Protein AF-0000000082576823 (afdb_homodimer)

Solvent-accessible surface area (backbone atoms only — not comparable to full-atom values): 82885 Å² total; per-residue (Å²): 141,78,87,79,70,76,94,71,79,88,84,94,80,95,84,90,90,75,94,78,77,86,77,79,77,84,74,76,81,74,76,77,74,75,73,71,76,69,53,56,45,42,100,83,70,22,62,46,74,50,77,38,56,90,76,82,41,84,37,48,52,70,74,42,86,65,61,70,48,77,43,43,46,65,56,34,59,52,65,67,53,67,34,63,68,58,42,41,61,19,74,45,44,56,44,33,43,43,52,44,78,47,28,65,55,31,53,27,48,21,23,82,59,29,49,37,73,84,38,92,50,57,38,39,60,39,24,36,34,43,27,51,71,85,41,76,53,85,60,47,58,35,61,48,25,64,68,67,63,53,48,33,37,39,38,38,58,39,46,36,16,40,86,71,29,78,15,9,34,17,7,37,40,37,38,33,56,63,74,54,73,28,44,68,33,38,38,38,37,41,34,41,34,60,53,68,21,37,36,36,37,38,42,40,26,34,56,47,54,95,50,32,12,36,24,42,34,38,43,38,38,38,32,42,42,66,26,37,38,63,28,75,69,26,52,28,20,53,21,36,46,26,32,35,42,35,44,35,38,36,38,43,90,50,93,52,37,42,36,37,39,37,40,38,40,24,39,25,33,29,23,24,37,54,43,36,23,46,42,67,46,76,74,65,64,50,61,26,30,39,48,28,52,96,55,65,77,45,84,57,36,11,40,71,86,27,72,47,64,29,27,37,70,37,34,58,68,42,46,74,73,62,51,44,78,21,24,53,46,78,33,72,49,56,77,72,40,78,60,89,63,58,55,51,76,65,54,58,82,29,44,64,15,42,24,36,34,37,36,40,40,38,43,36,37,34,51,81,43,100,42,34,33,41,36,40,41,39,36,41,39,40,37,37,36,42,42,41,37,46,39,37,36,70,46,74,49,57,52,52,46,57,32,70,37,26,54,35,43,33,37,43,36,41,35,40,37,41,38,44,36,40,37,41,38,35,47,55,96,51,34,39,40,39,38,37,40,41,40,40,38,37,42,23,37,35,38,30,27,59,29,48,45,29,34,33,34,69,79,29,61,30,44,33,45,54,36,36,42,29,71,43,74,51,36,89,89,59,17,10,73,22,69,56,40,85,26,13,39,24,81,36,28,84,80,42,60,88,38,48,22,12,13,43,41,34,47,29,29,38,36,21,39,39,39,39,41,35,42,29,35,40,39,32,43,37,58,85,92,66,47,40,36,42,32,45,33,31,19,42,40,37,41,40,37,38,38,33,39,43,27,37,63,55,36,79,42,88,30,50,36,67,49,75,48,75,50,76,25,49,33,40,35,44,35,34,44,79,44,98,44,32,29,38,28,39,37,38,32,22,20,29,24,72,46,34,35,36,86,45,26,91,55,26,54,58,35,64,50,24,39,32,42,37,39,37,40,38,39,26,34,48,38,80,82,35,23,27,38,44,35,41,36,41,40,42,35,45,30,38,33,35,74,44,76,45,76,45,75,32,75,48,64,53,40,66,43,96,87,64,50,72,39,77,30,69,50,45,77,32,76,31,34,41,60,38,59,45,39,51,32,43,36,38,39,40,38,38,40,39,38,35,39,88,48,90,48,36,40,40,38,38,36,38,24,39,44,45,73,47,59,33,68,25,63,33,88,66,43,48,53,43,75,39,71,45,46,63,36,66,40,35,41,41,20,27,20,38,36,43,36,39,51,44,81,37,78,55,65,86,47,17,31,39,37,41,34,40,36,41,14,37,32,41,44,25,27,54,35,47,76,47,99,43,62,28,45,50,46,65,41,33,33,32,26,43,27,48,29,51,30,48,70,54,99,62,34,29,34,29,42,33,40,41,29,42,30,63,80,52,58,83,40,38,68,35,40,43,57,73,27,43,44,67,49,77,39,41,60,47,70,42,74,50,32,41,29,27,50,60,28,42,18,29,32,32,31,62,56,75,70,54,41,40,35,42,36,41,31,42,37,69,142,82,79,85,68,86,88,79,84,73,82,74,75,72,77,82,72,77,80,70,74,79,74,79,74,81,73,74,80,72,77,76,74,73,74,69,80,62,62,54,42,41,99,82,69,22,60,44,80,52,78,39,56,89,76,83,40,83,38,47,53,70,73,44,86,65,62,68,49,78,44,42,46,64,56,33,56,52,66,65,53,68,35,61,67,58,42,41,61,20,72,44,42,56,45,34,43,42,52,44,78,47,29,65,53,32,52,27,49,22,22,82,60,30,51,36,74,85,39,90,50,57,37,40,62,39,23,37,33,42,28,51,72,85,41,74,50,84,60,49,58,36,61,49,25,64,67,66,64,52,48,34,36,38,40,39,57,40,45,36,17,40,87,71,29,77,14,9,33,17,8,35,41,36,35,32,56,63,73,53,73,26,46,69,32,38,39,38,36,40,35,42,35,60,53,70,22,36,36,37,37,39,40,39,26,33,56,48,54,96,50,32,12,36,24,40,33,37,42,38,40,36,34,41,42,66,28,38,38,64,28,74,68,27,53,29,20,52,22,36,44,26,30,34,39,35,44,35,39,36,36,42,89,50,92,52,37,42,38,37,38,36,39,38,40,24,39,26,32,29,23,24,37,55,42,36,22,45,42,67,45,76,75,64,64,49,60,26,31,39,50,29,51,97,55,65,75,45,83,56,37,10,39,73,85,26,72,48,64,29,26,36,71,36,34,57,68,42,46,74,73,62,52,45,79,20,24,53,47,78,34,72,50,56,76,72,39,77,57,89,64,58,57,51,74,66,54,56,81,28,43,64,14,43,24,34,35,37,37,40,41,37,42,37,38,34,50,80,42,100,44,34,34,41,36,40,41,38,37,41,38,39,38,38,36,43,43,40,38,48,40,38,35,70,45,75,50,57,51,50,46,58,31,70,38,27,53,34,43,34,36,42,36,43,34,40,39,41,38,43,34,40,37,42,37,35,46,56,94,51,34,39,40,39,36,36,39,41,40,38,38,37,41,22,36,34,38,29,30,59,29,48,44,29,33,32,36,68,76,28,62,31,45,35,44,53,36,36,42,30,72,44,74,51,36,89,87,60,18,11,73,24,68,57,40,86,25,13,39,25,82,36,28,86,81,42,60,89,38,48,22,12,13,42,41,34,46,30,28,37,36,20,41,38,42,38,41,35,43,29,36,39,40,33,45,35,58,85,93,66,46,40,36,42,34,46,34,31,18,42,40,38,40,39,38,38,38,34,41,43,27,36,65,54,35,81,41,88,32,50,35,68,48,74,48,76,50,75,25,48,36,41,35,44,32,34,45,80,45,99,44,31,29,38,28,40,36,40,33,22,19,29,23,71,46,36,35,36,86,46,25,90,56,26,54,60,33,64,50,24,38,33,43,37,42,36,40,36,38,26,36,49,38,82,82,37,24,28,37,43,36,40,36,41,40,43,34,46,31,39,33,36,76,44,74,44,78,44,74,34,76,48,63,55,39,67,42,96,86,64,51,72,38,79,30,70,51,45,78,32,76,30,32,42,60,37,59,44,37,52,33,43,35,36,37,39,38,38,40,38,39,36,39,90,48,92,48,36,38,40,37,39,37,39,24,39,43,46,73,47,59,34,70,26,64,35,87,67,43,48,54,44,75,38,71,45,46,62,38,65,40,35,44,42,20,27,20,36,38,45,35,38,51,44,83,35,79,54,64,84,47,16,30,38,36,40,35,41,35,41,16,36,31,42,46,23,26,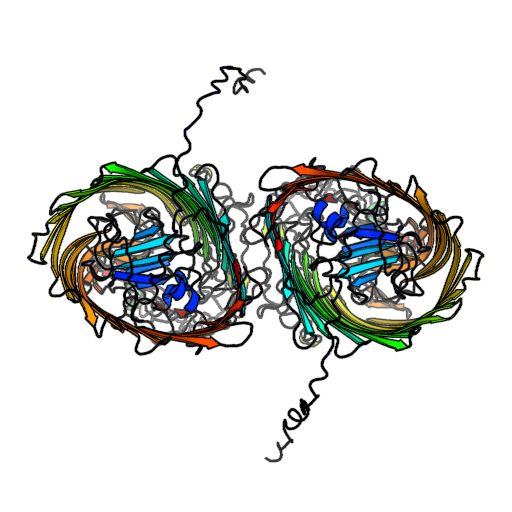55,35,47,76,49,99,43,62,29,45,49,44,66,41,32,33,31,25,44,29,48,30,51,30,49,72,56,98,61,35,30,34,28,42,34,38,40,28,42,32,63,81,53,56,81,40,36,69,33,42,43,58,75,26,44,45,66,49,76,39,44,60,48,73,43,74,51,32,41,29,27,52,60,29,41,18,29,32,30,29,63,56,75,71,54,41,41,36,42,37,43,33,41,39,70

Nearest PDB structures (foldseek):
  8b14-assembly1_A  TM=7.781E-01  e=2.923E-37  Escherichia coli
  5fp1-assembly1_A  TM=7.705E-01  e=9.538E-36  Acinetobacter baumannii
  6bpn-assembly1_A  TM=7.815E-01  e=6.823E-35  Escherichia coli K-12
  2iah-assembly1_A  TM=7.724E-01  e=2.636E-33  Pseudomonas aeruginosa
  5odw-assembly2_B  TM=7.587E-01  e=1.269E-33  Pseudomonas aeruginosa PAO1

pLDDT: mean 89.33, std 16.27, range [16.23, 98.62]

Foldseek 3Di:
DDDPDDDDPDDDDDDDDDPDDDDDDDPDDPPPPPPPPPQQPDVVQFDGWDWDCLVVDTDTPLFDAADKDKDFPVNCVFQVPWFPQSCCQCQPVQWHWDAQPQDPQAIWIFGQLQIDRDQPDFWHAGLEWEEEQLHTDGGRGRRGFGDWAWGMKMWGAAAPCFPNNASNRGHYIYTYHDAADQDWKKKKKWWAWPQGWIKIKMWTWHHDDLQKTKIKIKIWIWGAAQAAFPDPPAGHAFTKTKIKMKMKMWHDNDPFKIKIKMKMKMKMWHAGFAKAQQDWLPVDFAAWAQAAQVGDGDFFTDRPNHPHTAFFWAFPVNVVVPHYHHEYDAQPLADRDNDDHRYHSHHFHHGTKMKMKMKMWMWMWGPPDPFKIKIKIKMKMKMWIWDWYQRCWCVQFGDGAFAFAGWTKTKIKIKIKIKIKMWMWGDDDQKTKIKMKMKMKMKMKMWIFIARQKTAHGRNNDIDGADQADADEAANRRAHDAQADPRYQQPCCVVPVSRGRGSGQTQWIKMKMKIKIKIKMKMWGDDPPFQKIKMKMKMKMKMKMKMDTQDHRSDGDGFIEIDIDIDMKIKIKMWGCPDPFKIKMKMKIKHKHAKTFDRQAQRRYIEGMKMKIKIKIKMWGADDSNQKTKIKMWMKMKIFLDKDKDKDQAQDQWDQDPVRDTDGRRQHRHIGIGIGSFTMKIKIKMKMKMWGRPDNFKIKIKIKMAMDMDDDFGFRPQQQGDTAAWFSFSNFRIKMKIKIWGWAWDPPLPIWIKIKMKMKIWGQWTAHGTRDPDTWHIRIKMKIKIKGWQRDPDPFKGKMKMKIKTSVVFDKIFRHKDFPQNAWDFGHDNNHGGITHNHSHTGMMTGMDDTMMMIMMMMMID/DDDPDDDDDPDPDDDPPVPPDDDDPPPPPPPPPPPPPPQPPDVVQFGGWDWDCLVVDTDTPLFDAADKDKDFPVNCVFQVPWFPQSCCQCQPVQWHWDAQPQDPQAIWIAGQLQIDRDQPDFWHAGLEWEEEQLHTDGGRGRRGFGDWAWGMKMWGAAAPCFPNNASNRGHYIYTYHDAADQDWKKKKKWWAWPQGWIKIKMWTWHHDDLQKTKIKIKIWIWGAAQAAFPDPPAGHAFTKTKIKMKMKMWHDNDPFKIKIKMKMKMKMWHAGFAKAQQDWLPVDFAEFAQAAQVGDGDQFTDRPNHPHTAFFWAFPVNVVVPHYHHEYDAQPLADRDNDDHRYHSHHFHFGTKMKMKMKMWMWMWGPPDPFKIKIKIKMKMKMWIWDWYQRCWCVQFGDGAFAFAGWTKTKIKIKIKIKIKMWMWGDDDQKTKIKMKMKMKMKMKMWIFIARQKTAHGRNNDIDGADQADADEAANRRAHVAQADPRYQQPCCVVPVSRGRGSGQTQWIKMKMKIKIKIKMKMWGGDPPFQKIKMKMKMKMKMKMKMDTQDHRSDGDGFMEIDIDIDMKIKIKMWGPPDPFKIKMKMKIKHKHAKTFDRQAQRRYIEGMKMKIKIKIKMWGADDSNQKTKIKMWMKMKIFLDKDKDKDQAQDQWDADPVRDTDGRRQHRHIGIGIGSFTMKIKIKMKMKMWGRPDNFKIKIKIKMAMDMDDDFGFRPQQQGDTAAWFSFSNFRIKMKIKIWGWAWDPPLPIWIKIKMKMKIWGQWTAHGTRDPDTWHIRIKMKIKIKGWQRDPDPFKGKMKMKIKTSNVFDKIFRHKDFPQNAWDFGHDNNHGGITHNHSHTGMMTGMDDTMMMIMMMMMID

Radius of gyration: 37.72 Å; Cα contacts (8 Å, |Δi|>4): 5218; chains: 2; bounding box: 98×106×93 Å

Structure (mmCIF, N/CA/C/O backbone):
data_AF-0000000082576823-model_v1
#
loop_
_entity.id
_entity.type
_entity.pdbx_description
1 polymer 'Iron complex outermembrane receptor protein'
#
loop_
_atom_site.group_PDB
_atom_site.id
_atom_site.type_symbol
_atom_site.label_atom_id
_atom_site.label_alt_id
_atom_site.label_comp_id
_atom_site.label_asym_id
_atom_site.label_entity_id
_atom_site.label_seq_id
_atom_site.pdbx_PDB_ins_code
_atom_site.Cartn_x
_atom_site.Cartn_y
_atom_site.Cartn_z
_atom_site.occupancy
_atom_site.B_iso_or_equiv
_atom_site.auth_seq_id
_atom_site.auth_comp_id
_atom_site.auth_asym_id
_atom_site.auth_atom_id
_atom_site.pdbx_PDB_model_num
ATOM 1 N N . MET A 1 1 ? -23.875 14.039 -43.406 1 17.67 1 MET A N 1
ATOM 2 C CA . MET A 1 1 ? -22.953 14.375 -44.5 1 17.67 1 MET A CA 1
ATOM 3 C C . MET A 1 1 ? -21.625 14.883 -43.906 1 17.67 1 MET A C 1
ATOM 5 O O . MET A 1 1 ? -21.172 14.406 -42.875 1 17.67 1 MET A O 1
ATOM 9 N N . GLN A 1 2 ? -21.312 16.25 -44.062 1 17.06 2 GLN A N 1
ATOM 10 C CA . GLN A 1 2 ? -20.188 17.016 -44.562 1 17.06 2 GLN A CA 1
ATOM 11 C C . GLN A 1 2 ? -19.172 17.328 -43.469 1 17.06 2 GLN A C 1
ATOM 13 O O . GLN A 1 2 ? -17.969 17.266 -43.688 1 17.06 2 GLN A O 1
ATOM 18 N N . ASN A 1 3 ? -19.594 18.016 -42.5 1 17.91 3 ASN A N 1
ATOM 19 C CA . ASN A 1 3 ? -18.891 19.203 -42.062 1 17.91 3 ASN A CA 1
ATOM 20 C C . ASN A 1 3 ? -17.766 18.875 -41.062 1 17.91 3 ASN A C 1
ATOM 22 O O . ASN A 1 3 ? -18 18.766 -39.875 1 17.91 3 ASN A O 1
ATOM 26 N N . VAL A 1 4 ? -16.891 17.859 -41.438 1 20.66 4 VAL A N 1
ATOM 27 C CA . VAL A 1 4 ? -15.812 17.156 -40.781 1 20.66 4 VAL A CA 1
ATOM 28 C C . VAL A 1 4 ? -14.695 18.141 -40.406 1 20.66 4 VAL A C 1
ATOM 30 O O . VAL A 1 4 ? -13.68 18.203 -41.094 1 20.66 4 VAL A O 1
ATOM 33 N N . SER A 1 5 ? -15.031 19.438 -40.156 1 18.23 5 SER A N 1
ATOM 34 C CA . SER A 1 5 ? -14.102 20.531 -40.406 1 18.23 5 SER A CA 1
ATOM 35 C C . SER A 1 5 ? -12.812 20.344 -39.625 1 18.23 5 SER A C 1
ATOM 37 O O . SER A 1 5 ? -11.719 20.422 -40.188 1 18.23 5 SER A O 1
ATOM 39 N N . ARG A 1 6 ? -12.555 20.891 -38.344 1 17.94 6 ARG A N 1
ATOM 40 C CA . ARG A 1 6 ? -11.609 21.984 -38.156 1 17.94 6 ARG A CA 1
ATOM 41 C C . ARG A 1 6 ? -10.219 21.453 -37.844 1 17.94 6 ARG A C 1
ATOM 43 O O . ARG A 1 6 ? -9.211 22.031 -38.25 1 17.94 6 ARG A O 1
ATOM 50 N N . PHE A 1 7 ? -10.094 20.906 -36.562 1 18.81 7 PHE A N 1
ATOM 51 C CA . PHE A 1 7 ? -9.039 21.359 -35.656 1 18.81 7 PHE A CA 1
ATOM 52 C C . PHE A 1 7 ? -7.684 20.812 -36.094 1 18.81 7 PHE A C 1
ATOM 54 O O . PHE A 1 7 ? -7.387 19.641 -35.875 1 18.81 7 PHE A O 1
ATOM 61 N N . ARG A 1 8 ? -7.066 21.062 -37.219 1 17.03 8 ARG A N 1
ATOM 62 C CA . ARG A 1 8 ? -5.922 20.656 -38.031 1 17.03 8 ARG A CA 1
ATOM 63 C C . ARG A 1 8 ? -4.609 20.969 -37.312 1 17.03 8 ARG A C 1
ATOM 65 O O . ARG A 1 8 ? -4.516 21.938 -36.562 1 17.03 8 ARG A O 1
ATOM 72 N N . LEU A 1 9 ? -3.646 20.094 -37.406 1 17.7 9 LEU A N 1
ATOM 73 C CA . LEU A 1 9 ? -2.277 19.672 -37.094 1 17.7 9 LEU A CA 1
ATOM 74 C C . LEU A 1 9 ? -1.277 20.688 -37.656 1 17.7 9 LEU A C 1
ATOM 76 O O . LEU A 1 9 ? -0.086 20.391 -37.75 1 17.7 9 LEU A O 1
ATOM 80 N N . SER A 1 10 ? -1.621 21.984 -37.719 1 16.23 10 SER A N 1
ATOM 81 C CA . SER A 1 10 ? -0.674 22.656 -38.594 1 16.23 10 SER A CA 1
ATOM 82 C C . SER A 1 10 ? 0.764 22.422 -38.156 1 16.23 10 SER A C 1
ATOM 84 O O . SER A 1 10 ? 1.036 22.281 -36.969 1 16.23 10 SER A O 1
ATOM 86 N N . LEU A 1 11 ? 1.942 22.516 -39.094 1 16.61 11 LEU A N 1
ATOM 87 C CA . LEU A 1 11 ? 3.16 22.141 -39.812 1 16.61 11 LEU A CA 1
ATOM 88 C C . LEU A 1 11 ? 4.375 22.844 -39.188 1 16.61 11 LEU A C 1
ATOM 90 O O . LEU A 1 11 ? 5.398 22.219 -38.938 1 16.61 11 LEU A O 1
ATOM 94 N N . LEU A 1 12 ? 4.781 24.188 -39.438 1 16.39 12 LEU A N 1
ATOM 95 C CA . LEU A 1 12 ? 5.883 24.625 -40.281 1 16.39 12 LEU A CA 1
ATOM 96 C C . LEU A 1 12 ? 7.164 24.781 -39.469 1 16.39 12 LEU A C 1
ATOM 98 O O . LEU A 1 12 ? 7.117 24.938 -38.25 1 16.39 12 LEU A O 1
ATOM 102 N N . ALA A 1 13 ? 8.492 25.578 -40 1 17.53 13 ALA A N 1
ATOM 103 C CA . ALA A 1 13 ? 9.789 25.578 -40.688 1 17.53 13 ALA A CA 1
ATOM 104 C C . ALA A 1 13 ? 10.852 26.25 -39.812 1 17.53 13 ALA A C 1
ATOM 106 O O . ALA A 1 13 ? 12.031 25.891 -39.875 1 17.53 13 ALA A O 1
ATOM 107 N N . GLY A 1 14 ? 10.898 27.453 -39.156 1 16.61 14 GLY A N 1
ATOM 108 C CA . GLY A 1 14 ? 11.969 28.375 -39.5 1 16.61 14 GLY A CA 1
ATOM 109 C C . GLY A 1 14 ? 13.305 28 -38.875 1 16.61 14 GLY A C 1
ATOM 110 O O . GLY A 1 14 ? 13.352 27.375 -37.812 1 16.61 14 GLY A O 1
ATOM 111 N N . ALA A 1 15 ? 14.695 28.438 -39.406 1 17.22 15 ALA A N 1
ATOM 112 C CA . ALA A 1 15 ? 16.078 28.281 -39.875 1 17.22 15 ALA A CA 1
ATOM 113 C C . ALA A 1 15 ? 17.062 28.656 -38.781 1 17.22 15 ALA A C 1
ATOM 115 O O . ALA A 1 15 ? 18.031 27.922 -38.5 1 17.22 15 ALA A O 1
ATOM 116 N N . THR A 1 16 ? 17.297 30.031 -38.375 1 18.3 16 THR A N 1
ATOM 117 C CA . THR A 1 16 ? 18.609 30.672 -38.562 1 18.3 16 THR A CA 1
ATOM 118 C C . THR A 1 16 ? 19.641 30.109 -37.594 1 18.3 16 THR A C 1
ATOM 120 O O . THR A 1 16 ? 19.281 29.562 -36.562 1 18.3 16 THR A O 1
ATOM 123 N N . LEU A 1 17 ? 21.031 30.797 -37.531 1 18.38 17 LEU A N 1
ATOM 124 C CA . LEU A 1 17 ? 22.469 30.672 -37.75 1 18.38 17 LEU A CA 1
ATOM 125 C C . LEU A 1 17 ? 23.219 30.422 -36.469 1 18.38 17 LEU A C 1
ATOM 127 O O . LEU A 1 17 ? 22.703 30.75 -35.375 1 18.38 17 LEU A O 1
ATOM 131 N N . PHE A 1 18 ? 24.672 30.141 -36.5 1 19.53 18 PHE A N 1
ATOM 132 C CA . PHE A 1 18 ? 25.906 29.469 -36.094 1 19.53 18 PHE A CA 1
ATOM 133 C C . PHE A 1 18 ? 26.656 30.312 -35.062 1 19.53 18 PHE A C 1
ATOM 135 O O . PHE A 1 18 ? 27.812 30.016 -34.75 1 19.53 18 PHE A O 1
ATOM 142 N N . ALA A 1 19 ? 26.234 31.484 -34.562 1 18.64 19 ALA A N 1
ATOM 143 C CA . ALA A 1 19 ? 27.297 32.375 -34.062 1 18.64 19 ALA A CA 1
ATOM 144 C C . ALA A 1 19 ? 28.094 31.719 -32.969 1 18.64 19 ALA A C 1
ATOM 146 O O . ALA A 1 19 ? 27.547 31.375 -31.906 1 18.64 19 ALA A O 1
ATOM 147 N N . LEU A 1 20 ? 29.375 31.172 -33.219 1 19.7 20 LEU A N 1
ATOM 148 C CA . LEU A 1 20 ? 30.531 30.406 -32.812 1 19.7 20 LEU A CA 1
ATOM 149 C C . LEU A 1 20 ? 31.172 31.016 -31.547 1 19.7 20 LEU A C 1
ATOM 151 O O . LEU A 1 20 ? 31.422 30.312 -30.578 1 19.7 20 LEU A O 1
ATOM 155 N N . SER A 1 21 ? 31.984 32.219 -31.594 1 19.52 21 SER A N 1
ATOM 156 C CA . SER A 1 21 ? 33.438 32.188 -31.391 1 19.52 21 SER A CA 1
ATOM 157 C C . SER A 1 21 ? 33.781 32.438 -29.938 1 19.52 21 SER A C 1
ATOM 159 O O . SER A 1 21 ? 34.875 32.031 -29.484 1 19.52 21 SER A O 1
ATOM 161 N N . ALA A 1 22 ? 33.312 33.469 -29.172 1 20.7 22 ALA A N 1
ATOM 162 C CA . ALA A 1 22 ? 34.25 34.312 -28.438 1 20.7 22 ALA A CA 1
ATOM 163 C C . ALA A 1 22 ? 34.875 33.531 -27.266 1 20.7 22 ALA A C 1
ATOM 165 O O . ALA A 1 22 ? 34.219 32.688 -26.672 1 20.7 22 ALA A O 1
ATOM 166 N N . MET A 1 23 ? 36.25 33.625 -27.109 1 22.47 23 MET A N 1
ATOM 167 C CA . MET A 1 23 ? 37.406 33.031 -26.422 1 22.47 23 MET A CA 1
ATOM 168 C C . MET A 1 23 ? 37.375 33.344 -24.938 1 22.47 23 MET A C 1
ATOM 170 O O . MET A 1 23 ? 37.594 34.5 -24.516 1 22.47 23 MET A O 1
ATOM 174 N N . PRO A 1 24 ? 36.281 33.031 -24.203 1 22.2 24 PRO A N 1
ATOM 175 C CA . PRO A 1 24 ? 36.281 33.719 -22.922 1 22.2 24 PRO A CA 1
ATOM 176 C C . PRO A 1 24 ? 37.531 33.406 -22.078 1 22.2 24 PRO A C 1
ATOM 178 O O . PRO A 1 24 ? 38.125 32.344 -22.234 1 22.2 24 PRO A O 1
ATOM 181 N N . ALA A 1 25 ? 38.188 34.5 -21.531 1 22.72 25 ALA A N 1
ATOM 182 C CA . ALA A 1 25 ? 39.375 34.688 -20.672 1 22.72 25 ALA A CA 1
ATOM 183 C C . ALA A 1 25 ? 39.281 33.812 -19.422 1 22.72 25 ALA A C 1
ATOM 185 O O . ALA A 1 25 ? 38.188 33.469 -18.969 1 22.72 25 ALA A O 1
ATOM 186 N N . LEU A 1 26 ? 40.406 33.281 -19.031 1 22.98 26 LEU A N 1
ATOM 187 C CA . LEU A 1 26 ? 40.938 32.344 -18.047 1 22.98 26 LEU A CA 1
ATOM 188 C C . LEU A 1 26 ? 40.562 32.75 -16.641 1 22.98 26 LEU A C 1
ATOM 190 O O . LEU A 1 26 ? 41.125 33.719 -16.094 1 22.98 26 LEU A O 1
ATOM 194 N N . ALA A 1 27 ? 39.219 33.062 -16.359 1 20.66 27 ALA A N 1
ATOM 195 C CA . ALA A 1 27 ? 39.031 33.5 -14.977 1 20.66 27 ALA A CA 1
ATOM 196 C C . ALA A 1 27 ? 39.562 32.5 -13.984 1 20.66 27 ALA A C 1
ATOM 198 O O . ALA A 1 27 ? 39.312 31.281 -14.109 1 20.66 27 ALA A O 1
ATOM 199 N N . GLN A 1 28 ? 40.594 32.875 -13.297 1 22.06 28 GLN A N 1
ATOM 200 C CA . GLN A 1 28 ? 41.344 32.25 -12.227 1 22.06 28 GLN A CA 1
ATOM 201 C C . GLN A 1 28 ? 40.406 31.625 -11.188 1 22.06 28 GLN A C 1
ATOM 203 O O . GLN A 1 28 ? 39.375 32.188 -10.867 1 22.06 28 GLN A O 1
ATOM 208 N N . ASP A 1 29 ? 40.594 30.344 -10.891 1 21.28 29 ASP A N 1
ATOM 209 C CA . ASP A 1 29 ? 40.031 29.281 -10.07 1 21.28 29 ASP A CA 1
ATOM 210 C C . ASP A 1 29 ? 39.875 29.734 -8.617 1 21.28 29 ASP A C 1
ATOM 212 O O . ASP A 1 29 ? 40.844 29.734 -7.855 1 21.28 29 ASP A O 1
ATOM 216 N N . GLN A 1 30 ? 39.219 30.922 -8.359 1 21.83 30 GLN A N 1
ATOM 217 C CA . GLN A 1 30 ? 39.156 31.125 -6.918 1 21.83 30 GLN A CA 1
ATOM 218 C C . GLN A 1 30 ? 38.438 29.938 -6.238 1 21.83 30 GLN A C 1
ATOM 220 O O . GLN A 1 30 ? 37.375 29.531 -6.652 1 21.83 30 GLN A O 1
ATOM 225 N N . THR A 1 31 ? 39.188 29.078 -5.562 1 24 31 THR A N 1
ATOM 226 C CA . THR A 1 31 ? 38.844 27.969 -4.676 1 24 31 THR A CA 1
ATOM 227 C C . THR A 1 31 ? 37.688 28.328 -3.768 1 24 31 THR A C 1
ATOM 229 O O . THR A 1 31 ? 37.75 29.281 -2.992 1 24 31 THR A O 1
ATOM 232 N N . ALA A 1 32 ? 36.469 28.047 -4.223 1 25.94 32 ALA A N 1
ATOM 233 C CA . ALA A 1 32 ? 35.281 28.125 -3.418 1 25.94 32 ALA A CA 1
ATOM 234 C C . ALA A 1 32 ? 35.438 27.406 -2.088 1 25.94 32 ALA A C 1
ATOM 236 O O . ALA A 1 32 ? 35.531 26.172 -2.055 1 25.94 32 ALA A O 1
ATOM 237 N N . THR A 1 33 ? 36.188 27.922 -1.141 1 23.83 33 THR A N 1
ATOM 238 C CA . THR A 1 33 ? 36.156 27.359 0.205 1 23.83 33 THR A CA 1
ATOM 239 C C . THR A 1 33 ? 34.719 27.188 0.702 1 23.83 33 THR A C 1
ATOM 241 O O . THR A 1 33 ? 34 28.172 0.822 1 23.83 33 THR A O 1
ATOM 244 N N . THR A 1 34 ? 34.094 26.172 0.349 1 25.33 34 THR A N 1
ATOM 245 C CA . THR A 1 34 ? 32.812 25.75 0.917 1 25.33 34 THR A CA 1
ATOM 246 C C . THR A 1 34 ? 32.844 25.875 2.438 1 25.33 34 THR A C 1
ATOM 248 O O . THR A 1 34 ? 33.625 25.219 3.111 1 25.33 34 THR A O 1
ATOM 251 N N . THR A 1 35 ? 32.5 27.016 2.947 1 24 35 THR A N 1
ATOM 252 C CA . THR A 1 35 ? 32.281 27.219 4.371 1 24 35 THR A CA 1
ATOM 253 C C . THR A 1 35 ? 31.188 26.281 4.875 1 24 35 THR A C 1
ATOM 255 O O . THR A 1 35 ? 30.031 26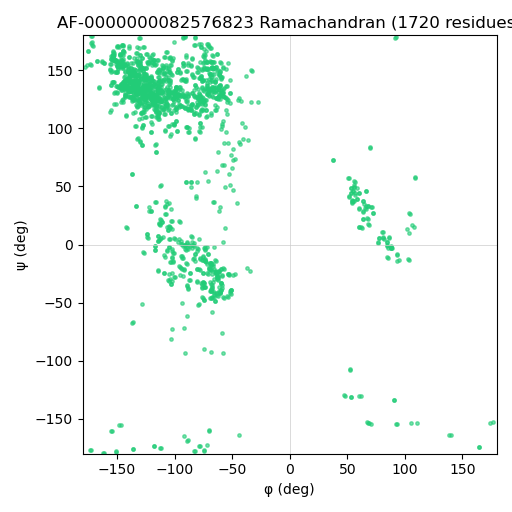.359 4.449 1 24 35 THR A O 1
ATOM 258 N N . SER A 1 36 ? 31.359 25.047 4.941 1 28.05 36 SER A N 1
ATOM 259 C CA . SER A 1 36 ? 30.438 24.25 5.754 1 28.05 36 SER A CA 1
ATOM 260 C C . SER A 1 36 ? 30.062 24.984 7.039 1 28.05 36 SER A C 1
ATOM 262 O O . SER A 1 36 ? 30.938 25.375 7.812 1 28.05 36 SER A O 1
ATOM 264 N N . ALA A 1 37 ? 28.906 25.562 7.031 1 31.12 37 ALA A N 1
ATOM 265 C CA . ALA A 1 37 ? 28.359 26.328 8.141 1 31.12 37 ALA A CA 1
ATOM 266 C C . ALA A 1 37 ? 28.266 25.469 9.406 1 31.12 37 ALA A C 1
ATOM 268 O O . ALA A 1 37 ? 27.25 25.5 10.109 1 31.12 37 ALA A O 1
ATOM 269 N N . GLN A 1 38 ? 28.656 24.281 9.438 1 33.44 38 GLN A N 1
ATOM 270 C CA . GLN A 1 38 ? 28.484 23.719 10.773 1 33.44 38 GLN A CA 1
ATOM 271 C C . GLN A 1 38 ? 29.281 24.516 11.805 1 33.44 38 GLN A C 1
ATOM 273 O O . GLN A 1 38 ? 30.5 24.688 11.672 1 33.44 38 GLN A O 1
ATOM 278 N N . ALA A 1 39 ? 28.625 25.328 12.453 1 34.78 39 ALA A N 1
ATOM 279 C CA . ALA A 1 39 ? 29.234 26.078 13.555 1 34.78 39 ALA A CA 1
ATOM 280 C C . ALA A 1 39 ? 29.969 25.125 14.516 1 34.78 39 ALA A C 1
ATOM 282 O O . ALA A 1 39 ? 29.328 24.406 15.289 1 34.78 39 ALA A O 1
ATOM 283 N N . ASP A 1 40 ? 30.969 24.469 14.219 1 36.44 40 ASP A N 1
ATOM 284 C CA . ASP A 1 40 ? 31.859 23.875 15.219 1 36.44 40 ASP A CA 1
ATOM 285 C C . ASP A 1 40 ? 32.031 24.812 16.422 1 36.44 40 ASP A C 1
ATOM 287 O O . ASP A 1 40 ? 31.812 26.016 16.312 1 36.44 40 ASP A O 1
ATOM 291 N N . GLY A 1 41 ? 32.156 24.219 17.641 1 39.84 41 GLY A N 1
ATOM 292 C CA . GLY A 1 41 ? 32.594 24.984 18.797 1 39.84 41 GLY A CA 1
ATOM 293 C C . GLY A 1 41 ? 33.594 26.062 18.453 1 39.84 41 GLY A C 1
ATOM 294 O O . GLY A 1 41 ? 34.25 26.016 17.391 1 39.84 41 GLY A O 1
ATOM 295 N N . ASN A 1 42 ? 33.188 27.234 18.812 1 45.69 42 ASN A N 1
ATOM 296 C CA . ASN A 1 42 ? 34.281 28.219 18.766 1 45.69 42 ASN A CA 1
ATOM 297 C C . ASN A 1 42 ? 35.625 27.594 19.109 1 45.69 42 ASN A C 1
ATOM 299 O O . ASN A 1 42 ? 35.688 26.484 19.656 1 45.69 42 ASN A O 1
ATOM 303 N N . ASP A 1 43 ? 36.688 28.125 18.531 1 47.69 43 ASP A N 1
ATOM 304 C CA . ASP A 1 43 ? 38.062 27.734 18.828 1 47.69 43 ASP A CA 1
ATOM 305 C C . ASP A 1 43 ? 38.219 27.359 20.297 1 47.69 43 ASP A C 1
ATOM 307 O O . ASP A 1 43 ? 39.094 26.578 20.672 1 47.69 43 ASP A O 1
ATOM 311 N N . GLN A 1 44 ? 37.312 27.859 21.172 1 55.88 44 GLN A N 1
ATOM 312 C CA . GLN A 1 44 ? 37.469 27.656 22.609 1 55.88 44 GLN A CA 1
ATOM 313 C C . GLN A 1 44 ? 36.562 26.562 23.141 1 55.88 44 GLN A C 1
ATOM 315 O O . GLN A 1 44 ? 36.375 26.422 24.344 1 55.88 44 GLN A O 1
ATOM 320 N N . GLY A 1 45 ? 35.906 25.672 22.234 1 68.81 45 GLY A N 1
ATOM 321 C CA . GLY A 1 45 ? 35.125 24.5 22.672 1 68.81 45 GLY A CA 1
ATOM 322 C C . GLY A 1 45 ? 33.719 24.844 23.094 1 68.81 45 GLY A C 1
ATOM 323 O O . GLY A 1 45 ? 33 23.984 23.625 1 68.81 45 GLY A O 1
ATOM 324 N N . GLY A 1 46 ? 33.219 26.062 22.984 1 82.62 46 GLY A N 1
ATOM 325 C CA . GLY A 1 46 ? 31.891 26.469 23.422 1 82.62 46 GLY A CA 1
ATOM 326 C C . GLY A 1 46 ? 30.812 26.281 22.359 1 82.62 46 GLY A C 1
ATOM 327 O O . GLY A 1 46 ? 31 25.516 21.422 1 82.62 46 GLY A O 1
ATOM 328 N N . LEU A 1 47 ? 29.609 26.875 22.641 1 90.06 47 LEU A N 1
ATOM 329 C CA . LEU A 1 47 ? 28.453 26.781 21.734 1 90.06 47 LEU A CA 1
ATOM 330 C C . LEU A 1 47 ? 28.688 27.609 20.469 1 90.06 47 LEU A C 1
ATOM 332 O O . LEU A 1 47 ? 29.219 28.719 20.547 1 90.06 47 LEU A O 1
ATOM 336 N N . GLY A 1 48 ? 28.422 27.062 19.359 1 86.06 48 GLY A N 1
ATOM 337 C CA . GLY A 1 48 ? 28.594 27.766 18.094 1 86.06 48 GLY A CA 1
ATOM 338 C C . GLY A 1 48 ? 27.484 28.75 17.812 1 86.06 48 GLY A C 1
ATOM 339 O O . GLY A 1 48 ? 26.484 28.797 18.516 1 86.06 48 GLY A O 1
ATOM 340 N N . GLU A 1 49 ? 27.688 29.547 16.719 1 88.88 49 GLU A N 1
ATOM 341 C CA . GLU A 1 49 ? 26.703 30.516 16.266 1 88.88 49 GLU A CA 1
ATOM 342 C C . GLU A 1 49 ? 25.562 29.844 15.516 1 88.88 49 GLU A C 1
ATOM 344 O O . GLU A 1 49 ? 25.781 28.859 14.805 1 88.88 49 GLU A O 1
ATOM 349 N N . ILE A 1 50 ? 24.406 30.344 15.711 1 88.56 50 ILE A N 1
ATOM 350 C CA . ILE A 1 50 ? 23.234 29.922 14.953 1 88.56 50 ILE A CA 1
ATOM 351 C C . ILE A 1 50 ? 22.781 31.062 14.047 1 88.56 50 ILE A C 1
ATOM 353 O O . ILE A 1 50 ? 22.5 32.156 14.516 1 88.56 50 ILE A O 1
ATOM 357 N N . ILE A 1 51 ? 22.703 30.781 12.789 1 89 51 ILE A N 1
ATOM 358 C CA . ILE A 1 51 ? 22.266 31.781 11.82 1 89 51 ILE A CA 1
ATOM 359 C C . ILE A 1 51 ? 20.781 31.562 11.5 1 89 51 ILE A C 1
ATOM 361 O O . ILE A 1 51 ? 20.344 30.422 11.305 1 89 51 ILE A O 1
ATOM 365 N N . VAL A 1 52 ? 20 32.656 11.461 1 88.62 52 VAL A N 1
ATOM 366 C CA . VAL A 1 52 ? 18.578 32.594 11.156 1 88.62 52 VAL A CA 1
ATOM 367 C C . VAL A 1 52 ? 18.234 33.625 10.055 1 88.62 52 VAL A C 1
ATOM 369 O O . VAL A 1 52 ? 19.062 34.469 9.719 1 88.62 52 VAL A O 1
ATOM 372 N N . THR A 1 53 ? 17.094 33.438 9.453 1 86.56 53 THR A N 1
ATOM 373 C CA . THR A 1 53 ? 16.656 34.312 8.383 1 86.56 53 THR A CA 1
ATOM 374 C C . THR A 1 53 ? 15.328 34.969 8.742 1 86.56 53 THR A C 1
ATOM 376 O O . THR A 1 53 ? 14.523 35.281 7.859 1 86.56 53 THR A O 1
ATOM 379 N N . ALA A 1 54 ? 15.094 35.156 9.945 1 80.25 54 ALA A N 1
ATOM 380 C CA . ALA A 1 54 ? 13.836 35.656 10.492 1 80.25 54 ALA A CA 1
ATOM 381 C C . ALA A 1 54 ? 13.562 37.062 10.008 1 80.25 54 ALA A C 1
ATOM 383 O O . ALA A 1 54 ? 12.398 37.5 9.938 1 80.25 54 ALA A O 1
ATOM 384 N N . GLN A 1 55 ? 14.562 37.812 9.688 1 82.12 55 GLN A N 1
ATOM 385 C CA . GLN A 1 55 ? 14.398 39.188 9.242 1 82.12 55 GLN A CA 1
ATOM 386 C C . GLN A 1 55 ? 14.688 39.312 7.75 1 82.12 55 GLN A C 1
ATOM 388 O O . GLN A 1 55 ? 15.086 40.375 7.285 1 82.12 55 GLN A O 1
ATOM 393 N N . ARG A 1 56 ? 14.5 38.25 7.074 1 86.75 56 ARG A N 1
ATOM 394 C CA . ARG A 1 56 ? 14.758 38.188 5.641 1 86.75 56 ARG A CA 1
ATOM 395 C C . ARG A 1 56 ? 16.219 38.5 5.324 1 86.75 56 ARG A C 1
ATOM 397 O O . ARG A 1 56 ? 16.547 38.875 4.199 1 86.75 56 ARG A O 1
ATOM 404 N N . ARG A 1 57 ? 16.969 38.438 6.375 1 86 57 ARG A N 1
ATOM 405 C CA . ARG A 1 57 ? 18.422 38.531 6.305 1 86 57 ARG A CA 1
ATOM 406 C C . ARG A 1 57 ? 19.062 37.5 7.23 1 86 57 ARG A C 1
ATOM 408 O O . ARG A 1 57 ? 18.484 37.125 8.258 1 86 57 ARG A O 1
ATOM 415 N N . GLU A 1 58 ? 20.188 37.125 6.805 1 85.81 58 GLU A N 1
ATOM 416 C CA . GLU A 1 58 ? 20.906 36.219 7.711 1 85.81 58 GLU A CA 1
ATOM 417 C C . GLU A 1 58 ? 21.469 37 8.898 1 85.81 58 GLU A C 1
ATOM 419 O O . GLU A 1 58 ? 22.172 38 8.727 1 85.81 58 GLU A O 1
ATOM 424 N N . THR A 1 59 ? 21.078 36.562 10.039 1 89.06 59 THR A N 1
ATOM 425 C CA . THR A 1 59 ? 21.578 37.156 11.266 1 89.06 59 THR A CA 1
ATOM 426 C C . THR A 1 59 ? 21.906 36.094 12.305 1 89.06 59 THR A C 1
ATOM 428 O O . THR A 1 59 ? 21.375 34.969 12.242 1 89.06 59 THR A O 1
ATOM 431 N N . ASN A 1 60 ? 22.734 36.5 13.133 1 92.06 60 ASN A N 1
ATOM 432 C CA . ASN A 1 60 ? 22.984 35.656 14.297 1 92.06 60 ASN A CA 1
ATOM 433 C C . ASN A 1 60 ? 21.797 35.656 15.25 1 92.06 60 ASN A C 1
ATOM 435 O O . ASN A 1 60 ? 21.234 36.719 15.562 1 92.06 60 ASN A O 1
ATOM 439 N N . LEU A 1 61 ? 21.422 34.5 15.602 1 91.94 61 LEU A N 1
ATOM 440 C CA . LEU A 1 61 ? 20.25 34.312 16.469 1 91.94 61 LEU A CA 1
ATOM 441 C C . LEU A 1 61 ? 20.375 35.188 17.719 1 91.94 61 LEU A C 1
ATOM 443 O O . LEU A 1 61 ? 19.391 35.781 18.172 1 91.94 61 LEU A O 1
ATOM 447 N N . GLN A 1 62 ? 21.625 35.281 18.344 1 93.75 62 GLN A N 1
ATOM 448 C CA . GLN A 1 62 ? 21.859 36 19.578 1 93.75 62 GLN A CA 1
ATOM 449 C C . GLN A 1 62 ? 21.828 37.5 19.359 1 93.75 62 GLN A C 1
ATOM 451 O O . GLN A 1 62 ? 21.844 38.281 20.328 1 93.75 62 GLN A O 1
ATOM 456 N N . GLN A 1 63 ? 21.641 37.875 18.109 1 92.75 63 GLN A N 1
ATOM 457 C CA . GLN A 1 63 ? 21.547 39.312 17.797 1 92.75 63 GLN A CA 1
ATOM 458 C C . GLN A 1 63 ? 20.234 39.625 17.078 1 92.75 63 GLN A C 1
ATOM 460 O O . GLN A 1 63 ? 20.078 40.719 16.531 1 92.75 63 GLN A O 1
ATOM 465 N N . THR A 1 64 ? 19.438 38.75 17.031 1 92.38 64 THR A N 1
ATOM 466 C CA . THR A 1 64 ? 18.125 38.969 16.438 1 92.38 64 THR A CA 1
ATOM 467 C C . THR A 1 64 ? 17.078 39.312 17.5 1 92.38 64 THR A C 1
ATOM 469 O O . THR A 1 64 ? 16.766 38.469 18.359 1 92.38 64 THR A O 1
ATOM 472 N N . PRO A 1 65 ? 16.5 40.438 17.422 1 93.69 65 PRO A N 1
ATOM 473 C CA . PRO A 1 65 ? 15.664 40.906 18.531 1 93.69 65 PRO A CA 1
ATOM 474 C C . PRO A 1 65 ? 14.227 40.406 18.469 1 93.69 65 PRO A C 1
ATOM 476 O O . PRO A 1 65 ? 13.289 41.219 18.516 1 93.69 65 PRO A O 1
ATOM 479 N N . ILE A 1 66 ? 13.945 39.156 18.375 1 92.69 66 ILE A N 1
ATOM 480 C CA . ILE A 1 66 ? 12.648 38.5 18.453 1 92.69 66 ILE A CA 1
ATOM 481 C C . ILE A 1 66 ? 12.812 37.125 19.094 1 92.69 66 ILE A C 1
ATOM 483 O O . ILE A 1 66 ? 13.906 36.562 19.094 1 92.69 66 ILE A O 1
ATOM 487 N N . SER A 1 67 ? 11.766 36.625 19.672 1 95.12 67 SER A N 1
ATOM 488 C CA . SER A 1 67 ? 11.766 35.25 20.188 1 95.12 67 SER A CA 1
ATOM 489 C C . SER A 1 67 ? 11.711 34.219 19.062 1 95.12 67 SER A C 1
ATOM 491 O O . SER A 1 67 ? 10.805 34.281 18.219 1 95.12 67 SER A O 1
ATOM 493 N N . ILE A 1 68 ? 12.672 33.281 19 1 95.25 68 ILE A N 1
ATOM 494 C CA . ILE A 1 68 ? 12.766 32.312 17.922 1 95.25 68 ILE A CA 1
ATOM 495 C C . ILE A 1 68 ? 13.359 31.016 18.469 1 95.25 68 ILE A C 1
ATOM 497 O O . ILE A 1 68 ? 14.242 31.031 19.328 1 95.25 68 ILE A O 1
ATOM 501 N N . SER A 1 69 ? 12.75 29.938 18.047 1 95.19 69 SER A N 1
ATOM 502 C CA . SER A 1 69 ? 13.344 28.625 18.266 1 95.19 69 SER A CA 1
ATOM 503 C C . SER A 1 69 ? 13.82 28.016 16.953 1 95.19 69 SER A C 1
ATOM 505 O O . SER A 1 69 ? 13.164 28.156 15.914 1 95.19 69 SER A O 1
ATOM 507 N N . VAL A 1 70 ? 15.008 27.328 17.016 1 94.75 70 VAL A N 1
ATOM 508 C CA . VAL A 1 70 ? 15.578 26.734 15.812 1 94.75 70 VAL A CA 1
ATOM 509 C C . VAL A 1 70 ? 15.867 25.25 16.047 1 94.75 70 VAL A C 1
ATOM 511 O O . VAL A 1 70 ? 16.438 24.875 17.078 1 94.75 70 VAL A O 1
ATOM 514 N N . LEU A 1 71 ? 15.438 24.438 15.133 1 93.62 71 LEU A N 1
ATOM 515 C CA . LEU A 1 71 ? 15.812 23.031 15.102 1 93.62 71 LEU A CA 1
ATOM 516 C C . LEU A 1 71 ? 16.781 22.766 13.961 1 93.62 71 LEU A C 1
ATOM 518 O O . LEU A 1 71 ? 16.438 22.938 12.789 1 93.62 71 LEU A O 1
ATOM 522 N N . SER A 1 72 ? 17.938 22.297 14.383 1 93.38 72 SER A N 1
ATOM 523 C CA . SER A 1 72 ? 18.969 22 13.398 1 93.38 72 SER A CA 1
ATOM 524 C C . SER A 1 72 ? 18.766 20.625 12.781 1 93.38 72 SER A C 1
ATOM 526 O O . SER A 1 72 ? 17.922 19.844 13.25 1 93.38 72 SER A O 1
ATOM 528 N N . THR A 1 73 ? 19.578 20.375 11.742 1 90.88 73 THR A N 1
ATOM 529 C CA . THR A 1 73 ? 19.578 19.062 11.109 1 90.88 73 THR A CA 1
ATOM 530 C C . THR A 1 73 ? 19.891 17.969 12.133 1 90.88 73 THR A C 1
ATOM 532 O O . THR A 1 73 ? 19.234 16.922 12.141 1 90.88 73 THR A O 1
ATOM 535 N N . GLU A 1 74 ? 20.875 18.172 12.945 1 89.94 74 GLU A N 1
ATOM 536 C CA . GLU A 1 74 ? 21.281 17.203 13.945 1 89.94 74 GLU A CA 1
ATOM 537 C C . GLU A 1 74 ? 20.172 16.953 14.961 1 89.94 74 GLU A C 1
ATOM 539 O O . GLU A 1 74 ? 19.938 15.805 15.359 1 89.94 74 GLU A O 1
ATOM 544 N N . ALA A 1 75 ? 19.562 18.031 15.391 1 90.44 75 ALA A N 1
ATOM 545 C CA . ALA A 1 75 ? 18.469 17.891 16.344 1 90.44 75 ALA A CA 1
ATOM 546 C C . ALA A 1 75 ? 17.328 17.062 15.75 1 90.44 75 ALA A C 1
ATOM 548 O O . ALA A 1 75 ? 16.719 16.25 16.453 1 90.44 75 ALA A O 1
ATOM 549 N N . LEU A 1 76 ? 17 17.266 14.539 1 90.88 76 LEU A N 1
ATOM 550 C CA . LEU A 1 76 ? 15.953 16.5 13.859 1 90.88 76 LEU A CA 1
ATOM 551 C C . LEU A 1 76 ? 16.328 15.023 13.766 1 90.88 76 LEU A C 1
ATOM 553 O O . LEU A 1 76 ? 15.477 14.156 14 1 90.88 76 LEU A O 1
ATOM 557 N N . GLN A 1 77 ? 17.531 14.789 13.469 1 89.5 77 GLN A N 1
ATOM 558 C CA . GLN A 1 77 ? 18 13.414 13.352 1 89.5 77 GLN A CA 1
ATOM 559 C C . GLN A 1 77 ? 18 12.719 14.711 1 89.5 77 GLN A C 1
ATOM 561 O O . GLN A 1 77 ? 17.578 11.57 14.82 1 89.5 77 GLN A O 1
ATOM 566 N N . ASP A 1 78 ? 18.5 13.414 15.695 1 91.19 78 ASP A N 1
ATOM 567 C CA . ASP A 1 78 ? 18.609 12.836 17.031 1 91.19 78 ASP A CA 1
ATOM 568 C C . ASP A 1 78 ? 17.234 12.5 17.594 1 91.19 78 ASP A C 1
ATOM 570 O O . ASP A 1 78 ? 17.078 11.523 18.344 1 91.19 78 ASP A O 1
ATOM 574 N N . ARG A 1 79 ? 16.328 13.273 17.141 1 89.81 79 ARG A N 1
ATOM 575 C CA . ARG A 1 79 ? 14.961 13.07 17.625 1 89.81 79 ARG A CA 1
ATOM 576 C C . ARG A 1 79 ? 14.172 12.172 16.672 1 89.81 79 ARG A C 1
ATOM 578 O O . ARG A 1 79 ? 13 11.883 16.906 1 89.81 79 ARG A O 1
ATOM 585 N N . HIS A 1 80 ? 14.75 11.742 15.672 1 90.31 80 HIS A N 1
ATOM 586 C CA . HIS A 1 80 ? 14.125 10.922 14.648 1 90.31 80 HIS A CA 1
ATOM 587 C C . HIS A 1 80 ? 12.852 11.578 14.109 1 90.31 80 HIS A C 1
ATOM 589 O O . HIS A 1 80 ? 11.797 10.953 14.055 1 90.31 80 HIS A O 1
ATOM 595 N N . VAL A 1 81 ? 12.953 12.828 13.766 1 88.19 81 VAL A N 1
ATOM 596 C CA . VAL A 1 81 ? 11.852 13.57 13.156 1 88.19 81 VAL A CA 1
ATOM 597 C C . VAL A 1 81 ? 11.836 13.328 11.648 1 88.19 81 VAL A C 1
ATOM 599 O O . VAL A 1 81 ? 12.781 13.695 10.945 1 88.19 81 VAL A O 1
ATOM 602 N N . GLN A 1 82 ? 10.695 12.789 11.188 1 84.94 82 GLN A N 1
ATOM 603 C CA . GLN A 1 82 ? 10.578 12.484 9.766 1 84.94 82 GLN A CA 1
ATOM 604 C C . GLN A 1 82 ? 9.516 13.352 9.102 1 84.94 82 GLN A C 1
ATOM 606 O O . GLN A 1 82 ? 9.5 13.492 7.875 1 84.94 82 GLN A O 1
ATOM 611 N N . SER A 1 83 ? 8.625 13.82 9.938 1 86.56 83 SER A N 1
ATOM 612 C CA . SER A 1 83 ? 7.539 14.672 9.469 1 86.56 83 SER A CA 1
ATOM 613 C C . SER A 1 83 ? 7.191 15.742 10.5 1 86.56 83 SER A C 1
ATOM 615 O O . SER A 1 83 ? 7.586 15.641 11.664 1 86.56 83 SER A O 1
ATOM 617 N N . LEU A 1 84 ? 6.445 16.703 10.062 1 85.81 84 LEU A N 1
ATOM 618 C CA . LEU A 1 84 ? 6.051 17.781 10.961 1 85.81 84 LEU A CA 1
ATOM 619 C C . LEU A 1 84 ? 5.199 17.25 12.109 1 85.81 84 LEU A C 1
ATOM 621 O O . LEU A 1 84 ? 5.25 17.766 13.227 1 85.81 84 LEU A O 1
ATOM 625 N N . PHE A 1 85 ? 4.496 16.172 11.867 1 84.75 85 PHE A N 1
ATOM 626 C CA . PHE A 1 85 ? 3.633 15.594 12.883 1 84.75 85 PHE A CA 1
ATOM 627 C C . PHE A 1 85 ? 4.457 15.094 14.07 1 84.75 85 PHE A C 1
ATOM 629 O O . PHE A 1 85 ? 3.961 15.031 15.195 1 84.75 85 PHE A O 1
ATOM 636 N N . ASN A 1 86 ? 5.707 14.789 13.797 1 86.44 86 ASN A N 1
ATOM 637 C CA . ASN A 1 86 ? 6.555 14.305 14.883 1 86.44 86 ASN A CA 1
ATOM 638 C C . ASN A 1 86 ? 6.848 15.406 15.898 1 86.44 86 ASN A C 1
ATOM 640 O O . ASN A 1 86 ? 7.246 15.125 17.031 1 86.44 86 ASN A O 1
ATOM 644 N N . LEU A 1 87 ? 6.645 16.594 15.523 1 86.25 87 LEU A N 1
ATOM 645 C CA . LEU A 1 87 ? 6.867 17.703 16.453 1 86.25 87 LEU A CA 1
ATOM 646 C C . LEU A 1 87 ? 5.691 17.859 17.406 1 86.25 87 LEU A C 1
ATOM 648 O O . LEU A 1 87 ? 5.746 18.672 18.328 1 86.25 87 LEU A O 1
ATOM 652 N N . ALA A 1 88 ? 4.715 17.094 17.219 1 85.44 88 ALA A N 1
ATOM 653 C CA . ALA A 1 88 ? 3.551 17.109 18.094 1 85.44 88 ALA A CA 1
ATOM 654 C C . ALA A 1 88 ? 3.924 16.672 19.516 1 85.44 88 ALA A C 1
ATOM 656 O O . ALA A 1 88 ? 3.166 16.891 20.453 1 85.44 88 ALA A O 1
ATOM 657 N N . ASP A 1 89 ? 5.078 16.094 19.688 1 86.62 89 ASP A N 1
ATOM 658 C CA . ASP A 1 89 ? 5.469 15.609 21 1 86.62 89 ASP A CA 1
ATOM 659 C C . ASP A 1 89 ? 5.887 16.766 21.922 1 86.62 89 ASP A C 1
ATOM 661 O O . ASP A 1 89 ? 6.109 16.562 23.109 1 86.62 89 ASP A O 1
ATOM 665 N N . GLY A 1 90 ? 6.094 17.906 21.406 1 89.31 90 GLY A N 1
ATOM 666 C CA . GLY A 1 90 ? 6.414 19.047 22.25 1 89.31 90 GLY A CA 1
ATOM 667 C C . GLY A 1 90 ? 7.887 19.422 22.203 1 89.31 90 GLY A C 1
ATOM 668 O O . GLY A 1 90 ? 8.406 20.016 23.156 1 89.31 90 GLY A O 1
ATOM 669 N N . THR A 1 91 ? 8.469 19.109 21.156 1 90.62 91 THR A N 1
ATOM 670 C CA . THR A 1 91 ? 9.875 19.438 20.984 1 90.62 91 THR A CA 1
ATOM 671 C C . THR A 1 91 ? 10.117 20.922 21.203 1 90.62 91 THR A C 1
ATOM 673 O O . THR A 1 91 ? 11.109 21.312 21.828 1 90.62 91 THR A O 1
ATOM 676 N N . VAL A 1 92 ? 9.289 21.688 20.656 1 94.88 92 VAL A N 1
ATOM 677 C CA . VAL A 1 92 ? 9.258 23.125 20.906 1 94.88 92 VAL A CA 1
ATOM 678 C C . VAL A 1 92 ? 8.031 23.484 21.734 1 94.88 92 VAL A C 1
ATOM 680 O O . VAL A 1 92 ? 6.91 23.516 21.219 1 94.88 92 VAL A O 1
ATOM 683 N N . PRO A 1 93 ? 8.273 23.891 22.938 1 95.44 93 PRO A N 1
ATOM 684 C CA . PRO A 1 93 ? 7.148 24.078 23.844 1 95.44 93 PRO A CA 1
ATOM 685 C C . PRO A 1 93 ? 6.133 25.094 23.344 1 95.44 93 PRO A C 1
ATOM 687 O O . PRO A 1 93 ? 4.93 24.938 23.562 1 95.44 93 PRO A O 1
ATOM 690 N N . SER A 1 94 ? 6.57 26.094 22.656 1 93.69 94 SER A N 1
ATOM 691 C CA . SER A 1 94 ? 5.676 27.156 22.219 1 93.69 94 SER A CA 1
ATOM 692 C C . SER A 1 94 ? 4.957 26.766 20.922 1 93.69 94 SER A C 1
ATOM 694 O O . SER A 1 94 ? 4.039 27.469 20.484 1 93.69 94 SER A O 1
ATOM 696 N N . LEU A 1 95 ? 5.367 25.719 20.266 1 93.75 95 LEU A N 1
ATOM 697 C CA . LEU A 1 95 ? 4.781 25.203 19.031 1 93.75 95 LEU A CA 1
ATOM 698 C C . LEU A 1 95 ? 3.846 24.031 19.312 1 93.75 95 LEU A C 1
ATOM 700 O O . LEU A 1 95 ? 4.238 23.062 19.984 1 93.75 95 LEU A O 1
ATOM 704 N N . ARG A 1 96 ? 2.652 24.203 18.812 1 92.12 96 ARG A N 1
ATOM 705 C CA . ARG A 1 96 ? 1.691 23.109 19 1 92.12 96 ARG A CA 1
ATOM 706 C C . ARG A 1 96 ? 1.251 22.547 17.656 1 92.12 96 ARG A C 1
ATOM 708 O O . ARG A 1 96 ? 0.641 23.234 16.844 1 92.12 96 ARG A O 1
ATOM 715 N N . VAL A 1 97 ? 1.559 21.297 17.406 1 88.94 97 VAL A N 1
ATOM 716 C CA . VAL A 1 97 ? 1.154 20.562 16.203 1 88.94 97 VAL A CA 1
ATOM 717 C C . VAL A 1 97 ? 0.17 19.453 16.594 1 88.94 97 VAL A C 1
ATOM 719 O O . VAL A 1 97 ? 0.426 18.672 17.5 1 88.94 97 VAL A O 1
ATOM 722 N N . ALA A 1 98 ? -0.94 19.469 15.969 1 87.19 98 ALA A N 1
ATOM 723 C CA . ALA A 1 98 ? -1.945 18.422 16.188 1 87.19 98 ALA A CA 1
ATOM 724 C C . ALA A 1 98 ? -2.707 18.109 14.914 1 87.19 98 ALA A C 1
ATOM 726 O O . ALA A 1 98 ? -2.633 18.859 13.938 1 87.19 98 ALA A O 1
ATOM 727 N N . THR A 1 99 ? -3.352 17 14.945 1 85.31 99 THR A N 1
ATOM 728 C CA . THR A 1 99 ? -4.215 16.656 13.82 1 85.31 99 THR A CA 1
ATOM 729 C C . THR A 1 99 ? -5.527 17.438 13.891 1 85.31 99 THR A C 1
ATOM 731 O O . THR A 1 99 ? -6.02 17.734 14.977 1 85.31 99 THR A O 1
ATOM 734 N N . PHE A 1 100 ? -6.035 17.797 12.789 1 83.44 100 PHE A N 1
ATOM 735 C CA . PHE A 1 100 ? -7.449 18.156 12.781 1 83.44 100 PHE A CA 1
ATOM 736 C C . PHE A 1 100 ? -8.328 16.906 12.789 1 83.44 100 PHE A C 1
ATOM 738 O O . PHE A 1 100 ? -8.195 16.047 11.914 1 83.44 100 PHE A O 1
ATOM 745 N N . GLU A 1 101 ? -9.094 16.891 13.703 1 83.75 101 GLU A N 1
ATOM 746 C CA . GLU A 1 101 ? -9.781 15.641 13.992 1 83.75 101 GLU A CA 1
ATOM 747 C C . GLU A 1 101 ? -8.781 14.492 14.164 1 83.75 101 GLU A C 1
ATOM 749 O O . GLU A 1 101 ? -7.781 14.641 14.867 1 83.75 101 GLU A O 1
ATOM 754 N N . ALA A 1 102 ? -9.016 13.414 13.516 1 85.44 102 ALA A N 1
ATOM 755 C CA . ALA A 1 102 ? -8.125 12.266 13.68 1 85.44 102 ALA A CA 1
ATOM 756 C C . ALA A 1 102 ? -7.215 12.109 12.461 1 85.44 102 ALA A C 1
ATOM 758 O O . ALA A 1 102 ? -6.426 11.164 12.391 1 85.44 102 ALA A O 1
ATOM 759 N N . ARG A 1 103 ? -7.094 13.141 11.625 1 86 103 ARG A N 1
ATOM 760 C CA . ARG A 1 103 ? -6.473 12.945 10.312 1 86 103 ARG A CA 1
ATOM 761 C C . ARG A 1 103 ? -5.016 13.398 10.328 1 86 103 ARG A C 1
ATOM 763 O O . ARG A 1 103 ? -4.723 14.555 10.633 1 86 103 ARG A O 1
ATOM 770 N N . GLN A 1 104 ? -4.18 12.594 9.844 1 78.88 104 GLN A N 1
ATOM 771 C CA . GLN A 1 104 ? -2.758 12.906 9.758 1 78.88 104 GLN A CA 1
ATOM 772 C C . GLN A 1 104 ? -2.477 13.898 8.633 1 78.88 104 GLN A C 1
ATOM 774 O O . GLN A 1 104 ? -1.458 14.594 8.648 1 78.88 104 GLN A O 1
ATOM 779 N N . SER A 1 105 ? -3.395 13.906 7.645 1 73.88 105 SER A N 1
ATOM 780 C CA . SER A 1 105 ? -3.191 14.688 6.43 1 73.88 105 SER A CA 1
ATOM 781 C C . SER A 1 105 ? -3.482 16.156 6.668 1 73.88 105 SER A C 1
ATOM 783 O O . SER A 1 105 ? -3.162 17.016 5.832 1 73.88 105 SER A O 1
ATOM 785 N N . ALA A 1 106 ? -4.062 16.5 7.762 1 81.94 106 ALA A N 1
ATOM 786 C CA . ALA A 1 106 ? -4.438 17.875 8.078 1 81.94 106 ALA A CA 1
ATOM 787 C C . ALA A 1 106 ? -3.963 18.266 9.477 1 81.94 106 ALA A C 1
ATOM 789 O O . ALA A 1 106 ? -4.527 17.812 10.477 1 81.94 106 ALA A O 1
ATOM 790 N N . LEU A 1 107 ? -2.961 19.109 9.453 1 83.62 107 LEU A N 1
ATOM 791 C CA . LEU A 1 107 ? -2.383 19.484 10.734 1 83.62 107 LEU A CA 1
ATOM 792 C C . LEU A 1 107 ? -2.873 20.875 11.164 1 83.62 107 LEU A C 1
ATOM 794 O O . LEU A 1 107 ? -3.145 21.734 10.328 1 83.62 107 LEU A O 1
ATOM 798 N N . THR A 1 108 ? -3.014 20.984 12.406 1 86.56 108 THR A N 1
ATOM 799 C CA . THR A 1 108 ? -3.205 22.281 13.07 1 86.56 108 THR A CA 1
ATOM 800 C C . THR A 1 108 ? -1.904 22.75 13.711 1 86.56 108 THR A C 1
ATOM 802 O O . THR A 1 108 ? -1.329 22.062 14.555 1 86.56 108 THR A O 1
ATOM 805 N N . ILE A 1 109 ? -1.487 23.844 13.297 1 90.38 109 ILE A N 1
ATOM 806 C CA . ILE A 1 109 ? -0.243 24.406 13.812 1 90.38 109 ILE A CA 1
ATOM 807 C C . ILE A 1 109 ? -0.535 25.703 14.57 1 90.38 109 ILE A C 1
ATOM 809 O O . ILE A 1 109 ? -1.104 26.641 14.008 1 90.38 109 ILE A O 1
ATOM 813 N N . GLY A 1 110 ? -0.188 25.688 15.852 1 93.12 110 GLY A N 1
ATOM 814 C CA . GLY A 1 110 ? -0.417 26.859 16.688 1 93.12 110 GLY A CA 1
ATOM 815 C C . GLY A 1 110 ? 0.831 27.328 17.422 1 93.12 110 GLY A C 1
ATOM 816 O O . GLY A 1 110 ? 1.717 26.516 17.719 1 93.12 110 GLY A O 1
ATOM 817 N N . ILE A 1 111 ? 0.91 28.562 17.594 1 95.94 111 ILE A N 1
ATOM 818 C CA . ILE A 1 111 ? 1.949 29.188 18.406 1 95.94 111 ILE A CA 1
ATOM 819 C C . ILE A 1 111 ? 1.314 30.156 19.406 1 95.94 111 ILE A C 1
ATOM 821 O O . ILE A 1 111 ? 0.467 30.984 19.031 1 95.94 111 ILE A O 1
ATOM 825 N N . ARG A 1 112 ? 1.669 30.172 20.641 1 95.69 112 ARG A N 1
ATOM 826 C CA . ARG A 1 112 ? 1.26 31.078 21.703 1 95.69 112 ARG A CA 1
ATOM 827 C C . ARG A 1 112 ? -0.26 31.141 21.828 1 95.69 112 ARG A C 1
ATOM 829 O O . ARG A 1 112 ? -0.84 32.219 21.938 1 95.69 112 ARG A O 1
ATOM 836 N N . GLY A 1 113 ? -0.858 30.031 21.625 1 93 113 GLY A N 1
ATOM 837 C CA . GLY A 1 113 ? -2.299 29.984 21.828 1 93 113 GLY A CA 1
ATOM 838 C C . GLY A 1 113 ? -3.084 30.422 20.609 1 93 113 GLY A C 1
ATOM 839 O O . GLY A 1 113 ? -4.312 30.484 20.641 1 93 113 GLY A O 1
ATOM 840 N N . ILE A 1 114 ? -2.42 30.812 19.625 1 94.25 114 ILE A N 1
ATOM 841 C CA . ILE A 1 114 ? -3.076 31.062 18.344 1 94.25 114 ILE A CA 1
ATOM 842 C C . ILE A 1 114 ? -3.141 29.781 17.531 1 94.25 114 ILE A C 1
ATOM 844 O O . ILE A 1 114 ? -2.184 29.422 16.828 1 94.25 114 ILE A O 1
ATOM 848 N N . VAL A 1 115 ? -4.242 29.141 17.609 1 89 115 VAL A N 1
ATOM 849 C CA . VAL A 1 115 ? -4.438 27.844 16.969 1 89 115 VAL A CA 1
ATOM 850 C C . VAL A 1 115 ? -5.637 27.906 16.031 1 89 115 VAL A C 1
ATOM 852 O O . VAL A 1 115 ? -6.719 28.359 16.422 1 89 115 VAL A O 1
ATOM 855 N N . PRO A 1 116 ? -5.336 27.312 14.844 1 80.81 116 PRO A N 1
ATOM 856 C CA . PRO A 1 116 ? -6.512 27.25 13.977 1 80.81 116 PRO A CA 1
ATOM 857 C C . PRO A 1 116 ? -7.406 26.047 14.289 1 80.81 116 PRO A C 1
ATOM 859 O O . PRO A 1 116 ? -6.922 25.016 14.766 1 80.81 116 PRO A O 1
ATOM 862 N N . TYR A 1 117 ? -8.68 26.125 14.422 1 80.44 117 TYR A N 1
ATOM 863 C CA . TYR A 1 117 ? -9.57 24.984 14.602 1 80.44 117 TYR A CA 1
ATOM 864 C C . TYR A 1 117 ? -9.758 24.219 13.297 1 80.44 117 TYR A C 1
ATOM 866 O O . TYR A 1 117 ? -8.852 23.531 12.836 1 80.44 117 TYR A O 1
ATOM 874 N N . ASP A 1 118 ? -10.609 24.391 12.414 1 79.5 118 ASP A N 1
ATOM 875 C CA . ASP A 1 118 ? -10.789 23.766 11.109 1 79.5 118 ASP A CA 1
ATOM 876 C C . ASP A 1 118 ? -10.344 24.688 9.984 1 79.5 118 ASP A C 1
ATOM 878 O O . ASP A 1 118 ? -11.117 25.516 9.508 1 79.5 118 ASP A O 1
ATOM 882 N N . GLN A 1 119 ? -9.102 24.547 9.562 1 76.06 119 GLN A N 1
ATOM 883 C CA . GLN A 1 119 ? -8.609 25.375 8.469 1 76.06 119 GLN A CA 1
ATOM 884 C C . GLN A 1 119 ? -8.625 24.625 7.145 1 76.06 119 GLN A C 1
ATOM 886 O O . GLN A 1 119 ? -8.211 25.156 6.113 1 76.06 119 GLN A O 1
ATOM 891 N N . ASN A 1 120 ? -9.156 23.438 7.164 1 79.12 120 ASN A N 1
ATOM 892 C CA . ASN A 1 120 ? -9.117 22.609 5.973 1 79.12 120 ASN A CA 1
ATOM 893 C C . ASN A 1 120 ? -10.344 22.828 5.09 1 79.12 120 ASN A C 1
ATOM 895 O O . ASN A 1 120 ? -11.062 21.891 4.762 1 79.12 120 ASN A O 1
ATOM 899 N N . GLN A 1 121 ? -10.578 24.047 4.766 1 89.75 121 GLN A N 1
ATOM 900 C CA . GLN A 1 121 ? -11.703 24.469 3.926 1 89.75 121 GLN A CA 1
ATOM 901 C C . GLN A 1 121 ? -11.242 25.406 2.814 1 89.75 121 GLN A C 1
ATOM 903 O O . GLN A 1 121 ? -10.078 25.828 2.789 1 89.75 121 GLN A O 1
ATOM 908 N N . THR A 1 122 ? -12.117 25.672 1.864 1 91.88 122 THR A N 1
ATOM 909 C CA . THR A 1 122 ? -11.742 26.391 0.648 1 91.88 122 THR A CA 1
ATOM 910 C C . THR A 1 122 ? -11.469 27.859 0.948 1 91.88 122 THR A C 1
ATOM 912 O O . THR A 1 122 ? -10.688 28.5 0.248 1 91.88 122 THR A O 1
ATOM 915 N N . ALA A 1 123 ? -12.078 28.375 2.029 1 93.38 123 ALA A N 1
ATOM 916 C CA . ALA A 1 123 ? -11.984 29.828 2.227 1 93.38 123 ALA A CA 1
ATOM 917 C C . ALA A 1 123 ? -11.609 30.156 3.666 1 93.38 123 ALA A C 1
ATOM 919 O O . ALA A 1 123 ? -12.094 31.141 4.227 1 93.38 123 ALA A O 1
ATOM 920 N N . ARG A 1 124 ? -10.828 29.328 4.281 1 90.69 124 ARG A N 1
ATOM 921 C CA . ARG A 1 124 ? -10.352 29.562 5.641 1 90.69 124 ARG A CA 1
ATOM 922 C C . ARG A 1 124 ? -8.836 29.422 5.727 1 90.69 124 ARG A C 1
ATOM 924 O O . ARG A 1 124 ? -8.242 28.609 5.004 1 90.69 124 ARG A O 1
ATOM 931 N N . ASP A 1 125 ? -8.32 30.141 6.645 1 88.44 125 ASP A N 1
ATOM 932 C CA . ASP A 1 125 ? -6.875 30.125 6.848 1 88.44 125 ASP A CA 1
ATOM 933 C C . ASP A 1 125 ? -6.531 29.953 8.328 1 88.44 125 ASP A C 1
ATOM 935 O O . ASP A 1 125 ? -7.391 30.125 9.195 1 88.44 125 ASP A O 1
ATOM 939 N N . GLY A 1 126 ? -5.301 29.625 8.516 1 86.75 126 GLY A N 1
ATOM 940 C CA . GLY A 1 126 ? -4.801 29.578 9.883 1 86.75 126 GLY A CA 1
ATOM 941 C C . GLY A 1 126 ? -4.172 30.875 10.344 1 86.75 126 GLY A C 1
ATOM 942 O O . GLY A 1 126 ? -4.109 31.844 9.586 1 86.75 126 GLY A O 1
ATOM 943 N N . GLY A 1 127 ? -3.734 30.906 11.609 1 90.06 127 GLY A N 1
ATOM 944 C CA . GLY A 1 127 ? -3.082 32.062 12.18 1 90.06 127 GLY A CA 1
ATOM 945 C C . GLY A 1 127 ? -1.57 31.953 12.227 1 90.06 127 GLY A C 1
ATOM 946 O O . GLY A 1 127 ? -0.878 32.875 12.641 1 90.06 127 GLY A O 1
ATOM 947 N N . VAL A 1 128 ? -1.098 30.797 11.898 1 92.38 128 VAL A N 1
ATOM 948 C CA . VAL A 1 128 ? 0.329 30.531 11.766 1 92.38 128 VAL A CA 1
ATOM 949 C C . VAL A 1 128 ? 0.644 30.078 10.344 1 92.38 128 VAL A C 1
ATOM 951 O O . VAL A 1 128 ? 0.092 29.094 9.852 1 92.38 128 VAL A O 1
ATOM 954 N N . SER A 1 129 ? 1.527 30.797 9.719 1 92.38 129 SER A N 1
ATOM 955 C CA . SER A 1 129 ? 1.858 30.453 8.336 1 92.38 129 SER A CA 1
ATOM 956 C C . SER A 1 129 ? 3.07 29.531 8.273 1 92.38 129 SER A C 1
ATOM 958 O O . SER A 1 129 ? 4.012 29.672 9.055 1 92.38 129 SER A O 1
ATOM 960 N N . VAL A 1 130 ? 3.01 28.625 7.371 1 91.44 130 VAL A N 1
ATOM 961 C CA . VAL A 1 130 ? 4.125 27.719 7.125 1 91.44 130 VAL A CA 1
ATOM 962 C C . VAL A 1 130 ? 4.836 28.109 5.832 1 91.44 130 VAL A C 1
ATOM 964 O O . VAL A 1 130 ? 4.191 28.359 4.812 1 91.44 130 VAL A O 1
ATOM 967 N N . TYR A 1 131 ? 6.16 28.172 5.922 1 92.56 131 TYR A N 1
ATOM 968 C CA . TYR A 1 131 ? 6.992 28.562 4.785 1 92.56 131 TYR A CA 1
ATOM 969 C C . TYR A 1 131 ? 7.988 27.453 4.449 1 92.56 131 TYR A C 1
ATOM 971 O O . TYR A 1 131 ? 8.508 26.781 5.344 1 92.56 131 TYR A O 1
ATOM 979 N N . ILE A 1 132 ? 8.211 27.312 3.195 1 92.5 132 ILE A N 1
ATOM 980 C CA . ILE A 1 132 ? 9.336 26.516 2.723 1 92.5 132 ILE A CA 1
ATOM 981 C C . ILE A 1 132 ? 10.219 27.344 1.795 1 92.5 132 ILE A C 1
ATOM 983 O O . ILE A 1 132 ? 9.781 27.75 0.717 1 92.5 132 ILE A O 1
ATOM 987 N N . ASP A 1 133 ? 11.375 27.562 2.16 1 92.38 133 ASP A N 1
ATOM 988 C CA . ASP A 1 133 ? 12.352 28.344 1.409 1 92.38 133 ASP A CA 1
ATOM 989 C C . ASP A 1 133 ? 11.773 29.703 1.009 1 92.38 133 ASP A C 1
ATOM 991 O O . ASP A 1 133 ? 11.883 30.109 -0.149 1 92.38 133 ASP A O 1
ATOM 995 N N . GLY A 1 134 ? 11.094 30.266 1.912 1 91.38 134 GLY A N 1
ATOM 996 C CA . GLY A 1 134 ? 10.586 31.609 1.717 1 91.38 134 GLY A CA 1
ATOM 997 C C . GLY A 1 134 ? 9.227 31.656 1.049 1 91.38 134 GLY A C 1
ATOM 998 O O . GLY A 1 134 ? 8.641 32.719 0.89 1 91.38 134 GLY A O 1
ATOM 999 N N . VAL A 1 135 ? 8.703 30.562 0.685 1 94 135 VAL A N 1
ATOM 1000 C CA . VAL A 1 135 ? 7.41 30.5 0.02 1 94 135 VAL A CA 1
ATOM 1001 C C . VAL A 1 135 ? 6.336 30.078 1.02 1 94 135 VAL A C 1
ATOM 1003 O O . VAL A 1 135 ? 6.449 29.031 1.658 1 94 135 VAL A O 1
ATOM 1006 N N . ALA A 1 136 ? 5.301 30.859 1.142 1 93 136 ALA A N 1
ATOM 1007 C CA . ALA A 1 136 ? 4.188 30.562 2.035 1 93 136 ALA A CA 1
ATOM 1008 C C . ALA A 1 136 ? 3.297 29.469 1.45 1 93 136 ALA A C 1
ATOM 1010 O O . ALA A 1 136 ? 2.99 29.484 0.256 1 93 136 ALA A O 1
ATOM 1011 N N . LEU A 1 137 ? 2.848 28.625 2.328 1 90.81 137 LEU A N 1
ATOM 1012 C CA . LEU A 1 137 ? 1.907 27.578 1.923 1 90.81 137 LEU A CA 1
ATOM 1013 C C . LEU A 1 137 ? 0.475 27.984 2.264 1 90.81 137 LEU A C 1
ATOM 1015 O O . LEU A 1 137 ? 0.165 28.266 3.422 1 90.81 137 LEU A O 1
ATOM 1019 N N . GLY A 1 138 ? -0.362 27.891 1.287 1 84.19 138 GLY A N 1
ATOM 1020 C CA . GLY A 1 138 ? -1.728 28.359 1.454 1 84.19 138 GLY A CA 1
ATOM 1021 C C . GLY A 1 138 ? -2.586 27.422 2.275 1 84.19 138 GLY A C 1
ATOM 1022 O O . GLY A 1 138 ? -3.584 27.828 2.867 1 84.19 138 GLY A O 1
ATOM 1023 N N . LYS A 1 139 ? -2.295 26.203 2.158 1 83.56 139 LYS A N 1
ATOM 1024 C CA . LYS A 1 139 ? -3.07 25.203 2.887 1 83.56 139 LYS A CA 1
ATOM 1025 C C . LYS A 1 139 ? -2.168 24.328 3.752 1 83.56 139 LYS A C 1
ATOM 1027 O O . LYS A 1 139 ? -0.974 24.203 3.477 1 83.56 139 LYS A O 1
ATOM 1032 N N . THR A 1 140 ? -2.762 23.859 4.785 1 75.19 140 THR A N 1
ATOM 1033 C CA . THR A 1 140 ? -2.002 23.016 5.703 1 75.19 140 THR A CA 1
ATOM 1034 C C . THR A 1 140 ? -2.168 21.547 5.348 1 75.19 140 THR A C 1
ATOM 1036 O O . THR A 1 140 ? -1.465 20.688 5.887 1 75.19 140 THR A O 1
ATOM 1039 N N . GLN A 1 141 ? -3.088 21.25 4.496 1 78.38 141 GLN A N 1
ATOM 1040 C CA . GLN A 1 141 ? -3.213 19.891 4.012 1 78.38 141 GLN A CA 1
ATOM 1041 C C . GLN A 1 141 ? -1.95 19.438 3.279 1 78.38 141 GLN A C 1
ATOM 1043 O O . GLN A 1 141 ? -1.356 20.219 2.529 1 78.38 141 GLN A O 1
ATOM 1048 N N . GLY A 1 142 ? -1.5 18.312 3.518 1 73.88 142 GLY A N 1
ATOM 1049 C CA . GLY A 1 142 ? -0.359 17.75 2.811 1 73.88 142 GLY A CA 1
ATOM 1050 C C . GLY A 1 142 ? 0.971 18.109 3.449 1 73.88 142 GLY A C 1
ATOM 1051 O O . GLY A 1 142 ? 2.023 17.656 2.994 1 73.88 142 GLY A O 1
ATOM 1052 N N . LEU A 1 143 ? 0.937 18.875 4.465 1 69.56 143 LEU A N 1
ATOM 1053 C CA . LEU A 1 143 ? 2.168 19.375 5.074 1 69.56 143 LEU A CA 1
ATOM 1054 C C . LEU A 1 143 ? 3.012 18.219 5.602 1 69.56 143 LEU A C 1
ATOM 1056 O O . LEU A 1 143 ? 4.227 18.359 5.777 1 69.56 143 LEU A O 1
ATOM 1060 N N . ASN A 1 144 ? 2.373 17.156 5.844 1 69.44 144 ASN A N 1
ATOM 1061 C CA . ASN A 1 144 ? 3.059 16.031 6.465 1 69.44 144 ASN A CA 1
ATOM 1062 C C . ASN A 1 144 ? 3.762 15.164 5.43 1 69.44 144 ASN A C 1
ATOM 1064 O O . ASN A 1 144 ? 4.375 14.148 5.777 1 69.44 144 ASN A O 1
ATOM 1068 N N . ALA A 1 145 ? 3.758 15.594 4.301 1 63.72 145 ALA A N 1
ATOM 1069 C CA . ALA A 1 145 ? 4.109 14.664 3.232 1 63.72 145 ALA A CA 1
ATOM 1070 C C . ALA A 1 145 ? 5.609 14.391 3.219 1 63.72 145 ALA A C 1
ATOM 1072 O O . ALA A 1 145 ? 6.039 13.25 3.008 1 63.72 145 ALA A O 1
ATOM 1073 N N . ALA A 1 146 ? 6.441 15.453 3.291 1 68.06 146 ALA A N 1
ATOM 1074 C CA . ALA A 1 146 ? 7.852 15.086 3.223 1 68.06 146 ALA A CA 1
ATOM 1075 C C . ALA A 1 146 ? 8.742 16.25 3.662 1 68.06 146 ALA A C 1
ATOM 1077 O O . ALA A 1 146 ? 8.43 17.406 3.41 1 68.06 146 ALA A O 1
ATOM 1078 N N . LEU A 1 147 ? 9.68 15.922 4.449 1 74.88 147 LEU A N 1
ATOM 1079 C CA . LEU A 1 147 ? 10.789 16.844 4.703 1 74.88 147 LEU A CA 1
ATOM 1080 C C . LEU A 1 147 ? 12.016 16.453 3.875 1 74.88 147 LEU A C 1
ATOM 1082 O O . LEU A 1 147 ? 12.594 15.383 4.078 1 74.88 147 LEU A O 1
ATOM 1086 N N . PHE A 1 148 ? 12.352 17.312 3.01 1 80.94 148 PHE A N 1
ATOM 1087 C CA . PHE A 1 148 ? 13.469 17.016 2.125 1 80.94 148 PHE A CA 1
ATOM 1088 C C . PHE A 1 148 ? 14.742 17.688 2.619 1 80.94 148 PHE A C 1
ATOM 1090 O O . PHE A 1 148 ? 14.945 18.875 2.395 1 80.94 148 PHE A O 1
ATOM 1097 N N . ASP A 1 149 ? 15.57 17.031 3.107 1 88.62 149 ASP A N 1
ATOM 1098 C CA . ASP A 1 149 ? 16.891 17.484 3.562 1 88.62 149 ASP A CA 1
ATOM 1099 C C . ASP A 1 149 ? 16.812 18.875 4.184 1 88.62 149 ASP A C 1
ATOM 1101 O O . ASP A 1 149 ? 17.469 19.797 3.707 1 88.62 149 ASP A O 1
ATOM 1105 N N . ILE A 1 150 ? 16.312 18.984 5.254 1 92.5 150 ILE A N 1
ATOM 1106 C CA . ILE A 1 150 ? 16.078 20.234 5.945 1 92.5 150 ILE A CA 1
ATOM 1107 C C . ILE A 1 150 ? 17.359 20.719 6.617 1 92.5 150 ILE A C 1
ATOM 1109 O O . ILE A 1 150 ? 18 19.953 7.344 1 92.5 150 ILE A O 1
ATOM 1113 N N . GLU A 1 151 ? 17.734 21.938 6.332 1 93.94 151 GLU A N 1
ATOM 1114 C CA . GLU A 1 151 ? 18.859 22.562 7.02 1 93.94 151 GLU A CA 1
ATOM 1115 C C . GLU A 1 151 ? 18.469 23 8.438 1 93.94 151 GLU A C 1
ATOM 1117 O O . GLU A 1 151 ? 19.25 22.812 9.375 1 93.94 151 GLU A O 1
ATOM 1122 N N . ARG A 1 152 ? 17.312 23.625 8.5 1 93.62 152 ARG A N 1
ATOM 1123 C CA . ARG A 1 152 ? 16.797 24.031 9.797 1 93.62 152 ARG A CA 1
ATOM 1124 C C . ARG A 1 152 ? 15.305 24.344 9.719 1 93.62 152 ARG A C 1
ATOM 1126 O O . ARG A 1 152 ? 14.789 24.672 8.648 1 93.62 152 ARG A O 1
ATOM 1133 N N . ILE A 1 153 ? 14.664 24.281 10.82 1 93.69 153 ILE A N 1
ATOM 1134 C CA . ILE A 1 153 ? 13.305 24.766 11.031 1 93.69 153 ILE A CA 1
ATOM 1135 C C . ILE A 1 153 ? 13.328 25.953 12.008 1 93.69 153 ILE A C 1
ATOM 1137 O O . ILE A 1 153 ? 13.922 25.859 13.086 1 93.69 153 ILE A O 1
ATOM 1141 N N . GLU A 1 154 ? 12.75 27.031 11.602 1 95 154 GLU A N 1
ATOM 1142 C CA . GLU A 1 154 ? 12.648 28.219 12.438 1 95 154 GLU A CA 1
ATOM 1143 C C . GLU A 1 154 ? 11.219 28.453 12.898 1 95 154 GLU A C 1
ATOM 1145 O O . GLU A 1 154 ? 10.305 28.562 12.07 1 95 154 GLU A O 1
ATOM 1150 N N . VAL A 1 155 ? 11.07 28.484 14.133 1 95.56 155 VAL A N 1
ATOM 1151 C CA . VAL A 1 155 ? 9.781 28.859 14.711 1 95.56 155 VAL A CA 1
ATOM 1152 C C . VAL A 1 155 ? 9.812 30.312 15.172 1 95.56 155 VAL A C 1
ATOM 1154 O O . VAL A 1 155 ? 10.375 30.625 16.219 1 95.56 155 VAL A O 1
ATOM 1157 N N . LEU A 1 156 ? 9.227 31.109 14.422 1 95.56 156 LEU A N 1
ATOM 1158 C CA . LEU A 1 156 ? 9.125 32.531 14.758 1 95.56 156 LEU A CA 1
ATOM 1159 C C . LEU A 1 156 ? 7.891 32.812 15.609 1 95.56 156 LEU A C 1
ATOM 1161 O O . LEU A 1 156 ? 6.762 32.719 15.125 1 95.56 156 LEU A O 1
ATOM 1165 N N . LYS A 1 157 ? 8.141 33.25 16.781 1 95.88 157 LYS A N 1
ATOM 1166 C CA . LYS A 1 157 ? 7.051 33.344 17.734 1 95.88 157 LYS A CA 1
ATOM 1167 C C . LYS A 1 157 ? 6.465 34.75 17.812 1 95.88 157 LYS A C 1
ATOM 1169 O O . LYS A 1 157 ? 7.207 35.719 17.891 1 95.88 157 LYS A O 1
ATOM 1174 N N . GLY A 1 158 ? 5.168 34.781 17.766 1 93.69 158 GLY A N 1
ATOM 1175 C CA . GLY A 1 158 ? 4.465 36.062 17.781 1 93.69 158 GLY A CA 1
ATOM 1176 C C . GLY A 1 158 ? 4.191 36.594 16.406 1 93.69 158 GLY A C 1
ATOM 1177 O O . GLY A 1 158 ? 4.648 36.062 15.398 1 93.69 158 GLY A O 1
ATOM 1178 N N . PRO A 1 159 ? 3.51 37.781 16.328 1 93.44 159 PRO A N 1
ATOM 1179 C CA . PRO A 1 159 ? 3.092 38.312 15.039 1 93.44 159 PRO A CA 1
ATOM 1180 C C . PRO A 1 159 ? 4.273 38.75 14.172 1 93.44 159 PRO A C 1
ATOM 1182 O O . PRO A 1 159 ? 5.195 39.406 14.656 1 93.44 159 PRO A O 1
ATOM 1185 N N . GLN A 1 160 ? 4.188 38.281 12.969 1 85.94 160 GLN A N 1
ATOM 1186 C CA . GLN A 1 160 ? 5.184 38.594 11.953 1 85.94 160 GLN A CA 1
ATOM 1187 C C . GLN A 1 160 ? 4.562 39.375 10.805 1 85.94 160 GLN A C 1
ATOM 1189 O O . GLN A 1 160 ? 4.957 39.219 9.648 1 85.94 160 GLN A O 1
ATOM 1194 N N . GLY A 1 161 ? 3.709 40.188 11.039 1 84.44 161 GLY A N 1
ATOM 1195 C CA . GLY A 1 161 ? 2.859 40.844 10.047 1 84.44 161 GLY A CA 1
ATOM 1196 C C . GLY A 1 161 ? 3.633 41.688 9.055 1 84.44 161 GLY A C 1
ATOM 1197 O O . GLY A 1 161 ? 3.215 41.844 7.91 1 84.44 161 GLY A O 1
ATOM 1198 N N . THR A 1 162 ? 4.742 42.219 9.406 1 86.81 162 THR A N 1
ATOM 1199 C CA . THR A 1 162 ? 5.473 43.125 8.531 1 86.81 162 THR A CA 1
ATOM 1200 C C . THR A 1 162 ? 6.254 42.344 7.473 1 86.81 162 THR A C 1
ATOM 1202 O O . THR A 1 162 ? 6.02 42.531 6.273 1 86.81 162 THR A O 1
ATOM 1205 N N . LEU A 1 163 ? 7 41.438 7.879 1 84.88 163 LEU A N 1
ATOM 1206 C CA . LEU A 1 163 ? 7.906 40.781 6.93 1 84.88 163 LEU A CA 1
ATOM 1207 C C . LEU A 1 163 ? 7.27 39.531 6.336 1 84.88 163 LEU A C 1
ATOM 1209 O O . LEU A 1 163 ? 7.656 39.094 5.254 1 84.88 163 LEU A O 1
ATOM 1213 N N . PHE A 1 164 ? 6.363 38.875 7.012 1 84.19 164 PHE A N 1
ATOM 1214 C CA . PHE A 1 164 ? 5.805 37.625 6.523 1 84.19 164 PHE A CA 1
ATOM 1215 C C . PHE A 1 164 ? 4.355 37.812 6.09 1 84.19 164 PHE A C 1
ATOM 1217 O O . PHE A 1 164 ? 3.834 37 5.301 1 84.19 164 PHE A O 1
ATOM 1224 N N . GLY A 1 165 ? 3.729 38.812 6.656 1 81.81 165 GLY A N 1
ATOM 1225 C CA . GLY A 1 165 ? 2.455 39.219 6.086 1 81.81 165 GLY A CA 1
ATOM 1226 C C . GLY A 1 165 ? 1.267 38.5 6.695 1 81.81 165 GLY A C 1
ATOM 1227 O O . GLY A 1 165 ? 1.147 38.406 7.922 1 81.81 165 GLY A O 1
ATOM 1228 N N . ARG A 1 166 ? 0.337 38 5.762 1 80.38 166 ARG A N 1
ATOM 1229 C CA . ARG A 1 166 ? -0.982 37.531 6.152 1 80.38 166 ARG A CA 1
ATOM 1230 C C . ARG A 1 166 ? -0.874 36.219 6.93 1 80.38 166 ARG A C 1
ATOM 1232 O O . ARG A 1 166 ? 0.031 35.406 6.688 1 80.38 166 ARG A O 1
ATOM 1239 N N . ASN A 1 167 ? -1.802 36.062 7.852 1 86.19 167 ASN A N 1
ATOM 1240 C CA . ASN A 1 167 ? -2.023 34.844 8.578 1 86.19 167 ASN A CA 1
ATOM 1241 C C . ASN A 1 167 ? -0.834 34.469 9.469 1 86.19 167 ASN A C 1
ATOM 1243 O O . ASN A 1 167 ? -0.461 33.312 9.586 1 86.19 167 ASN A O 1
ATOM 1247 N N . THR A 1 168 ? -0.163 35.438 10.023 1 90.25 168 THR A N 1
ATOM 1248 C CA . THR A 1 168 ? 0.957 35.219 10.93 1 90.25 168 THR A CA 1
ATOM 1249 C C . THR A 1 168 ? 0.702 35.875 12.281 1 90.25 168 THR A C 1
ATOM 1251 O O . THR A 1 168 ? 1.623 36.438 12.898 1 90.25 168 THR A O 1
ATOM 1254 N N . GLU A 1 169 ? -0.444 36 12.68 1 92.06 169 GLU A N 1
ATOM 1255 C CA . GLU A 1 169 ? -0.74 36.594 13.977 1 92.06 169 GLU A CA 1
ATOM 1256 C C . GLU A 1 169 ? -0.081 35.812 15.109 1 92.06 169 GLU A C 1
ATOM 1258 O O . GLU A 1 169 ? 0.321 36.375 16.125 1 92.06 169 GLU A O 1
ATOM 1263 N N . GLY A 1 170 ? -0.053 34.5 14.969 1 92.81 170 GLY A N 1
ATOM 1264 C CA . GLY A 1 170 ? 0.629 33.719 15.977 1 92.81 170 GLY A CA 1
ATOM 1265 C C . GLY A 1 170 ? 2.115 33.562 15.711 1 92.81 170 GLY A C 1
ATOM 1266 O O . GLY A 1 170 ? 2.887 33.281 16.625 1 92.81 170 GLY A O 1
ATOM 1267 N N . GLY A 1 171 ? 2.447 33.688 14.484 1 94.19 171 GLY A N 1
ATOM 1268 C CA . GLY A 1 171 ? 3.832 33.5 14.07 1 94.19 171 GLY A CA 1
ATOM 1269 C C . GLY A 1 171 ? 3.973 32.75 12.766 1 94.19 171 GLY A C 1
ATOM 1270 O O . GLY A 1 171 ? 3.059 32.75 11.938 1 94.19 171 GLY A O 1
ATOM 1271 N N . ALA A 1 172 ? 5.223 32.281 12.57 1 92.88 172 ALA A N 1
ATOM 1272 C CA . ALA A 1 172 ? 5.508 31.547 11.336 1 92.88 172 ALA A CA 1
ATOM 1273 C C . ALA A 1 172 ? 6.434 30.375 11.602 1 92.88 172 ALA A C 1
ATOM 1275 O O . ALA A 1 172 ? 7.277 30.422 12.5 1 92.88 172 ALA A O 1
ATOM 1276 N N . LEU A 1 173 ? 6.152 29.328 10.898 1 92.12 173 LEU A N 1
ATOM 1277 C CA . LEU A 1 173 ? 7.039 28.172 10.836 1 92.12 173 LEU A CA 1
ATOM 1278 C C . LEU A 1 173 ? 7.773 28.109 9.5 1 92.12 173 LEU A C 1
ATOM 1280 O O . LEU A 1 173 ? 7.152 27.938 8.453 1 92.12 173 LEU A O 1
ATOM 1284 N N . SER A 1 174 ? 9.062 28.234 9.555 1 92.94 174 SER A N 1
ATOM 1285 C CA . SER A 1 174 ? 9.859 28.297 8.328 1 92.94 174 SER A CA 1
ATOM 1286 C C . SER A 1 174 ? 10.789 27.094 8.211 1 92.94 174 SER A C 1
ATOM 1288 O O . SER A 1 174 ? 11.594 26.828 9.109 1 92.94 174 SER A O 1
ATOM 1290 N N . MET A 1 175 ? 10.633 26.438 7.125 1 92.94 175 MET A N 1
ATOM 1291 C CA . MET A 1 175 ? 11.539 25.344 6.805 1 92.94 175 MET A CA 1
ATOM 1292 C C . MET A 1 175 ? 12.531 25.75 5.715 1 92.94 175 MET A C 1
ATOM 1294 O O . MET A 1 175 ? 12.125 26.188 4.637 1 92.94 175 MET A O 1
ATOM 1298 N N . VAL A 1 176 ? 13.773 25.547 5.988 1 93.62 176 VAL A N 1
ATOM 1299 C CA . VAL A 1 176 ? 14.836 25.875 5.043 1 93.62 176 VAL A CA 1
ATOM 1300 C C . VAL A 1 176 ? 15.531 24.594 4.59 1 93.62 176 VAL A C 1
ATOM 1302 O O . VAL A 1 176 ? 16.031 23.828 5.418 1 93.62 176 VAL A O 1
ATOM 1305 N N . THR A 1 177 ? 15.555 24.406 3.324 1 94.44 177 THR A N 1
ATOM 1306 C CA . THR A 1 177 ? 16.188 23.219 2.783 1 94.44 177 THR A CA 1
ATOM 1307 C C . THR A 1 177 ? 17.656 23.484 2.438 1 94.44 177 THR A C 1
ATOM 1309 O O . THR A 1 177 ? 18.031 24.641 2.225 1 94.44 177 THR A O 1
ATOM 1312 N N . LYS A 1 178 ? 18.484 22.469 2.393 1 95.56 178 LYS A N 1
ATOM 1313 C CA . LYS A 1 178 ? 19.875 22.625 1.998 1 95.56 178 LYS A CA 1
ATOM 1314 C C . LYS A 1 178 ? 20 22.891 0.5 1 95.56 178 LYS A C 1
ATOM 1316 O O . LYS A 1 178 ? 19.359 22.219 -0.309 1 95.56 178 LYS A O 1
ATOM 1321 N N . ALA A 1 179 ? 20.859 23.812 0.17 1 95.69 179 ALA A N 1
ATOM 1322 C CA . ALA A 1 179 ? 21.109 24.156 -1.227 1 95.69 179 ALA A CA 1
ATOM 1323 C C . ALA A 1 179 ? 22.156 23.219 -1.847 1 95.69 179 ALA A C 1
ATOM 1325 O O . ALA A 1 179 ? 22.938 22.594 -1.133 1 95.69 179 ALA A O 1
ATOM 1326 N N . PRO A 1 180 ? 22.125 23.188 -3.254 1 97 180 PRO A N 1
ATOM 1327 C CA . PRO A 1 180 ? 23.188 22.438 -3.916 1 97 180 PRO A CA 1
ATOM 1328 C C . PRO A 1 180 ? 24.578 22.984 -3.602 1 97 180 PRO A C 1
ATOM 1330 O O . PRO A 1 180 ? 24.766 24.203 -3.523 1 97 180 PRO A O 1
ATOM 1333 N N . THR A 1 181 ? 25.578 22.094 -3.588 1 95.25 181 THR A N 1
ATOM 1334 C CA . THR A 1 181 ? 26.906 22.516 -3.176 1 95.25 181 THR A CA 1
ATOM 1335 C C . THR A 1 181 ? 27.828 22.641 -4.383 1 95.25 181 THR A C 1
ATOM 1337 O O . THR A 1 181 ? 28.812 23.391 -4.34 1 95.25 181 THR A O 1
ATOM 1340 N N . GLY A 1 182 ? 27.594 21.859 -5.344 1 94.31 182 GLY A N 1
ATOM 1341 C CA . GLY A 1 182 ? 28.484 21.828 -6.492 1 94.31 182 GLY A CA 1
ATOM 1342 C C . GLY A 1 182 ? 29.641 20.859 -6.32 1 94.31 182 GLY A C 1
ATOM 1343 O O . GLY A 1 182 ? 30.453 20.688 -7.223 1 94.31 182 GLY A O 1
ATOM 1344 N N . GLU A 1 183 ? 29.734 20.172 -5.16 1 91.56 183 GLU A N 1
ATOM 1345 C CA . GLU A 1 183 ? 30.688 19.094 -4.887 1 91.56 183 GLU A CA 1
ATOM 1346 C C . GLU A 1 183 ? 29.953 17.766 -4.68 1 91.56 183 GLU A C 1
ATOM 1348 O O . GLU A 1 183 ? 28.828 17.75 -4.184 1 91.56 183 GLU A O 1
ATOM 1353 N N . PHE A 1 184 ? 30.719 16.75 -5.062 1 87.31 184 PHE A N 1
ATOM 1354 C CA . PHE A 1 184 ? 30.047 15.461 -4.906 1 87.31 184 PHE A CA 1
ATOM 1355 C C . PHE A 1 184 ? 29.828 15.141 -3.432 1 87.31 184 PHE A C 1
ATOM 1357 O O . PHE A 1 184 ? 30.734 15.305 -2.613 1 87.31 184 PHE A O 1
ATOM 1364 N N . GLY A 1 185 ? 28.672 14.836 -3.107 1 89.69 185 GLY A N 1
ATOM 1365 C CA . GLY A 1 185 ? 28.281 14.352 -1.794 1 89.69 185 GLY A CA 1
ATOM 1366 C C . GLY A 1 185 ? 27.016 13.523 -1.815 1 89.69 185 GLY A C 1
ATOM 1367 O O . GLY A 1 185 ? 26.094 13.812 -2.578 1 89.69 185 GLY A O 1
ATOM 1368 N N . ALA A 1 186 ? 27.078 12.422 -1.047 1 88.44 186 ALA A N 1
ATOM 1369 C CA . ALA A 1 186 ? 25.891 11.57 -0.977 1 88.44 186 ALA A CA 1
ATOM 1370 C C . ALA A 1 186 ? 25.672 11.062 0.443 1 88.44 186 ALA A C 1
ATOM 1372 O O . ALA A 1 186 ? 26.625 10.734 1.152 1 88.44 186 ALA A O 1
ATOM 1373 N N . ARG A 1 187 ? 24.469 11.125 0.873 1 91.5 187 ARG A N 1
ATOM 1374 C CA . ARG A 1 187 ? 24.047 10.516 2.129 1 91.5 187 ARG A CA 1
ATOM 1375 C C . ARG A 1 187 ? 22.812 9.648 1.924 1 91.5 187 ARG A C 1
ATOM 1377 O O . ARG A 1 187 ? 21.812 10.102 1.338 1 91.5 187 ARG A O 1
ATOM 1384 N N . MET A 1 188 ? 22.938 8.492 2.338 1 88.06 188 MET A N 1
ATOM 1385 C CA . MET A 1 188 ? 21.812 7.555 2.244 1 88.06 188 MET A CA 1
ATOM 1386 C C . MET A 1 188 ? 21.516 6.934 3.602 1 88.06 188 MET A C 1
ATOM 1388 O O . MET A 1 188 ? 22.422 6.484 4.301 1 88.06 188 MET A O 1
ATOM 1392 N N . THR A 1 189 ? 20.281 6.922 3.961 1 91.31 189 THR A N 1
ATOM 1393 C CA . THR A 1 189 ? 19.844 6.328 5.219 1 91.31 189 THR A CA 1
ATOM 1394 C C . THR A 1 189 ? 18.719 5.312 4.977 1 91.31 189 THR A C 1
ATOM 1396 O O . THR A 1 189 ? 17.844 5.539 4.152 1 91.31 189 THR A O 1
ATOM 1399 N N . ALA A 1 190 ? 18.812 4.207 5.562 1 89.25 190 ALA A N 1
ATOM 1400 C CA . ALA A 1 190 ? 17.75 3.201 5.566 1 89.25 190 ALA A CA 1
ATOM 1401 C C . ALA A 1 190 ? 17.484 2.689 6.98 1 89.25 190 ALA A C 1
ATOM 1403 O O . ALA A 1 190 ? 18.422 2.562 7.785 1 89.25 190 ALA A O 1
ATOM 1404 N N . GLY A 1 191 ? 16.266 2.367 7.246 1 91.88 191 GLY A N 1
ATOM 1405 C CA . GLY A 1 191 ? 15.922 1.919 8.586 1 91.88 191 GLY A CA 1
ATOM 1406 C C . GLY A 1 191 ? 14.727 0.991 8.617 1 91.88 191 GLY A C 1
ATOM 1407 O O . GLY A 1 191 ? 13.969 0.919 7.645 1 91.88 191 GLY A O 1
ATOM 1408 N N . ILE A 1 192 ? 14.609 0.204 9.719 1 92.5 192 ILE A N 1
ATOM 1409 C CA . ILE A 1 192 ? 13.477 -0.667 10.023 1 92.5 192 ILE A CA 1
ATOM 1410 C C . ILE A 1 192 ? 13.039 -0.452 11.469 1 92.5 192 ILE A C 1
ATOM 1412 O O . ILE A 1 192 ? 13.828 0.002 12.305 1 92.5 192 ILE A O 1
ATOM 1416 N N . GLY A 1 193 ? 11.812 -0.784 11.711 1 96.06 193 GLY A N 1
ATOM 1417 C CA . GLY A 1 193 ? 11.289 -0.651 13.062 1 96.06 193 GLY A CA 1
ATOM 1418 C C . GLY A 1 193 ? 10.023 -1.461 13.289 1 96.06 193 GLY A C 1
ATOM 1419 O O . GLY A 1 193 ? 9.602 -2.229 12.422 1 96.06 193 GLY A O 1
ATOM 1420 N N . ASN A 1 194 ? 9.547 -1.3 14.57 1 96.12 194 ASN A N 1
ATOM 1421 C CA . ASN A 1 194 ? 8.281 -1.979 14.859 1 96.12 194 ASN A CA 1
ATOM 1422 C C . ASN A 1 194 ? 7.129 -1.37 14.07 1 96.12 194 ASN A C 1
ATOM 1424 O O . ASN A 1 194 ? 7.281 -0.319 13.445 1 96.12 194 ASN A O 1
ATOM 1428 N N . TYR A 1 195 ? 6 -2.125 13.953 1 96.38 195 TYR A N 1
ATOM 1429 C CA . TYR A 1 195 ? 4.832 -1.773 13.148 1 96.38 195 TYR A CA 1
ATOM 1430 C C . TYR A 1 195 ? 5.18 -1.716 11.664 1 96.38 195 TYR A C 1
ATOM 1432 O O . TYR A 1 195 ? 4.77 -0.793 10.961 1 96.38 195 TYR A O 1
ATOM 1440 N N . GLY A 1 196 ? 5.98 -2.572 11.297 1 92.5 196 GLY A N 1
ATOM 1441 C CA . GLY A 1 196 ? 6.332 -2.646 9.891 1 92.5 196 GLY A CA 1
ATOM 1442 C C . GLY A 1 196 ? 7.039 -1.402 9.383 1 92.5 196 GLY A C 1
ATOM 1443 O O . GLY A 1 196 ? 7.012 -1.111 8.188 1 92.5 196 GLY A O 1
ATOM 1444 N N . SER A 1 197 ? 7.633 -0.64 10.227 1 94.25 197 SER A N 1
ATOM 1445 C CA . SER A 1 197 ? 8.258 0.627 9.859 1 94.25 197 SER A CA 1
ATOM 1446 C C . SER A 1 197 ? 9.477 0.406 8.977 1 94.25 197 SER A C 1
ATOM 1448 O O . SER A 1 197 ? 10.273 -0.506 9.219 1 94.25 197 SER A O 1
ATOM 1450 N N . ARG A 1 198 ? 9.547 1.195 7.965 1 91.06 198 ARG A N 1
ATOM 1451 C CA . ARG A 1 198 ? 10.688 1.274 7.059 1 91.06 198 ARG A CA 1
ATOM 1452 C C . ARG A 1 198 ? 10.883 2.697 6.547 1 91.06 198 ARG A C 1
ATOM 1454 O O . ARG A 1 198 ? 9.914 3.402 6.266 1 91.06 198 ARG A O 1
ATOM 1461 N N . ASN A 1 199 ? 12.055 3.064 6.512 1 91.44 199 ASN A N 1
ATOM 1462 C CA . ASN A 1 199 ? 12.359 4.379 5.953 1 91.44 199 ASN A CA 1
ATOM 1463 C C . ASN A 1 199 ? 13.633 4.348 5.109 1 91.44 199 ASN A C 1
ATOM 1465 O O . ASN A 1 199 ? 14.508 3.516 5.336 1 91.44 199 ASN A O 1
ATOM 1469 N N . ALA A 1 200 ? 13.695 5.188 4.152 1 89 200 ALA A N 1
ATOM 1470 C CA . ALA A 1 200 ? 14.883 5.418 3.326 1 89 200 ALA A CA 1
ATOM 1471 C C . ALA A 1 200 ? 14.945 6.863 2.852 1 89 200 ALA A C 1
ATOM 1473 O O . ALA A 1 200 ? 13.922 7.465 2.523 1 89 200 ALA A O 1
ATOM 1474 N N . ASP A 1 201 ? 16.047 7.477 2.912 1 90.31 201 ASP A N 1
ATOM 1475 C CA . ASP A 1 201 ? 16.25 8.781 2.295 1 90.31 201 ASP A CA 1
ATOM 1476 C C . ASP A 1 201 ? 17.594 8.852 1.579 1 90.31 201 ASP A C 1
ATOM 1478 O O . ASP A 1 201 ? 18.547 8.164 1.964 1 90.31 201 ASP A O 1
ATOM 1482 N N . ILE A 1 202 ? 17.656 9.602 0.547 1 89.75 202 ILE A N 1
ATOM 1483 C CA . ILE A 1 202 ? 18.875 9.844 -0.226 1 89.75 202 ILE A CA 1
ATOM 1484 C C . ILE A 1 202 ? 19.016 11.336 -0.501 1 89.75 202 ILE A C 1
ATOM 1486 O O . ILE A 1 202 ? 18.031 12.016 -0.811 1 89.75 202 ILE A O 1
ATOM 1490 N N . HIS A 1 203 ? 20.156 11.805 -0.284 1 93.44 203 HIS A N 1
ATOM 1491 C CA . HIS A 1 203 ? 20.578 13.164 -0.617 1 93.44 203 HIS A CA 1
ATOM 1492 C C . HIS A 1 203 ? 21.844 13.172 -1.451 1 93.44 203 HIS A C 1
ATOM 1494 O O . HIS A 1 203 ? 22.922 12.836 -0.949 1 93.44 203 HIS A O 1
ATOM 1500 N N . LEU A 1 204 ? 21.75 13.625 -2.707 1 90.31 204 LEU A N 1
ATOM 1501 C CA . LEU A 1 204 ? 22.844 13.539 -3.658 1 90.31 204 LEU A CA 1
ATOM 1502 C C . LEU A 1 204 ? 23.203 14.922 -4.195 1 90.31 204 LEU A C 1
ATOM 1504 O O . LEU A 1 204 ? 22.375 15.594 -4.797 1 90.31 204 LEU A O 1
ATOM 1508 N N . ASP A 1 205 ? 24.406 15.328 -3.932 1 93.12 205 ASP A N 1
ATOM 1509 C CA . ASP A 1 205 ? 25 16.516 -4.555 1 93.12 205 ASP A CA 1
ATOM 1510 C C . ASP A 1 205 ? 25.938 16.109 -5.691 1 93.12 205 ASP A C 1
ATOM 1512 O O . ASP A 1 205 ? 26.828 15.273 -5.508 1 93.12 205 ASP A O 1
ATOM 1516 N N . LEU A 1 206 ? 25.766 16.734 -6.777 1 88.69 206 LEU A N 1
ATOM 1517 C CA . LEU A 1 206 ? 26.641 16.469 -7.906 1 88.69 206 LEU A CA 1
ATOM 1518 C C . LEU A 1 206 ? 27.641 17.594 -8.102 1 88.69 206 LEU A C 1
ATOM 1520 O O . LEU A 1 206 ? 27.391 18.734 -7.711 1 88.69 206 LEU A O 1
ATOM 1524 N N . PRO A 1 207 ? 28.875 17.25 -8.68 1 89.19 207 PRO A N 1
ATOM 1525 C CA . PRO A 1 207 ? 29.797 18.328 -9.031 1 89.19 207 PRO A CA 1
ATOM 1526 C C . PRO A 1 207 ? 29.219 19.328 -10.023 1 89.19 207 PRO A C 1
ATOM 1528 O O . PRO A 1 207 ? 28.484 18.938 -10.938 1 89.19 207 PRO A O 1
ATOM 1531 N N . ALA A 1 208 ? 29.609 20.531 -9.789 1 91.5 208 ALA A N 1
ATOM 1532 C CA . ALA A 1 208 ? 29.094 21.578 -10.68 1 91.5 208 ALA A CA 1
ATOM 1533 C C . ALA A 1 208 ? 29.656 21.406 -12.094 1 91.5 208 ALA A C 1
ATOM 1535 O O . ALA A 1 208 ? 30.797 20.969 -12.266 1 91.5 208 ALA A O 1
ATOM 1536 N N . PHE A 1 209 ? 28.844 21.766 -13.086 1 86 209 PHE A N 1
ATOM 1537 C CA . PHE A 1 209 ? 29.234 21.844 -14.492 1 86 209 PHE A CA 1
ATOM 1538 C C . PHE A 1 209 ? 28.688 23.109 -15.141 1 86 209 PHE A C 1
ATOM 1540 O O . PHE A 1 209 ? 27.484 23.406 -15.023 1 86 209 PHE A O 1
ATOM 1547 N N . PHE A 1 210 ? 29.453 23.906 -15.781 1 90.56 210 PHE A N 1
ATOM 1548 C CA . PHE A 1 210 ? 29.094 25.188 -16.375 1 90.56 210 PHE A CA 1
ATOM 1549 C C . PHE A 1 210 ? 28.438 26.094 -15.336 1 90.56 210 PHE A C 1
ATOM 1551 O O . PHE A 1 210 ? 27.406 26.719 -15.609 1 90.56 210 PHE A O 1
ATOM 1558 N N . ASN A 1 211 ? 28.922 26.047 -14.086 1 94.19 211 ASN A N 1
ATOM 1559 C CA . ASN A 1 211 ? 28.469 26.844 -12.953 1 94.19 211 ASN A CA 1
ATOM 1560 C C . ASN A 1 211 ? 27.047 26.469 -12.539 1 94.19 211 ASN A C 1
ATOM 1562 O O . ASN A 1 211 ? 26.312 27.297 -12.008 1 94.19 211 ASN A O 1
ATOM 1566 N N . ILE A 1 212 ? 26.656 25.281 -12.891 1 96.12 212 ILE A N 1
ATOM 1567 C CA . ILE A 1 212 ? 25.359 24.75 -12.445 1 96.12 212 ILE A CA 1
ATOM 1568 C C . ILE A 1 212 ? 25.594 23.594 -11.469 1 96.12 212 ILE A C 1
ATOM 1570 O O . ILE A 1 212 ? 26.266 22.609 -11.789 1 96.12 212 ILE A O 1
ATOM 1574 N N . ALA A 1 213 ? 25.141 23.766 -10.305 1 96.62 213 ALA A N 1
ATOM 1575 C CA . ALA A 1 213 ? 25.156 22.719 -9.289 1 96.62 213 ALA A CA 1
ATOM 1576 C C . ALA A 1 213 ? 23.797 22.047 -9.164 1 96.62 213 ALA A C 1
ATOM 1578 O O . ALA A 1 213 ? 22.766 22.734 -9.133 1 96.62 213 ALA A O 1
ATOM 1579 N N . LEU A 1 214 ? 23.781 20.766 -9.188 1 95 214 LEU A N 1
ATOM 1580 C CA . LEU A 1 214 ? 22.531 20.016 -9.078 1 95 214 LEU A CA 1
ATOM 1581 C C . LEU A 1 214 ? 22.5 19.203 -7.789 1 95 214 LEU A C 1
ATOM 1583 O O . LEU A 1 214 ? 23.531 18.688 -7.348 1 95 214 LEU A O 1
ATOM 1587 N N . LYS A 1 215 ? 21.297 19.094 -7.191 1 96.12 215 LYS A N 1
ATOM 1588 C CA . LYS A 1 215 ? 21.031 18.281 -6.004 1 96.12 215 LYS A CA 1
ATOM 1589 C C . LYS A 1 215 ? 19.719 17.531 -6.129 1 96.12 215 LYS A C 1
ATOM 1591 O O . LYS A 1 215 ? 18.719 18.062 -6.617 1 96.12 215 LYS A O 1
ATOM 1596 N N . PHE A 1 216 ? 19.734 16.328 -5.688 1 92.06 216 PHE A N 1
ATOM 1597 C CA . PHE A 1 216 ? 18.547 15.484 -5.703 1 92.06 216 PHE A CA 1
ATOM 1598 C C . PHE A 1 216 ? 18.281 14.898 -4.32 1 92.06 216 PHE A C 1
ATOM 1600 O O . PHE A 1 216 ? 19.203 14.414 -3.658 1 92.06 216 PHE A O 1
ATOM 1607 N N . ASP A 1 217 ? 17.047 14.969 -3.885 1 94.06 217 ASP A N 1
ATOM 1608 C CA . ASP A 1 217 ? 16.609 14.391 -2.619 1 94.06 217 ASP A CA 1
ATOM 1609 C C . ASP A 1 217 ? 15.445 13.43 -2.828 1 94.06 217 ASP A C 1
ATOM 1611 O O . ASP A 1 217 ? 14.562 13.688 -3.648 1 94.06 217 ASP A O 1
ATOM 1615 N N . GLY A 1 218 ? 15.5 12.344 -2.162 1 90.75 218 GLY A N 1
ATOM 1616 C CA . GLY A 1 218 ? 14.414 11.383 -2.131 1 90.75 218 GLY A CA 1
ATOM 1617 C C . GLY A 1 218 ? 14.109 10.875 -0.734 1 90.75 218 GLY A C 1
ATOM 1618 O O . GLY A 1 218 ? 15.016 10.68 0.076 1 90.75 218 GLY A O 1
ATOM 1619 N N . VAL A 1 219 ? 12.797 10.688 -0.441 1 91.56 219 VAL A N 1
ATOM 1620 C CA . VAL A 1 219 ? 12.406 10.172 0.867 1 91.56 219 VAL A CA 1
ATOM 1621 C C . VAL A 1 219 ? 11.32 9.117 0.702 1 91.56 219 VAL A C 1
ATOM 1623 O O . VAL A 1 219 ? 10.484 9.211 -0.203 1 91.56 219 VAL A O 1
ATOM 1626 N N . TYR A 1 220 ? 11.359 8.133 1.541 1 91.56 220 TYR A N 1
ATOM 1627 C CA . TYR A 1 220 ? 10.328 7.109 1.696 1 91.56 220 TYR A CA 1
ATOM 1628 C C . TYR A 1 220 ? 10.117 6.77 3.166 1 91.56 220 TYR A C 1
ATOM 1630 O O . TYR A 1 220 ? 11.078 6.605 3.92 1 91.56 220 TYR A O 1
ATOM 1638 N N . GLN A 1 221 ? 8.852 6.711 3.553 1 93.44 221 GLN A N 1
ATOM 1639 C CA . GLN A 1 221 ? 8.477 6.359 4.918 1 93.44 221 GLN A CA 1
ATOM 1640 C C . GLN A 1 221 ? 7.211 5.504 4.934 1 93.44 221 GLN A C 1
ATOM 1642 O O . GLN A 1 221 ? 6.242 5.805 4.234 1 93.44 221 GLN A O 1
ATOM 1647 N N . HIS A 1 222 ? 7.305 4.469 5.766 1 94.06 222 HIS A N 1
ATOM 1648 C CA . HIS A 1 222 ? 6.152 3.584 5.895 1 94.06 222 HIS A CA 1
ATOM 1649 C C . HIS A 1 222 ? 5.941 3.16 7.344 1 94.06 222 HIS A C 1
ATOM 1651 O O . HIS A 1 222 ? 6.91 2.945 8.078 1 94.06 222 HIS A O 1
ATOM 1657 N N . GLN A 1 223 ? 4.719 3.016 7.723 1 95.88 223 GLN A N 1
ATOM 1658 C CA . GLN A 1 223 ? 4.305 2.418 8.992 1 95.88 223 GLN A CA 1
ATOM 1659 C C . GLN A 1 223 ? 2.979 1.681 8.844 1 95.88 223 GLN A C 1
ATOM 1661 O O . GLN A 1 223 ? 2.033 2.205 8.25 1 95.88 223 GLN A O 1
ATOM 1666 N N . ASP A 1 224 ? 2.945 0.479 9.414 1 96.69 224 ASP A N 1
ATOM 1667 C CA . ASP A 1 224 ? 1.682 -0.248 9.5 1 96.69 224 ASP A CA 1
ATOM 1668 C C . ASP A 1 224 ? 0.771 0.356 10.562 1 96.69 224 ASP A C 1
ATOM 1670 O O . ASP A 1 224 ? 1.22 1.145 11.398 1 96.69 224 ASP A O 1
ATOM 1674 N N . PRO A 1 225 ? -0.544 0.001 10.492 1 97.88 225 PRO A N 1
ATOM 1675 C CA . PRO A 1 225 ? -1.459 0.551 11.492 1 97.88 225 PRO A CA 1
ATOM 1676 C C . PRO A 1 225 ? -1.066 0.176 12.922 1 97.88 225 PRO A C 1
ATOM 1678 O O . PRO A 1 225 ? -0.618 -0.947 13.164 1 97.88 225 PRO A O 1
ATOM 1681 N N . THR A 1 226 ? -1.261 1.07 13.844 1 97.62 226 THR A N 1
ATOM 1682 C CA . THR A 1 226 ? -1.009 0.766 15.25 1 97.62 226 THR A CA 1
ATOM 1683 C C . THR A 1 226 ? -2.275 0.248 15.922 1 97.62 226 THR A C 1
ATOM 1685 O O . THR A 1 226 ? -2.211 -0.335 17.016 1 97.62 226 THR A O 1
ATOM 1688 N N . VAL A 1 227 ? -3.402 0.557 15.352 1 98.06 227 VAL A N 1
ATOM 1689 C CA . VAL A 1 227 ? -4.668 -0.087 15.695 1 98.06 227 VAL A CA 1
ATOM 1690 C C . VAL A 1 227 ? -5.223 -0.813 14.469 1 98.06 227 VAL A C 1
ATOM 1692 O O . VAL A 1 227 ? -5.48 -0.192 13.438 1 98.06 227 VAL A O 1
ATOM 1695 N N . LYS A 1 228 ? -5.418 -2.031 14.602 1 97.62 228 LYS A N 1
ATOM 1696 C CA . LYS A 1 228 ? -5.828 -2.844 13.461 1 97.62 228 LYS A CA 1
ATOM 1697 C C . LYS A 1 228 ? -7.332 -2.744 13.227 1 97.62 228 LYS A C 1
ATOM 1699 O O . LYS A 1 228 ? -8.109 -2.682 14.18 1 97.62 228 LYS A O 1
ATOM 1704 N N . ASP A 1 229 ? -7.738 -2.617 11.961 1 98.19 229 ASP A N 1
ATOM 1705 C CA . ASP A 1 229 ? -9.109 -2.814 11.5 1 98.19 229 ASP A CA 1
ATOM 1706 C C . ASP A 1 229 ? -9.375 -4.285 11.195 1 98.19 229 ASP A C 1
ATOM 1708 O O . ASP A 1 229 ? -8.734 -4.871 10.32 1 98.19 229 ASP A O 1
ATOM 1712 N N . PRO A 1 230 ? -10.25 -4.848 11.891 1 97.19 230 PRO A N 1
ATOM 1713 C CA . PRO A 1 230 ? -10.453 -6.281 11.672 1 97.19 230 PRO A CA 1
ATOM 1714 C C . PRO A 1 230 ? -11.125 -6.586 10.344 1 97.19 230 PRO A C 1
ATOM 1716 O O . PRO A 1 230 ? -11.219 -7.75 9.938 1 97.19 230 PRO A O 1
ATOM 1719 N N . LEU A 1 231 ? -11.617 -5.625 9.578 1 97.94 231 LEU A N 1
ATOM 1720 C CA . LEU A 1 231 ? -12.281 -5.852 8.297 1 97.94 231 LEU A CA 1
ATOM 1721 C C . LEU A 1 231 ? -11.258 -6.148 7.203 1 97.94 231 LEU A C 1
ATOM 1723 O O . LEU A 1 231 ? -10.375 -5.332 6.938 1 97.94 231 LEU A O 1
ATOM 1727 N N . ALA A 1 232 ? -11.398 -7.234 6.531 1 96.25 232 ALA A N 1
ATOM 1728 C CA . ALA A 1 232 ? -10.492 -7.605 5.453 1 96.25 232 ALA A CA 1
ATOM 1729 C C . ALA A 1 232 ? -10.508 -6.566 4.336 1 96.25 232 ALA A C 1
ATOM 1731 O O . ALA A 1 232 ? -11.578 -6.098 3.934 1 96.25 232 ALA A O 1
ATOM 1732 N N . GLY A 1 233 ? -9.312 -6.254 3.871 1 94.88 233 GLY A N 1
ATOM 1733 C CA . GLY A 1 233 ? -9.195 -5.301 2.781 1 94.88 233 GLY A CA 1
ATOM 1734 C C . GLY A 1 233 ? -9.172 -3.857 3.25 1 94.88 233 GLY A C 1
ATOM 1735 O O . GLY A 1 233 ? -8.922 -2.945 2.461 1 94.88 233 GLY A O 1
ATOM 1736 N N . SER A 1 234 ? -9.492 -3.645 4.488 1 97.56 234 SER A N 1
ATOM 1737 C CA . SER A 1 234 ? -9.477 -2.295 5.043 1 97.56 234 SER A CA 1
ATOM 1738 C C . SER A 1 234 ? -8.172 -2.02 5.785 1 97.56 234 SER A C 1
ATOM 1740 O O . SER A 1 234 ? -7.562 -2.936 6.344 1 97.56 234 SER A O 1
ATOM 1742 N N . VAL A 1 235 ? -7.801 -0.817 5.793 1 97.56 235 VAL A N 1
ATOM 1743 C CA . VAL A 1 235 ? -6.559 -0.414 6.441 1 97.56 235 VAL A CA 1
ATOM 1744 C C . VAL A 1 235 ? -6.855 0.137 7.832 1 97.56 235 VAL A C 1
ATOM 1746 O O . VAL A 1 235 ? -7.781 0.937 8.008 1 97.56 235 VAL A O 1
ATOM 1749 N N . GLY A 1 236 ? -6.09 -0.254 8.82 1 97.88 236 GLY A N 1
ATOM 1750 C CA . GLY A 1 236 ? -6.27 0.225 10.18 1 97.88 236 GLY A CA 1
ATOM 1751 C C . GLY A 1 236 ? -5.887 1.684 10.352 1 97.88 236 GLY A C 1
ATOM 1752 O O . GLY A 1 236 ? -5.883 2.449 9.383 1 97.88 236 GLY A O 1
ATOM 1753 N N . TRP A 1 237 ? -5.641 2.033 11.602 1 97.88 237 TRP A N 1
ATOM 1754 C CA . TRP A 1 237 ? -5.5 3.451 11.914 1 97.88 237 TRP A CA 1
ATOM 1755 C C . TRP A 1 237 ? -4.055 3.797 12.258 1 97.88 237 TRP A C 1
ATOM 1757 O O . TRP A 1 237 ? -3.32 2.959 12.789 1 97.88 237 TRP A O 1
ATOM 1767 N N . ASN A 1 238 ? -3.654 5.051 12 1 96.62 238 ASN A N 1
ATOM 1768 C CA . ASN A 1 238 ? -2.305 5.574 12.164 1 96.62 238 ASN A CA 1
ATOM 1769 C C . ASN A 1 238 ? -1.323 4.914 11.195 1 96.62 238 ASN A C 1
ATOM 1771 O O . ASN A 1 238 ? -0.168 4.672 11.555 1 96.62 238 ASN A O 1
ATOM 1775 N N . TYR A 1 239 ? -1.824 4.547 10.078 1 97 239 TYR A N 1
ATOM 1776 C CA . TYR A 1 239 ? -1.045 4.043 8.953 1 97 239 TYR A CA 1
ATOM 1777 C C . TYR A 1 239 ? -0.503 5.191 8.109 1 97 239 TYR A C 1
ATOM 1779 O O . TYR A 1 239 ? -1.172 6.211 7.934 1 97 239 TYR A O 1
ATOM 1787 N N . TYR A 1 240 ? 0.715 4.984 7.527 1 95.31 240 TYR A N 1
ATOM 1788 C CA . TYR A 1 240 ? 1.132 5.902 6.477 1 95.31 240 TYR A CA 1
ATOM 1789 C C . TYR A 1 240 ? 2.137 5.242 5.539 1 95.31 240 TYR A C 1
ATOM 1791 O O . TYR A 1 240 ? 2.857 4.324 5.938 1 95.31 240 TYR A O 1
ATOM 1799 N N . ASP A 1 241 ? 2.145 5.605 4.328 1 93.38 241 ASP A N 1
ATOM 1800 C CA . ASP A 1 241 ? 3.102 5.352 3.254 1 93.38 241 ASP A CA 1
ATOM 1801 C C . ASP A 1 241 ? 3.42 6.633 2.488 1 93.38 241 ASP A C 1
ATOM 1803 O O . ASP A 1 241 ? 2.625 7.082 1.66 1 93.38 241 ASP A O 1
ATOM 1807 N N . ARG A 1 242 ? 4.562 7.195 2.787 1 93.5 242 ARG A N 1
ATOM 1808 C CA . ARG A 1 242 ? 4.949 8.5 2.262 1 93.5 242 ARG A CA 1
ATOM 1809 C C . ARG A 1 242 ? 6.16 8.383 1.341 1 93.5 242 ARG A C 1
ATOM 1811 O O . ARG A 1 242 ? 7.074 7.598 1.604 1 93.5 242 ARG A O 1
ATOM 1818 N N . LYS A 1 243 ? 6.066 9.117 0.316 1 90.75 243 LYS A N 1
ATOM 1819 C CA . LYS A 1 243 ? 7.184 9.156 -0.619 1 90.75 243 LYS A CA 1
ATOM 1820 C C . LYS A 1 243 ? 7.27 10.508 -1.319 1 90.75 243 LYS A C 1
ATOM 1822 O O . LYS A 1 243 ? 6.273 11.227 -1.412 1 90.75 243 LYS A O 1
ATOM 1827 N N . GLY A 1 244 ? 8.445 10.875 -1.74 1 91.94 244 GLY A N 1
ATOM 1828 C CA . GLY A 1 244 ? 8.633 12.141 -2.434 1 91.94 244 GLY A CA 1
ATOM 1829 C C . GLY A 1 244 ? 10.047 12.344 -2.945 1 91.94 244 GLY A C 1
ATOM 1830 O O . GLY A 1 244 ? 10.953 11.578 -2.6 1 91.94 244 GLY A O 1
ATOM 1831 N N . GLY A 1 245 ? 10.203 13.312 -3.785 1 92.31 245 GLY A N 1
ATOM 1832 C CA . GLY A 1 245 ? 11.484 13.727 -4.336 1 92.31 245 GLY A CA 1
ATOM 1833 C C . GLY A 1 245 ? 11.578 15.219 -4.586 1 92.31 245 GLY A C 1
ATOM 1834 O O . GLY A 1 245 ? 10.555 15.898 -4.684 1 92.31 245 GLY A O 1
ATOM 1835 N N . ARG A 1 246 ? 12.766 15.664 -4.574 1 95.62 246 ARG A N 1
ATOM 1836 C CA . ARG A 1 246 ? 13.062 17.062 -4.832 1 95.62 246 ARG A CA 1
ATOM 1837 C C . ARG A 1 246 ? 14.312 17.219 -5.699 1 95.62 246 ARG A C 1
ATOM 1839 O O . ARG A 1 246 ? 15.305 16.516 -5.492 1 95.62 246 ARG A O 1
ATOM 1846 N N . ALA A 1 247 ? 14.258 18.016 -6.73 1 95.94 247 ALA A N 1
ATOM 1847 C CA . ALA A 1 247 ? 15.391 18.422 -7.551 1 95.94 247 ALA A CA 1
ATOM 1848 C C . ALA A 1 247 ? 15.656 19.922 -7.414 1 95.94 247 ALA A C 1
ATOM 1850 O O . ALA A 1 247 ? 14.727 20.719 -7.441 1 95.94 247 ALA A O 1
ATOM 1851 N N . ALA A 1 248 ? 16.875 20.219 -7.18 1 97.69 248 ALA A N 1
ATOM 1852 C CA . ALA A 1 248 ? 17.266 21.625 -7.039 1 97.69 248 ALA A CA 1
ATOM 1853 C C . ALA A 1 248 ? 18.484 21.922 -7.902 1 97.69 248 ALA A C 1
ATOM 1855 O O . ALA A 1 248 ? 19.359 21.062 -8.094 1 97.69 248 ALA A O 1
ATOM 1856 N N . ALA A 1 249 ? 18.547 23.141 -8.43 1 98 249 ALA A N 1
ATOM 1857 C CA . ALA A 1 249 ? 19.656 23.641 -9.234 1 98 249 ALA A CA 1
ATOM 1858 C C . ALA A 1 249 ? 20.078 25.047 -8.789 1 98 249 ALA A C 1
ATOM 1860 O O . ALA A 1 249 ? 19.219 25.891 -8.516 1 98 249 ALA A O 1
ATOM 1861 N N . ARG A 1 250 ? 21.391 25.344 -8.594 1 97.44 250 ARG A N 1
ATOM 1862 C CA . ARG A 1 250 ? 21.984 26.672 -8.422 1 97.44 250 ARG A CA 1
ATOM 1863 C C . ARG A 1 250 ? 22.828 27.062 -9.625 1 97.44 250 ARG A C 1
ATOM 1865 O O . ARG A 1 250 ? 23.812 26.375 -9.953 1 97.44 250 ARG A O 1
ATOM 1872 N N . TRP A 1 251 ? 22.391 28.078 -10.266 1 98.12 251 TRP A N 1
ATOM 1873 C CA . TRP A 1 251 ? 23.125 28.625 -11.398 1 98.12 251 TRP A CA 1
ATOM 1874 C C . TRP A 1 251 ? 23.781 29.953 -11.039 1 98.12 251 TRP A C 1
ATOM 1876 O O . TRP A 1 251 ? 23.109 30.875 -10.594 1 98.12 251 TRP A O 1
ATOM 1886 N N . THR A 1 252 ? 25.047 29.984 -11.148 1 97.31 252 THR A N 1
ATOM 1887 C CA . THR A 1 252 ? 25.812 31.203 -10.93 1 97.31 252 THR A CA 1
ATOM 1888 C C . THR A 1 252 ? 26.516 31.641 -12.211 1 97.31 252 THR A C 1
ATOM 1890 O O . THR A 1 252 ? 27.734 31.547 -12.32 1 97.31 252 THR A O 1
ATOM 1893 N N . PRO A 1 253 ? 25.828 32.25 -13.055 1 94.94 253 PRO A N 1
ATOM 1894 C CA . PRO A 1 253 ? 26.375 32.562 -14.383 1 94.94 253 PRO A CA 1
ATOM 1895 C C . PRO A 1 253 ? 27.5 33.594 -14.328 1 94.94 253 PRO A C 1
ATOM 1897 O O . PRO A 1 253 ? 28.438 33.531 -15.133 1 94.94 253 PRO A O 1
ATOM 1900 N N . PHE A 1 254 ? 27.453 34.625 -13.477 1 93.38 254 PHE A N 1
ATOM 1901 C CA . PHE A 1 254 ? 28.516 35.594 -13.25 1 93.38 254 PHE A CA 1
ATOM 1902 C C . PHE A 1 254 ? 28.531 36.031 -11.797 1 93.38 254 PHE A C 1
ATOM 1904 O O . PHE A 1 254 ? 27.609 35.75 -11.031 1 93.38 254 PHE A O 1
ATOM 1911 N N . GLU A 1 255 ? 29.484 36.719 -11.477 1 92.44 255 GLU A N 1
ATOM 1912 C CA . GLU A 1 255 ? 29.656 37.125 -10.086 1 92.44 255 GLU A CA 1
ATOM 1913 C C . GLU A 1 255 ? 28.531 38.031 -9.625 1 92.44 255 GLU A C 1
ATOM 1915 O O . GLU A 1 255 ? 28.188 39 -10.312 1 92.44 255 GLU A O 1
ATOM 1920 N N . GLY A 1 256 ? 27.906 37.656 -8.547 1 94.38 256 GLY A N 1
ATOM 1921 C CA . GLY A 1 256 ? 26.875 38.469 -7.949 1 94.38 256 GLY A CA 1
ATOM 1922 C C . GLY A 1 256 ? 25.469 38 -8.227 1 94.38 256 GLY A C 1
ATOM 1923 O O . GLY A 1 256 ? 24.516 38.438 -7.598 1 94.38 256 GLY A O 1
ATOM 1924 N N . LEU A 1 257 ? 25.344 37.125 -9.125 1 97.25 257 LEU A N 1
ATOM 1925 C CA . LEU A 1 257 ? 24.031 36.594 -9.406 1 97.25 257 LEU A CA 1
ATOM 1926 C C . LEU A 1 257 ? 23.953 35.125 -9 1 97.25 257 LEU A C 1
ATOM 1928 O O . LEU A 1 257 ? 24.766 34.312 -9.422 1 97.25 257 LEU A O 1
ATOM 1932 N N . THR A 1 258 ? 23.047 34.812 -8.164 1 97.31 258 THR A N 1
ATOM 1933 C CA . THR A 1 258 ? 22.719 33.438 -7.789 1 97.31 258 THR A CA 1
ATOM 1934 C C . THR A 1 258 ? 21.266 33.125 -8.133 1 97.31 258 THR A C 1
ATOM 1936 O O . THR A 1 258 ? 20.344 33.781 -7.664 1 97.31 258 THR A O 1
ATOM 1939 N N . ALA A 1 259 ? 21.094 32.125 -8.961 1 98.19 259 ALA A N 1
ATOM 1940 C CA . ALA A 1 259 ? 19.766 31.688 -9.352 1 98.19 259 ALA A CA 1
ATOM 1941 C C . ALA A 1 259 ? 19.484 30.281 -8.82 1 98.19 259 ALA A C 1
ATOM 1943 O O . ALA A 1 259 ? 20.078 29.312 -9.273 1 98.19 259 ALA A O 1
ATOM 1944 N N . ASP A 1 260 ? 18.547 30.188 -7.918 1 98.12 260 ASP A N 1
ATOM 1945 C CA . ASP A 1 260 ? 18.156 28.891 -7.355 1 98.12 260 ASP A CA 1
ATOM 1946 C C . ASP A 1 260 ? 16.797 28.453 -7.895 1 98.12 260 ASP A C 1
ATOM 1948 O O . ASP A 1 260 ? 15.836 29.234 -7.879 1 98.12 260 ASP A O 1
ATOM 1952 N N . PHE A 1 261 ? 16.719 27.25 -8.367 1 98.19 261 PHE A N 1
ATOM 1953 C CA . PHE A 1 261 ? 15.484 26.625 -8.82 1 98.19 261 PHE A CA 1
ATOM 1954 C C . PHE A 1 261 ? 15.242 25.312 -8.078 1 98.19 261 PHE A C 1
ATOM 1956 O O . PHE A 1 261 ? 16.188 24.594 -7.773 1 98.19 261 PHE A O 1
ATOM 1963 N N . SER A 1 262 ? 13.992 25.031 -7.797 1 97.12 262 SER A N 1
ATOM 1964 C CA . SER A 1 262 ? 13.688 23.734 -7.199 1 97.12 262 SER A CA 1
ATOM 1965 C C . SER A 1 262 ? 12.281 23.266 -7.559 1 97.12 262 SER A C 1
ATOM 1967 O O . SER A 1 262 ? 11.398 24.094 -7.824 1 97.12 262 SER A O 1
ATOM 1969 N N . TYR A 1 263 ? 12.102 22.031 -7.664 1 96.94 263 TYR A N 1
ATOM 1970 C CA . TYR A 1 263 ? 10.812 21.375 -7.805 1 96.94 263 TYR A CA 1
ATOM 1971 C C . TYR A 1 263 ? 10.695 20.188 -6.848 1 96.94 263 TYR A C 1
ATOM 1973 O O . TYR A 1 263 ? 11.633 19.391 -6.727 1 96.94 263 TYR A O 1
ATOM 1981 N N . ASP A 1 264 ? 9.594 20.094 -6.148 1 94.81 264 ASP A N 1
ATOM 1982 C CA . ASP A 1 264 ? 9.375 18.969 -5.246 1 94.81 264 ASP A CA 1
ATOM 1983 C C . ASP A 1 264 ? 8 18.344 -5.48 1 94.81 264 ASP A C 1
ATOM 1985 O O . ASP A 1 264 ? 7.07 19.016 -5.922 1 94.81 264 ASP A O 1
ATOM 1989 N N . TYR A 1 265 ? 7.906 17.125 -5.234 1 94.38 265 TYR A N 1
ATOM 1990 C CA . TYR A 1 265 ? 6.699 16.312 -5.297 1 94.38 265 TYR A CA 1
ATOM 1991 C C . TYR A 1 265 ? 6.652 15.312 -4.145 1 94.38 265 TYR A C 1
ATOM 1993 O O . TYR A 1 265 ? 7.652 14.656 -3.844 1 94.38 265 TYR A O 1
ATOM 2001 N N . ALA A 1 266 ? 5.496 15.266 -3.494 1 93.5 266 ALA A N 1
ATOM 2002 C CA . ALA A 1 266 ? 5.328 14.305 -2.406 1 93.5 266 ALA A CA 1
ATOM 2003 C C . ALA A 1 266 ? 3.922 13.711 -2.41 1 93.5 266 ALA A C 1
ATOM 2005 O O . ALA A 1 266 ? 2.947 14.414 -2.691 1 93.5 266 ALA A O 1
ATOM 2006 N N . LYS A 1 267 ? 3.803 12.477 -2.182 1 93.5 267 LYS A N 1
ATOM 2007 C CA . LYS A 1 267 ? 2.555 11.742 -2.012 1 93.5 267 LYS A CA 1
ATOM 2008 C C . LYS A 1 267 ? 2.496 11.07 -0.643 1 93.5 267 LYS A C 1
ATOM 2010 O O . LYS A 1 267 ? 3.41 10.328 -0.269 1 93.5 267 LYS A O 1
ATOM 2015 N N . ASP A 1 268 ? 1.48 11.336 0.094 1 94.19 268 ASP A N 1
ATOM 2016 C CA . ASP A 1 268 ? 1.252 10.766 1.417 1 94.19 268 ASP A CA 1
ATOM 2017 C C . ASP A 1 268 ? -0.054 9.969 1.454 1 94.19 268 ASP A C 1
ATOM 2019 O O . ASP A 1 268 ? -1.135 10.539 1.281 1 94.19 268 ASP A O 1
ATOM 2023 N N . GLU A 1 269 ? 0.076 8.727 1.564 1 95.19 269 GLU A N 1
ATOM 2024 C CA . GLU A 1 269 ? -1.073 7.875 1.854 1 95.19 269 GLU A CA 1
ATOM 2025 C C . GLU A 1 269 ? -1.163 7.555 3.344 1 95.19 269 GLU A C 1
ATOM 2027 O O . GLU A 1 269 ? -0.2 7.066 3.938 1 95.19 269 GLU A O 1
ATOM 2032 N N . ASN A 1 270 ? -2.273 7.863 3.92 1 95.62 270 ASN A N 1
ATOM 2033 C CA . ASN A 1 270 ? -2.348 7.707 5.371 1 95.62 270 ASN A CA 1
ATOM 2034 C C . ASN A 1 270 ? -3.779 7.457 5.836 1 95.62 270 ASN A C 1
ATOM 2036 O O . ASN A 1 270 ? -4.727 7.617 5.059 1 95.62 270 ASN A O 1
ATOM 2040 N N . THR A 1 271 ? -3.949 6.977 7.031 1 96.94 271 THR A N 1
ATOM 2041 C CA . THR A 1 271 ? -5.246 6.852 7.688 1 96.94 271 THR A CA 1
ATOM 2042 C C . THR A 1 271 ? -5.293 7.695 8.961 1 96.94 271 THR A C 1
ATOM 2044 O O . THR A 1 271 ? -4.25 8.086 9.492 1 96.94 271 THR A O 1
ATOM 2047 N N . PRO A 1 272 ? -6.465 8.016 9.406 1 96.25 272 PRO A N 1
ATOM 2048 C CA . PRO A 1 272 ? -6.574 8.82 10.633 1 96.25 272 PRO A CA 1
ATOM 2049 C C . PRO A 1 272 ? -6.18 8.039 11.883 1 96.25 272 PRO A C 1
ATOM 2051 O O . PRO A 1 272 ? -5.926 6.832 11.812 1 96.25 272 PRO A O 1
ATOM 2054 N N . GLN A 1 273 ? -6.082 8.797 13 1 95.44 273 GLN A N 1
ATOM 2055 C CA . GLN A 1 273 ? -5.992 8.148 14.305 1 95.44 273 GLN A CA 1
ATOM 2056 C C . GLN A 1 273 ? -7.328 7.531 14.703 1 95.44 273 GLN A C 1
ATOM 2058 O O . GLN A 1 273 ? -8.383 7.961 14.234 1 95.44 273 GLN A O 1
ATOM 2063 N N . PHE A 1 274 ? -7.238 6.566 15.578 1 96.81 274 PHE A N 1
ATOM 2064 C CA . PHE A 1 274 ? -8.438 5.844 15.992 1 96.81 274 PHE A CA 1
ATOM 2065 C C . PHE A 1 274 ? -9.148 6.574 17.125 1 96.81 274 PHE A C 1
ATOM 2067 O O . PHE A 1 274 ? -8.508 6.996 18.094 1 96.81 274 PHE A O 1
ATOM 2074 N N . SER A 1 275 ? -10.43 6.781 16.984 1 96.81 275 SER A N 1
ATOM 2075 C CA . SER A 1 275 ? -11.242 7.32 18.078 1 96.81 275 SER A CA 1
ATOM 2076 C C . SER A 1 275 ? -11.844 6.207 18.922 1 96.81 275 SER A C 1
ATOM 2078 O O . SER A 1 275 ? -12.492 5.301 18.391 1 96.81 275 SER A O 1
ATOM 2080 N N . GLN A 1 276 ? -11.633 6.301 20.25 1 97.31 276 GLN A N 1
ATOM 2081 C CA . GLN A 1 276 ? -12.133 5.285 21.172 1 97.31 276 GLN A CA 1
ATOM 2082 C C . GLN A 1 276 ? -13.219 5.855 22.078 1 97.31 276 GLN A C 1
ATOM 2084 O O . GLN A 1 276 ? -13.18 7.031 22.438 1 97.31 276 GLN A O 1
ATOM 2089 N N . LEU A 1 277 ? -14.227 5.051 22.328 1 97.94 277 LEU A N 1
ATOM 2090 C CA . LEU A 1 277 ? -15.164 5.355 23.406 1 97.94 277 LEU A CA 1
ATOM 2091 C C . LEU A 1 277 ? -14.516 5.113 24.766 1 97.94 277 LEU A C 1
ATOM 2093 O O . LEU A 1 277 ? -14.266 3.967 25.141 1 97.94 277 LEU A O 1
ATOM 2097 N N . ILE A 1 278 ? -14.336 6.176 25.578 1 97.88 278 ILE A N 1
ATOM 2098 C CA . ILE A 1 278 ? -13.516 6.012 26.781 1 97.88 278 ILE A CA 1
ATOM 2099 C C . ILE A 1 278 ? -14.422 5.914 28.016 1 97.88 278 ILE A C 1
ATOM 2101 O O . ILE A 1 278 ? -13.969 5.52 29.094 1 97.88 278 ILE A O 1
ATOM 2105 N N . ASN A 1 279 ? -15.656 6.27 27.922 1 97.81 279 ASN A N 1
ATOM 2106 C CA . ASN A 1 279 ? -16.688 6.059 28.938 1 97.81 279 ASN A CA 1
ATOM 2107 C C . ASN A 1 279 ? -18.078 5.992 28.297 1 97.81 279 ASN A C 1
ATOM 2109 O O . ASN A 1 279 ? -18.25 6.301 27.109 1 97.81 279 ASN A O 1
ATOM 2113 N N . TYR A 1 280 ? -19.031 5.449 29.031 1 97.69 280 TYR A N 1
ATOM 2114 C CA . TYR A 1 280 ? -20.422 5.34 28.578 1 97.69 280 TYR A CA 1
ATOM 2115 C C . TYR A 1 280 ? -21.375 5.957 29.609 1 97.69 280 TYR A C 1
ATOM 2117 O O . TYR A 1 280 ? -21.312 5.629 30.797 1 97.69 280 TYR A O 1
ATOM 2125 N N . ASN A 1 281 ? -22.203 6.914 29.078 1 97.38 281 ASN A N 1
ATOM 2126 C CA . ASN A 1 281 ? -23.234 7.535 29.891 1 97.38 281 ASN A CA 1
ATOM 2127 C C . ASN A 1 281 ? -22.672 8.062 31.203 1 97.38 281 ASN A C 1
ATOM 2129 O O . ASN A 1 281 ? -23.141 7.703 32.281 1 97.38 281 ASN A O 1
ATOM 2133 N N . PRO A 1 282 ? -21.703 8.914 31.078 1 96.56 282 PRO A N 1
ATOM 2134 C CA . PRO A 1 282 ? -21 9.344 32.281 1 96.56 282 PRO A CA 1
ATOM 2135 C C . PRO A 1 282 ? -21.906 10.133 33.25 1 96.56 282 PRO A C 1
ATOM 2137 O O . PRO A 1 282 ? -21.609 10.242 34.438 1 96.56 282 PRO A O 1
ATOM 2140 N N . ASN A 1 283 ? -22.984 10.727 32.781 1 95.94 283 ASN A N 1
ATOM 2141 C CA . ASN A 1 283 ? -23.906 11.484 33.625 1 95.94 283 ASN A CA 1
ATOM 2142 C C . ASN A 1 283 ? -25 10.594 34.188 1 95.94 283 ASN A C 1
ATOM 2144 O O . ASN A 1 283 ? -25.938 11.094 34.812 1 95.94 283 ASN A O 1
ATOM 2148 N N . ASN A 1 284 ? -25.031 9.383 33.938 1 96.44 284 ASN A N 1
ATOM 2149 C CA . ASN A 1 284 ? -25.844 8.344 34.562 1 96.44 284 ASN A CA 1
ATOM 2150 C C . ASN A 1 284 ? -27.328 8.539 34.281 1 96.44 284 ASN A C 1
ATOM 2152 O O . ASN A 1 284 ? -28.156 8.508 35.188 1 96.44 284 ASN A O 1
ATOM 2156 N N . TYR A 1 285 ? -27.625 8.805 33.062 1 96.94 285 TYR A N 1
ATOM 2157 C CA . TYR A 1 285 ? -29.031 8.797 32.656 1 96.94 285 TYR A CA 1
ATOM 2158 C C . TYR A 1 285 ? -29.594 7.379 32.688 1 96.94 285 TYR A C 1
ATOM 2160 O O . TYR A 1 285 ? -28.844 6.406 32.594 1 96.94 285 TYR A O 1
ATOM 2168 N N . THR A 1 286 ? -30.922 7.281 32.812 1 97.19 286 THR A N 1
ATOM 2169 C CA . THR A 1 286 ? -31.562 5.977 32.688 1 97.19 286 THR A CA 1
ATOM 2170 C C . THR A 1 286 ? -31.312 5.371 31.312 1 97.19 286 THR A C 1
ATOM 2172 O O . THR A 1 286 ? -31.516 6.027 30.281 1 97.19 286 THR A O 1
ATOM 2175 N N . VAL A 1 287 ? -30.828 4.137 31.359 1 97.81 287 VAL A N 1
ATOM 2176 C CA . VAL A 1 287 ? -30.641 3.438 30.094 1 97.81 287 VAL A CA 1
ATOM 2177 C C . VAL A 1 287 ? -31.953 2.771 29.672 1 97.81 287 VAL A C 1
ATOM 2179 O O . VAL A 1 287 ? -32.469 1.914 30.391 1 97.81 287 VAL A O 1
ATOM 2182 N N . GLY A 1 288 ? -32.469 3.168 28.5 1 97.25 288 GLY A N 1
ATOM 2183 C CA . GLY A 1 288 ? -33.719 2.594 27.984 1 97.25 288 GLY A CA 1
ATOM 2184 C C . GLY A 1 288 ? -33.5 1.268 27.281 1 97.25 288 GLY A C 1
ATOM 2185 O O . GLY A 1 288 ? -32.375 0.735 27.266 1 97.25 288 GLY A O 1
ATOM 2186 N N . THR A 1 289 ? -34.656 0.718 26.844 1 96.06 289 THR A N 1
ATOM 2187 C CA . THR A 1 289 ? -34.625 -0.515 26.062 1 96.06 289 THR A CA 1
ATOM 2188 C C . THR A 1 289 ? -35.469 -0.363 24.797 1 96.06 289 THR A C 1
ATOM 2190 O O . THR A 1 289 ? -36.469 0.385 24.781 1 96.06 289 THR A O 1
ATOM 2193 N N . TYR A 1 290 ? -35.094 -1.088 23.797 1 95.94 290 TYR A N 1
ATOM 2194 C CA . TYR A 1 290 ? -35.844 -1.048 22.547 1 95.94 290 TYR A CA 1
ATOM 2195 C C . TYR A 1 290 ? -36.938 -2.113 22.531 1 95.94 290 TYR A C 1
ATOM 2197 O O . TYR A 1 290 ? -37.688 -2.227 21.562 1 95.94 290 TYR A O 1
ATOM 2205 N N . THR A 1 291 ? -37.031 -2.885 23.594 1 94.88 291 THR A N 1
ATOM 2206 C CA . THR A 1 291 ? -38.062 -3.896 23.75 1 94.88 291 THR A CA 1
ATOM 2207 C C . THR A 1 291 ? -39 -3.537 24.906 1 94.88 291 THR A C 1
ATOM 2209 O O . THR A 1 291 ? -38.656 -3.723 26.078 1 94.88 291 THR A O 1
ATOM 2212 N N . PRO A 1 292 ? -40.219 -3.141 24.562 1 93.38 292 PRO A N 1
ATOM 2213 C CA . PRO A 1 292 ? -41.125 -2.832 25.656 1 93.38 292 PRO A CA 1
ATOM 2214 C C . PRO A 1 292 ? -41.625 -4.082 26.375 1 93.38 292 PRO A C 1
ATOM 2216 O O . PRO A 1 292 ? -41.562 -5.184 25.812 1 93.38 292 PRO A O 1
ATOM 2219 N N . ALA A 1 293 ? -42.062 -3.789 27.609 1 91.75 293 ALA A N 1
ATOM 2220 C CA . ALA A 1 293 ? -42.656 -4.906 28.328 1 91.75 293 ALA A CA 1
ATOM 2221 C C . ALA A 1 293 ? -43.781 -5.555 27.516 1 91.75 293 ALA A C 1
ATOM 2223 O O . ALA A 1 293 ? -44.719 -4.875 27.094 1 91.75 293 ALA A O 1
ATOM 2224 N N . GLY A 1 294 ? -43.656 -6.828 27.25 1 90.56 294 GLY A N 1
ATOM 2225 C CA . GLY A 1 294 ? -44.656 -7.582 26.531 1 90.56 294 GLY A CA 1
ATOM 2226 C C . GLY A 1 294 ? -44.625 -7.348 25.031 1 90.56 294 GLY A C 1
ATOM 2227 O O . GLY A 1 294 ? -45.531 -7.777 24.312 1 90.56 294 GLY A O 1
ATOM 2228 N N . GLY A 1 295 ? -43.656 -6.609 24.547 1 91.12 295 GLY A N 1
ATOM 2229 C CA . GLY A 1 295 ? -43.594 -6.273 23.141 1 91.12 295 GLY A CA 1
ATOM 2230 C C . GLY A 1 295 ? -42.344 -6.809 22.438 1 91.12 295 GLY A C 1
ATOM 2231 O O . GLY A 1 295 ? -41.625 -7.648 23 1 91.12 295 GLY A O 1
ATOM 2232 N N . THR A 1 296 ? -42.25 -6.359 21.188 1 89.94 296 THR A N 1
ATOM 2233 C CA . THR A 1 296 ? -41.125 -6.781 20.375 1 89.94 296 THR A CA 1
ATOM 2234 C C . THR A 1 296 ? -40.156 -5.625 20.156 1 89.94 296 THR A C 1
ATOM 2236 O O . THR A 1 296 ? -40.531 -4.457 20.234 1 89.94 296 THR A O 1
ATOM 2239 N N . ILE A 1 297 ? -38.938 -5.953 19.781 1 90.75 297 ILE A N 1
ATOM 2240 C CA . ILE A 1 297 ? -37.875 -4.98 19.562 1 90.75 297 ILE A CA 1
ATOM 2241 C C . ILE A 1 297 ? -38.281 -4.012 18.453 1 90.75 297 ILE A C 1
ATOM 2243 O O . ILE A 1 297 ? -38.844 -4.426 17.438 1 90.75 297 ILE A O 1
ATOM 2247 N N . GLY A 1 298 ? -38.031 -2.734 18.641 1 92 298 GLY A N 1
ATOM 2248 C CA . GLY A 1 298 ? -38.281 -1.679 17.672 1 92 298 GLY A CA 1
ATOM 2249 C C . GLY A 1 298 ? -37.312 -0.537 17.75 1 92 298 GLY A C 1
ATOM 2250 O O . GLY A 1 298 ? -36.156 -0.723 18.203 1 92 298 GLY A O 1
ATOM 2251 N N . THR A 1 299 ? -37.719 0.667 17.297 1 91.31 299 THR A N 1
ATOM 2252 C CA . THR A 1 299 ? -36.812 1.784 17.219 1 91.31 299 THR A CA 1
ATOM 2253 C C . THR A 1 299 ? -37.094 2.811 18.312 1 91.31 299 THR A C 1
ATOM 2255 O O . THR A 1 299 ? -36.344 3.781 18.469 1 91.31 299 THR A O 1
ATOM 2258 N N . THR A 1 300 ? -38.125 2.594 19.062 1 92.44 300 THR A N 1
ATOM 2259 C CA . THR A 1 300 ? -38.5 3.479 20.156 1 92.44 300 THR A CA 1
ATOM 2260 C C . THR A 1 300 ? -37.875 3 21.469 1 92.44 300 THR A C 1
ATOM 2262 O O . THR A 1 300 ? -37.844 1.8 21.75 1 92.44 300 THR A O 1
ATOM 2265 N N . LEU A 1 301 ? -37.469 3.945 22.266 1 95.38 301 LEU A N 1
ATOM 2266 C CA . LEU A 1 301 ? -36.938 3.613 23.594 1 95.38 301 LEU A CA 1
ATOM 2267 C C . LEU A 1 301 ? -38.031 3.617 24.641 1 95.38 301 LEU A C 1
ATOM 2269 O O . LEU A 1 301 ? -38.875 4.496 24.641 1 95.38 301 LEU A O 1
ATOM 2273 N N . TYR A 1 302 ? -37.938 2.666 25.547 1 95.81 302 TYR A N 1
ATOM 2274 C CA . TYR A 1 302 ? -38.875 2.527 26.656 1 95.81 302 TYR A CA 1
ATOM 2275 C C . TYR A 1 302 ? -38.125 2.455 28 1 95.81 302 TYR A C 1
ATOM 2277 O O . TYR A 1 302 ? -37 2.012 28.047 1 95.81 302 TYR A O 1
ATOM 2285 N N . LEU A 1 303 ? -38.812 2.896 29 1 96.31 303 LEU A N 1
ATOM 2286 C CA . LEU A 1 303 ? -38.312 2.65 30.344 1 96.31 303 LEU A CA 1
ATOM 2287 C C . LEU A 1 303 ? -38.188 1.155 30.625 1 96.31 303 LEU A C 1
ATOM 2289 O O . LEU A 1 303 ? -39.094 0.391 30.281 1 96.31 303 LEU A O 1
ATOM 2293 N N . PRO A 1 304 ? -37.094 0.779 31.156 1 94.56 304 PRO A N 1
ATOM 2294 C CA . PRO A 1 304 ? -36.906 -0.658 31.375 1 94.56 304 PRO A CA 1
ATOM 2295 C C . PRO A 1 304 ? -38.062 -1.294 32.125 1 94.56 304 PRO A C 1
ATOM 2297 O O . PRO A 1 304 ? -38.5 -0.766 33.156 1 94.56 304 PRO A O 1
ATOM 2300 N N . GLY A 1 305 ? -38.594 -2.398 31.625 1 93.38 305 GLY A N 1
ATOM 2301 C CA . GLY A 1 305 ? -39.625 -3.17 32.281 1 93.38 305 GLY A CA 1
ATOM 2302 C C . GLY A 1 305 ? -41 -2.6 32.094 1 93.38 305 GLY A C 1
ATOM 2303 O O . GLY A 1 305 ? -41.969 -3.059 32.719 1 93.38 305 GLY A O 1
ATOM 2304 N N . THR A 1 306 ? -41.062 -1.551 31.234 1 95.56 306 THR A N 1
ATOM 2305 C CA . THR A 1 306 ? -42.344 -0.924 31.016 1 95.56 306 THR A CA 1
ATOM 2306 C C . THR A 1 306 ? -42.625 -0.773 29.516 1 95.56 306 THR A C 1
ATOM 2308 O O . THR A 1 306 ? -41.781 -1.131 28.688 1 95.56 306 THR A O 1
ATOM 2311 N N . ALA A 1 307 ? -43.781 -0.264 29.25 1 94.88 307 ALA A N 1
ATOM 2312 C CA . ALA A 1 307 ? -44.156 0.105 27.891 1 94.88 307 ALA A CA 1
ATOM 2313 C C . ALA A 1 307 ? -44.312 1.619 27.75 1 94.88 307 ALA A C 1
ATOM 2315 O O . ALA A 1 307 ? -44.969 2.109 26.844 1 94.88 307 ALA A O 1
ATOM 2316 N N . THR A 1 308 ? -43.656 2.297 28.688 1 94.75 308 THR A N 1
ATOM 2317 C CA . THR A 1 308 ? -43.688 3.754 28.656 1 94.75 308 THR A CA 1
ATOM 2318 C C . THR A 1 308 ? -42.5 4.289 27.828 1 94.75 308 THR A C 1
ATOM 2320 O O . THR A 1 308 ? -41.344 4.102 28.203 1 94.75 308 THR A O 1
ATOM 2323 N N . ALA A 1 309 ? -42.812 4.957 26.75 1 93.88 309 ALA A N 1
ATOM 2324 C CA . ALA A 1 309 ? -41.781 5.547 25.906 1 93.88 309 ALA A CA 1
ATOM 2325 C C . ALA A 1 309 ? -40.969 6.566 26.672 1 93.88 309 ALA A C 1
ATOM 2327 O O . ALA A 1 309 ? -41.5 7.297 27.516 1 93.88 309 ALA A O 1
ATOM 2328 N N . CYS A 1 310 ? -39.656 6.645 26.359 1 95.38 310 CYS A N 1
ATOM 2329 C CA . CYS A 1 310 ? -38.75 7.57 27.016 1 95.38 310 CYS A CA 1
ATOM 2330 C C . CYS A 1 310 ? -37.656 8.039 26.062 1 95.38 310 CYS A C 1
ATOM 2332 O O . CYS A 1 310 ? -37.5 7.473 24.984 1 95.38 310 CYS A O 1
ATOM 2334 N N . GLY A 1 311 ? -37 9.102 26.453 1 93.88 311 GLY A N 1
ATOM 2335 C CA . GLY A 1 311 ? -35.781 9.57 25.781 1 93.88 311 GLY A CA 1
ATOM 2336 C C . GLY A 1 311 ? -36.062 10.148 24.406 1 93.88 311 GLY A C 1
ATOM 2337 O O . GLY A 1 311 ? -37.125 10.727 24.172 1 93.88 311 GLY A O 1
ATOM 2338 N N . GLY A 1 312 ? -34.969 10.109 23.469 1 90.31 312 GLY A N 1
ATOM 2339 C CA . GLY A 1 312 ? -35.062 10.797 22.188 1 90.31 312 GLY A CA 1
ATOM 2340 C C . GLY A 1 312 ? -35.094 12.312 22.328 1 90.31 312 GLY A C 1
ATOM 2341 O O . GLY A 1 312 ? -34.469 12.859 23.25 1 90.31 312 GLY A O 1
ATOM 2342 N N . THR A 1 313 ? -35.719 12.914 21.297 1 89.31 313 THR A N 1
ATOM 2343 C CA . THR A 1 313 ? -35.969 14.344 21.391 1 89.31 313 THR A CA 1
ATOM 2344 C C . THR A 1 313 ? -37.281 14.609 22.141 1 89.31 313 THR A C 1
ATOM 2346 O O . THR A 1 313 ? -38.344 14.25 21.672 1 89.31 313 THR A O 1
ATOM 2349 N N . ILE A 1 314 ? -37.156 15.242 23.266 1 93.06 314 ILE A N 1
ATOM 2350 C CA . ILE A 1 314 ? -38.312 15.523 24.109 1 93.06 314 ILE A CA 1
ATOM 2351 C C . ILE A 1 314 ? -38.719 16.984 23.953 1 93.06 314 ILE A C 1
ATOM 2353 O O . ILE A 1 314 ? -38.031 17.891 24.391 1 93.06 314 ILE A O 1
ATOM 2357 N N . THR A 1 315 ? -39.844 17.172 23.391 1 90.81 315 THR A N 1
ATOM 2358 C CA . THR A 1 315 ? -40.344 18.516 23.25 1 90.81 315 THR A CA 1
ATOM 2359 C C . THR A 1 315 ? -40.844 19.047 24.594 1 90.81 315 THR A C 1
ATOM 2361 O O . THR A 1 315 ? -41.062 18.281 25.531 1 90.81 315 THR A O 1
ATOM 2364 N N . ALA A 1 316 ? -41.062 20.344 24.531 1 86.5 316 ALA A N 1
ATOM 2365 C CA . ALA A 1 316 ? -41.625 20.953 25.75 1 86.5 316 ALA A CA 1
ATOM 2366 C C . ALA A 1 316 ? -42.969 20.328 26.109 1 86.5 316 ALA A C 1
ATOM 2368 O O . ALA A 1 316 ? -43.25 20.078 27.297 1 86.5 316 ALA A O 1
ATOM 2369 N N . ALA A 1 317 ? -43.781 20.031 25.156 1 88.69 317 ALA A N 1
ATOM 2370 C CA . ALA A 1 317 ? -45.094 19.422 25.375 1 88.69 317 ALA A CA 1
ATOM 2371 C C . ALA A 1 317 ? -44.938 18.016 25.938 1 88.69 317 ALA A C 1
ATOM 2373 O O . ALA A 1 317 ? -45.719 17.609 26.812 1 88.69 317 ALA A O 1
ATOM 2374 N N . GLN A 1 318 ? -44.031 17.297 25.438 1 91.25 318 GLN A N 1
ATOM 2375 C CA . GLN A 1 318 ? -43.812 15.938 25.906 1 91.25 318 GLN A CA 1
ATOM 2376 C C . GLN A 1 318 ? -43.25 15.922 27.328 1 91.25 318 GLN A C 1
ATOM 2378 O O . GLN A 1 318 ? -43.625 15.055 28.125 1 91.25 318 GLN A O 1
ATOM 2383 N N . ALA A 1 319 ? -42.406 16.781 27.594 1 89.81 319 ALA A N 1
ATOM 2384 C CA . ALA A 1 319 ? -41.875 16.906 28.953 1 89.81 319 ALA A CA 1
ATOM 2385 C C . ALA A 1 319 ? -43 17.219 29.938 1 89.81 319 ALA A C 1
ATOM 2387 O O . ALA A 1 319 ? -43.031 16.656 31.031 1 89.81 319 ALA A O 1
ATOM 2388 N N . ALA A 1 320 ? -43.906 18.094 29.531 1 90 320 ALA A N 1
ATOM 2389 C CA . ALA A 1 320 ? -45.062 18.469 30.375 1 90 320 ALA A CA 1
ATOM 2390 C C . ALA A 1 320 ? -46 17.281 30.578 1 90 320 ALA A C 1
ATOM 2392 O O . ALA A 1 320 ? -46.625 17.156 31.625 1 90 320 ALA A O 1
ATOM 2393 N N . ALA A 1 321 ? -46 16.422 29.562 1 92.5 321 ALA A N 1
ATOM 2394 C CA . ALA A 1 321 ? -46.875 15.25 29.625 1 92.5 321 ALA A CA 1
ATOM 2395 C C . ALA A 1 321 ? -46.188 14.117 30.406 1 92.5 321 ALA A C 1
ATOM 2397 O O . ALA A 1 321 ? -46.781 13.031 30.547 1 92.5 321 ALA A O 1
ATOM 2398 N N . GLY A 1 322 ? -44.938 14.328 30.828 1 90.94 322 GLY A N 1
ATOM 2399 C CA . GLY A 1 322 ? -44.312 13.391 31.75 1 90.94 322 GLY A CA 1
ATOM 2400 C C . GLY A 1 322 ? -43.312 12.469 31.062 1 90.94 322 GLY A C 1
ATOM 2401 O O . GLY A 1 322 ? -42.938 11.438 31.625 1 90.94 322 GLY A O 1
ATOM 2402 N N . ARG A 1 323 ? -43 12.781 29.797 1 93.5 323 ARG A N 1
ATOM 2403 C CA . ARG A 1 323 ? -41.969 11.953 29.156 1 93.5 323 ARG A CA 1
ATOM 2404 C C . ARG A 1 323 ? -40.625 12.07 29.891 1 93.5 323 ARG A C 1
ATOM 2406 O O . ARG A 1 323 ? -40.125 13.18 30.094 1 93.5 323 ARG A O 1
ATOM 2413 N N . LEU A 1 324 ? -40.062 10.977 30.281 1 94.38 324 LEU A N 1
ATOM 2414 C CA . LEU A 1 324 ? -38.844 10.961 31.062 1 94.38 324 LEU A CA 1
ATOM 2415 C C . LEU A 1 324 ? -37.625 10.781 30.156 1 94.38 324 LEU A C 1
ATOM 2417 O O . LEU A 1 324 ? -37.719 10.125 29.109 1 94.38 324 LEU A O 1
ATOM 2421 N N . PRO A 1 325 ? -36.469 11.359 30.531 1 95.38 325 PRO A N 1
ATOM 2422 C CA . PRO A 1 325 ? -35.25 11.125 29.781 1 95.38 325 PRO A CA 1
ATOM 2423 C C . PRO A 1 325 ? -34.719 9.703 29.938 1 95.38 325 PRO A C 1
ATOM 2425 O O . PRO A 1 325 ? -34.844 9.109 31.016 1 95.38 325 PRO A O 1
ATOM 2428 N N . CYS A 1 326 ? -34.219 9.156 28.953 1 96.62 326 CYS A N 1
ATOM 2429 C CA . CYS A 1 326 ? -33.406 7.941 28.953 1 96.62 326 CYS A CA 1
ATOM 2430 C C . CYS A 1 326 ? -32.469 7.922 27.75 1 96.62 326 CYS A C 1
ATOM 2432 O O . CYS A 1 326 ? -32.562 8.758 26.859 1 96.62 326 CYS A O 1
ATOM 2434 N N . VAL A 1 327 ? -31.484 7.098 27.766 1 97.25 327 VAL A N 1
ATOM 2435 C CA . VAL A 1 327 ? -30.484 7.035 26.703 1 97.25 327 VAL A CA 1
ATOM 2436 C C . VAL A 1 327 ? -30.469 5.637 26.094 1 97.25 327 VAL A C 1
ATOM 2438 O O . VAL A 1 327 ? -30.984 4.688 26.688 1 97.25 327 VAL A O 1
ATOM 2441 N N . ALA A 1 328 ? -29.922 5.52 24.859 1 96.88 328 ALA A N 1
ATOM 2442 C CA . ALA A 1 328 ? -29.828 4.234 24.172 1 96.88 328 ALA A CA 1
ATOM 2443 C C . ALA A 1 328 ? -28.844 3.303 24.875 1 96.88 328 ALA A C 1
ATOM 2445 O O . ALA A 1 328 ? -27.844 3.758 25.438 1 96.88 328 ALA A O 1
ATOM 2446 N N . PRO A 1 329 ? -29.141 1.994 24.891 1 96.56 329 PRO A N 1
ATOM 2447 C CA . PRO A 1 329 ? -28.141 1.053 25.406 1 96.56 329 PRO A CA 1
ATOM 2448 C C . PRO A 1 329 ? -26.906 0.957 24.516 1 96.56 329 PRO A C 1
ATOM 2450 O O . PRO A 1 329 ? -26.984 1.238 23.312 1 96.56 329 PRO A O 1
ATOM 2453 N N . LEU A 1 330 ? -25.812 0.623 25.078 1 96.94 330 LEU A N 1
ATOM 2454 C CA . LEU A 1 330 ? -24.609 0.339 24.297 1 96.94 330 LEU A CA 1
ATOM 2455 C C . LEU A 1 330 ? -24.766 -0.961 23.516 1 96.94 330 LEU A C 1
ATOM 2457 O O . LEU A 1 330 ? -25.25 -1.958 24.062 1 96.94 330 LEU A O 1
ATOM 2461 N N . ALA A 1 331 ? -24.422 -0.933 22.203 1 96.56 331 ALA A N 1
ATOM 2462 C CA . ALA A 1 331 ? -24.438 -2.186 21.453 1 96.56 331 ALA A CA 1
ATOM 2463 C C . ALA A 1 331 ? -23.531 -3.227 22.109 1 96.56 331 ALA A C 1
ATOM 2465 O O . ALA A 1 331 ? -22.375 -2.936 22.438 1 96.56 331 ALA A O 1
ATOM 2466 N N . PRO A 1 332 ? -23.953 -4.438 22.266 1 96.12 332 PRO A N 1
ATOM 2467 C CA . PRO A 1 332 ? -23.125 -5.473 22.891 1 96.12 332 PRO A CA 1
ATOM 2468 C C . PRO A 1 332 ? -21.797 -5.703 22.156 1 96.12 332 PRO A C 1
ATOM 2470 O O . PRO A 1 332 ? -20.812 -6.113 22.781 1 96.12 332 PRO A O 1
ATOM 2473 N N . ALA A 1 333 ? -21.719 -5.441 20.891 1 95.5 333 ALA A N 1
ATOM 2474 C CA . ALA A 1 333 ? -20.516 -5.664 20.078 1 95.5 333 ALA A CA 1
ATOM 2475 C C . ALA A 1 333 ? -19.469 -4.602 20.359 1 95.5 333 ALA A C 1
ATOM 2477 O O . ALA A 1 333 ? -18.312 -4.73 19.938 1 95.5 333 ALA A O 1
ATOM 2478 N N . VAL A 1 334 ? -19.797 -3.588 21.062 1 96.5 334 VAL A N 1
ATOM 2479 C CA . VAL A 1 334 ? -18.922 -2.447 21.281 1 96.5 334 VAL A CA 1
ATOM 2480 C C . VAL A 1 334 ? -18.531 -2.391 22.766 1 96.5 334 VAL A C 1
ATOM 2482 O O . VAL A 1 334 ? -19.375 -2.52 23.641 1 96.5 334 VAL A O 1
ATOM 2485 N N . GLY A 1 335 ? -17.234 -2.217 23.062 1 96.25 335 GLY A N 1
ATOM 2486 C CA . GLY A 1 335 ? -16.75 -2.049 24.422 1 96.25 335 GLY A CA 1
ATOM 2487 C C . GLY A 1 335 ? -16.359 -0.618 24.75 1 96.25 335 GLY A C 1
ATOM 2488 O O . GLY A 1 335 ? -16.281 0.229 23.859 1 96.25 335 GLY A O 1
ATOM 2489 N N . VAL A 1 336 ? -16.281 -0.25 26.047 1 97.75 336 VAL A N 1
ATOM 2490 C CA . VAL A 1 336 ? -15.695 0.991 26.547 1 97.75 336 VAL A CA 1
ATOM 2491 C C . VAL A 1 336 ? -14.203 0.795 26.797 1 97.75 336 VAL A C 1
ATOM 2493 O O . VAL A 1 336 ? -13.805 -0.136 27.5 1 97.75 336 VAL A O 1
ATOM 2496 N N . HIS A 1 337 ? -13.391 1.646 26.266 1 97.69 337 HIS A N 1
ATOM 2497 C CA . HIS A 1 337 ? -11.945 1.425 26.297 1 97.69 337 HIS A CA 1
ATOM 2498 C C . HIS A 1 337 ? -11.211 2.662 26.797 1 97.69 337 HIS A C 1
ATOM 2500 O O . HIS A 1 337 ? -10.727 3.473 26.016 1 97.69 337 HIS A O 1
ATOM 2506 N N . PRO A 1 338 ? -10.992 2.861 28.047 1 96.5 338 PRO A N 1
ATOM 2507 C CA . PRO A 1 338 ? -10.219 3.996 28.562 1 96.5 338 PRO A CA 1
ATOM 2508 C C . PRO A 1 338 ? -8.727 3.871 28.281 1 96.5 338 PRO A C 1
ATOM 2510 O O . PRO A 1 338 ? -7.984 4.852 28.422 1 96.5 338 PRO A O 1
ATOM 2513 N N . GLU A 1 339 ? -8.328 2.623 27.938 1 96.62 339 GLU A N 1
ATOM 2514 C CA . GLU A 1 339 ? -6.945 2.385 27.531 1 96.62 339 GLU A CA 1
ATOM 2515 C C . GLU A 1 339 ? -6.836 2.141 26.031 1 96.62 339 GLU A C 1
ATOM 2517 O O . GLU A 1 339 ? -7.832 1.843 25.375 1 96.62 339 GLU A O 1
ATOM 2522 N N . ARG A 1 340 ? -5.656 2.203 25.5 1 97.06 340 ARG A N 1
ATOM 2523 C CA . ARG A 1 340 ? -5.441 2.096 24.047 1 97.06 340 ARG A CA 1
ATOM 2524 C C . ARG A 1 340 ? -5.828 0.712 23.547 1 97.06 340 ARG A C 1
ATOM 2526 O O . ARG A 1 340 ? -5.414 -0.302 24.109 1 97.06 340 ARG A O 1
ATOM 2533 N N . GLN A 1 341 ? -6.512 0.667 22.484 1 97 341 GLN A N 1
ATOM 2534 C CA . GLN A 1 341 ? -6.84 -0.577 21.797 1 97 341 GLN A CA 1
ATOM 2535 C C . GLN A 1 341 ? -5.773 -0.934 20.766 1 97 341 GLN A C 1
ATOM 2537 O O . GLN A 1 341 ? -5.145 -0.048 20.188 1 97 341 GLN A O 1
ATOM 2542 N N . LYS A 1 342 ? -5.637 -2.254 20.594 1 96.94 342 LYS A N 1
ATOM 2543 C CA . LYS A 1 342 ? -4.762 -2.719 19.516 1 96.94 342 LYS A CA 1
ATOM 2544 C C . LYS A 1 342 ? -5.566 -3.121 18.281 1 96.94 342 LYS A C 1
ATOM 2546 O O . LYS A 1 342 ? -5.043 -3.131 17.172 1 96.94 342 LYS A O 1
ATOM 2551 N N . VAL A 1 343 ? -6.785 -3.535 18.484 1 97.5 343 VAL A N 1
ATOM 2552 C CA . VAL A 1 343 ? -7.719 -3.92 17.422 1 97.5 343 VAL A CA 1
ATOM 2553 C C . VAL A 1 343 ? -9.086 -3.305 17.703 1 97.5 343 VAL A C 1
ATOM 2555 O O . VAL A 1 343 ? -9.562 -3.316 18.844 1 97.5 343 VAL A O 1
ATOM 2558 N N . ALA A 1 344 ? -9.703 -2.75 16.719 1 97.69 344 ALA A N 1
ATOM 2559 C CA . ALA A 1 344 ? -11.039 -2.184 16.875 1 97.69 344 ALA A CA 1
ATOM 2560 C C . ALA A 1 344 ? -12.078 -3.277 17.109 1 97.69 344 ALA A C 1
ATOM 2562 O O . ALA A 1 344 ? -11.914 -4.402 16.625 1 97.69 344 ALA A O 1
ATOM 2563 N N . ASP A 1 345 ? -13.164 -2.926 17.812 1 96.81 345 ASP A N 1
ATOM 2564 C CA . ASP A 1 345 ? -14.242 -3.873 18.078 1 96.81 345 ASP A CA 1
ATOM 2565 C C . ASP A 1 345 ? -14.984 -4.215 16.781 1 96.81 345 ASP A C 1
ATOM 2567 O O . ASP A 1 345 ? -15.406 -5.359 16.594 1 96.81 345 ASP A O 1
ATOM 2571 N N . VAL A 1 346 ? -15.18 -3.213 15.984 1 97.19 346 VAL A N 1
ATOM 2572 C CA . VAL A 1 346 ? -15.992 -3.311 14.773 1 97.19 346 VAL A CA 1
ATOM 2573 C C . VAL A 1 346 ? -15.148 -2.932 13.562 1 97.19 346 VAL A C 1
ATOM 2575 O O . VAL A 1 346 ? -14.461 -1.908 13.57 1 97.19 346 VAL A O 1
ATOM 2578 N N . GLY A 1 347 ? -15.164 -3.818 12.531 1 97.38 347 GLY A N 1
ATOM 2579 C CA . GLY A 1 347 ? -14.492 -3.479 11.289 1 97.38 347 GLY A CA 1
ATOM 2580 C C . GLY A 1 347 ? -15.273 -2.48 10.445 1 97.38 347 GLY A C 1
ATOM 2581 O O . GLY A 1 347 ? -16.5 -2.535 10.383 1 97.38 347 GLY A O 1
ATOM 2582 N N . VAL A 1 348 ? -14.594 -1.534 9.812 1 98.25 348 VAL A N 1
ATOM 2583 C CA . VAL A 1 348 ? -15.211 -0.527 8.961 1 98.25 348 VAL A CA 1
ATOM 2584 C C . VAL A 1 348 ? -14.414 -0.384 7.664 1 98.25 348 VAL A C 1
ATOM 2586 O O . VAL A 1 348 ? -13.203 -0.604 7.648 1 98.25 348 VAL A O 1
ATOM 2589 N N . PRO A 1 349 ? -15.102 -0.086 6.516 1 97.88 349 PRO A N 1
ATOM 2590 C CA . PRO A 1 349 ? -14.328 0.236 5.312 1 97.88 349 PRO A CA 1
ATOM 2591 C C . PRO A 1 349 ? -13.406 1.44 5.508 1 97.88 349 PRO A C 1
ATOM 2593 O O . PRO A 1 349 ? -13.836 2.475 6.02 1 97.88 349 PRO A O 1
ATOM 2596 N N . GLN A 1 350 ? -12.188 1.284 5.152 1 97.81 350 GLN A N 1
ATOM 2597 C CA . GLN A 1 350 ? -11.234 2.387 5.215 1 97.81 350 GLN A CA 1
ATOM 2598 C C . GLN A 1 350 ? -10.078 2.174 4.242 1 97.81 350 GLN A C 1
ATOM 2600 O O . GLN A 1 350 ? -9.383 1.157 4.309 1 97.81 350 GLN A O 1
ATOM 2605 N N . GLN A 1 351 ? -9.977 2.963 3.307 1 97.25 351 GLN A N 1
ATOM 2606 C CA . GLN A 1 351 ? -8.781 3.049 2.475 1 97.25 351 GLN A CA 1
ATOM 2607 C C . GLN A 1 351 ? -7.918 4.246 2.869 1 97.25 351 GLN A C 1
ATOM 2609 O O . GLN A 1 351 ? -8.391 5.156 3.553 1 97.25 351 GLN A O 1
ATOM 2614 N N . PRO A 1 352 ? -6.652 4.254 2.502 1 96.81 352 PRO A N 1
ATOM 2615 C CA . PRO A 1 352 ? -5.844 5.426 2.838 1 96.81 352 PRO A CA 1
ATOM 2616 C C . PRO A 1 352 ? -6.316 6.695 2.129 1 96.81 352 PRO A C 1
ATOM 2618 O O . PRO A 1 352 ? -6.727 6.637 0.968 1 96.81 352 PRO A O 1
ATOM 2621 N N . SER A 1 353 ? -6.281 7.75 2.871 1 96.38 353 SER A N 1
ATOM 2622 C CA . SER A 1 353 ? -6.344 9.055 2.219 1 96.38 353 SER A CA 1
ATOM 2623 C C . SER A 1 353 ? -5.098 9.312 1.377 1 96.38 353 SER A C 1
ATOM 2625 O O . SER A 1 353 ? -4.027 8.781 1.668 1 96.38 353 SER A O 1
ATOM 2627 N N . VAL A 1 354 ? -5.266 10.086 0.356 1 95.31 354 VAL A N 1
ATOM 2628 C CA . VAL A 1 354 ? -4.145 10.383 -0.524 1 95.31 354 VAL A CA 1
ATOM 2629 C C . VAL A 1 354 ? -3.932 11.891 -0.6 1 95.31 354 VAL A C 1
ATOM 2631 O O . VAL A 1 354 ? -4.82 12.633 -1.035 1 95.31 354 VAL A O 1
ATOM 2634 N N . ASP A 1 355 ? -2.781 12.32 -0.188 1 94.44 355 ASP A N 1
ATOM 2635 C CA . ASP A 1 355 ? -2.373 13.719 -0.265 1 94.44 355 ASP A CA 1
ATOM 2636 C C . ASP A 1 355 ? -1.188 13.898 -1.211 1 94.44 355 ASP A C 1
ATOM 2638 O O . ASP A 1 355 ? -0.158 13.234 -1.053 1 94.44 355 ASP A O 1
ATOM 2642 N N . ILE A 1 356 ? -1.393 14.797 -2.131 1 94.69 356 ILE A N 1
ATOM 2643 C CA . ILE A 1 356 ? -0.318 15.102 -3.066 1 94.69 356 ILE A CA 1
ATOM 2644 C C . ILE A 1 356 ? 0.048 16.578 -2.963 1 94.69 356 ILE A C 1
ATOM 2646 O O . ILE A 1 356 ? -0.83 17.453 -2.982 1 94.69 356 ILE A O 1
ATOM 2650 N N . THR A 1 357 ? 1.279 16.844 -2.787 1 93.75 357 THR A N 1
ATOM 2651 C CA . THR A 1 357 ? 1.808 18.203 -2.844 1 93.75 357 THR A CA 1
ATOM 2652 C C . THR A 1 357 ? 2.922 18.297 -3.881 1 93.75 357 THR A C 1
ATOM 2654 O O . THR A 1 357 ? 3.709 17.359 -4.051 1 93.75 357 THR A O 1
ATOM 2657 N N . HIS A 1 358 ? 2.93 19.406 -4.559 1 94.69 358 HIS A N 1
ATOM 2658 C CA . HIS A 1 358 ? 4.008 19.656 -5.504 1 94.69 358 HIS A CA 1
ATOM 2659 C C . HIS A 1 358 ? 4.191 21.156 -5.734 1 94.69 358 HIS A C 1
ATOM 2661 O O . HIS A 1 358 ? 3.273 21.953 -5.488 1 94.69 358 HIS A O 1
ATOM 2667 N N . GLY A 1 359 ? 5.434 21.5 -6.152 1 95.25 359 GLY A N 1
ATOM 2668 C CA . GLY A 1 359 ? 5.629 22.922 -6.387 1 95.25 359 GLY A CA 1
ATOM 2669 C C . GLY A 1 359 ? 6.969 23.25 -7.023 1 95.25 359 GLY A C 1
ATOM 2670 O O . GLY A 1 359 ? 7.93 22.484 -6.875 1 95.25 359 GLY A O 1
ATOM 2671 N N . PHE A 1 360 ? 6.992 24.359 -7.711 1 97.56 360 PHE A N 1
ATOM 2672 C CA . PHE A 1 360 ? 8.172 24.953 -8.32 1 97.56 360 PHE A CA 1
ATOM 2673 C C . PHE A 1 360 ? 8.523 26.281 -7.637 1 97.56 360 PHE A C 1
ATOM 2675 O O . PHE A 1 360 ? 7.629 27.062 -7.301 1 97.56 360 PHE A O 1
ATOM 2682 N N . THR A 1 361 ? 9.812 26.531 -7.312 1 97.62 361 THR A N 1
ATOM 2683 C CA . THR A 1 361 ? 10.281 27.797 -6.75 1 97.62 361 THR A CA 1
ATOM 2684 C C . THR A 1 361 ? 11.508 28.297 -7.512 1 97.62 361 THR A C 1
ATOM 2686 O O . THR A 1 361 ? 12.406 27.531 -7.84 1 97.62 361 THR A O 1
ATOM 2689 N N . SER A 1 362 ? 11.484 29.578 -7.836 1 98.25 362 SER A N 1
ATOM 2690 C CA . SER A 1 362 ? 12.633 30.328 -8.352 1 98.25 362 SER A CA 1
ATOM 2691 C C . SER A 1 362 ? 13.039 31.453 -7.41 1 98.25 362 SER A C 1
ATOM 2693 O O . SER A 1 362 ? 12.211 32.281 -7.055 1 98.25 362 SER A O 1
ATOM 2695 N N . ASN A 1 363 ? 14.211 31.422 -6.938 1 97.94 363 ASN A N 1
ATOM 2696 C CA . ASN A 1 363 ? 14.781 32.469 -6.098 1 97.94 363 ASN A CA 1
ATOM 2697 C C . ASN A 1 363 ? 16.031 33.062 -6.734 1 97.94 363 ASN A C 1
ATOM 2699 O O . ASN A 1 363 ? 17.109 32.5 -6.664 1 97.94 363 ASN A O 1
ATOM 2703 N N . LEU A 1 364 ? 15.914 34.25 -7.273 1 98.25 364 LEU A N 1
ATOM 2704 C CA . LEU A 1 364 ? 17 35 -7.91 1 98.25 364 LEU A CA 1
ATOM 2705 C C . LEU A 1 364 ? 17.562 36.062 -6.977 1 98.25 364 LEU A C 1
ATOM 2707 O O . LEU A 1 364 ? 16.812 36.906 -6.484 1 98.25 364 LEU A O 1
ATOM 2711 N N . LYS A 1 365 ? 18.781 36 -6.754 1 97.38 365 LYS A N 1
ATOM 2712 C CA . LYS A 1 365 ? 19.484 37.031 -5.953 1 97.38 365 LYS A CA 1
ATOM 2713 C C . LYS A 1 365 ? 20.578 37.719 -6.773 1 97.38 365 LYS A C 1
ATOM 2715 O O . LYS A 1 365 ? 21.484 37.062 -7.285 1 97.38 365 LYS A O 1
ATOM 2720 N N . TYR A 1 366 ? 20.484 39.031 -6.82 1 97.75 366 TYR A N 1
ATOM 2721 C CA . TYR A 1 366 ? 21.422 39.812 -7.605 1 97.75 366 TYR A CA 1
ATOM 2722 C C . TYR A 1 366 ? 22.016 40.938 -6.773 1 97.75 366 TYR A C 1
ATOM 2724 O O . TYR A 1 366 ? 21.312 41.844 -6.348 1 97.75 366 TYR A O 1
ATOM 2732 N N . LYS A 1 367 ? 23.25 40.812 -6.547 1 96.75 367 LYS A N 1
ATOM 2733 C CA . LYS A 1 367 ? 23.953 41.906 -5.898 1 96.75 367 LYS A CA 1
ATOM 2734 C C . LYS A 1 367 ? 24.266 43.031 -6.887 1 96.75 367 LYS A C 1
ATOM 2736 O O . LYS A 1 367 ? 25.344 43.094 -7.465 1 96.75 367 LYS A O 1
ATOM 2741 N N . VAL A 1 368 ? 23.453 44 -6.879 1 94.81 368 VAL A N 1
ATOM 2742 C CA . VAL A 1 368 ? 23.547 45.062 -7.875 1 94.81 368 VAL A CA 1
ATOM 2743 C C . VAL A 1 368 ? 24.656 46.062 -7.473 1 94.81 368 VAL A C 1
ATOM 2745 O O . VAL A 1 368 ? 25.297 46.656 -8.336 1 94.81 368 VAL A O 1
ATOM 2748 N N . ALA A 1 369 ? 24.828 46.219 -6.203 1 93.38 369 ALA A N 1
ATOM 2749 C CA . ALA A 1 369 ? 25.859 47.062 -5.609 1 93.38 369 ALA A CA 1
ATOM 2750 C C . ALA A 1 369 ? 26.297 46.531 -4.25 1 93.38 369 ALA A C 1
ATOM 2752 O O . ALA A 1 369 ? 25.609 45.688 -3.662 1 93.38 369 ALA A O 1
ATOM 2753 N N . PRO A 1 370 ? 27.469 46.844 -3.768 1 88.19 370 PRO A N 1
ATOM 2754 C CA . PRO A 1 370 ? 27.953 46.312 -2.488 1 88.19 370 PRO A CA 1
ATOM 2755 C C . PRO A 1 370 ? 26.938 46.469 -1.362 1 88.19 370 PRO A C 1
ATOM 2757 O O . PRO A 1 370 ? 26.844 45.625 -0.464 1 88.19 370 PRO A O 1
ATOM 2760 N N . GLY A 1 371 ? 26.094 47.406 -1.447 1 91 371 GLY A N 1
ATOM 2761 C CA . GLY A 1 371 ? 25.141 47.625 -0.373 1 91 371 GLY A CA 1
ATOM 2762 C C . GLY A 1 371 ? 23.703 47.344 -0.777 1 91 371 GLY A C 1
ATOM 2763 O O . GLY A 1 371 ? 22.766 47.719 -0.058 1 91 371 GLY A O 1
ATOM 2764 N N . LEU A 1 372 ? 23.562 46.625 -1.825 1 95.94 372 LEU A N 1
ATOM 2765 C CA . LEU A 1 372 ? 22.188 46.438 -2.295 1 95.94 372 LEU A CA 1
ATOM 2766 C C . LEU A 1 372 ? 22.047 45.094 -3.025 1 95.94 372 LEU A C 1
ATOM 2768 O O . LEU A 1 372 ? 22.75 44.844 -4.012 1 95.94 372 LEU A O 1
ATOM 2772 N N . GLU A 1 373 ? 21.156 44.25 -2.496 1 96.69 373 GLU A N 1
ATOM 2773 C CA . GLU A 1 373 ? 20.797 43 -3.145 1 96.69 373 GLU A CA 1
ATOM 2774 C C . GLU A 1 373 ? 19.312 43 -3.535 1 96.69 373 GLU A C 1
ATOM 2776 O O . GLU A 1 373 ? 18.453 43.312 -2.717 1 96.69 373 GLU A O 1
ATOM 2781 N N . LEU A 1 374 ? 19.078 42.719 -4.766 1 98.12 374 LEU A N 1
ATOM 2782 C CA . LEU A 1 374 ? 17.719 42.531 -5.246 1 98.12 374 LEU A CA 1
ATOM 2783 C C . LEU A 1 374 ? 17.375 41.031 -5.332 1 98.12 374 LEU A C 1
ATOM 2785 O O . LEU A 1 374 ? 18.203 40.219 -5.75 1 98.12 374 LEU A O 1
ATOM 2789 N N . ARG A 1 375 ? 16.25 40.719 -4.836 1 97.69 375 ARG A N 1
ATOM 2790 C CA . ARG A 1 375 ? 15.781 39.344 -4.887 1 97.69 375 ARG A CA 1
ATOM 2791 C C . ARG A 1 375 ? 14.438 39.25 -5.594 1 97.69 375 ARG A C 1
ATOM 2793 O O . ARG A 1 375 ? 13.594 40.125 -5.473 1 97.69 375 ARG A O 1
ATOM 2800 N N . SER A 1 376 ? 14.258 38.188 -6.348 1 98.38 376 SER A N 1
ATOM 2801 C CA . SER A 1 376 ? 12.984 37.812 -6.941 1 98.38 376 SER A CA 1
ATOM 2802 C C . SER A 1 376 ? 12.633 36.375 -6.586 1 98.38 376 SER A C 1
ATOM 2804 O O . SER A 1 376 ? 13.375 35.438 -6.93 1 98.38 376 SER A O 1
ATOM 2806 N N . ILE A 1 377 ? 11.516 36.188 -5.875 1 97.88 377 ILE A N 1
ATOM 2807 C CA . ILE A 1 377 ? 11.062 34.844 -5.469 1 97.88 377 ILE A CA 1
ATOM 2808 C C . ILE A 1 377 ? 9.727 34.531 -6.141 1 97.88 377 ILE A C 1
ATOM 2810 O O . ILE A 1 377 ? 8.719 35.188 -5.875 1 97.88 377 ILE A O 1
ATOM 2814 N N . THR A 1 378 ? 9.688 33.594 -7.004 1 98.44 378 THR A N 1
ATOM 2815 C CA . THR A 1 378 ? 8.508 33.125 -7.734 1 98.44 378 THR A CA 1
ATOM 2816 C C . THR A 1 378 ? 8.172 31.703 -7.367 1 98.44 378 THR A C 1
ATOM 2818 O O . THR A 1 378 ? 9.062 30.844 -7.305 1 98.44 378 THR A O 1
ATOM 2821 N N . ALA A 1 379 ? 6.895 31.438 -7.105 1 97.94 379 ALA A N 1
ATOM 2822 C CA . ALA A 1 379 ? 6.539 30.078 -6.754 1 97.94 379 ALA A CA 1
ATOM 2823 C C . ALA A 1 379 ? 5.164 29.703 -7.297 1 97.94 379 ALA A C 1
ATOM 2825 O O . ALA A 1 379 ? 4.254 30.531 -7.312 1 97.94 379 ALA A O 1
ATOM 2826 N N . TRP A 1 380 ? 5.035 28.547 -7.801 1 97.56 380 TRP A N 1
ATOM 2827 C CA . TRP A 1 380 ? 3.789 27.875 -8.148 1 97.56 380 TRP A CA 1
ATOM 2828 C C . TRP A 1 380 ? 3.652 26.562 -7.387 1 97.56 380 TRP A C 1
ATOM 2830 O O . TRP A 1 380 ? 4.551 25.719 -7.426 1 97.56 380 TRP A O 1
ATOM 2840 N N . ARG A 1 381 ? 2.479 26.328 -6.707 1 95.94 381 ARG A N 1
ATOM 2841 C CA . ARG A 1 381 ? 2.318 25.125 -5.91 1 95.94 381 ARG A CA 1
ATOM 2842 C C . ARG A 1 381 ? 0.891 24.594 -6 1 95.94 381 ARG A C 1
ATOM 2844 O O . ARG A 1 381 ? -0.038 25.344 -6.301 1 95.94 381 ARG A O 1
ATOM 2851 N N . GLY A 1 382 ? 0.734 23.266 -5.781 1 95 382 GLY A N 1
ATOM 2852 C CA . GLY A 1 382 ? -0.566 22.625 -5.754 1 95 382 GLY A CA 1
ATOM 2853 C C . GLY A 1 382 ? -0.685 21.562 -4.668 1 95 382 GLY A C 1
ATOM 2854 O O . GLY A 1 382 ? 0.31 20.953 -4.277 1 95 382 GLY A O 1
ATOM 2855 N N . VAL A 1 383 ? -1.969 21.438 -4.172 1 94 383 VAL A N 1
ATOM 2856 C CA . VAL A 1 383 ? -2.301 20.406 -3.193 1 94 383 VAL A CA 1
ATOM 2857 C C . VAL A 1 383 ? -3.582 19.688 -3.611 1 94 383 VAL A C 1
ATOM 2859 O O . VAL A 1 383 ? -4.523 20.312 -4.098 1 94 383 VAL A O 1
ATOM 2862 N N . SER A 1 384 ? -3.551 18.422 -3.58 1 95.12 384 SER A N 1
ATOM 2863 C CA . SER A 1 384 ? -4.746 17.609 -3.727 1 95.12 384 SER A CA 1
ATOM 2864 C C . SER A 1 384 ? -4.891 16.625 -2.57 1 95.12 384 SER A C 1
ATOM 2866 O O . SER A 1 384 ? -3.924 15.953 -2.197 1 95.12 384 SER A O 1
ATOM 2868 N N . THR A 1 385 ? -6.094 16.594 -2.012 1 94 385 THR A N 1
ATOM 2869 C CA . THR A 1 385 ? -6.344 15.672 -0.91 1 94 385 THR A CA 1
ATOM 2870 C C . THR A 1 385 ? -7.609 14.859 -1.165 1 94 385 THR A C 1
ATOM 2872 O O . THR A 1 385 ? -8.68 15.422 -1.418 1 94 385 THR A O 1
ATOM 2875 N N . ASP A 1 386 ? -7.527 13.586 -1.203 1 96.25 386 ASP A N 1
ATOM 2876 C CA . ASP A 1 386 ? -8.641 12.648 -1.111 1 96.25 386 ASP A CA 1
ATOM 2877 C C . ASP A 1 386 ? -8.758 12.062 0.295 1 96.25 386 ASP A C 1
ATOM 2879 O O . ASP A 1 386 ? -8.016 11.141 0.653 1 96.25 386 ASP A O 1
ATOM 2883 N N . GLN A 1 387 ? -9.672 12.57 0.944 1 95.5 387 GLN A N 1
ATOM 2884 C CA . GLN A 1 387 ? -9.812 12.211 2.35 1 95.5 387 GLN A CA 1
ATOM 2885 C C . GLN A 1 387 ? -10.766 11.031 2.523 1 95.5 387 GLN A C 1
ATOM 2887 O O . GLN A 1 387 ? -11.898 11.07 2.029 1 95.5 387 GLN A O 1
ATOM 2892 N N . TRP A 1 388 ? -10.344 10.055 3.186 1 97 388 TRP A N 1
ATOM 2893 C CA . TRP A 1 388 ? -11.117 8.898 3.627 1 97 388 TRP A CA 1
ATOM 2894 C C . TRP A 1 388 ? -10.953 8.672 5.129 1 97 388 TRP A C 1
ATOM 2896 O O . TRP A 1 388 ? -9.93 8.148 5.574 1 97 388 TRP A O 1
ATOM 2906 N N . ASP A 1 389 ? -11.969 9.062 5.922 1 96.44 389 ASP A N 1
ATOM 2907 C CA . ASP A 1 389 ? -11.859 9.039 7.379 1 96.44 389 ASP A CA 1
ATOM 2908 C C . ASP A 1 389 ? -13.039 8.297 8.008 1 96.44 389 ASP A C 1
ATOM 2910 O O . ASP A 1 389 ? -14.125 8.859 8.148 1 96.44 389 ASP A O 1
ATOM 2914 N N . ASN A 1 390 ? -12.789 7.066 8.383 1 97.38 390 ASN A N 1
ATOM 2915 C CA . ASN A 1 390 ? -13.75 6.277 9.148 1 97.38 390 ASN A CA 1
ATOM 2916 C C . ASN A 1 390 ? -13.258 6.004 10.562 1 97.38 390 ASN A C 1
ATOM 2918 O O . ASN A 1 390 ? -13.266 4.855 11.016 1 97.38 390 ASN A O 1
ATOM 2922 N N . SER A 1 391 ? -12.828 7.012 11.273 1 93.06 391 SER A N 1
ATOM 2923 C CA . SER A 1 391 ? -12.148 6.871 12.562 1 93.06 391 SER A CA 1
ATOM 2924 C C . SER A 1 391 ? -13.141 6.645 13.695 1 93.06 391 SER A C 1
ATOM 2926 O O . SER A 1 391 ? -12.781 6.121 14.75 1 93.06 391 SER A O 1
ATOM 2928 N N . GLY A 1 392 ? -14.359 6.969 13.594 1 91.94 392 GLY A N 1
ATOM 2929 C CA . GLY A 1 392 ? -15.312 6.938 14.688 1 91.94 392 GLY A CA 1
ATOM 2930 C C . GLY A 1 392 ? -16.016 5.598 14.836 1 91.94 392 GLY A C 1
ATOM 2931 O O . GLY A 1 392 ? -16.375 5.195 15.945 1 91.94 392 GLY A O 1
ATOM 2932 N N . GLY A 1 393 ? -16.281 4.949 13.656 1 93.38 393 GLY A N 1
ATOM 2933 C CA . GLY A 1 393 ? -17.016 3.695 13.711 1 93.38 393 GLY A CA 1
ATOM 2934 C C . GLY A 1 393 ? -18.25 3.77 14.586 1 93.38 393 GLY A C 1
ATOM 2935 O O . GLY A 1 393 ? -19.078 4.672 14.43 1 93.38 393 GLY A O 1
ATOM 2936 N N . PRO A 1 394 ? -18.375 2.795 15.484 1 94.25 394 PRO A N 1
ATOM 2937 C CA . PRO A 1 394 ? -19.516 2.816 16.406 1 94.25 394 PRO A CA 1
ATOM 2938 C C . PRO A 1 394 ? -19.266 3.703 17.625 1 94.25 394 PRO A C 1
ATOM 2940 O O . PRO A 1 394 ? -20.172 3.898 18.438 1 94.25 394 PRO A O 1
ATOM 2943 N N . GLU A 1 395 ? -18.156 4.289 17.703 1 93.62 395 GLU A N 1
ATOM 2944 C CA . GLU A 1 395 ? -17.75 4.992 18.906 1 93.62 395 GLU A CA 1
ATOM 2945 C C . GLU A 1 395 ? -18.344 6.402 18.953 1 93.62 395 GLU A C 1
ATOM 2947 O O . GLU A 1 395 ? -18.312 7.062 19.984 1 93.62 395 GLU A O 1
ATOM 2952 N N . ARG A 1 396 ? -18.953 6.844 17.906 1 90 396 ARG A N 1
ATOM 2953 C CA . ARG A 1 396 ? -19.484 8.203 17.859 1 90 396 ARG A CA 1
ATOM 2954 C C . ARG A 1 396 ? -20.984 8.188 17.547 1 90 396 ARG A C 1
ATOM 2956 O O . ARG A 1 396 ? -21.578 9.242 17.297 1 90 396 ARG A O 1
ATOM 2963 N N . SER A 1 397 ? -21.531 7.016 17.5 1 89.62 397 SER A N 1
ATOM 2964 C CA . SER A 1 397 ? -22.953 6.938 17.188 1 89.62 397 SER A CA 1
ATOM 2965 C C . SER A 1 397 ? -23.672 5.98 18.141 1 89.62 397 SER A C 1
ATOM 2967 O O . SER A 1 397 ? -23.141 4.922 18.484 1 89.62 397 SER A O 1
ATOM 2969 N N . THR A 1 398 ? -24.875 6.402 18.516 1 94.25 398 THR A N 1
ATOM 2970 C CA . THR A 1 398 ? -25.672 5.551 19.391 1 94.25 398 THR A CA 1
ATOM 2971 C C . THR A 1 398 ? -26.234 4.363 18.609 1 94.25 398 THR A C 1
ATOM 2973 O O . THR A 1 398 ? -26.469 4.457 17.406 1 94.25 398 THR A O 1
ATOM 2976 N N . TYR A 1 399 ? -26.453 3.309 19.328 1 96.12 399 TYR A N 1
ATOM 2977 C CA . TYR A 1 399 ? -27.031 2.09 18.781 1 96.12 399 TYR A CA 1
ATOM 2978 C C . TYR A 1 399 ? -28.547 2.207 18.656 1 96.12 399 TYR A C 1
ATOM 2980 O O . TYR A 1 399 ? -29.203 2.732 19.547 1 96.12 399 TYR A O 1
ATOM 2988 N N . ALA A 1 400 ? -29.031 1.824 17.562 1 96.25 400 ALA A N 1
ATOM 2989 C CA . ALA A 1 400 ? -30.438 1.522 17.359 1 96.25 400 ALA A CA 1
ATOM 2990 C C . ALA A 1 400 ? -30.609 0.26 16.516 1 96.25 400 ALA A C 1
ATOM 2992 O O . ALA A 1 400 ? -29.797 -0.026 15.633 1 96.25 400 ALA A O 1
ATOM 2993 N N . PRO A 1 401 ? -31.703 -0.51 16.812 1 96.81 401 PRO A N 1
ATOM 2994 C CA . PRO A 1 401 ? -31.922 -1.754 16.078 1 96.81 401 PRO A CA 1
ATOM 2995 C C . PRO A 1 401 ? -31.984 -1.536 14.562 1 96.81 401 PRO A C 1
ATOM 2997 O O . PRO A 1 401 ? -32.75 -0.69 14.094 1 96.81 401 PRO A O 1
ATOM 3000 N N . ASN A 1 402 ? -31.156 -2.293 13.805 1 96.69 402 ASN A N 1
ATOM 3001 C CA . ASN A 1 402 ? -31.156 -2.307 12.344 1 96.69 402 ASN A CA 1
ATOM 3002 C C . ASN A 1 402 ? -30.844 -0.926 11.766 1 96.69 402 ASN A C 1
ATOM 3004 O O . ASN A 1 402 ? -31.391 -0.549 10.727 1 96.69 402 ASN A O 1
ATOM 3008 N N . ALA A 1 403 ? -30.078 -0.162 12.461 1 96.25 403 ALA A N 1
ATOM 3009 C CA . ALA A 1 403 ? -29.734 1.182 12 1 96.25 403 ALA A CA 1
ATOM 3010 C C . ALA A 1 403 ? -28.375 1.195 11.312 1 96.25 403 ALA A C 1
ATOM 3012 O O . ALA A 1 403 ? -27.484 0.42 11.664 1 96.25 403 ALA A O 1
ATOM 3013 N N . ASN A 1 404 ? -28.281 2.096 10.336 1 96.75 404 ASN A N 1
ATOM 3014 C CA . ASN A 1 404 ? -26.969 2.383 9.773 1 96.75 404 ASN A CA 1
ATOM 3015 C C . ASN A 1 404 ? -26.078 3.117 10.766 1 96.75 404 ASN A C 1
ATOM 3017 O O . ASN A 1 404 ? -26.562 3.869 11.609 1 96.75 404 ASN A O 1
ATOM 3021 N N . PHE A 1 405 ? -24.797 2.846 10.703 1 96.12 405 PHE A N 1
ATOM 3022 C CA . PHE A 1 405 ? -23.859 3.561 11.562 1 96.12 405 PHE A CA 1
ATOM 3023 C C . PHE A 1 405 ? -22.484 3.66 10.898 1 96.12 405 PHE A C 1
ATOM 3025 O O . PHE A 1 405 ? -22.328 3.258 9.742 1 96.12 405 PHE A O 1
ATOM 3032 N N . SER A 1 406 ? -21.453 4.27 11.578 1 96.94 406 SER A N 1
ATOM 3033 C CA . SER A 1 406 ? -20.078 4.492 11.133 1 96.94 406 SER A CA 1
ATOM 3034 C C . SER A 1 406 ? -20.016 5.539 10.023 1 96.94 406 SER A C 1
ATOM 3036 O O . SER A 1 406 ? -19.922 5.195 8.844 1 96.94 406 SER A O 1
ATOM 3038 N N . ARG A 1 407 ? -20 6.703 10.383 1 95.25 407 ARG A N 1
ATOM 3039 C CA . ARG A 1 407 ? -19.922 7.828 9.461 1 95.25 407 ARG A CA 1
ATOM 3040 C C . ARG A 1 407 ? -18.562 7.875 8.766 1 95.25 407 ARG A C 1
ATOM 3042 O O . ARG A 1 407 ? -17.531 8.086 9.414 1 95.25 407 ARG A O 1
ATOM 3049 N N . TYR A 1 408 ? -18.531 7.613 7.441 1 96.88 408 TYR A N 1
ATOM 3050 C CA . TYR A 1 408 ? -17.312 7.703 6.637 1 96.88 408 TYR A CA 1
ATOM 3051 C C . TYR A 1 408 ? -17.141 9.109 6.074 1 96.88 408 TYR A C 1
ATOM 3053 O O . TYR A 1 408 ? -17.781 9.469 5.082 1 96.88 408 TYR A O 1
ATOM 3061 N N . SER A 1 409 ? -16.25 9.898 6.723 1 95.56 409 SER A N 1
ATOM 3062 C CA . SER A 1 409 ? -16.047 11.297 6.332 1 95.56 409 SER A CA 1
ATOM 3063 C C . SER A 1 409 ? -15.172 11.398 5.094 1 95.56 409 SER A C 1
ATOM 3065 O O . SER A 1 409 ? -13.977 11.102 5.148 1 95.56 409 SER A O 1
ATOM 3067 N N . LEU A 1 410 ? -15.812 11.828 4.008 1 96.81 410 LEU A N 1
ATOM 3068 C CA . LEU A 1 410 ? -15.117 11.977 2.732 1 96.81 410 LEU A CA 1
ATOM 3069 C C . LEU A 1 410 ? -14.977 13.445 2.354 1 96.81 410 LEU A C 1
ATOM 3071 O O . LEU A 1 410 ? -15.883 14.242 2.598 1 96.81 410 LEU A O 1
ATOM 3075 N N . SER A 1 411 ? -13.859 13.797 1.875 1 95.69 411 SER A N 1
ATOM 3076 C CA . SER A 1 411 ? -13.609 15.133 1.351 1 95.69 411 SER A CA 1
ATOM 3077 C C . SER A 1 411 ? -12.562 15.109 0.243 1 95.69 411 SER A C 1
ATOM 3079 O O . SER A 1 411 ? -11.57 14.383 0.335 1 95.69 411 SER A O 1
ATOM 3081 N N . PHE A 1 412 ? -12.812 15.82 -0.812 1 96.75 412 PHE A N 1
ATOM 3082 C CA . PHE A 1 412 ? -11.922 15.914 -1.961 1 96.75 412 PHE A CA 1
ATOM 3083 C C . PHE A 1 412 ? -11.586 17.359 -2.27 1 96.75 412 PHE A C 1
ATOM 3085 O O . PHE A 1 412 ? -12.461 18.141 -2.668 1 96.75 412 PHE A O 1
ATOM 3092 N N . LEU A 1 413 ? -10.344 17.688 -1.994 1 95.75 413 LEU A N 1
ATOM 3093 C CA . LEU A 1 413 ? -9.914 19.078 -2.131 1 95.75 413 LEU A CA 1
ATOM 3094 C C . LEU A 1 413 ? -8.812 19.203 -3.182 1 95.75 413 LEU A C 1
ATOM 3096 O O . LEU A 1 413 ? -7.898 18.375 -3.23 1 95.75 413 LEU A O 1
ATOM 3100 N N . LYS A 1 414 ? -8.922 20.25 -3.99 1 96.19 414 LYS A N 1
ATOM 3101 C CA . LYS A 1 414 ? -7.879 20.672 -4.914 1 96.19 414 LYS A CA 1
ATOM 3102 C C . LYS A 1 414 ? -7.57 22.156 -4.746 1 96.19 414 LYS A C 1
ATOM 3104 O O . LYS A 1 414 ? -8.484 22.969 -4.625 1 96.19 414 LYS A O 1
ATOM 3109 N N . GLN A 1 415 ? -6.336 22.422 -4.613 1 96 415 GLN A N 1
ATOM 3110 C CA . GLN A 1 415 ? -5.895 23.812 -4.441 1 96 415 GLN A CA 1
ATOM 3111 C C . GLN A 1 415 ? -4.66 24.109 -5.285 1 96 415 GLN A C 1
ATOM 3113 O O . GLN A 1 415 ? -3.76 23.266 -5.391 1 96 415 GLN A O 1
ATOM 3118 N N . HIS A 1 416 ? -4.637 25.281 -5.867 1 96.31 416 HIS A N 1
ATOM 3119 C CA . HIS A 1 416 ? -3.467 25.797 -6.566 1 96.31 416 HIS A CA 1
ATOM 3120 C C . HIS A 1 416 ? -3.162 27.234 -6.145 1 96.31 416 HIS A C 1
ATOM 3122 O O . HIS A 1 416 ? -4.078 28.016 -5.855 1 96.31 416 HIS A O 1
ATOM 3128 N N . GLN A 1 417 ? -1.868 27.531 -6.105 1 97.06 417 GLN A N 1
ATOM 3129 C CA . GLN A 1 417 ? -1.472 28.891 -5.723 1 97.06 417 GLN A CA 1
ATOM 3130 C C . GLN A 1 417 ? -0.294 29.375 -6.566 1 97.06 417 GLN A C 1
ATOM 3132 O O . GLN A 1 417 ? 0.452 28.562 -7.121 1 97.06 417 GLN A O 1
ATOM 3137 N N . PHE A 1 418 ? -0.207 30.688 -6.699 1 97.94 418 PHE A N 1
ATOM 3138 C CA . PHE A 1 418 ? 0.908 31.391 -7.312 1 97.94 418 PHE A CA 1
ATOM 3139 C C . PHE A 1 418 ? 1.324 32.594 -6.461 1 97.94 418 PHE A C 1
ATOM 3141 O O . PHE A 1 418 ? 0.475 33.281 -5.898 1 97.94 418 PHE A O 1
ATOM 3148 N N . SER A 1 419 ? 2.654 32.781 -6.277 1 97.25 419 SER A N 1
ATOM 3149 C CA . SER A 1 419 ? 3.135 33.969 -5.555 1 97.25 419 SER A CA 1
ATOM 3150 C C . SER A 1 419 ? 4.363 34.562 -6.234 1 97.25 419 SER A C 1
ATOM 3152 O O . SER A 1 419 ? 5.164 33.844 -6.832 1 97.25 419 SER A O 1
ATOM 3154 N N . GLN A 1 420 ? 4.445 35.875 -6.191 1 98.12 420 GLN A N 1
ATOM 3155 C CA . GLN A 1 420 ? 5.59 36.656 -6.641 1 98.12 420 GLN A CA 1
ATOM 3156 C C . GLN A 1 420 ? 5.996 37.688 -5.586 1 98.12 420 GLN A C 1
ATOM 3158 O O . GLN A 1 420 ? 5.168 38.469 -5.121 1 98.12 420 GLN A O 1
ATOM 3163 N N . GLU A 1 421 ? 7.254 37.625 -5.223 1 97.62 421 GLU A N 1
ATOM 3164 C CA . GLU A 1 421 ? 7.773 38.562 -4.258 1 97.62 421 GLU A CA 1
ATOM 3165 C C . GLU A 1 421 ? 9.055 39.219 -4.762 1 97.62 421 GLU A C 1
ATOM 3167 O O . GLU A 1 421 ? 9.922 38.562 -5.328 1 97.62 421 GLU A O 1
ATOM 3172 N N . PHE A 1 422 ? 9.164 40.531 -4.68 1 98.12 422 PHE A N 1
ATOM 3173 C CA . PHE A 1 422 ? 10.383 41.281 -4.918 1 98.12 422 PHE A CA 1
ATOM 3174 C C . PHE A 1 422 ? 10.891 41.906 -3.623 1 98.12 422 PHE A C 1
ATOM 3176 O O . PHE A 1 422 ? 10.102 42.406 -2.818 1 98.12 422 PHE A O 1
ATOM 3183 N N . GLN A 1 423 ? 12.156 41.812 -3.398 1 97.19 423 GLN A N 1
ATOM 3184 C CA . GLN A 1 423 ? 12.773 42.406 -2.225 1 97.19 423 GLN A CA 1
ATOM 3185 C C . GLN A 1 423 ? 14.023 43.219 -2.605 1 97.19 423 GLN A C 1
ATOM 3187 O O . GLN A 1 423 ? 14.758 42.812 -3.51 1 97.19 423 GLN A O 1
ATOM 3192 N N . ALA A 1 424 ? 14.234 44.25 -1.983 1 97.5 424 ALA A N 1
ATOM 3193 C CA . ALA A 1 424 ? 15.492 45 -1.953 1 97.5 424 ALA A CA 1
ATOM 3194 C C . ALA A 1 424 ? 16.078 45 -0.546 1 97.5 424 ALA A C 1
ATOM 3196 O O . ALA A 1 424 ? 15.469 45.531 0.384 1 97.5 424 ALA A O 1
ATOM 3197 N N . VAL A 1 425 ? 17.188 44.438 -0.412 1 95.81 425 VAL A N 1
ATOM 3198 C CA . VAL A 1 425 ? 17.844 44.344 0.888 1 95.81 425 VAL A CA 1
ATOM 3199 C C . VAL A 1 425 ? 19.203 45.031 0.845 1 95.81 425 VAL A C 1
ATOM 3201 O O . VAL A 1 425 ? 19.969 44.812 -0.092 1 95.81 425 VAL A O 1
ATOM 3204 N N . GLY A 1 426 ? 19.453 45.781 1.893 1 94.38 426 GLY A N 1
ATOM 3205 C CA . GLY A 1 426 ? 20.734 46.469 1.824 1 94.38 426 GLY A CA 1
ATOM 3206 C C . GLY A 1 426 ? 21.109 47.188 3.113 1 94.38 426 GLY A C 1
ATOM 3207 O O . GLY A 1 426 ? 20.391 47.094 4.113 1 94.38 426 GLY A O 1
ATOM 3208 N N . SER A 1 427 ? 22.297 47.656 3.041 1 93.5 427 SER A N 1
ATOM 3209 C CA . SER A 1 427 ? 22.844 48.469 4.129 1 93.5 427 SER A CA 1
ATOM 3210 C C . SER A 1 427 ? 23.562 49.719 3.59 1 93.5 427 SER A C 1
ATOM 3212 O O . SER A 1 427 ? 24.234 49.625 2.557 1 93.5 427 SER A O 1
ATOM 3214 N N . PHE A 1 428 ? 23.422 50.812 4.234 1 90.12 428 PHE A N 1
ATOM 3215 C CA . PHE A 1 428 ? 24.203 52.031 3.971 1 90.12 428 PHE A CA 1
ATOM 3216 C C . PHE A 1 428 ? 24.469 52.781 5.262 1 90.12 428 PHE A C 1
ATOM 3218 O O . PHE A 1 428 ? 23.531 53.125 6 1 90.12 428 PHE A O 1
ATOM 3225 N N . ASP A 1 429 ? 25.766 53.031 5.496 1 88.62 429 ASP A N 1
ATOM 3226 C CA . ASP A 1 429 ? 26.219 53.75 6.691 1 88.62 429 ASP A CA 1
ATOM 3227 C C . ASP A 1 429 ? 25.656 53.125 7.957 1 88.62 429 ASP A C 1
ATOM 3229 O O . ASP A 1 429 ? 25.969 51.938 8.258 1 88.62 429 ASP A O 1
ATOM 3233 N N . GLN A 1 430 ? 24.703 53.812 8.586 1 93.12 430 GLN A N 1
ATOM 3234 C CA . GLN A 1 430 ? 24.141 53.375 9.859 1 93.12 430 GLN A CA 1
ATOM 3235 C C . GLN A 1 430 ? 22.75 52.781 9.68 1 93.12 430 GLN A C 1
ATOM 3237 O O . GLN A 1 430 ? 22.031 52.531 10.664 1 93.12 430 GLN A O 1
ATOM 3242 N N . PHE A 1 431 ? 22.406 52.469 8.406 1 94.94 431 PHE A N 1
ATOM 3243 C CA . PHE A 1 431 ? 21.062 52 8.125 1 94.94 431 PHE A CA 1
ATOM 3244 C C . PHE A 1 431 ? 21.094 50.625 7.465 1 94.94 431 PHE A C 1
ATOM 3246 O O . PHE A 1 431 ? 21.938 50.375 6.613 1 94.94 431 PHE A O 1
ATOM 3253 N N . ASP A 1 432 ? 20.281 49.781 7.977 1 94.25 432 ASP A N 1
ATOM 3254 C CA . ASP A 1 432 ? 19.938 48.531 7.289 1 94.25 432 ASP A CA 1
ATOM 3255 C C . ASP A 1 432 ? 18.469 48.531 6.879 1 94.25 432 ASP A C 1
ATOM 3257 O O . ASP A 1 432 ? 17.609 49.031 7.613 1 94.25 432 ASP A O 1
ATOM 3261 N N . PHE A 1 433 ? 18.156 48 5.664 1 94.69 433 PHE A N 1
ATOM 3262 C CA . PHE A 1 433 ? 16.75 48.062 5.254 1 94.69 433 PHE A CA 1
ATOM 3263 C C . PHE A 1 433 ? 16.359 46.844 4.445 1 94.69 433 PHE A C 1
ATOM 3265 O O . PHE A 1 433 ? 17.219 46.156 3.875 1 94.69 433 PHE A O 1
ATOM 3272 N N . VAL A 1 434 ? 15.102 46.531 4.488 1 95.38 434 VAL A N 1
ATOM 3273 C CA . VAL A 1 434 ? 14.414 45.594 3.621 1 95.38 434 VAL A CA 1
ATOM 3274 C C . VAL A 1 434 ? 13.133 46.219 3.07 1 95.38 434 VAL A C 1
ATOM 3276 O O . VAL A 1 434 ? 12.312 46.719 3.83 1 95.38 434 VAL A O 1
ATOM 3279 N N . LEU A 1 435 ? 13.031 46.25 1.771 1 96.5 435 LEU A N 1
ATOM 3280 C CA . LEU A 1 435 ? 11.828 46.688 1.071 1 96.5 435 LEU A CA 1
ATOM 3281 C C . LEU A 1 435 ? 11.305 45.594 0.154 1 96.5 435 LEU A C 1
ATOM 3283 O O . LEU A 1 435 ? 12.078 44.875 -0.484 1 96.5 435 LEU A O 1
ATOM 3287 N N . GLY A 1 436 ? 9.938 45.5 0.194 1 96.62 436 GLY A N 1
ATOM 3288 C CA . GLY A 1 436 ? 9.445 44.406 -0.647 1 96.62 436 GLY A CA 1
ATOM 3289 C C . GLY A 1 436 ? 8.039 44.656 -1.168 1 96.62 436 GLY A C 1
ATOM 3290 O O . GLY A 1 436 ? 7.32 45.5 -0.653 1 96.62 436 GLY A O 1
ATOM 3291 N N . ALA A 1 437 ? 7.723 43.969 -2.232 1 97.94 437 ALA A N 1
ATOM 3292 C CA . ALA A 1 437 ? 6.387 43.875 -2.818 1 97.94 437 ALA A CA 1
ATOM 3293 C C . ALA A 1 437 ? 5.992 42.406 -2.994 1 97.94 437 ALA A C 1
ATOM 3295 O O . ALA A 1 437 ? 6.828 41.562 -3.34 1 97.94 437 ALA A O 1
ATOM 3296 N N . TYR A 1 438 ? 4.664 42.156 -2.725 1 97 438 TYR A N 1
ATOM 3297 C CA . TYR A 1 438 ? 4.211 40.75 -2.707 1 97 438 TYR A CA 1
ATOM 3298 C C . TYR A 1 438 ? 2.857 40.625 -3.398 1 97 438 TYR A C 1
ATOM 3300 O O . TYR A 1 438 ? 1.969 41.469 -3.211 1 97 438 TYR A O 1
ATOM 3308 N N . TYR A 1 439 ? 2.766 39.594 -4.25 1 97.81 439 TYR A N 1
ATOM 3309 C CA . TYR A 1 439 ? 1.51 39.188 -4.875 1 97.81 439 TYR A CA 1
ATOM 3310 C C . TYR A 1 439 ? 1.237 37.719 -4.641 1 97.81 439 TYR A C 1
ATOM 3312 O O . TYR A 1 439 ? 2.15 36.906 -4.723 1 97.81 439 TYR A O 1
ATOM 3320 N N . PHE A 1 440 ? -0.031 37.406 -4.312 1 96.81 440 PHE A N 1
ATOM 3321 C CA . PHE A 1 440 ? -0.43 36 -4.062 1 96.81 440 PHE A CA 1
ATOM 3322 C C . PHE A 1 440 ? -1.835 35.75 -4.594 1 96.81 440 PHE A C 1
ATOM 3324 O O . PHE A 1 440 ? -2.717 36.594 -4.477 1 96.81 440 PHE A O 1
ATOM 3331 N N . THR A 1 441 ? -2.027 34.562 -5.246 1 97.56 441 THR A N 1
ATOM 3332 C CA . THR A 1 441 ? -3.359 34.125 -5.637 1 97.56 441 THR A CA 1
ATOM 3333 C C . THR A 1 441 ? -3.523 32.625 -5.367 1 97.56 441 THR A C 1
ATOM 3335 O O . THR A 1 441 ? -2.551 31.875 -5.418 1 97.56 441 THR A O 1
ATOM 3338 N N . GLU A 1 442 ? -4.801 32.312 -5.027 1 96.19 442 GLU A N 1
ATOM 3339 C CA . GLU A 1 442 ? -5.137 30.922 -4.703 1 96.19 442 GLU A CA 1
ATOM 3340 C C . GLU A 1 442 ? -6.543 30.578 -5.176 1 96.19 442 GLU A C 1
ATOM 3342 O O . GLU A 1 442 ? -7.441 31.422 -5.145 1 96.19 442 GLU A O 1
ATOM 3347 N N . HIS A 1 443 ? -6.691 29.344 -5.719 1 97.88 443 HIS A N 1
ATOM 3348 C CA . HIS A 1 443 ? -7.988 28.766 -6.031 1 97.88 443 HIS A CA 1
ATOM 3349 C C . HIS A 1 443 ? -8.133 27.391 -5.398 1 97.88 443 HIS A C 1
ATOM 3351 O O . HIS A 1 443 ? -7.262 26.531 -5.551 1 97.88 443 HIS A O 1
ATOM 3357 N N . ALA A 1 444 ? -9.25 27.234 -4.68 1 96.75 444 ALA A N 1
ATOM 3358 C CA . ALA A 1 444 ? -9.508 25.953 -4.02 1 96.75 444 ALA A CA 1
ATOM 3359 C C . ALA A 1 444 ? -10.922 25.469 -4.293 1 96.75 444 ALA A C 1
ATOM 3361 O O . ALA A 1 444 ? -11.859 26.266 -4.352 1 96.75 444 ALA A O 1
ATOM 3362 N N . THR A 1 445 ? -11.094 24.203 -4.543 1 97.38 445 THR A N 1
ATOM 3363 C CA . THR A 1 445 ? -12.383 23.531 -4.641 1 97.38 445 THR A CA 1
ATOM 3364 C C . THR A 1 445 ? -12.438 22.344 -3.678 1 97.38 445 THR A C 1
ATOM 3366 O O . THR A 1 445 ? -11.422 21.703 -3.402 1 97.38 445 THR A O 1
ATOM 3369 N N . GLU A 1 446 ? -13.648 22.125 -3.18 1 96.62 446 GLU A N 1
ATOM 3370 C CA . GLU A 1 446 ? -13.844 20.984 -2.279 1 96.62 446 GLU A CA 1
ATOM 3371 C C . GLU A 1 446 ? -15.281 20.484 -2.332 1 96.62 446 GLU A C 1
ATOM 3373 O O . GLU A 1 446 ? -16.219 21.266 -2.465 1 96.62 446 GLU A O 1
ATOM 3378 N N . TYR A 1 447 ? -15.469 19.203 -2.307 1 97.56 447 TYR A N 1
ATOM 3379 C CA . TYR A 1 447 ? -16.766 18.625 -2.008 1 97.56 447 TYR A CA 1
ATOM 3380 C C . TYR A 1 447 ? -16.641 17.5 -0.987 1 97.56 447 TYR A C 1
ATOM 3382 O O . TYR A 1 447 ? -15.57 16.922 -0.819 1 97.56 447 TYR A O 1
ATOM 3390 N N . ALA A 1 448 ? -17.734 17.203 -0.305 1 96.56 448 ALA A N 1
ATOM 3391 C CA . ALA A 1 448 ? -17.688 16.25 0.799 1 96.56 448 ALA A CA 1
ATOM 3392 C C . ALA A 1 448 ? -18.969 15.406 0.85 1 96.56 448 ALA A C 1
ATOM 3394 O O . ALA A 1 448 ? -20 15.805 0.299 1 96.56 448 ALA A O 1
ATOM 3395 N N . ALA A 1 449 ? -18.859 14.25 1.417 1 97.12 449 ALA A N 1
ATOM 3396 C CA . ALA A 1 449 ? -19.953 13.328 1.685 1 97.12 449 ALA A CA 1
ATOM 3397 C C . ALA A 1 449 ? -19.703 12.539 2.971 1 97.12 449 ALA A C 1
ATOM 3399 O O . ALA A 1 449 ? -18.562 12.367 3.393 1 97.12 449 ALA A O 1
ATOM 3400 N N . THR A 1 450 ? -20.734 12.062 3.65 1 95.44 450 THR A N 1
ATOM 3401 C CA . THR A 1 450 ? -20.609 11.344 4.91 1 95.44 450 THR A CA 1
ATOM 3402 C C . THR A 1 450 ? -21.531 10.125 4.938 1 95.44 450 THR A C 1
ATOM 3404 O O . THR A 1 450 ? -22.359 9.992 5.844 1 95.44 450 THR A O 1
ATOM 3407 N N . PRO A 1 451 ? -21.344 9.234 4.055 1 97.06 451 PRO A N 1
ATOM 3408 C CA . PRO A 1 451 ? -22.188 8.039 4.105 1 97.06 451 PRO A CA 1
ATOM 3409 C C . PRO A 1 451 ? -21.969 7.219 5.375 1 97.06 451 PRO A C 1
ATOM 3411 O O . PRO A 1 451 ? -20.938 7.352 6.035 1 97.06 451 PRO A O 1
ATOM 3414 N N . LEU A 1 452 ? -23.016 6.465 5.805 1 97.31 452 LEU A N 1
ATOM 3415 C CA . LEU A 1 452 ? -22.891 5.473 6.867 1 97.31 452 LEU A CA 1
ATOM 3416 C C . LEU A 1 452 ? -22.516 4.109 6.293 1 97.31 452 LEU A C 1
ATOM 3418 O O . LEU A 1 452 ? -23.266 3.553 5.48 1 97.31 452 LEU A O 1
ATOM 3422 N N . SER A 1 453 ? -21.453 3.518 6.691 1 97.94 453 SER A N 1
ATOM 3423 C CA . SER A 1 453 ? -20.844 2.41 5.965 1 97.94 453 SER A CA 1
ATOM 3424 C C . SER A 1 453 ? -21.297 1.065 6.523 1 97.94 453 SER A C 1
ATOM 3426 O O . SER A 1 453 ? -21.094 0.026 5.891 1 97.94 453 SER A O 1
ATOM 3428 N N . ASN A 1 454 ? -21.812 1.019 7.75 1 98.25 454 ASN A N 1
ATOM 3429 C CA . ASN A 1 454 ? -22.188 -0.233 8.406 1 98.25 454 ASN A CA 1
ATOM 3430 C C . ASN A 1 454 ? -23.672 -0.281 8.734 1 98.25 454 ASN A C 1
ATOM 3432 O O . ASN A 1 454 ? -24.359 0.743 8.68 1 98.25 454 ASN A O 1
ATOM 3436 N N . LEU A 1 455 ? -24.188 -1.425 9.008 1 98 455 LEU A N 1
ATOM 3437 C CA . LEU A 1 455 ? -25.578 -1.667 9.383 1 98 455 LEU A CA 1
ATOM 3438 C C . LEU A 1 455 ? -25.656 -2.654 10.547 1 98 455 LEU A C 1
ATOM 3440 O O . LEU A 1 455 ? -25.156 -3.781 10.445 1 98 455 LEU A O 1
ATOM 3444 N N . TRP A 1 456 ? -26.297 -2.266 11.672 1 97.44 456 TRP A N 1
ATOM 3445 C CA . TRP A 1 456 ? -26.516 -3.139 12.82 1 97.44 456 TRP A CA 1
ATOM 3446 C C . TRP A 1 456 ? -27.594 -4.184 12.516 1 97.44 456 TRP A C 1
ATOM 3448 O O . TRP A 1 456 ? -28.531 -3.912 11.773 1 97.44 456 TRP A O 1
ATOM 3458 N N . ASN A 1 457 ? -27.438 -5.332 13.188 1 96.5 457 ASN A N 1
ATOM 3459 C CA . ASN A 1 457 ? -28.609 -6.203 13.312 1 96.5 457 ASN A CA 1
ATOM 3460 C C . ASN A 1 457 ? -29.562 -5.707 14.391 1 96.5 457 ASN A C 1
ATOM 3462 O O . ASN A 1 457 ? -29.406 -4.605 14.914 1 96.5 457 ASN A O 1
ATOM 3466 N N . ALA A 1 458 ? -30.547 -6.406 14.711 1 95.56 458 ALA A N 1
ATOM 3467 C CA . ALA A 1 458 ? -31.641 -5.965 15.57 1 95.56 458 ALA A CA 1
ATOM 3468 C C . ALA A 1 458 ? -31.172 -5.766 17 1 95.56 458 ALA A C 1
ATOM 3470 O O . ALA A 1 458 ? -31.641 -4.863 17.703 1 95.56 458 ALA A O 1
ATOM 3471 N N . ASP A 1 459 ? -30.219 -6.586 17.484 1 94.88 459 ASP A N 1
ATOM 3472 C CA . ASP A 1 459 ? -29.906 -6.547 18.906 1 94.88 459 ASP A CA 1
ATOM 3473 C C . ASP A 1 459 ? -28.5 -6.012 19.141 1 94.88 459 ASP A C 1
ATOM 3475 O O . ASP A 1 459 ? -27.984 -6.062 20.266 1 94.88 459 ASP A O 1
ATOM 3479 N N . GLY A 1 460 ? -27.797 -5.578 18.078 1 95.62 460 GLY A N 1
ATOM 3480 C CA . GLY A 1 460 ? -26.516 -4.906 18.219 1 95.62 460 GLY A CA 1
ATOM 3481 C C . GLY A 1 460 ? -25.359 -5.867 18.438 1 95.62 460 GLY A C 1
ATOM 3482 O O . GLY A 1 460 ? -24.234 -5.445 18.719 1 95.62 460 GLY A O 1
ATOM 3483 N N . THR A 1 461 ? -25.531 -7.199 18.266 1 96 461 THR A N 1
ATOM 3484 C CA . THR A 1 461 ? -24.484 -8.203 18.484 1 96 461 THR A CA 1
ATOM 3485 C C . THR A 1 461 ? -23.703 -8.438 17.203 1 96 461 THR A C 1
ATOM 3487 O O . THR A 1 461 ? -22.625 -9.047 17.234 1 96 461 THR A O 1
ATOM 3490 N N . ALA A 1 462 ? -24.25 -7.992 16.062 1 96.94 462 ALA A N 1
ATOM 3491 C CA . ALA A 1 462 ? -23.656 -8.211 14.758 1 96.94 462 ALA A CA 1
ATOM 3492 C C . ALA A 1 462 ? -23.891 -7.016 13.844 1 96.94 462 ALA A C 1
ATOM 3494 O O . ALA A 1 462 ? -24.656 -6.113 14.172 1 96.94 462 ALA A O 1
ATOM 3495 N N . TYR A 1 463 ? -23.156 -7.016 12.766 1 97.56 463 TYR A N 1
ATOM 3496 C CA . TYR A 1 463 ? -23.281 -5.949 11.781 1 97.56 463 TYR A CA 1
ATOM 3497 C C . TYR A 1 463 ? -22.875 -6.43 10.391 1 97.56 463 TYR A C 1
ATOM 3499 O O . TYR A 1 463 ? -22.266 -7.496 10.258 1 97.56 463 TYR A O 1
ATOM 3507 N N . THR A 1 464 ? -23.234 -5.746 9.328 1 98 464 THR A N 1
ATOM 3508 C CA . THR A 1 464 ? -22.797 -5.93 7.953 1 98 464 THR A CA 1
ATOM 3509 C C . THR A 1 464 ? -22.219 -4.637 7.395 1 98 464 THR A C 1
ATOM 3511 O O . THR A 1 464 ? -22.312 -3.58 8.016 1 98 464 THR A O 1
ATOM 3514 N N . ILE A 1 465 ? -21.516 -4.738 6.309 1 98.19 465 ILE A N 1
ATOM 3515 C CA . ILE A 1 465 ? -20.984 -3.592 5.582 1 98.19 465 ILE A CA 1
ATOM 3516 C C . ILE A 1 465 ? -21.922 -3.23 4.43 1 98.19 465 ILE A C 1
ATOM 3518 O O . ILE A 1 465 ? -22.312 -4.098 3.646 1 98.19 465 ILE A O 1
ATOM 3522 N N . ARG A 1 466 ? -22.266 -2.014 4.355 1 97.88 466 ARG A N 1
ATOM 3523 C CA . ARG A 1 466 ? -23.141 -1.56 3.279 1 97.88 466 ARG A CA 1
ATOM 3524 C C . ARG A 1 466 ? -22.375 -1.431 1.967 1 97.88 466 ARG A C 1
ATOM 3526 O O . ARG A 1 466 ? -21.188 -1.132 1.967 1 97.88 466 ARG A O 1
ATOM 3533 N N . SER A 1 467 ? -23.078 -1.627 0.864 1 98.06 467 SER A N 1
ATOM 3534 C CA . SER A 1 467 ? -22.469 -1.492 -0.449 1 98.06 467 SER A CA 1
ATOM 3535 C C . SER A 1 467 ? -22.047 -0.05 -0.716 1 98.06 467 SER A C 1
ATOM 3537 O O . SER A 1 467 ? -22.828 0.879 -0.495 1 98.06 467 SER A O 1
ATOM 3539 N N . PRO A 1 468 ? -20.844 0.174 -1.172 1 98.12 468 PRO A N 1
ATOM 3540 C CA . PRO A 1 468 ? -20.453 1.529 -1.572 1 98.12 468 PRO A CA 1
ATOM 3541 C C . PRO A 1 468 ? -21.172 2.004 -2.83 1 98.12 468 PRO A C 1
ATOM 3543 O O . PRO A 1 468 ? -21.203 3.203 -3.117 1 98.12 468 PRO A O 1
ATOM 3546 N N . ILE A 1 469 ? -21.672 1.075 -3.621 1 97.94 469 ILE A N 1
ATOM 3547 C CA . ILE A 1 469 ? -22.453 1.35 -4.828 1 97.94 469 ILE A CA 1
ATOM 3548 C C . ILE A 1 469 ? -23.922 1.09 -4.562 1 97.94 469 ILE A C 1
ATOM 3550 O O . ILE A 1 469 ? -24.297 0.044 -4.023 1 97.94 469 ILE A O 1
ATOM 3554 N N . VAL A 1 470 ? -24.719 1.965 -4.898 1 93.88 470 VAL A N 1
ATOM 3555 C CA . VAL A 1 470 ? -26.156 1.84 -4.73 1 93.88 470 VAL A CA 1
ATOM 3556 C C . VAL A 1 470 ? -26.844 1.77 -6.098 1 93.88 470 VAL A C 1
ATOM 3558 O O . VAL A 1 470 ? -26.312 2.305 -7.082 1 93.88 470 VAL A O 1
ATOM 3561 N N . THR A 1 471 ? -27.922 1.062 -6.117 1 92.88 471 THR A N 1
ATOM 3562 C CA . THR A 1 471 ? -28.656 0.989 -7.375 1 92.88 471 THR A CA 1
ATOM 3563 C C . THR A 1 471 ? -29.828 1.965 -7.375 1 92.88 471 THR A C 1
ATOM 3565 O O . THR A 1 471 ? -30.609 2.01 -6.418 1 92.88 471 THR A O 1
ATOM 3568 N N . GLY A 1 472 ? -29.875 2.74 -8.375 1 93.38 472 GLY A N 1
ATOM 3569 C CA . GLY A 1 472 ? -30.984 3.686 -8.5 1 93.38 472 GLY A CA 1
ATOM 3570 C C . GLY A 1 472 ? -30.656 5.047 -7.91 1 93.38 472 GLY A C 1
ATOM 3571 O O . GLY A 1 472 ? -29.516 5.484 -7.922 1 93.38 472 GLY A O 1
ATOM 3572 N N . THR A 1 473 ? -31.688 5.789 -7.488 1 96.06 473 THR A N 1
ATOM 3573 C CA . THR A 1 473 ? -31.547 7.168 -7.031 1 96.06 473 THR A CA 1
ATOM 3574 C C . THR A 1 473 ? -30.828 7.227 -5.688 1 96.06 473 THR A C 1
ATOM 3576 O O . THR A 1 473 ? -31.219 6.547 -4.738 1 96.06 473 THR A O 1
ATOM 3579 N N . VAL A 1 474 ? -29.844 7.996 -5.621 1 97.31 474 VAL A N 1
ATOM 3580 C CA . VAL A 1 474 ? -29.062 8.188 -4.398 1 97.31 474 VAL A CA 1
ATOM 3581 C C . VAL A 1 474 ? -29.812 9.125 -3.453 1 97.31 474 VAL A C 1
ATOM 3583 O O . VAL A 1 474 ? -30.25 10.203 -3.855 1 97.31 474 VAL A O 1
ATOM 3586 N N . THR A 1 475 ? -29.984 8.742 -2.213 1 95.69 475 THR A N 1
ATOM 3587 C CA . THR A 1 475 ? -30.578 9.531 -1.147 1 95.69 475 THR A CA 1
ATOM 3588 C C . THR A 1 475 ? -29.656 9.602 0.065 1 95.69 475 THR A C 1
ATOM 3590 O O . THR A 1 475 ? -28.641 8.906 0.115 1 95.69 475 THR A O 1
ATOM 3593 N N . SER A 1 476 ? -30.016 10.461 1.015 1 92.19 476 SER A N 1
ATOM 3594 C CA . SER A 1 476 ? -29.203 10.555 2.229 1 92.19 476 SER A CA 1
ATOM 3595 C C . SER A 1 476 ? -29.203 9.234 2.992 1 92.19 476 SER A C 1
ATOM 3597 O O . SER A 1 476 ? -28.234 8.922 3.693 1 92.19 476 SER A O 1
ATOM 3599 N N . ALA A 1 477 ? -30.188 8.414 2.818 1 91.12 477 ALA A N 1
ATOM 3600 C CA . ALA A 1 477 ? -30.375 7.188 3.586 1 91.12 477 ALA A CA 1
ATOM 3601 C C . ALA A 1 477 ? -29.609 6.023 2.949 1 91.12 477 ALA A C 1
ATOM 3603 O O . ALA A 1 477 ? -29.156 5.117 3.648 1 91.12 477 ALA A O 1
ATOM 3604 N N . ASN A 1 478 ? -29.469 6.059 1.638 1 95.38 478 ASN A N 1
ATOM 3605 C CA . ASN A 1 478 ? -28.938 4.871 0.973 1 95.38 478 ASN A CA 1
ATOM 3606 C C . ASN A 1 478 ? -27.578 5.145 0.334 1 95.38 478 ASN A C 1
ATOM 3608 O O . ASN A 1 478 ? -27 4.262 -0.299 1 95.38 478 ASN A O 1
ATOM 3612 N N . SER A 1 479 ? -27.047 6.324 0.491 1 97.12 479 SER A N 1
ATOM 3613 C CA . SER A 1 479 ? -25.844 6.727 -0.222 1 97.12 479 SER A CA 1
ATOM 3614 C C . SER A 1 479 ? -24.656 5.844 0.158 1 97.12 479 SER A C 1
ATOM 3616 O O . SER A 1 479 ? -24.594 5.324 1.272 1 97.12 479 SER A O 1
ATOM 3618 N N . GLY A 1 480 ? -23.734 5.664 -0.781 1 97.62 480 GLY A N 1
ATOM 3619 C CA . GLY A 1 480 ? -22.469 4.977 -0.583 1 97.62 480 GLY A CA 1
ATOM 3620 C C . GLY A 1 480 ? -21.266 5.895 -0.688 1 97.62 480 GLY A C 1
ATOM 3621 O O . GLY A 1 480 ? -21.422 7.117 -0.75 1 97.62 480 GLY A O 1
ATOM 3622 N N . TYR A 1 481 ? -20.109 5.23 -0.604 1 98.12 481 TYR A N 1
ATOM 3623 C CA . TYR A 1 481 ? -18.906 6.059 -0.61 1 98.12 481 TYR A CA 1
ATOM 3624 C C . TYR A 1 481 ? -18.203 5.992 -1.961 1 98.12 481 TYR A C 1
ATOM 3626 O O . TYR A 1 481 ? -17.203 6.664 -2.176 1 98.12 481 TYR A O 1
ATOM 3634 N N . GLN A 1 482 ? -18.703 5.188 -2.945 1 98.12 482 GLN A N 1
ATOM 3635 C CA . GLN A 1 482 ? -18.141 5.156 -4.293 1 98.12 482 GLN A CA 1
ATOM 3636 C C . GLN A 1 482 ? -18.281 6.516 -4.973 1 98.12 482 GLN A C 1
ATOM 3638 O O . GLN A 1 482 ? -19.375 7.062 -5.066 1 98.12 482 GLN A O 1
ATOM 3643 N N . PRO A 1 483 ? -17.156 7.047 -5.484 1 97.12 483 PRO A N 1
ATOM 3644 C CA . PRO A 1 483 ? -17.281 8.367 -6.109 1 97.12 483 PRO A CA 1
ATOM 3645 C C . PRO A 1 483 ? -18.172 8.344 -7.352 1 97.12 483 PRO A C 1
ATOM 3647 O O . PRO A 1 483 ? -19.078 9.18 -7.484 1 97.12 483 PRO A O 1
ATOM 3650 N N . TYR A 1 484 ? -17.922 7.41 -8.234 1 96.25 484 TYR A N 1
ATOM 3651 C CA . TYR A 1 484 ? -18.688 7.312 -9.469 1 96.25 484 TYR A CA 1
ATOM 3652 C C . TYR A 1 484 ? -18.891 5.855 -9.867 1 96.25 484 TYR A C 1
ATOM 3654 O O . TYR A 1 484 ? -17.969 5.047 -9.789 1 96.25 484 TYR A O 1
ATOM 3662 N N . ALA A 1 485 ? -20.047 5.504 -10.219 1 96.56 485 ALA A N 1
ATOM 3663 C CA . ALA A 1 485 ? -20.438 4.23 -10.82 1 96.56 485 ALA A CA 1
ATOM 3664 C C . ALA A 1 485 ? -21.703 4.383 -11.656 1 96.56 485 ALA A C 1
ATOM 3666 O O . ALA A 1 485 ? -22.656 5.059 -11.25 1 96.56 485 ALA A O 1
ATOM 3667 N N . ALA A 1 486 ? -21.703 3.727 -12.75 1 93 486 ALA A N 1
ATOM 3668 C CA . ALA A 1 486 ? -22.859 3.822 -13.641 1 93 486 ALA A CA 1
ATOM 3669 C C . ALA A 1 486 ? -24.141 3.363 -12.953 1 93 486 ALA A C 1
ATOM 3671 O O . ALA A 1 486 ? -25.234 3.801 -13.305 1 93 486 ALA A O 1
ATOM 3672 N N . SER A 1 487 ? -24 2.6 -11.938 1 95 487 SER A N 1
ATOM 3673 C CA . SER A 1 487 ? -25.125 2.043 -11.188 1 95 487 SER A CA 1
ATOM 3674 C C . SER A 1 487 ? -25.859 3.127 -10.406 1 95 487 SER A C 1
ATOM 3676 O O . SER A 1 487 ? -27 2.932 -9.984 1 95 487 SER A O 1
ATOM 3678 N N . CYS A 1 488 ? -25.234 4.219 -10.156 1 97.38 488 CYS A N 1
ATOM 3679 C CA . CYS A 1 488 ? -25.75 5.23 -9.242 1 97.38 488 CYS A CA 1
ATOM 3680 C C . CYS A 1 488 ? -26.391 6.383 -10.008 1 97.38 488 CYS A C 1
ATOM 3682 O O . CYS A 1 488 ? -25.781 6.938 -10.93 1 97.38 488 CYS A O 1
ATOM 3684 N N . VAL A 1 489 ? -27.609 6.75 -9.617 1 97 489 VAL A N 1
ATOM 3685 C CA . VAL A 1 489 ? -28.312 7.879 -10.211 1 97 489 VAL A CA 1
ATOM 3686 C C . VAL A 1 489 ? -28.359 9.039 -9.219 1 97 489 VAL A C 1
ATOM 3688 O O . VAL A 1 489 ? -29.234 9.086 -8.344 1 97 489 VAL A O 1
ATOM 3691 N N . ASN A 1 490 ? -27.484 9.945 -9.359 1 97.81 490 ASN A N 1
ATOM 3692 C CA . ASN A 1 490 ? -27.484 11.148 -8.531 1 97.81 490 ASN A CA 1
ATOM 3693 C C . ASN A 1 490 ? -28.344 12.25 -9.148 1 97.81 490 ASN A C 1
ATOM 3695 O O . ASN A 1 490 ? -28.156 12.609 -10.312 1 97.81 490 ASN A O 1
ATOM 3699 N N . THR A 1 491 ? -29.172 12.773 -8.398 1 96.31 491 THR A N 1
ATOM 3700 C CA . THR A 1 491 ? -30.125 13.758 -8.906 1 96.31 491 THR A CA 1
ATOM 3701 C C . THR A 1 491 ? -29.406 15.047 -9.297 1 96.31 491 THR A C 1
ATOM 3703 O O . THR A 1 491 ? -29.953 15.875 -10.023 1 96.31 491 THR A O 1
ATOM 3706 N N . LEU A 1 492 ? -28.188 15.234 -8.852 1 96.88 492 LEU A N 1
ATOM 3707 C CA . LEU A 1 492 ? -27.422 16.422 -9.188 1 96.88 492 LEU A CA 1
ATOM 3708 C C . LEU A 1 492 ? -26.938 16.375 -10.633 1 96.88 492 LEU A C 1
ATOM 3710 O O . LEU A 1 492 ? -26.484 17.391 -11.18 1 96.88 492 LEU A O 1
ATOM 3714 N N . ALA A 1 493 ? -27 15.281 -11.266 1 95.56 493 ALA A N 1
ATOM 3715 C CA . ALA A 1 493 ? -26.422 15.062 -12.586 1 95.56 493 ALA A CA 1
ATOM 3716 C C . ALA A 1 493 ? -26.859 16.156 -13.562 1 95.56 493 ALA A C 1
ATOM 3718 O O . ALA A 1 493 ? -26.047 16.641 -14.359 1 95.56 493 ALA A O 1
ATOM 3719 N N . ALA A 1 494 ? -28.031 16.609 -13.539 1 94.12 494 ALA A N 1
ATOM 3720 C CA . ALA A 1 494 ? -28.594 17.562 -14.492 1 94.12 494 ALA A CA 1
ATOM 3721 C C . ALA A 1 494 ? -28.109 18.969 -14.203 1 94.12 494 ALA A C 1
ATOM 3723 O O . ALA A 1 494 ? -27.938 19.781 -15.125 1 94.12 494 ALA A O 1
ATOM 3724 N N . THR A 1 495 ? -27.891 19.297 -12.945 1 95.31 495 THR A N 1
ATOM 3725 C CA . THR A 1 495 ? -27.609 20.672 -12.555 1 95.31 495 THR A CA 1
ATOM 3726 C C . THR A 1 495 ? -26.125 20.859 -12.273 1 95.31 495 THR A C 1
ATOM 3728 O O . THR A 1 495 ? -25.594 21.953 -12.43 1 95.31 495 THR A O 1
ATOM 3731 N N . VAL A 1 496 ? -25.5 19.891 -11.773 1 97.38 496 VAL A N 1
ATOM 3732 C CA . VAL A 1 496 ? -24.062 19.875 -11.516 1 97.38 496 VAL A CA 1
ATOM 3733 C C . VAL A 1 496 ? -23.422 18.625 -12.133 1 97.38 496 VAL A C 1
ATOM 3735 O O . VAL A 1 496 ? -23.094 17.672 -11.422 1 97.38 496 VAL A O 1
ATOM 3738 N N . PRO A 1 497 ? -23.062 18.656 -13.344 1 96.06 497 PRO A N 1
ATOM 3739 C CA . PRO A 1 497 ? -22.625 17.484 -14.094 1 96.06 497 PRO A CA 1
ATOM 3740 C C . PRO A 1 497 ? -21.438 16.781 -13.445 1 96.06 497 PRO A C 1
ATOM 3742 O O . PRO A 1 497 ? -21.219 15.586 -13.672 1 96.06 497 PRO A O 1
ATOM 3745 N N . GLN A 1 498 ? -20.734 17.5 -12.633 1 95.69 498 GLN A N 1
ATOM 3746 C CA . GLN A 1 498 ? -19.609 16.953 -11.891 1 95.69 498 GLN A CA 1
ATOM 3747 C C . GLN A 1 498 ? -20.031 15.711 -11.102 1 95.69 498 GLN A C 1
ATOM 3749 O O . GLN A 1 498 ? -19.203 14.836 -10.82 1 95.69 498 GLN A O 1
ATOM 3754 N N . PHE A 1 499 ? -21.281 15.562 -10.742 1 98.06 499 PHE A N 1
ATOM 3755 C CA . PHE A 1 499 ? -21.688 14.508 -9.828 1 98.06 499 PHE A CA 1
ATOM 3756 C C . PHE A 1 499 ? -22.562 13.477 -10.547 1 98.06 499 PHE A C 1
ATOM 3758 O O . PHE A 1 499 ? -23.312 12.734 -9.914 1 98.06 499 PHE A O 1
ATOM 3765 N N . THR A 1 500 ? -22.469 13.516 -11.93 1 96.88 500 THR A N 1
ATOM 3766 C CA . THR A 1 500 ? -23.125 12.453 -12.68 1 96.88 500 THR A CA 1
ATOM 3767 C C . THR A 1 500 ? -22.594 11.086 -12.25 1 96.88 500 THR A C 1
ATOM 3769 O O . THR A 1 500 ? -21.391 10.883 -12.18 1 96.88 500 THR A O 1
ATOM 3772 N N . ASN A 1 501 ? -23.5 10.141 -11.891 1 95.94 501 ASN A N 1
ATOM 3773 C CA . ASN A 1 501 ? -23.203 8.766 -11.516 1 95.94 501 ASN A CA 1
ATOM 3774 C C . ASN A 1 501 ? -22.453 8.688 -10.18 1 95.94 501 ASN A C 1
ATOM 3776 O O . ASN A 1 501 ? -21.781 7.703 -9.898 1 95.94 501 ASN A O 1
ATOM 3780 N N . SER A 1 502 ? -22.484 9.773 -9.367 1 98.12 502 SER A N 1
ATOM 3781 C CA . SER A 1 502 ? -21.906 9.68 -8.031 1 98.12 502 SER A CA 1
ATOM 3782 C C . SER A 1 502 ? -22.781 8.852 -7.102 1 98.12 502 SER A C 1
ATOM 3784 O O . SER A 1 502 ? -24 9.039 -7.066 1 98.12 502 SER A O 1
ATOM 3786 N N . CYS A 1 503 ? -22.219 7.965 -6.363 1 98.44 503 CYS A N 1
ATOM 3787 C CA . CYS A 1 503 ? -22.953 7.18 -5.383 1 98.44 503 CYS A CA 1
ATOM 3788 C C . CYS A 1 503 ? -23.016 7.902 -4.043 1 98.44 503 CYS A C 1
ATOM 3790 O O . CYS A 1 503 ? -23.641 7.414 -3.1 1 98.44 503 CYS A O 1
ATOM 3792 N N . GLN A 1 504 ? -22.422 9.039 -4.016 1 98.38 504 GLN A N 1
ATOM 3793 C CA . GLN A 1 504 ? -22.344 9.82 -2.781 1 98.38 504 GLN A CA 1
ATOM 3794 C C . GLN A 1 504 ? -23.453 10.859 -2.715 1 98.38 504 GLN A C 1
ATOM 3796 O O . GLN A 1 504 ? -23.797 11.484 -3.725 1 98.38 504 GLN A O 1
ATOM 3801 N N . PHE A 1 505 ? -24.062 10.93 -1.527 1 97.94 505 PHE A N 1
ATOM 3802 C CA . PHE A 1 505 ? -24.906 12.086 -1.224 1 97.94 505 PHE A CA 1
ATOM 3803 C C . PHE A 1 505 ? -24.047 13.289 -0.86 1 97.94 505 PHE A C 1
ATOM 3805 O O . PHE A 1 505 ? -23.5 13.359 0.243 1 97.94 505 PHE A O 1
ATOM 3812 N N . ILE A 1 506 ? -23.922 14.234 -1.774 1 97.81 506 ILE A N 1
ATOM 3813 C CA . ILE A 1 506 ? -22.984 15.352 -1.605 1 97.81 506 ILE A CA 1
ATOM 3814 C C . ILE A 1 506 ? -23.516 16.297 -0.533 1 97.81 506 ILE A C 1
ATOM 3816 O O . ILE A 1 506 ? -24.484 17.031 -0.758 1 97.81 506 ILE A O 1
ATOM 3820 N N . THR A 1 507 ? -22.859 16.344 0.592 1 95.75 507 THR A N 1
ATOM 3821 C CA . THR A 1 507 ? -23.297 17.172 1.701 1 95.75 507 THR A CA 1
ATOM 3822 C C . THR A 1 507 ? -22.969 18.641 1.438 1 95.75 507 THR A C 1
ATOM 3824 O O . THR A 1 507 ? -23.719 19.531 1.848 1 95.75 507 THR A O 1
ATOM 3827 N N . ARG A 1 508 ? -21.844 18.859 0.835 1 95.75 508 ARG A N 1
ATOM 3828 C CA . ARG A 1 508 ? -21.453 20.219 0.472 1 95.75 508 ARG A CA 1
ATOM 3829 C C . ARG A 1 508 ? -20.469 20.203 -0.688 1 95.75 508 ARG A C 1
ATOM 3831 O O . ARG A 1 508 ? -19.672 19.266 -0.826 1 95.75 508 ARG A O 1
ATOM 3838 N N . ALA A 1 509 ? -20.453 21.219 -1.51 1 97.69 509 ALA A N 1
ATOM 3839 C CA . ALA A 1 509 ? -19.453 21.547 -2.529 1 97.69 509 ALA A CA 1
ATOM 3840 C C . ALA A 1 509 ? -19.219 23.047 -2.613 1 97.69 509 ALA A C 1
ATOM 3842 O O . ALA A 1 509 ? -20.156 23.828 -2.635 1 97.69 509 ALA A O 1
ATOM 3843 N N . SER A 1 510 ? -17.984 23.391 -2.539 1 97.5 510 SER A N 1
ATOM 3844 C CA . SER A 1 510 ? -17.656 24.812 -2.527 1 97.5 510 SER A CA 1
ATOM 3845 C C . SER A 1 510 ? -16.422 25.109 -3.377 1 97.5 510 SER A C 1
ATOM 3847 O O . SER A 1 510 ? -15.68 24.188 -3.738 1 97.5 510 SER A O 1
ATOM 3849 N N . LYS A 1 511 ? -16.25 26.312 -3.748 1 97.62 511 LYS A N 1
ATOM 3850 C CA . LYS A 1 511 ? -15.07 26.859 -4.414 1 97.62 511 LYS A CA 1
ATOM 3851 C C . LYS A 1 511 ? -14.766 28.281 -3.928 1 97.62 511 LYS A C 1
ATOM 3853 O O . LYS A 1 511 ? -15.68 29.016 -3.533 1 97.62 511 LYS A O 1
ATOM 3858 N N . ALA A 1 512 ? -13.547 28.641 -3.912 1 97.25 512 ALA A N 1
ATOM 3859 C CA . ALA A 1 512 ? -13.156 29.984 -3.475 1 97.25 512 ALA A CA 1
ATOM 3860 C C . ALA A 1 512 ? -11.898 30.453 -4.203 1 97.25 512 ALA A C 1
ATOM 3862 O O . ALA A 1 512 ? -11.086 29.625 -4.645 1 97.25 512 ALA A O 1
ATOM 3863 N N . TRP A 1 513 ? -11.773 31.734 -4.359 1 97.25 513 TRP A N 1
ATOM 3864 C CA . TRP A 1 513 ? -10.617 32.406 -4.938 1 97.25 513 TRP A CA 1
ATOM 3865 C C . TRP A 1 513 ? -10.078 33.469 -3.98 1 97.25 513 TRP A C 1
ATOM 3867 O O . TRP A 1 513 ? -10.844 34.156 -3.303 1 97.25 513 TRP A O 1
ATOM 3877 N N . ASP A 1 514 ? -8.797 33.594 -3.924 1 96 514 ASP A N 1
ATOM 3878 C CA . ASP A 1 514 ? -8.125 34.594 -3.092 1 96 514 ASP A CA 1
ATOM 3879 C C . ASP A 1 514 ? -7.062 35.344 -3.885 1 96 514 ASP A C 1
ATOM 3881 O O . ASP A 1 514 ? -6.312 34.719 -4.656 1 96 514 ASP A O 1
ATOM 3885 N N . HIS A 1 515 ? -6.988 36.656 -3.688 1 96.38 515 HIS A N 1
ATOM 3886 C CA . HIS A 1 515 ? -5.953 37.531 -4.223 1 96.38 515 HIS A CA 1
ATOM 3887 C C . HIS A 1 515 ? -5.402 38.469 -3.141 1 96.38 515 HIS A C 1
ATOM 3889 O O . HIS A 1 515 ? -6.172 39.094 -2.395 1 96.38 515 HIS A O 1
ATOM 3895 N N . ASN A 1 516 ? -4.137 38.531 -3.033 1 95.94 516 ASN A N 1
ATOM 3896 C CA . ASN A 1 516 ? -3.467 39.375 -2.051 1 95.94 516 ASN A CA 1
ATOM 3897 C C . ASN A 1 516 ? -2.395 40.25 -2.697 1 95.94 516 ASN A C 1
ATOM 3899 O O . ASN A 1 516 ? -1.624 39.781 -3.535 1 95.94 516 ASN A O 1
ATOM 3903 N N . TYR A 1 517 ? -2.363 41.562 -2.342 1 96.56 517 TYR A N 1
ATOM 3904 C CA . TYR A 1 517 ? -1.358 42.531 -2.723 1 96.56 517 TYR A CA 1
ATOM 3905 C C . TYR A 1 517 ? -0.764 43.219 -1.493 1 96.56 517 TYR A C 1
ATOM 3907 O O . TYR A 1 517 ? -1.496 43.688 -0.617 1 96.56 517 TYR A O 1
ATOM 3915 N N . SER A 1 518 ? 0.549 43.281 -1.512 1 97.06 518 SER A N 1
ATOM 3916 C CA . SER A 1 518 ? 1.145 43.938 -0.346 1 97.06 518 SER A CA 1
ATOM 3917 C C . SER A 1 518 ? 2.426 44.688 -0.718 1 97.06 518 SER A C 1
ATOM 3919 O O . SER A 1 518 ? 3.076 44.344 -1.711 1 97.06 518 SER A O 1
ATOM 3921 N N . ALA A 1 519 ? 2.74 45.688 0.032 1 97.88 519 ALA A N 1
ATOM 3922 C CA . ALA A 1 519 ? 4.02 46.375 0.075 1 97.88 519 ALA A CA 1
ATOM 3923 C C . ALA A 1 519 ? 4.52 46.531 1.511 1 97.88 519 ALA A C 1
ATOM 3925 O O . ALA A 1 519 ? 3.734 46.812 2.42 1 97.88 519 ALA A O 1
ATOM 3926 N N . PHE A 1 520 ? 5.773 46.25 1.688 1 97.12 520 PHE A N 1
ATOM 3927 C CA . PHE A 1 520 ? 6.262 46.281 3.062 1 97.12 520 PHE A CA 1
ATOM 3928 C C . PHE A 1 520 ? 7.699 46.781 3.115 1 97.12 520 PHE A C 1
ATOM 3930 O O . PHE A 1 520 ? 8.375 46.844 2.086 1 97.12 520 PHE A O 1
ATOM 3937 N N . GLY A 1 521 ? 8.148 47.031 4.402 1 96.12 521 GLY A N 1
ATOM 3938 C CA . GLY A 1 521 ? 9.531 47.438 4.594 1 96.12 521 GLY A CA 1
ATOM 3939 C C . GLY A 1 521 ? 9.914 47.594 6.055 1 96.12 521 GLY A C 1
ATOM 3940 O O . GLY A 1 521 ? 9.047 47.75 6.918 1 96.12 521 GLY A O 1
ATOM 3941 N N . ASN A 1 522 ? 11.195 47.438 6.297 1 94.88 522 ASN A N 1
ATOM 3942 C CA . ASN A 1 522 ? 11.836 47.688 7.586 1 94.88 522 ASN A CA 1
ATOM 3943 C C . ASN A 1 522 ? 13.102 48.531 7.438 1 94.88 522 ASN A C 1
ATOM 3945 O O . ASN A 1 522 ? 13.859 48.344 6.484 1 94.88 522 ASN A O 1
ATOM 3949 N N . LEU A 1 523 ? 13.25 49.406 8.359 1 96 523 LEU A N 1
ATOM 3950 C CA . LEU A 1 523 ? 14.453 50.25 8.438 1 96 523 LEU A CA 1
ATOM 3951 C C . LEU A 1 523 ? 15.039 50.219 9.844 1 96 523 LEU A C 1
ATOM 3953 O O . LEU A 1 523 ? 14.344 50.469 10.82 1 96 523 LEU A O 1
ATOM 3957 N N . THR A 1 524 ? 16.297 49.875 9.953 1 95.81 524 THR A N 1
ATOM 3958 C CA . THR A 1 524 ? 16.984 49.844 11.227 1 95.81 524 THR A CA 1
ATOM 3959 C C . THR A 1 524 ? 18.078 50.906 11.266 1 95.81 524 THR A C 1
ATOM 3961 O O . THR A 1 524 ? 18.969 50.906 10.414 1 95.81 524 THR A O 1
ATOM 3964 N N . PHE A 1 525 ? 18.016 51.719 12.234 1 96.88 525 PHE A N 1
ATOM 3965 C CA . PHE A 1 525 ? 19.031 52.75 12.492 1 96.88 525 PHE A CA 1
ATOM 3966 C C . PHE A 1 525 ? 19.891 52.375 13.695 1 96.88 525 PHE A C 1
ATOM 3968 O O . PHE A 1 525 ? 19.375 52.188 14.797 1 96.88 525 PHE A O 1
ATOM 3975 N N . SER A 1 526 ? 21.141 52.281 13.43 1 96.38 526 SER A N 1
ATOM 3976 C CA . SER A 1 526 ? 22.094 51.938 14.469 1 96.38 526 SER A CA 1
ATOM 3977 C C . SER A 1 526 ? 23.141 53.031 14.648 1 96.38 526 SER A C 1
ATOM 3979 O O . SER A 1 526 ? 24.219 52.969 14.047 1 96.38 526 SER A O 1
ATOM 3981 N N . PRO A 1 527 ? 22.953 53.844 15.531 1 94.69 527 PRO A N 1
ATOM 3982 C CA . PRO A 1 527 ? 23.938 54.906 15.727 1 94.69 527 PRO A CA 1
ATOM 3983 C C . PRO A 1 527 ? 25.281 54.375 16.234 1 94.69 527 PRO A C 1
ATOM 3985 O O . PRO A 1 527 ? 25.312 53.594 17.203 1 94.69 527 PRO A O 1
ATOM 3988 N N . GLU A 1 528 ? 26.312 54.812 15.656 1 90.75 528 GLU A N 1
ATOM 3989 C CA . GLU A 1 528 ? 27.656 54.312 15.945 1 90.75 528 GLU A CA 1
ATOM 3990 C C . GLU A 1 528 ? 28.047 54.562 17.406 1 90.75 528 GLU A C 1
ATOM 3992 O O . GLU A 1 528 ? 27.797 55.625 17.938 1 90.75 528 GLU A O 1
ATOM 3997 N N . GLY A 1 529 ? 28.547 53.562 18 1 90.75 529 GLY A N 1
ATOM 3998 C CA . GLY A 1 529 ? 29.156 53.656 19.312 1 90.75 529 GLY A CA 1
ATOM 3999 C C . GLY A 1 529 ? 28.156 53.562 20.453 1 90.75 529 GLY A C 1
ATOM 4000 O O . GLY A 1 529 ? 28.547 53.562 21.625 1 90.75 529 GLY A O 1
ATOM 4001 N N . THR A 1 530 ? 26.906 53.375 20.188 1 92.25 530 THR A N 1
ATOM 4002 C CA . THR A 1 530 ? 25.922 53.406 21.266 1 92.25 530 THR A CA 1
ATOM 4003 C C . THR A 1 530 ? 25.469 52 21.609 1 92.25 530 THR A C 1
ATOM 4005 O O . THR A 1 530 ? 24.969 51.75 22.703 1 92.25 530 THR A O 1
ATOM 4008 N N . GLY A 1 531 ? 25.562 51.094 20.688 1 94.56 531 GLY A N 1
ATOM 4009 C CA . GLY A 1 531 ? 25.031 49.75 20.859 1 94.56 531 GLY A CA 1
ATOM 4010 C C . GLY A 1 531 ? 23.531 49.656 20.703 1 94.56 531 GLY A C 1
ATOM 4011 O O . GLY A 1 531 ? 22.938 48.594 20.844 1 94.56 531 GLY A O 1
ATOM 4012 N N . LEU A 1 532 ? 22.875 50.75 20.406 1 96.62 532 LEU A N 1
ATOM 4013 C CA . LEU A 1 532 ? 21.422 50.812 20.234 1 96.62 532 LEU A CA 1
ATOM 4014 C C . LEU A 1 532 ? 21.031 50.562 18.781 1 96.62 532 LEU A C 1
ATOM 4016 O O . LEU A 1 532 ? 21.75 51 17.859 1 96.62 532 LEU A O 1
ATOM 4020 N N . HIS A 1 533 ? 19.969 49.844 18.625 1 96.88 533 HIS A N 1
ATOM 4021 C CA . HIS A 1 533 ? 19.359 49.625 17.312 1 96.88 533 HIS A CA 1
ATOM 4022 C C . HIS A 1 533 ? 17.875 49.938 17.328 1 96.88 533 HIS A C 1
ATOM 4024 O O . HIS A 1 533 ? 17.109 49.344 18.094 1 96.88 533 HIS A O 1
ATOM 4030 N N . PHE A 1 534 ? 17.438 50.906 16.438 1 97.69 534 PHE A N 1
ATOM 4031 C CA . PHE A 1 534 ? 16.047 51.281 16.297 1 97.69 534 PHE A CA 1
ATOM 4032 C C . PHE A 1 534 ? 15.484 50.781 14.969 1 97.69 534 PHE A C 1
ATOM 4034 O O . PHE A 1 534 ? 16 51.125 13.906 1 97.69 534 PHE A O 1
ATOM 4041 N N . THR A 1 535 ? 14.523 49.906 15.102 1 96.31 535 THR A N 1
ATOM 4042 C CA . THR A 1 535 ? 13.914 49.438 13.875 1 96.31 535 THR A CA 1
ATOM 4043 C C . THR A 1 535 ? 12.461 49.875 13.781 1 96.31 535 THR A C 1
ATOM 4045 O O . THR A 1 535 ? 11.695 49.719 14.734 1 96.31 535 THR A O 1
ATOM 4048 N N . ALA A 1 536 ? 12.078 50.438 12.656 1 97.12 536 ALA A N 1
ATOM 4049 C CA . ALA A 1 536 ? 10.695 50.75 12.312 1 97.12 536 ALA A CA 1
ATOM 4050 C C . ALA A 1 536 ? 10.297 50.094 10.984 1 97.12 536 ALA A C 1
ATOM 4052 O O . ALA A 1 536 ? 11.094 50.062 10.047 1 97.12 536 ALA A O 1
ATOM 4053 N N . GLY A 1 537 ? 9.133 49.5 11.023 1 96.12 537 GLY A N 1
ATOM 4054 C CA . GLY A 1 537 ? 8.648 48.875 9.805 1 96.12 537 GLY A CA 1
ATOM 4055 C C . GLY A 1 537 ? 7.137 48.875 9.68 1 96.12 537 GLY A C 1
ATOM 4056 O O . GLY A 1 537 ? 6.434 49.219 10.633 1 96.12 537 GLY A O 1
ATOM 4057 N N . GLY A 1 538 ? 6.68 48.469 8.477 1 96.94 538 GLY A N 1
ATOM 4058 C CA . GLY A 1 538 ? 5.254 48.406 8.203 1 96.94 538 GLY A CA 1
ATOM 4059 C C . GLY A 1 538 ? 4.926 47.656 6.926 1 96.94 538 GLY A C 1
ATOM 4060 O O . GLY A 1 538 ? 5.785 47.5 6.055 1 96.94 538 GLY A O 1
ATOM 4061 N N . ARG A 1 539 ? 3.719 47.188 6.852 1 97.25 539 ARG A N 1
ATOM 4062 C CA . ARG A 1 539 ? 3.197 46.5 5.68 1 97.25 539 ARG A CA 1
ATOM 4063 C C . ARG A 1 539 ? 1.771 46.938 5.371 1 97.25 539 ARG A C 1
ATOM 4065 O O . ARG A 1 539 ? 0.914 46.938 6.254 1 97.25 539 ARG A O 1
ATOM 4072 N N . PHE A 1 540 ? 1.597 47.344 4.148 1 97.44 540 PHE A N 1
ATOM 4073 C CA . PHE A 1 540 ? 0.251 47.531 3.629 1 97.44 540 PHE A CA 1
ATOM 4074 C C . PHE A 1 540 ? -0.221 46.312 2.854 1 97.44 540 PHE A C 1
ATOM 4076 O O . PHE A 1 540 ? 0.487 45.812 1.976 1 97.44 540 PHE A O 1
ATOM 4083 N N . THR A 1 541 ? -1.45 45.844 3.246 1 96.06 541 THR A N 1
ATOM 4084 C CA . THR A 1 541 ? -1.979 44.625 2.629 1 96.06 541 THR A CA 1
ATOM 4085 C C . THR A 1 541 ? -3.4 44.875 2.123 1 96.06 541 THR A C 1
ATOM 4087 O O . THR A 1 541 ? -4.23 45.438 2.83 1 96.06 541 THR A O 1
ATOM 4090 N N . LYS A 1 542 ? -3.645 44.438 0.912 1 96.06 542 LYS A N 1
ATOM 4091 C CA . LYS A 1 542 ? -4.988 44.281 0.36 1 96.06 542 LYS A CA 1
ATOM 4092 C C . LYS A 1 542 ? -5.309 42.844 0.039 1 96.06 542 LYS A C 1
ATOM 4094 O O . LYS A 1 542 ? -4.586 42.188 -0.722 1 96.06 542 LYS A O 1
ATOM 4099 N N . ASP A 1 543 ? -6.418 42.406 0.669 1 94 543 ASP A N 1
ATOM 4100 C CA . ASP A 1 543 ? -6.82 41 0.513 1 94 543 ASP A CA 1
ATOM 4101 C C . ASP A 1 543 ? -8.258 40.906 0.012 1 94 543 ASP A C 1
ATOM 4103 O O . ASP A 1 543 ? -9.172 41.5 0.589 1 94 543 ASP A O 1
ATOM 4107 N N . LYS A 1 544 ? -8.422 40.188 -1.132 1 95.44 544 LYS A N 1
ATOM 4108 C CA . LYS A 1 544 ? -9.742 39.969 -1.705 1 95.44 544 LYS A CA 1
ATOM 4109 C C . LYS A 1 544 ? -10.031 38.469 -1.842 1 95.44 544 LYS A C 1
ATOM 4111 O O . LYS A 1 544 ? -9.203 37.719 -2.355 1 95.44 544 LYS A O 1
ATOM 4116 N N . ARG A 1 545 ? -11.227 38.031 -1.309 1 94.44 545 ARG A N 1
ATOM 4117 C CA . ARG A 1 545 ? -11.648 36.656 -1.401 1 94.44 545 ARG A CA 1
ATOM 4118 C C . ARG A 1 545 ? -13.117 36.531 -1.812 1 94.44 545 ARG A C 1
ATOM 4120 O O . ARG A 1 545 ? -13.945 37.344 -1.38 1 94.44 545 ARG A O 1
ATOM 4127 N N . HIS A 1 546 ? -13.422 35.625 -2.664 1 97.12 546 HIS A N 1
ATOM 4128 C CA . HIS A 1 546 ? -14.805 35.312 -3.006 1 97.12 546 HIS A CA 1
ATOM 4129 C C . HIS A 1 546 ? -14.977 33.812 -3.281 1 97.12 546 HIS A C 1
ATOM 4131 O O . HIS A 1 546 ? -13.992 33.094 -3.455 1 97.12 546 HIS A O 1
ATOM 4137 N N . GLY A 1 547 ? -16.234 33.406 -3.168 1 97.38 547 GLY A N 1
ATOM 4138 C CA . GLY A 1 547 ? -16.484 32 -3.398 1 97.38 547 GLY A CA 1
ATOM 4139 C C . GLY A 1 547 ? -17.969 31.656 -3.418 1 97.38 547 GLY A C 1
ATOM 4140 O O . GLY A 1 547 ? -18.812 32.562 -3.426 1 97.38 547 GLY A O 1
ATOM 4141 N N . ALA A 1 548 ? -18.172 30.359 -3.555 1 97.81 548 ALA A N 1
ATOM 4142 C CA . ALA A 1 548 ? -19.531 29.844 -3.611 1 97.81 548 ALA A CA 1
ATOM 4143 C C . ALA A 1 548 ? -19.641 28.484 -2.926 1 97.81 548 ALA A C 1
ATOM 4145 O O . ALA A 1 548 ? -18.719 27.672 -2.996 1 97.81 548 ALA A O 1
ATOM 4146 N N . LEU A 1 549 ? -20.656 28.344 -2.156 1 97.25 549 LEU A N 1
ATOM 4147 C CA . LEU A 1 549 ? -21.156 27.047 -1.721 1 97.25 549 LEU A CA 1
ATOM 4148 C C . LEU A 1 549 ? -22.344 26.609 -2.584 1 97.25 549 LEU A C 1
ATOM 4150 O O . LEU A 1 549 ? -23.484 26.969 -2.314 1 97.25 549 LEU A O 1
ATOM 4154 N N . TYR A 1 550 ? -22.078 25.75 -3.602 1 96.81 550 TYR A N 1
ATOM 4155 C CA . TYR A 1 550 ? -23.031 25.594 -4.691 1 96.81 550 TYR A CA 1
ATOM 4156 C C . TYR A 1 550 ? -23.828 24.312 -4.543 1 96.81 550 TYR A C 1
ATOM 4158 O O . TYR A 1 550 ? -24.781 24.062 -5.285 1 96.81 550 TYR A O 1
ATOM 4166 N N . VAL A 1 551 ? -23.438 23.469 -3.664 1 97.06 551 VAL A N 1
ATOM 4167 C CA . VAL A 1 551 ? -24.234 22.297 -3.328 1 97.06 551 VAL A CA 1
ATOM 4168 C C . VAL A 1 551 ? -24.344 22.156 -1.812 1 97.06 551 VAL A C 1
ATOM 4170 O O . VAL A 1 551 ? -23.344 22.312 -1.097 1 97.06 551 VAL A O 1
ATOM 4173 N N . VAL A 1 552 ? -25.484 21.953 -1.242 1 95.56 552 VAL A N 1
ATOM 4174 C CA . VAL A 1 552 ? -25.75 21.562 0.138 1 95.56 552 VAL A CA 1
ATOM 4175 C C . VAL A 1 552 ? -26.812 20.469 0.166 1 95.56 552 VAL A C 1
ATOM 4177 O O . VAL A 1 552 ? -27.891 20.625 -0.405 1 95.56 552 VAL A O 1
ATOM 4180 N N . ASN A 1 553 ? -26.516 19.391 0.773 1 94.81 553 ASN A N 1
ATOM 4181 C CA . ASN A 1 553 ? -27.438 18.266 0.915 1 94.81 553 ASN A CA 1
ATOM 4182 C C . ASN A 1 553 ? -27.953 17.797 -0.439 1 94.81 553 ASN A C 1
ATOM 4184 O O . ASN A 1 553 ? -29.172 17.656 -0.626 1 94.81 553 ASN A O 1
ATOM 4188 N N . ASN A 1 554 ? -27.016 17.672 -1.331 1 96.31 554 ASN A N 1
ATOM 4189 C CA . ASN A 1 554 ? -27.25 17.109 -2.654 1 96.31 554 ASN A CA 1
ATOM 4190 C C . ASN A 1 554 ? -28.219 17.953 -3.471 1 96.31 554 ASN A C 1
ATOM 4192 O O . ASN A 1 554 ? -28.969 17.406 -4.289 1 96.31 554 ASN A O 1
ATOM 4196 N N . ALA A 1 555 ? -28.266 19.188 -3.211 1 95.19 555 ALA A N 1
ATOM 4197 C CA . ALA A 1 555 ? -29.078 20.141 -3.967 1 95.19 555 ALA A CA 1
ATOM 4198 C C . ALA A 1 555 ? -28.266 21.391 -4.281 1 95.19 555 ALA A C 1
ATOM 4200 O O . ALA A 1 555 ? -27.469 21.859 -3.457 1 95.19 555 ALA A O 1
ATOM 4201 N N . VAL A 1 556 ? -28.547 21.922 -5.406 1 95.88 556 VAL A N 1
ATOM 4202 C CA . VAL A 1 556 ? -27.844 23.141 -5.816 1 95.88 556 VAL A CA 1
ATOM 4203 C C . VAL A 1 556 ? -28.266 24.312 -4.938 1 95.88 556 VAL A C 1
ATOM 4205 O O . VAL A 1 556 ? -29.453 24.453 -4.621 1 95.88 556 VAL A O 1
ATOM 4208 N N . GLN A 1 557 ? -27.328 25.031 -4.492 1 93.19 557 GLN A N 1
ATOM 4209 C CA . GLN A 1 557 ? -27.594 26.25 -3.738 1 93.19 557 GLN A CA 1
ATOM 4210 C C . GLN A 1 557 ? -26.906 27.453 -4.395 1 93.19 557 GLN A C 1
ATOM 4212 O O . GLN A 1 557 ? -25.953 27.297 -5.16 1 93.19 557 GLN A O 1
ATOM 4217 N N . GLY A 1 558 ? -27.438 28.656 -4.105 1 91.88 558 GLY A N 1
ATOM 4218 C CA . GLY A 1 558 ? -26.844 29.875 -4.637 1 91.88 558 GLY A CA 1
ATOM 4219 C C . GLY A 1 558 ? -26.125 30.703 -3.586 1 91.88 558 GLY A C 1
ATOM 4220 O O . GLY A 1 558 ? -26.141 31.938 -3.635 1 91.88 558 GLY A O 1
ATOM 4221 N N . PHE A 1 559 ? -25.516 30.047 -2.596 1 94.25 559 PHE A N 1
ATOM 4222 C CA . PHE A 1 559 ? -24.844 30.781 -1.534 1 94.25 559 PHE A CA 1
ATOM 4223 C C . PHE A 1 559 ? -23.484 31.297 -2.014 1 94.25 559 PHE A C 1
ATOM 4225 O O . PHE A 1 559 ? -22.688 30.547 -2.555 1 94.25 559 PHE A O 1
ATOM 4232 N N . THR A 1 560 ? -23.188 32.562 -1.859 1 95.81 560 THR A N 1
ATOM 4233 C CA . THR A 1 560 ? -21.922 33.156 -2.215 1 95.81 560 THR A CA 1
ATOM 4234 C C . THR A 1 560 ? -21.422 34.094 -1.095 1 95.81 560 THR A C 1
ATOM 4236 O O . THR A 1 560 ? -22.188 34.438 -0.197 1 95.81 560 THR A O 1
ATOM 4239 N N . PHE A 1 561 ? -20.172 34.375 -1.099 1 95.31 561 PHE A N 1
ATOM 4240 C CA . PHE A 1 561 ? -19.609 35.375 -0.203 1 95.31 561 PHE A CA 1
ATOM 4241 C C . PHE A 1 561 ? -18.531 36.188 -0.91 1 95.31 561 PHE A C 1
ATOM 4243 O O . PHE A 1 561 ? -18 35.781 -1.938 1 95.31 561 PHE A O 1
ATOM 4250 N N . GLU A 1 562 ? -18.328 37.344 -0.434 1 94.56 562 GLU A N 1
ATOM 4251 C CA . GLU A 1 562 ? -17.234 38.219 -0.829 1 94.56 562 GLU A CA 1
ATOM 4252 C C . GLU A 1 562 ? -16.656 38.969 0.373 1 94.56 562 GLU A C 1
ATOM 4254 O O . GLU A 1 562 ? -17.406 39.375 1.26 1 94.56 562 GLU A O 1
ATOM 4259 N N . ASN A 1 563 ? -15.391 39.031 0.438 1 92 563 ASN A N 1
ATOM 4260 C CA . ASN A 1 563 ? -14.664 39.75 1.475 1 92 563 ASN A CA 1
ATOM 4261 C C . ASN A 1 563 ? -13.484 40.531 0.893 1 92 563 ASN A C 1
ATOM 4263 O O . ASN A 1 563 ? -12.789 40.031 -0.002 1 92 563 ASN A O 1
ATOM 4267 N N . SER A 1 564 ? -13.367 41.75 1.272 1 91.81 564 SER A N 1
ATOM 4268 C CA . SER A 1 564 ? -12.234 42.594 0.909 1 91.81 564 SER A CA 1
ATOM 4269 C C . SER A 1 564 ? -11.695 43.344 2.119 1 91.81 564 SER A C 1
ATOM 4271 O O . SER A 1 564 ? -12.453 44 2.842 1 91.81 564 SER A O 1
ATOM 4273 N N . ILE A 1 565 ? -10.453 43.281 2.344 1 90.38 565 ILE A N 1
ATOM 4274 C CA . ILE A 1 565 ? -9.852 43.938 3.5 1 90.38 565 ILE A CA 1
ATOM 4275 C C . ILE A 1 565 ? -8.609 44.719 3.062 1 90.38 565 ILE A C 1
ATOM 4277 O O . ILE A 1 565 ? -7.855 44.281 2.201 1 90.38 565 ILE A O 1
ATOM 4281 N N . SER A 1 566 ? -8.492 45.906 3.582 1 93.62 566 SER A N 1
ATOM 4282 C CA . SER A 1 566 ? -7.277 46.719 3.506 1 93.62 566 SER A CA 1
ATOM 4283 C C . SER A 1 566 ? -6.762 47.062 4.895 1 93.62 566 SER A C 1
ATOM 4285 O O . SER A 1 566 ? -7.52 47.562 5.742 1 93.62 566 SER A O 1
ATOM 4287 N N . ARG A 1 567 ? -5.461 46.875 5.07 1 93.81 567 ARG A N 1
ATOM 4288 C CA . ARG A 1 567 ? -4.957 47.125 6.418 1 93.81 567 ARG A CA 1
ATOM 4289 C C . ARG A 1 567 ? -3.471 47.469 6.395 1 93.81 567 ARG A C 1
ATOM 4291 O O . ARG A 1 567 ? -2.781 47.219 5.406 1 93.81 567 ARG A O 1
ATOM 4298 N N . PHE A 1 568 ? -3.053 48.062 7.512 1 95.81 568 PHE A N 1
ATOM 4299 C CA . PHE A 1 568 ? -1.652 48.406 7.746 1 95.81 568 PHE A CA 1
ATOM 4300 C C . PHE A 1 568 ? -1.159 47.75 9.039 1 95.81 568 PHE A C 1
ATOM 4302 O O . PHE A 1 568 ? -1.796 47.906 10.086 1 95.81 568 PHE A O 1
ATOM 4309 N N . ASP A 1 569 ? -0.12 47.094 9.008 1 96.19 569 ASP A N 1
ATOM 4310 C CA . ASP A 1 569 ? 0.488 46.469 10.164 1 96.19 569 ASP A CA 1
ATOM 4311 C C . ASP A 1 569 ? 1.848 47.094 10.484 1 96.19 569 ASP A C 1
ATOM 4313 O O . ASP A 1 569 ? 2.842 46.781 9.82 1 96.19 569 ASP A O 1
ATOM 4317 N N . PRO A 1 570 ? 1.954 47.781 11.523 1 96.5 570 PRO A N 1
ATOM 4318 C CA . PRO A 1 570 ? 3.221 48.406 11.93 1 96.5 570 PRO A CA 1
ATOM 4319 C C . PRO A 1 570 ? 4.059 47.5 12.828 1 96.5 570 PRO A C 1
ATOM 4321 O O . PRO A 1 570 ? 3.533 46.531 13.414 1 96.5 570 PRO A O 1
ATOM 4324 N N . MET A 1 571 ? 5.359 47.75 12.969 1 96.06 571 MET A N 1
ATOM 4325 C CA . MET A 1 571 ? 6.289 47.125 13.891 1 96.06 571 MET A CA 1
ATOM 4326 C C . MET A 1 571 ? 7.34 48.125 14.375 1 96.06 571 MET A C 1
ATOM 4328 O O . MET A 1 571 ? 7.879 48.906 13.586 1 96.06 571 MET A O 1
ATOM 4332 N N . PHE A 1 572 ? 7.57 48.156 15.664 1 97.69 572 PHE A N 1
ATOM 4333 C CA . PHE A 1 572 ? 8.633 48.938 16.281 1 97.69 572 PHE A CA 1
ATOM 4334 C C . PHE A 1 572 ? 9.484 48.062 17.203 1 97.69 572 PHE A C 1
ATOM 4336 O O . PHE A 1 572 ? 8.945 47.25 17.953 1 97.69 572 PHE A O 1
ATOM 4343 N N . ASN A 1 573 ? 10.727 48.219 17.062 1 96.88 573 ASN A N 1
ATOM 4344 C CA . ASN A 1 573 ? 11.672 47.438 17.859 1 96.88 573 ASN A CA 1
ATOM 4345 C C . ASN A 1 573 ? 12.844 48.281 18.312 1 96.88 573 ASN A C 1
ATOM 4347 O O . ASN A 1 573 ? 13.406 49.062 17.531 1 96.88 573 ASN A O 1
ATOM 4351 N N . ILE A 1 574 ? 13.172 48.188 19.562 1 98 574 ILE A N 1
ATOM 4352 C CA . ILE A 1 574 ? 14.383 48.781 20.125 1 98 574 ILE A CA 1
ATOM 4353 C C . ILE A 1 574 ? 15.258 47.688 20.734 1 98 574 ILE A C 1
ATOM 4355 O O . ILE A 1 574 ? 14.805 46.938 21.594 1 98 574 ILE A O 1
ATOM 4359 N N . ALA A 1 575 ? 16.391 47.688 20.281 1 97.44 575 ALA A N 1
ATOM 4360 C CA . ALA A 1 575 ? 17.359 46.719 20.797 1 97.44 575 ALA A CA 1
ATOM 4361 C C . ALA A 1 575 ? 18.594 47.406 21.344 1 97.44 575 ALA A C 1
ATOM 4363 O O . ALA A 1 575 ? 18.953 48.5 20.906 1 97.44 575 ALA A O 1
ATOM 4364 N N . TYR A 1 576 ? 19.297 46.688 22.281 1 97.75 576 TYR A N 1
ATOM 4365 C CA . TYR A 1 576 ? 20.469 47.25 22.938 1 97.75 576 TYR A CA 1
ATOM 4366 C C . TYR A 1 576 ? 21.5 46.156 23.234 1 97.75 576 TYR A C 1
ATOM 4368 O O . TYR A 1 576 ? 21.203 45.188 23.938 1 97.75 576 TYR A O 1
ATOM 4376 N N . ASP A 1 577 ? 22.594 46.438 22.688 1 96.81 577 ASP A N 1
ATOM 4377 C CA . ASP A 1 577 ? 23.719 45.594 23.031 1 96.81 577 ASP A CA 1
ATOM 4378 C C . ASP A 1 577 ? 24.344 46.031 24.359 1 96.81 577 ASP A C 1
ATOM 4380 O O . ASP A 1 577 ? 25.297 46.781 24.391 1 96.81 577 ASP A O 1
ATOM 4384 N N . ALA A 1 578 ? 23.875 45.438 25.375 1 96.56 578 ALA A N 1
ATOM 4385 C CA . ALA A 1 578 ? 24.391 45.812 26.688 1 96.56 578 ALA A CA 1
ATOM 4386 C C . ALA A 1 578 ? 25.859 45.438 26.828 1 96.56 578 ALA A C 1
ATOM 4388 O O . ALA A 1 578 ? 26.641 46.156 27.453 1 96.56 578 ALA A O 1
ATOM 4389 N N . THR A 1 579 ? 26.188 44.219 26.391 1 94.81 579 THR A N 1
ATOM 4390 C CA . THR A 1 579 ? 27.562 43.75 26.172 1 94.81 579 THR A CA 1
ATOM 4391 C C . THR A 1 579 ? 27.672 43 24.859 1 94.81 579 THR A C 1
ATOM 4393 O O . THR A 1 579 ? 26.688 42.906 24.109 1 94.81 579 THR A O 1
ATOM 4396 N N . GLN A 1 580 ? 28.828 42.531 24.719 1 91.44 580 GLN A N 1
ATOM 4397 C CA . GLN A 1 580 ? 29 41.688 23.531 1 91.44 580 GLN A CA 1
ATOM 4398 C C . GLN A 1 580 ? 28.234 40.375 23.656 1 91.44 580 GLN A C 1
ATOM 4400 O O . GLN A 1 580 ? 27.938 39.75 22.641 1 91.44 580 GLN A O 1
ATOM 4405 N N . ASP A 1 581 ? 27.859 40.094 24.906 1 94.44 581 ASP A N 1
ATOM 4406 C CA . ASP A 1 581 ? 27.25 38.781 25.141 1 94.44 581 ASP A CA 1
ATOM 4407 C C . ASP A 1 581 ? 25.812 38.906 25.625 1 94.44 581 ASP A C 1
ATOM 4409 O O . ASP A 1 581 ? 25.141 37.906 25.891 1 94.44 581 ASP A O 1
ATOM 4413 N N . VAL A 1 582 ? 25.328 40.125 25.781 1 97.12 582 VAL A N 1
ATOM 4414 C CA . VAL A 1 582 ? 23.969 40.375 26.266 1 97.12 582 VAL A CA 1
ATOM 4415 C C . VAL A 1 582 ? 23.25 41.312 25.328 1 97.12 582 VAL A C 1
ATOM 4417 O O . VAL A 1 582 ? 23.656 42.469 25.188 1 97.12 582 VAL A O 1
ATOM 4420 N N . HIS A 1 583 ? 22.281 40.844 24.719 1 97.5 583 HIS A N 1
ATOM 4421 C CA . HIS A 1 583 ? 21.422 41.594 23.797 1 97.5 583 HIS A CA 1
ATOM 4422 C C . HIS A 1 583 ? 20 41.688 24.328 1 97.5 583 HIS A C 1
ATOM 4424 O O . HIS A 1 583 ? 19.328 40.688 24.531 1 97.5 583 HIS A O 1
ATOM 4430 N N . LEU A 1 584 ? 19.547 42.906 24.641 1 98.38 584 LEU A N 1
ATOM 4431 C CA . LEU A 1 584 ? 18.203 43.188 25.141 1 98.38 584 LEU A CA 1
ATOM 4432 C C . LEU A 1 584 ? 17.328 43.812 24.047 1 98.38 584 LEU A C 1
ATOM 4434 O O . LEU A 1 584 ? 17.828 44.531 23.188 1 98.38 584 LEU A O 1
ATOM 4438 N N . TYR A 1 585 ? 16 43.531 24.109 1 98 585 TYR A N 1
ATOM 4439 C CA . TYR A 1 585 ? 15.141 44.188 23.141 1 98 585 TYR A CA 1
ATOM 4440 C C . TYR A 1 585 ? 13.719 44.344 23.656 1 98 585 TYR A C 1
ATOM 4442 O O . TYR A 1 585 ? 13.328 43.656 24.609 1 98 585 TYR A O 1
ATOM 4450 N N . ALA A 1 586 ? 13 45.25 23.078 1 98.44 586 ALA A N 1
ATOM 4451 C CA . ALA A 1 586 ? 11.555 45.469 23.203 1 98.44 586 ALA A CA 1
ATOM 4452 C C . ALA A 1 586 ? 10.906 45.656 21.844 1 98.44 586 ALA A C 1
ATOM 4454 O O . ALA A 1 586 ? 11.461 46.344 20.969 1 98.44 586 ALA A O 1
ATOM 4455 N N . LYS A 1 587 ? 9.742 44.969 21.719 1 97.38 587 LYS A N 1
ATOM 4456 C CA . LYS A 1 587 ? 9.117 44.969 20.406 1 97.38 587 LYS A CA 1
ATOM 4457 C C . LYS A 1 587 ? 7.609 45.188 20.516 1 97.38 587 LYS A C 1
ATOM 4459 O O . LYS A 1 587 ? 6.961 44.594 21.391 1 97.38 587 LYS A O 1
ATOM 4464 N N . TYR A 1 588 ? 7.125 46.062 19.641 1 97.44 588 TYR A N 1
ATOM 4465 C CA . TYR A 1 588 ? 5.699 46.188 19.359 1 97.44 588 TYR A CA 1
ATOM 4466 C C . TYR A 1 588 ? 5.387 45.781 17.922 1 97.44 588 TYR A C 1
ATOM 4468 O O . TYR A 1 588 ? 6.086 46.188 16.984 1 97.44 588 TYR A O 1
ATOM 4476 N N . SER A 1 589 ? 4.367 44.969 17.766 1 96.06 589 SER A N 1
ATOM 4477 C CA . SER A 1 589 ? 3.979 44.562 16.422 1 96.06 589 SER A CA 1
ATOM 4478 C C . SER A 1 589 ? 2.506 44.156 16.359 1 96.06 589 SER A C 1
ATOM 4480 O O . SER A 1 589 ? 1.899 43.844 17.391 1 96.06 589 SER A O 1
ATOM 4482 N N . THR A 1 590 ? 1.972 44.188 15.148 1 95.44 590 THR A N 1
ATOM 4483 C CA . THR A 1 590 ? 0.612 43.719 14.914 1 95.44 590 THR A CA 1
ATOM 4484 C C . THR A 1 590 ? 0.597 42.594 13.859 1 95.44 590 THR A C 1
ATOM 4486 O O . THR A 1 590 ? 1.576 42.438 13.133 1 95.44 590 THR A O 1
ATOM 4489 N N . GLY A 1 591 ? -0.415 41.812 13.906 1 93.44 591 GLY A N 1
ATOM 4490 C CA . GLY A 1 591 ? -0.702 40.781 12.93 1 93.44 591 GLY A CA 1
ATOM 4491 C C . GLY A 1 591 ? -2.186 40.5 12.766 1 93.44 591 GLY A C 1
ATOM 4492 O O . GLY A 1 591 ? -3.006 41.031 13.516 1 93.44 591 GLY A O 1
ATOM 4493 N N . PHE A 1 592 ? -2.496 39.688 11.742 1 92.81 592 PHE A N 1
ATOM 4494 C CA . PHE A 1 592 ? -3.912 39.406 11.539 1 92.81 592 PHE A CA 1
ATOM 4495 C C . PHE A 1 592 ? -4.098 38.062 10.828 1 92.81 592 PHE A C 1
ATOM 4497 O O . PHE A 1 592 ? -3.146 37.531 10.281 1 92.81 592 PHE A O 1
ATOM 4504 N N . ARG A 1 593 ? -5.227 37.5 10.945 1 91.81 593 ARG A N 1
ATOM 4505 C CA . ARG A 1 593 ? -5.758 36.406 10.172 1 91.81 593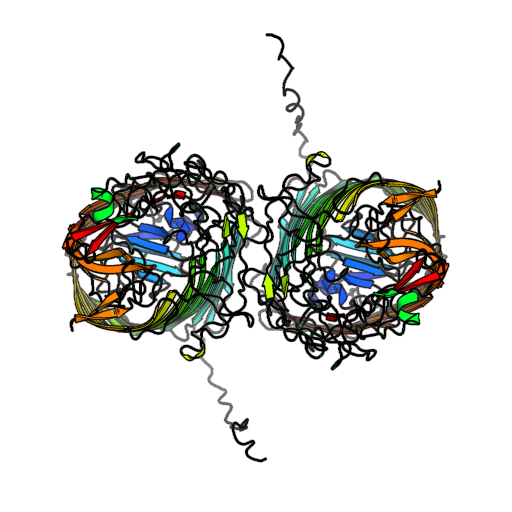 ARG A CA 1
ATOM 4506 C C . ARG A 1 593 ? -6.906 36.844 9.273 1 91.81 593 ARG A C 1
ATOM 4508 O O . ARG A 1 593 ? -7.852 37.469 9.742 1 91.81 593 ARG A O 1
ATOM 4515 N N . ALA A 1 594 ? -6.77 36.438 8.062 1 90.25 594 ALA A N 1
ATOM 4516 C CA . ALA A 1 594 ? -7.73 36.906 7.074 1 90.25 594 ALA A CA 1
ATOM 4517 C C . ALA A 1 594 ? -9.133 36.375 7.371 1 90.25 594 ALA A C 1
ATOM 4519 O O . ALA A 1 594 ? -9.281 35.344 7.996 1 90.25 594 ALA A O 1
ATOM 4520 N N . GLY A 1 595 ? -10.117 37.094 6.984 1 90.5 595 GLY A N 1
ATOM 4521 C CA . GLY A 1 595 ? -11.477 36.594 7.012 1 90.5 595 GLY A CA 1
ATOM 4522 C C . GLY A 1 595 ? -11.766 35.594 5.914 1 90.5 595 GLY A C 1
ATOM 4523 O O . GLY A 1 595 ? -10.891 35.281 5.113 1 90.5 595 GLY A O 1
ATOM 4524 N N . GLY A 1 596 ? -12.977 35.188 5.883 1 92.88 596 GLY A N 1
ATOM 4525 C CA . GLY A 1 596 ? -13.398 34.188 4.922 1 92.88 596 GLY A CA 1
ATOM 4526 C C . GLY A 1 596 ? -14.828 33.719 5.125 1 92.88 596 GLY A C 1
ATOM 4527 O O . GLY A 1 596 ? -15.703 34.531 5.465 1 92.88 596 GLY A O 1
ATOM 4528 N N . ALA A 1 597 ? -15.047 32.531 4.695 1 94.94 597 ALA A N 1
ATOM 4529 C CA . ALA A 1 597 ? -16.344 31.906 4.875 1 94.94 597 ALA A CA 1
ATOM 4530 C C . ALA A 1 597 ? -16.188 30.438 5.238 1 94.94 597 ALA A C 1
ATOM 4532 O O . ALA A 1 597 ? -15.203 29.797 4.855 1 94.94 597 ALA A O 1
ATOM 4533 N N . ASN A 1 598 ? -17.125 29.984 6.02 1 93.75 598 ASN A N 1
ATOM 4534 C CA . ASN A 1 598 ? -17.141 28.594 6.461 1 93.75 598 ASN A CA 1
ATOM 4535 C C . ASN A 1 598 ? -18.031 27.719 5.578 1 93.75 598 ASN A C 1
ATOM 4537 O O . ASN A 1 598 ? -19.25 27.922 5.547 1 93.75 598 ASN A O 1
ATOM 4541 N N . ASP A 1 599 ? -17.406 26.703 4.969 1 92.94 599 ASP A N 1
ATOM 4542 C CA . ASP A 1 599 ? -18.172 25.891 4.02 1 92.94 599 ASP A CA 1
ATOM 4543 C C . ASP A 1 599 ? -19.141 24.969 4.746 1 92.94 599 ASP A C 1
ATOM 4545 O O . ASP A 1 599 ? -19.938 24.266 4.109 1 92.94 599 ASP A O 1
ATOM 4549 N N . ARG A 1 600 ? -19.156 24.938 5.992 1 90.5 600 ARG A N 1
ATOM 4550 C CA . ARG A 1 600 ? -20.094 24.156 6.777 1 90.5 600 ARG A CA 1
ATOM 4551 C C . ARG A 1 600 ? -21.172 25.047 7.391 1 90.5 600 ARG A C 1
ATOM 4553 O O . ARG A 1 600 ? -22 24.594 8.172 1 90.5 600 ARG A O 1
ATOM 4560 N N . SER A 1 601 ? -21.125 26.312 7.039 1 89.06 601 SER A N 1
ATOM 4561 C CA . SER A 1 601 ? -22.094 27.266 7.602 1 89.06 601 SER A CA 1
ATOM 4562 C C . SER A 1 601 ? -23.453 27.125 6.93 1 89.06 601 SER A C 1
ATOM 4564 O O . SER A 1 601 ? -23.594 26.438 5.922 1 89.06 601 SER A O 1
ATOM 4566 N N . GLN A 1 602 ? -24.359 27.781 7.535 1 84.25 602 GLN A N 1
ATOM 4567 C CA . GLN A 1 602 ? -25.734 27.703 7.066 1 84.25 602 GLN A CA 1
ATOM 4568 C C . GLN A 1 602 ? -25.891 28.359 5.703 1 84.25 602 GLN A C 1
ATOM 4570 O O . GLN A 1 602 ? -26.703 27.906 4.879 1 84.25 602 GLN A O 1
ATOM 4575 N N . SER A 1 603 ? -25.172 29.406 5.453 1 87.12 603 SER A N 1
ATOM 4576 C CA . SER A 1 603 ? -25.406 30.172 4.234 1 87.12 603 SER A CA 1
ATOM 4577 C C . SER A 1 603 ? -24.094 30.672 3.629 1 87.12 603 SER A C 1
ATOM 4579 O O . SER A 1 603 ? -24.094 31.594 2.809 1 87.12 603 SER A O 1
ATOM 4581 N N . PHE A 1 604 ? -23.062 30.156 4.043 1 92.56 604 PHE A N 1
ATOM 4582 C CA . PHE A 1 604 ? -21.75 30.516 3.539 1 92.56 604 PHE A CA 1
ATOM 4583 C C . PHE A 1 604 ? -21.484 32 3.746 1 92.56 604 PHE A C 1
ATOM 4585 O O . PHE A 1 604 ? -20.906 32.656 2.879 1 92.56 604 PHE A O 1
ATOM 4592 N N . ASN A 1 605 ? -21.875 32.562 4.824 1 89.56 605 ASN A N 1
ATOM 4593 C CA . ASN A 1 605 ? -21.688 33.969 5.129 1 89.56 605 ASN A CA 1
ATOM 4594 C C . ASN A 1 605 ? -20.234 34.312 5.418 1 89.56 605 ASN A C 1
ATOM 4596 O O . ASN A 1 605 ? -19.516 33.5 6.023 1 89.56 605 ASN A O 1
ATOM 4600 N N . ALA A 1 606 ? -19.906 35.469 5.141 1 93.31 606 ALA A N 1
ATOM 4601 C CA . ALA A 1 606 ? -18.547 35.938 5.383 1 93.31 606 ALA A CA 1
ATOM 4602 C C . ALA A 1 606 ? -18.328 36.281 6.859 1 93.31 606 ALA A C 1
ATOM 4604 O O . ALA A 1 606 ? -19.25 36.719 7.539 1 93.31 606 ALA A O 1
ATOM 4605 N N . PHE A 1 607 ? -17.234 36.031 7.406 1 91.75 607 PHE A N 1
ATOM 4606 C CA . PHE A 1 607 ? -16.75 36.562 8.672 1 91.75 607 PHE A CA 1
ATOM 4607 C C . PHE A 1 607 ? -15.516 37.438 8.445 1 91.75 607 PHE A C 1
ATOM 4609 O O . PHE A 1 607 ? -14.844 37.312 7.422 1 91.75 607 PHE A O 1
ATOM 4616 N N . GLY A 1 608 ? -15.18 38.312 9.336 1 91.44 608 GLY A N 1
ATOM 4617 C CA . GLY A 1 608 ? -14.102 39.281 9.164 1 91.44 608 GLY A CA 1
ATOM 4618 C C . GLY A 1 608 ? -12.766 38.75 9.672 1 91.44 608 GLY A C 1
ATOM 4619 O O . GLY A 1 608 ? -12.672 37.656 10.188 1 91.44 608 GLY A O 1
ATOM 4620 N N . PRO A 1 609 ? -11.797 39.625 9.5 1 92.69 609 PRO A N 1
ATOM 4621 C CA . PRO A 1 609 ? -10.469 39.25 9.984 1 92.69 609 PRO A CA 1
ATOM 4622 C C . PRO A 1 609 ? -10.344 39.344 11.508 1 92.69 609 PRO A C 1
ATOM 4624 O O . PRO A 1 609 ? -11.18 39.938 12.164 1 92.69 609 PRO A O 1
ATOM 4627 N N . GLU A 1 610 ? -9.414 38.594 11.977 1 93.06 610 GLU A N 1
ATOM 4628 C CA . GLU A 1 610 ? -8.953 38.688 13.359 1 93.06 610 GLU A CA 1
ATOM 4629 C C . GLU A 1 610 ? -7.594 39.375 13.43 1 93.06 610 GLU A C 1
ATOM 4631 O O . GLU A 1 610 ? -6.742 39.188 12.562 1 93.06 610 GLU A O 1
ATOM 4636 N N . SER A 1 611 ? -7.414 40.219 14.477 1 93.31 611 SER A N 1
ATOM 4637 C CA . SER A 1 611 ? -6.176 41 14.602 1 93.31 611 SER A CA 1
ATOM 4638 C C . SER A 1 611 ? -5.578 40.844 16 1 93.31 611 SER A C 1
ATOM 4640 O O . SER A 1 611 ? -6.305 40.625 16.969 1 93.31 611 SER A O 1
ATOM 4642 N N . VAL A 1 612 ? -4.262 41.094 16.062 1 96.12 612 VAL A N 1
ATOM 4643 C CA . VAL A 1 612 ? -3.582 40.969 17.344 1 96.12 612 VAL A CA 1
ATOM 4644 C C . VAL A 1 612 ? -2.6 42.156 17.5 1 96.12 612 VAL A C 1
ATOM 4646 O O . VAL A 1 612 ? -1.926 42.531 16.547 1 96.12 612 VAL A O 1
ATOM 4649 N N . LYS A 1 613 ? -2.537 42.719 18.672 1 97 613 LYS A N 1
ATOM 4650 C CA . LYS A 1 613 ? -1.468 43.594 19.125 1 97 613 LYS A CA 1
ATOM 4651 C C . LYS A 1 613 ? -0.555 42.875 20.125 1 97 613 LYS A C 1
ATOM 4653 O O . LYS A 1 613 ? -1.029 42.281 21.094 1 97 613 LYS A O 1
ATOM 4658 N N . SER A 1 614 ? 0.685 43 19.859 1 97.62 614 SER A N 1
ATOM 4659 C CA . SER A 1 614 ? 1.623 42.281 20.688 1 97.62 614 SER A CA 1
ATOM 4660 C C . SER A 1 614 ? 2.717 43.188 21.25 1 97.62 614 SER A C 1
ATOM 4662 O O . SER A 1 614 ? 3.254 44.031 20.516 1 97.62 614 SER A O 1
ATOM 4664 N N . TYR A 1 615 ? 3.039 43 22.5 1 98.31 615 TYR A N 1
ATOM 4665 C CA . TYR A 1 615 ? 4.16 43.594 23.219 1 98.31 615 TYR A CA 1
ATOM 4666 C C . TYR A 1 615 ? 5.094 42.531 23.766 1 98.31 615 TYR A C 1
ATOM 4668 O O . TYR A 1 615 ? 4.656 41.625 24.469 1 98.31 615 TYR A O 1
ATOM 4676 N N . GLU A 1 616 ? 6.332 42.719 23.453 1 98.25 616 GLU A N 1
ATOM 4677 C CA . GLU A 1 616 ? 7.293 41.688 23.844 1 98.25 616 GLU A CA 1
ATOM 4678 C C . GLU A 1 616 ? 8.594 42.312 24.359 1 98.25 616 GLU A C 1
ATOM 4680 O O . GLU A 1 616 ? 9.062 43.312 23.797 1 98.25 616 GLU A O 1
ATOM 4685 N N . ILE A 1 617 ? 9.164 41.781 25.375 1 98.62 617 ILE A N 1
ATOM 4686 C CA . ILE A 1 617 ? 10.508 42.094 25.844 1 98.62 617 ILE A CA 1
ATOM 4687 C C . ILE A 1 617 ? 11.336 40.812 25.953 1 98.62 617 ILE A C 1
ATOM 4689 O O . ILE A 1 617 ? 10.805 39.75 26.281 1 98.62 617 ILE A O 1
ATOM 4693 N N . GLY A 1 618 ? 12.57 40.938 25.609 1 98.38 618 GLY A N 1
ATOM 4694 C CA . GLY A 1 618 ? 13.383 39.719 25.672 1 98.38 618 GLY A CA 1
ATOM 4695 C C . GLY A 1 618 ? 14.859 40.031 25.891 1 98.38 618 GLY A C 1
ATOM 4696 O O . GLY A 1 618 ? 15.289 41.156 25.812 1 98.38 618 GLY A O 1
ATOM 4697 N N . ALA A 1 619 ? 15.578 38.969 26.234 1 98.5 619 ALA A N 1
ATOM 4698 C CA . ALA A 1 619 ? 17.016 38.969 26.453 1 98.5 619 ALA A CA 1
ATOM 4699 C C . ALA A 1 619 ? 17.688 37.75 25.859 1 98.5 619 ALA A C 1
ATOM 4701 O O . ALA A 1 619 ? 17.156 36.625 25.969 1 98.5 619 ALA A O 1
ATOM 4702 N N . LYS A 1 620 ? 18.703 38.031 25.203 1 97.56 620 LYS A N 1
ATOM 4703 C CA . LYS A 1 620 ? 19.578 36.969 24.703 1 97.56 620 LYS A CA 1
ATOM 4704 C C . LYS A 1 620 ? 20.969 37.062 25.328 1 97.56 620 LYS A C 1
ATOM 4706 O O . LYS A 1 620 ? 21.656 38.062 25.188 1 97.56 620 LYS A O 1
ATOM 4711 N N . MET A 1 621 ? 21.391 35.906 25.891 1 97.75 621 MET A N 1
ATOM 4712 C CA . MET A 1 621 ? 22.594 36.031 26.734 1 97.75 621 MET A CA 1
ATOM 4713 C C . MET A 1 621 ? 23.5 34.812 26.547 1 97.75 621 MET A C 1
ATOM 4715 O O . MET A 1 621 ? 23.016 33.688 26.469 1 97.75 621 MET A O 1
ATOM 4719 N N . ASP A 1 622 ? 24.719 35.094 26.453 1 96.19 622 ASP A N 1
ATOM 4720 C CA . ASP A 1 622 ? 25.766 34.062 26.531 1 96.19 622 ASP A CA 1
ATOM 4721 C C . ASP A 1 622 ? 26.625 34.25 27.781 1 96.19 622 ASP A C 1
ATOM 4723 O O . ASP A 1 622 ? 26.984 35.375 28.141 1 96.19 622 ASP A O 1
ATOM 4727 N N . PHE A 1 623 ? 26.891 33.094 28.422 1 95.25 623 PHE A N 1
ATOM 4728 C CA . PHE A 1 623 ? 27.703 33.125 29.641 1 95.25 623 PHE A CA 1
ATOM 4729 C C . PHE A 1 623 ? 28.859 32.125 29.531 1 95.25 623 PHE A C 1
ATOM 4731 O O . PHE A 1 623 ? 28.844 31.234 28.688 1 95.25 623 PHE A O 1
ATOM 4738 N N . PHE A 1 624 ? 29.938 32.344 30.406 1 94.56 624 PHE A N 1
ATOM 4739 C CA . PHE A 1 624 ? 31.047 31.438 30.609 1 94.56 624 PHE A CA 1
ATOM 4740 C C . PHE A 1 624 ? 31.75 31.125 29.297 1 94.56 624 PHE A C 1
ATOM 4742 O O . PHE A 1 624 ? 31.953 29.969 28.938 1 94.56 624 PHE A O 1
ATOM 4749 N N . ASP A 1 625 ? 32.094 32.156 28.5 1 92.25 625 ASP A N 1
ATOM 4750 C CA . ASP A 1 625 ? 32.781 32.062 27.219 1 92.25 625 ASP A CA 1
ATOM 4751 C C . ASP A 1 625 ? 32 31.156 26.25 1 92.25 625 ASP A C 1
ATOM 4753 O O . ASP A 1 625 ? 32.562 30.219 25.703 1 92.25 625 ASP A O 1
ATOM 4757 N N . HIS A 1 626 ? 30.656 31.375 26.234 1 93.06 626 HIS A N 1
ATOM 4758 C CA . HIS A 1 626 ? 29.734 30.75 25.297 1 93.06 626 HIS A CA 1
ATOM 4759 C C . HIS A 1 626 ? 29.531 29.266 25.625 1 93.06 626 HIS A C 1
ATOM 4761 O O . HIS A 1 626 ? 29.281 28.469 24.734 1 93.06 626 HIS A O 1
ATOM 4767 N N . HIS A 1 627 ? 29.703 28.875 26.906 1 95.31 627 HIS A N 1
ATOM 4768 C CA . HIS A 1 627 ? 29.406 27.516 27.328 1 95.31 627 HIS A CA 1
ATOM 4769 C C . HIS A 1 627 ? 27.984 27.406 27.875 1 95.31 627 HIS A C 1
ATOM 4771 O O . HIS A 1 627 ? 27.516 26.297 28.156 1 95.31 627 HIS A O 1
ATOM 4777 N N . ALA A 1 628 ? 27.422 28.562 28.031 1 97.12 628 ALA A N 1
ATOM 4778 C CA . ALA A 1 628 ? 26.016 28.594 28.422 1 97.12 628 ALA A CA 1
ATOM 4779 C C . ALA A 1 628 ? 25.266 29.688 27.672 1 97.12 628 ALA A C 1
ATOM 4781 O O . ALA A 1 628 ? 25.75 30.812 27.562 1 97.12 628 ALA A O 1
ATOM 4782 N N . ARG A 1 629 ? 24.172 29.375 27.141 1 97.31 629 ARG A N 1
ATOM 4783 C CA . ARG A 1 629 ? 23.297 30.297 26.422 1 97.31 629 ARG A CA 1
ATOM 4784 C C . ARG A 1 629 ? 21.906 30.297 27.031 1 97.31 629 ARG A C 1
ATOM 4786 O O . ARG A 1 629 ? 21.266 29.25 27.156 1 97.31 629 ARG A O 1
ATOM 4793 N N . PHE A 1 630 ? 21.547 31.5 27.438 1 97.62 630 PHE A N 1
ATOM 4794 C CA . PHE A 1 630 ? 20.234 31.656 28.047 1 97.62 630 PHE A CA 1
ATOM 4795 C C . PHE A 1 630 ? 19.438 32.75 27.359 1 97.62 630 PHE A C 1
ATOM 4797 O O . PHE A 1 630 ? 19.875 33.906 27.297 1 97.62 630 PHE A O 1
ATOM 4804 N N . ASN A 1 631 ? 18.266 32.438 26.812 1 98.19 631 ASN A N 1
ATOM 4805 C CA . ASN A 1 631 ? 17.328 33.375 26.188 1 98.19 631 ASN A CA 1
ATOM 4806 C C . ASN A 1 631 ? 15.984 33.375 26.906 1 98.19 631 ASN A C 1
ATOM 4808 O O . ASN A 1 631 ? 15.461 32.312 27.266 1 98.19 631 ASN A O 1
ATOM 4812 N N . ILE A 1 632 ? 15.469 34.5 27.125 1 98.31 632 ILE A N 1
ATOM 4813 C CA . ILE A 1 632 ? 14.188 34.625 27.812 1 98.31 632 ILE A CA 1
ATOM 4814 C C . ILE A 1 632 ? 13.367 35.75 27.172 1 98.31 632 ILE A C 1
ATOM 4816 O O . ILE A 1 632 ? 13.93 36.719 26.703 1 98.31 632 ILE A O 1
ATOM 4820 N N . ALA A 1 633 ? 12.055 35.562 27.062 1 98.44 633 ALA A N 1
ATOM 4821 C CA . ALA A 1 633 ? 11.133 36.562 26.547 1 98.44 633 ALA A CA 1
ATOM 4822 C C . ALA A 1 633 ? 9.805 36.531 27.297 1 98.44 633 ALA A C 1
ATOM 4824 O O . ALA A 1 633 ? 9.312 35.469 27.672 1 98.44 633 ALA A O 1
ATOM 4825 N N . GLY A 1 634 ? 9.273 37.688 27.547 1 98.56 634 GLY A N 1
ATOM 4826 C CA . GLY A 1 634 ? 7.906 37.875 28 1 98.56 634 GLY A CA 1
ATOM 4827 C C . GLY A 1 634 ? 7.043 38.625 27 1 98.56 634 GLY A C 1
ATOM 4828 O O . GLY A 1 634 ? 7.527 39.531 26.297 1 98.56 634 GLY A O 1
ATOM 4829 N N . TYR A 1 635 ? 5.73 38.281 27 1 98.19 635 TYR A N 1
ATOM 4830 C CA . TYR A 1 635 ? 4.887 38.938 26 1 98.19 635 TYR A CA 1
ATOM 4831 C C . TYR A 1 635 ? 3.467 39.094 26.531 1 98.19 635 TYR A C 1
ATOM 4833 O O . TYR A 1 635 ? 3.021 38.375 27.406 1 98.19 635 TYR A O 1
ATOM 4841 N N . ILE A 1 636 ? 2.818 40.094 25.922 1 98.06 636 ILE A N 1
ATOM 4842 C CA . ILE A 1 636 ? 1.404 40.406 26.078 1 98.06 636 ILE A CA 1
ATOM 4843 C C . ILE A 1 636 ? 0.76 40.594 24.703 1 98.06 636 ILE A C 1
ATOM 4845 O O . ILE A 1 636 ? 1.218 41.406 23.891 1 98.06 636 ILE A O 1
ATOM 4849 N N . MET A 1 637 ? -0.283 39.781 24.516 1 97.5 637 MET A N 1
ATOM 4850 C CA . MET A 1 637 ? -0.978 39.844 23.234 1 97.5 637 MET A CA 1
ATOM 4851 C C . MET A 1 637 ? -2.475 40.062 23.438 1 97.5 637 MET A C 1
ATOM 4853 O O . MET A 1 637 ? -3.107 39.312 24.203 1 97.5 637 MET A O 1
ATOM 4857 N N . ASP A 1 638 ? -2.99 41.031 22.75 1 97 638 ASP A N 1
ATOM 4858 C CA . ASP A 1 638 ? -4.422 41.281 22.734 1 97 638 ASP A CA 1
ATOM 4859 C C . ASP A 1 638 ? -5.02 41.031 21.359 1 97 638 ASP A C 1
ATOM 4861 O O . ASP A 1 638 ? -4.762 41.781 20.406 1 97 638 ASP A O 1
ATOM 4865 N N . ARG A 1 639 ? -5.801 40.031 21.375 1 95.25 639 ARG A N 1
ATOM 4866 C CA . ARG A 1 639 ? -6.43 39.625 20.125 1 95.25 639 ARG A CA 1
ATOM 4867 C C . ARG A 1 639 ? -7.855 40.188 20.031 1 95.25 639 ARG A C 1
ATOM 4869 O O . ARG A 1 639 ? -8.664 39.969 20.938 1 95.25 639 ARG A O 1
ATOM 4876 N N . SER A 1 640 ? -8.141 40.875 18.922 1 94.25 640 SER A N 1
ATOM 4877 C CA . SER A 1 640 ? -9.469 41.438 18.703 1 94.25 640 SER A CA 1
ATOM 4878 C C . SER A 1 640 ? -10.211 40.688 17.594 1 94.25 640 SER A C 1
ATOM 4880 O O . SER A 1 640 ? -9.594 40.219 16.625 1 94.25 640 SER A O 1
ATOM 4882 N N . ASN A 1 641 ? -11.609 40.594 17.734 1 92.75 641 ASN A N 1
ATOM 4883 C CA . ASN A 1 641 ? -12.469 39.969 16.75 1 92.75 641 ASN A CA 1
ATOM 4884 C C . ASN A 1 641 ? -12.062 38.5 16.516 1 92.75 641 ASN A C 1
ATOM 4886 O O . ASN A 1 641 ? -11.891 38.094 15.367 1 92.75 641 ASN A O 1
ATOM 4890 N N . THR A 1 642 ? -11.93 37.906 17.641 1 93 642 THR A N 1
ATOM 4891 C CA . THR A 1 642 ? -11.469 36.5 17.547 1 93 642 THR A CA 1
ATOM 4892 C C . THR A 1 642 ? -12.484 35.656 16.797 1 93 642 THR A C 1
ATOM 4894 O O . THR A 1 642 ? -13.688 35.719 17.062 1 93 642 THR A O 1
ATOM 4897 N N . GLN A 1 643 ? -12.023 34.875 15.828 1 91.5 643 GLN A N 1
ATOM 4898 C CA . GLN A 1 643 ? -12.875 33.969 15.062 1 91.5 643 GLN A CA 1
ATOM 4899 C C . GLN A 1 643 ? -13.148 32.688 15.844 1 91.5 643 GLN A C 1
ATOM 4901 O O . GLN A 1 643 ? -12.227 31.969 16.234 1 91.5 643 GLN A O 1
ATOM 4906 N N . PHE A 1 644 ? -14.406 32.375 16.125 1 90.75 644 PHE A N 1
ATOM 4907 C CA . PHE A 1 644 ? -14.812 31.141 16.766 1 90.75 644 PHE A CA 1
ATOM 4908 C C . PHE A 1 644 ? -15.898 30.438 15.969 1 90.75 644 PHE A C 1
ATOM 4910 O O . PHE A 1 644 ? -16.703 31.078 15.305 1 90.75 644 PHE A O 1
ATOM 4917 N N . ASP A 1 645 ? -15.914 29.125 16.047 1 90.19 645 ASP A N 1
ATOM 4918 C CA . ASP A 1 645 ? -16.906 28.297 15.375 1 90.19 645 ASP A CA 1
ATOM 4919 C C . ASP A 1 645 ? -18 27.859 16.344 1 90.19 645 ASP A C 1
ATOM 4921 O O . ASP A 1 645 ? -17.703 27.328 17.422 1 90.19 645 ASP A O 1
ATOM 4925 N N . PHE A 1 646 ? -19.156 28.094 15.969 1 88.12 646 PHE A N 1
ATOM 4926 C CA . PHE A 1 646 ? -20.312 27.641 16.734 1 88.12 646 PHE A CA 1
ATOM 4927 C C . PHE A 1 646 ? -21 26.484 16.016 1 88.12 646 PHE A C 1
ATOM 4929 O O . PHE A 1 646 ? -21.25 26.547 14.812 1 88.12 646 PHE A O 1
ATOM 4936 N N . ASP A 1 647 ? -21.344 25.438 16.719 1 84.69 647 ASP A N 1
ATOM 4937 C CA . ASP A 1 647 ? -21.859 24.219 16.125 1 84.69 647 ASP A CA 1
ATOM 4938 C C . ASP A 1 647 ? -23.359 24.078 16.406 1 84.69 647 ASP A C 1
ATOM 4940 O O . ASP A 1 647 ? -23.844 24.5 17.453 1 84.69 647 ASP A O 1
ATOM 4944 N N . LEU A 1 648 ? -24.016 23.531 15.414 1 76.94 648 LEU A N 1
ATOM 4945 C CA . LEU A 1 648 ? -25.438 23.203 15.547 1 76.94 648 LEU A CA 1
ATOM 4946 C C . LEU A 1 648 ? -25.797 22 14.688 1 76.94 648 LEU A C 1
ATOM 4948 O O . LEU A 1 648 ? -25.359 21.891 13.539 1 76.94 648 LEU A O 1
ATOM 4952 N N . PHE A 1 649 ? -26.453 21.047 15.242 1 74.38 649 PHE A N 1
ATOM 4953 C CA . PHE A 1 649 ? -27.188 20.109 14.406 1 74.38 649 PHE A CA 1
ATOM 4954 C C . PHE A 1 649 ? -28.531 20.672 14 1 74.38 649 PHE A C 1
ATOM 4956 O O . PHE A 1 649 ? -29.438 20.797 14.828 1 74.38 649 PHE A O 1
ATOM 4963 N N . ASP A 1 650 ? -28.703 20.938 12.781 1 76 650 ASP A N 1
ATOM 4964 C CA . ASP A 1 650 ? -29.875 21.672 12.305 1 76 650 ASP A CA 1
ATOM 4965 C C . ASP A 1 650 ? -31.078 20.75 12.102 1 76 650 ASP A C 1
ATOM 4967 O O . ASP A 1 650 ? -31.062 19.906 11.203 1 76 650 ASP A O 1
ATOM 4971 N N . THR A 1 651 ? -32.062 20.922 12.859 1 73.94 651 THR A N 1
ATOM 4972 C CA . THR A 1 651 ? -33.25 20.062 12.766 1 73.94 651 THR A CA 1
ATOM 4973 C C . THR A 1 651 ? -34.438 20.859 12.234 1 73.94 651 THR A C 1
ATOM 4975 O O . THR A 1 651 ? -35.562 20.344 12.18 1 73.94 651 THR A O 1
ATOM 4978 N N . ALA A 1 652 ? -34.188 22.078 11.859 1 75.44 652 ALA A N 1
ATOM 4979 C CA . ALA A 1 652 ? -35.312 22.891 11.359 1 75.44 652 ALA A CA 1
ATOM 4980 C C . ALA A 1 652 ? -35.625 22.531 9.914 1 75.44 652 ALA A C 1
ATOM 4982 O O . ALA A 1 652 ? -34.781 22.594 9.039 1 75.44 652 ALA A O 1
ATOM 4983 N N . ALA A 1 653 ? -36.812 22.219 9.664 1 78.12 653 ALA A N 1
ATOM 4984 C CA . ALA A 1 653 ? -37.25 21.828 8.328 1 78.12 653 ALA A CA 1
ATOM 4985 C C . ALA A 1 653 ? -37.344 23.031 7.402 1 78.12 653 ALA A C 1
ATOM 4987 O O . ALA A 1 653 ? -37.156 22.922 6.191 1 78.12 653 ALA A O 1
ATOM 4988 N N . THR A 1 654 ? -37.719 24.188 7.996 1 82.94 654 THR A N 1
ATOM 4989 C CA . THR A 1 654 ? -37.875 25.406 7.219 1 82.94 654 THR A CA 1
ATOM 4990 C C . THR A 1 654 ? -37.125 26.562 7.867 1 82.94 654 THR A C 1
ATOM 4992 O O . THR A 1 654 ? -36.812 26.516 9.055 1 82.94 654 THR A O 1
ATOM 4995 N N . ILE A 1 655 ? -36.781 27.469 7.035 1 76.31 655 ILE A N 1
ATOM 4996 C CA . ILE A 1 655 ? -36.25 28.734 7.527 1 76.31 655 ILE A CA 1
ATOM 4997 C C . ILE A 1 655 ? -37.125 29.891 7.047 1 76.31 655 ILE A C 1
ATOM 4999 O O . ILE A 1 655 ? -37.812 29.781 6.012 1 76.31 655 ILE A O 1
ATOM 5003 N N . THR A 1 656 ? -37.281 30.844 7.859 1 75.38 656 THR A N 1
ATOM 5004 C CA . THR A 1 656 ? -38.094 32 7.508 1 75.38 656 THR A CA 1
ATOM 5005 C C . THR A 1 656 ? -37.219 33.094 6.879 1 75.38 656 THR A C 1
ATOM 5007 O O . THR A 1 656 ? -36.281 33.562 7.492 1 75.38 656 THR A O 1
ATOM 5010 N N . LEU A 1 657 ? -37.5 33.406 5.699 1 71.06 657 LEU A N 1
ATOM 5011 C CA . LEU A 1 657 ? -36.812 34.469 5.008 1 71.06 657 LEU A CA 1
ATOM 5012 C C . LEU A 1 657 ? -37.188 35.812 5.633 1 71.06 657 LEU A C 1
ATOM 5014 O O . LEU A 1 657 ? -38.188 35.938 6.344 1 71.06 657 LEU A O 1
ATOM 5018 N N . PRO A 1 658 ? -36.375 36.812 5.469 1 65.19 658 PRO A N 1
ATOM 5019 C CA . PRO A 1 658 ? -36.656 38.125 6.051 1 65.19 658 PRO A CA 1
ATOM 5020 C C . PRO A 1 658 ? -38.062 38.625 5.676 1 65.19 658 PRO A C 1
ATOM 5022 O O . PRO A 1 658 ? -38.688 39.375 6.445 1 65.19 658 PRO A O 1
ATOM 5025 N N . ASN A 1 659 ? -38.531 38.156 4.578 1 73.31 659 ASN A N 1
ATOM 5026 C CA . ASN A 1 659 ? -39.844 38.562 4.129 1 73.31 659 ASN A CA 1
ATOM 5027 C C . ASN A 1 659 ? -40.938 37.75 4.793 1 73.31 659 ASN A C 1
ATOM 5029 O O . ASN A 1 659 ? -42.125 37.938 4.477 1 73.31 659 ASN A O 1
ATOM 5033 N N . GLY A 1 660 ? -40.531 36.875 5.637 1 75.44 660 GLY A N 1
ATOM 5034 C CA . GLY A 1 660 ? -41.5 36.125 6.398 1 75.44 660 GLY A CA 1
ATOM 5035 C C . GLY A 1 660 ? -41.875 34.812 5.75 1 75.44 660 GLY A C 1
ATOM 5036 O O . GLY A 1 660 ? -42.594 34 6.34 1 75.44 660 GLY A O 1
ATOM 5037 N N . THR A 1 661 ? -41.406 34.625 4.551 1 80.75 661 THR A N 1
ATOM 5038 C CA . THR A 1 661 ? -41.75 33.406 3.83 1 80.75 661 THR A CA 1
ATOM 5039 C C . THR A 1 661 ? -40.938 32.219 4.359 1 80.75 661 THR A C 1
ATOM 5041 O O . THR A 1 661 ? -39.719 32.312 4.484 1 80.75 661 THR A O 1
ATOM 5044 N N . ALA A 1 662 ? -41.594 31.188 4.711 1 82.25 662 ALA A N 1
ATOM 5045 C CA . ALA A 1 662 ? -40.906 29.953 5.109 1 82.25 662 ALA A CA 1
ATOM 5046 C C . ALA A 1 662 ? -40.469 29.156 3.891 1 82.25 662 ALA A C 1
ATOM 5048 O O . ALA A 1 662 ? -41.281 28.891 2.982 1 82.25 662 ALA A O 1
ATOM 5049 N N . VAL A 1 663 ? -39.281 28.891 3.77 1 82.38 663 VAL A N 1
ATOM 5050 C CA . VAL A 1 663 ? -38.75 28.062 2.701 1 82.38 663 VAL A CA 1
ATOM 5051 C C . VAL A 1 663 ? -38.062 26.828 3.297 1 82.38 663 VAL A C 1
ATOM 5053 O O . VAL A 1 663 ? -37.719 26.812 4.48 1 82.38 663 VAL A O 1
ATOM 5056 N N . PRO A 1 664 ? -38.031 25.812 2.477 1 85.19 664 PRO A N 1
ATOM 5057 C CA . PRO A 1 664 ? -37.312 24.641 2.996 1 85.19 664 PRO A CA 1
ATOM 5058 C C . PRO A 1 664 ? -35.906 24.969 3.43 1 85.19 664 PRO A C 1
ATOM 5060 O O . PRO A 1 664 ? -35.219 25.766 2.768 1 85.19 664 PRO A O 1
ATOM 5063 N N . ASN A 1 665 ? -35.469 24.469 4.551 1 87.12 665 ASN A N 1
ATOM 5064 C CA . ASN A 1 665 ? -34.125 24.672 5.102 1 87.12 665 ASN A CA 1
ATOM 5065 C C . ASN A 1 665 ? -33.094 23.812 4.387 1 87.12 665 ASN A C 1
ATOM 5067 O O . ASN A 1 665 ? -33.125 22.578 4.512 1 87.12 665 ASN A O 1
ATOM 5071 N N . PRO A 1 666 ? -32.188 24.391 3.729 1 86.75 666 PRO A N 1
ATOM 5072 C 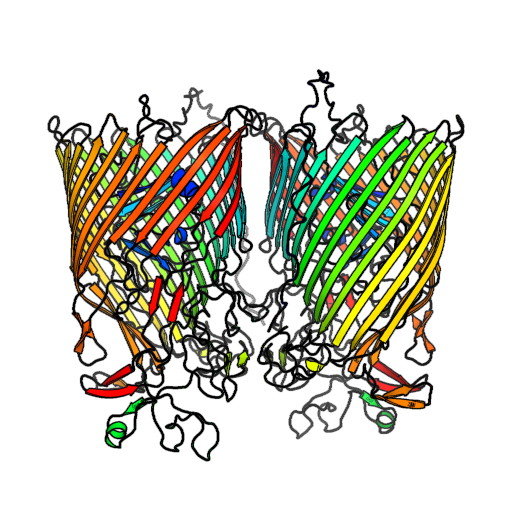CA . PRO A 1 666 ? -31.219 23.609 2.975 1 86.75 666 PRO A CA 1
ATOM 5073 C C . PRO A 1 666 ? -30.312 22.781 3.877 1 86.75 666 PRO A C 1
ATOM 5075 O O . PRO A 1 666 ? -29.734 21.781 3.422 1 86.75 666 PRO A O 1
ATOM 5078 N N . THR A 1 667 ? -30.156 23.109 5.121 1 86.75 667 THR A N 1
ATOM 5079 C CA . THR A 1 667 ? -29.219 22.438 6 1 86.75 667 THR A CA 1
ATOM 5080 C C . THR A 1 667 ? -29.953 21.531 6.98 1 86.75 667 THR A C 1
ATOM 5082 O O . THR A 1 667 ? -29.375 21.078 7.969 1 86.75 667 THR A O 1
ATOM 5085 N N . ASN A 1 668 ? -31.188 21.328 6.715 1 82.62 668 ASN A N 1
ATOM 5086 C CA . ASN A 1 668 ? -31.953 20.422 7.562 1 82.62 668 ASN A CA 1
ATOM 5087 C C . ASN A 1 668 ? -31.266 19.062 7.664 1 82.62 668 ASN A C 1
ATOM 5089 O O . ASN A 1 668 ? -30.938 18.453 6.648 1 82.62 668 ASN A O 1
ATOM 5093 N N . GLY A 1 669 ? -31 18.625 8.891 1 74.25 669 GLY A N 1
ATOM 5094 C CA . GLY A 1 669 ? -30.406 17.312 9.117 1 74.25 669 GLY A CA 1
ATOM 5095 C C . GLY A 1 669 ? -28.891 17.312 9.039 1 74.25 669 GLY A C 1
ATOM 5096 O O . GLY A 1 669 ? -28.266 16.25 9.133 1 74.25 669 GLY A O 1
ATOM 5097 N N . ALA A 1 670 ? -28.344 18.469 8.906 1 80.62 670 ALA A N 1
ATOM 5098 C CA . ALA A 1 670 ? -26.891 18.562 8.781 1 80.62 670 ALA A CA 1
ATOM 5099 C C . ALA A 1 670 ? -26.266 19.156 10.047 1 80.62 670 ALA A C 1
ATOM 5101 O O . ALA A 1 670 ? -26.906 19.953 10.742 1 80.62 670 ALA A O 1
ATOM 5102 N N . HIS A 1 671 ? -25.078 18.672 10.328 1 78.81 671 HIS A N 1
ATOM 5103 C CA . HIS A 1 671 ? -24.25 19.391 11.289 1 78.81 671 HIS A CA 1
ATOM 5104 C C . HIS A 1 671 ? -23.625 20.641 10.664 1 78.81 671 HIS A C 1
ATOM 5106 O O . HIS A 1 671 ? -22.938 20.562 9.648 1 78.81 671 HIS A O 1
ATOM 5112 N N . ILE A 1 672 ? -23.922 21.781 11.227 1 85.56 672 ILE A N 1
ATOM 5113 C CA . ILE A 1 672 ? -23.422 23.031 10.664 1 85.56 672 ILE A CA 1
ATOM 5114 C C . ILE A 1 672 ? -22.484 23.703 11.664 1 85.56 672 ILE A C 1
ATOM 5116 O O . ILE A 1 672 ? -22.594 23.484 12.875 1 85.56 672 ILE A O 1
ATOM 5120 N N . GLU A 1 673 ? -21.641 24.484 11.117 1 88.12 673 GLU A N 1
ATOM 5121 C CA . GLU A 1 673 ? -20.688 25.281 11.875 1 88.12 673 GLU A CA 1
ATOM 5122 C C . GLU A 1 673 ? -20.672 26.734 11.391 1 88.12 673 GLU A C 1
ATOM 5124 O O . GLU A 1 673 ? -20.391 27 10.219 1 88.12 673 GLU A O 1
ATOM 5129 N N . GLN A 1 674 ? -21.016 27.594 12.289 1 88.75 674 GLN A N 1
ATOM 5130 C CA . GLN A 1 674 ? -20.984 29.016 11.961 1 88.75 674 GLN A CA 1
ATOM 5131 C C . GLN A 1 674 ? -19.781 29.703 12.586 1 88.75 674 GLN A C 1
ATOM 5133 O O . GLN A 1 674 ? -19.562 29.625 13.797 1 88.75 674 GLN A O 1
ATOM 5138 N N . THR A 1 675 ? -19.031 30.359 11.734 1 91.38 675 THR A N 1
ATOM 5139 C CA . THR A 1 675 ? -17.891 31.141 12.234 1 91.38 675 THR A CA 1
ATOM 5140 C C . THR A 1 675 ? -18.297 32.594 12.461 1 91.38 675 THR A C 1
ATOM 5142 O O . THR A 1 675 ? -18.891 33.219 11.586 1 91.38 675 THR A O 1
ATOM 5145 N N . GLN A 1 676 ? -17.891 33.062 13.633 1 89.94 676 GLN A N 1
ATOM 5146 C CA . GLN A 1 676 ? -18.172 34.469 13.977 1 89.94 676 GLN A CA 1
ATOM 5147 C C . GLN A 1 676 ? -16.953 35.125 14.641 1 89.94 676 GLN A C 1
ATOM 5149 O O . GLN A 1 676 ? -16.156 34.438 15.273 1 89.94 676 GLN A O 1
ATOM 5154 N N . ASN A 1 677 ? -16.844 36.438 14.391 1 91.38 677 ASN A N 1
ATOM 5155 C CA . ASN A 1 677 ? -15.922 37.219 15.195 1 91.38 677 ASN A CA 1
ATOM 5156 C C . ASN A 1 677 ? -16.5 37.5 16.578 1 91.38 677 ASN A C 1
ATOM 5158 O O . ASN A 1 677 ? -17.391 38.344 16.734 1 91.38 677 ASN A O 1
ATOM 5162 N N . ALA A 1 678 ? -16.016 36.719 17.547 1 86.5 678 ALA A N 1
ATOM 5163 C CA . ALA A 1 678 ? -16.688 36.625 18.844 1 86.5 678 ALA A CA 1
ATOM 5164 C C . ALA A 1 678 ? -15.945 37.406 19.922 1 86.5 678 ALA A C 1
ATOM 5166 O O . ALA A 1 678 ? -15.828 36.969 21.062 1 86.5 678 ALA A O 1
ATOM 5167 N N . GLY A 1 679 ? -15.352 38.5 19.656 1 85 679 GLY A N 1
ATOM 5168 C CA . GLY A 1 679 ? -14.836 39.375 20.703 1 85 679 GLY A CA 1
ATOM 5169 C C . GLY A 1 679 ? -13.32 39.312 20.828 1 85 679 GLY A C 1
ATOM 5170 O O . GLY A 1 679 ? -12.617 39.094 19.844 1 85 679 GLY A O 1
ATOM 5171 N N . ASN A 1 680 ? -12.922 39.656 22.156 1 91.5 680 ASN A N 1
ATOM 5172 C CA . ASN A 1 680 ? -11.5 39.812 22.391 1 91.5 680 ASN A CA 1
ATOM 5173 C C . ASN A 1 680 ? -10.922 38.688 23.234 1 91.5 680 ASN A C 1
ATOM 5175 O O . ASN A 1 680 ? -11.578 38.219 24.156 1 91.5 680 ASN A O 1
ATOM 5179 N N . THR A 1 681 ? -9.734 38.281 22.922 1 94 681 THR A N 1
ATOM 5180 C CA . THR A 1 681 ? -8.992 37.281 23.672 1 94 681 THR A CA 1
ATOM 5181 C C . THR A 1 681 ? -7.691 37.844 24.234 1 94 681 THR A C 1
ATOM 5183 O O . THR A 1 681 ? -6.988 38.594 23.531 1 94 681 THR A O 1
ATOM 5186 N N . LYS A 1 682 ? -7.363 37.531 25.469 1 96.12 682 LYS A N 1
ATOM 5187 C CA . LYS A 1 682 ? -6.102 37.906 26.094 1 96.12 682 LYS A CA 1
ATOM 5188 C C . LYS A 1 682 ? -5.141 36.719 26.172 1 96.12 682 LYS A C 1
ATOM 5190 O O . LYS A 1 682 ? -5.527 35.625 26.562 1 96.12 682 LYS A O 1
ATOM 5195 N N . ILE A 1 683 ? -3.92 37 25.828 1 97.12 683 ILE A N 1
ATOM 5196 C CA . ILE A 1 683 ? -2.871 36 25.922 1 97.12 683 ILE A CA 1
ATOM 5197 C C . ILE A 1 683 ? -1.615 36.625 26.531 1 97.12 683 ILE A C 1
ATOM 5199 O O . ILE A 1 683 ? -1.163 37.688 26.094 1 97.12 683 ILE A O 1
ATOM 5203 N N . ARG A 1 684 ? -1.035 35.969 27.531 1 97.94 684 ARG A N 1
ATOM 5204 C CA . ARG A 1 684 ? 0.201 36.344 28.203 1 97.94 684 ARG A CA 1
ATOM 5205 C C . ARG A 1 684 ? 1.11 35.125 28.406 1 97.94 684 ARG A C 1
ATOM 5207 O O . ARG A 1 684 ? 0.632 34.031 28.641 1 97.94 684 ARG A O 1
ATOM 5214 N N . GLY A 1 685 ? 2.404 35.5 28.359 1 98.06 685 GLY A N 1
ATOM 5215 C CA . GLY A 1 685 ? 3.246 34.312 28.578 1 98.06 685 GLY A CA 1
ATOM 5216 C C . GLY A 1 685 ? 4.715 34.656 28.734 1 98.06 685 GLY A C 1
ATOM 5217 O O . GLY A 1 685 ? 5.094 35.844 28.641 1 98.06 685 GLY A O 1
ATOM 5218 N N . ILE A 1 686 ? 5.465 33.656 29.094 1 98.5 686 ILE A N 1
ATOM 5219 C CA . ILE A 1 686 ? 6.918 33.656 29.203 1 98.5 686 ILE A CA 1
ATOM 5220 C C . ILE A 1 686 ? 7.504 32.469 28.438 1 98.5 686 ILE A C 1
ATOM 5222 O O . ILE A 1 686 ? 6.93 31.375 28.438 1 98.5 686 ILE A O 1
ATOM 5226 N N . GLU A 1 687 ? 8.633 32.75 27.828 1 98.19 687 GLU A N 1
ATOM 5227 C CA . GLU A 1 687 ? 9.391 31.703 27.125 1 98.19 687 GLU A CA 1
ATOM 5228 C C . GLU A 1 687 ? 10.867 31.766 27.5 1 98.19 687 GLU A C 1
ATOM 5230 O O . GLU A 1 687 ? 11.453 32.844 27.578 1 98.19 687 GLU A O 1
ATOM 5235 N N . ALA A 1 688 ? 11.406 30.578 27.719 1 98.44 688 ALA A N 1
ATOM 5236 C CA . ALA A 1 688 ? 12.812 30.516 28.094 1 98.44 688 ALA A CA 1
ATOM 5237 C C . ALA A 1 688 ? 13.508 29.312 27.438 1 98.44 688 ALA A C 1
ATOM 5239 O O . ALA A 1 688 ? 12.922 28.234 27.328 1 98.44 688 ALA A O 1
ATOM 5240 N N . ASP A 1 689 ? 14.727 29.547 27.031 1 97.81 689 ASP A N 1
ATOM 5241 C CA . ASP A 1 689 ? 15.586 28.516 26.453 1 97.81 689 ASP A CA 1
ATOM 5242 C C . ASP A 1 689 ? 16.969 28.531 27.078 1 97.81 689 ASP A C 1
ATOM 5244 O O . ASP A 1 689 ? 17.609 29.594 27.156 1 97.81 689 ASP A O 1
ATOM 5248 N N . LEU A 1 690 ? 17.422 27.375 27.484 1 98 690 LEU A N 1
ATOM 5249 C CA . LEU A 1 690 ? 18.75 27.219 28.078 1 98 690 LEU A CA 1
ATOM 5250 C C . LEU A 1 690 ? 19.531 26.109 27.391 1 98 690 LEU A C 1
ATOM 5252 O O . LEU A 1 690 ? 19 25.016 27.172 1 98 690 LEU A O 1
ATOM 5256 N N . THR A 1 691 ? 20.703 26.391 26.969 1 97.25 691 THR A N 1
ATOM 5257 C CA . THR A 1 691 ? 21.641 25.391 26.484 1 97.25 691 THR A CA 1
ATOM 5258 C C . THR A 1 691 ? 22.984 25.516 27.188 1 97.25 691 THR A C 1
ATOM 5260 O O . THR A 1 691 ? 23.547 26.609 27.281 1 97.25 691 THR A O 1
ATOM 5263 N N . VAL A 1 692 ? 23.5 24.375 27.672 1 97.5 692 VAL A N 1
ATOM 5264 C CA . VAL A 1 692 ? 24.766 24.375 28.422 1 97.5 692 VAL A CA 1
ATOM 5265 C C . VAL A 1 692 ? 25.688 23.297 27.875 1 97.5 692 VAL A C 1
ATOM 5267 O O . VAL A 1 692 ? 25.25 22.188 27.562 1 97.5 692 VAL A O 1
ATOM 5270 N N . LYS A 1 693 ? 26.891 23.688 27.688 1 96.38 693 LYS A N 1
ATOM 5271 C CA . LYS A 1 693 ? 27.969 22.75 27.344 1 96.38 693 LYS A CA 1
ATOM 5272 C C . LYS A 1 693 ? 29.031 22.719 28.438 1 96.38 693 LYS A C 1
ATOM 5274 O O . LYS A 1 693 ? 30.125 23.266 28.281 1 96.38 693 LYS A O 1
ATOM 5279 N N . PRO A 1 694 ? 28.812 21.906 29.422 1 93.75 694 PRO A N 1
ATOM 5280 C CA . PRO A 1 694 ? 29.688 21.938 30.594 1 93.75 694 PRO A CA 1
ATOM 5281 C C . PRO A 1 694 ? 31.062 21.312 30.312 1 93.75 694 PRO A C 1
ATOM 5283 O O . PRO A 1 694 ? 32.062 21.719 30.938 1 93.75 694 PRO A O 1
ATOM 5286 N N . THR A 1 695 ? 31.125 20.266 29.531 1 91.88 695 THR A N 1
ATOM 5287 C CA . THR A 1 695 ? 32.375 19.609 29.141 1 91.88 695 THR A CA 1
ATOM 5288 C C . THR A 1 695 ? 32.312 19.203 27.672 1 91.88 695 THR A C 1
ATOM 5290 O O . THR A 1 695 ? 31.281 19.281 27.031 1 91.88 695 THR A O 1
ATOM 5293 N N . ALA A 1 696 ? 33.5 18.797 27.297 1 89.44 696 ALA A N 1
ATOM 5294 C CA . ALA A 1 696 ? 33.594 18.391 25.891 1 89.44 696 ALA A CA 1
ATOM 5295 C C . ALA A 1 696 ? 32.688 17.219 25.609 1 89.44 696 ALA A C 1
ATOM 5297 O O . ALA A 1 696 ? 32.656 16.234 26.359 1 89.44 696 ALA A O 1
ATOM 5298 N N . GLY A 1 697 ? 31.844 17.375 24.641 1 91.81 697 GLY A N 1
ATOM 5299 C CA . GLY A 1 697 ? 31 16.312 24.156 1 91.81 697 GLY A CA 1
ATOM 5300 C C . GLY A 1 697 ? 29.625 16.281 24.812 1 91.81 697 GLY A C 1
ATOM 5301 O O . GLY A 1 697 ? 28.719 15.594 24.328 1 91.81 697 GLY A O 1
ATOM 5302 N N . LEU A 1 698 ? 29.469 16.969 25.859 1 96 698 LEU A N 1
ATOM 5303 C CA . LEU A 1 698 ? 28.188 16.938 26.562 1 96 698 LEU A CA 1
ATOM 5304 C C . LEU A 1 698 ? 27.438 18.25 26.344 1 96 698 LEU A C 1
ATOM 5306 O O . LEU A 1 698 ? 27.969 19.328 26.578 1 96 698 LEU A O 1
ATOM 5310 N N . THR A 1 699 ? 26.25 18.188 25.828 1 96.69 699 THR A N 1
ATOM 5311 C CA . THR A 1 699 ? 25.359 19.344 25.672 1 96.69 699 THR A CA 1
ATOM 5312 C C . THR A 1 699 ? 24.031 19.094 26.359 1 96.69 699 THR A C 1
ATOM 5314 O O . THR A 1 699 ? 23.375 18.078 26.125 1 96.69 699 THR A O 1
ATOM 5317 N N . LEU A 1 700 ? 23.641 20.016 27.219 1 97.81 700 LEU A N 1
ATOM 5318 C CA . LEU A 1 700 ? 22.344 19.984 27.906 1 97.81 700 LEU A CA 1
ATOM 5319 C C . LEU A 1 700 ? 21.453 21.125 27.406 1 97.81 700 LEU A C 1
ATOM 5321 O O . LEU A 1 700 ? 21.906 22.266 27.281 1 97.81 700 LEU A O 1
ATOM 5325 N N . SER A 1 701 ? 20.25 20.812 27.047 1 97.31 701 SER A N 1
ATOM 5326 C CA . SER A 1 701 ? 19.297 21.828 26.594 1 97.31 701 SER A CA 1
ATOM 5327 C C . SER A 1 701 ? 18 21.75 27.375 1 97.31 701 SER A C 1
ATOM 5329 O O . SER A 1 701 ? 17.547 20.656 27.734 1 97.31 701 SER A O 1
ATOM 5331 N N . ALA A 1 702 ? 17.406 22.875 27.609 1 97.88 702 ALA A N 1
ATOM 5332 C CA . ALA A 1 702 ? 16.109 22.984 28.266 1 97.88 702 ALA A CA 1
ATOM 5333 C C . ALA A 1 702 ? 15.305 24.156 27.719 1 97.88 702 ALA A C 1
ATOM 5335 O O . ALA A 1 702 ? 15.867 25.203 27.422 1 97.88 702 ALA A O 1
ATOM 5336 N N . SER A 1 703 ? 14.023 23.938 27.5 1 98.12 703 SER A N 1
ATOM 5337 C CA . SER A 1 703 ? 13.086 24.969 27.062 1 98.12 703 SER A CA 1
ATOM 5338 C C . SER A 1 703 ? 11.797 24.938 27.859 1 98.12 703 SER A C 1
ATOM 5340 O O . SER A 1 703 ? 11.344 23.859 28.281 1 98.12 703 SER A O 1
ATOM 5342 N N . TYR A 1 704 ? 11.25 26.094 28.078 1 98.38 704 TYR A N 1
ATOM 5343 C CA . TYR A 1 704 ? 10.031 26.234 28.859 1 98.38 704 TYR A CA 1
ATOM 5344 C C . TYR A 1 704 ? 9.125 27.312 28.297 1 98.38 704 TYR A C 1
ATOM 5346 O O . TYR A 1 704 ? 9.594 28.344 27.812 1 98.38 704 TYR A O 1
ATOM 5354 N N . ALA A 1 705 ? 7.801 27.078 28.312 1 98.31 705 ALA A N 1
ATOM 5355 C CA . ALA A 1 705 ? 6.797 28.062 27.922 1 98.31 705 ALA A CA 1
ATOM 5356 C C . ALA A 1 705 ? 5.633 28.078 28.906 1 98.31 705 ALA A C 1
ATOM 5358 O O . ALA A 1 705 ? 5.051 27.047 29.203 1 98.31 705 ALA A O 1
ATOM 5359 N N . TYR A 1 706 ? 5.379 29.188 29.391 1 98.44 706 TYR A N 1
ATOM 5360 C CA . TYR A 1 706 ? 4.156 29.469 30.125 1 98.44 706 TYR A CA 1
ATOM 5361 C C . TYR A 1 706 ? 3.201 30.328 29.297 1 98.44 706 TYR A C 1
ATOM 5363 O O . TYR A 1 706 ? 3.578 31.391 28.797 1 98.44 706 TYR A O 1
ATOM 5371 N N . THR A 1 707 ? 1.963 29.891 29.141 1 97.94 707 THR A N 1
ATOM 5372 C CA . THR A 1 707 ? 0.982 30.641 28.359 1 97.94 707 THR A CA 1
ATOM 5373 C C . THR A 1 707 ? -0.344 30.734 29.109 1 97.94 707 THR A C 1
ATOM 5375 O O . THR A 1 707 ? -0.974 29.719 29.406 1 97.94 707 THR A O 1
ATOM 5378 N N . TYR A 1 708 ? -0.689 31.891 29.344 1 97.62 708 TYR A N 1
ATOM 5379 C CA . TYR A 1 708 ? -2.008 32.188 29.891 1 97.62 708 TYR A CA 1
ATOM 5380 C C . TYR A 1 708 ? -2.928 32.75 28.812 1 97.62 708 TYR A C 1
ATOM 5382 O O . TYR A 1 708 ? -2.496 33.562 27.984 1 97.62 708 TYR A O 1
ATOM 5390 N N . TRP A 1 709 ? -4.168 32.312 28.906 1 95.62 709 TRP A N 1
ATOM 5391 C CA . TRP A 1 709 ? -5.141 32.875 27.984 1 95.62 709 TRP A CA 1
ATOM 5392 C C . TRP A 1 709 ? -6.508 33 28.656 1 95.62 709 TRP A C 1
ATOM 5394 O O . TRP A 1 709 ? -6.824 32.281 29.594 1 95.62 709 TRP A O 1
ATOM 5404 N N . LYS A 1 710 ? -7.234 33.969 28.172 1 94.38 710 LYS A N 1
ATOM 5405 C CA . LYS A 1 710 ? -8.641 34.156 28.531 1 94.38 710 LYS A CA 1
ATOM 5406 C C . LYS A 1 710 ? -9.477 34.469 27.281 1 94.38 710 LYS A C 1
ATOM 5408 O O . LYS A 1 710 ? -9.336 35.531 26.688 1 94.38 710 LYS A O 1
ATOM 5413 N N . ALA A 1 711 ? -10.336 33.5 26.984 1 90.44 711 ALA A N 1
ATOM 5414 C CA . ALA A 1 711 ? -11.242 33.688 25.859 1 90.44 711 ALA A CA 1
ATOM 5415 C C . ALA A 1 711 ? -12.5 34.438 26.281 1 90.44 711 ALA A C 1
ATOM 5417 O O . ALA A 1 711 ? -12.859 34.469 27.469 1 90.44 711 ALA A O 1
ATOM 5418 N N . PRO A 1 712 ? -13.016 35.062 25.281 1 83.56 712 PRO A N 1
ATOM 5419 C CA . PRO A 1 712 ? -14.25 35.781 25.641 1 83.56 712 PRO A CA 1
ATOM 5420 C C . PRO A 1 712 ? -15.445 34.844 25.812 1 83.56 712 PRO A C 1
ATOM 5422 O O . PRO A 1 712 ? -15.367 33.688 25.469 1 83.56 712 PRO A O 1
ATOM 5425 N N . SER A 1 713 ? -16.453 35.406 26.484 1 81.12 713 SER A N 1
ATOM 5426 C CA . SER A 1 713 ? -17.781 34.812 26.344 1 81.12 713 SER A CA 1
ATOM 5427 C C . SER A 1 713 ? -18.547 35.469 25.188 1 81.12 713 SER A C 1
ATOM 5429 O O . SER A 1 713 ? -18.453 36.656 24.969 1 81.12 713 SER A O 1
ATOM 5431 N N . ALA A 1 714 ? -19 34.625 24.328 1 84.25 714 ALA A N 1
ATOM 5432 C CA . ALA A 1 714 ? -19.703 35.156 23.172 1 84.25 714 ALA A CA 1
ATOM 5433 C C . ALA A 1 714 ? -21.141 34.656 23.094 1 84.25 714 ALA A C 1
ATOM 5435 O O . ALA A 1 714 ? -21.484 33.656 23.734 1 84.25 714 ALA A O 1
ATOM 5436 N N . VAL A 1 715 ? -21.812 35.469 22.344 1 80.69 715 VAL A N 1
ATOM 5437 C CA . VAL A 1 715 ? -23.203 35.094 22.156 1 80.69 715 VAL A CA 1
ATOM 5438 C C . VAL A 1 715 ? -23.297 34 21.078 1 80.69 715 VAL A C 1
ATOM 5440 O O . VAL A 1 715 ? -22.719 34.125 20 1 80.69 715 VAL A O 1
ATOM 5443 N N . ASN A 1 716 ? -23.953 32.875 21.391 1 82.81 716 ASN A N 1
ATOM 5444 C CA . ASN A 1 716 ? -24.219 31.828 20.422 1 82.81 716 ASN A CA 1
ATOM 5445 C C . ASN A 1 716 ? -25.312 32.219 19.438 1 82.81 716 ASN A C 1
ATOM 5447 O O . ASN A 1 716 ? -26.438 32.531 19.844 1 82.81 716 ASN A O 1
ATOM 5451 N N . PRO A 1 717 ? -24.984 32.25 18.172 1 77.62 717 PRO A N 1
ATOM 5452 C CA . PRO A 1 717 ? -25.953 32.719 17.203 1 77.62 717 PRO A CA 1
ATOM 5453 C C . PRO A 1 717 ? -27.156 31.781 17.078 1 77.62 717 PRO A C 1
ATOM 5455 O O . PRO A 1 717 ? -28.219 32.188 16.562 1 77.62 717 PRO A O 1
ATOM 5458 N N . PHE A 1 718 ? -27.078 30.562 17.531 1 76.75 718 PHE A N 1
ATOM 5459 C CA . PHE A 1 718 ? -28.141 29.578 17.344 1 76.75 718 PHE A CA 1
ATOM 5460 C C . PHE A 1 718 ? -29.078 29.562 18.547 1 76.75 718 PHE A C 1
ATOM 5462 O O . PHE A 1 718 ? -30.172 28.984 18.484 1 76.75 718 PHE A O 1
ATOM 5469 N N . THR A 1 719 ? -28.688 30.047 19.719 1 73.75 719 THR A N 1
ATOM 5470 C CA . THR A 1 719 ? -29.469 29.906 20.938 1 73.75 719 THR A CA 1
ATOM 5471 C C . THR A 1 719 ? -30.109 31.234 21.328 1 73.75 719 THR A C 1
ATOM 5473 O O . THR A 1 719 ? -30.25 31.531 22.516 1 73.75 719 THR A O 1
ATOM 5476 N N . GLY A 1 720 ? -30.5 32 20.391 1 67.44 720 GLY A N 1
ATOM 5477 C CA . GLY A 1 720 ? -31.188 33.25 20.672 1 67.44 720 GLY A CA 1
ATOM 5478 C C . GLY A 1 720 ? -30.344 34.25 21.438 1 67.44 720 GLY A C 1
ATOM 5479 O O . GLY A 1 720 ? -30.859 35.031 22.203 1 67.44 720 GLY A O 1
ATOM 5480 N N . GLY A 1 721 ? -29.078 33.969 21.469 1 68.31 721 GLY A N 1
ATOM 5481 C CA . GLY A 1 721 ? -28.188 35 22.016 1 68.31 721 GLY A CA 1
ATOM 5482 C C . GLY A 1 721 ? -27.641 34.625 23.391 1 68.31 721 GLY A C 1
ATOM 5483 O O . GLY A 1 721 ? -27.172 35.5 24.125 1 68.31 721 GLY A O 1
ATOM 5484 N N . LEU A 1 722 ? -27.703 33.469 23.859 1 77.81 722 LEU A N 1
ATOM 5485 C CA . LEU A 1 722 ? -27.156 33.062 25.156 1 77.81 722 LEU A CA 1
ATOM 5486 C C . LEU A 1 722 ? -25.641 33.031 25.109 1 77.81 722 LEU A C 1
ATOM 5488 O O . LEU A 1 722 ? -25.047 32.625 24.109 1 77.81 722 LEU A O 1
ATOM 5492 N N . PRO A 1 723 ? -25.125 33.531 26.219 1 82.38 723 PRO A N 1
ATOM 5493 C CA . PRO A 1 723 ? -23.672 33.5 26.25 1 82.38 723 PRO A CA 1
ATOM 5494 C C . PRO A 1 723 ? -23.109 32.062 26.328 1 82.38 723 PRO A C 1
ATOM 5496 O O . PRO A 1 723 ? -23.703 31.203 26.984 1 82.38 723 PRO A O 1
ATOM 5499 N N . GLN A 1 724 ? -22.094 31.859 25.641 1 86.44 724 GLN A N 1
ATOM 5500 C CA . GLN A 1 724 ? -21.391 30.578 25.641 1 86.44 724 GLN A CA 1
ATOM 5501 C C . GLN A 1 724 ? -19.906 30.766 25.906 1 86.44 724 GLN A C 1
ATOM 5503 O O . GLN A 1 724 ? -19.266 31.656 25.344 1 86.44 724 GLN A O 1
ATOM 5508 N N . GLN A 1 725 ? -19.391 29.938 26.781 1 88.25 725 GLN A N 1
ATOM 5509 C CA . GLN A 1 725 ? -17.969 29.969 27.078 1 88.25 725 GLN A CA 1
ATOM 5510 C C . GLN A 1 725 ? -17.156 29.328 25.953 1 88.25 725 GLN A C 1
ATOM 5512 O O . GLN A 1 725 ? -17.516 28.266 25.438 1 88.25 725 GLN A O 1
ATOM 5517 N N . LEU A 1 726 ? -16.125 30.016 25.562 1 91.69 726 LEU A N 1
ATOM 5518 C CA . LEU A 1 726 ? -15.242 29.531 24.516 1 91.69 726 LEU A CA 1
ATOM 5519 C C . LEU A 1 726 ? -13.883 29.156 25.078 1 91.69 726 LEU A C 1
ATOM 5521 O O . LEU A 1 726 ? -13.477 29.672 26.125 1 91.69 726 LEU A O 1
ATOM 5525 N N . TYR A 1 727 ? -13.172 28.25 24.422 1 92.94 727 TYR A N 1
ATOM 5526 C CA . TYR A 1 727 ? -11.875 27.75 24.891 1 92.94 727 TYR A CA 1
ATOM 5527 C C . TYR A 1 727 ? -10.852 27.781 23.766 1 92.94 727 TYR A C 1
ATOM 5529 O O . TYR A 1 727 ? -11.172 27.516 22.609 1 92.94 727 TYR A O 1
ATOM 5537 N N . ILE A 1 728 ? -9.602 28.156 24.125 1 93.62 728 ILE A N 1
ATOM 5538 C CA . ILE A 1 728 ? -8.492 28.047 23.172 1 93.62 728 ILE A CA 1
ATOM 5539 C C . ILE A 1 728 ? -7.949 26.625 23.188 1 93.62 728 ILE A C 1
ATOM 5541 O O . ILE A 1 728 ? -7.605 26.078 24.234 1 93.62 728 ILE A O 1
ATOM 5545 N N . VAL A 1 729 ? -7.848 26.062 22.047 1 93.81 729 VAL A N 1
ATOM 5546 C CA . VAL A 1 729 ? -7.527 24.641 21.984 1 93.81 729 VAL A CA 1
ATOM 5547 C C . VAL A 1 729 ? -6.016 24.453 21.875 1 93.81 729 VAL A C 1
ATOM 5549 O O . VAL A 1 729 ? -5.297 25.375 21.484 1 93.81 729 VAL A O 1
ATOM 5552 N N . TYR A 1 730 ? -5.504 23.297 22.328 1 94 730 TYR A N 1
ATOM 5553 C CA . TYR A 1 730 ? -4.137 22.812 22.203 1 94 730 TYR A CA 1
ATOM 5554 C C . TYR A 1 730 ? -3.137 23.844 22.719 1 94 730 TYR A C 1
ATOM 5556 O O . TYR A 1 730 ? -2.137 24.125 22.062 1 94 730 TYR A O 1
ATOM 5564 N N . THR A 1 731 ? -3.406 24.391 23.766 1 95.69 731 THR A N 1
ATOM 5565 C CA . THR A 1 731 ? -2.549 25.375 24.422 1 95.69 731 THR A CA 1
ATOM 5566 C C . THR A 1 731 ? -2.396 25.062 25.906 1 95.69 731 THR A C 1
ATOM 5568 O O . THR A 1 731 ? -3.135 25.578 26.75 1 95.69 731 THR A O 1
ATOM 5571 N N . PRO A 1 732 ? -1.391 24.312 26.188 1 96.69 732 PRO A N 1
ATOM 5572 C CA . PRO A 1 732 ? -1.158 24.016 27.594 1 96.69 732 PRO A CA 1
ATOM 5573 C C . PRO A 1 732 ? -0.632 25.234 28.375 1 96.69 732 PRO A C 1
ATOM 5575 O O . PRO A 1 732 ? 0.139 26.016 27.828 1 96.69 732 PRO A O 1
ATOM 5578 N N . LYS A 1 733 ? -0.943 25.25 29.594 1 97.62 733 LYS A N 1
ATOM 5579 C CA . LYS A 1 733 ? -0.443 26.328 30.438 1 97.62 733 LYS A CA 1
ATOM 5580 C C . LYS A 1 733 ? 1.069 26.234 30.625 1 97.62 733 LYS A C 1
ATOM 5582 O O . LYS A 1 733 ? 1.769 27.234 30.609 1 97.62 733 LYS A O 1
ATOM 5587 N N . ASN A 1 734 ? 1.431 25.047 30.906 1 98.31 734 ASN A N 1
ATOM 5588 C CA . ASN A 1 734 ? 2.854 24.766 31.047 1 98.31 734 ASN A CA 1
ATOM 5589 C C . ASN A 1 734 ? 3.322 23.734 30.047 1 98.31 734 ASN A C 1
ATOM 5591 O O . ASN A 1 734 ? 2.697 22.688 29.891 1 98.31 734 ASN A O 1
ATOM 5595 N N . ALA A 1 735 ? 4.348 24.047 29.391 1 98.12 735 ALA A N 1
ATOM 5596 C CA . ALA A 1 735 ? 5.02 23.125 28.484 1 98.12 735 ALA A CA 1
ATOM 5597 C C . ALA A 1 735 ? 6.539 23.219 28.625 1 98.12 735 ALA A C 1
ATOM 5599 O O . ALA A 1 735 ? 7.078 24.312 28.812 1 98.12 735 ALA A O 1
ATOM 5600 N N . ALA A 1 736 ? 7.219 22.094 28.562 1 98.44 736 ALA A N 1
ATOM 5601 C CA . ALA A 1 736 ? 8.672 22.078 28.734 1 98.44 736 ALA A CA 1
ATOM 5602 C C . ALA A 1 736 ? 9.305 20.969 27.891 1 98.44 736 ALA A C 1
ATOM 5604 O O . ALA A 1 736 ? 8.664 19.969 27.578 1 98.44 736 ALA A O 1
ATOM 5605 N N . SER A 1 737 ? 10.508 21.172 27.547 1 98 737 SER A N 1
ATOM 5606 C CA . SER A 1 737 ? 11.32 20.203 26.828 1 98 737 SER A CA 1
ATOM 5607 C C . SER A 1 737 ? 12.773 20.234 27.297 1 98 737 SER A C 1
ATOM 5609 O O . SER A 1 737 ? 13.289 21.297 27.672 1 98 737 SER A O 1
ATOM 5611 N N . GLY A 1 738 ? 13.398 19.094 27.312 1 97.88 738 GLY A N 1
ATOM 5612 C CA . GLY A 1 738 ? 14.805 18.984 27.641 1 97.88 738 GLY A CA 1
ATOM 5613 C C . GLY A 1 738 ? 15.508 17.891 26.859 1 97.88 738 GLY A C 1
ATOM 5614 O O . GLY A 1 738 ? 14.875 16.938 26.391 1 97.88 738 GLY A O 1
ATOM 5615 N N . ALA A 1 739 ? 16.828 18.047 26.766 1 97.94 739 ALA A N 1
ATOM 5616 C CA . ALA A 1 739 ? 17.594 17.016 26.062 1 97.94 739 ALA A CA 1
ATOM 5617 C C . ALA A 1 739 ? 19.016 16.906 26.625 1 97.94 739 ALA A C 1
ATOM 5619 O O . ALA A 1 739 ? 19.562 17.891 27.141 1 97.94 739 ALA A O 1
ATOM 5620 N N . ILE A 1 740 ? 19.562 15.727 26.578 1 98.12 740 ILE A N 1
ATOM 5621 C CA . ILE A 1 740 ? 20.953 15.398 26.891 1 98.12 740 ILE A CA 1
ATOM 5622 C C . ILE A 1 740 ? 21.625 14.789 25.656 1 98.12 740 ILE A C 1
ATOM 5624 O O . ILE A 1 740 ? 21.172 13.766 25.141 1 98.12 740 ILE A O 1
ATOM 5628 N N . ASP A 1 741 ? 22.656 15.43 25.25 1 97.25 741 ASP A N 1
ATOM 5629 C CA . ASP A 1 741 ? 23.453 14.914 24.141 1 97.25 741 ASP A CA 1
ATOM 5630 C C . ASP A 1 741 ? 24.906 14.672 24.562 1 97.25 741 ASP A C 1
ATOM 5632 O O . ASP A 1 741 ? 25.547 15.547 25.156 1 97.25 741 ASP A O 1
ATOM 5636 N N . TYR A 1 742 ? 25.359 13.461 24.281 1 96.81 742 TYR A N 1
ATOM 5637 C CA . TYR A 1 742 ? 26.734 13.102 24.625 1 96.81 742 TYR A CA 1
ATOM 5638 C C . TYR A 1 742 ? 27.438 12.422 23.453 1 96.81 742 TYR A C 1
ATOM 5640 O O . TYR A 1 742 ? 26.906 11.469 22.875 1 96.81 742 TYR A O 1
ATOM 5648 N N . VAL A 1 743 ? 28.594 12.898 23.125 1 95.19 743 VAL A N 1
ATOM 5649 C CA . VAL A 1 743 ? 29.438 12.297 22.094 1 95.19 743 VAL A CA 1
ATOM 5650 C C . VAL A 1 743 ? 30.719 11.766 22.719 1 95.19 743 VAL A C 1
ATOM 5652 O O . VAL A 1 743 ? 31.484 12.523 23.328 1 95.19 743 VAL A O 1
ATOM 5655 N N . LEU A 1 744 ? 30.969 10.477 22.578 1 93.44 744 LEU A N 1
ATOM 5656 C CA . LEU A 1 744 ? 32.156 9.812 23.094 1 93.44 744 LEU A CA 1
ATOM 5657 C C . LEU A 1 744 ? 33 9.25 21.953 1 93.44 744 LEU A C 1
ATOM 5659 O O . LEU A 1 744 ? 32.625 8.266 21.312 1 93.44 744 LEU A O 1
ATOM 5663 N N . PRO A 1 745 ? 34.156 9.828 21.688 1 91.88 745 PRO A N 1
ATOM 5664 C CA . PRO A 1 745 ? 35.031 9.25 20.656 1 91.88 745 PRO A CA 1
ATOM 5665 C C . PRO A 1 745 ? 35.531 7.844 21.016 1 91.88 745 PRO A C 1
ATOM 5667 O O . PRO A 1 745 ? 35.844 7.582 22.188 1 91.88 745 PRO A O 1
ATOM 5670 N N . LEU A 1 746 ? 35.406 6.992 20.031 1 89.19 746 LEU A N 1
ATOM 5671 C CA . LEU A 1 746 ? 35.875 5.621 20.234 1 89.19 746 LEU A CA 1
ATOM 5672 C C . LEU A 1 746 ? 37.094 5.32 19.391 1 89.19 746 LEU A C 1
ATOM 5674 O O . LEU A 1 746 ? 37.281 5.914 18.328 1 89.19 746 LEU A O 1
ATOM 5678 N N . THR A 1 747 ? 37.969 4.422 19.859 1 80.69 747 THR A N 1
ATOM 5679 C CA . THR A 1 747 ? 39.156 4.023 19.125 1 80.69 747 THR A CA 1
ATOM 5680 C C . THR A 1 747 ? 38.875 2.816 18.234 1 80.69 747 THR A C 1
ATOM 5682 O O . THR A 1 747 ? 39.719 2.42 17.422 1 80.69 747 THR A O 1
ATOM 5685 N N . ILE A 1 748 ? 37.781 2.412 18.312 1 66.56 748 ILE A N 1
ATOM 5686 C CA . ILE A 1 748 ? 37.469 1.247 17.484 1 66.56 748 ILE A CA 1
ATOM 5687 C C . ILE A 1 748 ? 37.188 1.688 16.047 1 66.56 748 ILE A C 1
ATOM 5689 O O . ILE A 1 748 ? 36.781 2.83 15.812 1 66.56 748 ILE A O 1
ATOM 5693 N N . ALA A 1 749 ? 37.438 0.795 15.062 1 60.19 749 ALA A N 1
ATOM 5694 C CA . ALA A 1 749 ? 37.125 0.953 13.641 1 60.19 749 ALA A CA 1
ATOM 5695 C C . ALA A 1 749 ? 37.719 2.238 13.086 1 60.19 749 ALA A C 1
ATOM 5697 O O . ALA A 1 749 ? 37.062 2.975 12.352 1 60.19 749 ALA A O 1
ATOM 5698 N N . ASN A 1 750 ? 38.938 2.67 13.484 1 66.31 750 ASN A N 1
ATOM 5699 C CA . ASN A 1 750 ? 39.75 3.812 13.031 1 66.31 750 ASN A CA 1
ATOM 5700 C C . ASN A 1 750 ? 39.094 5.133 13.422 1 66.31 750 ASN A C 1
ATOM 5702 O O . ASN A 1 750 ? 39.094 6.09 12.641 1 66.31 750 ASN A O 1
ATOM 5706 N N . GLY A 1 751 ? 38.406 5.133 14.578 1 79.94 751 GLY A N 1
ATOM 5707 C CA . GLY A 1 751 ? 37.938 6.41 15.102 1 79.94 751 GLY A CA 1
ATOM 5708 C C . GLY A 1 751 ? 36.438 6.602 15 1 79.94 751 GLY A C 1
ATOM 5709 O O . GLY A 1 751 ? 35.969 7.68 14.641 1 79.94 751 GLY A O 1
ATOM 5710 N N . ALA A 1 752 ? 35.625 5.82 15.523 1 88.31 752 ALA A N 1
ATOM 5711 C CA . ALA A 1 752 ? 34.188 5.984 15.547 1 88.31 752 ALA A CA 1
ATOM 5712 C C . ALA A 1 752 ? 33.75 6.789 16.766 1 88.31 752 ALA A C 1
ATOM 5714 O O . ALA A 1 752 ? 34.562 7.07 17.656 1 88.31 752 ALA A O 1
ATOM 5715 N N . ASN A 1 753 ? 32.562 7.441 16.672 1 93 753 ASN A N 1
ATOM 5716 C CA . ASN A 1 753 ? 31.984 8.172 17.781 1 93 753 ASN A CA 1
ATOM 5717 C C . ASN A 1 753 ? 30.719 7.48 18.297 1 93 753 ASN A C 1
ATOM 5719 O O . ASN A 1 753 ? 29.906 7.004 17.5 1 93 753 ASN A O 1
ATOM 5723 N N . LEU A 1 754 ? 30.656 7.332 19.547 1 94.88 754 LEU A N 1
ATOM 5724 C CA . LEU A 1 754 ? 29.406 6.945 20.172 1 94.88 754 LEU A CA 1
ATOM 5725 C C . LEU A 1 754 ? 28.562 8.172 20.516 1 94.88 754 LEU A C 1
ATOM 5727 O O . LEU A 1 754 ? 29.016 9.055 21.25 1 94.88 754 LEU A O 1
ATOM 5731 N N . ARG A 1 755 ? 27.453 8.297 19.906 1 96.62 755 ARG A N 1
ATOM 5732 C CA . ARG A 1 755 ? 26.547 9.422 20.156 1 96.62 755 ARG A CA 1
ATOM 5733 C C . ARG A 1 755 ? 25.312 8.969 20.938 1 96.62 755 ARG A C 1
ATOM 5735 O O . ARG A 1 755 ? 24.625 8.031 20.516 1 96.62 755 ARG A O 1
ATOM 5742 N N . LEU A 1 756 ? 25.094 9.633 22.031 1 97.62 756 LEU A N 1
ATOM 5743 C CA . LEU A 1 756 ? 23.938 9.359 22.875 1 97.62 756 LEU A CA 1
ATOM 5744 C C . LEU A 1 756 ? 23.016 10.562 22.938 1 97.62 756 LEU A C 1
ATOM 5746 O O . LEU A 1 756 ? 23.469 11.695 23.156 1 97.62 756 LEU A O 1
ATOM 5750 N N . HIS A 1 757 ? 21.719 10.367 22.688 1 98.25 757 HIS A N 1
ATOM 5751 C CA . HIS A 1 757 ? 20.703 11.406 22.797 1 98.25 757 HIS A CA 1
ATOM 5752 C C . HIS A 1 757 ? 19.531 10.938 23.656 1 98.25 757 HIS A C 1
ATOM 5754 O O . HIS A 1 757 ? 19.062 9.805 23.5 1 98.25 757 HIS A O 1
ATOM 5760 N N . LEU A 1 758 ? 19.094 11.695 24.547 1 98.19 758 LEU A N 1
ATOM 5761 C CA . LEU A 1 758 ? 17.891 11.516 25.344 1 98.19 758 LEU A CA 1
ATOM 5762 C C . LEU A 1 758 ? 17.125 12.828 25.484 1 98.19 758 LEU A C 1
ATOM 5764 O O . LEU A 1 758 ? 17.719 13.852 25.828 1 98.19 758 LEU A O 1
ATOM 5768 N N . ASP A 1 759 ? 15.859 12.82 25.109 1 97.94 759 ASP A N 1
ATOM 5769 C CA . ASP A 1 759 ? 15.062 14.023 25.344 1 97.94 759 ASP A CA 1
ATOM 5770 C C . ASP A 1 759 ? 13.742 13.688 26.031 1 97.94 759 ASP A C 1
ATOM 5772 O O . ASP A 1 759 ? 13.297 12.539 26 1 97.94 759 ASP A O 1
ATOM 5776 N N . ALA A 1 760 ? 13.18 14.68 26.688 1 98.12 760 ALA A N 1
ATOM 5777 C CA . ALA A 1 760 ? 11.898 14.594 27.375 1 98.12 760 ALA A CA 1
ATOM 5778 C C . ALA A 1 760 ? 11.055 15.836 27.109 1 98.12 760 ALA A C 1
ATOM 5780 O O . ALA A 1 760 ? 11.57 16.953 27.094 1 98.12 760 ALA A O 1
ATOM 5781 N N . ASN A 1 761 ? 9.766 15.656 26.875 1 98.06 761 ASN A N 1
ATOM 5782 C CA . ASN A 1 761 ? 8.812 16.719 26.578 1 98.06 761 ASN A CA 1
ATOM 5783 C C . ASN A 1 761 ? 7.559 16.594 27.453 1 98.06 761 ASN A C 1
ATOM 5785 O O . ASN A 1 761 ? 6.977 15.516 27.562 1 98.06 761 ASN A O 1
ATOM 5789 N N . TYR A 1 762 ? 7.223 17.672 28.031 1 98 762 TYR A N 1
ATOM 5790 C CA . TYR A 1 762 ? 6.078 17.719 28.938 1 98 762 TYR A CA 1
ATOM 5791 C C . TYR A 1 762 ? 5.102 18.812 28.531 1 98 762 TYR A C 1
ATOM 5793 O O . TYR A 1 762 ? 5.512 19.891 28.094 1 98 762 TYR A O 1
ATOM 5801 N N . ALA A 1 763 ? 3.805 18.594 28.688 1 97.69 763 ALA A N 1
ATOM 5802 C CA . ALA A 1 763 ? 2.758 19.594 28.578 1 97.69 763 ALA A CA 1
ATOM 5803 C C . ALA A 1 763 ? 1.62 19.328 29.547 1 97.69 763 ALA A C 1
ATOM 5805 O O . ALA A 1 763 ? 1.237 18.172 29.766 1 97.69 763 ALA A O 1
ATOM 5806 N N . SER A 1 764 ? 1.131 20.375 30.156 1 97.5 764 SER A N 1
ATOM 5807 C CA . SER A 1 764 ? -0.049 20.234 31.016 1 97.5 764 SER A CA 1
ATOM 5808 C C . SER A 1 764 ? -1.291 19.922 30.188 1 97.5 764 SER A C 1
ATOM 5810 O O . SER A 1 764 ? -1.258 19.984 28.953 1 97.5 764 SER A O 1
ATOM 5812 N N . SER A 1 765 ? -2.379 19.547 30.906 1 97.56 765 SER A N 1
ATOM 5813 C CA . SER A 1 765 ? -3.652 19.297 30.234 1 97.56 765 SER A CA 1
ATOM 5814 C C . SER A 1 765 ? -4.121 20.516 29.453 1 97.56 765 SER A C 1
ATOM 5816 O O . SER A 1 765 ? -3.783 21.656 29.797 1 97.56 765 SER A O 1
ATOM 5818 N N . GLN A 1 766 ? -4.875 20.281 28.422 1 95.94 766 GLN A N 1
ATOM 5819 C CA . GLN A 1 766 ? -5.34 21.344 27.531 1 95.94 766 GLN A CA 1
ATOM 5820 C C . GLN A 1 766 ? -6.723 21.031 26.969 1 95.94 766 GLN A C 1
ATOM 5822 O O . GLN A 1 766 ? -7.223 19.906 27.141 1 95.94 766 GLN A O 1
ATOM 5827 N N . TYR A 1 767 ? -7.375 22.047 26.438 1 95.81 767 TYR A N 1
ATOM 5828 C CA . TYR A 1 767 ? -8.633 21.828 25.75 1 95.81 767 TYR A CA 1
ATOM 5829 C C . TYR A 1 767 ? -8.391 21.406 24.297 1 95.81 767 TYR A C 1
ATOM 5831 O O . TYR A 1 767 ? -7.426 21.844 23.672 1 95.81 767 TYR A O 1
ATOM 5839 N N . SER A 1 768 ? -9.266 20.516 23.812 1 94.56 768 SER A N 1
ATOM 5840 C CA . SER A 1 768 ? -9.102 20.078 22.438 1 94.56 768 SER A CA 1
ATOM 5841 C C . SER A 1 768 ? -10.312 20.469 21.594 1 94.56 768 SER A C 1
ATOM 5843 O O . SER A 1 768 ? -10.297 20.312 20.359 1 94.56 768 SER A O 1
ATOM 5845 N N . PHE A 1 769 ? -11.367 21.031 22.156 1 93.81 769 PHE A N 1
ATOM 5846 C CA . PHE A 1 769 ? -12.531 21.547 21.453 1 93.81 769 PHE A CA 1
ATOM 5847 C C . PHE A 1 769 ? -12.898 22.938 21.984 1 93.81 769 PHE A C 1
ATOM 5849 O O . PHE A 1 769 ? -12.82 23.188 23.188 1 93.81 769 PHE A O 1
ATOM 5856 N N . GLN A 1 770 ? -13.398 23.781 21.078 1 91.69 770 GLN A N 1
ATOM 5857 C CA . GLN A 1 770 ? -13.586 25.188 21.391 1 91.69 770 GLN A CA 1
ATOM 5858 C C . GLN A 1 770 ? -14.836 25.391 22.234 1 91.69 770 GLN A C 1
ATOM 5860 O O . GLN A 1 770 ? -14.977 26.422 22.906 1 91.69 770 GLN A O 1
ATOM 5865 N N . LEU A 1 771 ? -15.719 24.453 22.172 1 90 771 LEU A N 1
ATOM 5866 C CA . LEU A 1 771 ? -17 24.672 22.828 1 90 771 LEU A CA 1
ATOM 5867 C C . LEU A 1 771 ? -17.188 23.703 24 1 90 771 LEU A C 1
ATOM 5869 O O . LEU A 1 771 ? -18.266 23.656 24.594 1 90 771 LEU A O 1
ATOM 5873 N N . GLU A 1 772 ? -16.203 22.953 24.359 1 91.69 772 GLU A N 1
ATOM 5874 C CA . GLU A 1 772 ? -16.359 21.922 25.375 1 91.69 772 GLU A CA 1
ATOM 5875 C C . GLU A 1 772 ? -15.445 22.172 26.578 1 91.69 772 GLU A C 1
ATOM 5877 O O . GLU A 1 772 ? -14.242 22.359 26.406 1 91.69 772 GLU A O 1
ATOM 5882 N N . PRO A 1 773 ? -15.977 22.156 27.734 1 92.44 773 PRO A N 1
ATOM 5883 C CA . PRO A 1 773 ? -15.164 22.344 28.938 1 92.44 773 PRO A CA 1
ATOM 5884 C C . PRO A 1 773 ? -14.461 21.062 29.375 1 92.44 773 PRO A C 1
ATOM 5886 O O . PRO A 1 773 ? -14.531 20.688 30.562 1 92.44 773 PRO A O 1
ATOM 5889 N N . THR A 1 774 ? -13.953 20.328 28.547 1 95.31 774 THR A N 1
ATOM 5890 C CA . THR A 1 774 ? -13.273 19.078 28.828 1 95.31 774 THR A CA 1
ATOM 5891 C C . THR A 1 774 ? -11.812 19.141 28.391 1 95.31 774 THR A C 1
ATOM 5893 O O . THR A 1 774 ? -11.508 19.516 27.266 1 95.31 774 THR A O 1
ATOM 5896 N N . LYS A 1 775 ? -10.93 18.734 29.266 1 97.06 775 LYS A N 1
ATOM 5897 C CA . LYS A 1 775 ? -9.492 18.781 28.984 1 97.06 775 LYS A CA 1
ATOM 5898 C C . LYS A 1 775 ? -8.953 17.406 28.625 1 97.06 775 LYS A C 1
ATOM 5900 O O . LYS A 1 775 ? -9.57 16.391 28.969 1 97.06 775 LYS A O 1
ATOM 5905 N N . THR A 1 776 ? -7.883 17.406 27.969 1 97.12 776 THR A N 1
ATOM 5906 C CA . THR A 1 776 ? -7.121 16.203 27.672 1 97.12 776 THR A CA 1
ATOM 5907 C C . THR A 1 776 ? -6.223 15.82 28.844 1 97.12 776 THR A C 1
ATOM 5909 O O . THR A 1 776 ? -6.254 16.469 29.891 1 97.12 776 THR A O 1
ATOM 5912 N N . ASP A 1 777 ? -5.414 14.734 28.688 1 97.62 777 ASP A N 1
ATOM 5913 C CA . ASP A 1 777 ? -4.41 14.352 29.688 1 97.62 777 ASP A CA 1
ATOM 5914 C C . ASP A 1 777 ? -3.148 15.195 29.547 1 97.62 777 ASP A C 1
ATOM 5916 O O . ASP A 1 777 ? -2.854 15.703 28.453 1 97.62 777 ASP A O 1
ATOM 5920 N N . PRO A 1 778 ? -2.473 15.438 30.656 1 97.69 778 PRO A N 1
ATOM 5921 C CA . PRO A 1 778 ? -1.109 15.93 30.453 1 97.69 778 PRO A CA 1
ATOM 5922 C C . PRO A 1 778 ? -0.239 14.953 29.672 1 97.69 778 PRO A C 1
ATOM 5924 O O . PRO A 1 778 ? -0.525 13.758 29.625 1 97.69 778 PRO A O 1
ATOM 5927 N N . SER A 1 779 ? 0.763 15.453 29.047 1 96.56 779 SER A N 1
ATOM 5928 C CA . SER A 1 779 ? 1.614 14.602 28.219 1 96.56 779 SER A CA 1
ATOM 5929 C C . SER A 1 779 ? 3.057 14.617 28.719 1 96.56 779 SER A C 1
ATOM 5931 O O . SER A 1 779 ? 3.541 15.641 29.203 1 96.56 779 SER A O 1
ATOM 5933 N N . PHE A 1 780 ? 3.697 13.492 28.672 1 97.81 780 PHE A N 1
ATOM 5934 C CA . PHE A 1 780 ? 5.117 13.305 28.938 1 97.81 780 PHE A CA 1
ATOM 5935 C C . PHE A 1 780 ? 5.719 12.266 28 1 97.81 780 PHE A C 1
ATOM 5937 O O . PHE A 1 780 ? 5.402 11.078 28.094 1 97.81 780 PHE A O 1
ATOM 5944 N N . VAL A 1 781 ? 6.566 12.68 27.109 1 97.44 781 VAL A N 1
ATOM 5945 C CA . VAL A 1 781 ? 7.129 11.789 26.094 1 97.44 781 VAL A CA 1
ATOM 5946 C C . VAL A 1 781 ? 8.656 11.852 26.141 1 97.44 781 VAL A C 1
ATOM 5948 O O . VAL A 1 781 ? 9.234 12.938 26.078 1 97.44 781 VAL A O 1
ATOM 5951 N N . VAL A 1 782 ? 9.281 10.703 26.25 1 98 782 VAL A N 1
ATOM 5952 C CA . VAL A 1 782 ? 10.742 10.594 26.203 1 98 782 VAL A CA 1
ATOM 5953 C C . VAL A 1 782 ? 11.18 9.867 24.938 1 98 782 VAL A C 1
ATOM 5955 O O . VAL A 1 782 ? 10.602 8.844 24.578 1 98 782 VAL A O 1
ATOM 5958 N N . ASN A 1 783 ? 12.133 10.445 24.266 1 97.94 783 ASN A N 1
ATOM 5959 C CA . ASN A 1 783 ? 12.742 9.82 23.094 1 97.94 783 ASN A CA 1
ATOM 5960 C C . ASN A 1 783 ? 14.234 9.586 23.297 1 97.94 783 ASN A C 1
ATOM 5962 O O . ASN A 1 783 ? 14.852 10.203 24.172 1 97.94 783 ASN A O 1
ATOM 5966 N N . GLY A 1 784 ? 14.734 8.648 22.547 1 97.94 784 GLY A N 1
ATOM 5967 C CA . GLY A 1 784 ? 16.156 8.352 22.656 1 97.94 784 GLY A CA 1
ATOM 5968 C C . GLY A 1 784 ? 16.766 7.836 21.359 1 97.94 784 GLY A C 1
ATOM 5969 O O . GLY A 1 784 ? 16.047 7.355 20.484 1 97.94 784 GLY A O 1
ATOM 5970 N N . ARG A 1 785 ? 18.078 8.008 21.312 1 97.75 785 ARG A N 1
ATOM 5971 C CA . ARG A 1 785 ? 18.844 7.527 20.172 1 97.75 785 ARG A CA 1
ATOM 5972 C C . ARG A 1 785 ? 20.281 7.195 20.578 1 97.75 785 ARG A C 1
ATOM 5974 O O . ARG A 1 785 ? 20.891 7.926 21.359 1 97.75 785 ARG A O 1
ATOM 5981 N N . ILE A 1 786 ? 20.781 6.043 20.219 1 97.75 786 ILE A N 1
ATOM 5982 C CA . ILE A 1 786 ? 22.172 5.637 20.344 1 97.75 786 ILE A CA 1
ATOM 5983 C C . ILE A 1 786 ? 22.766 5.363 18.969 1 97.75 786 ILE A C 1
ATOM 5985 O O . ILE A 1 786 ? 22.203 4.594 18.188 1 97.75 786 ILE A O 1
ATOM 5989 N N . ALA A 1 787 ? 23.891 6.004 18.734 1 96.25 787 ALA A N 1
ATOM 5990 C CA . ALA A 1 787 ? 24.484 5.832 17.422 1 96.25 787 ALA A CA 1
ATOM 5991 C C . ALA A 1 787 ? 25.984 5.555 17.516 1 96.25 787 ALA A C 1
ATOM 5993 O O . ALA A 1 787 ? 26.688 6.184 18.312 1 96.25 787 ALA A O 1
ATOM 5994 N N . LEU A 1 788 ? 26.438 4.547 16.844 1 93.81 788 LEU A N 1
ATOM 5995 C CA . LEU A 1 788 ? 27.844 4.41 16.484 1 93.81 788 LEU A CA 1
ATOM 5996 C C . LEU A 1 788 ? 28.156 5.105 15.164 1 93.81 788 LEU A C 1
ATOM 5998 O O . LEU A 1 788 ? 27.984 4.512 14.094 1 93.81 788 LEU A O 1
ATOM 6002 N N . ALA A 1 789 ? 28.703 6.238 15.352 1 91.88 789 ALA A N 1
ATOM 6003 C CA . ALA A 1 789 ? 28.766 7.145 14.211 1 91.88 789 ALA A CA 1
ATOM 6004 C C . ALA A 1 789 ? 30.188 7.191 13.633 1 91.88 789 ALA A C 1
ATOM 6006 O O . ALA A 1 789 ? 31.156 6.93 14.344 1 91.88 789 ALA A O 1
ATOM 6007 N N . ASP A 1 790 ? 30.25 7.406 12.32 1 89 790 ASP A N 1
ATOM 6008 C CA . ASP A 1 790 ? 31.469 7.754 11.602 1 89 790 ASP A CA 1
ATOM 6009 C C . ASP A 1 790 ? 32.438 6.566 11.539 1 89 790 ASP A C 1
ATOM 6011 O O . ASP A 1 790 ? 33.625 6.73 11.672 1 89 790 ASP A O 1
ATOM 6015 N N . ILE A 1 791 ? 31.812 5.5 11.492 1 87.06 791 ILE A N 1
ATOM 6016 C CA . ILE A 1 791 ? 32.656 4.336 11.258 1 87.06 791 ILE A CA 1
ATOM 6017 C C . ILE A 1 791 ? 33.281 4.43 9.875 1 87.06 791 ILE A C 1
ATOM 6019 O O . ILE A 1 791 ? 32.594 4.398 8.859 1 87.06 791 ILE A O 1
ATOM 6023 N N . LYS A 1 792 ? 34.562 4.535 9.867 1 86.44 792 LYS A N 1
ATOM 6024 C CA . LYS A 1 792 ? 35.25 4.668 8.586 1 86.44 792 LYS A CA 1
ATOM 6025 C C . LYS A 1 792 ? 35.312 3.332 7.848 1 86.44 792 LYS A C 1
ATOM 6027 O O . LYS A 1 792 ? 35.844 2.355 8.359 1 86.44 792 LYS A O 1
ATOM 6032 N N . MET A 1 793 ? 34.688 3.342 6.785 1 78.94 793 MET A N 1
ATOM 6033 C CA . MET A 1 793 ? 34.719 2.135 5.961 1 78.94 793 MET A CA 1
ATOM 6034 C C . MET A 1 793 ? 35.906 2.154 5 1 78.94 793 MET A C 1
ATOM 6036 O O . MET A 1 793 ? 36.438 1.104 4.66 1 78.94 793 MET A O 1
ATOM 6040 N N . ASN A 1 794 ? 36.219 3.281 4.461 1 78.5 794 ASN A N 1
ATOM 6041 C CA . ASN A 1 794 ? 37.406 3.637 3.688 1 78.5 794 ASN A CA 1
ATOM 6042 C C . ASN A 1 794 ? 37.719 5.133 3.764 1 78.5 794 ASN A C 1
ATOM 6044 O O . ASN A 1 794 ? 37.312 5.797 4.723 1 78.5 794 ASN A O 1
ATOM 6048 N N . ASP A 1 795 ? 38.531 5.676 2.789 1 76.62 795 ASP A N 1
ATOM 6049 C CA . ASP A 1 795 ? 38.969 7.066 2.887 1 76.62 795 ASP A CA 1
ATOM 6050 C C . ASP A 1 795 ? 37.812 8.031 2.57 1 76.62 795 ASP A C 1
ATOM 6052 O O . ASP A 1 795 ? 37.875 9.211 2.922 1 76.62 795 ASP A O 1
ATOM 6056 N N . SER A 1 796 ? 36.75 7.527 2.006 1 79.69 796 SER A N 1
ATOM 6057 C CA . SER A 1 796 ? 35.75 8.469 1.506 1 79.69 796 SER A CA 1
ATOM 6058 C C . SER A 1 796 ? 34.375 8.133 2.047 1 79.69 796 SER A C 1
ATOM 6060 O O . SER A 1 796 ? 33.438 8.898 1.853 1 79.69 796 SER A O 1
ATOM 6062 N N . ALA A 1 797 ? 34.281 7.039 2.734 1 82.81 797 ALA A N 1
ATOM 6063 C CA . ALA A 1 797 ? 32.938 6.617 3.143 1 82.81 797 ALA A CA 1
ATOM 6064 C C . ALA A 1 797 ? 32.906 6.355 4.645 1 82.81 797 ALA A C 1
ATOM 6066 O O . ALA A 1 797 ? 33.844 5.812 5.223 1 82.81 797 ALA A O 1
ATOM 6067 N N . GLN A 1 798 ? 31.812 6.855 5.254 1 87.81 798 GLN A N 1
ATOM 6068 C CA . GLN A 1 798 ? 31.547 6.605 6.668 1 87.81 798 GLN A CA 1
ATOM 6069 C C . GLN A 1 798 ? 30.156 6.031 6.875 1 87.81 798 GLN A C 1
ATOM 6071 O O . GLN A 1 798 ? 29.219 6.363 6.137 1 87.81 798 GLN A O 1
ATOM 6076 N N . VAL A 1 799 ? 30.109 5.184 7.875 1 87.38 799 VAL A N 1
ATOM 6077 C CA . VAL A 1 799 ? 28.828 4.566 8.195 1 87.38 799 VAL A CA 1
ATOM 6078 C C . VAL A 1 799 ? 28.438 4.898 9.633 1 87.38 799 VAL A C 1
ATOM 6080 O O . VAL A 1 799 ? 29.281 4.941 10.516 1 87.38 799 VAL A O 1
ATOM 6083 N N . THR A 1 800 ? 27.188 5.191 9.812 1 92.25 800 THR A N 1
ATOM 6084 C CA . THR A 1 800 ? 26.609 5.359 11.141 1 92.25 800 THR A CA 1
ATOM 6085 C C . THR A 1 800 ? 25.5 4.34 11.375 1 92.25 800 THR A C 1
ATOM 6087 O O . THR A 1 800 ? 24.578 4.211 10.562 1 92.25 800 THR A O 1
ATOM 6090 N N . LEU A 1 801 ? 25.625 3.578 12.422 1 92 801 LEU A N 1
ATOM 6091 C CA . LEU A 1 801 ? 24.578 2.676 12.883 1 92 801 LEU A CA 1
ATOM 6092 C C . LEU A 1 801 ? 23.875 3.246 14.102 1 92 801 LEU A C 1
ATOM 6094 O O . LEU A 1 801 ? 24.516 3.701 15.047 1 92 801 LEU A O 1
ATOM 6098 N N . SER A 1 802 ? 22.594 3.24 14.023 1 96.25 802 SER A N 1
ATOM 6099 C CA . SER A 1 802 ? 21.891 3.852 15.148 1 96.25 802 SER A CA 1
ATOM 6100 C C . SER A 1 802 ? 20.672 3.033 15.555 1 96.25 802 SER A C 1
ATOM 6102 O O . SER A 1 802 ? 20.109 2.299 14.734 1 96.25 802 SER A O 1
ATOM 6104 N N . LEU A 1 803 ? 20.312 3.119 16.828 1 97.56 803 LEU A N 1
ATOM 6105 C CA . LEU A 1 803 ? 19.047 2.684 17.422 1 97.56 803 LEU A CA 1
ATOM 6106 C C . LEU A 1 803 ? 18.266 3.871 17.953 1 97.56 803 LEU A C 1
ATOM 6108 O O . LEU A 1 803 ? 18.844 4.789 18.547 1 97.56 803 LEU A O 1
ATOM 6112 N N . TRP A 1 804 ? 17.016 3.9 17.641 1 97.44 804 TRP A N 1
ATOM 6113 C CA . TRP A 1 804 ? 16.188 5.004 18.109 1 97.44 804 TRP A CA 1
ATOM 6114 C C . TRP A 1 804 ? 14.891 4.484 18.734 1 97.44 804 TRP A C 1
ATOM 6116 O O . TRP A 1 804 ? 14.461 3.365 18.453 1 97.44 804 TRP A O 1
ATOM 6126 N N . ALA A 1 805 ? 14.312 5.309 19.656 1 97.75 805 ALA A N 1
ATOM 6127 C CA . ALA A 1 805 ? 13 5.055 20.234 1 97.75 805 ALA A CA 1
ATOM 6128 C C . ALA A 1 805 ? 12.234 6.355 20.438 1 97.75 805 ALA A C 1
ATOM 6130 O O . ALA A 1 805 ? 12.797 7.359 20.891 1 97.75 805 ALA A O 1
ATOM 6131 N N . ARG A 1 806 ? 11.039 6.434 20.016 1 97.06 806 ARG A N 1
ATOM 6132 C CA . ARG A 1 806 ? 10.086 7.488 20.359 1 97.06 806 ARG A CA 1
ATOM 6133 C C . ARG A 1 806 ? 9.055 6.984 21.359 1 97.06 806 ARG A C 1
ATOM 6135 O O . ARG A 1 806 ? 8.562 5.859 21.25 1 97.06 806 ARG A O 1
ATOM 6142 N N . ASN A 1 807 ? 8.789 7.879 22.312 1 97.44 807 ASN A N 1
ATOM 6143 C CA . ASN A 1 807 ? 7.965 7.453 23.438 1 97.44 807 ASN A CA 1
ATOM 6144 C C . ASN A 1 807 ? 8.562 6.234 24.141 1 97.44 807 ASN A C 1
ATOM 6146 O O . ASN A 1 807 ? 7.895 5.215 24.297 1 97.44 807 ASN A O 1
ATOM 6150 N N . LEU A 1 808 ? 9.766 6.363 24.516 1 97.75 808 LEU A N 1
ATOM 6151 C CA . LEU A 1 808 ? 10.617 5.309 25.047 1 97.75 808 LEU A CA 1
ATOM 6152 C C . LEU A 1 808 ? 9.922 4.562 26.188 1 97.75 808 LEU A C 1
ATOM 6154 O O . LEU A 1 808 ? 10.031 3.34 26.297 1 97.75 808 LEU A O 1
ATOM 6158 N N . PHE A 1 809 ? 9.203 5.246 27.031 1 97.38 809 PHE A N 1
ATOM 6159 C CA . PHE A 1 809 ? 8.594 4.637 28.203 1 97.38 809 PHE A CA 1
ATOM 6160 C C . PHE A 1 809 ? 7.191 4.137 27.891 1 97.38 809 PHE A C 1
ATOM 6162 O O . PHE A 1 809 ? 6.484 3.654 28.781 1 97.38 809 PHE A O 1
ATOM 6169 N N . ASP A 1 810 ? 6.691 4.297 26.672 1 96.88 810 ASP A N 1
ATOM 6170 C CA . ASP A 1 810 ? 5.383 3.855 26.203 1 96.88 810 ASP A CA 1
ATOM 6171 C C . ASP A 1 810 ? 4.258 4.504 27 1 96.88 810 ASP A C 1
ATOM 6173 O O . ASP A 1 810 ? 3.344 3.818 27.469 1 96.88 810 ASP A O 1
ATOM 6177 N N . ASN A 1 811 ? 4.504 5.766 27.156 1 96.81 811 ASN A N 1
ATOM 6178 C CA . ASN A 1 811 ? 3.457 6.531 27.828 1 96.81 811 ASN A CA 1
ATOM 6179 C C . ASN A 1 811 ? 2.234 6.711 26.938 1 96.81 811 ASN A C 1
ATOM 6181 O O . ASN A 1 811 ? 2.363 7.117 25.781 1 96.81 811 ASN A O 1
ATOM 6185 N N . THR A 1 812 ? 1.02 6.367 27.516 1 97.25 812 THR A N 1
ATOM 6186 C CA . THR A 1 812 ? -0.25 6.543 26.812 1 97.25 812 THR A CA 1
ATOM 6187 C C . THR A 1 812 ? -1.054 7.684 27.438 1 97.25 812 THR A C 1
ATOM 6189 O O . THR A 1 812 ? -1.278 7.703 28.656 1 97.25 812 THR A O 1
ATOM 6192 N N . TYR A 1 813 ? -1.464 8.633 26.609 1 96.94 813 TYR A N 1
ATOM 6193 C CA . TYR A 1 813 ? -2.305 9.734 27.078 1 96.94 813 TYR A CA 1
ATOM 6194 C C . TYR A 1 813 ? -3.289 10.156 25.984 1 96.94 813 TYR A C 1
ATOM 6196 O O . TYR A 1 813 ? -3.037 9.961 24.797 1 96.94 813 TYR A O 1
ATOM 6204 N N . ILE A 1 814 ? -4.438 10.727 26.406 1 97.5 814 ILE A N 1
ATOM 6205 C CA . ILE A 1 814 ? -5.453 11.273 25.516 1 97.5 814 ILE A CA 1
ATOM 6206 C C . ILE A 1 814 ? -5.051 12.68 25.078 1 97.5 814 ILE A C 1
ATOM 6208 O O . ILE A 1 814 ? -4.922 13.586 25.906 1 97.5 814 ILE A O 1
ATOM 6212 N N . TYR A 1 815 ? -4.848 12.914 23.766 1 95 815 TYR A N 1
ATOM 6213 C CA . TYR A 1 815 ? -4.473 14.25 23.297 1 95 815 TYR A CA 1
ATOM 6214 C C . TYR A 1 815 ? -5.672 14.984 22.703 1 95 815 TYR A C 1
ATOM 6216 O O . TYR A 1 815 ? -5.625 16.188 22.5 1 95 815 TYR A O 1
ATOM 6224 N N . ARG A 1 816 ? -6.738 14.258 22.438 1 95.62 816 ARG A N 1
ATOM 6225 C CA . ARG A 1 816 ? -7.992 14.812 21.953 1 95.62 816 ARG A CA 1
ATOM 6226 C C . ARG A 1 816 ? -9.188 14.117 22.594 1 95.62 816 ARG A C 1
ATOM 6228 O O . ARG A 1 816 ? -9.289 12.891 22.562 1 95.62 816 ARG A O 1
ATOM 6235 N N . ARG A 1 817 ? -10.109 14.922 23.172 1 96.44 817 ARG A N 1
ATOM 6236 C CA . ARG A 1 817 ? -11.25 14.383 23.906 1 96.44 817 ARG A CA 1
ATOM 6237 C C . ARG A 1 817 ? -12.5 15.234 23.688 1 96.44 817 ARG A C 1
ATOM 6239 O O . ARG A 1 817 ? -12.445 16.453 23.828 1 96.44 817 ARG A O 1
ATOM 6246 N N . SER A 1 818 ? -13.547 14.602 23.297 1 95.25 818 SER A N 1
ATOM 6247 C CA . SER A 1 818 ? -14.828 15.281 23.156 1 95.25 818 SER A CA 1
ATOM 6248 C C . SER A 1 818 ? -15.867 14.711 24.109 1 95.25 818 SER A C 1
ATOM 6250 O O . SER A 1 818 ? -15.953 13.492 24.297 1 95.25 818 SER A O 1
ATOM 6252 N N . ASN A 1 819 ? -16.594 15.594 24.719 1 94.88 819 ASN A N 1
ATOM 6253 C CA . ASN A 1 819 ? -17.719 15.18 25.547 1 94.88 819 ASN A CA 1
ATOM 6254 C C . ASN A 1 819 ? -19.062 15.578 24.922 1 94.88 819 ASN A C 1
ATOM 6256 O O . ASN A 1 819 ? -20.062 15.68 25.625 1 94.88 819 ASN A O 1
ATOM 6260 N N . ALA A 1 820 ? -19.047 15.836 23.656 1 88.69 820 ALA A N 1
ATOM 6261 C CA . ALA A 1 820 ? -20.25 16.297 22.953 1 88.69 820 ALA A CA 1
ATOM 6262 C C . ALA A 1 820 ? -21.375 15.281 23.094 1 88.69 820 ALA A C 1
ATOM 6264 O O . ALA A 1 820 ? -22.562 15.648 23.172 1 88.69 820 ALA A O 1
ATOM 6265 N N . ASN A 1 821 ? -21.078 14.008 23.125 1 92.75 821 ASN A N 1
ATOM 6266 C CA . ASN A 1 821 ? -22.078 12.945 23.203 1 92.75 821 ASN A CA 1
ATOM 6267 C C . ASN A 1 821 ? -22.312 12.484 24.641 1 92.75 821 ASN A C 1
ATOM 6269 O O . ASN A 1 821 ? -22.75 11.359 24.875 1 92.75 821 ASN A O 1
ATOM 6273 N N . SER A 1 822 ? -21.953 13.281 25.594 1 94.25 822 SER A N 1
ATOM 6274 C CA . SER A 1 822 ? -22.156 12.93 27 1 94.25 822 SER A CA 1
ATOM 6275 C C . SER A 1 822 ? -23.266 13.781 27.625 1 94.25 822 SER A C 1
ATOM 6277 O O . SER A 1 822 ? -23.688 13.531 28.75 1 94.25 822 SER A O 1
ATOM 6279 N N . SER A 1 823 ? -23.672 14.797 26.891 1 90.19 823 SER A N 1
ATOM 6280 C CA . SER A 1 823 ? -24.734 15.695 27.344 1 90.19 823 SER A CA 1
ATOM 6281 C C . SER A 1 823 ? -25.812 15.852 26.281 1 90.19 823 SER A C 1
ATOM 6283 O O . SER A 1 823 ? -25.547 15.68 25.094 1 90.19 823 SER A O 1
ATOM 6285 N N . PRO A 1 824 ? -27.047 16.141 26.734 1 90.94 824 PRO A N 1
ATOM 6286 C CA . PRO A 1 824 ? -28.109 16.344 25.734 1 90.94 824 PRO A CA 1
ATOM 6287 C C . PRO A 1 824 ? -27.891 17.594 24.891 1 90.94 824 PRO A C 1
ATOM 6289 O O . PRO A 1 824 ? -27.188 18.516 25.297 1 90.94 824 PRO A O 1
ATOM 6292 N N . VAL A 1 825 ? -28.484 17.562 23.75 1 85.12 825 VAL A N 1
ATOM 6293 C CA . VAL A 1 825 ? -28.5 18.719 22.875 1 85.12 825 VAL A CA 1
ATOM 6294 C C . VAL A 1 825 ? -29.766 19.547 23.141 1 85.12 825 VAL A C 1
ATOM 6296 O O . VAL A 1 825 ? -30.875 19.016 23.125 1 85.12 825 VAL A O 1
ATOM 6299 N N . TYR A 1 826 ? -29.547 20.828 23.344 1 83.56 826 TYR A N 1
ATOM 6300 C CA . TYR A 1 826 ? -30.656 21.75 23.547 1 83.56 826 TYR A CA 1
ATOM 6301 C C . TYR A 1 826 ? -31 22.5 22.266 1 83.56 826 TYR A C 1
ATOM 6303 O O . TYR A 1 826 ? -30.156 23.203 21.703 1 83.56 826 TYR A O 1
ATOM 6311 N N . ASN A 1 827 ? -32.156 22.281 21.812 1 80.62 827 ASN A N 1
ATOM 6312 C CA . ASN A 1 827 ? -32.625 22.969 20.609 1 80.62 827 ASN A CA 1
ATOM 6313 C C . ASN A 1 827 ? -33.406 24.234 20.938 1 80.62 827 ASN A C 1
ATOM 6315 O O . ASN A 1 827 ? -34.406 24.172 21.672 1 80.62 827 ASN A O 1
ATOM 6319 N N . TYR A 1 828 ? -32.969 25.297 20.297 1 76.38 828 TYR A N 1
ATOM 6320 C CA . TYR A 1 828 ? -33.625 26.578 20.594 1 76.38 828 TYR A CA 1
ATOM 6321 C C . TYR A 1 828 ? -34.25 27.172 19.344 1 76.38 828 TYR A C 1
ATOM 6323 O O . TYR A 1 828 ? -33.781 26.938 18.234 1 76.38 828 TYR A O 1
ATOM 6331 N N . ASN A 1 829 ? -35.312 27.719 19.453 1 71.31 829 ASN A N 1
ATOM 6332 C CA . ASN A 1 829 ? -35.906 28.688 18.547 1 71.31 829 ASN A CA 1
ATOM 6333 C C . ASN A 1 829 ? -35.844 30.109 19.109 1 71.31 829 ASN A C 1
ATOM 6335 O O . ASN A 1 829 ? -36.688 30.469 19.953 1 71.31 829 ASN A O 1
ATOM 6339 N N . GLY A 1 830 ? -34.875 30.828 18.562 1 67.56 830 GLY A N 1
ATOM 6340 C CA . GLY A 1 830 ? -34.562 32.031 19.312 1 67.56 830 GLY A CA 1
ATOM 6341 C C . GLY A 1 830 ? -34.094 31.781 20.719 1 67.56 830 GLY A C 1
ATOM 6342 O O . GLY A 1 830 ? -33.188 30.953 20.938 1 67.56 830 GLY A O 1
ATOM 6343 N N . ALA A 1 831 ? -34.625 32.406 21.656 1 71.88 831 ALA A N 1
ATOM 6344 C CA . ALA A 1 831 ? -34.25 32.25 23.062 1 71.88 831 ALA A CA 1
ATOM 6345 C C . ALA A 1 831 ? -35.062 31.172 23.75 1 71.88 831 ALA A C 1
ATOM 6347 O O . ALA A 1 831 ? -34.781 30.828 24.906 1 71.88 831 ALA A O 1
ATOM 6348 N N . THR A 1 832 ? -36.031 30.625 23.031 1 77.25 832 THR A N 1
ATOM 6349 C CA . THR A 1 832 ? -36.938 29.656 23.641 1 77.25 832 THR A CA 1
ATOM 6350 C C . THR A 1 832 ? -36.438 28.219 23.406 1 77.25 832 THR A C 1
ATOM 6352 O O . THR A 1 832 ? -36.219 27.828 22.25 1 77.25 832 THR A O 1
ATOM 6355 N N . LEU A 1 833 ? -36.156 27.5 24.484 1 82.69 833 LEU A N 1
ATOM 6356 C CA . LEU A 1 833 ? -35.875 26.078 24.375 1 82.69 833 LEU A CA 1
ATOM 6357 C C . LEU A 1 833 ? -37.062 25.312 23.859 1 82.69 833 LEU A C 1
ATOM 6359 O O . LEU A 1 833 ? -38.125 25.312 24.484 1 82.69 833 LEU A O 1
ATOM 6363 N N . VAL A 1 834 ? -36.938 24.672 22.734 1 82.56 834 VAL A N 1
ATOM 6364 C CA . VAL A 1 834 ? -38.062 24.031 22.109 1 82.56 834 VAL A CA 1
ATOM 6365 C C . VAL A 1 834 ? -38.031 22.531 22.344 1 82.56 834 VAL A C 1
ATOM 6367 O O . VAL A 1 834 ? -39.062 21.859 22.344 1 82.56 834 VAL A O 1
ATOM 6370 N N . SER A 1 835 ? -36.844 21.984 22.453 1 88.19 835 SER A N 1
ATOM 6371 C CA . SER A 1 835 ? -36.719 20.562 22.734 1 88.19 835 SER A CA 1
ATOM 6372 C C . SER A 1 835 ? -35.312 20.219 23.281 1 88.19 835 SER A C 1
ATOM 6374 O O . SER A 1 835 ? -34.375 21.016 23.141 1 88.19 835 SER A O 1
ATOM 6376 N N . THR A 1 836 ? -35.25 19.141 23.984 1 90.5 836 THR A N 1
ATOM 6377 C CA . THR A 1 836 ? -34 18.562 24.484 1 90.5 836 THR A CA 1
ATOM 6378 C C . THR A 1 836 ? -33.781 17.172 23.922 1 90.5 836 THR A C 1
ATOM 6380 O O . THR A 1 836 ? -34.625 16.297 24.078 1 90.5 836 THR A O 1
ATOM 6383 N N . ASN A 1 837 ? -32.688 16.969 23.25 1 90.81 837 ASN A N 1
ATOM 6384 C CA . ASN A 1 837 ? -32.406 15.695 22.594 1 90.81 837 ASN A CA 1
ATOM 6385 C C . ASN A 1 837 ? -31.484 14.82 23.422 1 90.81 837 ASN A C 1
ATOM 6387 O O . ASN A 1 837 ? -30.328 15.188 23.656 1 90.81 837 ASN A O 1
ATOM 6391 N N . TYR A 1 838 ? -31.953 13.664 23.859 1 93.38 838 TYR A N 1
ATOM 6392 C CA . TYR A 1 838 ? -31.172 12.703 24.625 1 93.38 838 TYR A CA 1
ATOM 6393 C C . TYR A 1 838 ? -30.703 11.547 23.75 1 93.38 838 TYR A C 1
ATOM 6395 O O . TYR A 1 838 ? -29.906 10.711 24.172 1 93.38 838 TYR A O 1
ATOM 6403 N N . GLY A 1 839 ? -31.109 11.539 22.516 1 88.69 839 GLY A N 1
ATOM 6404 C CA . GLY A 1 839 ? -30.891 10.414 21.625 1 88.69 839 GLY A CA 1
ATOM 6405 C C . GLY A 1 839 ? -29.438 10.234 21.234 1 88.69 839 GLY A C 1
ATOM 6406 O O . GLY A 1 839 ? -29.016 9.133 20.875 1 88.69 839 GLY A O 1
ATOM 6407 N N . GLY A 1 840 ? -28.625 11.242 21.312 1 89.69 840 GLY A N 1
ATOM 6408 C CA . GLY A 1 840 ? -27.234 11.188 20.906 1 89.69 840 GLY A CA 1
ATOM 6409 C C . GLY A 1 840 ? -26.281 10.883 22.047 1 89.69 840 GLY A C 1
ATOM 6410 O O . GLY A 1 840 ? -25.062 10.812 21.844 1 89.69 840 GLY A O 1
ATOM 6411 N N . ILE A 1 841 ? -26.828 10.648 23.203 1 94.06 841 ILE A N 1
ATOM 6412 C CA . ILE A 1 841 ? -25.984 10.445 24.359 1 94.06 841 ILE A CA 1
ATOM 6413 C C . ILE A 1 841 ? -25.344 9.055 24.312 1 94.06 841 ILE A C 1
ATOM 6415 O O . ILE A 1 841 ? -26.062 8.047 24.25 1 94.06 841 ILE A O 1
ATOM 6419 N N . LEU A 1 842 ? -24.078 8.945 24.359 1 95.94 842 LEU A N 1
ATOM 6420 C CA . LEU A 1 842 ? -23.25 7.746 24.359 1 95.94 842 LEU A CA 1
ATOM 6421 C C . LEU A 1 842 ? -22.125 7.859 25.391 1 95.94 842 LEU A C 1
ATOM 6423 O O . LEU A 1 842 ? -22.203 7.262 26.469 1 95.94 842 LEU A O 1
ATOM 6427 N N . GLY A 1 843 ? -21.219 8.688 25.25 1 96.69 843 GLY A N 1
ATOM 6428 C CA . GLY A 1 843 ? -20.078 8.945 26.109 1 96.69 843 GLY A CA 1
ATOM 6429 C C . GLY A 1 843 ? -19 9.766 25.422 1 96.69 843 GLY A C 1
ATOM 6430 O O . GLY A 1 843 ? -19.203 10.266 24.328 1 96.69 843 GLY A O 1
ATOM 6431 N N . ASP A 1 844 ? -17.859 9.93 26.125 1 96.62 844 ASP A N 1
ATOM 6432 C CA . ASP A 1 844 ? -16.734 10.648 25.547 1 96.62 844 ASP A CA 1
ATOM 6433 C C . ASP A 1 844 ? -15.984 9.789 24.531 1 96.62 844 ASP A C 1
ATOM 6435 O O . ASP A 1 844 ? -15.797 8.586 24.75 1 96.62 844 ASP A O 1
ATOM 6439 N N . TYR A 1 845 ? -15.672 10.359 23.453 1 95.5 845 TYR A N 1
ATOM 6440 C CA . TYR A 1 845 ? -14.688 9.719 22.594 1 95.5 845 TYR A CA 1
ATOM 6441 C C . TYR A 1 845 ? -13.359 10.469 22.641 1 95.5 845 TYR A C 1
ATOM 6443 O O . TYR A 1 845 ? -13.32 11.664 22.922 1 95.5 845 TYR A O 1
ATOM 6451 N N . ALA A 1 846 ? -12.297 9.758 22.391 1 97.25 846 ALA A N 1
ATOM 6452 C CA . ALA A 1 846 ? -10.961 10.352 22.516 1 97.25 846 ALA A CA 1
ATOM 6453 C C . ALA A 1 846 ? -9.977 9.695 21.562 1 97.25 846 ALA A C 1
ATOM 6455 O O . ALA A 1 846 ? -10.227 8.602 21.062 1 97.25 846 ALA A O 1
ATOM 6456 N N . ASN A 1 847 ? -8.961 10.336 21.266 1 96.69 847 ASN A N 1
ATOM 6457 C CA . ASN A 1 847 ? -7.801 9.836 20.531 1 96.69 847 ASN A CA 1
ATOM 6458 C C . ASN A 1 847 ? -6.559 9.789 21.422 1 96.69 847 ASN A C 1
ATOM 6460 O O . ASN A 1 847 ? -6.336 10.688 22.234 1 96.69 847 ASN A O 1
ATOM 6464 N N . PHE A 1 848 ? -5.797 8.766 21.25 1 96.94 848 PHE A N 1
ATOM 6465 C CA . PHE A 1 848 ? -4.578 8.57 22.031 1 96.94 848 PHE A CA 1
ATOM 6466 C C . PHE A 1 848 ? -3.346 8.914 21.203 1 96.94 848 PHE A C 1
ATOM 6468 O O . PHE A 1 848 ? -3.389 8.891 19.969 1 96.94 848 PHE A O 1
ATOM 6475 N N . ASN A 1 849 ? -2.332 9.266 21.938 1 95.44 849 ASN A N 1
ATOM 6476 C CA . ASN A 1 849 ? -1.059 9.516 21.266 1 95.44 849 ASN A CA 1
ATOM 6477 C C . ASN A 1 849 ? -0.523 8.25 20.594 1 95.44 849 ASN A C 1
ATOM 6479 O O . ASN A 1 849 ? -0.962 7.145 20.906 1 95.44 849 ASN A O 1
ATOM 6483 N N . PRO A 1 850 ? 0.472 8.414 19.656 1 93.75 850 PRO A N 1
ATOM 6484 C CA . PRO A 1 850 ? 1.08 7.223 19.062 1 93.75 850 PRO A CA 1
ATOM 6485 C C . PRO A 1 850 ? 1.777 6.34 20.094 1 93.75 850 PRO A C 1
ATOM 6487 O O . PRO A 1 850 ? 2.383 6.852 21.047 1 93.75 850 PRO A O 1
ATOM 6490 N N . PRO A 1 851 ? 1.756 5.043 19.875 1 96.88 851 PRO A N 1
ATOM 6491 C CA . PRO A 1 851 ? 2.498 4.148 20.781 1 96.88 851 PRO A CA 1
ATOM 6492 C C . PRO A 1 851 ? 4.012 4.258 20.594 1 96.88 851 PRO A C 1
ATOM 6494 O O . PRO A 1 851 ? 4.48 4.996 19.734 1 96.88 851 PRO A O 1
ATOM 6497 N N . ARG A 1 852 ? 4.68 3.576 21.5 1 97.44 852 ARG A N 1
ATOM 6498 C CA . ARG A 1 852 ? 6.133 3.557 21.375 1 97.44 852 ARG A CA 1
ATOM 6499 C C . ARG A 1 852 ? 6.566 2.986 20.031 1 97.44 852 ARG A C 1
ATOM 6501 O O . ARG A 1 852 ? 6.062 1.945 19.609 1 97.44 852 ARG A O 1
ATOM 6508 N N . THR A 1 853 ? 7.383 3.627 19.375 1 97 853 THR A N 1
ATOM 6509 C CA . THR A 1 853 ? 8.039 3.121 18.172 1 97 853 THR A CA 1
ATOM 6510 C C . THR A 1 853 ? 9.555 3.082 18.359 1 97 853 THR A C 1
ATOM 6512 O O . THR A 1 853 ? 10.125 3.943 19.031 1 97 853 THR A O 1
ATOM 6515 N N . PHE A 1 854 ? 10.195 2.119 17.875 1 97.88 854 PHE A N 1
ATOM 6516 C CA . PHE A 1 854 ? 11.641 1.982 17.922 1 97.88 854 PHE A CA 1
ATOM 6517 C C . PHE A 1 854 ? 12.164 1.283 16.672 1 97.88 854 PHE A C 1
ATOM 6519 O O . PHE A 1 854 ? 11.406 0.62 15.969 1 97.88 854 PHE A O 1
ATOM 6526 N N . GLY A 1 855 ? 13.391 1.496 16.422 1 97.19 855 GLY A N 1
ATOM 6527 C CA . GLY A 1 855 ? 13.969 0.899 15.219 1 97.19 855 GLY A CA 1
ATOM 6528 C C . GLY A 1 855 ? 15.477 1.081 15.133 1 97.19 855 GLY A C 1
ATOM 6529 O O . GLY A 1 855 ? 16.109 1.562 16.078 1 97.19 855 GLY A O 1
ATOM 6530 N N . ALA A 1 856 ? 16.047 0.54 14.062 1 96.25 856 ALA A N 1
ATOM 6531 C CA . ALA A 1 856 ? 17.453 0.642 13.711 1 96.25 856 ALA A CA 1
ATOM 6532 C C . ALA A 1 856 ? 17.641 1.306 12.352 1 96.25 856 ALA A C 1
ATOM 6534 O O . ALA A 1 856 ? 16.797 1.146 11.461 1 96.25 856 ALA A O 1
ATOM 6535 N N . GLU A 1 857 ? 18.703 2.076 12.297 1 94.75 857 GLU A N 1
ATOM 6536 C CA . GLU A 1 857 ? 19.016 2.748 11.047 1 94.75 857 GLU A CA 1
ATOM 6537 C C . GLU A 1 857 ? 20.5 2.619 10.703 1 94.75 857 GLU A C 1
ATOM 6539 O O . GLU A 1 857 ? 21.344 2.568 11.602 1 94.75 857 GLU A O 1
ATOM 6544 N N . ALA A 1 858 ? 20.75 2.615 9.453 1 90.5 858 ALA A N 1
ATOM 6545 C CA . ALA A 1 858 ? 22.094 2.73 8.906 1 90.5 858 ALA A CA 1
ATOM 6546 C C . ALA A 1 858 ? 22.188 3.881 7.906 1 90.5 858 ALA A C 1
ATOM 6548 O O . ALA A 1 858 ? 21.328 4.031 7.047 1 90.5 858 ALA A O 1
ATOM 6549 N N . SER A 1 859 ? 23.203 4.684 8.148 1 92.31 859 SER A N 1
ATOM 6550 C CA . SER A 1 859 ? 23.453 5.797 7.238 1 92.31 859 SER A CA 1
ATOM 6551 C C . SER A 1 859 ? 24.859 5.723 6.66 1 92.31 859 SER A C 1
ATOM 6553 O O . SER A 1 859 ? 25.828 5.512 7.391 1 92.31 859 SER A O 1
ATOM 6555 N N . VAL A 1 860 ? 24.953 5.871 5.391 1 87.44 860 VAL A N 1
ATOM 6556 C CA . VAL A 1 860 ? 26.234 5.93 4.715 1 87.44 860 VAL A CA 1
ATOM 6557 C C . VAL A 1 860 ? 26.438 7.312 4.098 1 87.44 860 VAL A C 1
ATOM 6559 O O . VAL A 1 860 ? 25.531 7.848 3.455 1 87.44 860 VAL A O 1
ATOM 6562 N N . LYS A 1 861 ? 27.594 7.824 4.379 1 89.19 861 LYS A N 1
ATOM 6563 C CA . LYS A 1 861 ? 27.938 9.141 3.854 1 89.19 861 LYS A CA 1
ATOM 6564 C C . LYS A 1 861 ? 29.234 9.094 3.045 1 89.19 861 LYS A C 1
ATOM 6566 O O . LYS A 1 861 ? 30.188 8.422 3.438 1 89.19 861 LYS A O 1
ATOM 6571 N N . PHE A 1 862 ? 29.141 9.773 1.938 1 86.19 862 PHE A N 1
ATOM 6572 C CA . PHE A 1 862 ? 30.297 9.922 1.072 1 86.19 862 PHE A CA 1
ATOM 6573 C C . PHE A 1 862 ? 30.625 11.391 0.85 1 86.19 862 PHE A C 1
ATOM 6575 O O . PHE A 1 862 ? 29.734 12.234 0.788 1 86.19 862 PHE A O 1
ATOM 6582 N N . MET B 1 1 ? -7.297 -27.078 47.469 1 18.28 1 MET B N 1
ATOM 6583 C CA . MET B 1 1 ? -6.133 -27.484 48.25 1 18.28 1 MET B CA 1
ATOM 6584 C C . MET B 1 1 ? -4.844 -27.203 47.469 1 18.28 1 MET B C 1
ATOM 6586 O O . MET B 1 1 ? -4.879 -26.797 46.312 1 18.28 1 MET B O 1
ATOM 6590 N N . GLN B 1 2 ? -3.928 -28.25 47.219 1 18.98 2 GLN B N 1
ATOM 6591 C CA . GLN B 1 2 ? -2.514 -28.438 47.531 1 18.98 2 GLN B CA 1
ATOM 6592 C C . GLN B 1 2 ? -1.634 -27.938 46.406 1 18.98 2 GLN B C 1
ATOM 6594 O O . GLN B 1 2 ? -0.71 -27.141 46.625 1 18.98 2 GLN B O 1
ATOM 6599 N N . ASN B 1 3 ? -1.246 -28.766 45.5 1 19.12 3 ASN B N 1
ATOM 6600 C CA . ASN B 1 3 ? 0.08 -29.281 45.156 1 19.12 3 ASN B CA 1
ATOM 6601 C C . ASN B 1 3 ? 0.634 -28.609 43.906 1 19.12 3 ASN B C 1
ATOM 6603 O O . ASN B 1 3 ? 0.623 -29.203 42.844 1 19.12 3 ASN B O 1
ATOM 6607 N N . VAL B 1 4 ? 0.07 -27.406 43.562 1 21.45 4 VAL B N 1
ATOM 6608 C CA . VAL B 1 4 ? 0.17 -26.922 42.188 1 21.45 4 VAL B CA 1
ATOM 6609 C C . VAL B 1 4 ? 1.628 -26.625 41.844 1 21.45 4 VAL B C 1
ATOM 6611 O O . VAL B 1 4 ? 2.092 -25.5 42.031 1 21.45 4 VAL B O 1
ATOM 6614 N N . SER B 1 5 ? 2.734 -27.453 42.344 1 20.72 5 SER B N 1
ATOM 6615 C CA . SER B 1 5 ? 4.145 -27.234 42.625 1 20.72 5 SER B CA 1
ATOM 6616 C C . SER B 1 5 ? 4.949 -26.984 41.375 1 20.72 5 SER B C 1
ATOM 6618 O O . SER B 1 5 ? 6.16 -26.75 41.438 1 20.72 5 SER B O 1
ATOM 6620 N N . ARG B 1 6 ? 4.527 -27.469 40.156 1 22.25 6 ARG B N 1
ATOM 6621 C CA . ARG B 1 6 ? 5.602 -28.062 39.344 1 22.25 6 ARG B CA 1
ATOM 6622 C C . ARG B 1 6 ? 6.637 -27.016 38.969 1 22.25 6 ARG B C 1
ATOM 6624 O O . ARG B 1 6 ? 6.316 -25.828 38.844 1 22.25 6 ARG B O 1
ATOM 6631 N N . PHE B 1 7 ? 7.98 -27.391 38.938 1 22.95 7 PHE B N 1
ATOM 6632 C CA . PHE B 1 7 ? 9.43 -27.281 38.812 1 22.95 7 PHE B CA 1
ATOM 6633 C C . PHE B 1 7 ? 9.797 -26.609 37.469 1 22.95 7 PHE B C 1
ATOM 6635 O O . PHE B 1 7 ? 9.523 -27.141 36.406 1 22.95 7 PHE B O 1
ATOM 6642 N N . ARG B 1 8 ? 9.898 -25.203 37.281 1 19.92 8 ARG B N 1
ATOM 6643 C CA . ARG B 1 8 ? 10.148 -24 36.5 1 19.92 8 ARG B CA 1
ATOM 6644 C C . ARG B 1 8 ? 11.406 -24.172 35.625 1 19.92 8 ARG B C 1
ATOM 6646 O O . ARG B 1 8 ? 12.227 -25.062 35.906 1 19.92 8 ARG B O 1
ATOM 6653 N N . LEU B 1 9 ? 11.992 -23.172 35.094 1 19.84 9 LEU B N 1
ATOM 6654 C CA . LEU B 1 9 ? 12.562 -22.5 33.938 1 19.84 9 LEU B CA 1
ATOM 6655 C C . LEU B 1 9 ? 14.086 -22.594 33.938 1 19.84 9 LEU B C 1
ATOM 6657 O O . LEU B 1 9 ? 14.766 -21.812 33.281 1 19.84 9 LEU B O 1
ATOM 6661 N N . SER B 1 10 ? 14.719 -23.594 34.688 1 20.47 10 SER B N 1
ATOM 6662 C CA . SER B 1 10 ? 16.141 -23.5 35 1 20.47 10 SER B CA 1
ATOM 6663 C C . SER B 1 10 ? 16.984 -23.469 33.719 1 20.47 10 SER B C 1
ATOM 6665 O O . SER B 1 10 ? 18.156 -23.094 33.781 1 20.47 10 SER B O 1
ATOM 6667 N N . LEU B 1 11 ? 16.656 -24.25 32.719 1 20.17 11 LEU B N 1
ATOM 6668 C CA . LEU B 1 11 ? 17.734 -24.938 32 1 20.17 11 LEU B CA 1
ATOM 6669 C C . LEU B 1 11 ? 18.516 -23.969 31.109 1 20.17 11 LEU B C 1
ATOM 6671 O O . LEU B 1 11 ? 19.375 -24.406 30.328 1 20.17 11 LEU B O 1
ATOM 6675 N N . LEU B 1 12 ? 18.156 -22.672 30.984 1 19.59 12 LEU B N 1
ATOM 6676 C CA . LEU B 1 12 ? 18.609 -22 29.766 1 19.59 12 LEU B CA 1
ATOM 6677 C C . LEU B 1 12 ? 20.109 -21.719 29.828 1 19.59 12 LEU B C 1
ATOM 6679 O O . LEU B 1 12 ? 20.734 -21.453 28.812 1 19.59 12 LEU B O 1
ATOM 6683 N N . ALA B 1 13 ? 20.766 -21.359 30.984 1 21.19 13 ALA B N 1
ATOM 6684 C CA . ALA B 1 13 ? 21.812 -20.344 30.984 1 21.19 13 ALA B CA 1
ATOM 6685 C C . ALA B 1 13 ? 23.156 -20.953 30.562 1 21.19 13 ALA B C 1
ATOM 6687 O O . ALA B 1 13 ? 24.172 -20.266 30.531 1 21.19 13 ALA B O 1
ATOM 6688 N N . GLY B 1 14 ? 23.375 -22.203 30.516 1 20.05 14 GLY B N 1
ATOM 6689 C CA . GLY B 1 14 ? 24.75 -22.578 30.844 1 20.05 14 GLY B CA 1
ATOM 6690 C C . GLY B 1 14 ? 25.75 -22.125 29.812 1 20.05 14 GLY B C 1
ATOM 6691 O O . GLY B 1 14 ? 26.875 -21.734 30.172 1 20.05 14 GLY B O 1
ATOM 6692 N N . ALA B 1 15 ? 25.734 -22.453 28.5 1 20.16 15 ALA B N 1
ATOM 6693 C CA . ALA B 1 15 ? 26.891 -23.109 27.906 1 20.16 15 ALA B CA 1
ATOM 6694 C C . ALA B 1 15 ? 27.891 -22.062 27.391 1 20.16 15 ALA B C 1
ATOM 6696 O O . ALA B 1 15 ? 28.938 -22.422 26.844 1 20.16 15 ALA B O 1
ATOM 6697 N N . THR B 1 16 ? 27.781 -20.734 27.375 1 21.08 16 THR B N 1
ATOM 6698 C CA . THR B 1 16 ? 28.656 -20.109 26.391 1 21.08 16 THR B CA 1
ATOM 6699 C C . THR B 1 16 ? 30.078 -20 26.938 1 21.08 16 THR B C 1
ATOM 6701 O O . THR B 1 16 ? 30.375 -19.109 27.734 1 21.08 16 THR B O 1
ATOM 6704 N N . LEU B 1 17 ? 30.688 -21.062 27.391 1 21.31 17 LEU B N 1
ATOM 6705 C CA . LEU B 1 17 ? 32.062 -20.922 27.828 1 21.31 17 LEU B CA 1
ATOM 6706 C C . LEU B 1 17 ? 32.969 -20.516 26.672 1 21.31 17 LEU B C 1
ATOM 6708 O O . LEU B 1 17 ? 33.281 -21.344 25.812 1 21.31 17 LEU B O 1
ATOM 6712 N N . PHE B 1 18 ? 32.844 -19.344 26.016 1 21.98 18 PHE B N 1
ATOM 6713 C CA . PHE B 1 18 ? 33.719 -18.938 24.906 1 21.98 18 PHE B CA 1
ATOM 6714 C C . PHE B 1 18 ? 35.156 -18.812 25.359 1 21.98 18 PHE B C 1
ATOM 6716 O O . PHE B 1 18 ? 35.5 -17.922 26.156 1 21.98 18 PHE B O 1
ATOM 6723 N N . ALA B 1 19 ? 35.875 -19.953 25.484 1 22.92 19 ALA B N 1
ATOM 6724 C CA . ALA B 1 19 ? 37.312 -19.938 25.781 1 22.92 19 ALA B CA 1
ATOM 6725 C C . ALA B 1 19 ? 38.094 -19.141 24.734 1 22.92 19 ALA B C 1
ATOM 6727 O O . ALA B 1 19 ? 38.125 -19.531 23.562 1 22.92 19 ALA B O 1
ATOM 6728 N N . LEU B 1 20 ? 38.25 -17.875 24.859 1 22.72 20 LEU B N 1
ATOM 6729 C CA . LEU B 1 20 ? 38.844 -16.828 24.031 1 22.72 20 LEU B CA 1
ATOM 6730 C C . LEU B 1 20 ? 40.344 -17.047 23.891 1 22.72 20 LEU B C 1
ATOM 6732 O O . LEU B 1 20 ? 41.031 -16.219 23.312 1 22.72 20 LEU B O 1
ATOM 6736 N N . SER B 1 21 ? 41.031 -18.016 24.469 1 22.17 21 SER B N 1
ATOM 6737 C CA . SER B 1 21 ? 42.406 -17.531 24.625 1 22.17 21 SER B CA 1
ATOM 6738 C C . SER B 1 21 ? 43.188 -17.625 23.312 1 22.17 21 SER B C 1
ATOM 6740 O O . SER B 1 21 ? 44.406 -17.453 23.297 1 22.17 21 SER B O 1
ATOM 6742 N N . ALA B 1 22 ? 42.688 -17.984 22.188 1 22.98 22 ALA B N 1
ATOM 6743 C CA . ALA B 1 22 ? 43.656 -18.516 21.25 1 22.98 22 ALA B CA 1
ATOM 6744 C C . ALA B 1 22 ? 44.719 -17.453 20.906 1 22.98 22 ALA B C 1
ATOM 6746 O O . ALA B 1 22 ? 44.406 -16.266 20.859 1 22.98 22 ALA B O 1
ATOM 6747 N N . MET B 1 23 ? 46 -17.812 21.031 1 23.88 23 MET B N 1
ATOM 6748 C CA . MET B 1 23 ? 47.281 -17.156 20.844 1 23.88 23 MET B CA 1
ATOM 6749 C C . MET B 1 23 ? 47.406 -16.562 19.453 1 23.88 23 MET B C 1
ATOM 6751 O O . MET B 1 23 ? 46.75 -17.031 18.516 1 23.88 23 MET B O 1
ATOM 6755 N N . PRO B 1 24 ? 48.188 -15.461 19.297 1 27.69 24 PRO B N 1
ATOM 6756 C CA . PRO B 1 24 ? 48.406 -14.469 18.25 1 27.69 24 PRO B CA 1
ATOM 6757 C C . PRO B 1 24 ? 49.062 -15.055 17 1 27.69 24 PRO B C 1
ATOM 6759 O O . PRO B 1 24 ? 49.469 -14.312 16.109 1 27.69 24 PRO B O 1
ATOM 6762 N N . ALA B 1 25 ? 48.75 -16.359 16.547 1 24.16 25 ALA B N 1
ATOM 6763 C CA . ALA B 1 25 ? 49.688 -16.703 15.508 1 24.16 25 ALA B CA 1
ATOM 6764 C C . ALA B 1 25 ? 49.688 -15.664 14.391 1 24.16 25 ALA B C 1
ATOM 6766 O O . ALA B 1 25 ? 48.656 -15.117 14.047 1 24.16 25 ALA B O 1
ATOM 6767 N N . LEU B 1 26 ? 50.844 -15.102 14.039 1 25.62 26 LEU B N 1
ATOM 6768 C CA . LEU B 1 26 ? 51.312 -14.133 13.047 1 25.62 26 LEU B CA 1
ATOM 6769 C C . LEU B 1 26 ? 50.875 -14.539 11.648 1 25.62 26 LEU B C 1
ATOM 6771 O O . LEU B 1 26 ? 51.344 -15.539 11.102 1 25.62 26 LEU B O 1
ATOM 6775 N N . ALA B 1 27 ? 49.531 -14.633 11.445 1 22.5 27 ALA B N 1
ATOM 6776 C CA . ALA B 1 27 ? 49.031 -15.055 10.141 1 22.5 27 ALA B CA 1
ATOM 6777 C C . ALA B 1 27 ? 49.594 -14.156 9.031 1 22.5 27 ALA B C 1
ATOM 6779 O O . ALA B 1 27 ? 49.469 -12.93 9.109 1 22.5 27 ALA B O 1
ATOM 6780 N N . GLN B 1 28 ? 50.656 -14.633 8.422 1 23.69 28 GLN B N 1
ATOM 6781 C CA . GLN B 1 28 ? 51.219 -14.055 7.211 1 23.69 28 GLN B CA 1
ATOM 6782 C C . GLN B 1 28 ? 50.156 -13.664 6.211 1 23.69 28 GLN B C 1
ATOM 6784 O O . GLN B 1 28 ? 49.156 -14.367 6.066 1 23.69 28 GLN B O 1
ATOM 6789 N N . ASP B 1 29 ? 50.125 -12.414 5.789 1 22.39 29 ASP B N 1
ATOM 6790 C CA . ASP B 1 29 ? 49.312 -11.57 4.91 1 22.39 29 ASP B CA 1
ATOM 6791 C C . ASP B 1 29 ? 49.094 -12.25 3.564 1 22.39 29 ASP B C 1
ATOM 6793 O O . ASP B 1 29 ? 49.938 -12.195 2.674 1 22.39 29 ASP B O 1
ATOM 6797 N N . GLN B 1 30 ? 48.719 -13.555 3.564 1 22.59 30 GLN B N 1
ATOM 6798 C CA . GLN B 1 30 ? 48.531 -13.914 2.166 1 22.59 30 GLN B CA 1
ATOM 6799 C C . GLN B 1 30 ? 47.469 -13.023 1.51 1 22.59 30 GLN B C 1
ATOM 6801 O O . GLN B 1 30 ? 46.375 -12.859 2.045 1 22.59 30 GLN B O 1
ATOM 6806 N N . THR B 1 31 ? 47.875 -12.039 0.689 1 24.84 31 THR B N 1
ATOM 6807 C CA . THR B 1 31 ? 47.156 -11.188 -0.244 1 24.84 31 THR B CA 1
ATOM 6808 C C . THR B 1 31 ? 46.031 -11.969 -0.939 1 24.84 31 THR B C 1
ATOM 6810 O O . THR B 1 31 ? 46.312 -12.961 -1.617 1 24.84 31 THR B O 1
ATOM 6813 N N . ALA B 1 32 ? 44.875 -11.938 -0.324 1 27.98 32 ALA B N 1
ATOM 6814 C CA . ALA B 1 32 ? 43.656 -12.43 -0.945 1 27.98 32 ALA B CA 1
ATOM 6815 C C . ALA B 1 32 ? 43.5 -11.898 -2.365 1 27.98 32 ALA B C 1
ATOM 6817 O O . ALA B 1 32 ? 43.25 -10.703 -2.564 1 27.98 32 ALA B O 1
ATOM 6818 N N . THR B 1 33 ? 44.281 -12.398 -3.326 1 24.17 33 THR B N 1
ATOM 6819 C CA . THR B 1 33 ? 43.969 -12.07 -4.715 1 24.17 33 THR B CA 1
ATOM 6820 C C . THR B 1 33 ? 42.5 -12.344 -5.031 1 24.17 33 THR B C 1
ATOM 6822 O O . THR B 1 33 ? 42.062 -13.484 -4.953 1 24.17 33 THR B O 1
ATOM 6825 N N . THR B 1 34 ? 41.656 -11.492 -4.609 1 25.56 34 THR B N 1
ATOM 6826 C CA . THR B 1 34 ? 40.281 -11.477 -5.047 1 25.56 34 THR B CA 1
ATOM 6827 C C . THR B 1 34 ? 40.188 -11.695 -6.555 1 25.56 34 THR B C 1
ATOM 6829 O O . THR B 1 34 ? 40.688 -10.891 -7.336 1 25.56 34 THR B O 1
ATOM 6832 N N . THR B 1 35 ? 40.156 -12.938 -6.953 1 24.83 35 THR B N 1
ATOM 6833 C CA . THR B 1 35 ? 39.812 -13.258 -8.336 1 24.83 35 THR B CA 1
ATOM 6834 C C . THR B 1 35 ? 38.438 -12.68 -8.695 1 24.83 35 THR B C 1
ATOM 6836 O O . THR B 1 35 ? 37.438 -13.086 -8.141 1 24.83 35 THR B O 1
ATOM 6839 N N . SER B 1 36 ? 38.281 -11.445 -8.773 1 27.62 36 SER B N 1
ATOM 6840 C CA . SER B 1 36 ? 37.094 -10.953 -9.461 1 27.62 36 SER B CA 1
ATOM 6841 C C . SER B 1 36 ? 36.812 -11.766 -10.719 1 27.62 36 SER B C 1
ATOM 6843 O O . SER B 1 36 ? 37.688 -11.922 -11.578 1 27.62 36 SER B O 1
ATOM 6845 N N . ALA B 1 37 ? 35.844 -12.586 -10.617 1 32.19 37 ALA B N 1
ATOM 6846 C CA . ALA B 1 37 ? 35.312 -13.359 -11.734 1 32.19 37 ALA B CA 1
ATOM 6847 C C . ALA B 1 37 ? 34.875 -12.453 -12.875 1 32.19 37 ALA B C 1
ATOM 6849 O O . ALA B 1 37 ? 33.688 -12.352 -13.172 1 32.19 37 ALA B O 1
ATOM 6850 N N . GLN B 1 38 ? 35.219 -11.242 -12.93 1 31.8 38 GLN B N 1
ATOM 6851 C CA . GLN B 1 38 ? 34.75 -10.578 -14.141 1 31.8 38 GLN B CA 1
ATOM 6852 C C . GLN B 1 38 ? 35.219 -11.32 -15.391 1 31.8 38 GLN B C 1
ATOM 6854 O O . GLN B 1 38 ? 36.375 -11.68 -15.508 1 31.8 38 GLN B O 1
ATOM 6859 N N . ALA B 1 39 ? 34.25 -11.82 -16.109 1 37.69 39 ALA B N 1
ATOM 6860 C CA . ALA B 1 39 ? 34.469 -12.422 -17.422 1 37.69 39 ALA B CA 1
ATOM 6861 C C . ALA B 1 39 ? 35.375 -11.539 -18.281 1 37.69 39 ALA B C 1
ATOM 6863 O O . ALA B 1 39 ? 34.875 -10.656 -18.984 1 37.69 39 ALA B O 1
ATOM 6864 N N . ASP B 1 40 ? 36.375 -10.859 -17.719 1 35.38 40 ASP B N 1
ATOM 6865 C CA . ASP B 1 40 ? 37.188 -10.117 -18.703 1 35.38 40 ASP B CA 1
ATOM 6866 C C . ASP B 1 40 ? 37.5 -10.984 -19.922 1 35.38 40 ASP B C 1
ATOM 6868 O O . ASP B 1 40 ? 37.562 -12.211 -19.812 1 35.38 40 ASP B O 1
ATOM 6872 N N . GLY B 1 41 ? 37.156 -10.492 -21.078 1 41.19 41 GLY B N 1
ATOM 6873 C CA . GLY B 1 41 ? 37.719 -11.055 -22.297 1 41.19 41 GLY B CA 1
ATOM 6874 C C . GLY B 1 41 ? 39.094 -11.672 -22.078 1 41.19 41 GLY B C 1
ATOM 6875 O O . GLY B 1 41 ? 39.781 -11.367 -21.094 1 41.19 41 GLY B O 1
ATOM 6876 N N . ASN B 1 42 ? 39.094 -12.953 -22.438 1 45.94 42 ASN B N 1
ATOM 6877 C CA . ASN B 1 42 ? 40.469 -13.453 -22.5 1 45.94 42 ASN B CA 1
ATOM 6878 C C . ASN B 1 42 ? 41.438 -12.367 -22.969 1 45.94 42 ASN B C 1
ATOM 6880 O O . ASN B 1 42 ? 41.031 -11.344 -23.5 1 45.94 42 ASN B O 1
ATOM 6884 N N . ASP B 1 43 ? 42.688 -12.469 -22.5 1 47.59 43 ASP B N 1
ATOM 6885 C CA . ASP B 1 43 ? 43.781 -11.586 -22.906 1 47.59 43 ASP B CA 1
ATOM 6886 C C . ASP B 1 43 ? 43.688 -11.219 -24.391 1 47.59 43 ASP B C 1
ATOM 6888 O O . ASP B 1 43 ? 44.125 -10.156 -24.812 1 47.59 43 ASP B O 1
ATOM 6892 N N . GLN B 1 44 ? 42.938 -12.039 -25.188 1 56 44 GLN B N 1
ATOM 6893 C CA . GLN B 1 44 ? 42.906 -11.82 -26.625 1 56 44 GLN B CA 1
ATOM 6894 C C . GLN B 1 44 ? 41.594 -11.164 -27.047 1 56 44 GLN B C 1
ATOM 6896 O O . GLN B 1 44 ? 41.281 -11.109 -28.25 1 56 44 GLN B O 1
ATOM 6901 N N . GLY B 1 45 ? 40.719 -10.586 -26.125 1 68.69 45 GLY B N 1
ATOM 6902 C CA . GLY B 1 45 ? 39.562 -9.812 -26.484 1 68.69 45 GLY B CA 1
ATOM 6903 C C . GLY B 1 45 ? 38.344 -10.68 -26.766 1 68.69 45 GLY B C 1
ATOM 6904 O O . GLY B 1 45 ? 37.312 -10.18 -27.219 1 68.69 45 GLY B O 1
ATOM 6905 N N . GLY B 1 46 ? 38.344 -12.008 -26.641 1 82.44 46 GLY B N 1
ATOM 6906 C CA . GLY B 1 46 ? 37.25 -12.906 -26.969 1 82.44 46 GLY B CA 1
ATOM 6907 C C . GLY B 1 46 ? 36.312 -13.125 -25.797 1 82.44 46 GLY B C 1
ATOM 6908 O O . GLY B 1 46 ? 36.281 -12.32 -24.859 1 82.44 46 GLY B O 1
ATOM 6909 N N . LEU B 1 47 ? 35.406 -14.148 -25.984 1 89.88 47 LEU B N 1
ATOM 6910 C CA . LEU B 1 47 ? 34.406 -14.484 -24.969 1 89.88 47 LEU B CA 1
ATOM 6911 C C . LEU B 1 47 ? 35.062 -15.133 -23.75 1 89.88 47 LEU B C 1
ATOM 6913 O O . LEU B 1 47 ? 35.969 -15.961 -23.891 1 89.88 47 LEU B O 1
ATOM 6917 N N . GLY B 1 48 ? 34.688 -14.711 -22.609 1 85.81 48 GLY B N 1
ATOM 6918 C CA . GLY B 1 48 ? 35.25 -15.258 -21.375 1 85.81 48 GLY B CA 1
ATOM 6919 C C . GLY B 1 48 ? 34.625 -16.609 -21.016 1 85.81 48 GLY B C 1
ATOM 6920 O O . GLY B 1 48 ? 33.688 -17.047 -21.625 1 85.81 48 GLY B O 1
ATOM 6921 N N . GLU B 1 49 ? 35.219 -17.234 -19.969 1 88.88 49 GLU B N 1
ATOM 6922 C CA . GLU B 1 49 ? 34.75 -18.5 -19.453 1 88.88 49 GLU B CA 1
ATOM 6923 C C . GLU B 1 49 ? 33.5 -18.312 -18.562 1 88.88 49 GLU B C 1
ATOM 6925 O O . GLU B 1 49 ? 33.406 -17.297 -17.875 1 88.88 49 GLU B O 1
ATOM 6930 N N . ILE B 1 50 ? 32.625 -19.219 -18.656 1 88.19 50 ILE B N 1
ATOM 6931 C CA . ILE B 1 50 ? 31.453 -19.266 -17.781 1 88.19 50 ILE B CA 1
ATOM 6932 C C . ILE B 1 50 ? 31.562 -20.484 -16.859 1 88.19 50 ILE B C 1
ATOM 6934 O O . ILE B 1 50 ? 31.688 -21.609 -17.312 1 88.19 50 ILE B O 1
ATOM 6938 N N . ILE B 1 51 ? 31.5 -20.219 -15.602 1 88.75 51 ILE B N 1
ATOM 6939 C CA . ILE B 1 51 ? 31.578 -21.297 -14.617 1 88.75 51 ILE B CA 1
ATOM 6940 C C . ILE B 1 51 ? 30.172 -21.656 -14.148 1 88.75 51 ILE B C 1
ATOM 6942 O O . ILE B 1 51 ? 29.344 -20.766 -13.891 1 88.75 51 ILE B O 1
ATOM 6946 N N . VAL B 1 52 ? 29.891 -22.984 -14.055 1 88.31 52 VAL B N 1
ATOM 6947 C CA . VAL B 1 52 ? 28.578 -23.469 -13.609 1 88.31 52 VAL B CA 1
ATOM 6948 C C . VAL B 1 52 ? 28.766 -24.516 -12.5 1 88.31 52 VAL B C 1
ATOM 6950 O O . VAL B 1 52 ? 29.891 -24.984 -12.258 1 88.31 52 VAL B O 1
ATOM 6953 N N . THR B 1 53 ? 27.688 -24.766 -11.789 1 86.12 53 THR B N 1
ATOM 6954 C CA . THR B 1 53 ? 27.734 -25.734 -10.695 1 86.12 53 THR B CA 1
ATOM 6955 C C . THR B 1 53 ? 26.734 -26.859 -10.938 1 86.12 53 THR B C 1
ATOM 6957 O O . THR B 1 53 ? 26.203 -27.438 -9.992 1 86.12 53 THR B O 1
ATOM 6960 N N . ALA B 1 54 ? 26.469 -27.125 -12.117 1 80.44 54 ALA B N 1
ATOM 6961 C CA . ALA B 1 54 ? 25.453 -28.078 -12.539 1 80.44 54 ALA B CA 1
ATOM 6962 C C . ALA B 1 54 ? 25.797 -29.484 -12.055 1 80.44 54 ALA B C 1
ATOM 6964 O O . ALA B 1 54 ? 24.906 -30.328 -11.875 1 80.44 54 ALA B O 1
ATOM 6965 N N . GLN B 1 55 ? 27.031 -29.766 -11.859 1 82.06 55 GLN B N 1
ATOM 6966 C CA . GLN B 1 55 ? 27.453 -31.094 -11.422 1 82.06 55 GLN B CA 1
ATOM 6967 C C . GLN B 1 55 ? 27.906 -31.078 -9.969 1 82.06 55 GLN B C 1
ATOM 6969 O O . GLN B 1 55 ? 28.734 -31.906 -9.562 1 82.06 55 GLN B O 1
ATOM 6974 N N . ARG B 1 56 ? 27.406 -30.172 -9.258 1 87.06 56 ARG B N 1
ATOM 6975 C CA . ARG B 1 56 ? 27.75 -29.969 -7.852 1 87.06 56 ARG B CA 1
ATOM 6976 C C . ARG B 1 56 ? 29.234 -29.688 -7.688 1 87.06 56 ARG B C 1
ATOM 6978 O O . ARG B 1 56 ? 29.797 -29.906 -6.609 1 87.06 56 ARG B O 1
ATOM 6985 N N . ARG B 1 57 ? 29.828 -29.375 -8.812 1 86.19 57 ARG B N 1
ATOM 6986 C CA . ARG B 1 57 ? 31.188 -28.875 -8.891 1 86.19 57 ARG B CA 1
ATOM 6987 C C . ARG B 1 57 ? 31.297 -27.688 -9.844 1 86.19 57 ARG B C 1
ATOM 6989 O O . ARG B 1 57 ? 30.516 -27.594 -10.797 1 86.19 57 ARG B O 1
ATOM 6996 N N . GLU B 1 58 ? 32.219 -26.922 -9.516 1 85.88 58 GLU B N 1
ATOM 6997 C CA . GLU B 1 58 ? 32.438 -25.828 -10.469 1 85.88 58 GLU B CA 1
ATOM 6998 C C . GLU B 1 58 ? 33.156 -26.344 -11.719 1 85.88 58 GLU B C 1
ATOM 7000 O O . GLU B 1 58 ? 34.219 -26.984 -11.633 1 85.88 58 GLU B O 1
ATOM 7005 N N . THR B 1 59 ? 32.5 -26.125 -12.812 1 89.12 59 THR B N 1
ATOM 7006 C CA . THR B 1 59 ? 33.062 -26.516 -14.094 1 89.12 59 THR B CA 1
ATOM 7007 C C . THR B 1 59 ? 32.875 -25.422 -15.133 1 89.12 59 THR B C 1
ATOM 7009 O O . THR B 1 59 ? 31.969 -24.609 -15.008 1 89.12 59 THR B O 1
ATOM 7012 N N . ASN B 1 60 ? 33.719 -25.5 -16.047 1 92.12 60 ASN B N 1
ATOM 7013 C CA . ASN B 1 60 ? 33.5 -24.641 -17.219 1 92.12 60 ASN B CA 1
ATOM 7014 C C . ASN B 1 60 ? 32.312 -25.109 -18.047 1 92.12 60 ASN B C 1
ATOM 7016 O O . ASN B 1 60 ? 32.188 -26.312 -18.328 1 92.12 60 ASN B O 1
ATOM 7020 N N . LEU B 1 61 ? 31.484 -24.203 -18.344 1 92 61 LEU B N 1
ATOM 7021 C CA . LEU B 1 61 ? 30.281 -24.5 -19.094 1 92 61 LEU B CA 1
ATOM 7022 C C . LEU B 1 61 ? 30.609 -25.281 -20.359 1 92 61 LEU B C 1
ATOM 7024 O O . LEU B 1 61 ? 29.891 -26.219 -20.719 1 92 61 LEU B O 1
ATOM 7028 N N . GLN B 1 62 ? 31.719 -24.891 -21.109 1 93.75 62 GLN B N 1
ATOM 7029 C CA . GLN B 1 62 ? 32.094 -25.5 -22.375 1 93.75 62 GLN B CA 1
ATOM 7030 C C . GLN B 1 62 ? 32.656 -26.906 -22.188 1 93.75 62 GLN B C 1
ATOM 7032 O O . GLN B 1 62 ? 32.875 -27.625 -23.156 1 93.75 62 GLN B O 1
ATOM 7037 N N . GLN B 1 63 ? 32.75 -27.297 -20.938 1 92.88 63 GLN B N 1
ATOM 7038 C CA . GLN B 1 63 ? 33.25 -28.641 -20.641 1 92.88 63 GLN B CA 1
ATOM 7039 C C . GLN B 1 63 ? 32.25 -29.422 -19.812 1 92.88 63 GLN B C 1
ATOM 7041 O O . GLN B 1 63 ? 32.562 -30.469 -19.266 1 92.88 63 GLN B O 1
ATOM 7046 N N . THR B 1 64 ? 31.172 -28.938 -19.656 1 92.44 64 THR B N 1
ATOM 7047 C CA . THR B 1 64 ? 30.109 -29.625 -18.938 1 92.44 64 THR B CA 1
ATOM 7048 C C . THR B 1 64 ? 29.172 -30.359 -19.891 1 92.44 64 THR B C 1
ATOM 7050 O O . THR B 1 64 ? 28.484 -29.719 -20.703 1 92.44 64 THR B O 1
ATOM 7053 N N . PRO B 1 65 ? 29.078 -31.609 -19.797 1 93.62 65 PRO B N 1
ATOM 7054 C CA . PRO B 1 65 ? 28.391 -32.406 -20.828 1 93.62 65 PRO B CA 1
ATOM 7055 C C . PRO B 1 65 ? 26.891 -32.5 -20.609 1 93.62 65 PRO B C 1
ATOM 7057 O O . PRO B 1 65 ? 26.328 -33.594 -20.578 1 93.62 65 PRO B O 1
ATOM 7060 N N . ILE B 1 66 ? 26.156 -31.453 -20.469 1 92.62 66 ILE B N 1
ATOM 7061 C CA . ILE B 1 66 ? 24.703 -31.328 -20.406 1 92.62 66 ILE B CA 1
ATOM 7062 C C . ILE B 1 66 ? 24.266 -30.016 -21.031 1 92.62 66 ILE B C 1
ATOM 7064 O O . ILE B 1 66 ? 25.047 -29.078 -21.141 1 92.62 66 ILE B O 1
ATOM 7068 N N . SER B 1 67 ? 23.031 -29.953 -21.5 1 95.06 67 SER B N 1
ATOM 7069 C CA . SER B 1 67 ? 22.469 -28.703 -21.984 1 95.06 67 SER B CA 1
ATOM 7070 C C . SER B 1 67 ? 22.125 -27.75 -20.844 1 95.06 67 SER B C 1
ATOM 7072 O O . SER B 1 67 ? 21.391 -28.125 -19.922 1 95.06 67 SER B O 1
ATOM 7074 N N . ILE B 1 68 ? 22.656 -26.531 -20.859 1 95.25 68 ILE B N 1
ATOM 7075 C CA . ILE B 1 68 ? 22.484 -25.562 -19.766 1 95.25 68 ILE B CA 1
ATOM 7076 C C . ILE B 1 68 ? 22.469 -24.141 -20.344 1 95.25 68 ILE B C 1
ATOM 7078 O O . ILE B 1 68 ? 23.219 -23.844 -21.281 1 95.25 68 ILE B O 1
ATOM 7082 N N . SER B 1 69 ? 21.547 -23.391 -19.859 1 95.19 69 SER B N 1
ATOM 7083 C CA . SER B 1 69 ? 21.562 -21.953 -20.109 1 95.19 69 SER B CA 1
ATOM 7084 C C . SER B 1 69 ? 21.891 -21.172 -18.828 1 95.19 69 SER B C 1
ATOM 7086 O O . SER B 1 69 ? 21.453 -21.531 -17.75 1 95.19 69 SER B O 1
ATOM 7088 N N . VAL B 1 70 ? 22.703 -20.078 -19 1 94.88 70 VAL B N 1
ATOM 7089 C CA . VAL B 1 70 ? 23.125 -19.297 -17.844 1 94.88 70 VAL B CA 1
ATOM 7090 C C . VAL B 1 70 ? 22.797 -17.828 -18.078 1 94.88 70 VAL B C 1
ATOM 7092 O O . VAL B 1 70 ? 23.062 -17.281 -19.156 1 94.88 70 VAL B O 1
ATOM 7095 N N . LEU B 1 71 ? 22.172 -17.219 -17.125 1 93.69 71 LEU B N 1
ATOM 7096 C CA . LEU B 1 71 ? 21.984 -15.773 -17.094 1 93.69 71 LEU B CA 1
ATOM 7097 C C . LEU B 1 71 ? 22.891 -15.125 -16.047 1 93.69 71 LEU B C 1
ATOM 7099 O O . LEU B 1 71 ? 22.75 -15.398 -14.852 1 93.69 71 LEU B O 1
ATOM 7103 N N . SER B 1 72 ? 23.719 -14.273 -16.578 1 93.44 72 SER B N 1
ATOM 7104 C CA . SER B 1 72 ? 24.656 -13.578 -15.688 1 93.44 72 SER B CA 1
ATOM 7105 C C . SER B 1 72 ? 23.984 -12.375 -15.031 1 93.44 72 SER B C 1
ATOM 7107 O O . SER B 1 72 ? 22.875 -11.992 -15.398 1 93.44 72 SER B O 1
ATOM 7109 N N . THR B 1 73 ? 24.734 -11.805 -14.07 1 90.94 73 THR B N 1
ATOM 7110 C CA . THR B 1 73 ? 24.281 -10.586 -13.414 1 90.94 73 THR B CA 1
ATOM 7111 C C . THR B 1 73 ? 24.062 -9.477 -14.438 1 90.94 73 THR B C 1
ATOM 7113 O O . THR B 1 73 ? 23.062 -8.75 -14.367 1 90.94 73 THR B O 1
ATOM 7116 N N . GLU B 1 74 ? 24.969 -9.305 -15.344 1 89.94 74 GLU B N 1
ATOM 7117 C CA . GLU B 1 74 ? 24.875 -8.266 -16.359 1 89.94 74 GLU B CA 1
ATOM 7118 C C . GLU B 1 74 ? 23.656 -8.484 -17.266 1 89.94 74 GLU B C 1
ATOM 7120 O O . GLU B 1 74 ? 22.969 -7.531 -17.625 1 89.94 74 GLU B O 1
ATOM 7125 N N . ALA B 1 75 ? 23.469 -9.734 -17.656 1 90.38 75 ALA B N 1
ATOM 7126 C CA . ALA B 1 75 ? 22.312 -10.047 -18.5 1 90.38 75 ALA B CA 1
ATOM 7127 C C . ALA B 1 75 ? 21 -9.703 -17.781 1 90.38 75 ALA B C 1
ATOM 7129 O O . ALA B 1 75 ? 20.078 -9.188 -18.406 1 90.38 75 ALA B O 1
ATOM 7130 N N . LEU B 1 76 ? 20.906 -9.984 -16.547 1 90.88 76 LEU B N 1
ATOM 7131 C CA . LEU B 1 76 ? 19.719 -9.672 -15.758 1 90.88 76 LEU B CA 1
ATOM 7132 C C . LEU B 1 76 ? 19.5 -8.172 -15.672 1 90.88 76 LEU B C 1
ATOM 7134 O O . LEU B 1 76 ? 18.375 -7.695 -15.812 1 90.88 76 LEU B O 1
ATOM 7138 N N . GLN B 1 77 ? 20.547 -7.477 -15.492 1 89.56 77 GLN B N 1
ATOM 7139 C CA . GLN B 1 77 ? 20.469 -6.023 -15.398 1 89.56 77 GLN B CA 1
ATOM 7140 C C . GLN B 1 77 ? 20.062 -5.41 -16.734 1 89.56 77 GLN B C 1
ATOM 7142 O O . GLN B 1 77 ? 19.219 -4.512 -16.781 1 89.56 77 GLN B O 1
ATOM 7147 N N . ASP B 1 78 ? 20.688 -5.871 -17.766 1 91.12 78 ASP B N 1
ATOM 7148 C CA . ASP B 1 78 ? 20.438 -5.328 -19.109 1 91.12 78 ASP B CA 1
ATOM 7149 C C . ASP B 1 78 ? 18.984 -5.555 -19.516 1 91.12 78 ASP B C 1
ATOM 7151 O O . ASP B 1 78 ? 18.406 -4.738 -20.234 1 91.12 78 ASP B O 1
ATOM 7155 N N . ARG B 1 79 ? 18.5 -6.617 -19 1 89.94 79 ARG B N 1
ATOM 7156 C CA . ARG B 1 79 ? 17.109 -6.953 -19.328 1 89.94 79 ARG B CA 1
ATOM 7157 C C . ARG B 1 79 ? 16.141 -6.41 -18.297 1 89.94 79 ARG B C 1
ATOM 7159 O O . ARG B 1 79 ? 14.93 -6.609 -18.406 1 89.94 79 ARG B O 1
ATOM 7166 N N . HIS B 1 80 ? 16.609 -5.77 -17.344 1 90.31 80 HIS B N 1
ATOM 7167 C CA . HIS B 1 80 ? 15.812 -5.234 -16.25 1 90.31 80 HIS B CA 1
ATOM 7168 C C . HIS B 1 80 ? 14.953 -6.32 -15.609 1 90.31 80 HIS B C 1
ATOM 7170 O O . HIS B 1 80 ? 13.742 -6.145 -15.438 1 90.31 80 HIS B O 1
ATOM 7176 N N . VAL B 1 81 ? 15.547 -7.426 -15.297 1 88.25 81 VAL B N 1
ATOM 7177 C CA . VAL B 1 81 ? 14.883 -8.523 -14.602 1 88.25 81 VAL B CA 1
ATOM 7178 C C . VAL B 1 81 ? 14.922 -8.273 -13.094 1 88.25 81 VAL B C 1
ATOM 7180 O O . VAL B 1 81 ? 15.992 -8.227 -12.492 1 88.25 81 VAL B O 1
ATOM 7183 N N . GLN B 1 82 ? 13.703 -8.203 -12.516 1 85 82 GLN B N 1
ATOM 7184 C CA . GLN B 1 82 ? 13.617 -7.938 -11.086 1 85 82 GLN B CA 1
ATOM 7185 C C . GLN B 1 82 ? 13.039 -9.141 -10.336 1 85 82 GLN B C 1
ATOM 7187 O O . GLN B 1 82 ? 13.211 -9.25 -9.117 1 85 82 GLN B O 1
ATOM 7192 N N . SER B 1 83 ? 12.336 -9.938 -11.086 1 86.69 83 SER B N 1
ATOM 7193 C CA . SER B 1 83 ? 11.711 -11.133 -10.531 1 86.69 83 SER B CA 1
ATOM 7194 C C . SER B 1 83 ? 11.711 -12.273 -11.547 1 86.69 83 SER B C 1
ATOM 7196 O O . SER B 1 83 ? 11.93 -12.055 -12.742 1 86.69 83 SER B O 1
ATOM 7198 N N . LEU B 1 84 ? 11.438 -13.438 -11.055 1 85.81 84 LEU B N 1
ATOM 7199 C CA . LEU B 1 84 ? 11.406 -14.602 -11.938 1 85.81 84 LEU B CA 1
ATOM 7200 C C . LEU B 1 84 ? 10.305 -14.461 -12.984 1 85.81 84 LEU B C 1
ATOM 7202 O O . LEU B 1 84 ? 10.453 -14.938 -14.109 1 85.81 84 LEU B O 1
ATOM 7206 N N . PHE B 1 85 ? 9.266 -13.742 -12.656 1 84.88 85 PHE B N 1
ATOM 7207 C CA . PHE B 1 85 ? 8.156 -13.555 -13.578 1 84.88 85 PHE B CA 1
ATOM 7208 C C . PHE B 1 85 ? 8.609 -12.805 -14.82 1 84.88 85 PHE B C 1
ATOM 7210 O O . PHE B 1 85 ? 8.023 -12.961 -15.898 1 84.88 85 PHE B O 1
ATOM 7217 N N . ASN B 1 86 ? 9.664 -12.039 -14.664 1 86.44 86 ASN B N 1
ATOM 7218 C CA . ASN B 1 86 ? 10.156 -11.281 -15.82 1 86.44 86 ASN B CA 1
ATOM 7219 C C . ASN B 1 86 ? 10.75 -12.203 -16.875 1 86.44 86 ASN B C 1
ATOM 7221 O O . ASN B 1 86 ? 10.906 -11.812 -18.031 1 86.44 86 ASN B O 1
ATOM 7225 N N . LEU B 1 87 ? 11.055 -13.383 -16.516 1 86.38 87 LEU B N 1
ATOM 7226 C CA . LEU B 1 87 ? 11.594 -14.328 -17.469 1 86.38 87 LEU B CA 1
ATOM 7227 C C . LEU B 1 87 ? 10.484 -14.945 -18.312 1 86.38 87 LEU B C 1
ATOM 7229 O O . LEU B 1 87 ? 10.75 -15.695 -19.25 1 86.38 87 LEU B O 1
ATOM 7233 N N . ALA B 1 88 ? 9.305 -14.602 -18.016 1 85.44 88 ALA B N 1
ATOM 7234 C CA . ALA B 1 88 ? 8.164 -15.078 -18.781 1 85.44 88 ALA B CA 1
ATOM 7235 C C . ALA B 1 88 ? 8.195 -14.555 -20.203 1 85.44 88 ALA B C 1
ATOM 7237 O O . ALA B 1 88 ? 7.492 -15.062 -21.078 1 85.44 88 ALA B O 1
ATOM 7238 N N . ASP B 1 89 ? 9.016 -13.586 -20.5 1 86.62 89 ASP B N 1
ATOM 7239 C CA . ASP B 1 89 ? 9.07 -13.008 -21.828 1 86.62 89 ASP B CA 1
ATOM 7240 C C . ASP B 1 89 ? 9.805 -13.93 -22.797 1 86.62 89 ASP B C 1
ATOM 7242 O O . ASP B 1 89 ? 9.812 -13.688 -24.016 1 86.62 89 ASP B O 1
ATOM 7246 N N . GLY B 1 90 ? 10.477 -14.898 -22.328 1 89.44 90 GLY B N 1
ATOM 7247 C CA . GLY B 1 90 ? 11.133 -15.852 -23.219 1 89.44 90 GLY B CA 1
ATOM 7248 C C . GLY B 1 90 ? 12.625 -15.625 -23.328 1 89.44 90 GLY B C 1
ATOM 7249 O O . GLY B 1 90 ? 13.242 -16 -24.328 1 89.44 90 GLY B O 1
ATOM 7250 N N . THR B 1 91 ? 13.148 -15.094 -22.344 1 90.69 91 THR B N 1
ATOM 7251 C CA . THR B 1 91 ? 14.586 -14.859 -22.297 1 90.69 91 THR B CA 1
ATOM 7252 C C . THR B 1 91 ? 15.359 -16.141 -22.578 1 90.69 91 THR B C 1
ATOM 7254 O O . THR B 1 91 ? 16.359 -16.125 -23.297 1 90.69 91 THR B O 1
ATOM 7257 N N . VAL B 1 92 ? 14.93 -17.156 -21.969 1 94.88 92 VAL B N 1
ATOM 7258 C CA . VAL B 1 92 ? 15.43 -18.5 -22.234 1 94.88 92 VAL B CA 1
ATOM 7259 C C . VAL B 1 92 ? 14.367 -19.312 -22.953 1 94.88 92 VAL B C 1
ATOM 7261 O O . VAL B 1 92 ? 13.398 -19.766 -22.344 1 94.88 92 VAL B O 1
ATOM 7264 N N . PRO B 1 93 ? 14.641 -19.625 -24.188 1 95.44 93 PRO B N 1
ATOM 7265 C CA . PRO B 1 93 ? 13.586 -20.25 -25 1 95.44 93 PRO B CA 1
ATOM 7266 C C . PRO B 1 93 ? 13.102 -21.562 -24.406 1 95.44 93 PRO B C 1
ATOM 7268 O O . PRO B 1 93 ? 11.914 -21.891 -24.516 1 95.44 93 PRO B O 1
ATOM 7271 N N . SER B 1 94 ? 13.938 -22.297 -23.781 1 93.69 94 SER B N 1
ATOM 7272 C CA . SER B 1 94 ? 13.57 -23.609 -23.281 1 93.69 94 SER B CA 1
ATOM 7273 C C . SER B 1 94 ? 12.883 -23.5 -21.922 1 93.69 94 SER B C 1
ATOM 7275 O O . SER B 1 94 ? 12.344 -24.484 -21.406 1 93.69 94 SER B O 1
ATOM 7277 N N . LEU B 1 95 ? 12.922 -22.359 -21.281 1 93.69 95 LEU B N 1
ATOM 7278 C CA . LEU B 1 95 ? 12.305 -22.109 -19.984 1 93.69 95 LEU B CA 1
ATOM 7279 C C . LEU B 1 95 ? 10.969 -21.375 -20.156 1 93.69 95 LEU B C 1
ATOM 7281 O O . LEU B 1 95 ? 10.898 -20.359 -20.828 1 93.69 95 LEU B O 1
ATOM 7285 N N . ARG B 1 96 ? 9.984 -21.984 -19.547 1 92.06 96 ARG B N 1
ATOM 7286 C CA . ARG B 1 96 ? 8.672 -21.359 -19.609 1 92.06 96 ARG B CA 1
ATOM 7287 C C . ARG B 1 96 ? 8.18 -20.969 -18.219 1 92.06 96 ARG B C 1
ATOM 7289 O O . ARG B 1 96 ? 7.977 -21.828 -17.359 1 92.06 96 ARG B O 1
ATOM 7296 N N . VAL B 1 97 ? 8.008 -19.688 -17.984 1 88.81 97 VAL B N 1
ATOM 7297 C CA . VAL B 1 97 ? 7.473 -19.156 -16.75 1 88.81 97 VAL B CA 1
ATOM 7298 C C . VAL B 1 97 ? 6.109 -18.516 -17 1 88.81 97 VAL B C 1
ATOM 7300 O O . VAL B 1 97 ? 5.957 -17.703 -17.922 1 88.81 97 VAL B O 1
ATOM 7303 N N . ALA B 1 98 ? 5.141 -18.938 -16.281 1 87.19 98 ALA B N 1
ATOM 7304 C CA . ALA B 1 98 ? 3.799 -18.375 -16.391 1 87.19 98 ALA B CA 1
ATOM 7305 C C . ALA B 1 98 ? 3.102 -18.344 -15.031 1 87.19 98 ALA B C 1
ATOM 7307 O O . ALA B 1 98 ? 3.551 -18.984 -14.086 1 87.19 98 ALA B O 1
ATOM 7308 N N . THR B 1 99 ? 2.086 -17.562 -14.977 1 85.25 99 THR B N 1
ATOM 7309 C CA . THR B 1 99 ? 1.267 -17.562 -13.766 1 85.25 99 THR B CA 1
ATOM 7310 C C . THR B 1 99 ? 0.356 -18.781 -13.727 1 85.25 99 THR B C 1
ATOM 7312 O O . THR B 1 99 ? -0.091 -19.266 -14.766 1 85.25 99 THR B O 1
ATOM 7315 N N . PHE B 1 100 ? 0.129 -19.281 -12.594 1 83.5 100 PHE B N 1
ATOM 7316 C CA . PHE B 1 100 ? -1.027 -20.156 -12.453 1 83.5 100 PHE B CA 1
ATOM 7317 C C . PHE B 1 100 ? -2.312 -19.344 -12.352 1 83.5 100 PHE B C 1
ATOM 7319 O O . PHE B 1 100 ? -2.439 -18.484 -11.477 1 83.5 100 PHE B O 1
ATOM 7326 N N . GLU B 1 101 ? -3.113 -19.656 -13.195 1 83.94 101 GLU B N 1
ATOM 7327 C CA . GLU B 1 101 ? -4.25 -18.766 -13.391 1 83.94 101 GLU B CA 1
ATOM 7328 C C . GLU B 1 101 ? -3.793 -17.328 -13.633 1 83.94 101 GLU B C 1
ATOM 7330 O O . GLU B 1 101 ? -2.891 -17.094 -14.438 1 83.94 101 GLU B O 1
ATOM 7335 N N . ALA B 1 102 ? -4.363 -16.406 -12.945 1 85.38 102 ALA B N 1
ATOM 7336 C CA . ALA B 1 102 ? -4.004 -15.008 -13.164 1 85.38 102 ALA B CA 1
ATOM 7337 C C . ALA B 1 102 ? -3.102 -14.492 -12.039 1 85.38 102 ALA B C 1
ATOM 7339 O O . ALA B 1 102 ? -2.729 -13.32 -12.031 1 85.38 102 ALA B O 1
ATOM 7340 N N . ARG B 1 103 ? -2.516 -15.383 -11.227 1 85.94 103 ARG B N 1
ATOM 7341 C CA . ARG B 1 103 ? -1.885 -14.945 -9.984 1 85.94 103 ARG B CA 1
ATOM 7342 C C . ARG B 1 103 ? -0.376 -14.797 -10.156 1 85.94 103 ARG B C 1
ATOM 7344 O O . ARG B 1 103 ? 0.309 -15.766 -10.508 1 85.94 103 ARG B O 1
ATOM 7351 N N . GLN B 1 104 ? 0.139 -13.727 -9.758 1 78.94 104 GLN B N 1
ATOM 7352 C CA . GLN B 1 104 ? 1.571 -13.461 -9.836 1 78.94 104 GLN B CA 1
ATOM 7353 C C . GLN B 1 104 ? 2.334 -14.242 -8.766 1 78.94 104 GLN B C 1
ATOM 7355 O O . GLN B 1 104 ? 3.529 -14.5 -8.914 1 78.94 104 GLN B O 1
ATOM 7360 N N . SER B 1 105 ? 1.605 -14.578 -7.688 1 74 105 SER B N 1
ATOM 7361 C CA . SER B 1 105 ? 2.229 -15.195 -6.523 1 74 105 SER B CA 1
ATOM 7362 C C . SER B 1 105 ? 2.494 -16.688 -6.762 1 74 105 SER B C 1
ATOM 7364 O O . SER B 1 105 ? 3.211 -17.312 -5.988 1 74 105 SER B O 1
ATOM 7366 N N . ALA B 1 106 ? 1.947 -17.234 -7.766 1 81.94 106 ALA B N 1
ATOM 7367 C CA . ALA B 1 106 ? 2.088 -18.656 -8.07 1 81.94 106 ALA B CA 1
ATOM 7368 C C . ALA B 1 106 ? 2.539 -18.859 -9.508 1 81.94 106 ALA B C 1
ATOM 7370 O O . ALA B 1 106 ? 1.755 -18.688 -10.445 1 81.94 106 ALA B O 1
ATOM 7371 N N . LEU B 1 107 ? 3.785 -19.281 -9.602 1 83.56 107 LEU B N 1
ATOM 7372 C CA . LEU B 1 107 ? 4.336 -19.438 -10.945 1 83.56 107 LEU B CA 1
ATOM 7373 C C . LEU B 1 107 ? 4.371 -20.906 -11.352 1 83.56 107 LEU B C 1
ATOM 7375 O O . LEU B 1 107 ? 4.527 -21.781 -10.5 1 83.56 107 LEU B O 1
ATOM 7379 N N . THR B 1 108 ? 4.176 -21.078 -12.57 1 86.5 108 THR B N 1
ATOM 7380 C CA . THR B 1 108 ? 4.426 -22.359 -13.234 1 86.5 108 THR B CA 1
ATOM 7381 C C . THR B 1 108 ? 5.742 -22.312 -14.016 1 86.5 108 THR B C 1
ATOM 7383 O O . THR B 1 108 ? 5.918 -21.469 -14.898 1 86.5 108 THR B O 1
ATOM 7386 N N . ILE B 1 109 ? 6.586 -23.141 -13.648 1 90.31 109 ILE B N 1
ATOM 7387 C CA . ILE B 1 109 ? 7.895 -23.203 -14.297 1 90.31 109 ILE B CA 1
ATOM 7388 C C . ILE B 1 109 ? 8.047 -24.516 -15.047 1 90.31 109 ILE B C 1
ATOM 7390 O O . ILE B 1 109 ? 7.934 -25.594 -14.453 1 90.31 109 ILE B O 1
ATOM 7394 N N . GLY B 1 110 ? 8.234 -24.391 -16.359 1 93.12 110 GLY B N 1
ATOM 7395 C CA . GLY B 1 110 ? 8.398 -25.578 -17.188 1 93.12 110 GLY B CA 1
ATOM 7396 C C . GLY B 1 110 ? 9.648 -25.547 -18.047 1 93.12 110 GLY B C 1
ATOM 7397 O O . GLY B 1 110 ? 10.125 -24.469 -18.422 1 93.12 110 GLY B O 1
ATOM 7398 N N . ILE B 1 111 ? 10.18 -26.672 -18.25 1 95.94 111 ILE B N 1
ATOM 7399 C CA . ILE B 1 111 ? 11.297 -26.859 -19.172 1 95.94 111 ILE B CA 1
ATOM 7400 C C . ILE B 1 111 ? 10.992 -28.016 -20.125 1 95.94 111 ILE B C 1
ATOM 7402 O O . ILE B 1 111 ? 10.562 -29.094 -19.688 1 95.94 111 ILE B O 1
ATOM 7406 N N . ARG B 1 112 ? 11.195 -27.906 -21.375 1 95.62 112 ARG B N 1
ATOM 7407 C CA . ARG B 1 112 ? 11.062 -28.938 -22.422 1 95.62 112 ARG B CA 1
ATOM 7408 C C . ARG B 1 112 ? 9.68 -29.562 -22.391 1 95.62 112 ARG B C 1
ATOM 7410 O O . ARG B 1 112 ? 9.547 -30.797 -22.469 1 95.62 112 ARG B O 1
ATOM 7417 N N . GLY B 1 113 ? 8.727 -28.781 -22.125 1 93 113 GLY B N 1
ATOM 7418 C CA . GLY B 1 113 ? 7.363 -29.297 -22.172 1 93 113 GLY B CA 1
ATOM 7419 C C . GLY B 1 113 ? 6.938 -29.984 -20.891 1 93 113 GLY B C 1
ATOM 7420 O O . GLY B 1 113 ? 5.828 -30.516 -20.797 1 93 113 GLY B O 1
ATOM 7421 N N . ILE B 1 114 ? 7.789 -30.047 -19.969 1 94.25 114 ILE B N 1
ATOM 7422 C CA . ILE B 1 114 ? 7.418 -30.516 -18.641 1 94.25 114 ILE B CA 1
ATOM 7423 C C . ILE B 1 114 ? 6.934 -29.328 -17.797 1 94.25 114 ILE B C 1
ATOM 7425 O O . ILE B 1 114 ? 7.738 -28.625 -17.188 1 94.25 114 ILE B O 1
ATOM 7429 N N . VAL B 1 115 ? 5.672 -29.172 -17.766 1 89.12 115 VAL B N 1
ATOM 7430 C CA . VAL B 1 115 ? 5.051 -28.031 -17.078 1 89.12 115 VAL B CA 1
ATOM 7431 C C . VAL B 1 115 ? 4.059 -28.531 -16.031 1 89.12 115 VAL B C 1
ATOM 7433 O O . VAL B 1 115 ? 3.213 -29.375 -16.328 1 89.12 115 VAL B O 1
ATOM 7436 N N . PRO B 1 116 ? 4.223 -27.859 -14.852 1 80.81 116 PRO B N 1
ATOM 7437 C CA . PRO B 1 116 ? 3.211 -28.234 -13.867 1 80.81 116 PRO B CA 1
ATOM 7438 C C . PRO B 1 116 ? 1.891 -27.5 -14.055 1 80.81 116 PRO B C 1
ATOM 7440 O O . PRO B 1 116 ? 1.88 -26.359 -14.555 1 80.81 116 PRO B O 1
ATOM 7443 N N . TYR B 1 117 ? 0.74 -28.016 -14.164 1 80.75 117 TYR B N 1
ATOM 7444 C CA . TYR B 1 117 ? -0.544 -27.328 -14.219 1 80.75 117 TYR B CA 1
ATOM 7445 C C . TYR B 1 117 ? -0.868 -26.688 -12.875 1 80.75 117 TYR B C 1
ATOM 7447 O O . TYR B 1 117 ? -0.244 -25.688 -12.492 1 80.75 117 TYR B O 1
ATOM 7455 N N . ASP B 1 118 ? -1.497 -27.125 -11.922 1 79.5 118 ASP B N 1
ATOM 7456 C CA . ASP B 1 118 ? -1.777 -26.594 -10.594 1 79.5 118 ASP B CA 1
ATOM 7457 C C . ASP B 1 118 ? -0.9 -27.266 -9.539 1 79.5 118 ASP B C 1
ATOM 7459 O O . ASP B 1 118 ? -1.246 -28.328 -9.016 1 79.5 118 ASP B O 1
ATOM 7463 N N . GLN B 1 119 ? 0.213 -26.641 -9.227 1 76.5 119 GLN B N 1
ATOM 7464 C CA . GLN B 1 119 ? 1.085 -27.203 -8.203 1 76.5 119 GLN B CA 1
ATOM 7465 C C . GLN B 1 119 ? 0.905 -26.484 -6.871 1 76.5 119 GLN B C 1
ATOM 7467 O O . GLN B 1 119 ? 1.586 -26.797 -5.891 1 76.5 119 GLN B O 1
ATOM 7472 N N . ASN B 1 120 ? -0.016 -25.609 -6.82 1 79.38 120 ASN B N 1
ATOM 7473 C CA . ASN B 1 120 ? -0.194 -24.797 -5.621 1 79.38 120 ASN B CA 1
ATOM 7474 C C . ASN B 1 120 ? -1.152 -25.453 -4.633 1 79.38 120 ASN B C 1
ATOM 7476 O O . ASN B 1 120 ? -2.15 -24.844 -4.234 1 79.38 120 ASN B O 1
ATOM 7480 N N . GLN B 1 121 ? -0.871 -26.656 -4.289 1 89.75 121 GLN B N 1
ATOM 7481 C CA . GLN B 1 121 ? -1.662 -27.438 -3.352 1 89.75 121 GLN B CA 1
ATOM 7482 C C . GLN B 1 121 ? -0.772 -28.109 -2.307 1 89.75 121 GLN B C 1
ATOM 7484 O O . GLN B 1 121 ? 0.455 -28.062 -2.406 1 89.75 121 GLN B O 1
ATOM 7489 N N . THR B 1 122 ? -1.386 -28.688 -1.277 1 91.88 122 THR B N 1
ATOM 7490 C CA . THR B 1 122 ? -0.652 -29.172 -0.117 1 91.88 122 THR B CA 1
ATOM 7491 C C . THR B 1 122 ? 0.138 -30.438 -0.469 1 91.88 122 THR B C 1
ATOM 7493 O O . THR B 1 122 ? 1.173 -30.719 0.139 1 91.88 122 THR B O 1
ATOM 7496 N N . ALA B 1 123 ? -0.321 -31.156 -1.492 1 93.44 123 ALA B N 1
ATOM 7497 C CA . ALA B 1 123 ? 0.3 -32.469 -1.725 1 93.44 123 ALA B CA 1
ATOM 7498 C C . ALA B 1 123 ? 0.636 -32.656 -3.201 1 93.44 123 ALA B C 1
ATOM 7500 O O . ALA B 1 123 ? 0.515 -33.75 -3.732 1 93.44 123 ALA B O 1
ATOM 7501 N N . ARG B 1 124 ? 0.979 -31.594 -3.873 1 90.81 124 ARG B N 1
ATOM 7502 C CA . ARG B 1 124 ? 1.375 -31.656 -5.273 1 90.81 124 ARG B CA 1
ATOM 7503 C C . ARG B 1 124 ? 2.703 -30.953 -5.504 1 90.81 124 ARG B C 1
ATOM 7505 O O . ARG B 1 124 ? 3.012 -29.969 -4.824 1 90.81 124 ARG B O 1
ATOM 7512 N N . ASP B 1 125 ? 3.369 -31.422 -6.488 1 88.56 125 ASP B N 1
ATOM 7513 C CA . ASP B 1 125 ? 4.668 -30.859 -6.832 1 88.56 125 ASP B CA 1
ATOM 7514 C C . ASP B 1 125 ? 4.777 -30.609 -8.336 1 88.56 125 ASP B C 1
ATOM 7516 O O . ASP B 1 125 ? 3.971 -31.109 -9.117 1 88.56 125 ASP B O 1
ATOM 7520 N N . GLY B 1 126 ? 5.766 -29.844 -8.633 1 86.88 126 GLY B N 1
ATOM 7521 C CA . GLY B 1 126 ? 6.07 -29.641 -10.039 1 86.88 126 GLY B CA 1
ATOM 7522 C C . GLY B 1 126 ? 7.102 -30.609 -10.578 1 86.88 126 GLY B C 1
ATOM 7523 O O . GLY B 1 126 ? 7.602 -31.469 -9.852 1 86.88 126 GLY B O 1
ATOM 7524 N N . GLY B 1 127 ? 7.398 -30.484 -11.883 1 90.25 127 GLY B N 1
ATOM 7525 C CA . GLY B 1 127 ? 8.391 -31.328 -12.539 1 90.25 127 GLY B CA 1
ATOM 7526 C C . GLY B 1 127 ? 9.727 -30.625 -12.727 1 90.25 127 GLY B C 1
ATOM 7527 O O . GLY B 1 127 ? 10.68 -31.234 -13.219 1 90.25 127 GLY B O 1
ATOM 7528 N N . VAL B 1 128 ? 9.758 -29.391 -12.438 1 92.44 128 VAL B N 1
ATOM 7529 C CA . VAL B 1 128 ? 10.977 -28.578 -12.438 1 92.44 128 VAL B CA 1
ATOM 7530 C C . VAL B 1 128 ? 11.234 -28.031 -11.039 1 92.44 128 VAL B C 1
ATOM 7532 O O . VAL B 1 128 ? 10.391 -27.312 -10.484 1 92.44 128 VAL B O 1
ATOM 7535 N N . SER B 1 129 ? 12.375 -28.328 -10.516 1 92.44 129 SER B N 1
ATOM 7536 C CA . SER B 1 129 ? 12.68 -27.859 -9.172 1 92.44 129 SER B CA 1
ATOM 7537 C C . SER B 1 129 ? 13.445 -26.547 -9.203 1 92.44 129 SER B C 1
ATOM 7539 O O . SER B 1 129 ? 14.297 -26.328 -10.07 1 92.44 129 SER B O 1
ATOM 7541 N N . VAL B 1 130 ? 13.125 -25.703 -8.281 1 91.5 130 VAL B N 1
ATOM 7542 C CA . VAL B 1 130 ? 13.82 -24.438 -8.133 1 91.5 130 VAL B CA 1
ATOM 7543 C C . VAL B 1 130 ? 14.75 -24.5 -6.922 1 91.5 130 VAL B C 1
ATOM 7545 O O . VAL B 1 130 ? 14.359 -24.969 -5.852 1 91.5 130 VAL B O 1
ATOM 7548 N N . TYR B 1 131 ? 15.977 -24.062 -7.137 1 92.62 131 TYR B N 1
ATOM 7549 C CA . TYR B 1 131 ? 17 -24.062 -6.09 1 92.62 131 TYR B CA 1
ATOM 7550 C C . TYR B 1 131 ? 17.516 -22.656 -5.832 1 92.62 131 TYR B C 1
ATOM 7552 O O . TYR B 1 131 ? 17.656 -21.859 -6.758 1 92.62 131 TYR B O 1
ATOM 7560 N N . ILE B 1 132 ? 17.812 -22.438 -4.605 1 92.56 132 ILE B N 1
ATOM 7561 C CA . ILE B 1 132 ? 18.578 -21.25 -4.23 1 92.56 132 ILE B CA 1
ATOM 7562 C C . ILE B 1 132 ? 19.797 -21.656 -3.41 1 92.56 132 ILE B C 1
ATOM 7564 O O . ILE B 1 132 ? 19.656 -22.188 -2.303 1 92.56 132 ILE B O 1
ATOM 7568 N N . ASP B 1 133 ? 20.891 -21.422 -3.879 1 92.31 133 ASP B N 1
ATOM 7569 C CA . ASP B 1 133 ? 22.172 -21.75 -3.238 1 92.31 133 ASP B CA 1
ATOM 7570 C C . ASP B 1 133 ? 22.203 -23.219 -2.811 1 92.31 133 ASP B C 1
ATOM 7572 O O . ASP B 1 133 ? 22.562 -23.531 -1.675 1 92.31 133 ASP B O 1
ATOM 7576 N N . GLY B 1 134 ? 21.703 -24 -3.656 1 91.31 134 GLY B N 1
ATOM 7577 C CA . GLY B 1 134 ? 21.781 -25.438 -3.439 1 91.31 134 GLY B CA 1
ATOM 7578 C C . GLY B 1 134 ? 20.609 -25.984 -2.645 1 91.31 134 GLY B C 1
ATOM 7579 O O . GLY B 1 134 ? 20.5 -27.203 -2.447 1 91.31 134 GLY B O 1
ATOM 7580 N N . VAL B 1 135 ? 19.75 -25.188 -2.213 1 93.94 135 VAL B N 1
ATOM 7581 C CA . VAL B 1 135 ? 18.594 -25.609 -1.424 1 93.94 135 VAL B CA 1
ATOM 7582 C C . VAL B 1 135 ? 17.344 -25.656 -2.307 1 93.94 135 VAL B C 1
ATOM 7584 O O . VAL B 1 135 ? 16.984 -24.656 -2.932 1 93.94 135 VAL B O 1
ATOM 7587 N N . ALA B 1 136 ? 16.688 -26.766 -2.346 1 93 136 ALA B N 1
ATOM 7588 C CA . ALA B 1 136 ? 15.453 -26.938 -3.121 1 93 136 ALA B CA 1
ATOM 7589 C C . ALA B 1 136 ? 14.273 -26.25 -2.432 1 93 136 ALA B C 1
ATOM 7591 O O . ALA B 1 136 ? 14.117 -26.359 -1.215 1 93 136 ALA B O 1
ATOM 7592 N N . LEU B 1 137 ? 13.453 -25.672 -3.248 1 90.88 137 LEU B N 1
ATOM 7593 C CA . LEU B 1 137 ? 12.234 -25.062 -2.732 1 90.88 137 LEU B CA 1
ATOM 7594 C C . LEU B 1 137 ? 11.039 -25.984 -2.936 1 90.88 137 LEU B C 1
ATOM 7596 O O . LEU B 1 137 ? 10.75 -26.391 -4.062 1 90.88 137 LEU B O 1
ATOM 7600 N N . GLY B 1 138 ? 10.328 -26.203 -1.879 1 84.44 138 GLY B N 1
ATOM 7601 C CA . GLY B 1 138 ? 9.234 -27.156 -1.917 1 84.44 138 GLY B CA 1
ATOM 7602 C C . GLY B 1 138 ? 8.008 -26.641 -2.635 1 84.44 138 GLY B C 1
ATOM 7603 O O . GLY B 1 138 ? 7.191 -27.422 -3.129 1 84.44 138 GLY B O 1
ATOM 7604 N N . LYS B 1 139 ? 7.816 -25.406 -2.537 1 83.88 139 LYS B N 1
ATOM 7605 C CA . LYS B 1 139 ? 6.648 -24.797 -3.166 1 83.88 139 LYS B CA 1
ATOM 7606 C C . LYS B 1 139 ? 7.055 -23.656 -4.102 1 83.88 139 LYS B C 1
ATOM 7608 O O . LYS B 1 139 ? 8.133 -23.078 -3.949 1 83.88 139 LYS B O 1
ATOM 7613 N N . THR B 1 140 ? 6.227 -23.484 -5.062 1 75.31 140 THR B N 1
ATOM 7614 C CA . THR B 1 140 ? 6.508 -22.422 -6.035 1 75.31 140 THR B CA 1
ATOM 7615 C C . THR B 1 140 ? 5.828 -21.125 -5.633 1 75.31 140 THR B C 1
ATOM 7617 O O . THR B 1 140 ? 6.098 -20.062 -6.215 1 75.31 140 THR B O 1
ATOM 7620 N N . GLN B 1 141 ? 4.949 -21.203 -4.688 1 78.62 141 GLN B N 1
ATOM 7621 C CA . GLN B 1 141 ? 4.355 -19.969 -4.164 1 78.62 141 GLN B CA 1
ATOM 7622 C C . GLN B 1 141 ? 5.418 -19.062 -3.551 1 78.62 141 GLN B C 1
ATOM 7624 O O . GLN B 1 141 ? 6.332 -19.547 -2.875 1 78.62 141 GLN B O 1
ATOM 7629 N N . GLY B 1 142 ? 5.371 -17.859 -3.805 1 73.88 142 GLY B N 1
ATOM 7630 C CA . GLY B 1 142 ? 6.277 -16.891 -3.201 1 73.88 142 GLY B CA 1
ATOM 7631 C C . GLY B 1 142 ? 7.574 -16.719 -3.975 1 73.88 142 GLY B C 1
ATOM 7632 O O . GLY B 1 142 ? 8.414 -15.898 -3.615 1 73.88 142 GLY B O 1
ATOM 7633 N N . LEU B 1 143 ? 7.742 -17.469 -5.008 1 69.5 143 LEU B N 1
ATOM 7634 C CA . LEU B 1 143 ? 9 -17.469 -5.75 1 69.5 143 LEU B CA 1
ATOM 7635 C C . LEU B 1 143 ? 9.281 -16.078 -6.336 1 69.5 143 LEU B C 1
ATOM 7637 O O . LEU B 1 143 ? 10.43 -15.758 -6.633 1 69.5 143 LEU B O 1
ATOM 7641 N N . ASN B 1 144 ? 8.266 -15.359 -6.484 1 69.12 144 ASN B N 1
ATOM 7642 C CA . ASN B 1 144 ? 8.406 -14.062 -7.148 1 69.12 144 ASN B CA 1
ATOM 7643 C C . ASN B 1 144 ? 8.82 -12.969 -6.172 1 69.12 144 ASN B C 1
ATOM 7645 O O . ASN B 1 144 ? 8.961 -11.805 -6.555 1 69.12 144 ASN B O 1
ATOM 7649 N N . ALA B 1 145 ? 9.102 -13.352 -5.047 1 63.44 145 ALA B N 1
ATOM 7650 C CA . ALA B 1 145 ? 9.172 -12.328 -4 1 63.44 145 ALA B CA 1
ATOM 7651 C C . ALA B 1 145 ? 10.445 -11.5 -4.129 1 63.44 145 ALA B C 1
ATOM 7653 O O . ALA B 1 145 ? 10.422 -10.281 -3.943 1 63.44 145 ALA B O 1
ATOM 7654 N N . ALA B 1 146 ? 11.609 -12.156 -4.301 1 67.94 146 ALA B N 1
ATOM 7655 C CA . ALA B 1 146 ? 12.773 -11.266 -4.359 1 67.94 146 ALA B CA 1
ATOM 7656 C C . ALA B 1 146 ? 14 -12 -4.898 1 67.94 146 ALA B C 1
ATOM 7658 O O . ALA B 1 146 ? 14.18 -13.195 -4.633 1 67.94 146 ALA B O 1
ATOM 7659 N N . LEU B 1 147 ? 14.656 -11.359 -5.781 1 74.94 147 LEU B N 1
ATOM 7660 C CA . LEU B 1 147 ? 16 -11.781 -6.156 1 74.94 147 LEU B CA 1
ATOM 7661 C C . LEU B 1 147 ? 17.062 -10.945 -5.438 1 74.94 147 LEU B C 1
ATOM 7663 O O . LEU B 1 147 ? 17.172 -9.742 -5.684 1 74.94 147 LEU B O 1
ATOM 7667 N N . PHE B 1 148 ? 17.766 -11.594 -4.621 1 80.88 148 PHE B N 1
ATOM 7668 C CA . PHE B 1 148 ? 18.766 -10.867 -3.842 1 80.88 148 PHE B CA 1
ATOM 7669 C C . PHE B 1 148 ? 20.156 -11.016 -4.465 1 80.88 148 PHE B C 1
ATOM 7671 O O . PHE B 1 148 ? 20.812 -12.039 -4.281 1 80.88 148 PHE B O 1
ATOM 7678 N N . ASP B 1 149 ? 20.609 -10.109 -5.031 1 88.75 149 ASP B N 1
ATOM 7679 C CA . ASP B 1 149 ? 21.938 -10.016 -5.621 1 88.75 149 ASP B CA 1
ATOM 7680 C C . ASP B 1 149 ? 22.344 -11.344 -6.254 1 88.75 149 ASP B C 1
ATOM 7682 O O . ASP B 1 149 ? 23.359 -11.93 -5.867 1 88.75 149 ASP B O 1
ATOM 7686 N N . ILE B 1 150 ? 21.812 -11.672 -7.266 1 92.69 150 ILE B N 1
ATOM 7687 C CA . ILE B 1 150 ? 22.016 -12.938 -7.949 1 92.69 150 ILE B CA 1
ATOM 7688 C C . ILE B 1 150 ? 23.312 -12.891 -8.75 1 92.69 150 ILE B C 1
ATOM 7690 O O . ILE B 1 150 ? 23.547 -11.953 -9.523 1 92.69 150 ILE B O 1
ATOM 7694 N N . GLU B 1 151 ? 24.172 -13.867 -8.531 1 93.94 151 GLU B N 1
ATOM 7695 C CA . GLU B 1 151 ? 25.375 -14.023 -9.336 1 93.94 151 GLU B CA 1
ATOM 7696 C C . GLU B 1 151 ? 25.047 -14.594 -10.719 1 93.94 151 GLU B C 1
ATOM 7698 O O . GLU B 1 151 ? 25.594 -14.141 -11.727 1 93.94 151 GLU B O 1
ATOM 7703 N N . ARG B 1 152 ? 24.219 -15.625 -10.68 1 93.69 152 ARG B N 1
ATOM 7704 C CA . ARG B 1 152 ? 23.781 -16.234 -11.938 1 93.69 152 ARG B CA 1
ATOM 7705 C C . ARG B 1 152 ? 22.547 -17.094 -11.719 1 93.69 152 ARG B C 1
ATOM 7707 O O . ARG B 1 152 ? 22.297 -17.562 -10.609 1 93.69 152 ARG B O 1
ATOM 7714 N N . ILE B 1 153 ? 21.828 -17.297 -12.75 1 93.75 153 ILE B N 1
ATOM 7715 C CA . ILE B 1 153 ? 20.75 -18.266 -12.836 1 93.75 153 ILE B CA 1
ATOM 7716 C C . ILE B 1 153 ? 21.125 -19.375 -13.828 1 93.75 153 ILE B C 1
ATOM 7718 O O . ILE B 1 153 ? 21.547 -19.078 -14.953 1 93.75 153 ILE B O 1
ATOM 7722 N N . GLU B 1 154 ? 21.031 -20.562 -13.391 1 95 154 GLU B N 1
ATOM 7723 C CA . GLU B 1 154 ? 21.328 -21.719 -14.242 1 95 154 GLU B CA 1
ATOM 7724 C C . GLU B 1 154 ? 20.047 -22.5 -14.562 1 95 154 GLU B C 1
ATOM 7726 O O . GLU B 1 154 ? 19.328 -22.938 -13.656 1 95 154 GLU B O 1
ATOM 7731 N N . VAL B 1 155 ? 19.828 -22.625 -15.781 1 95.5 155 VAL B N 1
ATOM 7732 C CA . VAL B 1 155 ? 18.719 -23.469 -16.234 1 95.5 155 VAL B CA 1
ATOM 7733 C C . VAL B 1 155 ? 19.266 -24.812 -16.719 1 95.5 155 VAL B C 1
ATOM 7735 O O . VAL B 1 155 ? 19.797 -24.906 -17.828 1 95.5 155 VAL B O 1
ATOM 7738 N N . LEU B 1 156 ? 19.094 -25.75 -15.938 1 95.5 156 LEU B N 1
ATOM 7739 C CA . LEU B 1 156 ? 19.516 -27.109 -16.281 1 95.5 156 LEU B CA 1
ATOM 7740 C C . LEU B 1 156 ? 18.406 -27.844 -17.031 1 95.5 156 LEU B C 1
ATOM 7742 O O . LEU B 1 156 ? 17.391 -28.203 -16.422 1 95.5 156 LEU B O 1
ATOM 7746 N N . LYS B 1 157 ? 18.703 -28.219 -18.203 1 95.88 157 LYS B N 1
ATOM 7747 C CA . LYS B 1 157 ? 17.641 -28.719 -19.062 1 95.88 157 LYS B CA 1
ATOM 7748 C C . LYS B 1 157 ? 17.625 -30.234 -19.109 1 95.88 157 LYS B C 1
ATOM 7750 O O . LYS B 1 157 ? 18.688 -30.859 -19.266 1 95.88 157 LYS B O 1
ATOM 7755 N N . GLY B 1 158 ? 16.453 -30.766 -18.938 1 93.69 158 GLY B N 1
ATOM 7756 C CA . GLY B 1 158 ? 16.297 -32.219 -18.922 1 93.69 158 GLY B CA 1
ATOM 7757 C C . GLY B 1 158 ? 16.406 -32.812 -17.531 1 93.69 158 GLY B C 1
ATOM 7758 O O . GLY B 1 158 ? 16.703 -32.094 -16.562 1 93.69 158 GLY B O 1
ATOM 7759 N N . PRO B 1 159 ? 16.234 -34.125 -17.406 1 93.38 159 PRO B N 1
ATOM 7760 C CA . PRO B 1 159 ? 16.188 -34.781 -16.094 1 93.38 159 PRO B CA 1
ATOM 7761 C C . PRO B 1 159 ? 17.516 -34.688 -15.359 1 93.38 159 PRO B C 1
ATOM 7763 O O . PRO B 1 159 ? 18.578 -34.969 -15.945 1 93.38 159 PRO B O 1
ATOM 7766 N N . GLN B 1 160 ? 17.391 -34.281 -14.141 1 85.88 160 GLN B N 1
ATOM 7767 C CA . GLN B 1 160 ? 18.531 -34.188 -13.234 1 85.88 160 GLN B CA 1
ATOM 7768 C C . GLN B 1 160 ? 18.375 -35.125 -12.039 1 85.88 160 GLN B C 1
ATOM 7770 O O . GLN B 1 160 ? 18.766 -34.781 -10.93 1 85.88 160 GLN B O 1
ATOM 7775 N N . GLY B 1 161 ? 17.875 -36.188 -12.203 1 84.31 161 GLY B N 1
ATOM 7776 C CA . GLY B 1 161 ? 17.422 -37.094 -11.141 1 84.31 161 GLY B CA 1
ATOM 7777 C C . GLY B 1 161 ? 18.562 -37.562 -10.242 1 84.31 161 GLY B C 1
ATOM 7778 O O . GLY B 1 161 ? 18.344 -37.844 -9.062 1 84.31 161 GLY B O 1
ATOM 7779 N N . THR B 1 162 ? 19.75 -37.625 -10.719 1 86.75 162 THR B N 1
ATOM 7780 C CA . THR B 1 162 ? 20.859 -38.156 -9.93 1 86.75 162 THR B CA 1
ATOM 7781 C C . THR B 1 162 ? 21.375 -37.125 -8.938 1 86.75 162 THR B C 1
ATOM 7783 O O . THR B 1 162 ? 21.344 -37.344 -7.727 1 86.75 162 THR B O 1
ATOM 7786 N N . LEU B 1 163 ? 21.656 -36 -9.398 1 84.94 163 LEU B N 1
ATOM 7787 C CA . LEU B 1 163 ? 22.328 -35.062 -8.523 1 84.94 163 LEU B CA 1
ATOM 7788 C C . LEU B 1 163 ? 21.328 -34.125 -7.852 1 84.94 163 LEU B C 1
ATOM 7790 O O . LEU B 1 163 ? 21.609 -33.562 -6.793 1 84.94 163 LEU B O 1
ATOM 7794 N N . PHE B 1 164 ? 20.188 -33.875 -8.43 1 84.12 164 PHE B N 1
ATOM 7795 C CA . PHE B 1 164 ? 19.234 -32.906 -7.867 1 84.12 164 PHE B CA 1
ATOM 7796 C C . PHE B 1 164 ? 18.016 -33.625 -7.293 1 84.12 164 PHE B C 1
ATOM 7798 O O . PHE B 1 164 ? 17.312 -33.094 -6.441 1 84.12 164 PHE B O 1
ATOM 7805 N N . GLY B 1 165 ? 17.766 -34.812 -7.812 1 81.75 165 GLY B N 1
ATOM 7806 C CA . GLY B 1 165 ? 16.812 -35.656 -7.129 1 81.75 165 GLY B CA 1
ATOM 7807 C C . GLY B 1 165 ? 15.383 -35.469 -7.609 1 81.75 165 GLY B C 1
ATOM 7808 O O . GLY B 1 165 ? 15.125 -35.469 -8.812 1 81.75 165 GLY B O 1
ATOM 7809 N N . ARG B 1 166 ? 14.422 -35.344 -6.578 1 80.44 166 ARG B N 1
ATOM 7810 C CA . ARG B 1 166 ? 12.984 -35.406 -6.828 1 80.44 166 ARG B CA 1
ATOM 7811 C C . ARG B 1 166 ? 12.508 -34.188 -7.594 1 80.44 166 ARG B C 1
ATOM 7813 O O . ARG B 1 166 ? 13.055 -33.094 -7.422 1 80.44 166 ARG B O 1
ATOM 7820 N N . ASN B 1 167 ? 11.523 -34.438 -8.422 1 86.25 167 ASN B N 1
ATOM 7821 C CA . ASN B 1 167 ? 10.773 -33.375 -9.109 1 86.25 167 ASN B CA 1
ATOM 7822 C C . ASN B 1 167 ? 11.641 -32.625 -10.102 1 86.25 167 ASN B C 1
ATOM 7824 O O . ASN B 1 167 ? 11.523 -31.406 -10.234 1 86.25 167 ASN B O 1
ATOM 7828 N N . THR B 1 168 ? 12.586 -33.281 -10.734 1 90.44 168 THR B N 1
ATOM 7829 C CA . THR B 1 168 ? 13.438 -32.656 -11.742 1 90.44 168 THR B CA 1
ATOM 7830 C C . THR B 1 168 ? 13.328 -33.406 -13.07 1 90.44 168 THR B C 1
ATOM 7832 O O . THR B 1 168 ? 14.32 -33.531 -13.789 1 90.44 168 THR B O 1
ATOM 7835 N N . GLU B 1 169 ? 12.258 -33.938 -13.359 1 92.12 169 GLU B N 1
ATOM 7836 C CA . GLU B 1 169 ? 12.094 -34.625 -14.625 1 92.12 169 GLU B CA 1
ATOM 7837 C C . GLU B 1 169 ? 12.289 -33.688 -15.805 1 92.12 169 GLU B C 1
ATOM 7839 O O . GLU B 1 169 ? 12.789 -34.094 -16.859 1 92.12 169 GLU B O 1
ATOM 7844 N N . GLY B 1 170 ? 11.844 -32.469 -15.648 1 92.88 170 GLY B N 1
ATOM 7845 C CA . GLY B 1 170 ? 12.062 -31.484 -16.703 1 92.88 170 GLY B CA 1
ATOM 7846 C C . GLY B 1 170 ? 13.398 -30.766 -16.578 1 92.88 170 GLY B C 1
ATOM 7847 O O . GLY B 1 170 ? 13.898 -30.219 -17.562 1 92.88 170 GLY B O 1
ATOM 7848 N N . GLY B 1 171 ? 13.875 -30.75 -15.391 1 94.25 171 GLY B N 1
ATOM 7849 C CA . GLY B 1 171 ? 15.117 -30.031 -15.117 1 94.25 171 GLY B CA 1
ATOM 7850 C C . GLY B 1 171 ? 15.078 -29.25 -13.812 1 94.25 171 GLY B C 1
ATOM 7851 O O . GLY B 1 171 ? 14.328 -29.594 -12.898 1 94.25 171 GLY B O 1
ATOM 7852 N N . ALA B 1 172 ? 16.062 -28.328 -13.742 1 92.94 172 ALA B N 1
ATOM 7853 C CA . ALA B 1 172 ? 16.156 -27.531 -12.531 1 92.94 172 ALA B CA 1
ATOM 7854 C C . ALA B 1 172 ? 16.531 -26.094 -12.852 1 92.94 172 ALA B C 1
ATOM 7856 O O . ALA B 1 172 ? 17.234 -25.828 -13.828 1 92.94 172 ALA B O 1
ATOM 7857 N N . LEU B 1 173 ? 15.938 -25.219 -12.109 1 92.19 173 LEU B N 1
ATOM 7858 C CA . LEU B 1 173 ? 16.312 -23.797 -12.109 1 92.19 173 LEU B CA 1
ATOM 7859 C C . LEU B 1 173 ? 17.094 -23.453 -10.852 1 92.19 173 LEU B C 1
ATOM 7861 O O . LEU B 1 173 ? 16.562 -23.5 -9.742 1 92.19 173 LEU B O 1
ATOM 7865 N N . SER B 1 174 ? 18.312 -23.062 -11.031 1 93 174 SER B N 1
ATOM 7866 C CA . SER B 1 174 ? 19.188 -22.781 -9.891 1 93 174 SER B CA 1
ATOM 7867 C C . SER B 1 174 ? 19.594 -21.312 -9.844 1 93 174 SER B C 1
ATOM 7869 O O . SER B 1 174 ? 20.141 -20.781 -10.805 1 93 174 SER B O 1
ATOM 7871 N N . MET B 1 175 ? 19.312 -20.75 -8.734 1 92.94 175 MET B N 1
ATOM 7872 C CA . MET B 1 175 ? 19.766 -19.391 -8.484 1 92.94 175 MET B CA 1
ATOM 7873 C C . MET B 1 175 ? 20.922 -19.359 -7.5 1 92.94 175 MET B C 1
ATOM 7875 O O . MET B 1 175 ? 20.812 -19.906 -6.398 1 92.94 175 MET B O 1
ATOM 7879 N N . VAL B 1 176 ? 21.953 -18.703 -7.883 1 93.69 176 VAL B N 1
ATOM 7880 C CA . VAL B 1 176 ? 23.141 -18.578 -7.043 1 93.69 176 VAL B CA 1
ATOM 7881 C C . VAL B 1 176 ? 23.344 -17.125 -6.637 1 93.69 176 VAL B C 1
ATOM 7883 O O . VAL B 1 176 ? 23.438 -16.234 -7.496 1 93.69 176 VAL B O 1
ATOM 7886 N N . THR B 1 177 ? 23.406 -16.922 -5.379 1 94.5 177 THR B N 1
ATOM 7887 C CA . THR B 1 177 ? 23.578 -15.562 -4.879 1 94.5 177 THR B CA 1
ATOM 7888 C C . THR B 1 177 ? 25.062 -15.25 -4.68 1 94.5 177 THR B C 1
ATOM 7890 O O . THR B 1 177 ? 25.875 -16.156 -4.516 1 94.5 177 THR B O 1
ATOM 7893 N N . LYS B 1 178 ? 25.438 -13.977 -4.695 1 95.56 178 LYS B N 1
ATOM 7894 C CA . LYS B 1 178 ? 26.828 -13.57 -4.441 1 95.56 178 LYS B CA 1
ATOM 7895 C C . LYS B 1 178 ? 27.188 -13.742 -2.967 1 95.56 178 LYS B C 1
ATOM 7897 O O . LYS B 1 178 ? 26.406 -13.352 -2.086 1 95.56 178 LYS B O 1
ATOM 7902 N N . ALA B 1 179 ? 28.359 -14.266 -2.734 1 95.69 179 ALA B N 1
ATOM 7903 C CA . ALA B 1 179 ? 28.844 -14.461 -1.376 1 95.69 179 ALA B CA 1
ATOM 7904 C C . ALA B 1 179 ? 29.5 -13.188 -0.842 1 95.69 179 ALA B C 1
ATOM 7906 O O . ALA B 1 179 ? 29.906 -12.32 -1.617 1 95.69 179 ALA B O 1
ATOM 7907 N N . PRO B 1 180 ? 29.594 -13.156 0.565 1 97.06 180 PRO B N 1
ATOM 7908 C CA . PRO B 1 180 ? 30.359 -12.039 1.134 1 97.06 180 PRO B CA 1
ATOM 7909 C C . PRO B 1 180 ? 31.812 -12.023 0.677 1 97.06 180 PRO B C 1
ATOM 7911 O O . PRO B 1 180 ? 32.438 -13.078 0.562 1 97.06 180 PRO B O 1
ATOM 7914 N N . THR B 1 181 ? 32.375 -10.805 0.579 1 95.31 181 THR B N 1
ATOM 7915 C CA . THR B 1 181 ? 33.719 -10.695 0.033 1 95.31 181 THR B CA 1
ATOM 7916 C C . THR B 1 181 ? 34.75 -10.438 1.144 1 95.31 181 THR B C 1
ATOM 7918 O O . THR B 1 181 ? 35.938 -10.742 0.993 1 95.31 181 THR B O 1
ATOM 7921 N N . GLY B 1 182 ? 34.312 -9.781 2.137 1 94.38 182 GLY B N 1
ATOM 7922 C CA . GLY B 1 182 ? 35.219 -9.375 3.197 1 94.38 182 GLY B CA 1
ATOM 7923 C C . GLY B 1 182 ? 35.875 -8.047 2.932 1 94.38 182 GLY B C 1
ATOM 7924 O O . GLY B 1 182 ? 36.656 -7.562 3.754 1 94.38 182 GLY B O 1
ATOM 7925 N N . GLU B 1 183 ? 35.625 -7.418 1.777 1 91.62 183 GLU B N 1
ATOM 7926 C CA . GLU B 1 183 ? 36.062 -6.062 1.432 1 91.62 183 GLU B CA 1
ATOM 7927 C C . GLU B 1 183 ? 34.844 -5.121 1.315 1 91.62 183 GLU B C 1
ATOM 7929 O O . GLU B 1 183 ? 33.75 -5.539 0.925 1 91.62 183 GLU B O 1
ATOM 7934 N N . PHE B 1 184 ? 35.188 -3.875 1.644 1 87.25 184 PHE B N 1
ATOM 7935 C CA . PHE B 1 184 ? 34.094 -2.938 1.576 1 87.25 184 PHE B CA 1
ATOM 7936 C C . PHE B 1 184 ? 33.625 -2.76 0.137 1 87.25 184 PHE B C 1
ATOM 7938 O O . PHE B 1 184 ? 34.438 -2.576 -0.77 1 87.25 184 PHE B O 1
ATOM 7945 N N . GLY B 1 185 ? 32.406 -2.924 -0.065 1 89.75 185 GLY B N 1
ATOM 7946 C CA . GLY B 1 185 ? 31.719 -2.652 -1.325 1 89.75 185 GLY B CA 1
ATOM 7947 C C . GLY B 1 185 ? 30.234 -2.369 -1.162 1 89.75 185 GLY B C 1
ATOM 7948 O O . GLY B 1 185 ? 29.578 -2.973 -0.316 1 89.75 185 GLY B O 1
ATOM 7949 N N . ALA B 1 186 ? 29.812 -1.338 -1.917 1 88.44 186 ALA B N 1
ATOM 7950 C CA . ALA B 1 186 ? 28.391 -1.012 -1.854 1 88.44 186 ALA B CA 1
ATOM 7951 C C . ALA B 1 186 ? 27.844 -0.659 -3.234 1 88.44 186 ALA B C 1
ATOM 7953 O O . ALA B 1 186 ? 28.516 -0.004 -4.027 1 88.44 186 ALA B O 1
ATOM 7954 N N . ARG B 1 187 ? 26.719 -1.177 -3.547 1 91.56 187 ARG B N 1
ATOM 7955 C CA . ARG B 1 187 ? 25.969 -0.808 -4.746 1 91.56 187 ARG B CA 1
ATOM 7956 C C . ARG B 1 187 ? 24.531 -0.481 -4.406 1 91.56 187 ARG B C 1
ATOM 7958 O O . ARG B 1 187 ? 23.844 -1.263 -3.734 1 91.56 187 ARG B O 1
ATOM 7965 N N . MET B 1 188 ? 24.156 0.622 -4.816 1 88.12 188 MET B N 1
ATOM 7966 C CA . MET B 1 188 ? 22.781 1.061 -4.598 1 88.12 188 MET B CA 1
ATOM 7967 C C . MET B 1 188 ? 22.125 1.491 -5.91 1 88.12 188 MET B C 1
ATOM 7969 O O . MET B 1 188 ? 22.734 2.236 -6.688 1 88.12 188 MET B O 1
ATOM 7973 N N . THR B 1 189 ? 20.969 1.006 -6.145 1 91.38 189 THR B N 1
ATOM 7974 C CA . THR B 1 189 ? 20.203 1.36 -7.34 1 91.38 189 THR B CA 1
ATOM 7975 C C . THR B 1 189 ? 18.812 1.876 -6.969 1 91.38 189 THR B C 1
ATOM 7977 O O . THR B 1 189 ? 18.172 1.339 -6.066 1 91.38 189 THR B O 1
ATOM 7980 N N . ALA B 1 190 ? 18.406 2.932 -7.535 1 89.19 190 ALA B N 1
ATOM 7981 C CA . ALA B 1 190 ? 17.047 3.455 -7.418 1 89.19 190 ALA B CA 1
ATOM 7982 C C . ALA B 1 190 ? 16.469 3.797 -8.789 1 89.19 190 ALA B C 1
ATOM 7984 O O . ALA B 1 190 ? 17.188 4.246 -9.68 1 89.19 190 ALA B O 1
ATOM 7985 N N . GLY B 1 191 ? 15.203 3.604 -8.938 1 91.81 191 GLY B N 1
ATOM 7986 C CA . GLY B 1 191 ? 14.578 3.859 -10.227 1 91.81 191 GLY B CA 1
ATOM 7987 C C . GLY B 1 191 ? 13.125 4.258 -10.117 1 91.81 191 GLY B C 1
ATOM 7988 O O . GLY B 1 191 ? 12.492 4.055 -9.078 1 91.81 191 GLY B O 1
ATOM 7989 N N . ILE B 1 192 ? 12.609 4.926 -11.188 1 92.5 192 ILE B N 1
ATOM 7990 C CA . ILE B 1 192 ? 11.211 5.293 -11.367 1 92.5 192 ILE B CA 1
ATOM 7991 C C . ILE B 1 192 ? 10.75 4.898 -12.766 1 92.5 192 ILE B C 1
ATOM 7993 O O . ILE B 1 192 ? 11.57 4.758 -13.68 1 92.5 192 ILE B O 1
ATOM 7997 N N . GLY B 1 193 ? 9.477 4.727 -12.891 1 96.06 193 GLY B N 1
ATOM 7998 C CA . GLY B 1 193 ? 8.914 4.375 -14.18 1 96.06 193 GLY B CA 1
ATOM 7999 C C . GLY B 1 193 ? 7.426 4.637 -14.273 1 96.06 193 GLY B C 1
ATOM 8000 O O . GLY B 1 193 ? 6.832 5.203 -13.359 1 96.06 193 GLY B O 1
ATOM 8001 N N . ASN B 1 194 ? 6.918 4.285 -15.5 1 96.12 194 ASN B N 1
ATOM 8002 C CA . ASN B 1 194 ? 5.473 4.426 -15.641 1 96.12 194 ASN B CA 1
ATOM 8003 C C . ASN B 1 194 ? 4.723 3.434 -14.758 1 96.12 194 ASN B C 1
ATOM 8005 O O . ASN B 1 194 ? 5.328 2.537 -14.172 1 96.12 194 ASN B O 1
ATOM 8009 N N . TYR B 1 195 ? 3.402 3.691 -14.516 1 96.44 195 TYR B N 1
ATOM 8010 C CA . TYR B 1 195 ? 2.541 2.932 -13.617 1 96.44 195 TYR B CA 1
ATOM 8011 C C . TYR B 1 195 ? 3.029 3.043 -12.18 1 96.44 195 TYR B C 1
ATOM 8013 O O . TYR B 1 195 ? 3.068 2.047 -11.453 1 96.44 195 TYR B O 1
ATOM 8021 N N . GLY B 1 196 ? 3.467 4.145 -11.875 1 92.56 196 GLY B N 1
ATOM 8022 C CA . GLY B 1 196 ? 3.898 4.375 -10.508 1 92.56 196 GLY B CA 1
ATOM 8023 C C . GLY B 1 196 ? 5.074 3.51 -10.094 1 92.56 196 GLY B C 1
ATOM 8024 O O . GLY B 1 196 ? 5.281 3.258 -8.906 1 92.56 196 GLY B O 1
ATOM 8025 N N . SER B 1 197 ? 5.84 3.016 -11.016 1 94.31 197 SER B N 1
ATOM 8026 C CA . SER B 1 197 ? 6.938 2.096 -10.734 1 94.31 197 SER B CA 1
ATOM 8027 C C . SER B 1 197 ? 8.055 2.787 -9.969 1 94.31 197 SER B C 1
ATOM 8029 O O . SER B 1 197 ? 8.414 3.93 -10.266 1 94.31 197 SER B O 1
ATOM 8031 N N . ARG B 1 198 ? 8.516 2.107 -8.984 1 90.94 198 ARG B N 1
ATOM 8032 C CA . ARG B 1 198 ? 9.68 2.49 -8.188 1 90.94 198 ARG B CA 1
ATOM 8033 C C . ARG B 1 198 ? 10.453 1.263 -7.723 1 90.94 198 ARG B C 1
ATOM 8035 O O . ARG B 1 198 ? 9.859 0.246 -7.363 1 90.94 198 ARG B O 1
ATOM 8042 N N . ASN B 1 199 ? 11.672 1.369 -7.805 1 91.5 199 ASN B N 1
ATOM 8043 C CA . ASN B 1 199 ? 12.516 0.284 -7.305 1 91.5 199 ASN B CA 1
ATOM 8044 C C . ASN B 1 199 ? 13.75 0.815 -6.59 1 91.5 199 ASN B C 1
ATOM 8046 O O . ASN B 1 199 ? 14.219 1.918 -6.883 1 91.5 199 ASN B O 1
ATOM 8050 N N . ALA B 1 200 ? 14.227 0.084 -5.668 1 89.06 200 ALA B N 1
ATOM 8051 C CA . ALA B 1 200 ? 15.477 0.34 -4.965 1 89.06 200 ALA B CA 1
ATOM 8052 C C . ALA B 1 200 ? 16.141 -0.965 -4.535 1 89.06 200 ALA B C 1
ATOM 8054 O O . ALA B 1 200 ? 15.461 -1.909 -4.125 1 89.06 200 ALA B O 1
ATOM 8055 N N . ASP B 1 201 ? 17.391 -1.106 -4.707 1 90.38 201 ASP B N 1
ATOM 8056 C CA . ASP B 1 201 ? 18.125 -2.225 -4.141 1 90.38 201 ASP B CA 1
ATOM 8057 C C . ASP B 1 201 ? 19.469 -1.757 -3.562 1 90.38 201 ASP B C 1
ATOM 8059 O O . ASP B 1 201 ? 20.031 -0.77 -4.027 1 90.38 201 ASP B O 1
ATOM 8063 N N . ILE B 1 202 ? 19.906 -2.4 -2.561 1 89.69 202 ILE B N 1
ATOM 8064 C CA . ILE B 1 202 ? 21.188 -2.139 -1.911 1 89.69 202 ILE B CA 1
ATOM 8065 C C . ILE B 1 202 ? 21.922 -3.457 -1.675 1 89.69 202 ILE B C 1
ATOM 8067 O O . ILE B 1 202 ? 21.312 -4.453 -1.284 1 89.69 202 ILE B O 1
ATOM 8071 N N . HIS B 1 203 ? 23.141 -3.455 -1.996 1 93.56 203 HIS B N 1
ATOM 8072 C CA . HIS B 1 203 ? 24.078 -4.547 -1.729 1 93.56 203 HIS B CA 1
ATOM 8073 C C . HIS B 1 203 ? 25.328 -4.039 -1.021 1 93.56 203 HIS B C 1
ATOM 8075 O O . HIS B 1 203 ? 26.141 -3.328 -1.62 1 93.56 203 HIS B O 1
ATOM 8081 N N . LEU B 1 204 ? 25.516 -4.469 0.223 1 90.31 204 LEU B N 1
ATOM 8082 C CA . LEU B 1 204 ? 26.594 -3.947 1.066 1 90.31 204 LEU B CA 1
ATOM 8083 C C . LEU B 1 204 ? 27.5 -5.074 1.54 1 90.31 204 LEU B C 1
ATOM 8085 O O . LEU B 1 204 ? 27.047 -6.008 2.203 1 90.31 204 LEU B O 1
ATOM 8089 N N . ASP B 1 205 ? 28.75 -4.996 1.166 1 93.19 205 ASP B N 1
ATOM 8090 C CA . ASP B 1 205 ? 29.797 -5.848 1.708 1 93.19 205 ASP B CA 1
ATOM 8091 C C . ASP B 1 205 ? 30.625 -5.102 2.752 1 93.19 205 ASP B C 1
ATOM 8093 O O . ASP B 1 205 ? 31.094 -3.99 2.5 1 93.19 205 ASP B O 1
ATOM 8097 N N . LEU B 1 206 ? 30.812 -5.73 3.83 1 88.69 206 LEU B N 1
ATOM 8098 C CA . LEU B 1 206 ? 31.609 -5.117 4.875 1 88.69 206 LEU B CA 1
ATOM 8099 C C . LEU B 1 206 ? 33 -5.77 4.953 1 88.69 206 LEU B C 1
ATOM 8101 O O . LEU B 1 206 ? 33.156 -6.93 4.559 1 88.69 206 LEU B O 1
ATOM 8105 N N . PRO B 1 207 ? 34.031 -4.969 5.418 1 89.25 207 PRO B N 1
ATOM 8106 C CA . PRO B 1 207 ? 35.344 -5.594 5.656 1 89.25 207 PRO B CA 1
ATOM 8107 C C . PRO B 1 207 ? 35.281 -6.723 6.68 1 89.25 207 PRO B C 1
ATOM 8109 O O . PRO B 1 207 ? 34.531 -6.625 7.668 1 89.25 207 PRO B O 1
ATOM 8112 N N . ALA B 1 208 ? 36.062 -7.707 6.379 1 91.62 208 ALA B N 1
ATOM 8113 C CA . ALA B 1 208 ? 36.094 -8.844 7.297 1 91.62 208 ALA B CA 1
ATOM 8114 C C . ALA B 1 208 ? 36.688 -8.445 8.648 1 91.62 208 ALA B C 1
ATOM 8116 O O . ALA B 1 208 ? 37.562 -7.586 8.727 1 91.62 208 ALA B O 1
ATOM 8117 N N . PHE B 1 209 ? 36.188 -9.062 9.711 1 86.06 209 PHE B N 1
ATOM 8118 C CA . PHE B 1 209 ? 36.688 -8.953 11.07 1 86.06 209 PHE B CA 1
ATOM 8119 C C . PHE B 1 209 ? 36.719 -10.32 11.742 1 86.06 209 PHE B C 1
ATOM 8121 O O . PHE B 1 209 ? 35.719 -11.039 11.734 1 86.06 209 PHE B O 1
ATOM 8128 N N . PHE B 1 210 ? 37.812 -10.742 12.305 1 90.75 210 PHE B N 1
ATOM 8129 C CA . PHE B 1 210 ? 38 -12.055 12.906 1 90.75 210 PHE B CA 1
ATOM 8130 C C . PHE B 1 210 ? 37.656 -13.164 11.922 1 90.75 210 PHE B C 1
ATOM 8132 O O . PHE B 1 210 ? 36.969 -14.125 12.281 1 90.75 210 PHE B O 1
ATOM 8139 N N . ASN B 1 211 ? 37.969 -12.953 10.625 1 94.19 211 ASN B N 1
ATOM 8140 C CA . ASN B 1 211 ? 37.75 -13.898 9.531 1 94.19 211 ASN B CA 1
ATOM 8141 C C . ASN B 1 211 ? 36.25 -14.094 9.258 1 94.19 211 ASN B C 1
ATOM 8143 O O . ASN B 1 211 ? 35.844 -15.156 8.797 1 94.19 211 ASN B O 1
ATOM 8147 N N . ILE B 1 212 ? 35.469 -13.133 9.672 1 96.25 212 ILE B N 1
ATOM 8148 C CA . ILE B 1 212 ? 34.031 -13.141 9.367 1 96.25 212 ILE B CA 1
ATOM 8149 C C . ILE B 1 212 ? 33.719 -12.016 8.383 1 96.25 212 ILE B C 1
ATOM 8151 O O . ILE B 1 212 ? 34 -10.844 8.664 1 96.25 212 ILE B O 1
ATOM 8155 N N . ALA B 1 213 ? 33.25 -12.375 7.27 1 96.69 213 ALA B N 1
ATOM 8156 C CA . ALA B 1 213 ? 32.781 -11.414 6.277 1 96.69 213 ALA B CA 1
ATOM 8157 C C . ALA B 1 213 ? 31.25 -11.336 6.293 1 96.69 213 ALA B C 1
ATOM 8159 O O . ALA B 1 213 ? 30.562 -12.359 6.348 1 96.69 213 ALA B O 1
ATOM 8160 N N . LEU B 1 214 ? 30.75 -10.148 6.348 1 95 214 LEU B N 1
ATOM 8161 C CA . LEU B 1 214 ? 29.312 -9.938 6.371 1 95 214 LEU B CA 1
ATOM 8162 C C . LEU B 1 214 ? 28.844 -9.234 5.105 1 95 214 LEU B C 1
ATOM 8164 O O . LEU B 1 214 ? 29.547 -8.367 4.578 1 95 214 LEU B O 1
ATOM 8168 N N . LYS B 1 215 ? 27.641 -9.602 4.633 1 96.12 215 LYS B N 1
ATOM 8169 C CA . LYS B 1 215 ? 26.969 -8.977 3.488 1 96.12 215 LYS B CA 1
ATOM 8170 C C . LYS B 1 215 ? 25.484 -8.773 3.754 1 96.12 215 LYS B C 1
ATOM 8172 O O . LYS B 1 215 ? 24.828 -9.648 4.32 1 96.12 215 LYS B O 1
ATOM 8177 N N . PHE B 1 216 ? 25 -7.688 3.336 1 92.12 216 PHE B N 1
ATOM 8178 C CA . PHE B 1 216 ? 23.578 -7.363 3.482 1 92.12 216 PHE B CA 1
ATOM 8179 C C . PHE B 1 216 ? 22.984 -6.945 2.145 1 92.12 216 PHE B C 1
ATOM 8181 O O . PHE B 1 216 ? 23.578 -6.16 1.408 1 92.12 216 PHE B O 1
ATOM 8188 N N . ASP B 1 217 ? 21.844 -7.492 1.824 1 94.19 217 ASP B N 1
ATOM 8189 C CA . ASP B 1 217 ? 21.094 -7.148 0.616 1 94.19 217 ASP B CA 1
ATOM 8190 C C . ASP B 1 217 ? 19.672 -6.703 0.954 1 94.19 217 ASP B C 1
ATOM 8192 O O . ASP B 1 217 ? 19.031 -7.262 1.848 1 94.19 217 ASP B O 1
ATOM 8196 N N . GLY B 1 218 ? 19.234 -5.707 0.298 1 90.88 218 GLY B N 1
ATOM 8197 C CA . GLY B 1 218 ? 17.875 -5.234 0.389 1 90.88 218 GLY B CA 1
ATOM 8198 C C . GLY B 1 218 ? 17.25 -4.914 -0.962 1 90.88 218 GLY B C 1
ATOM 8199 O O . GLY B 1 218 ? 17.938 -4.402 -1.852 1 90.88 218 GLY B O 1
ATOM 8200 N N . VAL B 1 219 ? 15.961 -5.246 -1.12 1 91.69 219 VAL B N 1
ATOM 8201 C CA . VAL B 1 219 ? 15.281 -4.949 -2.377 1 91.69 219 VAL B CA 1
ATOM 8202 C C . VAL B 1 219 ? 13.891 -4.383 -2.09 1 91.69 219 VAL B C 1
ATOM 8204 O O . VAL B 1 219 ? 13.242 -4.77 -1.111 1 91.69 219 VAL B O 1
ATOM 8207 N N . TYR B 1 220 ? 13.461 -3.502 -2.912 1 91.62 220 TYR B N 1
ATOM 8208 C CA . TYR B 1 220 ? 12.109 -2.951 -2.949 1 91.62 220 TYR B CA 1
ATOM 8209 C C . TYR B 1 220 ? 11.641 -2.75 -4.387 1 91.62 220 TYR B C 1
ATOM 8211 O O . TYR B 1 220 ? 12.391 -2.24 -5.223 1 91.62 220 TYR B O 1
ATOM 8219 N N . GLN B 1 221 ? 10.422 -3.182 -4.641 1 93.5 221 GLN B N 1
ATOM 8220 C CA . GLN B 1 221 ? 9.812 -3.033 -5.957 1 93.5 221 GLN B CA 1
ATOM 8221 C C . GLN B 1 221 ? 8.32 -2.725 -5.836 1 93.5 221 GLN B C 1
ATOM 8223 O O . GLN B 1 221 ? 7.613 -3.359 -5.051 1 93.5 221 GLN B O 1
ATOM 8228 N N . HIS B 1 222 ? 7.926 -1.748 -6.641 1 94.12 222 HIS B N 1
ATOM 8229 C CA . HIS B 1 222 ? 6.516 -1.375 -6.637 1 94.12 222 HIS B CA 1
ATOM 8230 C C . HIS B 1 222 ? 6.02 -1.091 -8.055 1 94.12 222 HIS B C 1
ATOM 8232 O O . HIS B 1 222 ? 6.75 -0.534 -8.875 1 94.12 222 HIS B O 1
ATOM 8238 N N . GLN B 1 223 ? 4.801 -1.44 -8.32 1 95.94 223 GLN B N 1
ATOM 8239 C CA . GLN B 1 223 ? 4.07 -1.07 -9.523 1 95.94 223 GLN B CA 1
ATOM 8240 C C . GLN B 1 223 ? 2.582 -0.893 -9.234 1 95.94 223 GLN B C 1
ATOM 8242 O O . GLN B 1 223 ? 1.972 -1.731 -8.57 1 95.94 223 GLN B O 1
ATOM 8247 N N . ASP B 1 224 ? 2.039 0.19 -9.766 1 96.69 224 ASP B N 1
ATOM 8248 C CA . ASP B 1 224 ? 0.593 0.376 -9.703 1 96.69 224 ASP B CA 1
ATOM 8249 C C . ASP B 1 224 ? -0.119 -0.546 -10.695 1 96.69 224 ASP B C 1
ATOM 8251 O O . ASP B 1 224 ? 0.513 -1.116 -11.586 1 96.69 224 ASP B O 1
ATOM 8255 N N . PRO B 1 225 ? -1.451 -0.714 -10.484 1 97.88 225 PRO B N 1
ATOM 8256 C CA . PRO B 1 225 ? -2.182 -1.589 -11.406 1 97.88 225 PRO B CA 1
ATOM 8257 C C . PRO B 1 225 ? -2.104 -1.119 -12.852 1 97.88 225 PRO B C 1
ATOM 8259 O O . PRO B 1 225 ? -2.143 0.085 -13.117 1 97.88 225 PRO B O 1
ATOM 8262 N N . THR B 1 226 ? -2.025 -2.037 -13.773 1 97.69 226 THR B N 1
ATOM 8263 C CA . THR B 1 226 ? -2.047 -1.688 -15.188 1 97.69 226 THR B CA 1
ATOM 8264 C C . THR B 1 226 ? -3.473 -1.712 -15.734 1 97.69 226 THR B C 1
ATOM 8266 O O . THR B 1 226 ? -3.742 -1.174 -16.812 1 97.69 226 THR B O 1
ATOM 8269 N N . VAL B 1 227 ? -4.336 -2.42 -15.055 1 98.06 227 VAL B N 1
ATOM 8270 C CA . VAL B 1 227 ? -5.777 -2.318 -15.258 1 98.06 227 VAL B CA 1
ATOM 8271 C C . VAL B 1 227 ? -6.449 -1.839 -13.977 1 98.06 227 VAL B C 1
ATOM 8273 O O . VAL B 1 227 ? -6.348 -2.492 -12.938 1 98.06 227 VAL B O 1
ATOM 8276 N N . LYS B 1 228 ? -7.113 -0.788 -14.062 1 97.69 228 LYS B N 1
ATOM 8277 C CA . LYS B 1 228 ? -7.688 -0.174 -12.875 1 97.69 228 LYS B CA 1
ATOM 8278 C C . LYS B 1 228 ? -9.008 -0.839 -12.492 1 97.69 228 LYS B C 1
ATOM 8280 O O . LYS B 1 228 ? -9.789 -1.216 -13.367 1 97.69 228 LYS B O 1
ATOM 8285 N N . ASP B 1 229 ? -9.211 -1.08 -11.195 1 98.19 229 ASP B N 1
ATOM 8286 C CA . ASP B 1 229 ? -10.508 -1.416 -10.602 1 98.19 229 ASP B CA 1
ATOM 8287 C C . ASP B 1 229 ? -11.289 -0.155 -10.242 1 98.19 229 ASP B C 1
ATOM 8289 O O . ASP B 1 229 ? -10.836 0.65 -9.422 1 98.19 229 ASP B O 1
ATOM 8293 N N . PRO B 1 230 ? -12.375 0.012 -10.852 1 97.19 230 PRO B N 1
ATOM 8294 C CA . PRO B 1 230 ? -13.086 1.265 -10.586 1 97.19 230 PRO B CA 1
ATOM 8295 C C . PRO B 1 230 ? -13.695 1.312 -9.188 1 97.19 230 PRO B C 1
ATOM 8297 O O . PRO B 1 230 ? -14.188 2.359 -8.758 1 97.19 230 PRO B O 1
ATOM 8300 N N . LEU B 1 231 ? -13.703 0.249 -8.406 1 97.94 231 LEU B N 1
ATOM 8301 C CA . LEU B 1 231 ? -14.273 0.228 -7.062 1 97.94 231 LEU B CA 1
ATOM 8302 C C . LEU B 1 231 ? -13.344 0.911 -6.062 1 97.94 231 LEU B C 1
ATOM 8304 O O . LEU B 1 231 ? -12.195 0.502 -5.898 1 97.94 231 LEU B O 1
ATOM 8308 N N . ALA B 1 232 ? -13.828 1.872 -5.359 1 96.31 232 ALA B N 1
ATOM 8309 C CA . ALA B 1 232 ? -13.031 2.582 -4.363 1 96.31 232 ALA B CA 1
ATOM 8310 C C . ALA B 1 232 ? -12.547 1.631 -3.273 1 96.31 232 ALA B C 1
ATOM 8312 O O . ALA B 1 232 ? -13.305 0.79 -2.787 1 96.31 232 ALA B O 1
ATOM 8313 N N . GLY B 1 233 ? -11.281 1.812 -2.918 1 94.94 233 GLY B N 1
ATOM 8314 C CA . GLY B 1 233 ? -10.695 0.996 -1.864 1 94.94 233 GLY B CA 1
ATOM 8315 C C . GLY B 1 233 ? -10.172 -0.336 -2.365 1 94.94 233 GLY B C 1
ATOM 8316 O O . GLY B 1 233 ? -9.516 -1.069 -1.62 1 94.94 233 GLY B O 1
ATOM 8317 N N . SER B 1 234 ? -10.492 -0.675 -3.578 1 97.62 234 SER B N 1
ATOM 8318 C CA . SER B 1 234 ? -10.008 -1.923 -4.16 1 97.62 234 SER B CA 1
ATOM 8319 C C . SER B 1 234 ? -8.773 -1.689 -5.023 1 97.62 234 SER B C 1
ATOM 8321 O O . SER B 1 234 ? -8.617 -0.62 -5.617 1 97.62 234 SER B O 1
ATOM 8323 N N . VAL B 1 235 ? -7.973 -2.662 -5.094 1 97.62 235 VAL B N 1
ATOM 8324 C CA . VAL B 1 235 ? -6.738 -2.57 -5.867 1 97.62 235 VAL B CA 1
ATOM 8325 C C . VAL B 1 235 ? -6.934 -3.223 -7.234 1 97.62 235 VAL B C 1
ATOM 8327 O O . VAL B 1 235 ? -7.48 -4.324 -7.332 1 97.62 235 VAL B O 1
ATOM 8330 N N . GLY B 1 236 ? -6.48 -2.58 -8.281 1 97.94 236 GLY B N 1
ATOM 8331 C CA . GLY B 1 236 ? -6.594 -3.119 -9.625 1 97.94 236 GLY B CA 1
ATOM 8332 C C . GLY B 1 236 ? -5.699 -4.32 -9.867 1 97.94 236 GLY B C 1
ATOM 8333 O O . GLY B 1 236 ? -5.305 -5.004 -8.914 1 97.94 236 GLY B O 1
ATOM 8334 N N . TRP B 1 237 ? -5.453 -4.566 -11.141 1 97.88 237 TRP B N 1
ATOM 8335 C CA . TRP B 1 237 ? -4.812 -5.828 -11.492 1 97.88 237 TRP B CA 1
ATOM 8336 C C . TRP B 1 237 ? -3.387 -5.598 -11.977 1 97.88 237 TRP B C 1
ATOM 8338 O O . TRP B 1 237 ? -3.084 -4.555 -12.562 1 97.88 237 TRP B O 1
ATOM 8348 N N . ASN B 1 238 ? -2.518 -6.598 -11.789 1 96.75 238 ASN B N 1
ATOM 8349 C CA . ASN B 1 238 ? -1.09 -6.566 -12.094 1 96.75 238 ASN B CA 1
ATOM 8350 C C . ASN B 1 238 ? -0.35 -5.562 -11.211 1 96.75 238 ASN B C 1
ATOM 8352 O O . ASN B 1 238 ? 0.588 -4.906 -11.664 1 96.75 238 ASN B O 1
ATOM 8356 N N . TYR B 1 239 ? -0.845 -5.398 -10.039 1 97 239 TYR B N 1
ATOM 8357 C CA . TYR B 1 239 ? -0.214 -4.617 -8.984 1 97 239 TYR B CA 1
ATOM 8358 C C . TYR B 1 239 ? 0.805 -5.453 -8.219 1 97 239 TYR B C 1
ATOM 8360 O O . TYR B 1 239 ? 0.597 -6.648 -8 1 97 239 TYR B O 1
ATOM 8368 N N . TYR B 1 240 ? 1.903 -4.785 -7.762 1 95.38 240 TYR B N 1
ATOM 8369 C CA . TYR B 1 240 ? 2.742 -5.453 -6.773 1 95.38 240 TYR B CA 1
ATOM 8370 C C . TYR B 1 240 ? 3.5 -4.441 -5.926 1 95.38 240 TYR B C 1
ATOM 8372 O O . TYR B 1 240 ? 3.768 -3.322 -6.375 1 95.38 240 TYR B O 1
ATOM 8380 N N . ASP B 1 241 ? 3.77 -4.758 -4.73 1 93.44 241 ASP B N 1
ATOM 8381 C CA . ASP B 1 241 ? 4.656 -4.137 -3.752 1 93.44 241 ASP B CA 1
ATOM 8382 C C . ASP B 1 241 ? 5.516 -5.18 -3.045 1 93.44 241 ASP B C 1
ATOM 8384 O O . ASP B 1 241 ? 5.039 -5.879 -2.146 1 93.44 241 ASP B O 1
ATOM 8388 N N . ARG B 1 242 ? 6.742 -5.266 -3.471 1 93.62 242 ARG B N 1
ATOM 8389 C CA . ARG B 1 242 ? 7.652 -6.309 -3.01 1 93.62 242 ARG B CA 1
ATOM 8390 C C . ARG B 1 242 ? 8.805 -5.715 -2.211 1 93.62 242 ARG B C 1
ATOM 8392 O O . ARG B 1 242 ? 9.32 -4.648 -2.551 1 93.62 242 ARG B O 1
ATOM 8399 N N . LYS B 1 243 ? 9.102 -6.406 -1.192 1 90.75 243 LYS B N 1
ATOM 8400 C CA . LYS B 1 243 ? 10.234 -5.992 -0.371 1 90.75 243 LYS B CA 1
ATOM 8401 C C . LYS B 1 243 ? 10.898 -7.195 0.293 1 90.75 243 LYS B C 1
ATOM 8403 O O . LYS B 1 243 ? 10.273 -8.242 0.467 1 90.75 243 LYS B O 1
ATOM 8408 N N . GLY B 1 244 ? 12.172 -7.066 0.594 1 92.06 244 GLY B N 1
ATOM 8409 C CA . GLY B 1 244 ? 12.891 -8.148 1.243 1 92.06 244 GLY B CA 1
ATOM 8410 C C . GLY B 1 244 ? 14.32 -7.777 1.613 1 92.06 244 GLY B C 1
ATOM 8411 O O . GLY B 1 244 ? 14.82 -6.734 1.195 1 92.06 244 GLY B O 1
ATOM 8412 N N . GLY B 1 245 ? 14.906 -8.602 2.422 1 92.38 245 GLY B N 1
ATOM 8413 C CA . GLY B 1 245 ? 16.297 -8.477 2.838 1 92.38 245 GLY B CA 1
ATOM 8414 C C . GLY B 1 245 ? 16.984 -9.812 3.047 1 92.38 245 GLY B C 1
ATOM 8415 O O . GLY B 1 245 ? 16.312 -10.836 3.227 1 92.38 245 GLY B O 1
ATOM 8416 N N . ARG B 1 246 ? 18.25 -9.766 2.91 1 95.69 246 ARG B N 1
ATOM 8417 C CA . ARG B 1 246 ? 19.078 -10.945 3.109 1 95.69 246 ARG B CA 1
ATOM 8418 C C . ARG B 1 246 ? 20.375 -10.578 3.848 1 95.69 246 ARG B C 1
ATOM 8420 O O . ARG B 1 246 ? 20.984 -9.555 3.561 1 95.69 246 ARG B O 1
ATOM 8427 N N . ALA B 1 247 ? 20.703 -11.32 4.867 1 96 247 ALA B N 1
ATOM 8428 C CA . ALA B 1 247 ? 21.984 -11.25 5.57 1 96 247 ALA B CA 1
ATOM 8429 C C . ALA B 1 247 ? 22.797 -12.531 5.375 1 96 247 ALA B C 1
ATOM 8431 O O . ALA B 1 247 ? 22.266 -13.633 5.48 1 96 247 ALA B O 1
ATOM 8432 N N . ALA B 1 248 ? 24 -12.344 5.02 1 97.62 248 ALA B N 1
ATOM 8433 C CA . ALA B 1 248 ? 24.906 -13.477 4.816 1 97.62 248 ALA B CA 1
ATOM 8434 C C . ALA B 1 248 ? 26.219 -13.273 5.551 1 97.62 248 ALA B C 1
ATOM 8436 O O . ALA B 1 248 ? 26.703 -12.148 5.672 1 97.62 248 ALA B O 1
ATOM 8437 N N . ALA B 1 249 ? 26.781 -14.367 6.055 1 98 249 ALA B N 1
ATOM 8438 C CA . ALA B 1 249 ? 28.078 -14.383 6.742 1 98 249 ALA B CA 1
ATOM 8439 C C . ALA B 1 249 ? 28.953 -15.523 6.234 1 98 249 ALA B C 1
ATOM 8441 O O . ALA B 1 249 ? 28.469 -16.641 6.031 1 98 249 ALA B O 1
ATOM 8442 N N . ARG B 1 250 ? 30.266 -15.305 5.906 1 97.38 250 ARG B N 1
ATOM 8443 C CA . ARG B 1 250 ? 31.297 -16.297 5.648 1 97.38 250 ARG B CA 1
ATOM 8444 C C . ARG B 1 250 ? 32.344 -16.312 6.762 1 97.38 250 ARG B C 1
ATOM 8446 O O . ARG B 1 250 ? 33 -15.305 7.008 1 97.38 250 ARG B O 1
ATOM 8453 N N . TRP B 1 251 ? 32.406 -17.391 7.41 1 98.12 251 TRP B N 1
ATOM 8454 C CA . TRP B 1 251 ? 33.375 -17.594 8.469 1 98.12 251 TRP B CA 1
ATOM 8455 C C . TRP B 1 251 ? 34.469 -18.578 8.023 1 98.12 251 TRP B C 1
ATOM 8457 O O . TRP B 1 251 ? 34.156 -19.703 7.625 1 98.12 251 TRP B O 1
ATOM 8467 N N . THR B 1 252 ? 35.625 -18.125 8.008 1 97.31 252 THR B N 1
ATOM 8468 C CA . THR B 1 252 ? 36.781 -18.969 7.699 1 97.31 252 THR B CA 1
ATOM 8469 C C . THR B 1 252 ? 37.719 -19.078 8.906 1 97.31 252 THR B C 1
ATOM 8471 O O . THR B 1 252 ? 38.812 -18.516 8.906 1 97.31 252 THR B O 1
ATOM 8474 N N . PRO B 1 253 ? 37.406 -19.875 9.805 1 95 253 PRO B N 1
ATOM 8475 C CA . PRO B 1 253 ? 38.156 -19.922 11.062 1 95 253 PRO B CA 1
ATOM 8476 C C . PRO B 1 253 ? 39.562 -20.438 10.891 1 95 253 PRO B C 1
ATOM 8478 O O . PRO B 1 253 ? 40.469 -20.016 11.602 1 95 253 PRO B O 1
ATOM 8481 N N . PHE B 1 254 ? 39.844 -21.438 10.023 1 93.38 254 PHE B N 1
ATOM 8482 C CA . PHE B 1 254 ? 41.156 -21.922 9.68 1 93.38 254 PHE B CA 1
ATOM 8483 C C . PHE B 1 254 ? 41.219 -22.359 8.227 1 93.38 254 PHE B C 1
ATOM 8485 O O . PHE B 1 254 ? 40.188 -22.453 7.555 1 93.38 254 PHE B O 1
ATOM 8492 N N . GLU B 1 255 ? 42.344 -22.641 7.797 1 92.38 255 GLU B N 1
ATOM 8493 C CA . GLU B 1 255 ? 42.531 -22.969 6.391 1 92.38 255 GLU B CA 1
ATOM 8494 C C . GLU B 1 255 ? 41.781 -24.266 6.023 1 92.38 255 GLU B C 1
ATOM 8496 O O . GLU B 1 255 ? 41.906 -25.266 6.723 1 92.38 255 GLU B O 1
ATOM 8501 N N . GLY B 1 256 ? 40.969 -24.156 5.02 1 94.56 256 GLY B N 1
ATOM 8502 C CA . GLY B 1 256 ? 40.281 -25.328 4.508 1 94.56 256 GLY B CA 1
ATOM 8503 C C . GLY B 1 256 ? 38.844 -25.406 4.926 1 94.56 256 GLY B C 1
ATOM 8504 O O . GLY B 1 256 ? 38.062 -26.203 4.387 1 94.56 256 GLY B O 1
ATOM 8505 N N . LEU B 1 257 ? 38.469 -24.641 5.844 1 97.25 257 LEU B N 1
ATOM 8506 C CA . LEU B 1 257 ? 37.062 -24.641 6.258 1 97.25 257 LEU B CA 1
ATOM 8507 C C . LEU B 1 257 ? 36.406 -23.312 5.883 1 97.25 257 LEU B C 1
ATOM 8509 O O . LEU B 1 257 ? 36.875 -22.25 6.246 1 97.25 257 LEU B O 1
ATOM 8513 N N . THR B 1 258 ? 35.375 -23.391 5.141 1 97.31 258 THR B N 1
ATOM 8514 C CA . THR B 1 258 ? 34.531 -22.266 4.824 1 97.31 258 THR B CA 1
ATOM 8515 C C . THR B 1 258 ? 33.094 -22.516 5.312 1 97.31 258 THR B C 1
ATOM 8517 O O . THR B 1 258 ? 32.469 -23.5 4.922 1 97.31 258 THR B O 1
ATOM 8520 N N . ALA B 1 259 ? 32.625 -21.656 6.176 1 98.19 259 ALA B N 1
ATOM 8521 C CA . ALA B 1 259 ? 31.266 -21.75 6.699 1 98.19 259 ALA B CA 1
ATOM 8522 C C . ALA B 1 259 ? 30.422 -20.578 6.23 1 98.19 259 ALA B C 1
ATOM 8524 O O . ALA B 1 259 ? 30.641 -19.438 6.641 1 98.19 259 ALA B O 1
ATOM 8525 N N . ASP B 1 260 ? 29.453 -20.875 5.41 1 98.12 260 ASP B N 1
ATOM 8526 C CA . ASP B 1 260 ? 28.547 -19.844 4.914 1 98.12 260 ASP B CA 1
ATOM 8527 C C . ASP B 1 260 ? 27.172 -19.953 5.586 1 98.12 260 ASP B C 1
ATOM 8529 O O . ASP B 1 260 ? 26.578 -21.031 5.633 1 98.12 260 ASP B O 1
ATOM 8533 N N . PHE B 1 261 ? 26.688 -18.859 6.09 1 98.19 261 PHE B N 1
ATOM 8534 C CA . PHE B 1 261 ? 25.359 -18.75 6.672 1 98.19 261 PHE B CA 1
ATOM 8535 C C . PHE B 1 261 ? 24.562 -17.641 5.984 1 98.19 261 PHE B C 1
ATOM 8537 O O . PHE B 1 261 ? 25.125 -16.609 5.605 1 98.19 261 PHE B O 1
ATOM 8544 N N . SER B 1 262 ? 23.281 -17.875 5.824 1 97.19 262 SER B N 1
ATOM 8545 C CA . SER B 1 262 ? 22.438 -16.797 5.285 1 97.19 262 SER B CA 1
ATOM 8546 C C . SER B 1 262 ? 21 -16.906 5.789 1 97.19 262 SER B C 1
ATOM 8548 O O . SER B 1 262 ? 20.547 -18 6.125 1 97.19 262 SER B O 1
ATOM 8550 N N . TYR B 1 263 ? 20.375 -15.844 5.934 1 97 263 TYR B N 1
ATOM 8551 C CA . TYR B 1 263 ? 18.938 -15.719 6.211 1 97 263 TYR B CA 1
ATOM 8552 C C . TYR B 1 263 ? 18.297 -14.695 5.289 1 97 263 TYR B C 1
ATOM 8554 O O . TYR B 1 263 ? 18.828 -13.602 5.086 1 97 263 TYR B O 1
ATOM 8562 N N . ASP B 1 264 ? 17.188 -15.047 4.699 1 94.88 264 ASP B N 1
ATOM 8563 C CA . ASP B 1 264 ? 16.453 -14.109 3.844 1 94.88 264 ASP B CA 1
ATOM 8564 C C . ASP B 1 264 ? 14.977 -14.055 4.219 1 94.88 264 ASP B C 1
ATOM 8566 O O . ASP B 1 264 ? 14.43 -15.023 4.738 1 94.88 264 ASP B O 1
ATOM 8570 N N . TYR B 1 265 ? 14.398 -12.969 4.008 1 94.38 265 TYR B N 1
ATOM 8571 C CA . TYR B 1 265 ? 12.977 -12.68 4.203 1 94.38 265 TYR B CA 1
ATOM 8572 C C . TYR B 1 265 ? 12.445 -11.797 3.08 1 94.38 265 TYR B C 1
ATOM 8574 O O . TYR B 1 265 ? 13.078 -10.812 2.695 1 94.38 265 TYR B O 1
ATOM 8582 N N . ALA B 1 266 ? 11.305 -12.211 2.547 1 93.62 266 ALA B N 1
ATOM 8583 C CA . ALA B 1 266 ? 10.672 -11.414 1.499 1 93.62 266 ALA B CA 1
ATOM 8584 C C . ALA B 1 266 ? 9.156 -11.406 1.652 1 93.62 266 ALA B C 1
ATOM 8586 O O . ALA B 1 266 ? 8.555 -12.414 2.02 1 93.62 266 ALA B O 1
ATOM 8587 N N . LYS B 1 267 ? 8.547 -10.328 1.459 1 93.69 267 LYS B N 1
ATOM 8588 C CA . LYS B 1 267 ? 7.102 -10.125 1.426 1 93.69 267 LYS B CA 1
ATOM 8589 C C . LYS B 1 267 ? 6.66 -9.555 0.082 1 93.69 267 LYS B C 1
ATOM 8591 O O . LYS B 1 267 ? 7.176 -8.531 -0.365 1 93.69 267 LYS B O 1
ATOM 8596 N N . ASP B 1 268 ? 5.758 -10.195 -0.558 1 94.31 268 ASP B N 1
ATOM 8597 C CA . ASP B 1 268 ? 5.203 -9.781 -1.844 1 94.31 268 ASP B CA 1
ATOM 8598 C C . ASP B 1 268 ? 3.695 -9.562 -1.743 1 94.31 268 ASP B C 1
ATOM 8600 O O . ASP B 1 268 ? 2.938 -10.5 -1.479 1 94.31 268 ASP B O 1
ATOM 8604 N N . GLU B 1 269 ? 3.328 -8.367 -1.839 1 95.19 269 GLU B N 1
ATOM 8605 C CA . GLU B 1 269 ? 1.917 -8.031 -1.999 1 95.19 269 GLU B CA 1
ATOM 8606 C C . GLU B 1 269 ? 1.567 -7.797 -3.467 1 95.19 269 GLU B C 1
ATOM 8608 O O . GLU B 1 269 ? 2.209 -6.992 -4.141 1 95.19 269 GLU B O 1
ATOM 8613 N N . ASN B 1 270 ? 0.608 -8.523 -3.939 1 95.69 270 ASN B N 1
ATOM 8614 C CA . ASN B 1 270 ? 0.339 -8.43 -5.371 1 95.69 270 ASN B CA 1
ATOM 8615 C C . ASN B 1 270 ? -1.117 -8.758 -5.691 1 95.69 270 ASN B C 1
ATOM 8617 O O . ASN B 1 270 ? -1.848 -9.258 -4.832 1 95.69 270 ASN B O 1
ATOM 8621 N N . THR B 1 271 ? -1.57 -8.398 -6.848 1 97 271 THR B N 1
ATOM 8622 C CA . THR B 1 271 ? -2.873 -8.797 -7.371 1 97 271 THR B CA 1
ATOM 8623 C C . THR B 1 271 ? -2.715 -9.609 -8.648 1 97 271 THR B C 1
ATOM 8625 O O . THR B 1 271 ? -1.661 -9.578 -9.289 1 97 271 THR B O 1
ATOM 8628 N N . PRO B 1 272 ? -3.703 -10.367 -8.992 1 96.31 272 PRO B N 1
ATOM 8629 C CA . PRO B 1 272 ? -3.617 -11.172 -10.219 1 96.31 272 PRO B CA 1
ATOM 8630 C C . PRO B 1 272 ? -3.676 -10.328 -11.484 1 96.31 272 PRO B C 1
ATOM 8632 O O . PRO B 1 272 ? -3.898 -9.117 -11.414 1 96.31 272 PRO B O 1
ATOM 8635 N N . GLN B 1 273 ? -3.402 -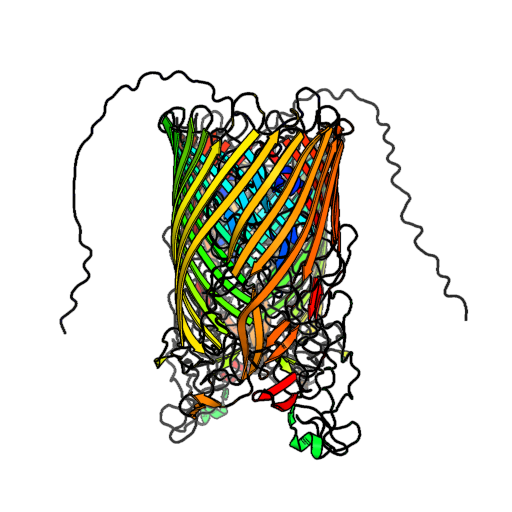11.016 -12.617 1 95.56 273 GLN B N 1
ATOM 8636 C CA . GLN B 1 273 ? -3.693 -10.406 -13.906 1 95.56 273 GLN B CA 1
ATOM 8637 C C . GLN B 1 273 ? -5.195 -10.352 -14.164 1 95.56 273 GLN B C 1
ATOM 8639 O O . GLN B 1 273 ? -5.953 -11.148 -13.617 1 95.56 273 GLN B O 1
ATOM 8644 N N . PHE B 1 274 ? -5.57 -9.438 -15.016 1 96.88 274 PHE B N 1
ATOM 8645 C CA . PHE B 1 274 ? -6.984 -9.242 -15.297 1 96.88 274 PHE B CA 1
ATOM 8646 C C . PHE B 1 274 ? -7.465 -10.211 -16.375 1 96.88 274 PHE B C 1
ATOM 8648 O O . PHE B 1 274 ? -6.812 -10.375 -17.406 1 96.88 274 PHE B O 1
ATOM 8655 N N . SER B 1 275 ? -8.547 -10.891 -16.125 1 96.88 275 SER B N 1
ATOM 8656 C CA . SER B 1 275 ? -9.195 -11.727 -17.141 1 96.88 275 SER B CA 1
ATOM 8657 C C . SER B 1 275 ? -10.25 -10.938 -17.906 1 96.88 275 SER B C 1
ATOM 8659 O O . SER B 1 275 ? -11.148 -10.344 -17.297 1 96.88 275 SER B O 1
ATOM 8661 N N . GLN B 1 276 ? -10.156 -10.977 -19.234 1 97.31 276 GLN B N 1
ATOM 8662 C CA . GLN B 1 276 ? -11.094 -10.25 -20.094 1 97.31 276 GLN B CA 1
ATOM 8663 C C . GLN B 1 276 ? -11.961 -11.211 -20.906 1 97.31 276 GLN B C 1
ATOM 8665 O O . GLN B 1 276 ? -11.5 -12.281 -21.297 1 97.31 276 GLN B O 1
ATOM 8670 N N . LEU B 1 277 ? -13.211 -10.859 -21.031 1 98 277 LEU B N 1
ATOM 8671 C CA . LEU B 1 277 ? -14.055 -11.516 -22.016 1 98 277 LEU B CA 1
ATOM 8672 C C . LEU B 1 277 ? -13.688 -11.07 -23.438 1 98 277 LEU B C 1
ATOM 8674 O O . LEU B 1 277 ? -13.93 -9.922 -23.812 1 98 277 LEU B O 1
ATOM 8678 N N . ILE B 1 278 ? -13.195 -12.008 -24.297 1 97.88 278 ILE B N 1
ATOM 8679 C CA . ILE B 1 278 ? -12.625 -11.562 -25.562 1 97.88 278 ILE B CA 1
ATOM 8680 C C . ILE B 1 278 ? -13.609 -11.844 -26.688 1 97.88 278 ILE B C 1
ATOM 8682 O O . ILE B 1 278 ? -13.445 -11.336 -27.812 1 97.88 278 ILE B O 1
ATOM 8686 N N . ASN B 1 279 ? -14.602 -12.648 -26.5 1 97.81 279 ASN B N 1
ATOM 8687 C CA . ASN B 1 279 ? -15.734 -12.867 -27.391 1 97.81 279 ASN B CA 1
ATOM 8688 C C . ASN B 1 279 ? -16.969 -13.328 -26.625 1 97.81 279 ASN B C 1
ATOM 8690 O O . ASN B 1 279 ? -16.891 -13.648 -25.438 1 97.81 279 ASN B O 1
ATOM 8694 N N . TYR B 1 280 ? -18.109 -13.211 -27.25 1 97.75 280 TYR B N 1
ATOM 8695 C CA . TYR B 1 280 ? -19.391 -13.633 -26.672 1 97.75 280 TYR B CA 1
ATOM 8696 C C . TYR B 1 280 ? -20.125 -14.586 -27.609 1 97.75 280 TYR B C 1
ATOM 8698 O O . TYR B 1 280 ? -20.297 -14.289 -28.797 1 97.75 280 TYR B O 1
ATOM 8706 N N . ASN B 1 281 ? -20.469 -15.781 -27.016 1 97.38 281 ASN B N 1
ATOM 8707 C CA . ASN B 1 281 ? -21.25 -16.766 -27.75 1 97.38 281 ASN B CA 1
ATOM 8708 C C . ASN B 1 281 ? -20.656 -17.062 -29.125 1 97.38 281 ASN B C 1
ATOM 8710 O O . ASN B 1 281 ? -21.344 -16.938 -30.141 1 97.38 281 ASN B O 1
ATOM 8714 N N . PRO B 1 282 ? -19.422 -17.484 -29.109 1 96.62 282 PRO B N 1
ATOM 8715 C CA . PRO B 1 282 ? -18.734 -17.641 -30.391 1 96.62 282 PRO B CA 1
ATOM 8716 C C . PRO B 1 282 ? -19.359 -18.719 -31.266 1 96.62 282 PRO B C 1
ATOM 8718 O O . PRO B 1 282 ? -19.156 -18.734 -32.469 1 96.62 282 PRO B O 1
ATOM 8721 N N . ASN B 1 283 ? -20.078 -19.688 -30.688 1 96 283 ASN B N 1
ATOM 8722 C CA . ASN B 1 283 ? -20.703 -20.75 -31.469 1 96 283 ASN B CA 1
ATOM 8723 C C . ASN B 1 283 ? -22.109 -20.359 -31.922 1 96 283 ASN B C 1
ATOM 8725 O O . ASN B 1 283 ? -22.844 -21.188 -32.469 1 96 283 ASN B O 1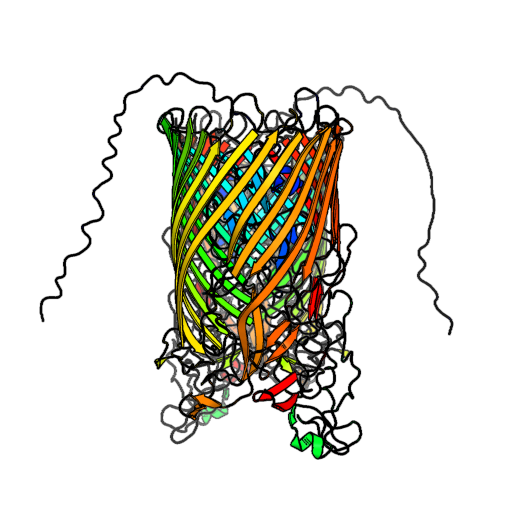
ATOM 8729 N N . ASN B 1 284 ? -22.594 -19.234 -31.656 1 96.44 284 ASN B N 1
ATOM 8730 C CA . ASN B 1 284 ? -23.797 -18.594 -32.188 1 96.44 284 ASN B CA 1
ATOM 8731 C C . ASN B 1 284 ? -25.047 -19.344 -31.766 1 96.44 284 ASN B C 1
ATOM 8733 O O . ASN B 1 284 ? -25.922 -19.641 -32.594 1 96.44 284 ASN B O 1
ATOM 8737 N N . TYR B 1 285 ? -25.109 -19.688 -30.531 1 97 285 TYR B N 1
ATOM 8738 C CA . TYR B 1 285 ? -26.359 -20.203 -29.984 1 97 285 TYR B CA 1
ATOM 8739 C C . TYR B 1 285 ? -27.422 -19.125 -29.922 1 97 285 TYR B C 1
ATOM 8741 O O . TYR B 1 285 ? -27.094 -17.922 -29.891 1 97 285 TYR B O 1
ATOM 8749 N N . THR B 1 286 ? -28.688 -19.547 -29.906 1 97.25 286 THR B N 1
ATOM 8750 C CA . THR B 1 286 ? -29.766 -18.594 -29.703 1 97.25 286 THR B CA 1
ATOM 8751 C C . THR B 1 286 ? -29.641 -17.906 -28.344 1 97.25 286 THR B C 1
ATOM 8753 O O . THR B 1 286 ? -29.484 -18.578 -27.328 1 97.25 286 THR B O 1
ATOM 8756 N N . VAL B 1 287 ? -29.672 -16.578 -28.406 1 97.81 287 VAL B N 1
ATOM 8757 C CA . VAL B 1 287 ? -29.641 -15.844 -27.156 1 97.81 287 VAL B CA 1
ATOM 8758 C C . VAL B 1 287 ? -31.062 -15.719 -26.609 1 97.81 287 VAL B C 1
ATOM 8760 O O . VAL B 1 287 ? -31.938 -15.148 -27.25 1 97.81 287 VAL B O 1
ATOM 8763 N N . GLY B 1 288 ? -31.281 -16.25 -25.406 1 97.25 288 GLY B N 1
ATOM 8764 C CA . GLY B 1 288 ? -32.594 -16.188 -24.766 1 97.25 288 GLY B CA 1
ATOM 8765 C C . GLY B 1 288 ? -32.844 -14.867 -24.062 1 97.25 288 GLY B C 1
ATOM 8766 O O . GLY B 1 288 ? -32 -13.953 -24.125 1 97.25 288 GLY B O 1
ATOM 8767 N N . THR B 1 289 ? -34.062 -14.789 -23.5 1 96.12 289 THR B N 1
ATOM 8768 C CA . THR B 1 289 ? -34.438 -13.633 -22.703 1 96.12 289 THR B CA 1
ATOM 8769 C C . THR B 1 289 ? -35.031 -14.078 -21.359 1 96.12 289 THR B C 1
ATOM 8771 O O . THR B 1 289 ? -35.656 -15.141 -21.266 1 96.12 289 THR B O 1
ATOM 8774 N N . TYR B 1 290 ? -34.875 -13.227 -20.391 1 96 290 TYR B N 1
ATOM 8775 C CA . TYR B 1 290 ? -35.406 -13.531 -19.078 1 96 290 TYR B CA 1
ATOM 8776 C C . TYR B 1 290 ? -36.812 -12.961 -18.938 1 96 290 TYR B C 1
ATOM 8778 O O . TYR B 1 290 ? -37.469 -13.125 -17.891 1 96 290 TYR B O 1
ATOM 8786 N N . THR B 1 291 ? -37.312 -12.297 -19.953 1 94.88 291 THR B N 1
ATOM 8787 C CA . THR B 1 291 ? -38.656 -11.766 -20 1 94.88 291 THR B CA 1
ATOM 8788 C C . THR B 1 291 ? -39.5 -12.477 -21.062 1 94.88 291 THR B C 1
ATOM 8790 O O . THR B 1 291 ? -39.375 -12.188 -22.25 1 94.88 291 THR B O 1
ATOM 8793 N N . PRO B 1 292 ? -40.438 -13.305 -20.625 1 93.25 292 PRO B N 1
ATOM 8794 C CA . PRO B 1 292 ? -41.281 -13.961 -21.625 1 93.25 292 PRO B CA 1
ATOM 8795 C C . PRO B 1 292 ? -42.281 -13.016 -22.266 1 93.25 292 PRO B C 1
ATOM 8797 O O . PRO B 1 292 ? -42.594 -11.961 -21.703 1 93.25 292 PRO B O 1
ATOM 8800 N N . ALA B 1 293 ? -42.656 -13.477 -23.453 1 91.56 293 ALA B N 1
ATOM 8801 C CA . ALA B 1 293 ? -43.719 -12.695 -24.109 1 91.56 293 ALA B CA 1
ATOM 8802 C C . ALA B 1 293 ? -44.906 -12.508 -23.172 1 91.56 293 ALA B C 1
ATOM 8804 O O . ALA B 1 293 ? -45.469 -13.484 -22.688 1 91.56 293 ALA B O 1
ATOM 8805 N N . GLY B 1 294 ? -45.25 -11.273 -22.906 1 90.5 294 GLY B N 1
ATOM 8806 C CA . GLY B 1 294 ? -46.406 -10.945 -22.062 1 90.5 294 GLY B CA 1
ATOM 8807 C C . GLY B 1 294 ? -46.125 -11.125 -20.578 1 90.5 294 GLY B C 1
ATOM 8808 O O . GLY B 1 294 ? -47.062 -11.062 -19.766 1 90.5 294 GLY B O 1
ATOM 8809 N N . GLY B 1 295 ? -44.906 -11.43 -20.203 1 91.12 295 GLY B N 1
ATOM 8810 C CA . GLY B 1 295 ? -44.594 -11.695 -18.812 1 91.12 295 GLY B CA 1
ATOM 8811 C C . GLY B 1 295 ? -43.594 -10.719 -18.234 1 91.12 295 GLY B C 1
ATOM 8812 O O . GLY B 1 295 ? -43.312 -9.68 -18.844 1 91.12 295 GLY B O 1
ATOM 8813 N N . THR B 1 296 ? -43.219 -11.07 -17 1 89.88 296 THR B N 1
ATOM 8814 C CA . THR B 1 296 ? -42.25 -10.234 -16.281 1 89.88 296 THR B CA 1
ATOM 8815 C C . THR B 1 296 ? -40.906 -10.922 -16.188 1 89.88 296 THR B C 1
ATOM 8817 O O . THR B 1 296 ? -40.812 -12.148 -16.25 1 89.88 296 THR B O 1
ATOM 8820 N N . ILE B 1 297 ? -39.906 -10.156 -15.93 1 90.69 297 ILE B N 1
ATOM 8821 C CA . ILE B 1 297 ? -38.531 -10.641 -15.844 1 90.69 297 ILE B CA 1
ATOM 8822 C C . ILE B 1 297 ? -38.406 -11.664 -14.719 1 90.69 297 ILE B C 1
ATOM 8824 O O . ILE B 1 297 ? -39 -11.492 -13.641 1 90.69 297 ILE B O 1
ATOM 8828 N N . GLY B 1 298 ? -37.719 -12.75 -14.961 1 92.06 298 GLY B N 1
ATOM 8829 C CA . GLY B 1 298 ? -37.469 -13.805 -13.992 1 92.06 298 GLY B CA 1
ATOM 8830 C C . GLY B 1 298 ? -36.094 -14.477 -14.188 1 92.06 298 GLY B C 1
ATOM 8831 O O . GLY B 1 298 ? -35.188 -13.875 -14.727 1 92.06 298 GLY B O 1
ATOM 8832 N N . THR B 1 299 ? -36 -15.742 -13.711 1 91.31 299 THR B N 1
ATOM 8833 C CA . THR B 1 299 ? -34.719 -16.406 -13.734 1 91.31 299 THR B CA 1
ATOM 8834 C C . THR B 1 299 ? -34.688 -17.484 -14.82 1 91.31 299 THR B C 1
ATOM 8836 O O . THR B 1 299 ? -33.656 -18.109 -15.062 1 91.31 299 THR B O 1
ATOM 8839 N N . THR B 1 300 ? -35.781 -17.719 -15.461 1 92.56 300 THR B N 1
ATOM 8840 C CA . THR B 1 300 ? -35.906 -18.688 -16.547 1 92.56 300 THR B CA 1
ATOM 8841 C C . THR B 1 300 ? -35.625 -18.031 -17.891 1 92.56 300 THR B C 1
ATOM 8843 O O . THR B 1 300 ? -36.094 -16.922 -18.141 1 92.56 300 THR B O 1
ATOM 8846 N N . LEU B 1 301 ? -34.969 -18.766 -18.75 1 95.44 301 LEU B N 1
ATOM 8847 C CA . LEU B 1 301 ? -34.719 -18.266 -20.109 1 95.44 301 LEU B CA 1
ATOM 8848 C C . LEU B 1 301 ? -35.844 -18.719 -21.047 1 95.44 301 LEU B C 1
ATOM 8850 O O . LEU B 1 301 ? -36.312 -19.859 -20.984 1 95.44 301 LEU B O 1
ATOM 8854 N N . TYR B 1 302 ? -36.219 -17.828 -21.938 1 95.88 302 TYR B N 1
ATOM 8855 C CA . TYR B 1 302 ? -37.25 -18.078 -22.953 1 95.88 302 TYR B CA 1
ATOM 8856 C C . TYR B 1 302 ? -36.719 -17.766 -24.344 1 95.88 302 TYR B C 1
ATOM 8858 O O . TYR B 1 302 ? -35.844 -16.906 -24.5 1 95.88 302 TYR B O 1
ATOM 8866 N N . LEU B 1 303 ? -37.281 -18.453 -25.297 1 96.38 303 LEU B N 1
ATOM 8867 C CA . LEU B 1 303 ? -37 -18.047 -26.672 1 96.38 303 LEU B CA 1
ATOM 8868 C C . LEU B 1 303 ? -37.5 -16.641 -26.938 1 96.38 303 LEU B C 1
ATOM 8870 O O . LEU B 1 303 ? -38.594 -16.266 -26.5 1 96.38 303 LEU B O 1
ATOM 8874 N N . PRO B 1 304 ? -36.688 -15.883 -27.562 1 94.56 304 PRO B N 1
ATOM 8875 C CA . PRO B 1 304 ? -37.094 -14.484 -27.781 1 94.56 304 PRO B CA 1
ATOM 8876 C C . PRO B 1 304 ? -38.469 -14.359 -28.406 1 94.56 304 PRO B C 1
ATOM 8878 O O . PRO B 1 304 ? -38.75 -15.031 -29.406 1 94.56 304 PRO B O 1
ATOM 8881 N N . GLY B 1 305 ? -39.312 -13.531 -27.828 1 93.38 305 GLY B N 1
ATOM 8882 C CA . GLY B 1 305 ? -40.625 -13.227 -28.375 1 93.38 305 GLY B CA 1
ATOM 8883 C C . GLY B 1 305 ? -41.656 -14.281 -28.047 1 93.38 305 GLY B C 1
ATOM 8884 O O . GLY B 1 305 ? -42.781 -14.234 -28.562 1 93.38 305 GLY B O 1
ATOM 8885 N N . THR B 1 306 ? -41.219 -15.258 -27.219 1 95.62 306 THR B N 1
ATOM 8886 C CA . THR B 1 306 ? -42.156 -16.328 -26.875 1 95.62 306 THR B CA 1
ATOM 8887 C C . THR B 1 306 ? -42.188 -16.531 -25.375 1 95.62 306 THR B C 1
ATOM 8889 O O . THR B 1 306 ? -41.5 -15.867 -24.625 1 95.62 306 THR B O 1
ATOM 8892 N N . ALA B 1 307 ? -43.062 -17.453 -25.016 1 94.88 307 ALA B N 1
ATOM 8893 C CA . ALA B 1 307 ? -43.125 -17.906 -23.625 1 94.88 307 ALA B CA 1
ATOM 8894 C C . ALA B 1 307 ? -42.656 -19.359 -23.5 1 94.88 307 ALA B C 1
ATOM 8896 O O . ALA B 1 307 ? -43 -20.047 -22.547 1 94.88 307 ALA B O 1
ATOM 8897 N N . THR B 1 308 ? -41.906 -19.734 -24.516 1 94.81 308 THR B N 1
ATOM 8898 C CA . THR B 1 308 ? -41.344 -21.094 -24.5 1 94.81 308 THR B CA 1
ATOM 8899 C C . THR B 1 308 ? -40 -21.125 -23.797 1 94.81 308 THR B C 1
ATOM 8901 O O . THR B 1 308 ? -39.031 -20.516 -24.281 1 94.81 308 THR B O 1
ATOM 8904 N N . ALA B 1 309 ? -39.906 -21.844 -22.703 1 94.06 309 ALA B N 1
ATOM 8905 C CA . ALA B 1 309 ? -38.656 -21.969 -21.969 1 94.06 309 ALA B CA 1
ATOM 8906 C C . ALA B 1 309 ? -37.594 -22.609 -22.828 1 94.06 309 ALA B C 1
ATOM 8908 O O . ALA B 1 309 ? -37.875 -23.5 -23.625 1 94.06 309 ALA B O 1
ATOM 8909 N N . CYS B 1 310 ? -36.344 -22.188 -22.641 1 95.44 310 CYS B N 1
ATOM 8910 C CA . CYS B 1 310 ? -35.188 -22.703 -23.406 1 95.44 310 CYS B CA 1
ATOM 8911 C C . CYS B 1 310 ? -33.938 -22.703 -22.562 1 95.44 310 CYS B C 1
ATOM 8913 O O . CYS B 1 310 ? -33.875 -22.078 -21.516 1 95.44 310 CYS B O 1
ATOM 8915 N N . GLY B 1 311 ? -32.938 -23.438 -23.031 1 94.06 311 GLY B N 1
ATOM 8916 C CA . GLY B 1 311 ? -31.594 -23.406 -22.484 1 94.06 311 GLY B CA 1
ATOM 8917 C C . GLY B 1 311 ? -31.5 -24 -21.094 1 94.06 311 GLY B C 1
ATOM 8918 O O . GLY B 1 311 ? -32.219 -24.938 -20.766 1 94.06 311 GLY B O 1
ATOM 8919 N N . GLY B 1 312 ? -30.438 -23.516 -20.281 1 90.5 312 GLY B N 1
ATOM 8920 C CA . GLY B 1 312 ? -30.125 -24.156 -19.016 1 90.5 312 GLY B CA 1
ATOM 8921 C C . GLY B 1 312 ? -29.578 -25.562 -19.172 1 90.5 312 GLY B C 1
ATOM 8922 O O . GLY B 1 312 ? -28.875 -25.859 -20.141 1 90.5 312 GLY B O 1
ATOM 8923 N N . THR B 1 313 ? -29.828 -26.344 -18.094 1 89.44 313 THR B N 1
ATOM 8924 C CA . THR B 1 313 ? -29.516 -27.766 -18.188 1 89.44 313 THR B CA 1
ATOM 8925 C C . THR B 1 313 ? -30.688 -28.531 -18.812 1 89.44 313 THR B C 1
ATOM 8927 O O . THR B 1 313 ? -31.766 -28.594 -18.219 1 89.44 313 THR B O 1
ATOM 8930 N N . ILE B 1 314 ? -30.438 -29.094 -19.953 1 93.31 314 ILE B N 1
ATOM 8931 C CA . ILE B 1 314 ? -31.484 -29.812 -20.672 1 93.31 314 ILE B CA 1
ATOM 8932 C C . ILE B 1 314 ? -31.281 -31.312 -20.5 1 93.31 314 ILE B C 1
ATOM 8934 O O . ILE B 1 314 ? -30.328 -31.891 -21.016 1 93.31 314 ILE B O 1
ATOM 8938 N N . THR B 1 315 ? -32.156 -31.875 -19.844 1 91 315 THR B N 1
ATOM 8939 C CA . THR B 1 315 ? -32.125 -33.312 -19.656 1 91 315 THR B CA 1
ATOM 8940 C C . THR B 1 315 ? -32.5 -34.031 -20.953 1 91 315 THR B C 1
ATOM 8942 O O . THR B 1 315 ? -33.062 -33.438 -21.859 1 91 315 THR B O 1
ATOM 8945 N N . ALA B 1 316 ? -32.219 -35.312 -20.906 1 87.06 316 ALA B N 1
ATOM 8946 C CA . ALA B 1 316 ? -32.594 -36.125 -22.062 1 87.06 316 ALA B CA 1
ATOM 8947 C C . ALA B 1 316 ? -34.094 -36.062 -22.297 1 87.06 316 ALA B C 1
ATOM 8949 O O . ALA B 1 316 ? -34.562 -35.969 -23.438 1 87.06 316 ALA B O 1
ATOM 8950 N N . ALA B 1 317 ? -34.875 -36.062 -21.25 1 89.25 317 ALA B N 1
ATOM 8951 C CA . ALA B 1 317 ? -36.312 -36 -21.344 1 89.25 317 ALA B CA 1
ATOM 8952 C C . ALA B 1 317 ? -36.781 -34.656 -21.891 1 89.25 317 ALA B C 1
ATOM 8954 O O . ALA B 1 317 ? -37.719 -34.594 -22.688 1 89.25 317 ALA B O 1
ATOM 8955 N N . GLN B 1 318 ? -36.156 -33.656 -21.469 1 91.56 318 GLN B N 1
ATOM 8956 C CA . GLN B 1 318 ? -36.531 -32.312 -21.938 1 91.56 318 GLN B CA 1
ATOM 8957 C C . GLN B 1 318 ? -36.188 -32.125 -23.406 1 91.56 318 GLN B C 1
ATOM 8959 O O . GLN B 1 318 ? -36.906 -31.484 -24.156 1 91.56 318 GLN B O 1
ATOM 8964 N N . ALA B 1 319 ? -35.094 -32.625 -23.766 1 90.19 319 ALA B N 1
ATOM 8965 C CA . ALA B 1 319 ? -34.688 -32.562 -25.172 1 90.19 319 ALA B CA 1
ATOM 8966 C C . ALA B 1 319 ? -35.688 -33.312 -26.047 1 90.19 319 ALA B C 1
ATOM 8968 O O . ALA B 1 319 ? -36.062 -32.812 -27.125 1 90.19 319 ALA B O 1
ATOM 8969 N N . ALA B 1 320 ? -36.156 -34.438 -25.562 1 90.69 320 ALA B N 1
ATOM 8970 C CA . ALA B 1 320 ? -37.125 -35.25 -26.281 1 90.69 320 ALA B CA 1
ATOM 8971 C C . ALA B 1 320 ? -38.469 -34.5 -26.391 1 90.69 320 ALA B C 1
ATOM 8973 O O . ALA B 1 320 ? -39.188 -34.656 -27.359 1 90.69 320 ALA B O 1
ATOM 8974 N N . ALA B 1 321 ? -38.719 -33.719 -25.359 1 92.69 321 ALA B N 1
ATOM 8975 C CA . ALA B 1 321 ? -39.969 -32.938 -25.312 1 92.69 321 ALA B CA 1
ATOM 8976 C C . ALA B 1 321 ? -39.844 -31.672 -26.156 1 92.69 321 ALA B C 1
ATOM 8978 O O . ALA B 1 321 ? -40.812 -30.891 -26.219 1 92.69 321 ALA B O 1
ATOM 8979 N N . GLY B 1 322 ? -38.656 -31.391 -26.703 1 91.25 322 GLY B N 1
ATOM 8980 C CA . GLY B 1 322 ? -38.5 -30.312 -27.672 1 91.25 322 GLY B CA 1
ATOM 8981 C C . GLY B 1 322 ? -37.906 -29.062 -27.062 1 91.25 322 GLY B C 1
ATOM 8982 O O . GLY B 1 322 ? -38 -27.969 -27.641 1 91.25 322 GLY B O 1
ATOM 8983 N N . ARG B 1 323 ? -37.344 -29.188 -25.828 1 93.69 323 ARG B N 1
ATOM 8984 C CA . ARG B 1 323 ? -36.656 -28.016 -25.297 1 93.69 323 ARG B CA 1
ATOM 8985 C C . ARG B 1 323 ? -35.469 -27.641 -26.156 1 93.69 323 ARG B C 1
ATOM 8987 O O . ARG B 1 323 ? -34.594 -28.469 -26.422 1 93.69 323 ARG B O 1
ATOM 8994 N N . LEU B 1 324 ? -35.438 -26.422 -26.578 1 94.5 324 LEU B N 1
ATOM 8995 C CA . LEU B 1 324 ? -34.375 -25.953 -27.469 1 94.5 324 LEU B CA 1
ATOM 8996 C C . LEU B 1 324 ? -33.25 -25.297 -26.688 1 94.5 324 LEU B C 1
ATOM 8998 O O . LEU B 1 324 ? -33.469 -24.703 -25.625 1 94.5 324 LEU B O 1
ATOM 9002 N N . PRO B 1 325 ? -32 -25.406 -27.172 1 95.5 325 PRO B N 1
ATOM 9003 C CA . PRO B 1 325 ? -30.875 -24.688 -26.547 1 95.5 325 PRO B CA 1
ATOM 9004 C C . PRO B 1 325 ? -30.953 -23.188 -26.719 1 95.5 325 PRO B C 1
ATOM 9006 O O . PRO B 1 325 ? -31.391 -22.703 -27.781 1 95.5 325 PRO B O 1
ATOM 9009 N N . CYS B 1 326 ? -30.609 -22.453 -25.781 1 96.62 326 CYS B N 1
ATOM 9010 C CA . CYS B 1 326 ? -30.328 -21.031 -25.844 1 96.62 326 CYS B CA 1
ATOM 9011 C C . CYS B 1 326 ? -29.344 -20.625 -24.734 1 96.62 326 CYS B C 1
ATOM 9013 O O . CYS B 1 326 ? -29.047 -21.422 -23.844 1 96.62 326 CYS B O 1
ATOM 9015 N N . VAL B 1 327 ? -28.781 -19.484 -24.828 1 97.38 327 VAL B N 1
ATOM 9016 C CA . VAL B 1 327 ? -27.797 -19.031 -23.859 1 97.38 327 VAL B CA 1
ATOM 9017 C C . VAL B 1 327 ? -28.25 -17.719 -23.234 1 97.38 327 VAL B C 1
ATOM 9019 O O . VAL B 1 327 ? -29.156 -17.047 -23.75 1 97.38 327 VAL B O 1
ATOM 9022 N N . ALA B 1 328 ? -27.672 -17.375 -22.062 1 96.94 328 ALA B N 1
ATOM 9023 C CA . ALA B 1 328 ? -28.031 -16.141 -21.359 1 96.94 328 ALA B CA 1
ATOM 9024 C C . ALA B 1 328 ? -27.547 -14.914 -22.141 1 96.94 328 ALA B C 1
ATOM 9026 O O . ALA B 1 328 ? -26.5 -14.953 -22.797 1 96.94 328 ALA B O 1
ATOM 9027 N N . PRO B 1 329 ? -28.328 -13.82 -22.109 1 96.56 329 PRO B N 1
ATOM 9028 C CA . PRO B 1 329 ? -27.812 -12.578 -22.688 1 96.56 329 PRO B CA 1
ATOM 9029 C C . PRO B 1 329 ? -26.641 -11.992 -21.922 1 96.56 329 PRO B C 1
ATOM 9031 O O . PRO B 1 329 ? -26.484 -12.258 -20.719 1 96.56 329 PRO B O 1
ATOM 9034 N N . LEU B 1 330 ? -25.812 -11.281 -22.578 1 96.94 330 LEU B N 1
ATOM 9035 C CA . LEU B 1 330 ? -24.75 -10.547 -21.906 1 96.94 330 LEU B CA 1
ATOM 9036 C C . LEU B 1 330 ? -25.312 -9.391 -21.094 1 96.94 330 LEU B C 1
ATOM 9038 O O . LEU B 1 330 ? -26.203 -8.672 -21.562 1 96.94 330 LEU B O 1
ATOM 9042 N N . ALA B 1 331 ? -24.859 -9.242 -19.828 1 96.56 331 ALA B N 1
ATOM 9043 C CA . ALA B 1 331 ? -25.281 -8.078 -19.047 1 96.56 331 ALA B CA 1
ATOM 9044 C C . ALA B 1 331 ? -24.906 -6.781 -19.766 1 96.56 331 ALA B C 1
ATOM 9046 O O . ALA B 1 331 ? -23.781 -6.613 -20.219 1 96.56 331 ALA B O 1
ATOM 9047 N N . PRO B 1 332 ? -25.781 -5.836 -19.859 1 96.12 332 PRO B N 1
ATOM 9048 C CA . PRO B 1 332 ? -25.484 -4.578 -20.547 1 96.12 332 PRO B CA 1
ATOM 9049 C C . PRO B 1 332 ? -24.297 -3.844 -19.938 1 96.12 332 PRO B C 1
ATOM 9051 O O . PRO B 1 332 ? -23.609 -3.098 -20.641 1 96.12 332 PRO B O 1
ATOM 9054 N N . ALA B 1 333 ? -23.984 -4.02 -18.688 1 95.44 333 ALA B N 1
ATOM 9055 C CA . ALA B 1 333 ? -22.891 -3.342 -17.984 1 95.44 333 ALA B CA 1
ATOM 9056 C C . ALA B 1 333 ? -21.547 -3.922 -18.391 1 95.44 333 ALA B C 1
ATOM 9058 O O . ALA B 1 333 ? -20.5 -3.355 -18.078 1 95.44 333 ALA B O 1
ATOM 9059 N N . VAL B 1 334 ? -21.531 -5.004 -19.078 1 96.5 334 VAL B N 1
ATOM 9060 C CA . VAL B 1 334 ? -20.312 -5.723 -19.422 1 96.5 334 VAL B CA 1
ATOM 9061 C C . VAL B 1 334 ? -20.062 -5.652 -20.922 1 96.5 334 VAL B C 1
ATOM 9063 O O . VAL B 1 334 ? -20.984 -5.879 -21.719 1 96.5 334 VAL B O 1
ATOM 9066 N N . GLY B 1 335 ? -18.844 -5.312 -21.344 1 96.25 335 GLY B N 1
ATOM 9067 C CA . GLY B 1 335 ? -18.453 -5.309 -22.75 1 96.25 335 GLY B CA 1
ATOM 9068 C C . GLY B 1 335 ? -17.594 -6.496 -23.141 1 96.25 335 GLY B C 1
ATOM 9069 O O . GLY B 1 335 ? -17.109 -7.23 -22.266 1 96.25 335 GLY B O 1
ATOM 9070 N N . VAL B 1 336 ? -17.5 -6.84 -24.438 1 97.75 336 VAL B N 1
ATOM 9071 C CA . VAL B 1 336 ? -16.531 -7.77 -25.016 1 97.75 336 VAL B CA 1
ATOM 9072 C C . VAL B 1 336 ? -15.258 -7.023 -25.406 1 97.75 336 VAL B C 1
ATOM 9074 O O . VAL B 1 336 ? -15.312 -6.023 -26.125 1 97.75 336 VAL B O 1
ATOM 9077 N N . HIS B 1 337 ? -14.125 -7.48 -24.969 1 97.69 337 HIS B N 1
ATOM 9078 C CA . HIS B 1 337 ? -12.891 -6.723 -25.141 1 97.69 337 HIS B CA 1
ATOM 9079 C C . HIS B 1 337 ? -11.789 -7.59 -25.734 1 97.69 337 HIS B C 1
ATOM 9081 O O . HIS B 1 337 ? -10.961 -8.133 -25 1 97.69 337 HIS B O 1
ATOM 9087 N N . PRO B 1 338 ? -11.625 -7.711 -27 1 96.44 338 PRO B N 1
ATOM 9088 C CA . PRO B 1 338 ? -10.531 -8.469 -27.594 1 96.44 338 PRO B CA 1
ATOM 9089 C C . PRO B 1 338 ? -9.18 -7.77 -27.469 1 96.44 338 PRO B C 1
ATOM 9091 O O . PRO B 1 338 ? -8.141 -8.391 -27.688 1 96.44 338 PRO B O 1
ATOM 9094 N N . GLU B 1 339 ? -9.273 -6.457 -27.141 1 96.56 339 GLU B N 1
ATOM 9095 C CA . GLU B 1 339 ? -8.055 -5.695 -26.875 1 96.56 339 GLU B CA 1
ATOM 9096 C C . GLU B 1 339 ? -7.906 -5.402 -25.391 1 96.56 339 GLU B C 1
ATOM 9098 O O . GLU B 1 339 ? -8.867 -5.504 -24.625 1 96.56 339 GLU B O 1
ATOM 9103 N N . ARG B 1 340 ? -6.746 -4.996 -24.969 1 97.06 340 ARG B N 1
ATOM 9104 C CA . ARG B 1 340 ? -6.449 -4.785 -23.547 1 97.06 340 ARG B CA 1
ATOM 9105 C C . ARG B 1 340 ? -7.289 -3.648 -22.969 1 97.06 340 ARG B C 1
ATOM 9107 O O . ARG B 1 340 ? -7.355 -2.564 -23.562 1 97.06 340 ARG B O 1
ATOM 9114 N N . GLN B 1 341 ? -7.836 -3.848 -21.859 1 97 341 GLN B N 1
ATOM 9115 C CA . GLN B 1 341 ? -8.547 -2.814 -21.109 1 97 341 GLN B CA 1
ATOM 9116 C C . GLN B 1 341 ? -7.605 -2.055 -20.188 1 97 341 GLN B C 1
ATOM 9118 O O . GLN B 1 341 ? -6.629 -2.619 -19.688 1 97 341 GLN B O 1
ATOM 9123 N N . LYS B 1 342 ? -7.973 -0.786 -20 1 96.94 342 LYS B N 1
ATOM 9124 C CA . LYS B 1 342 ? -7.242 0.001 -19 1 96.94 342 LYS B CA 1
ATOM 9125 C C . LYS B 1 342 ? -8.023 0.088 -17.688 1 96.94 342 LYS B C 1
ATOM 9127 O O . LYS B 1 342 ? -7.434 0.321 -16.625 1 96.94 342 LYS B O 1
ATOM 9132 N N . VAL B 1 343 ? -9.312 0.001 -17.766 1 97.5 343 VAL B N 1
ATOM 9133 C CA . VAL B 1 343 ? -10.219 0.019 -16.625 1 97.5 343 VAL B CA 1
ATOM 9134 C C . VAL B 1 343 ? -11.266 -1.081 -16.766 1 97.5 343 VAL B C 1
ATOM 9136 O O . VAL B 1 343 ? -11.82 -1.277 -17.859 1 97.5 343 VAL B O 1
ATOM 9139 N N . ALA B 1 344 ? -11.523 -1.802 -15.734 1 97.75 344 ALA B N 1
ATOM 9140 C CA . ALA B 1 344 ? -12.547 -2.844 -15.773 1 97.75 344 ALA B CA 1
ATOM 9141 C C . ALA B 1 344 ? -13.938 -2.236 -15.891 1 97.75 344 ALA B C 1
ATOM 9143 O O . ALA B 1 344 ? -14.188 -1.126 -15.406 1 97.75 344 ALA B O 1
ATOM 9144 N N . ASP B 1 345 ? -14.875 -3 -16.5 1 96.81 345 ASP B N 1
ATOM 9145 C CA . ASP B 1 345 ? -16.25 -2.547 -16.641 1 96.81 345 ASP B CA 1
ATOM 9146 C C . ASP B 1 345 ? -16.953 -2.492 -15.273 1 96.81 345 ASP B C 1
ATOM 9148 O O . ASP B 1 345 ? -17.766 -1.597 -15.023 1 96.81 345 ASP B O 1
ATOM 9152 N N . VAL B 1 346 ? -16.656 -3.48 -14.484 1 97.25 346 VAL B N 1
ATOM 9153 C CA . VAL B 1 346 ? -17.328 -3.678 -13.195 1 97.25 346 VAL B CA 1
ATOM 9154 C C . VAL B 1 346 ? -16.297 -3.678 -12.078 1 97.25 346 VAL B C 1
ATOM 9156 O O . VAL B 1 346 ? -15.266 -4.355 -12.172 1 97.25 346 VAL B O 1
ATOM 9159 N N . GLY B 1 347 ? -16.547 -2.848 -11.031 1 97.38 347 GLY B N 1
ATOM 9160 C CA . GLY B 1 347 ? -15.68 -2.879 -9.867 1 97.38 347 GLY B CA 1
ATOM 9161 C C . GLY B 1 347 ? -15.93 -4.082 -8.969 1 97.38 347 GLY B C 1
ATOM 9162 O O . GLY B 1 347 ? -17.078 -4.504 -8.797 1 97.38 347 GLY B O 1
ATOM 9163 N N . VAL B 1 348 ? -14.883 -4.676 -8.43 1 98.25 348 VAL B N 1
ATOM 9164 C CA . VAL B 1 348 ? -14.977 -5.828 -7.535 1 98.25 348 VAL B CA 1
ATOM 9165 C C . VAL B 1 348 ? -14.062 -5.629 -6.328 1 98.25 348 VAL B C 1
ATOM 9167 O O . VAL B 1 348 ? -13.031 -4.965 -6.43 1 98.25 348 VAL B O 1
ATOM 9170 N N . PRO B 1 349 ? -14.469 -6.148 -5.125 1 97.94 349 PRO B N 1
ATOM 9171 C CA . PRO B 1 349 ? -13.516 -6.121 -4.012 1 97.94 349 PRO B CA 1
ATOM 9172 C C . PRO B 1 349 ? -12.234 -6.887 -4.312 1 97.94 349 PRO B C 1
ATOM 9174 O O . PRO B 1 349 ? -12.289 -8.023 -4.801 1 97.94 349 PRO B O 1
ATOM 9177 N N . GLN B 1 350 ? -11.141 -6.266 -4.082 1 97.81 350 GLN B N 1
ATOM 9178 C CA . GLN B 1 350 ? -9.852 -6.918 -4.258 1 97.81 350 GLN B CA 1
ATOM 9179 C C . GLN B 1 350 ? -8.781 -6.262 -3.395 1 97.81 350 GLN B C 1
ATOM 9181 O O . GLN B 1 350 ? -8.547 -5.055 -3.496 1 97.81 350 GLN B O 1
ATOM 9186 N N . GLN B 1 351 ? -8.273 -6.949 -2.506 1 97.25 351 GLN B N 1
ATOM 9187 C CA . GLN B 1 351 ? -7.066 -6.547 -1.794 1 97.25 351 GLN B CA 1
ATOM 9188 C C . GLN B 1 351 ? -5.855 -7.332 -2.289 1 97.25 351 GLN B C 1
ATOM 9190 O O . GLN B 1 351 ? -6 -8.367 -2.941 1 97.25 351 GLN B O 1
ATOM 9195 N N . PRO B 1 352 ? -4.66 -6.84 -2.035 1 96.75 352 PRO B N 1
ATOM 9196 C CA . PRO B 1 352 ? -3.494 -7.617 -2.467 1 96.75 352 PRO B CA 1
ATOM 9197 C C . PRO B 1 352 ? -3.375 -8.953 -1.739 1 96.75 352 PRO B C 1
ATOM 9199 O O . PRO B 1 352 ? -3.67 -9.039 -0.544 1 96.75 352 PRO B O 1
ATOM 9202 N N . SER B 1 353 ? -3.008 -9.93 -2.504 1 96.38 353 SER B N 1
ATOM 9203 C CA . SER B 1 353 ? -2.5 -11.141 -1.874 1 96.38 353 SER B CA 1
ATOM 9204 C C . SER B 1 353 ? -1.176 -10.883 -1.162 1 96.38 353 SER B C 1
ATOM 9206 O O . SER B 1 353 ? -0.429 -9.984 -1.539 1 96.38 353 SER B O 1
ATOM 9208 N N . VAL B 1 354 ? -0.937 -11.656 -0.143 1 95.38 354 VAL B N 1
ATOM 9209 C CA . VAL B 1 354 ? 0.296 -11.477 0.617 1 95.38 354 VAL B CA 1
ATOM 9210 C C . VAL B 1 354 ? 1.077 -12.789 0.642 1 95.38 354 VAL B C 1
ATOM 9212 O O . VAL B 1 354 ? 0.585 -13.805 1.146 1 95.38 354 VAL B O 1
ATOM 9215 N N . ASP B 1 355 ? 2.256 -12.75 0.114 1 94.44 355 ASP B N 1
ATOM 9216 C CA . ASP B 1 355 ? 3.176 -13.883 0.122 1 94.44 355 ASP B CA 1
ATOM 9217 C C . ASP B 1 355 ? 4.422 -13.57 0.945 1 94.44 355 ASP B C 1
ATOM 9219 O O . ASP B 1 355 ? 5.109 -12.578 0.694 1 94.44 355 ASP B O 1
ATOM 9223 N N . ILE B 1 356 ? 4.664 -14.461 1.861 1 94.69 356 ILE B N 1
ATOM 9224 C CA . ILE B 1 356 ? 5.859 -14.312 2.686 1 94.69 356 ILE B CA 1
ATOM 9225 C C . ILE B 1 356 ? 6.754 -15.539 2.52 1 94.69 356 ILE B C 1
ATOM 9227 O O . ILE B 1 356 ? 6.285 -16.672 2.609 1 94.69 356 ILE B O 1
ATOM 9231 N N . THR B 1 357 ? 7.965 -15.297 2.234 1 93.81 357 THR B N 1
ATOM 9232 C CA . THR B 1 357 ? 8.977 -16.344 2.217 1 93.81 357 THR B CA 1
ATOM 9233 C C . THR B 1 357 ? 10.141 -15.992 3.141 1 93.81 357 THR B C 1
ATOM 9235 O O . THR B 1 357 ? 10.516 -14.82 3.254 1 93.81 357 THR B O 1
ATOM 9238 N N . HIS B 1 358 ? 10.648 -17 3.779 1 94.81 358 HIS B N 1
ATOM 9239 C CA . HIS B 1 358 ? 11.82 -16.812 4.617 1 94.81 358 HIS B CA 1
ATOM 9240 C C . HIS B 1 358 ? 12.594 -18.109 4.797 1 94.81 358 HIS B C 1
ATOM 9242 O O . HIS B 1 358 ? 12.031 -19.203 4.625 1 94.81 358 HIS B O 1
ATOM 9248 N N . GLY B 1 359 ? 13.891 -17.938 5.09 1 95.25 359 GLY B N 1
ATOM 9249 C CA . GLY B 1 359 ? 14.641 -19.172 5.277 1 95.25 359 GLY B CA 1
ATOM 9250 C C . GLY B 1 359 ? 16.062 -18.938 5.77 1 95.25 359 GLY B C 1
ATOM 9251 O O . GLY B 1 359 ? 16.625 -17.875 5.547 1 95.25 359 GLY B O 1
ATOM 9252 N N . PHE B 1 360 ? 16.578 -19.953 6.426 1 97.56 360 PHE B N 1
ATOM 9253 C CA . PHE B 1 360 ? 17.953 -20.031 6.898 1 97.56 360 PHE B CA 1
ATOM 9254 C C . PHE B 1 360 ? 18.719 -21.141 6.164 1 97.56 360 PHE B C 1
ATOM 9256 O O . PHE B 1 360 ? 18.172 -22.203 5.906 1 97.56 360 PHE B O 1
ATOM 9263 N N . THR B 1 361 ? 19.969 -20.875 5.715 1 97.69 361 THR B N 1
ATOM 9264 C CA . THR B 1 361 ? 20.828 -21.859 5.086 1 97.69 361 THR B CA 1
ATOM 9265 C C . THR B 1 361 ? 22.219 -21.859 5.719 1 97.69 361 THR B C 1
ATOM 9267 O O . THR B 1 361 ? 22.781 -20.781 5.969 1 97.69 361 THR B O 1
ATOM 9270 N N . SER B 1 362 ? 22.734 -23.031 6.016 1 98.31 362 SER B N 1
ATOM 9271 C CA . SER B 1 362 ? 24.109 -23.266 6.41 1 98.31 362 SER B CA 1
ATOM 9272 C C . SER B 1 362 ? 24.828 -24.172 5.406 1 98.31 362 SER B C 1
ATOM 9274 O O . SER B 1 362 ? 24.359 -25.281 5.117 1 98.31 362 SER B O 1
ATOM 9276 N N . ASN B 1 363 ? 25.844 -23.703 4.832 1 97.88 363 ASN B N 1
ATOM 9277 C CA . ASN B 1 363 ? 26.703 -24.453 3.922 1 97.88 363 ASN B CA 1
ATOM 9278 C C . ASN B 1 363 ? 28.141 -24.531 4.426 1 97.88 363 ASN B C 1
ATOM 9280 O O . ASN B 1 363 ? 28.906 -23.578 4.258 1 97.88 363 ASN B O 1
ATOM 9284 N N . LEU B 1 364 ? 28.531 -25.656 4.949 1 98.25 364 LEU B N 1
ATOM 9285 C CA . LEU B 1 364 ? 29.875 -25.891 5.469 1 98.25 364 LEU B CA 1
ATOM 9286 C C . LEU B 1 364 ? 30.703 -26.688 4.469 1 98.25 364 LEU B C 1
ATOM 9288 O O . LEU B 1 364 ? 30.297 -27.781 4.039 1 98.25 364 LEU B O 1
ATOM 9292 N N . LYS B 1 365 ? 31.797 -26.172 4.125 1 97.38 365 LYS B N 1
ATOM 9293 C CA . LYS B 1 365 ? 32.75 -26.844 3.248 1 97.38 365 LYS B CA 1
ATOM 9294 C C . LYS B 1 365 ? 34.094 -27.062 3.947 1 97.38 365 LYS B C 1
ATOM 9296 O O . LYS B 1 365 ? 34.719 -26.094 4.387 1 97.38 365 LYS B O 1
ATOM 9301 N N . TYR B 1 366 ? 34.531 -28.312 3.984 1 97.75 366 TYR B N 1
ATOM 9302 C CA . TYR B 1 366 ? 35.75 -28.656 4.664 1 97.75 366 TYR B CA 1
ATOM 9303 C C . TYR B 1 366 ? 36.656 -29.484 3.758 1 97.75 366 TYR B C 1
ATOM 9305 O O . TYR B 1 366 ? 36.312 -30.609 3.387 1 97.75 366 TYR B O 1
ATOM 9313 N N . LYS B 1 367 ? 37.719 -28.906 3.422 1 96.75 367 LYS B N 1
ATOM 9314 C CA . LYS B 1 367 ? 38.75 -29.656 2.688 1 96.75 367 LYS B CA 1
ATOM 9315 C C . LYS B 1 367 ? 39.531 -30.547 3.623 1 96.75 367 LYS B C 1
ATOM 9317 O O . LYS B 1 367 ? 40.594 -30.172 4.105 1 96.75 367 LYS B O 1
ATOM 9322 N N . VAL B 1 368 ? 39.156 -31.766 3.678 1 94.88 368 VAL B N 1
ATOM 9323 C CA . VAL B 1 368 ? 39.75 -32.688 4.633 1 94.88 368 VAL B CA 1
ATOM 9324 C C . VAL B 1 368 ? 41.094 -33.188 4.113 1 94.88 368 VAL B C 1
ATOM 9326 O O . VAL B 1 368 ? 42 -33.469 4.895 1 94.88 368 VAL B O 1
ATOM 9329 N N . ALA B 1 369 ? 41.188 -33.281 2.838 1 93.38 369 ALA B N 1
ATOM 9330 C CA . ALA B 1 369 ? 42.406 -33.688 2.133 1 93.38 369 ALA B CA 1
ATOM 9331 C C . ALA B 1 369 ? 42.469 -33.062 0.747 1 93.38 369 ALA B C 1
ATOM 9333 O O . ALA B 1 369 ? 41.469 -32.562 0.239 1 93.38 369 ALA B O 1
ATOM 9334 N N . PRO B 1 370 ? 43.656 -32.875 0.144 1 88.38 370 PRO B N 1
ATOM 9335 C CA . PRO B 1 370 ? 43.75 -32.25 -1.163 1 88.38 370 PRO B CA 1
ATOM 9336 C C . PRO B 1 370 ? 42.781 -32.812 -2.191 1 88.38 370 PRO B C 1
ATOM 9338 O O . PRO B 1 370 ? 42.281 -32.094 -3.062 1 88.38 370 PRO B O 1
ATOM 9341 N N . GLY B 1 371 ? 42.375 -33.969 -2.049 1 91.06 371 GLY B N 1
ATOM 9342 C CA . GLY B 1 371 ? 41.5 -34.594 -3.033 1 91.06 371 GLY B CA 1
ATOM 9343 C C . GLY B 1 371 ? 40.094 -34.875 -2.492 1 91.06 371 GLY B C 1
ATOM 9344 O O . GLY B 1 371 ? 39.312 -35.594 -3.125 1 91.06 371 GLY B O 1
ATOM 9345 N N . LEU B 1 372 ? 39.781 -34.219 -1.413 1 96 372 LEU B N 1
ATOM 9346 C CA . LEU B 1 372 ? 38.5 -34.562 -0.815 1 96 372 LEU B CA 1
ATOM 9347 C C . LEU B 1 372 ? 37.938 -33.375 -0.049 1 96 372 LEU B C 1
ATOM 9349 O O . LEU B 1 372 ? 38.562 -32.875 0.879 1 96 372 LEU B O 1
ATOM 9353 N N . GLU B 1 373 ? 36.75 -32.969 -0.48 1 96.75 373 GLU B N 1
ATOM 9354 C CA . GLU B 1 373 ? 36 -31.922 0.221 1 96.75 373 GLU B CA 1
ATOM 9355 C C . GLU B 1 373 ? 34.656 -32.469 0.75 1 96.75 373 GLU B C 1
ATOM 9357 O O . GLU B 1 373 ? 33.906 -33.094 0.009 1 96.75 373 GLU B O 1
ATOM 9362 N N . LEU B 1 374 ? 34.469 -32.281 2.006 1 98.12 374 LEU B N 1
ATOM 9363 C CA . LEU B 1 374 ? 33.188 -32.625 2.617 1 98.12 374 LEU B CA 1
ATOM 9364 C C . LEU B 1 374 ? 32.312 -31.391 2.764 1 98.12 374 LEU B C 1
ATOM 9366 O O . LEU B 1 374 ? 32.781 -30.312 3.115 1 98.12 374 LEU B O 1
ATOM 9370 N N . ARG B 1 375 ? 31.094 -31.531 2.381 1 97.69 375 ARG B N 1
ATOM 9371 C CA . ARG B 1 375 ? 30.141 -30.438 2.5 1 97.69 375 ARG B CA 1
ATOM 9372 C C . ARG B 1 375 ? 28.938 -30.844 3.33 1 97.69 375 ARG B C 1
ATOM 9374 O O . ARG B 1 375 ? 28.5 -31.984 3.273 1 97.69 375 ARG B O 1
ATOM 9381 N N . SER B 1 376 ? 28.438 -29.953 4.109 1 98.38 376 SER B N 1
ATOM 9382 C CA . SER B 1 376 ? 27.172 -30.062 4.832 1 98.38 376 SER B CA 1
ATOM 9383 C C . SER B 1 376 ? 26.266 -28.875 4.539 1 98.38 376 SER B C 1
ATOM 9385 O O . SER B 1 376 ? 26.609 -27.719 4.836 1 98.38 376 SER B O 1
ATOM 9387 N N . ILE B 1 377 ? 25.094 -29.141 3.945 1 97.88 377 ILE B N 1
ATOM 9388 C CA . ILE B 1 377 ? 24.141 -28.109 3.609 1 97.88 377 ILE B CA 1
ATOM 9389 C C . ILE B 1 377 ? 22.844 -28.312 4.41 1 97.88 377 ILE B C 1
ATOM 9391 O O . ILE B 1 377 ? 22.156 -29.312 4.23 1 97.88 377 ILE B O 1
ATOM 9395 N N . THR B 1 378 ? 22.531 -27.438 5.281 1 98.44 378 THR B N 1
ATOM 9396 C CA . THR B 1 378 ? 21.344 -27.453 6.129 1 98.44 378 THR B CA 1
ATOM 9397 C C . THR B 1 378 ? 20.453 -26.25 5.824 1 98.44 378 THR B C 1
ATOM 9399 O O . THR B 1 378 ? 20.938 -25.125 5.699 1 98.44 378 THR B O 1
ATOM 9402 N N . ALA B 1 379 ? 19.156 -26.531 5.684 1 98 379 ALA B N 1
ATOM 9403 C CA . ALA B 1 379 ? 18.266 -25.406 5.395 1 98 379 ALA B CA 1
ATOM 9404 C C . ALA B 1 379 ? 16.906 -25.578 6.078 1 98 379 ALA B C 1
ATOM 9406 O O . ALA B 1 379 ? 16.406 -26.703 6.164 1 98 379 ALA B O 1
ATOM 9407 N N . TRP B 1 380 ? 16.391 -24.562 6.621 1 97.62 380 TRP B N 1
ATOM 9408 C CA . TRP B 1 380 ? 15.023 -24.406 7.109 1 97.62 380 TRP B CA 1
ATOM 9409 C C . TRP B 1 380 ? 14.32 -23.25 6.391 1 97.62 380 TRP B C 1
ATOM 9411 O O . TRP B 1 380 ? 14.82 -22.125 6.355 1 97.62 380 TRP B O 1
ATOM 9421 N N . ARG B 1 381 ? 13.086 -23.516 5.828 1 96 381 ARG B N 1
ATOM 9422 C CA . ARG B 1 381 ? 12.398 -22.469 5.074 1 96 381 ARG B CA 1
ATOM 9423 C C . ARG B 1 381 ? 10.891 -22.531 5.312 1 96 381 ARG B C 1
ATOM 9425 O O . ARG B 1 381 ? 10.359 -23.578 5.684 1 96 381 ARG B O 1
ATOM 9432 N N . GLY B 1 382 ? 10.219 -21.375 5.141 1 95 382 GLY B N 1
ATOM 9433 C CA . GLY B 1 382 ? 8.773 -21.281 5.254 1 95 382 GLY B CA 1
ATOM 9434 C C . GLY B 1 382 ? 8.156 -20.375 4.199 1 95 382 GLY B C 1
ATOM 9435 O O . GLY B 1 382 ? 8.797 -19.438 3.727 1 95 382 GLY B O 1
ATOM 9436 N N . VAL B 1 383 ? 6.887 -20.766 3.832 1 94.12 383 VAL B N 1
ATOM 9437 C CA . VAL B 1 383 ? 6.094 -19.953 2.906 1 94.12 383 VAL B CA 1
ATOM 9438 C C . VAL B 1 383 ? 4.68 -19.781 3.457 1 94.12 383 VAL B C 1
ATOM 9440 O O . VAL B 1 383 ? 4.105 -20.719 4.023 1 94.12 383 VAL B O 1
ATOM 9443 N N . SER B 1 384 ? 4.215 -18.609 3.447 1 95.19 384 SER B N 1
ATOM 9444 C CA . SER B 1 384 ? 2.812 -18.312 3.727 1 95.19 384 SER B CA 1
ATOM 9445 C C . SER B 1 384 ? 2.191 -17.484 2.609 1 95.19 384 SER B C 1
ATOM 9447 O O . SER B 1 384 ? 2.785 -16.5 2.156 1 95.19 384 SER B O 1
ATOM 9449 N N . THR B 1 385 ? 1.038 -17.922 2.174 1 94.06 385 THR B N 1
ATOM 9450 C CA . THR B 1 385 ? 0.348 -17.188 1.122 1 94.06 385 THR B CA 1
ATOM 9451 C C . THR B 1 385 ? -1.103 -16.922 1.512 1 94.06 385 THR B C 1
ATOM 9453 O O . THR B 1 385 ? -1.84 -17.844 1.857 1 94.06 385 THR B O 1
ATOM 9456 N N . ASP B 1 386 ? -1.524 -15.719 1.562 1 96.25 386 ASP B N 1
ATOM 9457 C CA . ASP B 1 386 ? -2.918 -15.289 1.596 1 96.25 386 ASP B CA 1
ATOM 9458 C C . ASP B 1 386 ? -3.381 -14.82 0.216 1 96.25 386 ASP B C 1
ATOM 9460 O O . ASP B 1 386 ? -3.084 -13.703 -0.2 1 96.25 386 ASP B O 1
ATOM 9464 N N . GLN B 1 387 ? -4.094 -15.641 -0.345 1 95.5 387 GLN B N 1
ATOM 9465 C CA . GLN B 1 387 ? -4.496 -15.391 -1.725 1 95.5 387 GLN B CA 1
ATOM 9466 C C . GLN B 1 387 ? -5.84 -14.672 -1.782 1 95.5 387 GLN B C 1
ATOM 9468 O O . GLN B 1 387 ? -6.816 -15.125 -1.181 1 95.5 387 GLN B O 1
ATOM 9473 N N . TRP B 1 388 ? -5.891 -13.625 -2.465 1 97.06 388 TRP B N 1
ATOM 9474 C CA . TRP B 1 388 ? -7.086 -12.852 -2.809 1 97.06 388 TRP B CA 1
ATOM 9475 C C . TRP B 1 388 ? -7.164 -12.617 -4.312 1 97.06 388 TRP B C 1
ATOM 9477 O O . TRP B 1 388 ? -6.473 -11.742 -4.844 1 97.06 388 TRP B O 1
ATOM 9487 N N . ASP B 1 389 ? -8.023 -13.375 -5.012 1 96.5 389 ASP B N 1
ATOM 9488 C CA . ASP B 1 389 ? -8.07 -13.344 -6.469 1 96.5 389 ASP B CA 1
ATOM 9489 C C . ASP B 1 389 ? -9.5 -13.117 -6.969 1 96.5 389 ASP B C 1
ATOM 9491 O O . ASP B 1 389 ? -10.297 -14.062 -7.02 1 96.5 389 ASP B O 1
ATOM 9495 N N . ASN B 1 390 ? -9.789 -11.891 -7.336 1 97.44 390 ASN B N 1
ATOM 9496 C CA . ASN B 1 390 ? -11.047 -11.547 -7.988 1 97.44 390 ASN B CA 1
ATOM 9497 C C . ASN B 1 390 ? -10.828 -11.125 -9.438 1 97.44 390 ASN B C 1
ATOM 9499 O O . ASN B 1 390 ? -11.32 -10.078 -9.867 1 97.44 390 ASN B O 1
ATOM 9503 N N . SER B 1 391 ? -10.117 -11.906 -10.219 1 93.5 391 SER B N 1
ATOM 9504 C CA . SER B 1 391 ? -9.672 -11.547 -11.562 1 93.5 391 SER B CA 1
ATOM 9505 C C . SER B 1 391 ? -10.781 -11.742 -12.586 1 93.5 391 SER B C 1
ATOM 9507 O O . SER B 1 391 ? -10.75 -11.148 -13.664 1 93.5 391 SER B O 1
ATOM 9509 N N . GLY B 1 392 ? -11.766 -12.5 -12.367 1 92.38 392 GLY B N 1
ATOM 9510 C CA . GLY B 1 392 ? -12.758 -12.867 -13.367 1 92.38 392 GLY B CA 1
ATOM 9511 C C . GLY B 1 392 ? -13.93 -11.906 -13.422 1 92.38 392 GLY B C 1
ATOM 9512 O O . GLY B 1 392 ? -14.516 -11.695 -14.477 1 92.38 392 GLY B O 1
ATOM 9513 N N . GLY B 1 393 ? -14.312 -11.375 -12.211 1 93.56 393 GLY B N 1
ATOM 9514 C CA . GLY B 1 393 ? -15.469 -10.508 -12.172 1 93.56 393 GLY B CA 1
ATOM 9515 C C . GLY B 1 393 ? -16.656 -11.062 -12.922 1 93.56 393 GLY B C 1
ATOM 9516 O O . GLY B 1 393 ? -17.062 -12.211 -12.703 1 93.56 393 GLY B O 1
ATOM 9517 N N . PRO B 1 394 ? -17.234 -10.242 -13.789 1 94.5 394 PRO B N 1
ATOM 9518 C CA . PRO B 1 394 ? -18.359 -10.711 -14.602 1 94.5 394 PRO B CA 1
ATOM 9519 C C . PRO B 1 394 ? -17.922 -11.469 -15.852 1 94.5 394 PRO B C 1
ATOM 9521 O O . PRO B 1 394 ? -18.75 -12.008 -16.578 1 94.5 394 PRO B O 1
ATOM 9524 N N . GLU B 1 395 ? -16.672 -11.57 -16.047 1 93.81 395 GLU B N 1
ATOM 9525 C CA . GLU B 1 395 ? -16.141 -12.102 -17.297 1 93.81 395 GLU B CA 1
ATOM 9526 C C . GLU B 1 395 ? -16.141 -13.625 -17.297 1 93.81 395 GLU B C 1
ATOM 9528 O O . GLU B 1 395 ? -15.969 -14.25 -18.344 1 93.81 395 GLU B O 1
ATOM 9533 N N . ARG B 1 396 ? -16.438 -14.242 -16.203 1 90.19 396 ARG B N 1
ATOM 9534 C CA . ARG B 1 396 ? -16.391 -15.703 -16.141 1 90.19 396 ARG B CA 1
ATOM 9535 C C . ARG B 1 396 ? -17.75 -16.266 -15.688 1 90.19 396 ARG B C 1
ATOM 9537 O O . ARG B 1 396 ? -17.859 -17.453 -15.391 1 90.19 396 ARG B O 1
ATOM 9544 N N . SER B 1 397 ? -18.703 -15.383 -15.57 1 89.75 397 SER B N 1
ATOM 9545 C CA . SER B 1 397 ? -20 -15.852 -15.125 1 89.75 397 SER B CA 1
ATOM 9546 C C . SER B 1 397 ? -21.125 -15.266 -15.984 1 89.75 397 SER B C 1
ATOM 9548 O O . SER B 1 397 ? -21.078 -14.094 -16.359 1 89.75 397 SER B O 1
ATOM 9550 N N . THR B 1 398 ? -22.109 -16.109 -16.234 1 94.38 398 THR B N 1
ATOM 9551 C CA . THR B 1 398 ? -23.25 -15.656 -17 1 94.38 398 THR B CA 1
ATOM 9552 C C . THR B 1 398 ? -24.156 -14.758 -16.156 1 94.38 398 THR B C 1
ATOM 9554 O O . THR B 1 398 ? -24.219 -14.906 -14.938 1 94.38 398 THR B O 1
ATOM 9557 N N . TYR B 1 399 ? -24.812 -13.898 -16.859 1 96.25 399 TYR B N 1
ATOM 9558 C CA . TYR B 1 399 ? -25.75 -12.977 -16.219 1 96.25 399 TYR B CA 1
ATOM 9559 C C . TYR B 1 399 ? -27.094 -13.664 -15.961 1 96.25 399 TYR B C 1
ATOM 9561 O O . TYR B 1 399 ? -27.594 -14.422 -16.797 1 96.25 399 TYR B O 1
ATOM 9569 N N . ALA B 1 400 ? -27.594 -13.461 -14.82 1 96.31 400 ALA B N 1
ATOM 9570 C CA . ALA B 1 400 ? -28.984 -13.719 -14.469 1 96.31 400 ALA B CA 1
ATOM 9571 C C . ALA B 1 400 ? -29.547 -12.602 -13.586 1 96.31 400 ALA B C 1
ATOM 9573 O O . ALA B 1 400 ? -28.828 -12.008 -12.789 1 96.31 400 ALA B O 1
ATOM 9574 N N . PRO B 1 401 ? -30.875 -12.32 -13.766 1 96.81 401 PRO B N 1
ATOM 9575 C CA . PRO B 1 401 ? -31.469 -11.242 -12.977 1 96.81 401 PRO B CA 1
ATOM 9576 C C . PRO B 1 401 ? -31.312 -11.445 -11.477 1 96.81 401 PRO B C 1
ATOM 9578 O O . PRO B 1 401 ? -31.641 -12.508 -10.953 1 96.81 401 PRO B O 1
ATOM 9581 N N . ASN B 1 402 ? -30.766 -10.406 -10.781 1 96.69 402 ASN B N 1
ATOM 9582 C CA . ASN B 1 402 ? -30.625 -10.367 -9.328 1 96.69 402 ASN B CA 1
ATOM 9583 C C . ASN B 1 402 ? -29.75 -11.516 -8.82 1 96.69 402 ASN B C 1
ATOM 9585 O O . ASN B 1 402 ? -30 -12.055 -7.738 1 96.69 402 ASN B O 1
ATOM 9589 N N . ALA B 1 403 ? -28.812 -11.938 -9.602 1 96.38 403 ALA B N 1
ATOM 9590 C CA . ALA B 1 403 ? -27.938 -13.039 -9.203 1 96.38 403 ALA B CA 1
ATOM 9591 C C . ALA B 1 403 ? -26.625 -12.516 -8.648 1 96.38 403 ALA B C 1
ATOM 9593 O O . ALA B 1 403 ? -26.141 -11.469 -9.07 1 96.38 403 ALA B O 1
ATOM 9594 N N . ASN B 1 404 ? -26.094 -13.289 -7.711 1 96.81 404 ASN B N 1
ATOM 9595 C CA . ASN B 1 404 ? -24.719 -13.039 -7.281 1 96.81 404 ASN B CA 1
ATOM 9596 C C . ASN B 1 404 ? -23.719 -13.398 -8.367 1 96.81 404 ASN B C 1
ATOM 9598 O O . ASN B 1 404 ? -23.953 -14.297 -9.172 1 96.81 404 ASN B O 1
ATOM 9602 N N . PHE B 1 405 ? -22.641 -12.648 -8.422 1 96.25 405 PHE B N 1
ATOM 9603 C CA . PHE B 1 405 ? -21.578 -12.969 -9.375 1 96.25 405 PHE B CA 1
ATOM 9604 C C . PHE B 1 405 ? -20.219 -12.516 -8.844 1 96.25 405 PHE B C 1
ATOM 9606 O O . PHE B 1 405 ? -20.125 -12.055 -7.703 1 96.25 405 PHE B O 1
ATOM 9613 N N . SER B 1 406 ? -19.109 -12.703 -9.641 1 97.06 406 SER B N 1
ATOM 9614 C CA . SER B 1 406 ? -17.719 -12.367 -9.328 1 97.06 406 SER B CA 1
ATOM 9615 C C . SER B 1 406 ? -17.156 -13.281 -8.25 1 97.06 406 SER B C 1
ATOM 9617 O O . SER B 1 406 ? -17.094 -12.906 -7.082 1 97.06 406 SER B O 1
ATOM 9619 N N . ARG B 1 407 ? -16.734 -14.359 -8.633 1 95.38 407 ARG B N 1
ATOM 9620 C CA . ARG B 1 407 ? -16.141 -15.344 -7.73 1 95.38 407 ARG B CA 1
ATOM 9621 C C . ARG B 1 407 ? -14.805 -14.844 -7.176 1 95.38 407 ARG B C 1
ATOM 9623 O O . ARG B 1 407 ? -13.852 -14.633 -7.93 1 95.38 407 ARG B O 1
ATOM 9630 N N . TYR B 1 408 ? -14.742 -14.578 -5.855 1 96.94 408 TYR B N 1
ATOM 9631 C CA . TYR B 1 408 ? -13.516 -14.18 -5.176 1 96.94 408 TYR B CA 1
ATOM 9632 C C . TYR B 1 408 ? -12.758 -15.398 -4.66 1 96.94 408 TYR B C 1
ATOM 9634 O O . TYR B 1 408 ? -13.109 -15.961 -3.621 1 96.94 408 TYR B O 1
ATOM 9642 N N . SER B 1 409 ? -11.711 -15.805 -5.402 1 95.62 409 SER B N 1
ATOM 9643 C CA . SER B 1 409 ? -10.953 -17 -5.062 1 95.62 409 SER B CA 1
ATOM 9644 C C . SER B 1 409 ? -9.977 -16.734 -3.92 1 95.62 409 SER B C 1
ATOM 9646 O O . SER B 1 409 ? -9 -16 -4.086 1 95.62 409 SER B O 1
ATOM 9648 N N . LEU B 1 410 ? -10.297 -17.375 -2.793 1 96.88 410 LEU B N 1
ATOM 9649 C CA . LEU B 1 410 ? -9.477 -17.219 -1.596 1 96.88 410 LEU B CA 1
ATOM 9650 C C . LEU B 1 410 ? -8.75 -18.516 -1.258 1 96.88 410 LEU B C 1
ATOM 9652 O O . LEU B 1 410 ? -9.305 -19.609 -1.429 1 96.88 410 LEU B O 1
ATOM 9656 N N . SER B 1 411 ? -7.547 -18.391 -0.888 1 95.75 411 SER B N 1
ATOM 9657 C CA . SER B 1 411 ? -6.754 -19.531 -0.416 1 95.75 411 SER B CA 1
ATOM 9658 C C . SER B 1 411 ? -5.695 -19.078 0.587 1 95.75 411 SER B C 1
ATOM 9660 O O . SER B 1 411 ? -5.074 -18.031 0.414 1 95.75 411 SER B O 1
ATOM 9662 N N . PHE B 1 412 ? -5.551 -19.812 1.637 1 96.75 412 PHE B N 1
ATOM 9663 C CA . PHE B 1 412 ? -4.586 -19.531 2.693 1 96.75 412 PHE B CA 1
ATOM 9664 C C . PHE B 1 412 ? -3.688 -20.75 2.939 1 96.75 412 PHE B C 1
ATOM 9666 O O . PHE B 1 412 ? -4.152 -21.781 3.414 1 96.75 412 PHE B O 1
ATOM 9673 N N . LEU B 1 413 ? -2.457 -20.562 2.539 1 95.81 413 LEU B N 1
ATOM 9674 C CA . LEU B 1 413 ? -1.516 -21.672 2.607 1 95.81 413 LEU B CA 1
ATOM 9675 C C . LEU B 1 413 ? -0.355 -21.344 3.541 1 95.81 413 LEU B C 1
ATOM 9677 O O . LEU B 1 413 ? 0.173 -20.234 3.516 1 95.81 413 LEU B O 1
ATOM 9681 N N . LYS B 1 414 ? 0.025 -22.344 4.34 1 96.25 414 LYS B N 1
ATOM 9682 C CA . LYS B 1 414 ? 1.242 -22.312 5.145 1 96.25 414 LYS B CA 1
ATOM 9683 C C . LYS B 1 414 ? 2.078 -23.562 4.918 1 96.25 414 LYS B C 1
ATOM 9685 O O . LYS B 1 414 ? 1.543 -24.672 4.875 1 96.25 414 LYS B O 1
ATOM 9690 N N . GLN B 1 415 ? 3.301 -23.344 4.664 1 96.06 415 GLN B N 1
ATOM 9691 C CA . GLN B 1 415 ? 4.219 -24.453 4.422 1 96.06 415 GLN B CA 1
ATOM 9692 C C . GLN B 1 415 ? 5.547 -24.234 5.141 1 96.06 415 GLN B C 1
ATOM 9694 O O . GLN B 1 415 ? 6.059 -23.109 5.176 1 96.06 415 GLN B O 1
ATOM 9699 N N . HIS B 1 416 ? 6.082 -25.297 5.691 1 96.31 416 HIS B N 1
ATOM 9700 C CA . HIS B 1 416 ? 7.426 -25.312 6.262 1 96.31 416 HIS B CA 1
ATOM 9701 C C . HIS B 1 416 ? 8.219 -26.531 5.785 1 96.31 416 HIS B C 1
ATOM 9703 O O . HIS B 1 416 ? 7.645 -27.594 5.57 1 96.31 416 HIS B O 1
ATOM 9709 N N . GLN B 1 417 ? 9.508 -26.312 5.621 1 97.06 417 GLN B N 1
ATOM 9710 C CA . GLN B 1 417 ? 10.359 -27.406 5.18 1 97.06 417 GLN B CA 1
ATOM 9711 C C . GLN B 1 417 ? 11.711 -27.391 5.891 1 97.06 417 GLN B C 1
ATOM 9713 O O . GLN B 1 417 ? 12.133 -26.344 6.383 1 97.06 417 GLN B O 1
ATOM 9718 N N . PHE B 1 418 ? 12.297 -28.562 5.996 1 98 418 PHE B N 1
ATOM 9719 C CA . PHE B 1 418 ? 13.656 -28.766 6.484 1 98 418 PHE B CA 1
ATOM 9720 C C . PHE B 1 418 ? 14.414 -29.734 5.574 1 98 418 PHE B C 1
ATOM 9722 O O . PHE B 1 418 ? 13.852 -30.703 5.086 1 98 418 PHE B O 1
ATOM 9729 N N . SER B 1 419 ? 15.703 -29.422 5.262 1 97.31 419 SER B N 1
ATOM 9730 C CA . SER B 1 419 ? 16.531 -30.328 4.477 1 97.31 419 SER B CA 1
ATOM 9731 C C . SER B 1 419 ? 17.953 -30.406 5.02 1 97.31 419 SER B C 1
ATOM 9733 O O . SER B 1 419 ? 18.469 -29.422 5.559 1 97.31 419 SER B O 1
ATOM 9735 N N . GLN B 1 420 ? 18.531 -31.562 4.941 1 98.12 420 GLN B N 1
ATOM 9736 C CA . GLN B 1 420 ? 19.922 -31.828 5.262 1 98.12 420 GLN B CA 1
ATOM 9737 C C . GLN B 1 420 ? 20.594 -32.656 4.156 1 98.12 420 GLN B C 1
ATOM 9739 O O . GLN B 1 420 ? 20.078 -33.688 3.766 1 98.12 420 GLN B O 1
ATOM 9744 N N . GLU B 1 421 ? 21.672 -32.125 3.686 1 97.62 421 GLU B N 1
ATOM 9745 C CA . GLU B 1 421 ? 22.438 -32.844 2.658 1 97.62 421 GLU B CA 1
ATOM 9746 C C . GLU B 1 421 ? 23.906 -32.938 3.025 1 97.62 421 GLU B C 1
ATOM 9748 O O . GLU B 1 421 ? 24.5 -31.953 3.518 1 97.62 421 GLU B O 1
ATOM 9753 N N . PHE B 1 422 ? 24.5 -34.062 2.902 1 98.12 422 PHE B N 1
ATOM 9754 C CA . PHE B 1 422 ? 25.922 -34.312 3.01 1 98.12 422 PHE B CA 1
ATOM 9755 C C . PHE B 1 422 ? 26.516 -34.719 1.662 1 98.12 422 PHE B C 1
ATOM 9757 O O . PHE B 1 422 ? 25.906 -35.5 0.926 1 98.12 422 PHE B O 1
ATOM 9764 N N . GLN B 1 423 ? 27.625 -34.125 1.319 1 97.19 423 GLN B N 1
ATOM 9765 C CA . GLN B 1 423 ? 28.312 -34.5 0.081 1 97.19 423 GLN B CA 1
ATOM 9766 C C . GLN B 1 423 ? 29.797 -34.719 0.327 1 97.19 423 GLN B C 1
ATOM 9768 O O . GLN B 1 423 ? 30.406 -34.062 1.162 1 97.19 423 GLN B O 1
ATOM 9773 N N . ALA B 1 424 ? 30.312 -35.625 -0.324 1 97.5 424 ALA B N 1
ATOM 9774 C CA . ALA B 1 424 ? 31.75 -35.812 -0.486 1 97.5 424 ALA B CA 1
ATOM 9775 C C . ALA B 1 424 ? 32.156 -35.656 -1.942 1 97.5 424 ALA B C 1
ATOM 9777 O O . ALA B 1 424 ? 31.719 -36.406 -2.818 1 97.5 424 ALA B O 1
ATOM 9778 N N . VAL B 1 425 ? 32.969 -34.688 -2.172 1 95.94 425 VAL B N 1
ATOM 9779 C CA . VAL B 1 425 ? 33.375 -34.375 -3.525 1 95.94 425 VAL B CA 1
ATOM 9780 C C . VAL B 1 425 ? 34.906 -34.469 -3.627 1 95.94 425 VAL B C 1
ATOM 9782 O O . VAL B 1 425 ? 35.625 -33.969 -2.766 1 95.94 425 VAL B O 1
ATOM 9785 N N . GLY B 1 426 ? 35.344 -35.125 -4.715 1 94.44 426 GLY B N 1
ATOM 9786 C CA . GLY B 1 426 ? 36.812 -35.25 -4.781 1 94.44 426 GLY B CA 1
ATOM 9787 C C . GLY B 1 426 ? 37.281 -35.812 -6.109 1 94.44 426 GLY B C 1
ATOM 9788 O O . GLY B 1 426 ? 36.5 -36 -7.031 1 94.44 426 GLY B O 1
ATOM 9789 N N . SER B 1 427 ? 38.562 -35.781 -6.164 1 93.56 427 SER B N 1
ATOM 9790 C CA . SER B 1 427 ? 39.281 -36.344 -7.309 1 93.56 427 SER B CA 1
ATOM 9791 C C . SER B 1 427 ? 40.469 -37.188 -6.859 1 93.56 427 SER B C 1
ATOM 9793 O O . SER B 1 427 ? 41.156 -36.844 -5.895 1 93.56 427 SER B O 1
ATOM 9795 N N . PHE B 1 428 ? 40.688 -38.281 -7.508 1 90.38 428 PHE B N 1
ATOM 9796 C CA . PHE B 1 428 ? 41.875 -39.094 -7.34 1 90.38 428 PHE B CA 1
ATOM 9797 C C . PHE B 1 428 ? 42.312 -39.75 -8.664 1 90.38 428 PHE B C 1
ATOM 9799 O O . PHE B 1 428 ? 41.5 -40.406 -9.32 1 90.38 428 PHE B O 1
ATOM 9806 N N . ASP B 1 429 ? 43.594 -39.469 -9.023 1 88.88 429 ASP B N 1
ATOM 9807 C CA . ASP B 1 429 ? 44.156 -39.969 -10.266 1 88.88 429 ASP B CA 1
ATOM 9808 C C . ASP B 1 429 ? 43.281 -39.625 -11.461 1 88.88 429 ASP B C 1
ATOM 9810 O O . ASP B 1 429 ? 43.094 -38.438 -11.773 1 88.88 429 ASP B O 1
ATOM 9814 N N . GLN B 1 430 ? 42.594 -40.656 -12.008 1 93.19 430 GLN B N 1
ATOM 9815 C CA . GLN B 1 430 ? 41.812 -40.469 -13.219 1 93.19 430 GLN B CA 1
ATOM 9816 C C . GLN B 1 430 ? 40.312 -40.469 -12.898 1 93.19 430 GLN B C 1
ATOM 9818 O O . GLN B 1 430 ? 39.469 -40.531 -13.805 1 93.19 430 GLN B O 1
ATOM 9823 N N . PHE B 1 431 ? 40 -40.312 -11.594 1 94.94 431 PHE B N 1
ATOM 9824 C CA . PHE B 1 431 ? 38.625 -40.375 -11.18 1 94.94 431 PHE B CA 1
ATOM 9825 C C . PHE B 1 431 ? 38.188 -39.094 -10.508 1 94.94 431 PHE B C 1
ATOM 9827 O O . PHE B 1 431 ? 38.938 -38.5 -9.727 1 94.94 431 PHE B O 1
ATOM 9834 N N . ASP B 1 432 ? 37.062 -38.625 -10.922 1 94.19 432 ASP B N 1
ATOM 9835 C CA . ASP B 1 432 ? 36.344 -37.594 -10.188 1 94.19 432 ASP B CA 1
ATOM 9836 C C . ASP B 1 432 ? 35.031 -38.125 -9.633 1 94.19 432 ASP B C 1
ATOM 9838 O O . ASP B 1 432 ? 34.344 -38.938 -10.289 1 94.19 432 ASP B O 1
ATOM 9842 N N . PHE B 1 433 ? 34.625 -37.75 -8.383 1 94.69 433 PHE B N 1
ATOM 9843 C CA . PHE B 1 433 ? 33.438 -38.344 -7.844 1 94.69 433 PHE B CA 1
ATOM 9844 C C . PHE B 1 433 ? 32.656 -37.312 -6.98 1 94.69 433 PHE B C 1
ATOM 9846 O O . PHE B 1 433 ? 33.25 -36.375 -6.484 1 94.69 433 PHE B O 1
ATOM 9853 N N . VAL B 1 434 ? 31.391 -37.531 -6.895 1 95.38 434 VAL B N 1
ATOM 9854 C CA . VAL B 1 434 ? 30.469 -36.906 -5.949 1 95.38 434 VAL B CA 1
ATOM 9855 C C . VAL B 1 434 ? 29.594 -37.969 -5.289 1 95.38 434 VAL B C 1
ATOM 9857 O O . VAL B 1 434 ? 28.953 -38.75 -5.977 1 95.38 434 VAL B O 1
ATOM 9860 N N . LEU B 1 435 ? 29.625 -38 -3.994 1 96.56 435 LEU B N 1
ATOM 9861 C CA . LEU B 1 435 ? 28.766 -38.875 -3.191 1 96.56 435 LEU B CA 1
ATOM 9862 C C . LEU B 1 435 ? 27.953 -38.031 -2.205 1 96.56 435 LEU B C 1
ATOM 9864 O O . LEU B 1 435 ? 28.453 -37.062 -1.637 1 96.56 435 LEU B O 1
ATOM 9868 N N . GLY B 1 436 ? 26.656 -38.469 -2.105 1 96.62 436 GLY B N 1
ATOM 9869 C CA . GLY B 1 436 ? 25.859 -37.656 -1.199 1 96.62 436 GLY B CA 1
ATOM 9870 C C . GLY B 1 436 ? 24.719 -38.406 -0.554 1 96.62 436 GLY B C 1
ATOM 9871 O O . GLY B 1 436 ? 24.344 -39.469 -1.009 1 96.62 436 GLY B O 1
ATOM 9872 N N . ALA B 1 437 ? 24.266 -37.875 0.552 1 98 437 ALA B N 1
ATOM 9873 C CA . ALA B 1 437 ? 23.047 -38.281 1.264 1 98 437 ALA B CA 1
ATOM 9874 C C . ALA B 1 437 ? 22.141 -37.062 1.499 1 98 437 ALA B C 1
ATOM 9876 O O . ALA B 1 437 ? 22.625 -35.969 1.781 1 98 437 ALA B O 1
ATOM 9877 N N . TYR B 1 438 ? 20.812 -37.344 1.356 1 97.06 438 TYR B N 1
ATOM 9878 C CA . TYR B 1 438 ? 19.859 -36.25 1.404 1 97.06 438 TYR B CA 1
ATOM 9879 C C . TYR B 1 438 ? 18.625 -36.625 2.225 1 97.06 438 TYR B C 1
ATOM 9881 O O . TYR B 1 438 ? 18.109 -37.719 2.104 1 97.06 438 TYR B O 1
ATOM 9889 N N . TYR B 1 439 ? 18.234 -35.688 3.105 1 97.81 439 TYR B N 1
ATOM 9890 C CA . TYR B 1 439 ? 16.984 -35.781 3.855 1 97.81 439 TYR B CA 1
ATOM 9891 C C . TYR B 1 439 ? 16.141 -34.531 3.674 1 97.81 439 TYR B C 1
ATOM 9893 O O . TYR B 1 439 ? 16.672 -33.406 3.682 1 97.81 439 TYR B O 1
ATOM 9901 N N . PHE B 1 440 ? 14.82 -34.719 3.477 1 96.81 440 PHE B N 1
ATOM 9902 C CA . PHE B 1 440 ? 13.891 -33.625 3.289 1 96.81 440 PHE B CA 1
ATOM 9903 C C . PHE B 1 440 ? 12.555 -33.906 3.959 1 96.81 440 PHE B C 1
ATOM 9905 O O . PHE B 1 440 ? 12.062 -35.031 3.918 1 96.81 440 PHE B O 1
ATOM 9912 N N . THR B 1 441 ? 11.977 -32.875 4.652 1 97.56 441 THR B N 1
ATOM 9913 C CA . THR B 1 441 ? 10.625 -32.969 5.18 1 97.56 441 THR B CA 1
ATOM 9914 C C . THR B 1 441 ? 9.875 -31.656 4.953 1 97.56 441 THR B C 1
ATOM 9916 O O . THR B 1 441 ? 10.484 -30.578 4.918 1 97.56 441 THR B O 1
ATOM 9919 N N . GLU B 1 442 ? 8.555 -31.859 4.75 1 96.25 442 GLU B N 1
ATOM 9920 C CA . GLU B 1 442 ? 7.68 -30.719 4.48 1 96.25 442 GLU B CA 1
ATOM 9921 C C . GLU B 1 442 ? 6.297 -30.922 5.098 1 96.25 442 GLU B C 1
ATOM 9923 O O . GLU B 1 442 ? 5.793 -32.062 5.137 1 96.25 442 GLU B O 1
ATOM 9928 N N . HIS B 1 443 ? 5.746 -29.844 5.668 1 97.88 443 HIS B N 1
ATOM 9929 C CA . HIS B 1 443 ? 4.359 -29.781 6.121 1 97.88 443 HIS B CA 1
ATOM 9930 C C . HIS B 1 443 ? 3.633 -28.578 5.527 1 97.88 443 HIS B C 1
ATOM 9932 O O . HIS B 1 443 ? 4.117 -27.453 5.617 1 97.88 443 HIS B O 1
ATOM 9938 N N . ALA B 1 444 ? 2.482 -28.891 4.922 1 96.81 444 ALA B N 1
ATOM 9939 C CA . ALA B 1 444 ? 1.693 -27.828 4.316 1 96.81 444 ALA B CA 1
ATOM 9940 C C . ALA B 1 444 ? 0.229 -27.922 4.738 1 96.81 444 ALA B C 1
ATOM 9942 O O . ALA B 1 444 ? -0.318 -29.016 4.871 1 96.81 444 ALA B O 1
ATOM 9943 N N . THR B 1 445 ? -0.391 -26.812 5.023 1 97.38 445 THR B N 1
ATOM 9944 C CA . THR B 1 445 ? -1.823 -26.672 5.266 1 97.38 445 THR B CA 1
ATOM 9945 C C . THR B 1 445 ? -2.43 -25.625 4.336 1 97.38 445 THR B C 1
ATOM 9947 O O . THR B 1 445 ? -1.768 -24.656 3.975 1 97.38 445 THR B O 1
ATOM 9950 N N . GLU B 1 446 ? -3.67 -25.891 3.963 1 96.69 446 GLU B N 1
ATOM 9951 C CA . GLU B 1 446 ? -4.367 -24.938 3.107 1 96.69 446 GLU B CA 1
ATOM 9952 C C . GLU B 1 446 ? -5.879 -25.031 3.307 1 96.69 446 GLU B C 1
ATOM 9954 O O . GLU B 1 446 ? -6.426 -26.109 3.514 1 96.69 446 GLU B O 1
ATOM 9959 N N . TYR B 1 447 ? -6.543 -23.922 3.32 1 97.56 447 TYR B N 1
ATOM 9960 C CA . TYR B 1 447 ? -7.992 -23.891 3.162 1 97.56 447 TYR B CA 1
ATOM 9961 C C . TYR B 1 447 ? -8.406 -22.828 2.156 1 97.56 447 TYR B C 1
ATOM 9963 O O . TYR B 1 447 ? -7.652 -21.891 1.896 1 97.56 447 TYR B O 1
ATOM 9971 N N . ALA B 1 448 ? -9.586 -22.984 1.59 1 96.62 448 ALA B N 1
ATOM 9972 C CA . ALA B 1 448 ? -10.023 -22.094 0.506 1 96.62 448 ALA B CA 1
ATOM 9973 C C . ALA B 1 448 ? -11.516 -21.828 0.596 1 96.62 448 ALA B C 1
ATOM 9975 O O . ALA B 1 448 ? -12.258 -22.578 1.239 1 96.62 448 ALA B O 1
ATOM 9976 N N . ALA B 1 449 ? -11.914 -20.719 0.041 1 97.19 449 ALA B N 1
ATOM 9977 C CA . ALA B 1 449 ? -13.305 -20.297 -0.103 1 97.19 449 ALA B CA 1
ATOM 9978 C C . ALA B 1 449 ? -13.508 -19.5 -1.392 1 97.19 449 ALA B C 1
ATOM 9980 O O . ALA B 1 449 ? -12.562 -18.922 -1.92 1 97.19 449 ALA B O 1
ATOM 9981 N N . THR B 1 450 ? -14.695 -19.469 -1.959 1 95.62 450 THR B N 1
ATOM 9982 C CA . THR B 1 450 ? -14.977 -18.781 -3.213 1 95.62 450 THR B CA 1
ATOM 9983 C C . THR B 1 450 ? -16.297 -18.016 -3.129 1 95.62 450 THR B C 1
ATOM 9985 O O . THR B 1 450 ? -17.188 -18.219 -3.947 1 95.62 450 THR B O 1
ATOM 9988 N N . PRO B 1 451 ? -16.391 -17.094 -2.254 1 97.12 451 PRO B N 1
ATOM 9989 C CA . PRO B 1 451 ? -17.625 -16.312 -2.199 1 97.12 451 PRO B CA 1
ATOM 9990 C C . PRO B 1 451 ? -17.859 -15.5 -3.469 1 97.12 451 PRO B C 1
ATOM 9992 O O . PRO B 1 451 ? -16.922 -15.234 -4.227 1 97.12 451 PRO B O 1
ATOM 9995 N N . LEU B 1 452 ? -19.156 -15.211 -3.775 1 97.38 452 LEU B N 1
ATOM 9996 C CA . LEU B 1 452 ? -19.516 -14.266 -4.824 1 97.38 452 LEU B CA 1
ATOM 9997 C C . LEU B 1 452 ? -19.641 -12.859 -4.266 1 97.38 452 LEU B C 1
ATOM 9999 O O . LEU B 1 452 ? -20.453 -12.609 -3.371 1 97.38 452 LEU B O 1
ATOM 10003 N N . SER B 1 453 ? -18.938 -11.914 -4.758 1 97.94 453 SER B N 1
ATOM 10004 C CA . SER B 1 453 ? -18.734 -10.641 -4.074 1 97.94 453 SER B CA 1
ATOM 10005 C C . SER B 1 453 ? -19.719 -9.578 -4.559 1 97.94 453 SER B C 1
ATOM 10007 O O . SER B 1 453 ? -19.859 -8.531 -3.934 1 97.94 453 SER B O 1
ATOM 10009 N N . ASN B 1 454 ? -20.344 -9.766 -5.723 1 98.31 454 ASN B N 1
ATOM 10010 C CA . ASN B 1 454 ? -21.219 -8.766 -6.32 1 98.31 454 ASN B CA 1
ATOM 10011 C C . ASN B 1 454 ? -22.641 -9.305 -6.5 1 98.31 454 ASN B C 1
ATOM 10013 O O . ASN B 1 454 ? -22.859 -10.516 -6.41 1 98.31 454 ASN B O 1
ATOM 10017 N N . LEU B 1 455 ? -23.562 -8.445 -6.691 1 98 455 LEU B N 1
ATOM 10018 C CA . LEU B 1 455 ? -24.969 -8.766 -6.934 1 98 455 LEU B CA 1
ATOM 10019 C C . LEU B 1 455 ? -25.531 -7.902 -8.062 1 98 455 LEU B C 1
ATOM 10021 O O . LEU B 1 455 ? -25.5 -6.672 -7.984 1 98 455 LEU B O 1
ATOM 10025 N N . TRP B 1 456 ? -26.094 -8.531 -9.125 1 97.44 456 TRP B N 1
ATOM 10026 C CA . TRP B 1 456 ? -26.734 -7.828 -10.234 1 97.44 456 TRP B CA 1
ATOM 10027 C C . TRP B 1 456 ? -28.094 -7.273 -9.805 1 97.44 456 TRP B C 1
ATOM 10029 O O . TRP B 1 456 ? -28.781 -7.871 -8.984 1 97.44 456 TRP B O 1
ATOM 10039 N N . ASN B 1 457 ? -28.469 -6.164 -10.461 1 96.5 457 ASN B N 1
ATOM 10040 C CA . ASN B 1 457 ? -29.875 -5.809 -10.461 1 96.5 457 ASN B CA 1
ATOM 10041 C C . ASN B 1 457 ? -30.672 -6.656 -11.445 1 96.5 457 ASN B C 1
ATOM 10043 O O . ASN B 1 457 ? -30.156 -7.629 -12 1 96.5 457 ASN B O 1
ATOM 10047 N N . ALA B 1 458 ? -31.875 -6.398 -11.656 1 95.56 458 ALA B N 1
ATOM 10048 C CA . ALA B 1 458 ? -32.781 -7.246 -12.414 1 95.56 458 ALA B CA 1
ATOM 10049 C C . ALA B 1 458 ? -32.438 -7.273 -13.898 1 95.56 458 ALA B C 1
ATOM 10051 O O . ALA B 1 458 ? -32.562 -8.305 -14.555 1 95.56 458 ALA B O 1
ATOM 10052 N N . ASP B 1 459 ? -31.906 -6.16 -14.445 1 94.88 459 ASP B N 1
ATOM 10053 C CA . ASP B 1 459 ? -31.734 -6.102 -15.898 1 94.88 459 ASP B CA 1
ATOM 10054 C C . ASP B 1 459 ? -30.266 -6.062 -16.281 1 94.88 459 ASP B C 1
ATOM 10056 O O . ASP B 1 459 ? -29.922 -5.844 -17.438 1 94.88 459 ASP B O 1
ATOM 10060 N N . GLY B 1 460 ? -29.344 -6.172 -15.305 1 95.62 460 GLY B N 1
ATOM 10061 C CA . GLY B 1 460 ? -27.922 -6.301 -15.578 1 95.62 460 GLY B CA 1
ATOM 10062 C C . GLY B 1 460 ? -27.25 -4.977 -15.883 1 95.62 460 GLY B C 1
ATOM 10063 O O . GLY B 1 460 ? -26.078 -4.941 -16.281 1 95.62 460 GLY B O 1
ATOM 10064 N N . THR B 1 461 ? -27.906 -3.82 -15.68 1 95.94 461 THR B N 1
ATOM 10065 C CA . THR B 1 461 ? -27.359 -2.502 -15.977 1 95.94 461 THR B CA 1
ATOM 10066 C C . THR B 1 461 ? -26.594 -1.948 -14.773 1 95.94 461 THR B C 1
ATOM 10068 O O . THR B 1 461 ? -25.844 -0.978 -14.898 1 95.94 461 THR B O 1
ATOM 10071 N N . ALA B 1 462 ? -26.828 -2.541 -13.602 1 96.94 462 ALA B N 1
ATOM 10072 C CA . ALA B 1 462 ? -26.234 -2.084 -12.344 1 96.94 462 ALA B CA 1
ATOM 10073 C C . ALA B 1 462 ? -25.906 -3.262 -11.438 1 96.94 462 ALA B C 1
ATOM 10075 O O . ALA B 1 462 ? -26.297 -4.395 -11.703 1 96.94 462 ALA B O 1
ATOM 10076 N N . TYR B 1 463 ? -25.109 -2.953 -10.438 1 97.62 463 TYR B N 1
ATOM 10077 C CA . TYR B 1 463 ? -24.734 -3.971 -9.461 1 97.62 463 TYR B CA 1
ATOM 10078 C C . TYR B 1 463 ? -24.406 -3.342 -8.117 1 97.62 463 TYR B C 1
ATOM 10080 O O . TYR B 1 463 ? -24.25 -2.123 -8.016 1 97.62 463 TYR B O 1
ATOM 10088 N N . THR B 1 464 ? -24.375 -4.098 -7.043 1 98 464 THR B N 1
ATOM 10089 C CA . THR B 1 464 ? -23.922 -3.73 -5.707 1 98 464 THR B CA 1
ATOM 10090 C C . THR B 1 464 ? -22.828 -4.691 -5.23 1 98 464 THR B C 1
ATOM 10092 O O . THR B 1 464 ? -22.594 -5.723 -5.859 1 98 464 THR B O 1
ATOM 10095 N N . ILE B 1 465 ? -22.109 -4.305 -4.215 1 98.19 465 ILE B N 1
ATOM 10096 C CA . ILE B 1 465 ? -21.125 -5.141 -3.561 1 98.19 465 ILE B CA 1
ATOM 10097 C C . ILE B 1 465 ? -21.734 -5.812 -2.334 1 98.19 465 ILE B C 1
ATOM 10099 O O . ILE B 1 465 ? -22.344 -5.148 -1.5 1 98.19 465 ILE B O 1
ATOM 10103 N N . ARG B 1 466 ? -21.578 -7.066 -2.238 1 97.94 466 ARG B N 1
ATOM 10104 C CA . ARG B 1 466 ? -22.109 -7.801 -1.093 1 97.94 466 ARG B CA 1
ATOM 10105 C C . ARG B 1 466 ? -21.219 -7.602 0.137 1 97.94 466 ARG B C 1
ATOM 10107 O O . ARG B 1 466 ? -20.016 -7.418 0.017 1 97.94 466 ARG B O 1
ATOM 10114 N N . SER B 1 467 ? -21.844 -7.672 1.303 1 98.06 467 SER B N 1
ATOM 10115 C CA . SER B 1 467 ? -21.094 -7.535 2.547 1 98.06 467 SER B CA 1
ATOM 10116 C C . SER B 1 467 ? -20.141 -8.695 2.746 1 98.06 467 SER B C 1
ATOM 10118 O O . SER B 1 467 ? -20.516 -9.859 2.584 1 98.06 467 SER B O 1
ATOM 10120 N N . PRO B 1 468 ? -18.906 -8.43 3.078 1 98.12 468 PRO B N 1
ATOM 10121 C CA . PRO B 1 468 ? -17.984 -9.523 3.412 1 98.12 468 PRO B CA 1
ATOM 10122 C C . PRO B 1 468 ? -18.344 -10.219 4.727 1 98.12 468 PRO B C 1
ATOM 10124 O O . PRO B 1 468 ? -17.891 -11.328 4.988 1 98.12 468 PRO B O 1
ATOM 10127 N N . ILE B 1 469 ? -19.078 -9.531 5.582 1 98 469 ILE B N 1
ATOM 10128 C CA . ILE B 1 469 ? -19.562 -10.062 6.852 1 98 469 ILE B CA 1
ATOM 10129 C C . ILE B 1 469 ? -21.047 -10.391 6.734 1 98 469 ILE B C 1
ATOM 10131 O O . ILE B 1 469 ? -21.844 -9.57 6.258 1 98 469 ILE B O 1
ATOM 10135 N N . VAL B 1 470 ? -21.406 -11.484 7.129 1 94.06 470 VAL B N 1
ATOM 10136 C CA . VAL B 1 470 ? -22.797 -11.922 7.102 1 94.06 470 VAL B CA 1
ATOM 10137 C C . VAL B 1 470 ? -23.312 -12.086 8.531 1 94.06 470 VAL B C 1
ATOM 10139 O O . VAL B 1 470 ? -22.531 -12.328 9.453 1 94.06 470 VAL B O 1
ATOM 10142 N N . THR B 1 471 ? -24.594 -11.883 8.664 1 93 471 THR B N 1
ATOM 10143 C CA . THR B 1 471 ? -25.172 -12.078 9.992 1 93 471 THR B CA 1
ATOM 10144 C C . THR B 1 471 ? -25.875 -13.43 10.086 1 93 471 THR B C 1
ATOM 10146 O O . THR B 1 471 ? -26.656 -13.781 9.203 1 93 471 THR B O 1
ATOM 10149 N N . GLY B 1 472 ? -25.531 -14.133 11.07 1 93.56 472 GLY B N 1
ATOM 10150 C CA . GLY B 1 472 ? -26.156 -15.43 11.273 1 93.56 472 GLY B CA 1
ATOM 10151 C C . GLY B 1 472 ? -25.406 -16.578 10.633 1 93.56 472 GLY B C 1
ATOM 10152 O O . GLY B 1 472 ? -24.172 -16.531 10.531 1 93.56 472 GLY B O 1
ATOM 10153 N N . THR B 1 473 ? -26.078 -17.656 10.305 1 96.12 473 THR B N 1
ATOM 10154 C CA . THR B 1 473 ? -25.469 -18.891 9.812 1 96.12 473 THR B CA 1
ATOM 10155 C C . THR B 1 473 ? -24.922 -18.688 8.406 1 96.12 473 THR B C 1
ATOM 10157 O O . THR B 1 473 ? -25.641 -18.234 7.508 1 96.12 473 THR B O 1
ATOM 10160 N N . VAL B 1 474 ? -23.734 -19.031 8.227 1 97.38 474 VAL B N 1
ATOM 10161 C CA . VAL B 1 474 ? -23.062 -18.938 6.934 1 97.38 474 VAL B CA 1
ATOM 10162 C C . VAL B 1 474 ? -23.484 -20.109 6.047 1 97.38 474 VAL B C 1
ATOM 10164 O O . VAL B 1 474 ? -23.438 -21.266 6.473 1 97.38 474 VAL B O 1
ATOM 10167 N N . THR B 1 475 ? -23.891 -19.844 4.824 1 95.75 475 THR B N 1
ATOM 10168 C CA . THR B 1 475 ? -24.234 -20.828 3.805 1 95.75 475 THR B CA 1
ATOM 10169 C C . THR B 1 475 ? -23.484 -20.562 2.51 1 95.75 475 THR B C 1
ATOM 10171 O O . THR B 1 475 ? -22.812 -19.531 2.379 1 95.75 475 THR B O 1
ATOM 10174 N N . SER B 1 476 ? -23.562 -21.516 1.586 1 92.31 476 SER B N 1
ATOM 10175 C CA . SER B 1 476 ? -22.906 -21.312 0.299 1 92.31 476 SER B CA 1
ATOM 10176 C C . SER B 1 476 ? -23.484 -20.109 -0.437 1 92.31 476 SER B C 1
ATOM 10178 O O . SER B 1 476 ? -22.797 -19.453 -1.224 1 92.31 476 SER B O 1
ATOM 10180 N N . ALA B 1 477 ? -24.703 -19.719 -0.149 1 91.25 477 ALA B N 1
ATOM 10181 C CA . ALA B 1 477 ? -25.406 -18.672 -0.87 1 91.25 477 ALA B CA 1
ATOM 10182 C C . ALA B 1 477 ? -25.094 -17.297 -0.288 1 91.25 477 ALA B C 1
ATOM 10184 O O . ALA B 1 477 ? -25.094 -16.297 -1.011 1 91.25 477 ALA B O 1
ATOM 10185 N N . ASN B 1 478 ? -24.828 -17.25 1.006 1 95.44 478 ASN B N 1
ATOM 10186 C CA . ASN B 1 478 ? -24.734 -15.93 1.639 1 95.44 478 ASN B CA 1
ATOM 10187 C C . ASN B 1 478 ? -23.312 -15.648 2.137 1 95.44 478 ASN B C 1
ATOM 10189 O O . ASN B 1 478 ? -23.062 -14.602 2.727 1 95.44 478 ASN B O 1
ATOM 10193 N N . SER B 1 479 ? -22.391 -16.531 1.902 1 97.19 479 SER B N 1
ATOM 10194 C CA . SER B 1 479 ? -21.062 -16.438 2.488 1 97.19 479 SER B CA 1
ATOM 10195 C C . SER B 1 479 ? -20.344 -15.172 2.01 1 97.19 479 SER B C 1
ATOM 10197 O O . SER B 1 479 ? -20.594 -14.688 0.903 1 97.19 479 SER B O 1
ATOM 10199 N N . GLY B 1 480 ? -19.484 -14.625 2.863 1 97.69 480 GLY B N 1
ATOM 10200 C CA . GLY B 1 480 ? -18.609 -13.508 2.557 1 97.69 480 GLY B CA 1
ATOM 10201 C C . GLY B 1 480 ? -17.141 -13.898 2.529 1 97.69 480 GLY B C 1
ATOM 10202 O O . GLY B 1 480 ? -16.812 -15.078 2.582 1 97.69 480 GLY B O 1
ATOM 10203 N N . TYR B 1 481 ? -16.344 -12.844 2.348 1 98.12 481 TYR B N 1
ATOM 10204 C CA . TYR B 1 481 ? -14.914 -13.148 2.223 1 98.12 481 TYR B CA 1
ATOM 10205 C C . TYR B 1 481 ? -14.172 -12.789 3.5 1 98.12 481 TYR B C 1
ATOM 10207 O O . TYR B 1 481 ? -12.961 -13.023 3.605 1 98.12 481 TYR B O 1
ATOM 10215 N N . GLN B 1 482 ? -14.836 -12.219 4.543 1 98.19 482 GLN B N 1
ATOM 10216 C CA . GLN B 1 482 ? -14.203 -11.953 5.828 1 98.19 482 GLN B CA 1
ATOM 10217 C C . GLN B 1 482 ? -13.742 -13.242 6.496 1 98.19 482 GLN B C 1
ATOM 10219 O O . GLN B 1 482 ? -14.531 -14.164 6.688 1 98.19 482 GLN B O 1
ATOM 10224 N N . PRO B 1 483 ? -12.453 -13.289 6.883 1 97.19 483 PRO B N 1
ATOM 10225 C CA . PRO B 1 483 ? -12.008 -14.547 7.492 1 97.19 483 PRO B CA 1
ATOM 10226 C C . PRO B 1 483 ? -12.711 -14.844 8.812 1 97.19 483 PRO B C 1
ATOM 10228 O O . PRO B 1 483 ? -13.211 -15.953 9.016 1 97.19 483 PRO B O 1
ATOM 10231 N N . TYR B 1 484 ? -12.758 -13.859 9.688 1 96.38 484 TYR B N 1
ATOM 10232 C CA . TYR B 1 484 ? -13.391 -14.039 10.992 1 96.38 484 TYR B CA 1
ATOM 10233 C C . TYR B 1 484 ? -14.102 -12.766 11.438 1 96.38 484 TYR B C 1
ATOM 10235 O O . TYR B 1 484 ? -13.562 -11.664 11.289 1 96.38 484 TYR B O 1
ATOM 10243 N N . ALA B 1 485 ? -15.266 -12.883 11.898 1 96.56 485 ALA B N 1
ATOM 10244 C CA . ALA B 1 485 ? -16.062 -11.844 12.562 1 96.56 485 ALA B CA 1
ATOM 10245 C C . ALA B 1 485 ? -17.078 -12.453 13.516 1 96.56 485 ALA B C 1
ATOM 10247 O O . ALA B 1 485 ? -17.734 -13.453 13.188 1 96.56 485 ALA B O 1
ATOM 10248 N N . ALA B 1 486 ? -17.219 -11.828 14.609 1 93.12 486 ALA B N 1
ATOM 10249 C CA . ALA B 1 486 ? -18.156 -12.344 15.609 1 93.12 486 ALA B CA 1
ATOM 10250 C C . ALA B 1 486 ? -19.578 -12.422 15.055 1 93.12 486 ALA B C 1
ATOM 10252 O O . ALA B 1 486 ? -20.375 -13.25 15.5 1 93.12 486 ALA B O 1
ATOM 10253 N N . SER B 1 487 ? -19.844 -11.68 14.047 1 95.06 487 SER B N 1
ATOM 10254 C CA . SER B 1 487 ? -21.156 -11.617 13.43 1 95.06 487 SER B CA 1
ATOM 10255 C C . SER B 1 487 ? -21.484 -12.906 12.695 1 95.06 487 SER B C 1
ATOM 10257 O O . SER B 1 487 ? -22.656 -13.18 12.398 1 95.06 487 SER B O 1
ATOM 10259 N N . CYS B 1 488 ? -20.516 -13.688 12.359 1 97.38 488 CYS B N 1
ATOM 10260 C CA . CYS B 1 488 ? -20.688 -14.836 11.484 1 97.38 488 CYS B CA 1
ATOM 10261 C C . CYS B 1 488 ? -20.766 -16.125 12.289 1 97.38 488 CYS B C 1
ATOM 10263 O O . CYS B 1 488 ? -19.891 -16.391 13.133 1 97.38 488 CYS B O 1
ATOM 10265 N N . VAL B 1 489 ? -21.766 -16.938 12.008 1 97.06 489 VAL B N 1
ATOM 10266 C CA . VAL B 1 489 ? -21.938 -18.25 12.641 1 97.06 489 VAL B CA 1
ATOM 10267 C C . VAL B 1 489 ? -21.625 -19.344 11.633 1 97.06 489 VAL B C 1
ATOM 10269 O O . VAL B 1 489 ? -22.484 -19.734 10.844 1 97.06 489 VAL B O 1
ATOM 10272 N N . ASN B 1 490 ? -20.453 -19.859 11.688 1 97.81 490 ASN B N 1
ATOM 10273 C CA . ASN B 1 490 ? -20.078 -20.984 10.844 1 97.81 490 ASN B CA 1
ATOM 10274 C C . ASN B 1 490 ? -20.391 -22.312 11.516 1 97.81 490 ASN B C 1
ATOM 10276 O O . ASN B 1 490 ? -19.953 -22.562 12.648 1 97.81 490 ASN B O 1
ATOM 10280 N N . THR B 1 491 ? -21.016 -23.125 10.844 1 96.31 491 THR B N 1
ATOM 10281 C CA . THR B 1 491 ? -21.453 -24.391 11.422 1 96.31 491 THR B CA 1
ATOM 10282 C C . THR B 1 491 ? -20.266 -25.297 11.711 1 96.31 491 THR B C 1
ATOM 10284 O O . THR B 1 491 ? -20.375 -26.266 12.477 1 96.31 491 THR B O 1
ATOM 10287 N N . LEU B 1 492 ? -19.109 -25.016 11.148 1 96.94 492 LEU B N 1
ATOM 10288 C CA . LEU B 1 492 ? -17.906 -25.812 11.391 1 96.94 492 LEU B CA 1
ATOM 10289 C C . LEU B 1 492 ? -17.344 -25.547 12.781 1 96.94 492 LEU B C 1
ATOM 10291 O O . LEU B 1 492 ? -16.484 -26.281 13.266 1 96.94 492 LEU B O 1
ATOM 10295 N N . ALA B 1 493 ? -17.781 -24.562 13.43 1 95.56 493 ALA B N 1
ATOM 10296 C CA . ALA B 1 493 ? -17.203 -24.094 14.695 1 95.56 493 ALA B CA 1
ATOM 10297 C C . ALA B 1 493 ? -17.078 -25.25 15.688 1 95.56 493 ALA B C 1
ATOM 10299 O O . ALA B 1 493 ? -16.062 -25.375 16.375 1 95.56 493 ALA B O 1
ATOM 10300 N N . ALA B 1 494 ? -17.984 -26.109 15.789 1 94.19 494 ALA B N 1
ATOM 10301 C CA . ALA B 1 494 ? -18.031 -27.188 16.781 1 94.19 494 ALA B CA 1
ATOM 10302 C C . ALA B 1 494 ? -17.062 -28.312 16.406 1 94.19 494 ALA B C 1
ATOM 10304 O O . ALA B 1 494 ? -16.5 -28.969 17.281 1 94.19 494 ALA B O 1
ATOM 10305 N N . THR B 1 495 ? -16.875 -28.562 15.125 1 95.5 495 THR B N 1
ATOM 10306 C CA . THR B 1 495 ? -16.125 -29.734 14.68 1 95.5 495 THR B CA 1
ATOM 10307 C C . THR B 1 495 ? -14.719 -29.328 14.242 1 95.5 495 THR B C 1
ATOM 10309 O O . THR B 1 495 ? -13.797 -30.141 14.32 1 95.5 495 THR B O 1
ATOM 10312 N N . VAL B 1 496 ? -14.57 -28.203 13.703 1 97.38 496 VAL B N 1
ATOM 10313 C CA . VAL B 1 496 ? -13.281 -27.656 13.312 1 97.38 496 VAL B CA 1
ATOM 10314 C C . VAL B 1 496 ? -13.117 -26.25 13.891 1 97.38 496 VAL B C 1
ATOM 10316 O O . VAL B 1 496 ? -13.258 -25.25 13.172 1 97.38 496 VAL B O 1
ATOM 10319 N N . PRO B 1 497 ? -12.664 -26.125 15.062 1 96.12 497 PRO B N 1
ATOM 10320 C CA . PRO B 1 497 ? -12.648 -24.844 15.789 1 96.12 497 PRO B CA 1
ATOM 10321 C C . PRO B 1 497 ? -11.883 -23.75 15.047 1 96.12 497 PRO B C 1
ATOM 10323 O O . PRO B 1 497 ? -12.133 -22.562 15.266 1 96.12 497 PRO B O 1
ATOM 10326 N N . GLN B 1 498 ? -11.031 -24.156 14.148 1 95.69 498 GLN B N 1
ATOM 10327 C CA . GLN B 1 498 ? -10.281 -23.234 13.305 1 95.69 498 GLN B CA 1
ATOM 10328 C C . GLN B 1 498 ? -11.227 -22.266 12.586 1 95.69 498 GLN B C 1
ATOM 10330 O O . GLN B 1 498 ? -10.836 -21.141 12.25 1 95.69 498 GLN B O 1
ATOM 10335 N N . PHE B 1 499 ? -12.461 -22.609 12.359 1 98.06 499 PHE B N 1
ATOM 10336 C CA . PHE B 1 499 ? -13.344 -21.828 11.508 1 98.06 499 PHE B CA 1
ATOM 10337 C C . PHE B 1 499 ? -14.461 -21.188 12.328 1 98.06 499 PHE B C 1
ATOM 10339 O O . PHE B 1 499 ? -15.492 -20.812 11.781 1 98.06 499 PHE B O 1
ATOM 10346 N N . THR B 1 500 ? -14.234 -21.156 13.695 1 96.94 500 THR B N 1
ATOM 10347 C CA . THR B 1 500 ? -15.18 -20.422 14.523 1 96.94 500 THR B CA 1
ATOM 10348 C C . THR B 1 500 ? -15.258 -18.953 14.07 1 96.94 500 THR B C 1
ATOM 10350 O O . THR B 1 500 ? -14.227 -18.312 13.883 1 96.94 500 THR B O 1
ATOM 10353 N N . ASN B 1 501 ? -16.469 -18.438 13.812 1 96 501 ASN B N 1
ATOM 10354 C CA . ASN B 1 501 ? -16.766 -17.062 13.438 1 96 501 ASN B CA 1
ATOM 10355 C C . ASN B 1 501 ? -16.25 -16.734 12.039 1 96 501 ASN B C 1
ATOM 10357 O O . ASN B 1 501 ? -16.031 -15.57 11.711 1 96 501 ASN B O 1
ATOM 10361 N N . SER B 1 502 ? -15.93 -17.766 11.203 1 98.19 502 SER B N 1
ATOM 10362 C CA . SER B 1 502 ? -15.562 -17.484 9.82 1 98.19 502 SER B CA 1
ATOM 10363 C C . SER B 1 502 ? -16.781 -17.078 9 1 98.19 502 SER B C 1
ATOM 10365 O O . SER B 1 502 ? -17.828 -17.719 9.078 1 98.19 502 SER B O 1
ATOM 10367 N N . CYS B 1 503 ? -16.672 -16.062 8.234 1 98.5 503 CYS B N 1
ATOM 10368 C CA . CYS B 1 503 ? -17.734 -15.633 7.344 1 98.5 503 CYS B CA 1
ATOM 10369 C C . CYS B 1 503 ? -17.656 -16.359 6.004 1 98.5 503 CYS B C 1
ATOM 10371 O O . CYS B 1 503 ? -18.516 -16.156 5.133 1 98.5 503 CYS B O 1
ATOM 10373 N N . GLN B 1 504 ? -16.672 -17.172 5.895 1 98.38 504 GLN B N 1
ATOM 10374 C CA . GLN B 1 504 ? -16.422 -17.891 4.645 1 98.38 504 GLN B CA 1
ATOM 10375 C C . GLN B 1 504 ? -17.047 -19.281 4.664 1 98.38 504 GLN B C 1
ATOM 10377 O O . GLN B 1 504 ? -17.016 -19.969 5.688 1 98.38 504 GLN B O 1
ATOM 10382 N N . PHE B 1 505 ? -17.688 -19.594 3.535 1 98 505 PHE B N 1
ATOM 10383 C CA . PHE B 1 505 ? -18.047 -20.984 3.289 1 98 505 PHE B CA 1
ATOM 10384 C C . PHE B 1 505 ? -16.828 -21.781 2.824 1 98 505 PHE B C 1
ATOM 10386 O O . PHE B 1 505 ? -16.406 -21.656 1.674 1 98 505 PHE B O 1
ATOM 10393 N N . ILE B 1 506 ? -16.266 -22.594 3.705 1 97.88 506 ILE B N 1
ATOM 10394 C CA . ILE B 1 506 ? -14.992 -23.266 3.428 1 97.88 506 ILE B CA 1
ATOM 10395 C C . ILE B 1 506 ? -15.211 -24.375 2.396 1 97.88 506 ILE B C 1
ATOM 10397 O O . ILE B 1 506 ? -15.805 -25.406 2.703 1 97.88 506 ILE B O 1
ATOM 10401 N N . THR B 1 507 ? -14.703 -24.172 1.212 1 95.88 507 THR B N 1
ATOM 10402 C CA . THR B 1 507 ? -14.898 -25.141 0.138 1 95.88 507 THR B CA 1
ATOM 10403 C C . THR B 1 507 ? -14 -26.359 0.342 1 95.88 507 THR B C 1
ATOM 10405 O O . THR B 1 507 ? -14.383 -27.484 -0.007 1 95.88 507 THR B O 1
ATOM 10408 N N . ARG B 1 508 ? -12.844 -26.109 0.831 1 95.81 508 ARG B N 1
ATOM 10409 C CA . ARG B 1 508 ? -11.922 -27.203 1.129 1 95.81 508 ARG B CA 1
ATOM 10410 C C . ARG B 1 508 ? -10.906 -26.797 2.186 1 95.81 508 ARG B C 1
ATOM 10412 O O . ARG B 1 508 ? -10.523 -25.625 2.264 1 95.81 508 ARG B O 1
ATOM 10419 N N . ALA B 1 509 ? -10.414 -27.719 2.975 1 97.75 509 ALA B N 1
ATOM 10420 C CA . ALA B 1 509 ? -9.273 -27.609 3.887 1 97.75 509 ALA B CA 1
ATOM 10421 C C . ALA B 1 509 ? -8.469 -28.906 3.92 1 97.75 509 ALA B C 1
ATOM 10423 O O . ALA B 1 509 ? -9.039 -29.984 4.027 1 97.75 509 ALA B O 1
ATOM 10424 N N . SER B 1 510 ? -7.223 -28.734 3.721 1 97.56 510 SER B N 1
ATOM 10425 C CA . SER B 1 510 ? -6.379 -29.922 3.648 1 97.56 510 SER B CA 1
ATOM 10426 C C . SER B 1 510 ? -5.051 -29.703 4.367 1 97.56 510 SER B C 1
ATOM 10428 O O . SER B 1 510 ? -4.688 -28.562 4.672 1 97.56 510 SER B O 1
ATOM 10430 N N . LYS B 1 511 ? -4.387 -30.75 4.695 1 97.62 511 LYS B N 1
ATOM 10431 C CA . LYS B 1 511 ? -3.027 -30.781 5.23 1 97.62 511 LYS B CA 1
ATOM 10432 C C . LYS B 1 511 ? -2.256 -31.984 4.691 1 97.62 511 LYS B C 1
ATOM 10434 O O . LYS B 1 511 ? -2.848 -33.031 4.371 1 97.62 511 LYS B O 1
ATOM 10439 N N . ALA B 1 512 ? -0.993 -31.859 4.555 1 97.31 512 ALA B N 1
ATOM 10440 C CA . ALA B 1 512 ? -0.161 -32.938 4.059 1 97.31 512 ALA B CA 1
ATOM 10441 C C . ALA B 1 512 ? 1.242 -32.875 4.656 1 97.31 512 ALA B C 1
ATOM 10443 O O . ALA B 1 512 ? 1.716 -31.812 5.031 1 97.31 512 ALA B O 1
ATOM 10444 N N . TRP B 1 513 ? 1.878 -34.031 4.773 1 97.25 513 TRP B N 1
ATOM 10445 C CA . TRP B 1 513 ? 3.252 -34.188 5.227 1 97.25 513 TRP B CA 1
ATOM 10446 C C . TRP B 1 513 ? 4.066 -34.969 4.207 1 97.25 513 TRP B C 1
ATOM 10448 O O . TRP B 1 513 ? 3.564 -35.938 3.6 1 97.25 513 TRP B O 1
ATOM 10458 N N . ASP B 1 514 ? 5.273 -34.594 4.02 1 96 514 ASP B N 1
ATOM 10459 C CA . ASP B 1 514 ? 6.191 -35.281 3.107 1 96 514 ASP B CA 1
ATOM 10460 C C . ASP B 1 514 ? 7.535 -35.531 3.781 1 96 514 ASP B C 1
ATOM 10462 O O . ASP B 1 514 ? 8.062 -34.688 4.488 1 96 514 ASP B O 1
ATOM 10466 N N . HIS B 1 515 ? 8.094 -36.75 3.551 1 96.38 515 HIS B N 1
ATOM 10467 C CA . HIS B 1 515 ? 9.438 -37.156 3.963 1 96.38 515 HIS B CA 1
ATOM 10468 C C . HIS B 1 515 ? 10.188 -37.812 2.814 1 96.38 515 HIS B C 1
ATOM 10470 O O . HIS B 1 515 ? 9.648 -38.688 2.135 1 96.38 515 HIS B O 1
ATOM 10476 N N . ASN B 1 516 ? 11.367 -37.375 2.594 1 95.94 516 ASN B N 1
ATOM 10477 C CA . ASN B 1 516 ? 12.211 -37.906 1.535 1 95.94 516 ASN B CA 1
ATOM 10478 C C . ASN B 1 516 ? 13.594 -38.312 2.061 1 95.94 516 ASN B C 1
ATOM 10480 O O . ASN B 1 516 ? 14.195 -37.562 2.828 1 95.94 516 ASN B O 1
ATOM 10484 N N . TYR B 1 517 ? 14.094 -39.5 1.675 1 96.56 517 TYR B N 1
ATOM 10485 C CA . TYR B 1 517 ? 15.43 -40.031 1.938 1 96.56 517 TYR B CA 1
ATOM 10486 C C . TYR B 1 517 ? 16.125 -40.438 0.646 1 96.56 517 TYR B C 1
ATOM 10488 O O . TYR B 1 517 ? 15.539 -41.188 -0.16 1 96.56 517 TYR B O 1
ATOM 10496 N N . SER B 1 518 ? 17.359 -40 0.536 1 97.06 518 SER B N 1
ATOM 10497 C CA . SER B 1 518 ? 18.031 -40.406 -0.693 1 97.06 518 SER B CA 1
ATOM 10498 C C . SER B 1 518 ? 19.531 -40.562 -0.462 1 97.06 518 SER B C 1
ATOM 10500 O O . SER B 1 518 ? 20.094 -40 0.471 1 97.06 518 SER B O 1
ATOM 10502 N N . ALA B 1 519 ? 20.141 -41.406 -1.261 1 97.88 519 ALA B N 1
ATOM 10503 C CA . ALA B 1 519 ? 21.578 -41.562 -1.438 1 97.88 519 ALA B CA 1
ATOM 10504 C C . ALA B 1 519 ? 21.953 -41.531 -2.918 1 97.88 519 ALA B C 1
ATOM 10506 O O . ALA B 1 519 ? 21.25 -42.094 -3.754 1 97.88 519 ALA B O 1
ATOM 10507 N N . PHE B 1 520 ? 22.984 -40.781 -3.207 1 97.12 520 PHE B N 1
ATOM 10508 C CA . PHE B 1 520 ? 23.312 -40.656 -4.621 1 97.12 520 PHE B CA 1
ATOM 10509 C C . PHE B 1 520 ? 24.812 -40.562 -4.824 1 97.12 520 PHE B C 1
ATOM 10511 O O . PHE B 1 520 ? 25.562 -40.375 -3.863 1 97.12 520 PHE B O 1
ATOM 10518 N N . GLY B 1 521 ? 25.188 -40.625 -6.152 1 96.19 521 GLY B N 1
ATOM 10519 C CA . GLY B 1 521 ? 26.609 -40.5 -6.48 1 96.19 521 GLY B CA 1
ATOM 10520 C C . GLY B 1 521 ? 26.875 -40.531 -7.973 1 96.19 521 GLY B C 1
ATOM 10521 O O . GLY B 1 521 ? 26.062 -41.031 -8.75 1 96.19 521 GLY B O 1
ATOM 10522 N N . ASN B 1 522 ? 27.969 -39.875 -8.336 1 94.94 522 ASN B N 1
ATOM 10523 C CA . ASN B 1 522 ? 28.531 -39.906 -9.68 1 94.94 522 ASN B CA 1
ATOM 10524 C C . ASN B 1 522 ? 30.031 -40.188 -9.664 1 94.94 522 ASN B C 1
ATOM 10526 O O . ASN B 1 522 ? 30.75 -39.719 -8.789 1 94.94 522 ASN B O 1
ATOM 10530 N N . LEU B 1 523 ? 30.422 -40.969 -10.602 1 96 523 LEU B N 1
ATOM 10531 C CA . LEU B 1 523 ? 31.828 -41.281 -10.812 1 96 523 LEU B CA 1
ATOM 10532 C C . LEU B 1 523 ? 32.219 -41.062 -12.266 1 96 523 LEU B C 1
ATOM 10534 O O . LEU B 1 523 ? 31.609 -41.625 -13.18 1 96 523 LEU B O 1
ATOM 10538 N N . THR B 1 524 ? 33.219 -40.25 -12.492 1 95.81 524 THR B N 1
ATOM 10539 C CA . THR B 1 524 ? 33.75 -40 -13.828 1 95.81 524 THR B CA 1
ATOM 10540 C C . THR B 1 524 ? 35.156 -40.562 -13.992 1 95.81 524 THR B C 1
ATOM 10542 O O . THR B 1 524 ? 36.062 -40.188 -13.234 1 95.81 524 THR B O 1
ATOM 10545 N N . PHE B 1 525 ? 35.312 -41.375 -14.969 1 96.94 525 PHE B N 1
ATOM 10546 C CA . PHE B 1 525 ? 36.594 -41.938 -15.336 1 96.94 525 PHE B CA 1
ATOM 10547 C C . PHE B 1 525 ? 37.125 -41.281 -16.609 1 96.94 525 PHE B C 1
ATOM 10549 O O . PHE B 1 525 ? 36.5 -41.312 -17.656 1 96.94 525 PHE B O 1
ATOM 10556 N N . SER B 1 526 ? 38.281 -40.688 -16.453 1 96.38 526 SER B N 1
ATOM 10557 C CA . SER B 1 526 ? 38.906 -40 -17.578 1 96.38 526 SER B CA 1
ATOM 10558 C C . SER B 1 526 ? 40.281 -40.625 -17.875 1 96.38 526 SER B C 1
ATOM 10560 O O . SER B 1 526 ? 41.312 -40.125 -17.391 1 96.38 526 SER B O 1
ATOM 10562 N N . PRO B 1 527 ? 40.344 -41.469 -18.766 1 94.75 527 PRO B N 1
ATOM 10563 C CA . PRO B 1 527 ? 41.656 -42.062 -19.078 1 94.75 527 PRO B CA 1
ATOM 10564 C C . PRO B 1 527 ? 42.625 -41.062 -19.688 1 94.75 527 PRO B C 1
ATOM 10566 O O . PRO B 1 527 ? 42.281 -40.375 -20.641 1 94.75 527 PRO B O 1
ATOM 10569 N N . GLU B 1 528 ? 43.781 -41.062 -19.219 1 90.88 528 GLU B N 1
ATOM 10570 C CA . GLU B 1 528 ? 44.812 -40.094 -19.625 1 90.88 528 GLU B CA 1
ATOM 10571 C C . GLU B 1 528 ? 45.094 -40.188 -21.109 1 90.88 528 GLU B C 1
ATOM 10573 O O . GLU B 1 528 ? 45.25 -41.281 -21.656 1 90.88 528 GLU B O 1
ATOM 10578 N N . GLY B 1 529 ? 45.125 -39.094 -21.75 1 91 529 GLY B N 1
ATOM 10579 C CA . GLY B 1 529 ? 45.594 -38.969 -23.109 1 91 529 GLY B CA 1
ATOM 10580 C C . GLY B 1 529 ? 44.531 -39.281 -24.141 1 91 529 GLY B C 1
ATOM 10581 O O . GLY B 1 529 ? 44.781 -39.156 -25.344 1 91 529 GLY B O 1
ATOM 10582 N N . THR B 1 530 ? 43.344 -39.625 -23.781 1 92.31 530 THR B N 1
ATOM 10583 C CA . THR B 1 530 ? 42.344 -40.031 -24.75 1 92.31 530 THR B CA 1
ATOM 10584 C C . THR B 1 530 ? 41.344 -38.906 -25.016 1 92.31 530 THR B C 1
ATOM 10586 O O . THR B 1 530 ? 40.688 -38.906 -26.062 1 92.31 530 THR B O 1
ATOM 10589 N N . GLY B 1 531 ? 41.188 -38.031 -24.109 1 94.69 531 GLY B N 1
ATOM 10590 C CA . GLY B 1 531 ? 40.156 -37 -24.203 1 94.69 531 GLY B CA 1
ATOM 10591 C C . GLY B 1 531 ? 38.75 -37.5 -23.891 1 94.69 531 GLY B C 1
ATOM 10592 O O . GLY B 1 531 ? 37.781 -36.75 -23.953 1 94.69 531 GLY B O 1
ATOM 10593 N N . LEU B 1 532 ? 38.625 -38.75 -23.547 1 96.62 532 LEU B N 1
ATOM 10594 C CA . LEU B 1 532 ? 37.344 -39.375 -23.25 1 96.62 532 LEU B CA 1
ATOM 10595 C C . LEU B 1 532 ? 37.031 -39.25 -21.75 1 96.62 532 LEU B C 1
ATOM 10597 O O . LEU B 1 532 ? 37.906 -39.344 -20.922 1 96.62 532 LEU B O 1
ATOM 10601 N N . HIS B 1 533 ? 35.781 -39 -21.484 1 96.88 533 HIS B N 1
ATOM 10602 C CA . HIS B 1 533 ? 35.25 -39 -20.125 1 96.88 533 HIS B CA 1
ATOM 10603 C C . HIS B 1 533 ? 34 -39.844 -19.984 1 96.88 533 HIS B C 1
ATOM 10605 O O . HIS B 1 533 ? 33 -39.625 -20.656 1 96.88 533 HIS B O 1
ATOM 10611 N N . PHE B 1 534 ? 34.062 -40.906 -19.094 1 97.69 534 PHE B N 1
ATOM 10612 C CA . PHE B 1 534 ? 32.938 -41.781 -18.812 1 97.69 534 PHE B CA 1
ATOM 10613 C C . PHE B 1 534 ? 32.375 -41.5 -17.438 1 97.69 534 PHE B C 1
ATOM 10615 O O . PHE B 1 534 ? 33.062 -41.625 -16.422 1 97.69 534 PHE B O 1
ATOM 10622 N N . THR B 1 535 ? 31.141 -41.094 -17.453 1 96.31 535 THR B N 1
ATOM 10623 C CA . THR B 1 535 ? 30.516 -40.844 -16.172 1 96.31 535 THR B CA 1
ATOM 10624 C C . THR B 1 535 ? 29.359 -41.812 -15.938 1 96.31 535 THR B C 1
ATOM 10626 O O . THR B 1 535 ? 28.5 -42 -16.812 1 96.31 535 THR B O 1
ATOM 10629 N N . ALA B 1 536 ? 29.328 -42.469 -14.805 1 97.19 536 ALA B N 1
ATOM 10630 C CA . ALA B 1 536 ? 28.219 -43.281 -14.328 1 97.19 536 ALA B CA 1
ATOM 10631 C C . ALA B 1 536 ? 27.734 -42.812 -12.961 1 97.19 536 ALA B C 1
ATOM 10633 O O . ALA B 1 536 ? 28.531 -42.438 -12.102 1 97.19 536 ALA B O 1
ATOM 10634 N N . GLY B 1 537 ? 26.422 -42.688 -12.875 1 96.06 537 GLY B N 1
ATOM 10635 C CA . GLY B 1 537 ? 25.859 -42.25 -11.609 1 96.06 537 GLY B CA 1
ATOM 10636 C C . GLY B 1 537 ? 24.484 -42.844 -11.336 1 96.06 537 GLY B C 1
ATOM 10637 O O . GLY B 1 537 ? 23.875 -43.469 -12.227 1 96.06 537 GLY B O 1
ATOM 10638 N N . GLY B 1 538 ? 24.031 -42.625 -10.094 1 96.94 538 GLY B N 1
ATOM 10639 C CA . GLY B 1 538 ? 22.719 -43.125 -9.68 1 96.94 538 GLY B CA 1
ATOM 10640 C C . GLY B 1 538 ? 22.25 -42.531 -8.367 1 96.94 538 GLY B C 1
ATOM 10641 O O . GLY B 1 538 ? 23.062 -42.031 -7.582 1 96.94 538 GLY B O 1
ATOM 10642 N N . ARG B 1 539 ? 20.969 -42.562 -8.164 1 97.25 539 ARG B N 1
ATOM 10643 C CA . ARG B 1 539 ? 20.328 -42.094 -6.938 1 97.25 539 ARG B CA 1
ATOM 10644 C C . ARG B 1 539 ? 19.219 -43.031 -6.5 1 97.25 539 ARG B C 1
ATOM 10646 O O . ARG B 1 539 ? 18.344 -43.406 -7.297 1 97.25 539 ARG B O 1
ATOM 10653 N N . PHE B 1 540 ? 19.328 -43.438 -5.27 1 97.44 540 PHE B N 1
ATOM 10654 C CA . PHE B 1 540 ? 18.219 -44.125 -4.625 1 97.44 540 PHE B CA 1
ATOM 10655 C C . PHE B 1 540 ? 17.391 -43.156 -3.787 1 97.44 540 PHE B C 1
ATOM 10657 O O . PHE B 1 540 ? 17.938 -42.406 -2.975 1 97.44 540 PHE B O 1
ATOM 10664 N N . THR B 1 541 ? 16.047 -43.219 -4.055 1 96.12 541 THR B N 1
ATOM 10665 C CA . THR B 1 541 ? 15.156 -42.312 -3.367 1 96.12 541 THR B CA 1
ATOM 10666 C C . THR B 1 541 ? 13.984 -43.031 -2.732 1 96.12 541 THR B C 1
ATOM 10668 O O . THR B 1 541 ? 13.375 -43.906 -3.365 1 96.12 541 THR B O 1
ATOM 10671 N N . LYS B 1 542 ? 13.703 -42.688 -1.499 1 96.12 542 LYS B N 1
ATOM 10672 C CA . LYS B 1 542 ? 12.469 -43.094 -0.818 1 96.12 542 LYS B CA 1
ATOM 10673 C C . LYS B 1 542 ? 11.648 -41.844 -0.441 1 96.12 542 LYS B C 1
ATOM 10675 O O . LYS B 1 542 ? 12.133 -40.969 0.266 1 96.12 542 LYS B O 1
ATOM 10680 N N . ASP B 1 543 ? 10.414 -41.906 -0.955 1 94 543 ASP B N 1
ATOM 10681 C CA . ASP B 1 543 ? 9.516 -40.75 -0.734 1 94 543 ASP B CA 1
ATOM 10682 C C . ASP B 1 543 ? 8.203 -41.219 -0.097 1 94 543 ASP B C 1
ATOM 10684 O O . ASP B 1 543 ? 7.547 -42.125 -0.599 1 94 543 ASP B O 1
ATOM 10688 N N . LYS B 1 544 ? 7.895 -40.594 1.069 1 95.5 544 LYS B N 1
ATOM 10689 C CA . LYS B 1 544 ? 6.648 -40.875 1.772 1 95.5 544 LYS B CA 1
ATOM 10690 C C . LYS B 1 544 ? 5.82 -39.625 1.966 1 95.5 544 LYS B C 1
ATOM 10692 O O . LYS B 1 544 ? 6.34 -38.594 2.422 1 95.5 544 LYS B O 1
ATOM 10697 N N . ARG B 1 545 ? 4.508 -39.688 1.565 1 94.5 545 ARG B N 1
ATOM 10698 C CA . ARG B 1 545 ? 3.594 -38.562 1.725 1 94.5 545 ARG B CA 1
ATOM 10699 C C . ARG B 1 545 ? 2.246 -39 2.271 1 94.5 545 ARG B C 1
ATOM 10701 O O . ARG B 1 545 ? 1.751 -40.062 1.902 1 94.5 545 ARG B O 1
ATOM 10708 N N . HIS B 1 546 ? 1.687 -38.25 3.162 1 97.19 546 HIS B N 1
ATOM 10709 C CA . HIS B 1 546 ? 0.328 -38.5 3.641 1 97.19 546 HIS B CA 1
ATOM 10710 C C . HIS B 1 546 ? -0.376 -37.188 3.963 1 97.19 546 HIS B C 1
ATOM 10712 O O . HIS B 1 546 ? 0.267 -36.125 4.059 1 97.19 546 HIS B O 1
ATOM 10718 N N . GLY B 1 547 ? -1.689 -37.312 3.986 1 97.38 547 GLY B N 1
ATOM 10719 C CA . GLY B 1 547 ? -2.441 -36.094 4.273 1 97.38 547 GLY B CA 1
ATOM 10720 C C . GLY B 1 547 ? -3.93 -36.344 4.445 1 97.38 547 GLY B C 1
ATOM 10721 O O . GLY B 1 547 ? -4.367 -37.5 4.523 1 97.38 547 GLY B O 1
ATOM 10722 N N . ALA B 1 548 ? -4.613 -35.219 4.629 1 97.81 548 ALA B N 1
ATOM 10723 C CA . ALA B 1 548 ? -6.059 -35.281 4.832 1 97.81 548 ALA B CA 1
ATOM 10724 C C . ALA B 1 548 ? -6.746 -34.062 4.18 1 97.81 548 ALA B C 1
ATOM 10726 O O . ALA B 1 548 ? -6.203 -32.969 4.176 1 97.81 548 ALA B O 1
ATOM 10727 N N . LEU B 1 549 ? -7.797 -34.344 3.518 1 97.25 549 LEU B N 1
ATOM 10728 C CA . LEU B 1 549 ? -8.805 -33.344 3.156 1 97.25 549 LEU B CA 1
ATOM 10729 C C . LEU B 1 549 ? -9.969 -33.375 4.137 1 97.25 549 LEU B C 1
ATOM 10731 O O . LEU B 1 549 ? -10.914 -34.156 3.965 1 97.25 549 LEU B O 1
ATOM 10735 N N . TYR B 1 550 ? -9.953 -32.469 5.129 1 96.81 550 TYR B N 1
ATOM 10736 C CA . TYR B 1 550 ? -10.789 -32.656 6.309 1 96.81 550 TYR B CA 1
ATOM 10737 C C . TYR B 1 550 ? -12.023 -31.781 6.262 1 96.81 550 TYR B C 1
ATOM 10739 O O . TYR B 1 550 ? -12.922 -31.906 7.098 1 96.81 550 TYR B O 1
ATOM 10747 N N . VAL B 1 551 ? -12.07 -30.875 5.375 1 97.06 551 VAL B N 1
ATOM 10748 C CA . VAL B 1 551 ? -13.297 -30.109 5.137 1 97.06 551 VAL B CA 1
ATOM 10749 C C . VAL B 1 551 ? -13.594 -30.062 3.641 1 97.06 551 VAL B C 1
ATOM 10751 O O . VAL B 1 551 ? -12.688 -29.844 2.83 1 97.06 551 VAL B O 1
ATOM 10754 N N . VAL B 1 552 ? -14.773 -30.328 3.189 1 95.75 552 VAL B N 1
ATOM 10755 C CA . VAL B 1 552 ? -15.312 -30.109 1.851 1 95.75 552 VAL B CA 1
ATOM 10756 C C . VAL B 1 552 ? -16.703 -29.5 1.945 1 95.75 552 VAL B C 1
ATOM 10758 O O . VAL B 1 552 ? -17.578 -30.047 2.615 1 95.75 552 VAL B O 1
ATOM 10761 N N . ASN B 1 553 ? -16.906 -28.406 1.334 1 94.88 553 ASN B N 1
ATOM 10762 C CA . ASN B 1 553 ? -18.203 -27.719 1.303 1 94.88 553 ASN B CA 1
ATOM 10763 C C . ASN B 1 553 ? -18.734 -27.453 2.709 1 94.88 553 ASN B C 1
ATOM 10765 O O . ASN B 1 553 ? -19.875 -27.781 3.016 1 94.88 553 ASN B O 1
ATOM 10769 N N . ASN B 1 554 ? -17.828 -26.969 3.512 1 96.44 554 ASN B N 1
ATOM 10770 C CA . ASN B 1 554 ? -18.125 -26.5 4.859 1 96.44 554 ASN B CA 1
ATOM 10771 C C . ASN B 1 554 ? -18.625 -27.641 5.754 1 96.44 554 ASN B C 1
ATOM 10773 O O . ASN B 1 554 ? -19.453 -27.406 6.645 1 96.44 554 ASN B O 1
ATOM 10777 N N . ALA B 1 555 ? -18.203 -28.797 5.473 1 95.31 555 ALA B N 1
ATOM 10778 C CA . ALA B 1 555 ? -18.5 -29.969 6.281 1 95.31 555 ALA B CA 1
ATOM 10779 C C . ALA B 1 555 ? -17.25 -30.828 6.496 1 95.31 555 ALA B C 1
ATOM 10781 O O . ALA B 1 555 ? -16.422 -30.953 5.586 1 95.31 555 ALA B O 1
ATOM 10782 N N . VAL B 1 556 ? -17.203 -31.391 7.633 1 95.94 556 VAL B N 1
ATOM 10783 C CA . VAL B 1 556 ? -16.047 -32.219 7.949 1 95.94 556 VAL B CA 1
ATOM 10784 C C . VAL B 1 556 ? -16.078 -33.5 7.098 1 95.94 556 VAL B C 1
ATOM 10786 O O . VAL B 1 556 ? -17.141 -34.094 6.895 1 95.94 556 VAL B O 1
ATOM 10789 N N . GLN B 1 557 ? -14.977 -33.812 6.547 1 93.25 557 GLN B N 1
ATOM 10790 C CA . GLN B 1 557 ? -14.812 -35.031 5.805 1 93.25 557 GLN B CA 1
ATOM 10791 C C . GLN B 1 557 ? -13.664 -35.875 6.367 1 93.25 557 GLN B C 1
ATOM 10793 O O . GLN B 1 557 ? -12.773 -35.344 7.039 1 93.25 557 GLN B O 1
ATOM 10798 N N . GLY B 1 558 ? -13.695 -37.188 6.105 1 91.75 558 GLY B N 1
ATOM 10799 C CA . GLY B 1 558 ? -12.633 -38.094 6.555 1 91.75 558 GLY B CA 1
ATOM 10800 C C . GLY B 1 558 ? -11.758 -38.594 5.422 1 91.75 558 GLY B C 1
ATOM 10801 O O . GLY B 1 558 ? -11.305 -39.719 5.449 1 91.75 558 GLY B O 1
ATOM 10802 N N . PHE B 1 559 ? -11.555 -37.781 4.387 1 94.19 559 PHE B N 1
ATOM 10803 C CA . PHE B 1 559 ? -10.758 -38.219 3.25 1 94.19 559 PHE B CA 1
ATOM 10804 C C . PHE B 1 559 ? -9.266 -38.156 3.58 1 94.19 559 PHE B C 1
ATOM 10806 O O . PHE B 1 559 ? -8.766 -37.125 4.047 1 94.19 559 PHE B O 1
ATOM 10813 N N . THR B 1 560 ? -8.531 -39.219 3.381 1 95.81 560 THR B N 1
ATOM 10814 C CA . THR B 1 560 ? -7.09 -39.281 3.594 1 95.81 560 THR B CA 1
ATOM 10815 C C . THR B 1 560 ? -6.398 -39.938 2.412 1 95.81 560 THR B C 1
ATOM 10817 O O . THR B 1 560 ? -7.055 -40.594 1.584 1 95.81 560 THR B O 1
ATOM 10820 N N . PHE B 1 561 ? -5.141 -39.719 2.289 1 95.38 561 PHE B N 1
ATOM 10821 C CA . PHE B 1 561 ? -4.328 -40.469 1.324 1 95.38 561 PHE B CA 1
ATOM 10822 C C . PHE B 1 561 ? -2.961 -40.781 1.909 1 95.38 561 PHE B C 1
ATOM 10824 O O . PHE B 1 561 ? -2.533 -40.188 2.891 1 95.38 561 PHE B O 1
ATOM 10831 N N . GLU B 1 562 ? -2.361 -41.781 1.396 1 94.62 562 GLU B N 1
ATOM 10832 C CA . GLU B 1 562 ? -0.976 -42.156 1.669 1 94.62 562 GLU B CA 1
ATOM 10833 C C . GLU B 1 562 ? -0.278 -42.656 0.404 1 94.62 562 GLU B C 1
ATOM 10835 O O . GLU B 1 562 ? -0.879 -43.344 -0.41 1 94.62 562 GLU B O 1
ATOM 10840 N N . ASN B 1 563 ? 0.899 -42.219 0.209 1 92.06 563 ASN B N 1
ATOM 10841 C CA . ASN B 1 563 ? 1.748 -42.625 -0.905 1 92.06 563 ASN B CA 1
ATOM 10842 C C . ASN B 1 563 ? 3.182 -42.875 -0.452 1 92.06 563 ASN B C 1
ATOM 10844 O O . ASN B 1 563 ? 3.717 -42.125 0.379 1 92.06 563 ASN B O 1
ATOM 10848 N N . SER B 1 564 ? 3.717 -43.969 -0.861 1 91.88 564 SER B N 1
ATOM 10849 C CA . SER B 1 564 ? 5.117 -44.312 -0.624 1 91.88 564 SER B CA 1
ATOM 10850 C C . SER B 1 564 ? 5.785 -44.812 -1.894 1 91.88 564 SER B C 1
ATOM 10852 O O . SER B 1 564 ? 5.27 -45.719 -2.547 1 91.88 564 SER B O 1
ATOM 10854 N N . ILE B 1 565 ? 6.875 -44.281 -2.242 1 90.56 565 ILE B N 1
ATOM 10855 C CA . ILE B 1 565 ? 7.57 -44.688 -3.463 1 90.56 565 ILE B CA 1
ATOM 10856 C C . ILE B 1 565 ? 9.047 -44.906 -3.162 1 90.56 565 ILE B C 1
ATOM 10858 O O . ILE B 1 565 ? 9.656 -44.188 -2.373 1 90.56 565 ILE B O 1
ATOM 10862 N N . SER B 1 566 ? 9.578 -46 -3.709 1 93.81 566 SER B N 1
ATOM 10863 C CA . SER B 1 566 ? 11.016 -46.25 -3.764 1 93.81 566 SER B CA 1
ATOM 10864 C C . SER B 1 566 ? 11.492 -46.438 -5.203 1 93.81 566 SER B C 1
ATOM 10866 O O . SER B 1 566 ? 10.898 -47.188 -5.98 1 93.81 566 SER B O 1
ATOM 10868 N N . ARG B 1 567 ? 12.586 -45.75 -5.508 1 93.94 567 ARG B N 1
ATOM 10869 C CA . ARG B 1 567 ? 13.016 -45.812 -6.902 1 93.94 567 ARG B CA 1
ATOM 10870 C C . ARG B 1 567 ? 14.516 -45.562 -7.027 1 93.94 567 ARG B C 1
ATOM 10872 O O . ARG B 1 567 ? 15.133 -45.031 -6.109 1 93.94 567 ARG B O 1
ATOM 10879 N N . PHE B 1 568 ? 15.023 -45.969 -8.18 1 95.88 568 PHE B N 1
ATOM 10880 C CA . PHE B 1 568 ? 16.406 -45.75 -8.555 1 95.88 568 PHE B CA 1
ATOM 10881 C C . PHE B 1 568 ? 16.5 -45 -9.875 1 95.88 568 PHE B C 1
ATOM 10883 O O . PHE B 1 568 ? 15.867 -45.375 -10.859 1 95.88 568 PHE B O 1
ATOM 10890 N N . ASP B 1 569 ? 17.188 -44 -9.93 1 96.19 569 ASP B N 1
ATOM 10891 C CA . ASP B 1 569 ? 17.391 -43.188 -11.133 1 96.19 569 ASP B CA 1
ATOM 10892 C C . ASP B 1 569 ? 18.844 -43.25 -11.594 1 96.19 569 ASP B C 1
ATOM 10894 O O . ASP B 1 569 ? 19.703 -42.562 -11.023 1 96.19 569 ASP B O 1
ATOM 10898 N N . PRO B 1 570 ? 19.125 -43.875 -12.648 1 96.56 570 PRO B N 1
ATOM 10899 C CA . PRO B 1 570 ? 20.484 -43.938 -13.18 1 96.56 570 PRO B CA 1
ATOM 10900 C C . PRO B 1 570 ? 20.812 -42.812 -14.141 1 96.56 570 PRO B C 1
ATOM 10902 O O . PRO B 1 570 ? 19.906 -42.156 -14.656 1 96.56 570 PRO B O 1
ATOM 10905 N N . MET B 1 571 ? 22.094 -42.562 -14.414 1 96.06 571 MET B N 1
ATOM 10906 C CA . MET B 1 571 ? 22.609 -41.656 -15.414 1 96.06 571 MET B CA 1
ATOM 10907 C C . MET B 1 571 ? 23.906 -42.156 -16.016 1 96.06 571 MET B C 1
ATOM 10909 O O . MET B 1 571 ? 24.781 -42.656 -15.297 1 96.06 571 MET B O 1
ATOM 10913 N N . PHE B 1 572 ? 24.016 -42.125 -17.312 1 97.69 572 PHE B N 1
ATOM 10914 C CA . PHE B 1 572 ? 25.234 -42.469 -18.047 1 97.69 572 PHE B CA 1
ATOM 10915 C C . PHE B 1 572 ? 25.578 -41.344 -19.031 1 97.69 572 PHE B C 1
ATOM 10917 O O . PHE B 1 572 ? 24.703 -40.812 -19.719 1 97.69 572 PHE B O 1
ATOM 10924 N N . ASN B 1 573 ? 26.797 -41 -19.016 1 96.88 573 ASN B N 1
ATOM 10925 C CA . ASN B 1 573 ? 27.297 -39.938 -19.875 1 96.88 573 ASN B CA 1
ATOM 10926 C C . ASN B 1 573 ? 28.656 -40.281 -20.469 1 96.88 573 ASN B C 1
ATOM 10928 O O . ASN B 1 573 ? 29.547 -40.75 -19.75 1 96.88 573 ASN B O 1
ATOM 10932 N N . ILE B 1 574 ? 28.797 -40.094 -21.75 1 98.06 574 ILE B N 1
ATOM 10933 C CA . ILE B 1 574 ? 30.094 -40.188 -22.422 1 98.06 574 ILE B CA 1
ATOM 10934 C C . ILE B 1 574 ? 30.406 -38.875 -23.094 1 98.06 574 ILE B C 1
ATOM 10936 O O . ILE B 1 574 ? 29.625 -38.344 -23.891 1 98.06 574 ILE B O 1
ATOM 10940 N N . ALA B 1 575 ? 31.5 -38.406 -22.75 1 97.44 575 ALA B N 1
ATOM 10941 C CA . ALA B 1 575 ? 31.953 -37.156 -23.344 1 97.44 575 ALA B CA 1
ATOM 10942 C C . ALA B 1 575 ? 33.312 -37.312 -24.016 1 97.44 575 ALA B C 1
ATOM 10944 O O . ALA B 1 575 ? 34.094 -38.188 -23.641 1 97.44 575 ALA B O 1
ATOM 10945 N N . TYR B 1 576 ? 33.562 -36.438 -24.984 1 97.88 576 TYR B N 1
ATOM 10946 C CA . TYR B 1 576 ? 34.812 -36.5 -25.766 1 97.88 576 TYR B CA 1
ATOM 10947 C C . TYR B 1 576 ? 35.312 -35.125 -26.141 1 97.88 576 TYR B C 1
ATOM 10949 O O . TYR B 1 576 ? 34.594 -34.344 -26.812 1 97.88 576 TYR B O 1
ATOM 10957 N N . ASP B 1 577 ? 36.469 -34.938 -25.719 1 96.81 577 ASP B N 1
ATOM 10958 C CA . ASP B 1 577 ? 37.156 -33.719 -26.156 1 96.81 577 ASP B CA 1
ATOM 10959 C C . ASP B 1 577 ? 37.781 -33.906 -27.547 1 96.81 577 ASP B C 1
ATOM 10961 O O . ASP B 1 577 ? 38.938 -34.219 -27.688 1 96.81 577 ASP B O 1
ATOM 10965 N N . ALA B 1 578 ? 37 -33.562 -28.5 1 96.62 578 ALA B N 1
ATOM 10966 C CA . ALA B 1 578 ? 37.5 -33.75 -29.859 1 96.62 578 ALA B CA 1
ATOM 10967 C C . ALA B 1 578 ? 38.688 -32.844 -30.141 1 96.62 578 ALA B C 1
ATOM 10969 O O . ALA B 1 578 ? 39.625 -33.219 -30.844 1 96.62 578 ALA B O 1
ATOM 10970 N N . THR B 1 579 ? 38.562 -31.578 -29.703 1 94.88 579 THR B N 1
ATOM 10971 C CA . THR B 1 579 ? 39.656 -30.609 -29.609 1 94.88 579 THR B CA 1
ATOM 10972 C C . THR B 1 579 ? 39.594 -29.844 -28.297 1 94.88 579 THR B C 1
ATOM 10974 O O . THR B 1 579 ? 38.719 -30.094 -27.469 1 94.88 579 THR B O 1
ATOM 10977 N N . GLN B 1 580 ? 40.5 -28.953 -28.266 1 91.44 580 GLN B N 1
ATOM 10978 C CA . GLN B 1 580 ? 40.469 -28.094 -27.094 1 91.44 580 GLN B CA 1
ATOM 10979 C C . GLN B 1 580 ? 39.25 -27.172 -27.109 1 91.44 580 GLN B C 1
ATOM 10981 O O . GLN B 1 580 ? 38.812 -26.672 -26.078 1 91.44 580 GLN B O 1
ATOM 10986 N N . ASP B 1 581 ? 38.656 -27.078 -28.312 1 94.5 581 ASP B N 1
ATOM 10987 C CA . ASP B 1 581 ? 37.562 -26.109 -28.469 1 94.5 581 ASP B CA 1
ATOM 10988 C C . ASP B 1 581 ? 36.25 -26.797 -28.812 1 94.5 581 ASP B C 1
ATOM 10990 O O . ASP B 1 581 ? 35.219 -26.141 -29 1 94.5 581 ASP B O 1
ATOM 10994 N N . VAL B 1 582 ? 36.25 -28.109 -28.953 1 97.12 582 VAL B N 1
ATOM 10995 C CA . VAL B 1 582 ? 35.062 -28.859 -29.312 1 97.12 582 VAL B CA 1
ATOM 10996 C C . VAL B 1 582 ? 34.844 -30.016 -28.328 1 97.12 582 VAL B C 1
ATOM 10998 O O . VAL B 1 582 ? 35.688 -30.922 -28.25 1 97.12 582 VAL B O 1
ATOM 11001 N N . HIS B 1 583 ? 33.844 -29.922 -27.609 1 97.5 583 HIS B N 1
ATOM 11002 C CA . HIS B 1 583 ? 33.438 -30.922 -26.625 1 97.5 583 HIS B CA 1
ATOM 11003 C C . HIS B 1 583 ? 32.125 -31.578 -27.031 1 97.5 583 HIS B C 1
ATOM 11005 O O . HIS B 1 583 ? 31.094 -30.906 -27.156 1 97.5 583 HIS B O 1
ATOM 11011 N N . LEU B 1 584 ? 32.125 -32.906 -27.312 1 98.44 584 LEU B N 1
ATOM 11012 C CA . LEU B 1 584 ? 30.953 -33.656 -27.688 1 98.44 584 LEU B CA 1
ATOM 11013 C C . LEU B 1 584 ? 30.5 -34.562 -26.531 1 98.44 584 LEU B C 1
ATOM 11015 O O . LEU B 1 584 ? 31.328 -35 -25.719 1 98.44 584 LEU B O 1
ATOM 11019 N N . TYR B 1 585 ? 29.172 -34.812 -26.453 1 98 585 TYR B N 1
ATOM 11020 C CA . TYR B 1 585 ? 28.734 -35.719 -25.406 1 98 585 TYR B CA 1
ATOM 11021 C C . TYR B 1 585 ? 27.438 -36.406 -25.797 1 98 585 TYR B C 1
ATOM 11023 O O . TYR B 1 585 ? 26.719 -35.969 -26.703 1 98 585 TYR B O 1
ATOM 11031 N N . ALA B 1 586 ? 27.172 -37.531 -25.172 1 98.5 586 ALA B N 1
ATOM 11032 C CA . ALA B 1 586 ? 25.922 -38.281 -25.156 1 98.5 586 ALA B CA 1
ATOM 11033 C C . ALA B 1 586 ? 25.531 -38.688 -23.734 1 98.5 586 ALA B C 1
ATOM 11035 O O . ALA B 1 586 ? 26.375 -39.094 -22.953 1 98.5 586 ALA B O 1
ATOM 11036 N N . LYS B 1 587 ? 24.219 -38.5 -23.5 1 97.38 587 LYS B N 1
ATOM 11037 C CA . LYS B 1 587 ? 23.766 -38.719 -22.125 1 97.38 587 LYS B CA 1
ATOM 11038 C C . LYS B 1 587 ? 22.453 -39.469 -22.094 1 97.38 587 LYS B C 1
ATOM 11040 O O . LYS B 1 587 ? 21.547 -39.219 -22.891 1 97.38 587 LYS B O 1
ATOM 11045 N N . TYR B 1 588 ? 22.422 -40.469 -21.188 1 97.44 588 TYR B N 1
ATOM 11046 C CA . TYR B 1 588 ? 21.188 -41.125 -20.781 1 97.44 588 TYR B CA 1
ATOM 11047 C C . TYR B 1 588 ? 20.891 -40.844 -19.312 1 97.44 588 TYR B C 1
ATOM 11049 O O . TYR B 1 588 ? 21.766 -40.906 -18.453 1 97.44 588 TYR B O 1
ATOM 11057 N N . SER B 1 589 ? 19.641 -40.469 -19.047 1 96.06 589 SER B N 1
ATOM 11058 C CA . SER B 1 589 ? 19.266 -40.219 -17.656 1 96.06 589 SER B CA 1
ATOM 11059 C C . SER B 1 589 ? 17.766 -40.406 -17.453 1 96.06 589 SER B C 1
ATOM 11061 O O . SER B 1 589 ? 16.984 -40.406 -18.406 1 96.06 589 SER B O 1
ATOM 11063 N N . THR B 1 590 ? 17.406 -40.625 -16.188 1 95.44 590 THR B N 1
ATOM 11064 C CA . THR B 1 590 ? 15.992 -40.688 -15.82 1 95.44 590 THR B CA 1
ATOM 11065 C C . THR B 1 590 ? 15.656 -39.656 -14.758 1 95.44 590 THR B C 1
ATOM 11067 O O . THR B 1 590 ? 16.562 -39.094 -14.125 1 95.44 590 THR B O 1
ATOM 11070 N N . GLY B 1 591 ? 14.422 -39.312 -14.688 1 93.5 591 GLY B N 1
ATOM 11071 C CA . GLY B 1 591 ? 13.852 -38.438 -13.672 1 93.5 591 GLY B CA 1
ATOM 11072 C C . GLY B 1 591 ? 12.398 -38.75 -13.359 1 93.5 591 GLY B C 1
ATOM 11073 O O . GLY B 1 591 ? 11.781 -39.594 -14.039 1 93.5 591 GLY B O 1
ATOM 11074 N N . PHE B 1 592 ? 11.906 -38.125 -12.297 1 92.94 592 PHE B N 1
ATOM 11075 C CA . PHE B 1 592 ? 10.516 -38.406 -11.953 1 92.94 592 PHE B CA 1
ATOM 11076 C C . PHE B 1 592 ? 9.898 -37.219 -11.211 1 92.94 592 PHE B C 1
ATOM 11078 O O . PHE B 1 592 ? 10.609 -36.312 -10.742 1 92.94 592 PHE B O 1
ATOM 11085 N N . ARG B 1 593 ? 8.625 -37.125 -11.211 1 91.94 593 ARG B N 1
ATOM 11086 C CA . ARG B 1 593 ? 7.789 -36.281 -10.359 1 91.94 593 ARG B CA 1
ATOM 11087 C C . ARG B 1 593 ? 6.996 -37.125 -9.367 1 91.94 593 ARG B C 1
ATOM 11089 O O . ARG B 1 593 ? 6.32 -38.094 -9.758 1 91.94 593 ARG B O 1
ATOM 11096 N N . ALA B 1 594 ? 7.07 -36.688 -8.172 1 90.5 594 ALA B N 1
ATOM 11097 C CA . ALA B 1 594 ? 6.465 -37.469 -7.098 1 90.5 594 ALA B CA 1
ATOM 11098 C C . ALA B 1 594 ? 4.949 -37.531 -7.246 1 90.5 594 ALA B C 1
ATOM 11100 O O . ALA B 1 594 ? 4.344 -36.625 -7.84 1 90.5 594 ALA B O 1
ATOM 11101 N N . GLY B 1 595 ? 4.355 -38.562 -6.773 1 90.69 595 GLY B N 1
ATOM 11102 C CA . GLY B 1 595 ? 2.906 -38.625 -6.66 1 90.69 595 GLY B CA 1
ATOM 11103 C C . GLY B 1 595 ? 2.361 -37.781 -5.52 1 90.69 595 GLY B C 1
ATOM 11104 O O . GLY B 1 595 ? 3.123 -37.125 -4.805 1 90.69 595 GLY B O 1
ATOM 11105 N N . GLY B 1 596 ? 1.108 -37.844 -5.367 1 93 596 GLY B N 1
ATOM 11106 C CA . GLY B 1 596 ? 0.425 -37.062 -4.348 1 93 596 GLY B CA 1
ATOM 11107 C C . GLY B 1 596 ? -1.085 -37.219 -4.402 1 93 596 GLY B C 1
ATOM 11108 O O . GLY B 1 596 ? -1.605 -38.281 -4.672 1 93 596 GLY B O 1
ATOM 11109 N N . ALA B 1 597 ? -1.701 -36.188 -3.941 1 94.94 597 ALA B N 1
ATOM 11110 C CA . ALA B 1 597 ? -3.158 -36.094 -3.98 1 94.94 597 ALA B CA 1
ATOM 11111 C C . ALA B 1 597 ? -3.615 -34.688 -4.332 1 94.94 597 ALA B C 1
ATOM 11113 O O . ALA B 1 597 ? -2.92 -33.719 -4.035 1 94.94 597 ALA B O 1
ATOM 11114 N N . ASN B 1 598 ? -4.73 -34.656 -5 1 93.81 598 ASN B N 1
ATOM 11115 C CA . ASN B 1 598 ? -5.316 -33.375 -5.414 1 93.81 598 ASN B CA 1
ATOM 11116 C C . ASN B 1 598 ? -6.383 -32.906 -4.43 1 93.81 598 ASN B C 1
ATOM 11118 O O . ASN B 1 598 ? -7.426 -33.562 -4.281 1 93.81 598 ASN B O 1
ATOM 11122 N N . ASP B 1 599 ? -6.148 -31.719 -3.875 1 93 599 ASP B N 1
ATOM 11123 C CA . ASP B 1 599 ? -7.062 -31.234 -2.842 1 93 599 ASP B CA 1
ATOM 11124 C C . ASP B 1 599 ? -8.391 -30.781 -3.447 1 93 599 ASP B C 1
ATOM 11126 O O . ASP B 1 599 ? -9.312 -30.422 -2.723 1 93 599 ASP B O 1
ATOM 11130 N N . ARG B 1 600 ? -8.531 -30.781 -4.68 1 90.75 600 ARG B N 1
ATOM 11131 C CA . ARG B 1 600 ? -9.773 -30.453 -5.352 1 90.75 600 ARG B CA 1
ATOM 11132 C C . ARG B 1 600 ? -10.477 -31.703 -5.871 1 90.75 600 ARG B C 1
ATOM 11134 O O . ARG B 1 600 ? -11.492 -31.609 -6.562 1 90.75 600 ARG B O 1
ATOM 11141 N N . SER B 1 601 ? -9.914 -32.844 -5.551 1 89.5 601 SER B N 1
ATOM 11142 C CA . SER B 1 601 ? -10.484 -34.094 -6.035 1 89.5 601 SER B CA 1
ATOM 11143 C C . SER B 1 601 ? -11.727 -34.469 -5.238 1 89.5 601 SER B C 1
ATOM 11145 O O . SER B 1 601 ? -12.031 -33.875 -4.211 1 89.5 601 SER B O 1
ATOM 11147 N N . GLN B 1 602 ? -12.359 -35.438 -5.75 1 84.44 602 GLN B N 1
ATOM 11148 C CA . GLN B 1 602 ? -13.609 -35.906 -5.148 1 84.44 602 GLN B CA 1
ATOM 11149 C C . GLN B 1 602 ? -13.367 -36.531 -3.787 1 84.44 602 GLN B C 1
ATOM 11151 O O . GLN B 1 602 ? -14.195 -36.406 -2.883 1 84.44 602 GLN B O 1
ATOM 11156 N N . SER B 1 603 ? -12.266 -37.219 -3.633 1 87.12 603 SER B N 1
ATOM 11157 C CA . SER B 1 603 ? -12.07 -38 -2.414 1 87.12 603 SER B CA 1
ATOM 11158 C C . SER B 1 603 ? -10.625 -37.938 -1.945 1 87.12 603 SER B C 1
ATOM 11160 O O . SER B 1 603 ? -10.188 -38.75 -1.142 1 87.12 603 SER B O 1
ATOM 11162 N N . PHE B 1 604 ? -9.906 -37.062 -2.455 1 92.69 604 PHE B N 1
ATOM 11163 C CA . PHE B 1 604 ? -8.508 -36.875 -2.092 1 92.69 604 PHE B CA 1
ATOM 11164 C C . PHE B 1 604 ? -7.711 -38.156 -2.348 1 92.69 604 PHE B C 1
ATOM 11166 O O . PHE B 1 604 ? -6.848 -38.531 -1.55 1 92.69 604 PHE B O 1
ATOM 11173 N N . ASN B 1 605 ? -7.965 -38.844 -3.393 1 89.81 605 ASN B N 1
ATOM 11174 C CA . ASN B 1 605 ? -7.285 -40.094 -3.738 1 89.81 605 ASN B CA 1
ATOM 11175 C C . ASN B 1 605 ? -5.844 -39.844 -4.18 1 89.81 605 ASN B C 1
ATOM 11177 O O . ASN B 1 605 ? -5.559 -38.844 -4.836 1 89.81 605 ASN B O 1
ATOM 11181 N N . ALA B 1 606 ? -5.062 -40.781 -3.947 1 93.5 606 ALA B N 1
ATOM 11182 C CA . ALA B 1 606 ? -3.656 -40.688 -4.332 1 93.5 606 ALA B CA 1
ATOM 11183 C C . ALA B 1 606 ? -3.48 -40.938 -5.828 1 93.5 606 ALA B C 1
ATOM 11185 O O . ALA B 1 606 ? -4.215 -41.75 -6.418 1 93.5 606 ALA B O 1
ATOM 11186 N N . PHE B 1 607 ? -2.637 -40.312 -6.48 1 91.94 607 PHE B N 1
ATOM 11187 C CA . PHE B 1 607 ? -2.104 -40.625 -7.793 1 91.94 607 PHE B CA 1
ATOM 11188 C C . PHE B 1 607 ? -0.617 -40.969 -7.707 1 91.94 607 PHE B C 1
ATOM 11190 O O . PHE B 1 607 ? 0.055 -40.562 -6.754 1 91.94 607 PHE B O 1
ATOM 11197 N N . GLY B 1 608 ? -0.057 -41.656 -8.633 1 91.69 608 GLY B N 1
ATOM 11198 C CA . GLY B 1 608 ? 1.316 -42.125 -8.594 1 91.69 608 GLY B CA 1
ATOM 11199 C C . GLY B 1 608 ? 2.305 -41.156 -9.219 1 91.69 608 GLY B C 1
ATOM 11200 O O . GLY B 1 608 ? 1.914 -40.094 -9.719 1 91.69 608 GLY B O 1
ATOM 11201 N N . PRO B 1 609 ? 3.535 -41.562 -9.156 1 92.81 609 PRO B N 1
ATOM 11202 C CA . PRO B 1 609 ? 4.574 -40.719 -9.766 1 92.81 609 PRO B CA 1
ATOM 11203 C C . PRO B 1 609 ? 4.574 -40.781 -11.289 1 92.81 609 PRO B C 1
ATOM 11205 O O . PRO B 1 609 ? 3.977 -41.688 -11.867 1 92.81 609 PRO B O 1
ATOM 11208 N N . GLU B 1 610 ? 5.094 -39.781 -11.844 1 93.12 610 GLU B N 1
ATOM 11209 C CA . GLU B 1 610 ? 5.426 -39.719 -13.258 1 93.12 610 GLU B CA 1
ATOM 11210 C C . GLU B 1 610 ? 6.93 -39.844 -13.477 1 93.12 610 GLU B C 1
ATOM 11212 O O . GLU B 1 610 ? 7.719 -39.312 -12.695 1 93.12 610 GLU B O 1
ATOM 11217 N N . SER B 1 611 ? 7.332 -40.562 -14.547 1 93.38 611 SER B N 1
ATOM 11218 C CA . SER B 1 611 ? 8.75 -40.781 -14.805 1 93.38 611 SER B CA 1
ATOM 11219 C C . SER B 1 611 ? 9.109 -40.469 -16.25 1 93.38 611 SER B C 1
ATOM 11221 O O . SER B 1 611 ? 8.266 -40.562 -17.141 1 93.38 611 SER B O 1
ATOM 11223 N N . VAL B 1 612 ? 10.391 -40.156 -16.453 1 96.12 612 VAL B N 1
ATOM 11224 C CA . VAL B 1 612 ? 10.859 -39.844 -17.797 1 96.12 612 VAL B CA 1
ATOM 11225 C C . VAL B 1 612 ? 12.188 -40.531 -18.062 1 96.12 612 VAL B C 1
ATOM 11227 O O . VAL B 1 612 ? 13.047 -40.594 -17.172 1 96.12 612 VAL B O 1
ATOM 11230 N N . LYS B 1 613 ? 12.352 -41.062 -19.234 1 97.06 613 LYS B N 1
ATOM 11231 C CA . LYS B 1 613 ? 13.633 -41.469 -19.797 1 97.06 613 LYS B CA 1
ATOM 11232 C C . LYS B 1 613 ? 14.102 -40.469 -20.875 1 97.06 613 LYS B C 1
ATOM 11234 O O . LYS B 1 613 ? 13.344 -40.125 -21.781 1 97.06 613 LYS B O 1
ATOM 11239 N N . SER B 1 614 ? 15.312 -40.125 -20.734 1 97.62 614 SER B N 1
ATOM 11240 C CA . SER B 1 614 ? 15.805 -39.094 -21.641 1 97.62 614 SER B CA 1
ATOM 11241 C C . SER B 1 614 ? 17.109 -39.531 -22.312 1 97.62 614 SER B C 1
ATOM 11243 O O . SER B 1 614 ? 18 -40.062 -21.656 1 97.62 614 SER B O 1
ATOM 11245 N N . TYR B 1 615 ? 17.219 -39.25 -23.594 1 98.38 615 TYR B N 1
ATOM 11246 C CA . TYR B 1 615 ? 18.406 -39.406 -24.422 1 98.38 615 TYR B CA 1
ATOM 11247 C C . TYR B 1 615 ? 18.812 -38.062 -25.047 1 98.38 615 TYR B C 1
ATOM 11249 O O . TYR B 1 615 ? 17.984 -37.406 -25.688 1 98.38 615 TYR B O 1
ATOM 11257 N N . GLU B 1 616 ? 20.047 -37.75 -24.844 1 98.25 616 GLU B N 1
ATOM 11258 C CA . GLU B 1 616 ? 20.5 -36.469 -25.312 1 98.25 616 GLU B CA 1
ATOM 11259 C C . GLU B 1 616 ? 21.875 -36.531 -25.953 1 98.25 616 GLU B C 1
ATOM 11261 O O . GLU B 1 616 ? 22.75 -3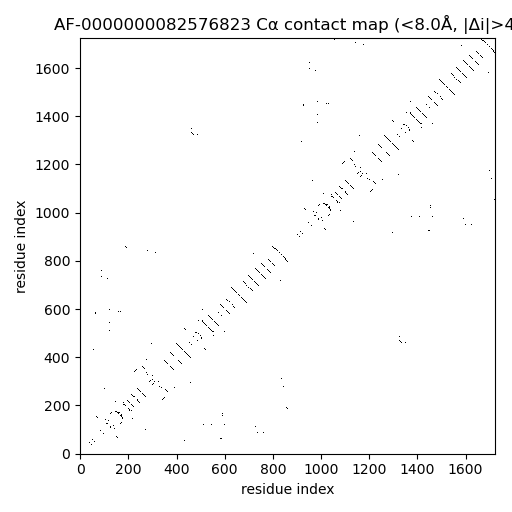7.281 -25.469 1 98.25 616 GLU B O 1
ATOM 11266 N N . ILE B 1 617 ? 22.094 -35.844 -27.031 1 98.62 617 ILE B N 1
ATOM 11267 C CA . ILE B 1 617 ? 23.406 -35.625 -27.625 1 98.62 617 ILE B CA 1
ATOM 11268 C C . ILE B 1 617 ? 23.656 -34.125 -27.797 1 98.62 617 ILE B C 1
ATOM 11270 O O . ILE B 1 617 ? 22.734 -33.375 -28.047 1 98.62 617 ILE B O 1
ATOM 11274 N N . GLY B 1 618 ? 24.875 -33.75 -27.562 1 98.38 618 GLY B N 1
ATOM 11275 C CA . GLY B 1 618 ? 25.156 -32.344 -27.672 1 98.38 618 GLY B CA 1
ATOM 11276 C C . GLY B 1 618 ? 26.594 -32.031 -28.047 1 98.38 618 GLY B C 1
ATOM 11277 O O . GLY B 1 618 ? 27.438 -32.938 -28.031 1 98.38 618 GLY B O 1
ATOM 11278 N N . ALA B 1 619 ? 26.812 -30.797 -28.453 1 98.5 619 ALA B N 1
ATOM 11279 C CA . ALA B 1 619 ? 28.125 -30.266 -28.797 1 98.5 619 ALA B CA 1
ATOM 11280 C C . ALA B 1 619 ? 28.312 -28.859 -28.25 1 98.5 619 ALA B C 1
ATOM 11282 O O . ALA B 1 619 ? 27.391 -28.031 -28.297 1 98.5 619 ALA B O 1
ATOM 11283 N N . LYS B 1 620 ? 29.422 -28.703 -27.703 1 97.62 620 LYS B N 1
ATOM 11284 C CA . LYS B 1 620 ? 29.875 -27.375 -27.266 1 97.62 620 LYS B CA 1
ATOM 11285 C C . LYS B 1 620 ? 31.125 -26.953 -28.031 1 97.62 620 LYS B C 1
ATOM 11287 O O . LYS B 1 620 ? 32.156 -27.625 -27.969 1 97.62 620 LYS B O 1
ATOM 11292 N N . MET B 1 621 ? 31.031 -25.734 -28.609 1 97.75 621 MET B N 1
ATOM 11293 C CA . MET B 1 621 ? 32.094 -25.406 -29.562 1 97.75 621 MET B CA 1
ATOM 11294 C C . MET B 1 621 ? 32.469 -23.938 -29.453 1 97.75 621 MET B C 1
ATOM 11296 O O . MET B 1 621 ? 31.594 -23.078 -29.312 1 97.75 621 MET B O 1
ATOM 11300 N N . ASP B 1 622 ? 33.688 -23.703 -29.469 1 96.12 622 ASP B N 1
ATOM 11301 C CA . ASP B 1 622 ? 34.25 -22.359 -29.625 1 96.12 622 ASP B CA 1
ATOM 11302 C C . ASP B 1 622 ? 35 -22.219 -30.953 1 96.12 622 ASP B C 1
ATOM 11304 O O . ASP B 1 622 ? 35.719 -23.125 -31.359 1 96.12 622 ASP B O 1
ATOM 11308 N N . PHE B 1 623 ? 34.75 -21.062 -31.594 1 95.25 623 PHE B N 1
ATOM 11309 C CA . PHE B 1 623 ? 35.375 -20.797 -32.875 1 95.25 623 PHE B CA 1
ATOM 11310 C C . PHE B 1 623 ? 36.062 -19.438 -32.844 1 95.25 623 PHE B C 1
ATOM 11312 O O . PHE B 1 623 ? 35.781 -18.609 -32 1 95.25 623 PHE B O 1
ATOM 11319 N N . PHE B 1 624 ? 37.062 -19.234 -33.844 1 94.56 624 PHE B N 1
ATOM 11320 C CA . PHE B 1 624 ? 37.719 -17.969 -34.125 1 94.56 624 PHE B CA 1
ATOM 11321 C C . PHE B 1 624 ? 38.375 -17.406 -32.875 1 94.56 624 PHE B C 1
ATOM 11323 O O . PHE B 1 624 ? 38.156 -16.25 -32.531 1 94.56 624 PHE B O 1
ATOM 11330 N N . ASP B 1 625 ? 39.156 -18.219 -32.156 1 92.19 625 ASP B N 1
ATOM 11331 C CA . ASP B 1 625 ? 39.844 -17.828 -30.953 1 92.19 625 ASP B CA 1
ATOM 11332 C C . ASP B 1 625 ? 38.906 -17.281 -29.891 1 92.19 625 ASP B C 1
ATOM 11334 O O . ASP B 1 625 ? 39.094 -16.172 -29.375 1 92.19 625 ASP B O 1
ATOM 11338 N N . HIS B 1 626 ? 37.75 -18 -29.75 1 93.06 626 HIS B N 1
ATOM 11339 C CA . HIS B 1 626 ? 36.75 -17.75 -28.719 1 93.06 626 HIS B CA 1
ATOM 11340 C C . HIS B 1 626 ? 35.969 -16.469 -28.984 1 93.06 626 HIS B C 1
ATOM 11342 O O . HIS B 1 626 ? 35.5 -15.797 -28.062 1 93.06 626 HIS B O 1
ATOM 11348 N N . HIS B 1 627 ? 35.844 -16.062 -30.281 1 95.25 627 HIS B N 1
ATOM 11349 C CA . HIS B 1 627 ? 35 -14.93 -30.656 1 95.25 627 HIS B CA 1
ATOM 11350 C C . HIS B 1 627 ? 33.625 -15.383 -31.062 1 95.25 627 HIS B C 1
ATOM 11352 O O . HIS B 1 627 ? 32.719 -14.555 -31.281 1 95.25 627 HIS B O 1
ATOM 11358 N N . ALA B 1 628 ? 33.531 -16.672 -31.188 1 97.12 628 ALA B N 1
ATOM 11359 C CA . ALA B 1 628 ? 32.188 -17.25 -31.438 1 97.12 628 ALA B CA 1
ATOM 11360 C C . ALA B 1 628 ? 32 -18.531 -30.641 1 97.12 628 ALA B C 1
ATOM 11362 O O . ALA B 1 628 ? 32.906 -19.391 -30.594 1 97.12 628 ALA B O 1
ATOM 11363 N N . ARG B 1 629 ? 30.938 -18.641 -30 1 97.31 629 ARG B N 1
ATOM 11364 C CA . ARG B 1 629 ? 30.562 -19.828 -29.219 1 97.31 629 ARG B CA 1
ATOM 11365 C C . ARG B 1 629 ? 29.219 -20.375 -29.688 1 97.31 629 ARG B C 1
ATOM 11367 O O . ARG B 1 629 ? 28.219 -19.656 -29.719 1 97.31 629 ARG B O 1
ATOM 11374 N N . PHE B 1 630 ? 29.328 -21.625 -30.078 1 97.56 630 PHE B N 1
ATOM 11375 C CA . PHE B 1 630 ? 28.125 -22.297 -30.562 1 97.56 630 PHE B CA 1
ATOM 11376 C C . PHE B 1 630 ? 27.891 -23.594 -29.797 1 97.56 630 PHE B C 1
ATOM 11378 O O . PHE B 1 630 ? 28.734 -24.484 -29.812 1 97.56 630 PHE B O 1
ATOM 11385 N N . ASN B 1 631 ? 26.703 -23.734 -29.141 1 98.19 631 ASN B N 1
ATOM 11386 C CA . ASN B 1 631 ? 26.266 -24.938 -28.453 1 98.19 631 ASN B CA 1
ATOM 11387 C C . ASN B 1 631 ? 24.969 -25.469 -29.031 1 98.19 631 ASN B C 1
ATOM 11389 O O . ASN B 1 631 ? 24.047 -24.703 -29.328 1 98.19 631 ASN B O 1
ATOM 11393 N N . ILE B 1 632 ? 24.922 -26.734 -29.234 1 98.38 632 ILE B N 1
ATOM 11394 C CA . ILE B 1 632 ? 23.719 -27.359 -29.797 1 98.38 632 ILE B CA 1
ATOM 11395 C C . ILE B 1 632 ? 23.453 -28.688 -29.094 1 98.38 632 ILE B C 1
ATOM 11397 O O . ILE B 1 632 ? 24.391 -29.391 -28.703 1 98.38 632 ILE B O 1
ATOM 11401 N N . ALA B 1 633 ? 22.188 -29.016 -28.859 1 98.44 633 ALA B N 1
ATOM 11402 C CA . ALA B 1 633 ? 21.781 -30.297 -28.281 1 98.44 633 ALA B CA 1
ATOM 11403 C C . ALA B 1 633 ? 20.484 -30.797 -28.906 1 98.44 633 ALA B C 1
ATOM 11405 O O . ALA B 1 633 ? 19.578 -30 -29.203 1 98.44 633 ALA B O 1
ATOM 11406 N N . GLY B 1 634 ? 20.422 -32.094 -29.109 1 98.56 634 GLY B N 1
ATOM 11407 C CA . GLY B 1 634 ? 19.188 -32.812 -29.438 1 98.56 634 GLY B CA 1
ATOM 11408 C C . GLY B 1 634 ? 18.781 -33.781 -28.375 1 98.56 634 GLY B C 1
ATOM 11409 O O . GLY B 1 634 ? 19.625 -34.406 -27.734 1 98.56 634 GLY B O 1
ATOM 11410 N N . TYR B 1 635 ? 17.438 -33.969 -28.25 1 98.19 635 TYR B N 1
ATOM 11411 C CA . TYR B 1 635 ? 17 -34.875 -27.188 1 98.19 635 TYR B CA 1
ATOM 11412 C C . TYR B 1 635 ? 15.719 -35.594 -27.562 1 98.19 635 TYR B C 1
ATOM 11414 O O . TYR B 1 635 ? 14.938 -35.094 -28.375 1 98.19 635 TYR B O 1
ATOM 11422 N N . ILE B 1 636 ? 15.57 -36.719 -26.922 1 98.06 636 ILE B N 1
ATOM 11423 C CA . ILE B 1 636 ? 14.375 -37.562 -26.938 1 98.06 636 ILE B CA 1
ATOM 11424 C C . ILE B 1 636 ? 13.992 -37.969 -25.516 1 98.06 636 ILE B C 1
ATOM 11426 O O . ILE B 1 636 ? 14.797 -38.531 -24.781 1 98.06 636 ILE B O 1
ATOM 11430 N N . MET B 1 637 ? 12.734 -37.594 -25.219 1 97.5 637 MET B N 1
ATOM 11431 C CA . MET B 1 637 ? 12.25 -37.906 -23.891 1 97.5 637 MET B CA 1
ATOM 11432 C C . MET B 1 637 ? 10.938 -38.688 -23.953 1 97.5 637 MET B C 1
ATOM 11434 O O . MET B 1 637 ? 10 -38.281 -24.641 1 97.5 637 MET B O 1
ATOM 11438 N N . ASP B 1 638 ? 10.898 -39.75 -23.219 1 97 638 ASP B N 1
ATOM 11439 C CA . ASP B 1 638 ? 9.695 -40.562 -23.078 1 97 638 ASP B CA 1
ATOM 11440 C C . ASP B 1 638 ? 9.172 -40.5 -21.641 1 97 638 ASP B C 1
ATOM 11442 O O . ASP B 1 638 ? 9.781 -41.094 -20.734 1 97 638 ASP B O 1
ATOM 11446 N N . ARG B 1 639 ? 8.078 -39.906 -21.562 1 95.25 639 ARG B N 1
ATOM 11447 C CA . ARG B 1 639 ? 7.465 -39.75 -20.25 1 95.25 639 ARG B CA 1
ATOM 11448 C C . ARG B 1 639 ? 6.367 -40.781 -20.031 1 95.25 639 ARG B C 1
ATOM 11450 O O . ARG B 1 639 ? 5.449 -40.906 -20.844 1 95.25 639 ARG B O 1
ATOM 11457 N N . SER B 1 640 ? 6.477 -41.5 -18.906 1 94.25 640 SER B N 1
ATOM 11458 C CA . SER B 1 640 ? 5.504 -42.531 -18.562 1 94.25 640 SER B CA 1
ATOM 11459 C C . SER B 1 640 ? 4.645 -42.125 -17.375 1 94.25 640 SER B C 1
ATOM 11461 O O . SER B 1 640 ? 5.121 -41.438 -16.469 1 94.25 640 SER B O 1
ATOM 11463 N N . ASN B 1 641 ? 3.303 -42.594 -17.375 1 92.81 641 ASN B N 1
ATOM 11464 C CA . ASN B 1 641 ? 2.355 -42.281 -16.312 1 92.81 641 ASN B CA 1
ATOM 11465 C C . ASN B 1 641 ? 2.197 -40.781 -16.078 1 92.81 641 ASN B C 1
ATOM 11467 O O . ASN B 1 641 ? 2.301 -40.312 -14.953 1 92.81 641 ASN B O 1
ATOM 11471 N N . THR B 1 642 ? 1.958 -40.219 -17.219 1 93 642 THR B N 1
ATOM 11472 C CA . THR B 1 642 ? 1.858 -38.75 -17.141 1 93 642 THR B CA 1
ATOM 11473 C C . THR B 1 642 ? 0.674 -38.344 -16.281 1 93 642 THR B C 1
ATOM 11475 O O . THR B 1 642 ? -0.429 -38.875 -16.422 1 93 642 THR B O 1
ATOM 11478 N N . GLN B 1 643 ? 0.874 -37.406 -15.352 1 91.62 643 GLN B N 1
ATOM 11479 C CA . GLN B 1 643 ? -0.178 -36.875 -14.484 1 91.62 643 GLN B CA 1
ATOM 11480 C C . GLN B 1 643 ? -1.006 -35.812 -15.211 1 91.62 643 GLN B C 1
ATOM 11482 O O . GLN B 1 643 ? -0.467 -34.812 -15.68 1 91.62 643 GLN B O 1
ATOM 11487 N N . PHE B 1 644 ? -2.289 -36.031 -15.352 1 90.88 644 PHE B N 1
ATOM 11488 C CA . PHE B 1 644 ? -3.201 -35.062 -15.945 1 90.88 644 PHE B CA 1
ATOM 11489 C C . PHE B 1 644 ? -4.395 -34.812 -15.023 1 90.88 644 PHE B C 1
ATOM 11491 O O . PHE B 1 644 ? -4.82 -35.719 -14.297 1 90.88 644 PHE B O 1
ATOM 11498 N N . ASP B 1 645 ? -4.93 -33.625 -15.078 1 90.31 645 ASP B N 1
ATOM 11499 C CA . ASP B 1 645 ? -6.098 -33.219 -14.305 1 90.31 645 ASP B CA 1
ATOM 11500 C C . ASP B 1 645 ? -7.363 -33.281 -15.156 1 90.31 645 ASP B C 1
ATOM 11502 O O . ASP B 1 645 ? -7.402 -32.688 -16.25 1 90.31 645 ASP B O 1
ATOM 11506 N N . PHE B 1 646 ? -8.297 -33.906 -14.664 1 88.38 646 PHE B N 1
ATOM 11507 C CA . PHE B 1 646 ? -9.602 -33.969 -15.305 1 88.38 646 PHE B CA 1
ATOM 11508 C C . PHE B 1 646 ? -10.617 -33.156 -14.508 1 88.38 646 PHE B C 1
ATOM 11510 O O . PHE B 1 646 ? -10.695 -33.25 -13.281 1 88.38 646 PHE B O 1
ATOM 11517 N N . ASP B 1 647 ? -11.391 -32.344 -15.148 1 85.12 647 ASP B N 1
ATOM 11518 C CA . ASP B 1 647 ? -12.297 -31.406 -14.492 1 85.12 647 ASP B CA 1
ATOM 11519 C C . ASP B 1 647 ? -13.75 -31.875 -14.602 1 85.12 647 ASP B C 1
ATOM 11521 O O . ASP B 1 647 ? -14.133 -32.5 -15.602 1 85.12 647 ASP B O 1
ATOM 11525 N N . LEU B 1 648 ? -14.461 -31.594 -13.539 1 77.69 648 LEU B N 1
ATOM 11526 C CA . LEU B 1 648 ? -15.898 -31.859 -13.516 1 77.69 648 LEU B CA 1
ATOM 11527 C C . LEU B 1 648 ? -16.625 -30.859 -12.617 1 77.69 648 LEU B C 1
ATOM 11529 O O . LEU B 1 648 ? -16.141 -30.547 -11.523 1 77.69 648 LEU B O 1
ATOM 11533 N N . PHE B 1 649 ? -17.656 -30.281 -13.078 1 74.94 649 PHE B N 1
ATOM 11534 C CA . PHE B 1 649 ? -18.625 -29.672 -12.164 1 74.94 649 PHE B CA 1
ATOM 11535 C C . PHE B 1 649 ? -19.594 -30.703 -11.633 1 74.94 649 PHE B C 1
ATOM 11537 O O . PHE B 1 649 ? -20.453 -31.188 -12.367 1 74.94 649 PHE B O 1
ATOM 11544 N N . ASP B 1 650 ? -19.531 -30.984 -10.406 1 76.88 650 ASP B N 1
ATOM 11545 C CA . ASP B 1 650 ? -20.266 -32.094 -9.828 1 76.88 650 ASP B CA 1
ATOM 11546 C C . ASP B 1 650 ? -21.703 -31.703 -9.5 1 76.88 650 ASP B C 1
ATOM 11548 O O . ASP B 1 650 ? -21.938 -30.906 -8.586 1 76.88 650 ASP B O 1
ATOM 11552 N N . THR B 1 651 ? -22.609 -32.25 -10.18 1 74.75 651 THR B N 1
ATOM 11553 C CA . THR B 1 651 ? -24.016 -31.938 -9.945 1 74.75 651 THR B CA 1
ATOM 11554 C C . THR B 1 651 ? -24.75 -33.125 -9.312 1 74.75 651 THR B C 1
ATOM 11556 O O . THR B 1 651 ? -25.969 -33.062 -9.133 1 74.75 651 THR B O 1
ATOM 11559 N N . ALA B 1 652 ? -24.016 -34.125 -8.969 1 75.94 652 ALA B N 1
ATOM 11560 C CA . ALA B 1 652 ? -24.672 -35.312 -8.375 1 75.94 652 ALA B CA 1
ATOM 11561 C C . ALA B 1 652 ? -24.969 -35.062 -6.902 1 75.94 652 ALA B C 1
ATOM 11563 O O . ALA B 1 652 ? -24.078 -34.75 -6.109 1 75.94 652 ALA B O 1
ATOM 11564 N N . ALA B 1 653 ? -26.141 -35.219 -6.535 1 78.5 653 ALA B N 1
ATOM 11565 C CA . ALA B 1 653 ? -26.562 -35 -5.152 1 78.5 653 ALA B CA 1
ATOM 11566 C C . ALA B 1 653 ? -26.094 -36.125 -4.242 1 78.5 653 ALA B C 1
ATOM 11568 O O . ALA B 1 653 ? -25.844 -35.906 -3.051 1 78.5 653 ALA B O 1
ATOM 11569 N N . THR B 1 654 ? -26.047 -37.344 -4.809 1 83.31 654 THR B N 1
ATOM 11570 C CA . THR B 1 654 ? -25.641 -38.5 -4.031 1 83.31 654 THR B CA 1
ATOM 11571 C C . THR B 1 654 ? -24.562 -39.312 -4.758 1 83.31 654 THR B C 1
ATOM 11573 O O . THR B 1 654 ? -24.391 -39.156 -5.973 1 83.31 654 THR B O 1
ATOM 11576 N N . ILE B 1 655 ? -23.828 -40 -3.971 1 76.69 655 ILE B N 1
ATOM 11577 C CA . ILE B 1 655 ? -22.906 -40.969 -4.523 1 76.69 655 ILE B CA 1
ATOM 11578 C C . ILE B 1 655 ? -23.234 -42.344 -3.971 1 76.69 655 ILE B C 1
ATOM 11580 O O . ILE B 1 655 ? -23.766 -42.469 -2.869 1 76.69 655 ILE B O 1
ATOM 11584 N N . THR B 1 656 ? -23.094 -43.312 -4.789 1 75.75 656 THR B N 1
ATOM 11585 C CA . THR B 1 656 ? -23.344 -44.688 -4.371 1 75.75 656 THR B CA 1
ATOM 11586 C C . THR B 1 656 ? -22.078 -45.344 -3.84 1 75.75 656 THR B C 1
ATOM 11588 O O . THR B 1 656 ? -21.078 -45.438 -4.551 1 75.75 656 THR B O 1
ATOM 11591 N N . LEU B 1 657 ? -22.109 -45.688 -2.645 1 71.81 657 LEU B N 1
ATOM 11592 C CA . LEU B 1 657 ? -21 -46.438 -2.041 1 71.81 657 LEU B CA 1
ATOM 11593 C C . LEU B 1 657 ? -20.859 -47.812 -2.648 1 71.81 657 LEU B C 1
ATOM 11595 O O . LEU B 1 657 ? -21.812 -48.312 -3.26 1 71.81 657 LEU B O 1
ATOM 11599 N N . PRO B 1 658 ? -19.734 -48.406 -2.576 1 66.12 658 PRO B N 1
ATOM 11600 C CA . PRO B 1 658 ? -19.547 -49.75 -3.143 1 66.12 658 PRO B CA 1
ATOM 11601 C C . PRO B 1 658 ? -20.594 -50.719 -2.635 1 66.12 658 PRO B C 1
ATOM 11603 O O . PRO B 1 658 ? -20.953 -51.688 -3.346 1 66.12 658 PRO B O 1
ATOM 11606 N N . ASN B 1 659 ? -21.094 -50.406 -1.482 1 74.25 659 ASN B N 1
ATOM 11607 C CA . ASN B 1 659 ? -22.094 -51.312 -0.908 1 74.25 659 ASN B CA 1
ATOM 11608 C C . ASN B 1 659 ? -23.484 -51 -1.443 1 74.25 659 ASN B C 1
ATOM 11610 O O . ASN B 1 659 ? -24.469 -51.625 -1.015 1 74.25 659 ASN B O 1
ATOM 11614 N N . GLY B 1 660 ? -23.531 -50.062 -2.303 1 76.44 660 GLY B N 1
ATOM 11615 C CA . GLY B 1 660 ? -24.797 -49.75 -2.949 1 76.44 660 GLY B CA 1
ATOM 11616 C C . GLY B 1 660 ? -25.578 -48.656 -2.252 1 76.44 660 GLY B C 1
ATOM 11617 O O . GLY B 1 660 ? -26.609 -48.219 -2.758 1 76.44 660 GLY B O 1
ATOM 11618 N N . THR B 1 661 ? -25.109 -48.281 -1.098 1 81.5 661 THR B N 1
ATOM 11619 C CA . THR B 1 661 ? -25.812 -47.25 -0.337 1 81.5 661 THR B CA 1
ATOM 11620 C C . THR B 1 661 ? -25.562 -45.875 -0.938 1 81.5 661 THR B C 1
ATOM 11622 O O . THR B 1 661 ? -24.422 -45.5 -1.194 1 81.5 661 THR B O 1
ATOM 11625 N N . ALA B 1 662 ? -26.609 -45.188 -1.223 1 82.81 662 ALA B N 1
ATOM 11626 C CA . ALA B 1 662 ? -26.516 -43.781 -1.676 1 82.81 662 ALA B CA 1
ATOM 11627 C C . ALA B 1 662 ? -26.297 -42.844 -0.5 1 82.81 662 ALA B C 1
ATOM 11629 O O . ALA B 1 662 ? -27.031 -42.875 0.487 1 82.81 662 ALA B O 1
ATOM 11630 N N . VAL B 1 663 ? -25.266 -42.156 -0.496 1 82.38 663 VAL B N 1
ATOM 11631 C CA . VAL B 1 663 ? -24.984 -41.156 0.522 1 82.38 663 VAL B CA 1
ATOM 11632 C C . VAL B 1 663 ? -24.906 -39.781 -0.125 1 82.38 663 VAL B C 1
ATOM 11634 O O . VAL B 1 663 ? -24.703 -39.656 -1.335 1 82.38 663 VAL B O 1
ATOM 11637 N N . PRO B 1 664 ? -25.188 -38.812 0.695 1 85.38 664 PRO B N 1
ATOM 11638 C CA . PRO B 1 664 ? -25.031 -37.469 0.118 1 85.38 664 PRO B CA 1
ATOM 11639 C C . PRO B 1 664 ? -23.641 -37.219 -0.463 1 85.38 664 PRO B C 1
ATOM 11641 O O . PRO B 1 664 ? -22.641 -37.688 0.114 1 85.38 664 PRO B O 1
ATOM 11644 N N . ASN B 1 665 ? -23.562 -36.625 -1.609 1 87.19 665 ASN B N 1
ATOM 11645 C CA . ASN B 1 665 ? -22.312 -36.312 -2.293 1 87.19 665 ASN B CA 1
ATOM 11646 C C . ASN B 1 665 ? -21.625 -35.094 -1.671 1 87.19 665 ASN B C 1
ATOM 11648 O O . ASN B 1 665 ? -22.125 -34 -1.769 1 87.19 665 ASN B O 1
ATOM 11652 N N . PRO B 1 666 ? -20.516 -35.281 -1.118 1 86.88 666 PRO B N 1
ATOM 11653 C CA . PRO B 1 666 ? -19.828 -34.156 -0.456 1 86.88 666 PRO B CA 1
ATOM 11654 C C . PRO B 1 666 ? -19.422 -33.062 -1.432 1 86.88 666 PRO B C 1
ATOM 11656 O O . PRO B 1 666 ? -19.219 -31.922 -1.024 1 86.88 666 PRO B O 1
ATOM 11659 N N . THR B 1 667 ? -19.266 -33.344 -2.688 1 87.38 667 THR B N 1
ATOM 11660 C CA . THR B 1 667 ? -18.75 -32.375 -3.646 1 87.38 667 THR B CA 1
ATOM 11661 C C . THR B 1 667 ? -19.875 -31.844 -4.535 1 87.38 667 THR B C 1
ATOM 11663 O O . THR B 1 667 ? -19.609 -31.234 -5.566 1 87.38 667 THR B O 1
ATOM 11666 N N . ASN B 1 668 ? -21.062 -32.125 -4.141 1 83.25 668 ASN B N 1
ATOM 11667 C CA . ASN B 1 668 ? -22.188 -31.609 -4.895 1 83.25 668 ASN B CA 1
ATOM 11668 C C . ASN B 1 668 ? -22.109 -30.094 -5.047 1 83.25 668 ASN B C 1
ATOM 11670 O O . ASN B 1 668 ? -21.938 -29.375 -4.059 1 83.25 668 ASN B O 1
ATOM 11674 N N . GLY B 1 669 ? -22.156 -29.609 -6.281 1 75.12 669 GLY B N 1
ATOM 11675 C CA . GLY B 1 669 ? -22.141 -28.188 -6.543 1 75.12 669 GLY B CA 1
ATOM 11676 C C . GLY B 1 669 ? -20.75 -27.594 -6.617 1 75.12 669 GLY B C 1
ATOM 11677 O O . GLY B 1 669 ? -20.594 -26.375 -6.754 1 75.12 669 GLY B O 1
ATOM 11678 N N . ALA B 1 670 ? -19.781 -28.453 -6.566 1 81.19 670 ALA B N 1
ATOM 11679 C CA . ALA B 1 670 ? -18.406 -27.969 -6.594 1 81.19 670 ALA B CA 1
ATOM 11680 C C . ALA B 1 670 ? -17.734 -28.312 -7.922 1 81.19 670 ALA B C 1
ATOM 11682 O O . ALA B 1 670 ? -18.062 -29.312 -8.555 1 81.19 670 ALA B O 1
ATOM 11683 N N . HIS B 1 671 ? -16.844 -27.422 -8.312 1 79.31 671 HIS B N 1
ATOM 11684 C CA . HIS B 1 671 ? -15.898 -27.781 -9.359 1 79.31 671 HIS B CA 1
ATOM 11685 C C . HIS B 1 671 ? -14.781 -28.672 -8.82 1 79.31 671 HIS B C 1
ATOM 11687 O O . HIS B 1 671 ? -14.094 -28.297 -7.867 1 79.31 671 HIS B O 1
ATOM 11693 N N . ILE B 1 672 ? -14.648 -29.828 -9.383 1 86 672 ILE B N 1
ATOM 11694 C CA . ILE B 1 672 ? -13.648 -30.766 -8.883 1 86 672 ILE B CA 1
ATOM 11695 C C . ILE B 1 672 ? -12.625 -31.062 -9.984 1 86 672 ILE B C 1
ATOM 11697 O O . ILE B 1 672 ? -12.938 -30.938 -11.172 1 86 672 ILE B O 1
ATOM 11701 N N . GLU B 1 673 ? -11.492 -31.438 -9.531 1 88.38 673 GLU B N 1
ATOM 11702 C CA . GLU B 1 673 ? -10.383 -31.828 -10.391 1 88.38 673 GLU B CA 1
ATOM 11703 C C . GLU B 1 673 ? -9.766 -33.156 -9.93 1 88.38 673 GLU B C 1
ATOM 11705 O O . GLU B 1 673 ? -9.289 -33.25 -8.805 1 88.38 673 GLU B O 1
ATOM 11710 N N . GLN B 1 674 ? -9.836 -34.094 -10.812 1 88.88 674 GLN B N 1
ATOM 11711 C CA . GLN B 1 674 ? -9.227 -35.406 -10.508 1 88.88 674 GLN B CA 1
ATOM 11712 C C . GLN B 1 674 ? -7.914 -35.562 -11.266 1 88.88 674 GLN B C 1
ATOM 11714 O O . GLN B 1 674 ? -7.871 -35.438 -12.492 1 88.88 674 GLN B O 1
ATOM 11719 N N . THR B 1 675 ? -6.887 -35.875 -10.508 1 91.5 675 THR B N 1
ATOM 11720 C CA . THR B 1 675 ? -5.602 -36.156 -11.133 1 91.5 675 THR B CA 1
ATOM 11721 C C . THR B 1 675 ? -5.434 -37.656 -11.344 1 91.5 675 THR B C 1
ATOM 11723 O O . THR B 1 675 ? -5.645 -38.438 -10.422 1 91.5 675 THR B O 1
ATOM 11726 N N . GLN B 1 676 ? -4.992 -37.969 -12.562 1 90.06 676 GLN B N 1
ATOM 11727 C CA . GLN B 1 676 ? -4.734 -39.375 -12.898 1 90.06 676 GLN B CA 1
ATOM 11728 C C . GLN B 1 676 ? -3.439 -39.5 -13.688 1 90.06 676 GLN B C 1
ATOM 11730 O O . GLN B 1 676 ? -3.021 -38.594 -14.383 1 90.06 676 GLN B O 1
ATOM 11735 N N . ASN B 1 677 ? -2.797 -40.688 -13.477 1 91.5 677 ASN B N 1
ATOM 11736 C CA . ASN B 1 677 ? -1.723 -41.062 -14.383 1 91.5 677 ASN B CA 1
ATOM 11737 C C . ASN B 1 677 ? -2.271 -41.594 -15.711 1 91.5 677 ASN B C 1
ATOM 11739 O O . ASN B 1 677 ? -2.762 -42.719 -15.781 1 91.5 677 ASN B O 1
ATOM 11743 N N . ALA B 1 678 ? -2.238 -40.688 -16.719 1 86.5 678 ALA B N 1
ATOM 11744 C CA . ALA B 1 678 ? -3.033 -40.906 -17.938 1 86.5 678 ALA B CA 1
ATOM 11745 C C . ALA B 1 678 ? -2.162 -41.375 -19.078 1 86.5 678 ALA B C 1
ATOM 11747 O O . ALA B 1 678 ? -2.387 -41.031 -20.234 1 86.5 678 ALA B O 1
ATOM 11748 N N . GLY B 1 679 ? -1.119 -42.062 -18.891 1 85 679 GLY B N 1
ATOM 11749 C CA . GLY B 1 679 ? -0.416 -42.719 -19.984 1 85 679 GLY B CA 1
ATOM 11750 C C . GLY B 1 679 ? 0.941 -42.094 -20.281 1 85 679 GLY B C 1
ATOM 11751 O O . GLY B 1 679 ? 1.599 -41.594 -19.359 1 85 679 GLY B O 1
ATOM 11752 N N . ASN B 1 680 ? 1.305 -42.312 -21.625 1 91.44 680 ASN B N 1
ATOM 11753 C CA . ASN B 1 680 ? 2.662 -41.938 -22.016 1 91.44 680 ASN B CA 1
ATOM 11754 C C . ASN B 1 680 ? 2.672 -40.688 -22.891 1 91.44 680 ASN B C 1
ATOM 11756 O O . ASN B 1 680 ? 1.786 -40.5 -23.719 1 91.44 680 ASN B O 1
ATOM 11760 N N . THR B 1 681 ? 3.621 -39.812 -22.703 1 93.88 681 THR B N 1
ATOM 11761 C CA . THR B 1 681 ? 3.85 -38.625 -23.5 1 93.88 681 THR B CA 1
ATOM 11762 C C . THR B 1 681 ? 5.211 -38.688 -24.188 1 93.88 681 THR B C 1
ATOM 11764 O O . THR B 1 681 ? 6.207 -39.062 -23.562 1 93.88 681 THR B O 1
ATOM 11767 N N . LYS B 1 682 ? 5.273 -38.25 -25.438 1 96.12 682 LYS B N 1
ATOM 11768 C CA . LYS B 1 682 ? 6.52 -38.156 -26.188 1 96.12 682 LYS B CA 1
ATOM 11769 C C . LYS B 1 682 ? 6.945 -36.688 -26.328 1 96.12 682 LYS B C 1
ATOM 11771 O O . LYS B 1 682 ? 6.129 -35.844 -26.656 1 96.12 682 LYS B O 1
ATOM 11776 N N . ILE B 1 683 ? 8.203 -36.469 -26.109 1 97.12 683 ILE B N 1
ATOM 11777 C CA . ILE B 1 683 ? 8.766 -35.125 -26.281 1 97.12 683 ILE B CA 1
ATOM 11778 C C . ILE B 1 683 ? 10.102 -35.25 -27.031 1 97.12 683 ILE B C 1
ATOM 11780 O O . ILE B 1 683 ? 10.961 -36.031 -26.656 1 97.12 683 ILE B O 1
ATOM 11784 N N . ARG B 1 684 ? 10.273 -34.438 -28.078 1 97.94 684 ARG B N 1
ATOM 11785 C CA . ARG B 1 684 ? 11.492 -34.344 -28.875 1 97.94 684 ARG B CA 1
ATOM 11786 C C . ARG B 1 684 ? 11.844 -32.875 -29.141 1 97.94 684 ARG B C 1
ATOM 11788 O O . ARG B 1 684 ? 10.961 -32.031 -29.297 1 97.94 684 ARG B O 1
ATOM 11795 N N . GLY B 1 685 ? 13.172 -32.688 -29.219 1 98.06 685 GLY B N 1
ATOM 11796 C CA . GLY B 1 685 ? 13.477 -31.297 -29.484 1 98.06 685 GLY B CA 1
ATOM 11797 C C . GLY B 1 685 ? 14.945 -31.062 -29.797 1 98.06 685 GLY B C 1
ATOM 11798 O O . GLY B 1 685 ? 15.75 -31.984 -29.766 1 98.06 685 GLY B O 1
ATOM 11799 N N . ILE B 1 686 ? 15.211 -29.844 -30.219 1 98.56 686 ILE B N 1
ATOM 11800 C CA . ILE B 1 686 ? 16.547 -29.297 -30.469 1 98.56 686 ILE B CA 1
ATOM 11801 C C . ILE B 1 686 ? 16.688 -27.953 -29.75 1 98.56 686 ILE B C 1
ATOM 11803 O O . ILE B 1 686 ? 15.75 -27.172 -29.672 1 98.56 686 ILE B O 1
ATOM 11807 N N . GLU B 1 687 ? 17.891 -27.75 -29.25 1 98.19 687 GLU B N 1
ATOM 11808 C CA . GLU B 1 687 ? 18.25 -26.5 -28.609 1 98.19 687 GLU B CA 1
ATOM 11809 C C . GLU B 1 687 ? 19.594 -25.984 -29.125 1 98.19 687 GLU B C 1
ATOM 11811 O O . GLU B 1 687 ? 20.547 -26.766 -29.281 1 98.19 687 GLU B O 1
ATOM 11816 N N . ALA B 1 688 ? 19.609 -24.672 -29.359 1 98.44 688 ALA B N 1
ATOM 11817 C CA . ALA B 1 688 ? 20.844 -24.078 -29.875 1 98.44 688 ALA B CA 1
ATOM 11818 C C . ALA B 1 688 ? 21.094 -22.703 -29.266 1 98.44 688 ALA B C 1
ATOM 11820 O O . ALA B 1 688 ? 20.156 -21.938 -29.062 1 98.44 688 ALA B O 1
ATOM 11821 N N . ASP B 1 689 ? 22.344 -22.438 -28.984 1 97.81 689 ASP B N 1
ATOM 11822 C CA . ASP B 1 689 ? 22.781 -21.141 -28.469 1 97.81 689 ASP B CA 1
ATOM 11823 C C . ASP B 1 689 ? 24.016 -20.641 -29.234 1 97.81 689 ASP B C 1
ATOM 11825 O O . ASP B 1 689 ? 24.984 -21.375 -29.391 1 97.81 689 ASP B O 1
ATOM 11829 N N . LEU B 1 690 ? 23.938 -19.406 -29.672 1 98 690 LEU B N 1
ATOM 11830 C CA . LEU B 1 690 ? 25.031 -18.766 -30.375 1 98 690 LEU B CA 1
ATOM 11831 C C . LEU B 1 690 ? 25.391 -17.438 -29.75 1 98 690 LEU B C 1
ATOM 11833 O O . LEU B 1 690 ? 24.516 -16.609 -29.453 1 98 690 LEU B O 1
ATOM 11837 N N . THR B 1 691 ? 26.625 -17.234 -29.453 1 97.25 691 THR B N 1
ATOM 11838 C CA . THR B 1 691 ? 27.141 -15.945 -29.031 1 97.25 691 THR B CA 1
ATOM 11839 C C . THR B 1 691 ? 28.359 -15.555 -29.859 1 97.25 691 THR B C 1
ATOM 11841 O O . THR B 1 691 ? 29.297 -16.344 -30.016 1 97.25 691 THR B O 1
ATOM 11844 N N . VAL B 1 692 ? 28.359 -14.312 -30.391 1 97.5 692 VAL B N 1
ATOM 11845 C CA . VAL B 1 692 ? 29.438 -13.844 -31.25 1 97.5 692 VAL B CA 1
ATOM 11846 C C . VAL B 1 692 ? 29.922 -12.477 -30.766 1 97.5 692 VAL B C 1
ATOM 11848 O O . VAL B 1 692 ? 29.125 -11.617 -30.406 1 97.5 692 VAL B O 1
ATOM 11851 N N . LYS B 1 693 ? 31.203 -12.375 -30.703 1 96.31 693 LYS B N 1
ATOM 11852 C CA . LYS B 1 693 ? 31.859 -11.102 -30.453 1 96.31 693 LYS B CA 1
ATOM 11853 C C . LYS B 1 693 ? 32.719 -10.68 -31.641 1 96.31 693 LYS B C 1
ATOM 11855 O O . LYS B 1 693 ? 33.938 -10.766 -31.594 1 96.31 693 LYS B O 1
ATOM 11860 N N . PRO B 1 694 ? 32.094 -10.016 -32.594 1 93.81 694 PRO B N 1
ATOM 11861 C CA . PRO B 1 694 ? 32.812 -9.727 -33.844 1 93.81 694 PRO B CA 1
ATOM 11862 C C . PRO B 1 694 ? 33.844 -8.633 -33.688 1 93.81 694 PRO B C 1
ATOM 11864 O O . PRO B 1 694 ? 34.875 -8.625 -34.406 1 93.81 694 PRO B O 1
ATOM 11867 N N . THR B 1 695 ? 33.594 -7.625 -32.906 1 91.88 695 THR B N 1
ATOM 11868 C CA . THR B 1 695 ? 34.5 -6.527 -32.625 1 91.88 695 THR B CA 1
ATOM 11869 C C . THR B 1 695 ? 34.438 -6.141 -31.141 1 91.88 695 THR B C 1
ATOM 11871 O O . THR B 1 695 ? 33.562 -6.609 -30.406 1 91.88 695 THR B O 1
ATOM 11874 N N . ALA B 1 696 ? 35.438 -5.305 -30.875 1 89.31 696 ALA B N 1
ATOM 11875 C CA . ALA B 1 696 ? 35.5 -4.875 -29.484 1 89.31 696 ALA B CA 1
ATOM 11876 C C . ALA B 1 696 ? 34.219 -4.129 -29.078 1 89.31 696 ALA B C 1
ATOM 11878 O O . ALA B 1 696 ? 33.75 -3.252 -29.812 1 89.31 696 ALA B O 1
ATOM 11879 N N . GLY B 1 697 ? 33.594 -4.578 -28.047 1 91.81 697 GLY B N 1
ATOM 11880 C CA . GLY B 1 697 ? 32.469 -3.9 -27.453 1 91.81 697 GLY B CA 1
ATOM 11881 C C . GLY B 1 697 ? 31.125 -4.41 -27.969 1 91.81 697 GLY B C 1
ATOM 11882 O O . GLY B 1 697 ? 30.078 -4.117 -27.391 1 91.81 697 GLY B O 1
ATOM 11883 N N . LEU B 1 698 ? 31.156 -5.137 -29 1 96 698 LEU B N 1
ATOM 11884 C CA . LEU B 1 698 ? 29.906 -5.621 -29.594 1 96 698 LEU B CA 1
ATOM 11885 C C . LEU B 1 698 ? 29.734 -7.113 -29.328 1 96 698 LEU B C 1
ATOM 11887 O O . LEU B 1 698 ? 30.625 -7.914 -29.625 1 96 698 LEU B O 1
ATOM 11891 N N . THR B 1 699 ? 28.656 -7.508 -28.688 1 96.62 699 THR B N 1
ATOM 11892 C CA . THR B 1 699 ? 28.312 -8.906 -28.469 1 96.62 699 THR B CA 1
ATOM 11893 C C . THR B 1 699 ? 26.922 -9.211 -29.016 1 96.62 699 THR B C 1
ATOM 11895 O O . THR B 1 699 ? 25.953 -8.508 -28.703 1 96.62 699 THR B O 1
ATOM 11898 N N . LEU B 1 700 ? 26.844 -10.219 -29.875 1 97.81 700 LEU B N 1
ATOM 11899 C CA . LEU B 1 700 ? 25.594 -10.703 -30.422 1 97.81 700 LEU B CA 1
ATOM 11900 C C . LEU B 1 700 ? 25.25 -12.078 -29.859 1 97.81 700 LEU B C 1
ATOM 11902 O O . LEU B 1 700 ? 26.109 -12.969 -29.797 1 97.81 700 LEU B O 1
ATOM 11906 N N . SER B 1 701 ? 24.062 -12.258 -29.375 1 97.31 701 SER B N 1
ATOM 11907 C CA . SER B 1 701 ? 23.625 -13.547 -28.844 1 97.31 701 SER B CA 1
ATOM 11908 C C . SER B 1 701 ? 22.312 -13.992 -29.484 1 97.31 701 SER B C 1
ATOM 11910 O O . SER B 1 701 ? 21.453 -13.164 -29.797 1 97.31 701 SER B O 1
ATOM 11912 N N . ALA B 1 702 ? 22.188 -15.258 -29.703 1 97.94 702 ALA B N 1
ATOM 11913 C CA . ALA B 1 702 ? 20.969 -15.867 -30.234 1 97.94 702 ALA B CA 1
ATOM 11914 C C . ALA B 1 702 ? 20.734 -17.25 -29.625 1 97.94 702 ALA B C 1
ATOM 11916 O O . ALA B 1 702 ? 21.688 -18 -29.406 1 97.94 702 ALA B O 1
ATOM 11917 N N . SER B 1 703 ? 19.484 -17.547 -29.281 1 98.12 703 SER B N 1
ATOM 11918 C CA . SER B 1 703 ? 19.078 -18.844 -28.766 1 98.12 703 SER B CA 1
ATOM 11919 C C . SER B 1 703 ? 17.797 -19.328 -29.438 1 98.12 703 SER B C 1
ATOM 11921 O O . SER B 1 703 ? 16.938 -18.516 -29.797 1 98.12 703 SER B O 1
ATOM 11923 N N . TYR B 1 704 ? 17.719 -20.609 -29.609 1 98.38 704 TYR B N 1
ATOM 11924 C CA . TYR B 1 704 ? 16.578 -21.219 -30.281 1 98.38 704 TYR B CA 1
ATOM 11925 C C . TYR B 1 704 ? 16.219 -22.562 -29.656 1 98.38 704 TYR B C 1
ATOM 11927 O O . TYR B 1 704 ? 17.094 -23.312 -29.234 1 98.38 704 TYR B O 1
ATOM 11935 N N . ALA B 1 705 ? 14.906 -22.859 -29.531 1 98.31 705 ALA B N 1
ATOM 11936 C CA . ALA B 1 705 ? 14.406 -24.141 -29.062 1 98.31 705 ALA B CA 1
ATOM 11937 C C . ALA B 1 705 ? 13.25 -24.625 -29.938 1 98.31 705 ALA B C 1
ATOM 11939 O O . ALA B 1 705 ? 12.281 -23.891 -30.172 1 98.31 705 ALA B O 1
ATOM 11940 N N . TYR B 1 706 ? 13.391 -25.766 -30.406 1 98.5 706 TYR B N 1
ATOM 11941 C CA . TYR B 1 706 ? 12.305 -26.516 -31.031 1 98.5 706 TYR B CA 1
ATOM 11942 C C . TYR B 1 706 ? 11.836 -27.641 -30.141 1 98.5 706 TYR B C 1
ATOM 11944 O O . TYR B 1 706 ? 12.641 -28.484 -29.703 1 98.5 706 TYR B O 1
ATOM 11952 N N . THR B 1 707 ? 10.547 -27.719 -29.844 1 97.94 707 THR B N 1
ATOM 11953 C CA . THR B 1 707 ? 10.008 -28.766 -29 1 97.94 707 THR B CA 1
ATOM 11954 C C . THR B 1 707 ? 8.758 -29.391 -29.609 1 97.94 707 THR B C 1
ATOM 11956 O O . THR B 1 707 ? 7.758 -28.688 -29.828 1 97.94 707 THR B O 1
ATOM 11959 N N . TYR B 1 708 ? 8.867 -30.578 -29.844 1 97.69 708 TYR B N 1
ATOM 11960 C CA . TYR B 1 708 ? 7.719 -31.375 -30.266 1 97.69 708 TYR B CA 1
ATOM 11961 C C . TYR B 1 708 ? 7.199 -32.25 -29.125 1 97.69 708 TYR B C 1
ATOM 11963 O O . TYR B 1 708 ? 7.984 -32.812 -28.359 1 97.69 708 TYR B O 1
ATOM 11971 N N . TRP B 1 709 ? 5.867 -32.312 -29.094 1 95.56 709 TRP B N 1
ATOM 11972 C CA . TRP B 1 709 ? 5.289 -33.188 -28.078 1 95.56 709 TRP B CA 1
ATOM 11973 C C . TRP B 1 709 ? 4.02 -33.844 -28.609 1 95.56 709 TRP B C 1
ATOM 11975 O O . TRP B 1 709 ? 3.357 -33.312 -29.5 1 95.56 709 TRP B O 1
ATOM 11985 N N . LYS B 1 710 ? 3.758 -35 -28.094 1 94.38 710 LYS B N 1
ATOM 11986 C CA . LYS B 1 710 ? 2.512 -35.719 -28.297 1 94.38 710 LYS B CA 1
ATOM 11987 C C . LYS B 1 710 ? 1.979 -36.281 -27 1 94.38 710 LYS B C 1
ATOM 11989 O O . LYS B 1 710 ? 2.58 -37.219 -26.422 1 94.38 710 LYS B O 1
ATOM 11994 N N . ALA B 1 711 ? 0.846 -35.75 -26.609 1 90.44 711 ALA B N 1
ATOM 11995 C CA . ALA B 1 711 ? 0.19 -36.219 -25.406 1 90.44 711 ALA B CA 1
ATOM 11996 C C . ALA B 1 711 ? -0.705 -37.438 -25.703 1 90.44 711 ALA B C 1
ATOM 11998 O O . ALA B 1 711 ? -1.146 -37.594 -26.844 1 90.44 711 ALA B O 1
ATOM 11999 N N . PRO B 1 712 ? -0.849 -38.188 -24.672 1 83.44 712 PRO B N 1
ATOM 12000 C CA . PRO B 1 712 ? -1.738 -39.312 -24.906 1 83.44 712 PRO B CA 1
ATOM 12001 C C . PRO B 1 712 ? -3.211 -38.938 -24.953 1 83.44 712 PRO B C 1
ATOM 12003 O O . PRO B 1 712 ? -3.562 -37.812 -24.594 1 83.44 712 PRO B O 1
ATOM 12006 N N . SER B 1 713 ? -3.984 -39.844 -25.547 1 81.38 713 SER B N 1
ATOM 12007 C CA . SER B 1 713 ? -5.418 -39.812 -25.281 1 81.38 713 SER B CA 1
ATOM 12008 C C . SER B 1 713 ? -5.773 -40.656 -24.062 1 81.38 713 SER B C 1
ATOM 12010 O O . SER B 1 713 ? -5.211 -41.75 -23.875 1 81.38 713 SER B O 1
ATOM 12012 N N . ALA B 1 714 ? -6.426 -40.031 -23.125 1 84.62 714 ALA B N 1
ATOM 12013 C CA . ALA B 1 714 ? -6.738 -40.781 -21.906 1 84.62 714 ALA B CA 1
ATOM 12014 C C . ALA B 1 714 ? -8.242 -40.875 -21.688 1 84.62 714 ALA B C 1
ATOM 12016 O O . ALA B 1 714 ? -9.008 -40.094 -22.266 1 84.62 714 ALA B O 1
ATOM 12017 N N . VAL B 1 715 ? -8.492 -41.875 -20.906 1 80.94 715 VAL B N 1
ATOM 12018 C CA . VAL B 1 715 ? -9.898 -42.062 -20.562 1 80.94 715 VAL B CA 1
ATOM 12019 C C . VAL B 1 715 ? -10.289 -41.062 -19.469 1 80.94 715 VAL B C 1
ATOM 12021 O O . VAL B 1 715 ? -9.609 -40.938 -18.453 1 80.94 715 VAL B O 1
ATOM 12024 N N . ASN B 1 716 ? -11.352 -40.281 -19.688 1 83.06 716 ASN B N 1
ATOM 12025 C CA . ASN B 1 716 ? -11.914 -39.406 -18.672 1 83.06 716 ASN B CA 1
ATOM 12026 C C . ASN B 1 716 ? -12.672 -40.188 -17.609 1 83.06 716 ASN B C 1
ATOM 12028 O O . ASN B 1 716 ? -13.617 -40.906 -17.906 1 83.06 716 ASN B O 1
ATOM 12032 N N . PRO B 1 717 ? -12.227 -40.031 -16.375 1 77.94 717 PRO B N 1
ATOM 12033 C CA . PRO B 1 717 ? -12.852 -40.812 -15.32 1 77.94 717 PRO B CA 1
ATOM 12034 C C . PRO B 1 717 ? -14.305 -40.438 -15.062 1 77.94 717 PRO B C 1
ATOM 12036 O O . PRO B 1 717 ? -15.055 -41.188 -14.461 1 77.94 717 PRO B O 1
ATOM 12039 N N . PHE B 1 718 ? -14.742 -39.281 -15.5 1 77.19 718 PHE B N 1
ATOM 12040 C CA . PHE B 1 718 ? -16.078 -38.781 -15.195 1 77.19 718 PHE B CA 1
ATOM 12041 C C . PHE B 1 718 ? -17.062 -39.156 -16.297 1 77.19 718 PHE B C 1
ATOM 12043 O O . PHE B 1 718 ? -18.266 -39.062 -16.125 1 77.19 718 PHE B O 1
ATOM 12050 N N . THR B 1 719 ? -16.609 -39.469 -17.531 1 74.25 719 THR B N 1
ATOM 12051 C CA . THR B 1 719 ? -17.516 -39.656 -18.672 1 74.25 719 THR B CA 1
ATOM 12052 C C . THR B 1 719 ? -17.609 -41.125 -19.031 1 74.25 719 THR B C 1
ATOM 12054 O O . THR B 1 719 ? -17.719 -41.5 -20.203 1 74.25 719 THR B O 1
ATOM 12057 N N . GLY B 1 720 ? -17.609 -41.969 -18.062 1 67.75 720 GLY B N 1
ATOM 12058 C CA . GLY B 1 720 ? -17.781 -43.406 -18.312 1 67.75 720 GLY B CA 1
ATOM 12059 C C . GLY B 1 720 ? -16.688 -44 -19.172 1 67.75 720 GLY B C 1
ATOM 12060 O O . GLY B 1 720 ? -16.922 -44.969 -19.906 1 67.75 720 GLY B O 1
ATOM 12061 N N . GLY B 1 721 ? -15.633 -43.281 -19.312 1 68.56 721 GLY B N 1
ATOM 12062 C CA . GLY B 1 721 ? -14.469 -43.875 -19.953 1 68.56 721 GLY B CA 1
ATOM 12063 C C . GLY B 1 721 ? -14.242 -43.375 -21.359 1 68.56 721 GLY B C 1
ATOM 12064 O O . GLY B 1 721 ? -13.547 -44 -22.156 1 68.56 721 GLY B O 1
ATOM 12065 N N . LEU B 1 722 ? -14.805 -42.312 -21.797 1 77.94 722 LEU B N 1
ATOM 12066 C CA . LEU B 1 722 ? -14.586 -41.781 -23.141 1 77.94 722 LEU B CA 1
ATOM 12067 C C . LEU B 1 722 ? -13.195 -41.156 -23.25 1 77.94 722 LEU B C 1
ATOM 12069 O O . LEU B 1 722 ? -12.711 -40.531 -22.297 1 77.94 722 LEU B O 1
ATOM 12073 N N . PRO B 1 723 ? -12.641 -41.406 -24.406 1 82.81 723 PRO B N 1
ATOM 12074 C CA . PRO B 1 723 ? -11.312 -40.812 -24.578 1 82.81 723 PRO B CA 1
ATOM 12075 C C . PRO B 1 723 ? -11.359 -39.312 -24.688 1 82.81 723 PRO B C 1
ATOM 12077 O O . PRO B 1 723 ? -12.289 -38.75 -25.266 1 82.81 723 PRO B O 1
ATOM 12080 N N . GLN B 1 724 ? -10.461 -38.688 -24.094 1 86.5 724 GLN B N 1
ATOM 12081 C CA . GLN B 1 724 ? -10.305 -37.25 -24.125 1 86.5 724 GLN B CA 1
ATOM 12082 C C . GLN B 1 724 ? -8.891 -36.844 -24.547 1 86.5 724 GLN B C 1
ATOM 12084 O O . GLN B 1 724 ? -7.914 -37.438 -24.062 1 86.5 724 GLN B O 1
ATOM 12089 N N . GLN B 1 725 ? -8.828 -35.906 -25.438 1 88.31 725 GLN B N 1
ATOM 12090 C CA . GLN B 1 725 ? -7.535 -35.375 -25.875 1 88.31 725 GLN B CA 1
ATOM 12091 C C . GLN B 1 725 ? -6.93 -34.469 -24.812 1 88.31 725 GLN B C 1
ATOM 12093 O O . GLN B 1 725 ? -7.621 -33.625 -24.25 1 88.31 725 GLN B O 1
ATOM 12098 N N . LEU B 1 726 ? -5.684 -34.719 -24.547 1 91.69 726 LEU B N 1
ATOM 12099 C CA . LEU B 1 726 ? -4.949 -33.906 -23.578 1 91.69 726 LEU B CA 1
ATOM 12100 C C . LEU B 1 726 ? -3.9 -33.031 -24.266 1 91.69 726 LEU B C 1
ATOM 12102 O O . LEU B 1 726 ? -3.428 -33.375 -25.359 1 91.69 726 LEU B O 1
ATOM 12106 N N . TYR B 1 727 ? -3.531 -31.922 -23.688 1 93 727 TYR B N 1
ATOM 12107 C CA . TYR B 1 727 ? -2.58 -30.969 -24.25 1 93 727 TYR B CA 1
ATOM 12108 C C . TYR B 1 727 ? -1.512 -30.594 -23.234 1 93 727 TYR B C 1
ATOM 12110 O O . TYR B 1 727 ? -1.804 -30.438 -22.047 1 93 727 TYR B O 1
ATOM 12118 N N . ILE B 1 728 ? -0.253 -30.453 -23.703 1 93.56 728 ILE B N 1
ATOM 12119 C CA . ILE B 1 728 ? 0.812 -29.906 -22.875 1 93.56 728 ILE B CA 1
ATOM 12120 C C . ILE B 1 728 ? 0.758 -28.375 -22.906 1 93.56 728 ILE B C 1
ATOM 12122 O O . ILE B 1 728 ? 0.762 -27.781 -23.984 1 93.56 728 ILE B O 1
ATOM 12126 N N . VAL B 1 729 ? 0.747 -27.812 -21.781 1 93.81 729 VAL B N 1
ATOM 12127 C CA . VAL B 1 729 ? 0.498 -26.375 -21.719 1 93.81 729 VAL B CA 1
ATOM 12128 C C . VAL B 1 729 ? 1.823 -25.609 -21.75 1 93.81 729 VAL B C 1
ATOM 12130 O O . VAL B 1 729 ? 2.875 -26.172 -21.438 1 93.81 729 VAL B O 1
ATOM 12133 N N . TYR B 1 730 ? 1.814 -24.359 -22.234 1 94 730 TYR B N 1
ATOM 12134 C CA . TYR B 1 730 ? 2.893 -23.375 -22.234 1 94 730 TYR B CA 1
ATOM 12135 C C . TYR B 1 730 ? 4.156 -23.953 -22.859 1 94 730 TYR B C 1
ATOM 12137 O O . TYR B 1 730 ? 5.25 -23.812 -22.312 1 94 730 TYR B O 1
ATOM 12145 N N . THR B 1 731 ? 4.016 -24.594 -23.891 1 95.69 731 THR B N 1
ATOM 12146 C CA . THR B 1 731 ? 5.117 -25.188 -24.641 1 95.69 731 THR B CA 1
ATOM 12147 C C . THR B 1 731 ? 4.992 -24.859 -26.125 1 95.69 731 THR B C 1
ATOM 12149 O O . THR B 1 731 ? 4.434 -25.641 -26.906 1 95.69 731 THR B O 1
ATOM 12152 N N . PRO B 1 732 ? 5.609 -23.781 -26.484 1 96.69 732 PRO B N 1
ATOM 12153 C CA . PRO B 1 732 ? 5.574 -23.453 -27.906 1 96.69 732 PRO B CA 1
ATOM 12154 C C . PRO B 1 732 ? 6.445 -24.391 -28.75 1 96.69 732 PRO B C 1
ATOM 12156 O O . PRO B 1 732 ? 7.512 -24.812 -28.297 1 96.69 732 PRO B O 1
ATOM 12159 N N . LYS B 1 733 ? 6.051 -24.531 -29.953 1 97.62 733 LYS B N 1
ATOM 12160 C CA . LYS B 1 733 ? 6.844 -25.359 -30.859 1 97.62 733 LYS B CA 1
ATOM 12161 C C . LYS B 1 733 ? 8.172 -24.688 -31.188 1 97.62 733 LYS B C 1
ATOM 12163 O O . LYS B 1 733 ? 9.211 -25.359 -31.266 1 97.62 733 LYS B O 1
ATOM 12168 N N . ASN B 1 734 ? 8.039 -23.484 -31.469 1 98.31 734 ASN B N 1
ATOM 12169 C CA . ASN B 1 734 ? 9.219 -22.672 -31.75 1 98.31 734 ASN B CA 1
ATOM 12170 C C . ASN B 1 734 ? 9.344 -21.516 -30.766 1 98.31 734 ASN B C 1
ATOM 12172 O O . ASN B 1 734 ? 8.383 -20.781 -30.531 1 98.31 734 ASN B O 1
ATOM 12176 N N . ALA B 1 735 ? 10.469 -21.406 -30.219 1 98.19 735 ALA B N 1
ATOM 12177 C CA . ALA B 1 735 ? 10.812 -20.266 -29.375 1 98.19 735 ALA B CA 1
ATOM 12178 C C . ALA B 1 735 ? 12.234 -19.781 -29.656 1 98.19 735 ALA B C 1
ATOM 12180 O O . ALA B 1 735 ? 13.133 -20.578 -29.906 1 98.19 735 ALA B O 1
ATOM 12181 N N . ALA B 1 736 ? 12.43 -18.469 -29.641 1 98.44 736 ALA B N 1
ATOM 12182 C CA . ALA B 1 736 ? 13.734 -17.906 -29.953 1 98.44 736 ALA B CA 1
ATOM 12183 C C . ALA B 1 736 ? 13.984 -16.625 -29.156 1 98.44 736 ALA B C 1
ATOM 12185 O O . ALA B 1 736 ? 13.031 -15.938 -28.766 1 98.44 736 ALA B O 1
ATOM 12186 N N . SER B 1 737 ? 15.195 -16.344 -28.938 1 98 737 SER B N 1
ATOM 12187 C CA . SER B 1 737 ? 15.641 -15.125 -28.266 1 98 737 SER B CA 1
ATOM 12188 C C . SER B 1 737 ? 16.938 -14.609 -28.875 1 98 737 SER B C 1
ATOM 12190 O O . SER B 1 737 ? 17.781 -15.391 -29.312 1 98 737 SER B O 1
ATOM 12192 N N . GLY B 1 738 ? 17.062 -13.312 -28.938 1 97.88 738 GLY B N 1
ATOM 12193 C CA . GLY B 1 738 ? 18.297 -12.672 -29.391 1 97.88 738 GLY B CA 1
ATOM 12194 C C . GLY B 1 738 ? 18.594 -11.375 -28.672 1 97.88 738 GLY B C 1
ATOM 12195 O O . GLY B 1 738 ? 17.688 -10.742 -28.125 1 97.88 738 GLY B O 1
ATOM 12196 N N . ALA B 1 739 ? 19.875 -11.008 -28.703 1 97.94 739 ALA B N 1
ATOM 12197 C CA . ALA B 1 739 ? 20.25 -9.75 -28.062 1 97.94 739 ALA B CA 1
ATOM 12198 C C . ALA B 1 739 ? 21.453 -9.117 -28.766 1 97.94 739 ALA B C 1
ATOM 12200 O O . ALA B 1 739 ? 22.281 -9.82 -29.344 1 97.94 739 ALA B O 1
ATOM 12201 N N . ILE B 1 740 ? 21.5 -7.805 -28.766 1 98.12 740 ILE B N 1
ATOM 12202 C CA . ILE B 1 740 ? 22.625 -6.98 -29.188 1 98.12 740 ILE B CA 1
ATOM 12203 C C . ILE B 1 740 ? 23.125 -6.137 -28.016 1 98.12 740 ILE B C 1
ATOM 12205 O O . ILE B 1 740 ? 22.375 -5.348 -27.453 1 98.12 740 ILE B O 1
ATOM 12209 N N . ASP B 1 741 ? 24.359 -6.32 -27.719 1 97.25 741 ASP B N 1
ATOM 12210 C CA . ASP B 1 741 ? 25 -5.523 -26.688 1 97.25 741 ASP B CA 1
ATOM 12211 C C . ASP B 1 741 ? 26.188 -4.75 -27.25 1 97.25 741 ASP B C 1
ATOM 12213 O O . ASP B 1 741 ? 27.062 -5.328 -27.906 1 97.25 741 ASP B O 1
ATOM 12217 N N . TYR B 1 742 ? 26.172 -3.443 -26.984 1 96.75 742 TYR B N 1
ATOM 12218 C CA . TYR B 1 742 ? 27.266 -2.596 -27.453 1 96.75 742 TYR B CA 1
ATOM 12219 C C . TYR B 1 742 ? 27.75 -1.673 -26.344 1 96.75 742 TYR B C 1
ATOM 12221 O O . TYR B 1 742 ? 26.953 -0.991 -25.703 1 96.75 742 TYR B O 1
ATOM 12229 N N . VAL B 1 743 ? 29.062 -1.667 -26.141 1 95.19 743 VAL B N 1
ATOM 12230 C CA . VAL B 1 743 ? 29.688 -0.768 -25.172 1 95.19 743 VAL B CA 1
ATOM 12231 C C . VAL B 1 743 ? 30.609 0.205 -25.906 1 95.19 743 VAL B C 1
ATOM 12233 O O . VAL B 1 743 ? 31.547 -0.214 -26.594 1 95.19 743 VAL B O 1
ATOM 12236 N N . LEU B 1 744 ? 30.344 1.505 -25.781 1 93.44 744 LEU B N 1
ATOM 12237 C CA . LEU B 1 744 ? 31.141 2.566 -26.391 1 93.44 744 LEU B CA 1
ATOM 12238 C C . LEU B 1 744 ? 31.797 3.428 -25.328 1 93.44 744 LEU B C 1
ATOM 12240 O O . LEU B 1 744 ? 31.125 4.199 -24.641 1 93.44 744 LEU B O 1
ATOM 12244 N N . PRO B 1 745 ? 33.125 3.344 -25.188 1 91.81 745 PRO B N 1
ATOM 12245 C CA . PRO B 1 745 ? 33.781 4.23 -24.234 1 91.81 745 PRO B CA 1
ATOM 12246 C C . PRO B 1 745 ? 33.656 5.707 -24.609 1 91.81 745 PRO B C 1
ATOM 12248 O O . PRO B 1 745 ? 33.75 6.051 -25.797 1 91.81 745 PRO B O 1
ATOM 12251 N N . LEU B 1 746 ? 33.344 6.484 -23.609 1 89.12 746 LEU B N 1
ATOM 12252 C CA . LEU B 1 746 ? 33.188 7.922 -23.812 1 89.12 746 LEU B CA 1
ATOM 12253 C C . LEU B 1 746 ? 34.281 8.688 -23.078 1 89.12 746 LEU B C 1
ATOM 12255 O O . LEU B 1 746 ? 34.781 8.227 -22.047 1 89.12 746 LEU B O 1
ATOM 12259 N N . THR B 1 747 ? 34.719 9.836 -23.609 1 80.5 747 THR B N 1
ATOM 12260 C CA . THR B 1 747 ? 35.719 10.68 -22.984 1 80.5 747 THR B CA 1
ATOM 12261 C C . THR B 1 747 ? 35.094 11.703 -22.047 1 80.5 747 THR B C 1
ATOM 12263 O O . THR B 1 747 ? 35.781 12.391 -21.312 1 80.5 747 THR B O 1
ATOM 12266 N N . ILE B 1 748 ? 33.906 11.656 -22.047 1 66.12 748 ILE B N 1
ATOM 12267 C CA . ILE B 1 748 ? 33.25 12.633 -21.188 1 66.12 748 ILE B CA 1
ATOM 12268 C C . ILE B 1 748 ? 33.281 12.148 -19.734 1 66.12 748 ILE B C 1
ATOM 12270 O O . ILE B 1 748 ? 33.375 10.945 -19.484 1 66.12 748 ILE B O 1
ATOM 12274 N N . ALA B 1 749 ? 33.281 13.086 -18.766 1 60.28 749 ALA B N 1
ATOM 12275 C CA . ALA B 1 749 ? 33.188 12.852 -17.328 1 60.28 749 ALA B CA 1
ATOM 12276 C C . ALA B 1 749 ? 34.281 11.914 -16.844 1 60.28 749 ALA B C 1
ATOM 12278 O O . ALA B 1 749 ? 34.031 10.992 -16.062 1 60.28 749 ALA B O 1
ATOM 12279 N N . ASN B 1 750 ? 35.531 11.961 -17.359 1 66.19 750 ASN B N 1
ATOM 12280 C CA . ASN B 1 750 ? 36.719 11.219 -17 1 66.19 750 ASN B CA 1
ATOM 12281 C C . ASN B 1 750 ? 36.594 9.734 -17.344 1 66.19 750 ASN B C 1
ATOM 12283 O O . ASN B 1 750 ? 37.062 8.875 -16.594 1 66.19 750 ASN B O 1
ATOM 12287 N N . GLY B 1 751 ? 35.875 9.438 -18.422 1 80.06 751 GLY B N 1
ATOM 12288 C CA . GLY B 1 751 ? 35.906 8.07 -18.922 1 80.06 751 GLY B CA 1
ATOM 12289 C C . GLY B 1 751 ? 34.594 7.32 -18.688 1 80.06 751 GLY B C 1
ATOM 12290 O O . GLY B 1 751 ? 34.625 6.148 -18.312 1 80.06 751 GLY B O 1
ATOM 12291 N N . ALA B 1 752 ? 33.531 7.73 -19.109 1 88.31 752 ALA B N 1
ATOM 12292 C CA . ALA B 1 752 ? 32.25 7.02 -19 1 88.31 752 ALA B CA 1
ATOM 12293 C C . ALA B 1 752 ? 32.031 6.086 -20.188 1 88.31 752 ALA B C 1
ATOM 12295 O O . ALA B 1 752 ? 32.781 6.117 -21.156 1 88.31 752 ALA B O 1
ATOM 12296 N N . ASN B 1 753 ? 31.219 5.035 -19.984 1 93 753 ASN B N 1
ATOM 12297 C CA . ASN B 1 753 ? 30.844 4.109 -21.062 1 93 753 ASN B CA 1
ATOM 12298 C C . ASN B 1 753 ? 29.375 4.254 -21.438 1 93 753 ASN B C 1
ATOM 12300 O O . ASN B 1 753 ? 28.516 4.398 -20.562 1 93 753 ASN B O 1
ATOM 12304 N N . LEU B 1 754 ? 29.141 4.355 -22.672 1 94.81 754 LEU B N 1
ATOM 12305 C CA . LEU B 1 754 ? 27.781 4.211 -23.156 1 94.81 754 LEU B CA 1
ATOM 12306 C C . LEU B 1 754 ? 27.453 2.75 -23.438 1 94.81 754 LEU B C 1
ATOM 12308 O O . LEU B 1 754 ? 28.141 2.1 -24.234 1 94.81 754 LEU B O 1
ATOM 12312 N N . ARG B 1 755 ? 26.516 2.211 -22.734 1 96.62 755 ARG B N 1
ATOM 12313 C CA . ARG B 1 755 ? 26.094 0.825 -22.922 1 96.62 755 ARG B CA 1
ATOM 12314 C C . ARG B 1 755 ? 24.719 0.752 -23.578 1 96.62 755 ARG B C 1
ATOM 12316 O O . ARG B 1 755 ? 23.766 1.363 -23.078 1 96.62 755 ARG B O 1
ATOM 12323 N N . LEU B 1 756 ? 24.688 0.03 -24.656 1 97.56 756 LEU B N 1
ATOM 12324 C CA . LEU B 1 756 ? 23.438 -0.176 -25.375 1 97.56 756 LEU B CA 1
ATOM 12325 C C . LEU B 1 756 ? 23.047 -1.649 -25.375 1 97.56 756 LEU B C 1
ATOM 12327 O O . LEU B 1 756 ? 23.875 -2.52 -25.641 1 97.56 756 LEU B O 1
ATOM 12331 N N . HIS B 1 757 ? 21.797 -1.955 -24.984 1 98.25 757 HIS B N 1
ATOM 12332 C CA . HIS B 1 757 ? 21.25 -3.307 -25.016 1 98.25 757 HIS B CA 1
ATOM 12333 C C . HIS B 1 757 ? 19.906 -3.346 -25.734 1 98.25 757 HIS B C 1
ATOM 12335 O O . HIS B 1 757 ? 19.062 -2.479 -25.531 1 98.25 757 HIS B O 1
ATOM 12341 N N . LEU B 1 758 ? 19.734 -4.234 -26.609 1 98.19 758 LEU B N 1
ATOM 12342 C CA . LEU B 1 758 ? 18.469 -4.547 -27.266 1 98.19 758 LEU B CA 1
ATOM 12343 C C . LEU B 1 758 ? 18.266 -6.055 -27.359 1 98.19 758 LEU B C 1
ATOM 12345 O O . LEU B 1 758 ? 19.156 -6.781 -27.781 1 98.19 758 LEU B O 1
ATOM 12349 N N . ASP B 1 759 ? 17.125 -6.52 -26.875 1 97.94 759 ASP B N 1
ATOM 12350 C CA . ASP B 1 759 ? 16.828 -7.941 -27.047 1 97.94 759 ASP B CA 1
ATOM 12351 C C . ASP B 1 759 ? 15.43 -8.156 -27.594 1 97.94 759 ASP B C 1
ATOM 12353 O O . ASP B 1 759 ? 14.578 -7.27 -27.484 1 97.94 759 ASP B O 1
ATOM 12357 N N . ALA B 1 760 ? 15.234 -9.305 -28.219 1 98.12 760 ALA B N 1
ATOM 12358 C CA . ALA B 1 760 ? 13.953 -9.734 -28.766 1 98.12 760 ALA B CA 1
ATOM 12359 C C . ALA B 1 760 ? 13.688 -11.203 -28.453 1 98.12 760 ALA B C 1
ATOM 12361 O O . ALA B 1 760 ? 14.594 -12.031 -28.5 1 98.12 760 ALA B O 1
ATOM 12362 N N . ASN B 1 761 ? 12.453 -11.516 -28.078 1 98 761 ASN B N 1
ATOM 12363 C CA . ASN B 1 761 ? 12.016 -12.859 -27.719 1 98 761 ASN B CA 1
ATOM 12364 C C . ASN B 1 761 ? 10.734 -13.25 -28.469 1 98 761 ASN B C 1
ATOM 12366 O O . ASN B 1 761 ? 9.773 -12.477 -28.5 1 98 761 ASN B O 1
ATOM 12370 N N . TYR B 1 762 ? 10.789 -14.391 -29.031 1 98 762 TYR B N 1
ATOM 12371 C CA . TYR B 1 762 ? 9.672 -14.883 -29.828 1 98 762 TYR B CA 1
ATOM 12372 C C . TYR B 1 762 ? 9.234 -16.266 -29.344 1 98 762 TYR B C 1
ATOM 12374 O O . TYR B 1 762 ? 10.062 -17.078 -28.953 1 98 762 TYR B O 1
ATOM 12382 N N . ALA B 1 763 ? 7.938 -16.562 -29.359 1 97.69 763 ALA B N 1
ATOM 12383 C CA . ALA B 1 763 ? 7.375 -17.891 -29.172 1 97.69 763 ALA B CA 1
ATOM 12384 C C . ALA B 1 763 ? 6.133 -18.094 -30.031 1 97.69 763 ALA B C 1
ATOM 12386 O O . ALA B 1 763 ? 5.312 -17.188 -30.172 1 97.69 763 ALA B O 1
ATOM 12387 N N . SER B 1 764 ? 6.027 -19.266 -30.609 1 97.5 764 SER B N 1
ATOM 12388 C CA . SER B 1 764 ? 4.809 -19.609 -31.328 1 97.5 764 SER B CA 1
ATOM 12389 C C . SER B 1 764 ? 3.627 -19.781 -30.391 1 97.5 764 SER B C 1
ATOM 12391 O O . SER B 1 764 ? 3.805 -19.812 -29.172 1 97.5 764 SER B O 1
ATOM 12393 N N . SER B 1 765 ? 2.42 -19.875 -30.984 1 97.56 765 SER B N 1
ATOM 12394 C CA . SER B 1 765 ? 1.214 -20.109 -30.203 1 97.56 765 SER B CA 1
ATOM 12395 C C . SER B 1 765 ? 1.326 -21.406 -29.391 1 97.56 765 SER B C 1
ATOM 12397 O O . SER B 1 765 ? 2.037 -22.328 -29.797 1 97.56 765 SER B O 1
ATOM 12399 N N . GLN B 1 766 ? 0.646 -21.453 -28.297 1 95.94 766 GLN B N 1
ATOM 12400 C CA . GLN B 1 766 ? 0.708 -22.594 -27.375 1 95.94 766 GLN B CA 1
ATOM 12401 C C . GLN B 1 766 ? -0.632 -22.812 -26.688 1 95.94 766 GLN B C 1
ATOM 12403 O O . GLN B 1 766 ? -1.533 -21.984 -26.781 1 95.94 766 GLN B O 1
ATOM 12408 N N . TYR B 1 767 ? -0.785 -24 -26.125 1 95.81 767 TYR B N 1
ATOM 12409 C CA . TYR B 1 767 ? -1.959 -24.266 -25.297 1 95.81 767 TYR B CA 1
ATOM 12410 C C . TYR B 1 767 ? -1.758 -23.75 -23.875 1 95.81 767 TYR B C 1
ATOM 12412 O O . TYR B 1 767 ? -0.643 -23.781 -23.344 1 95.81 767 TYR B O 1
ATOM 12420 N N . SER B 1 768 ? -2.857 -23.25 -23.297 1 94.56 768 SER B N 1
ATOM 12421 C CA . SER B 1 768 ? -2.738 -22.766 -21.938 1 94.56 768 SER B CA 1
ATOM 12422 C C . SER B 1 768 ? -3.615 -23.578 -20.984 1 94.56 768 SER B C 1
ATOM 12424 O O . SER B 1 768 ? -3.549 -23.391 -19.766 1 94.56 768 SER B O 1
ATOM 12426 N N . PHE B 1 769 ? -4.426 -24.516 -21.453 1 93.81 769 PHE B N 1
ATOM 12427 C CA . PHE B 1 769 ? -5.23 -25.438 -20.641 1 93.81 769 PHE B CA 1
ATOM 12428 C C . PHE B 1 769 ? -5.086 -26.859 -21.156 1 93.81 769 PHE B C 1
ATOM 12430 O O . PHE B 1 769 ? -5.031 -27.094 -22.375 1 93.81 769 PHE B O 1
ATOM 12437 N N . GLN B 1 770 ? -5.145 -27.812 -20.234 1 91.69 770 GLN B N 1
ATOM 12438 C CA . GLN B 1 770 ? -4.801 -29.188 -20.562 1 91.69 770 GLN B CA 1
ATOM 12439 C C . GLN B 1 770 ? -5.953 -29.875 -21.281 1 91.69 770 GLN B C 1
ATOM 12441 O O . GLN B 1 770 ? -5.754 -30.906 -21.953 1 91.69 770 GLN B O 1
ATOM 12446 N N . LEU B 1 771 ? -7.117 -29.344 -21.109 1 90.19 771 LEU B N 1
ATOM 12447 C CA . LEU B 1 771 ? -8.273 -30.062 -21.641 1 90.19 771 LEU B CA 1
ATOM 12448 C C . LEU B 1 771 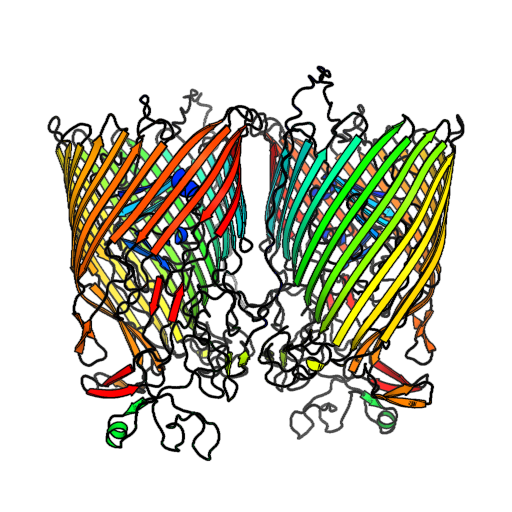? -8.93 -29.266 -22.766 1 90.19 771 LEU B C 1
ATOM 12450 O O . LEU B 1 771 ? -10 -29.641 -23.25 1 90.19 771 LEU B O 1
ATOM 12454 N N . GLU B 1 772 ? -8.344 -28.188 -23.203 1 91.88 772 GLU B N 1
ATOM 12455 C CA . GLU B 1 772 ? -8.992 -27.312 -24.188 1 91.88 772 GLU B CA 1
ATOM 12456 C C . GLU B 1 772 ? -8.172 -27.219 -25.469 1 91.88 772 GLU B C 1
ATOM 12458 O O . GLU B 1 772 ? -6.973 -26.938 -25.422 1 91.88 772 GLU B O 1
ATOM 12463 N N . PRO B 1 773 ? -8.773 -27.422 -26.578 1 92.44 773 PRO B N 1
ATOM 12464 C CA . PRO B 1 773 ? -8.078 -27.312 -27.859 1 92.44 773 PRO B CA 1
ATOM 12465 C C . PRO B 1 773 ? -7.957 -25.875 -28.344 1 92.44 773 PRO B C 1
ATOM 12467 O O . PRO B 1 773 ? -8.273 -25.578 -29.5 1 92.44 773 PRO B O 1
ATOM 12470 N N . THR B 1 774 ? -7.699 -24.984 -27.547 1 95.31 774 THR B N 1
ATOM 12471 C CA . THR B 1 774 ? -7.582 -23.578 -27.859 1 95.31 774 THR B CA 1
ATOM 12472 C C . THR B 1 774 ? -6.172 -23.062 -27.578 1 95.31 774 THR B C 1
ATOM 12474 O O . THR B 1 774 ? -5.641 -23.281 -26.484 1 95.31 774 THR B O 1
ATOM 12477 N N . LYS B 1 775 ? -5.594 -22.359 -28.531 1 97.06 775 LYS B N 1
ATOM 12478 C CA . LYS B 1 775 ? -4.234 -21.859 -28.391 1 97.06 775 LYS B CA 1
ATOM 12479 C C . LYS B 1 775 ? -4.234 -20.359 -28.047 1 97.06 775 LYS B C 1
ATOM 12481 O O . LYS B 1 775 ? -5.215 -19.672 -28.312 1 97.06 775 LYS B O 1
ATOM 12486 N N . THR B 1 776 ? -3.182 -19.938 -27.5 1 97.12 776 THR B N 1
ATOM 12487 C CA . THR B 1 776 ? -2.918 -18.531 -27.266 1 97.12 776 THR B CA 1
ATOM 12488 C C . THR B 1 776 ? -2.352 -17.859 -28.5 1 97.12 776 THR B C 1
ATOM 12490 O O . THR B 1 776 ? -2.229 -18.5 -29.562 1 97.12 776 THR B O 1
ATOM 12493 N N . ASP B 1 777 ? -2.012 -16.547 -28.406 1 97.62 777 ASP B N 1
ATOM 12494 C CA . ASP B 1 777 ? -1.332 -15.82 -29.484 1 97.62 777 ASP B CA 1
ATOM 12495 C C . ASP B 1 777 ? 0.167 -16.125 -29.484 1 97.62 777 ASP B C 1
ATOM 12497 O O . ASP B 1 777 ? 0.735 -16.453 -28.438 1 97.62 777 ASP B O 1
ATOM 12501 N N . PRO B 1 778 ? 0.779 -16.109 -30.656 1 97.69 778 PRO B N 1
ATOM 12502 C CA . PRO B 1 778 ? 2.24 -16.047 -30.594 1 97.69 778 PRO B CA 1
ATOM 12503 C C . PRO B 1 778 ? 2.738 -14.789 -29.875 1 97.69 778 PRO B C 1
ATOM 12505 O O . PRO B 1 778 ? 2.014 -13.797 -29.781 1 97.69 778 PRO B O 1
ATOM 12508 N N . SER B 1 779 ? 3.904 -14.852 -29.375 1 96.5 779 SER B N 1
ATOM 12509 C CA . SER B 1 779 ? 4.438 -13.719 -28.625 1 96.5 779 SER B CA 1
ATOM 12510 C C . SER B 1 779 ? 5.719 -13.188 -29.25 1 96.5 779 SER B C 1
ATOM 12512 O O . SER B 1 779 ? 6.512 -13.953 -29.797 1 96.5 779 SER B O 1
ATOM 12514 N N . PHE B 1 780 ? 5.879 -11.891 -29.25 1 97.81 780 PHE B N 1
ATOM 12515 C CA . PHE B 1 780 ? 7.086 -11.18 -29.656 1 97.81 780 PHE B CA 1
ATOM 12516 C C . PHE B 1 780 ? 7.328 -9.969 -28.766 1 97.81 780 PHE B C 1
ATOM 12518 O O . PHE B 1 780 ? 6.566 -9 -28.797 1 97.81 780 PHE B O 1
ATOM 12525 N N . VAL B 1 781 ? 8.344 -10.016 -27.953 1 97.44 781 VAL B N 1
ATOM 12526 C CA . VAL B 1 781 ? 8.617 -8.961 -26.984 1 97.44 781 VAL B CA 1
ATOM 12527 C C . VAL B 1 781 ? 10.039 -8.43 -27.172 1 97.44 781 VAL B C 1
ATOM 12529 O O . VAL B 1 781 ? 11 -9.211 -27.203 1 97.44 781 VAL B O 1
ATOM 12532 N N . VAL B 1 782 ? 10.156 -7.121 -27.328 1 98 782 VAL B N 1
ATOM 12533 C CA . VAL B 1 782 ? 11.461 -6.465 -27.438 1 98 782 VAL B CA 1
ATOM 12534 C C . VAL B 1 782 ? 11.703 -5.602 -26.203 1 98 782 VAL B C 1
ATOM 12536 O O . VAL B 1 782 ? 10.82 -4.867 -25.766 1 98 782 VAL B O 1
ATOM 12539 N N . ASN B 1 783 ? 12.867 -5.75 -25.625 1 97.94 783 ASN B N 1
ATOM 12540 C CA . ASN B 1 783 ? 13.297 -4.922 -24.5 1 97.94 783 ASN B CA 1
ATOM 12541 C C . ASN B 1 783 ? 14.562 -4.133 -24.844 1 97.94 783 ASN B C 1
ATOM 12543 O O . ASN B 1 783 ? 15.281 -4.48 -25.781 1 97.94 783 ASN B O 1
ATOM 12547 N N . GLY B 1 784 ? 14.727 -3.055 -24.125 1 97.94 784 GLY B N 1
ATOM 12548 C CA . GLY B 1 784 ? 15.906 -2.238 -24.375 1 97.94 784 GLY B CA 1
ATOM 12549 C C . GLY B 1 784 ? 16.391 -1.506 -23.125 1 97.94 784 GLY B C 1
ATOM 12550 O O . GLY B 1 784 ? 15.625 -1.322 -22.172 1 97.94 784 GLY B O 1
ATOM 12551 N N . ARG B 1 785 ? 17.672 -1.168 -23.219 1 97.75 785 ARG B N 1
ATOM 12552 C CA . ARG B 1 785 ? 18.297 -0.401 -22.141 1 97.75 785 ARG B CA 1
ATOM 12553 C C . ARG B 1 785 ? 19.453 0.445 -22.672 1 97.75 785 ARG B C 1
ATOM 12555 O O . ARG B 1 785 ? 20.219 -0.01 -23.531 1 97.75 785 ARG B O 1
ATOM 12562 N N . ILE B 1 786 ? 19.5 1.719 -22.359 1 97.75 786 ILE B N 1
ATOM 12563 C CA . ILE B 1 786 ? 20.625 2.629 -22.609 1 97.75 786 ILE B CA 1
ATOM 12564 C C . ILE B 1 786 ? 21.188 3.131 -21.297 1 97.75 786 ILE B C 1
ATOM 12566 O O . ILE B 1 786 ? 20.453 3.641 -20.453 1 97.75 786 ILE B O 1
ATOM 12570 N N . ALA B 1 787 ? 22.5 2.971 -21.188 1 96.19 787 ALA B N 1
ATOM 12571 C CA . ALA B 1 787 ? 23.109 3.385 -19.922 1 96.19 787 ALA B CA 1
ATOM 12572 C C . ALA B 1 787 ? 24.359 4.215 -20.172 1 96.19 787 ALA B C 1
ATOM 12574 O O . ALA B 1 787 ? 25.172 3.891 -21.047 1 96.19 787 ALA B O 1
ATOM 12575 N N . LEU B 1 788 ? 24.453 5.34 -19.516 1 93.75 788 LEU B N 1
ATOM 12576 C CA . LEU B 1 788 ? 25.734 6.016 -19.312 1 93.75 788 LEU B CA 1
ATOM 12577 C C . LEU B 1 788 ? 26.406 5.52 -18.031 1 93.75 788 LEU B C 1
ATOM 12579 O O . LEU B 1 788 ? 26.109 6.023 -16.938 1 93.75 788 LEU B O 1
ATOM 12583 N N . ALA B 1 789 ? 27.328 4.676 -18.297 1 91.81 789 ALA B N 1
ATOM 12584 C CA . ALA B 1 789 ? 27.859 3.887 -17.172 1 91.81 789 ALA B CA 1
ATOM 12585 C C . ALA B 1 789 ? 29.219 4.395 -16.734 1 91.81 789 ALA B C 1
ATOM 12587 O O . ALA B 1 789 ? 29.953 4.992 -17.531 1 91.81 789 ALA B O 1
ATOM 12588 N N . ASP B 1 790 ? 29.484 4.258 -15.438 1 89 790 ASP B N 1
ATOM 12589 C CA . ASP B 1 790 ? 30.812 4.414 -14.844 1 89 790 ASP B CA 1
ATOM 12590 C C . ASP B 1 790 ? 31.25 5.879 -14.852 1 89 790 ASP B C 1
ATOM 12592 O O . ASP B 1 790 ? 32.406 6.184 -15.109 1 89 790 ASP B O 1
ATOM 12596 N N . ILE B 1 791 ? 30.281 6.625 -14.727 1 87.12 791 ILE B N 1
ATOM 12597 C CA . ILE B 1 791 ? 30.625 8.031 -14.555 1 87.12 791 ILE B CA 1
ATOM 12598 C C . ILE B 1 791 ? 31.391 8.211 -13.242 1 87.12 791 ILE B C 1
ATOM 12600 O O . ILE B 1 791 ? 30.828 7.996 -12.164 1 87.12 791 ILE B O 1
ATOM 12604 N N . LYS B 1 792 ? 32.594 8.609 -13.352 1 86.44 792 LYS B N 1
ATOM 12605 C CA . LYS B 1 792 ? 33.375 8.773 -12.148 1 86.44 792 LYS B CA 1
ATOM 12606 C C . LYS B 1 792 ? 33 10.039 -11.391 1 86.44 792 LYS B C 1
ATOM 12608 O O . LYS B 1 792 ? 33.062 11.148 -11.938 1 86.44 792 LYS B O 1
ATOM 12613 N N . MET B 1 793 ? 32.531 9.828 -10.273 1 78.88 793 MET B N 1
ATOM 12614 C CA . MET B 1 793 ? 32.188 10.969 -9.438 1 78.88 793 MET B CA 1
ATOM 12615 C C . MET B 1 793 ? 33.375 11.422 -8.602 1 78.88 793 MET B C 1
ATOM 12617 O O . MET B 1 793 ? 33.5 12.609 -8.297 1 78.88 793 MET B O 1
ATOM 12621 N N . ASN B 1 794 ? 34.156 10.523 -8.125 1 78.5 794 ASN B N 1
ATOM 12622 C CA . ASN B 1 794 ? 35.469 10.664 -7.477 1 78.5 794 ASN B CA 1
ATOM 12623 C C . ASN B 1 794 ? 36.281 9.398 -7.613 1 78.5 794 ASN B C 1
ATOM 12625 O O . ASN B 1 794 ? 36.094 8.617 -8.547 1 78.5 794 ASN B O 1
ATOM 12629 N N . ASP B 1 795 ? 37.344 9.219 -6.723 1 76.62 795 ASP B N 1
ATOM 12630 C CA . ASP B 1 795 ? 38.281 8.109 -6.895 1 76.62 795 ASP B CA 1
ATOM 12631 C C . ASP B 1 795 ? 37.625 6.785 -6.488 1 76.62 795 ASP B C 1
ATOM 12633 O O . ASP B 1 795 ? 38.094 5.711 -6.871 1 76.62 795 ASP B O 1
ATOM 12637 N N . SER B 1 796 ? 36.531 6.848 -5.812 1 79.81 796 SER B N 1
ATOM 12638 C CA . SER B 1 796 ? 36 5.609 -5.238 1 79.81 796 SER B CA 1
ATOM 12639 C C . SER B 1 796 ? 34.562 5.371 -5.637 1 79.81 796 SER B C 1
ATOM 12641 O O . SER B 1 796 ? 34 4.301 -5.375 1 79.81 796 SER B O 1
ATOM 12643 N N . ALA B 1 797 ? 33.969 6.328 -6.281 1 82.75 797 ALA B N 1
ATOM 12644 C CA . ALA B 1 797 ? 32.562 6.203 -6.547 1 82.75 797 ALA B CA 1
ATOM 12645 C C . ALA B 1 797 ? 32.25 6.395 -8.031 1 82.75 797 ALA B C 1
ATOM 12647 O O . ALA B 1 797 ? 32.844 7.246 -8.688 1 82.75 797 ALA B O 1
ATOM 12648 N N . GLN B 1 798 ? 31.406 5.504 -8.547 1 87.94 798 GLN B N 1
ATOM 12649 C CA . GLN B 1 798 ? 30.938 5.609 -9.922 1 87.94 798 GLN B CA 1
ATOM 12650 C C . GLN B 1 798 ? 29.406 5.598 -9.977 1 87.94 798 GLN B C 1
ATOM 12652 O O . GLN B 1 798 ? 28.75 4.949 -9.156 1 87.94 798 GLN B O 1
ATOM 12657 N N . VAL B 1 799 ? 28.938 6.336 -10.953 1 87.44 799 VAL B N 1
ATOM 12658 C CA . VAL B 1 799 ? 27.484 6.406 -11.125 1 87.44 799 VAL B CA 1
ATOM 12659 C C . VAL B 1 799 ? 27.109 5.922 -12.531 1 87.44 799 VAL B C 1
ATOM 12661 O O . VAL B 1 799 ? 27.828 6.191 -13.5 1 87.44 799 VAL B O 1
ATOM 12664 N N . THR B 1 800 ? 26.078 5.168 -12.602 1 92.25 800 THR B N 1
ATOM 12665 C CA . THR B 1 800 ? 25.484 4.766 -13.867 1 92.25 800 THR B CA 1
ATOM 12666 C C . THR B 1 800 ? 24.047 5.27 -13.984 1 92.25 800 THR B C 1
ATOM 12668 O O . THR B 1 800 ? 23.234 5.051 -13.086 1 92.25 800 THR B O 1
ATOM 12671 N N . LEU B 1 801 ? 23.781 6.004 -15.023 1 92 801 LEU B N 1
ATOM 12672 C CA . LEU B 1 801 ? 22.422 6.422 -15.359 1 92 801 LEU B CA 1
ATOM 12673 C C . LEU B 1 801 ? 21.859 5.598 -16.516 1 92 801 LEU B C 1
ATOM 12675 O O . LEU B 1 801 ? 22.547 5.402 -17.531 1 92 801 LEU B O 1
ATOM 12679 N N . SER B 1 802 ? 20.688 5.105 -16.312 1 96.31 802 SER B N 1
ATOM 12680 C CA . SER B 1 802 ? 20.172 4.25 -17.375 1 96.31 802 SER B CA 1
ATOM 12681 C C . SER B 1 802 ? 18.703 4.523 -17.641 1 96.31 802 SER B C 1
ATOM 12683 O O . SER B 1 802 ? 17.984 5.004 -16.766 1 96.31 802 SER B O 1
ATOM 12685 N N . LEU B 1 803 ? 18.281 4.285 -18.875 1 97.5 803 LEU B N 1
ATOM 12686 C CA . LEU B 1 803 ? 16.906 4.195 -19.328 1 97.5 803 LEU B CA 1
ATOM 12687 C C . LEU B 1 803 ? 16.578 2.789 -19.812 1 97.5 803 LEU B C 1
ATOM 12689 O O . LEU B 1 803 ? 17.406 2.152 -20.484 1 97.5 803 LEU B O 1
ATOM 12693 N N . TRP B 1 804 ? 15.469 2.283 -19.391 1 97.44 804 TRP B N 1
ATOM 12694 C CA . TRP B 1 804 ? 15.086 0.938 -19.797 1 97.44 804 TRP B CA 1
ATOM 12695 C C . TRP B 1 804 ? 13.641 0.909 -20.281 1 97.44 804 TRP B C 1
ATOM 12697 O O . TRP B 1 804 ? 12.844 1.784 -19.922 1 97.44 804 TRP B O 1
ATOM 12707 N N . ALA B 1 805 ? 13.344 -0.085 -21.141 1 97.75 805 ALA B N 1
ATOM 12708 C CA . ALA B 1 805 ? 11.984 -0.366 -21.609 1 97.75 805 ALA B CA 1
ATOM 12709 C C . ALA B 1 805 ? 11.758 -1.867 -21.75 1 97.75 805 ALA B C 1
ATOM 12711 O O . ALA B 1 805 ? 12.617 -2.582 -22.266 1 97.75 805 ALA B O 1
ATOM 12712 N N . ARG B 1 806 ? 10.734 -2.393 -21.203 1 97.12 806 ARG B N 1
ATOM 12713 C CA . ARG B 1 806 ? 10.234 -3.736 -21.469 1 97.12 806 ARG B CA 1
ATOM 12714 C C . ARG B 1 806 ? 8.992 -3.689 -22.359 1 97.12 806 ARG B C 1
ATOM 12716 O O . ARG B 1 806 ? 8.117 -2.842 -22.172 1 97.12 806 ARG B O 1
ATOM 12723 N N . ASN B 1 807 ? 9 -4.629 -23.281 1 97.44 807 ASN B N 1
ATOM 12724 C CA . ASN B 1 807 ? 7.973 -4.574 -24.328 1 97.44 807 ASN B CA 1
ATOM 12725 C C . ASN B 1 807 ? 7.992 -3.236 -25.062 1 97.44 807 ASN B C 1
ATOM 12727 O O . ASN B 1 807 ? 6.965 -2.557 -25.141 1 97.44 807 ASN B O 1
ATOM 12731 N N . LEU B 1 808 ? 9.109 -2.908 -25.562 1 97.75 808 LEU B N 1
ATOM 12732 C CA . LEU B 1 808 ? 9.445 -1.618 -26.156 1 97.75 808 LEU B CA 1
ATOM 12733 C C . LEU B 1 808 ? 8.406 -1.219 -27.203 1 97.75 808 LEU B C 1
ATOM 12735 O O . LEU B 1 808 ? 8.031 -0.048 -27.297 1 97.75 808 LEU B O 1
ATOM 12739 N N . PHE B 1 809 ? 7.926 -2.131 -27.984 1 97.31 809 PHE B N 1
ATOM 12740 C CA . PHE B 1 809 ? 7.02 -1.822 -29.078 1 97.31 809 PHE B CA 1
ATOM 12741 C C . PHE B 1 809 ? 5.566 -1.894 -28.625 1 97.31 809 PHE B C 1
ATOM 12743 O O . PHE B 1 809 ? 4.648 -1.74 -29.438 1 97.31 809 PHE B O 1
ATOM 12750 N N . ASP B 1 810 ? 5.281 -2.211 -27.359 1 96.88 810 ASP B N 1
ATOM 12751 C CA . ASP B 1 810 ? 3.959 -2.293 -26.75 1 96.88 810 ASP B CA 1
ATOM 12752 C C . ASP B 1 810 ? 3.096 -3.34 -27.453 1 96.88 810 ASP B C 1
ATOM 12754 O O . ASP B 1 810 ? 1.95 -3.064 -27.812 1 96.88 810 ASP B O 1
ATOM 12758 N N . ASN B 1 811 ? 3.789 -4.418 -27.656 1 96.75 811 ASN B N 1
ATOM 12759 C CA . ASN B 1 811 ? 3.057 -5.539 -28.234 1 96.75 811 ASN B CA 1
ATOM 12760 C C . ASN B 1 811 ? 2.092 -6.156 -27.234 1 96.75 811 ASN B C 1
ATOM 12762 O O . ASN B 1 811 ? 2.477 -6.453 -26.094 1 96.75 811 ASN B O 1
ATOM 12766 N N . THR B 1 812 ? 0.789 -6.328 -27.688 1 97.25 812 THR B N 1
ATOM 12767 C CA . THR B 1 812 ? -0.241 -6.969 -26.875 1 97.25 812 THR B CA 1
ATOM 12768 C C . THR B 1 812 ? -0.599 -8.336 -27.438 1 97.25 812 THR B C 1
ATOM 12770 O O . THR B 1 812 ? -0.917 -8.469 -28.625 1 97.25 812 THR B O 1
ATOM 12773 N N . TYR B 1 813 ? -0.523 -9.359 -26.594 1 96.94 813 TYR B N 1
ATOM 12774 C CA . TYR B 1 813 ? -0.918 -10.703 -27 1 96.94 813 TYR B CA 1
ATOM 12775 C C . TYR B 1 813 ? -1.556 -11.453 -25.844 1 96.94 813 TYR B C 1
ATOM 12777 O O . TYR B 1 813 ? -1.282 -11.156 -24.672 1 96.94 813 TYR B O 1
ATOM 12785 N N . ILE B 1 814 ? -2.434 -12.43 -26.156 1 97.5 814 ILE B N 1
ATOM 12786 C CA . ILE B 1 814 ? -3.068 -13.312 -25.188 1 97.5 814 ILE B CA 1
ATOM 12787 C C . ILE B 1 814 ? -2.113 -14.445 -24.812 1 97.5 814 ILE B C 1
ATOM 12789 O O . ILE B 1 814 ? -1.727 -15.25 -25.656 1 97.5 814 ILE B O 1
ATOM 12793 N N . TYR B 1 815 ? -1.715 -14.562 -23.531 1 95.06 815 TYR B N 1
ATOM 12794 C CA . TYR B 1 815 ? -0.814 -15.633 -23.125 1 95.06 815 TYR B CA 1
ATOM 12795 C C . TYR B 1 815 ? -1.579 -16.766 -22.438 1 95.06 815 TYR B C 1
ATOM 12797 O O . TYR B 1 815 ? -1.046 -17.859 -22.25 1 95.06 815 TYR B O 1
ATOM 12805 N N . ARG B 1 816 ? -2.812 -16.484 -22.047 1 95.69 816 ARG B N 1
ATOM 12806 C CA . ARG B 1 816 ? -3.703 -17.469 -21.453 1 95.69 816 ARG B CA 1
ATOM 12807 C C . ARG B 1 816 ? -5.133 -17.312 -21.969 1 95.69 816 ARG B C 1
ATOM 12809 O O . ARG B 1 816 ? -5.691 -16.203 -21.906 1 95.69 816 ARG B O 1
ATOM 12816 N N . ARG B 1 817 ? -5.719 -18.422 -22.484 1 96.5 817 ARG B N 1
ATOM 12817 C CA . ARG B 1 817 ? -7.047 -18.375 -23.078 1 96.5 817 ARG B CA 1
ATOM 12818 C C . ARG B 1 817 ? -7.84 -19.625 -22.766 1 96.5 817 ARG B C 1
ATOM 12820 O O . ARG B 1 817 ? -7.336 -20.75 -22.938 1 96.5 817 ARG B O 1
ATOM 12827 N N . SER B 1 818 ? -9.016 -19.438 -22.25 1 95.38 818 SER B N 1
ATOM 12828 C CA . SER B 1 818 ? -9.914 -20.547 -22 1 95.38 818 SER B CA 1
ATOM 12829 C C . SER B 1 818 ? -11.18 -20.453 -22.844 1 95.38 818 SER B C 1
ATOM 12831 O O . SER B 1 818 ? -11.742 -19.359 -22.984 1 95.38 818 SER B O 1
ATOM 12833 N N . ASN B 1 819 ? -11.578 -21.547 -23.391 1 94.94 819 ASN B N 1
ATOM 12834 C CA . ASN B 1 819 ? -12.852 -21.625 -24.094 1 94.94 819 ASN B CA 1
ATOM 12835 C C . ASN B 1 819 ? -13.859 -22.484 -23.344 1 94.94 819 ASN B C 1
ATOM 12837 O O . ASN B 1 819 ? -14.812 -22.984 -23.953 1 94.94 819 ASN B O 1
ATOM 12841 N N . ALA B 1 820 ? -13.625 -22.688 -22.078 1 89.06 820 ALA B N 1
ATOM 12842 C CA . ALA B 1 820 ? -14.484 -23.562 -21.281 1 89.06 820 ALA B CA 1
ATOM 12843 C C . ALA B 1 820 ? -15.93 -23.062 -21.281 1 89.06 820 ALA B C 1
ATOM 12845 O O . ALA B 1 820 ? -16.859 -23.859 -21.25 1 89.06 820 ALA B O 1
ATOM 12846 N N . ASN B 1 821 ? -16.141 -21.781 -21.328 1 92.88 821 ASN B N 1
ATOM 12847 C CA . ASN B 1 821 ? -17.484 -21.188 -21.297 1 92.88 821 ASN B CA 1
ATOM 12848 C C . ASN B 1 821 ? -18 -20.875 -22.688 1 92.88 821 ASN B C 1
ATOM 12850 O O . ASN B 1 821 ? -18.859 -20.016 -22.859 1 92.88 821 ASN B O 1
ATOM 12854 N N . SER B 1 822 ? -17.453 -21.5 -23.703 1 94.31 822 SER B N 1
ATOM 12855 C CA . SER B 1 822 ? -17.922 -21.281 -25.062 1 94.31 822 SER B CA 1
ATOM 12856 C C . SER B 1 822 ? -18.656 -22.5 -25.594 1 94.31 822 SER B C 1
ATOM 12858 O O . SER B 1 822 ? -19.25 -22.453 -26.672 1 94.31 822 SER B O 1
ATOM 12860 N N . SER B 1 823 ? -18.578 -23.578 -24.844 1 90.31 823 SER B N 1
ATOM 12861 C CA . SER B 1 823 ? -19.25 -24.828 -25.219 1 90.31 823 SER B CA 1
ATOM 12862 C C . SER B 1 823 ? -20.078 -25.359 -24.062 1 90.31 823 SER B C 1
ATOM 12864 O O . SER B 1 823 ? -19.797 -25.078 -22.906 1 90.31 823 SER B O 1
ATOM 12866 N N . PRO B 1 824 ? -21.141 -26.109 -24.406 1 91.06 824 PRO B N 1
ATOM 12867 C CA . PRO B 1 824 ? -21.938 -26.672 -23.312 1 91.06 824 PRO B CA 1
ATOM 12868 C C . PRO B 1 824 ? -21.188 -27.734 -22.516 1 91.06 824 PRO B C 1
ATOM 12870 O O . PRO B 1 824 ? -20.234 -28.328 -23.016 1 91.06 824 PRO B O 1
ATOM 12873 N N . VAL B 1 825 ? -21.641 -27.906 -21.328 1 85.5 825 VAL B N 1
ATOM 12874 C CA . VAL B 1 825 ? -21.109 -28.969 -20.469 1 85.5 825 VAL B CA 1
ATOM 12875 C C . VAL B 1 825 ? -21.969 -30.219 -20.609 1 85.5 825 VAL B C 1
ATOM 12877 O O . VAL B 1 825 ? -23.203 -30.156 -20.484 1 85.5 825 VAL B O 1
ATOM 12880 N N . TYR B 1 826 ? -21.312 -31.344 -20.859 1 83.81 826 TYR B N 1
ATOM 12881 C CA . TYR B 1 826 ? -22 -32.625 -20.969 1 83.81 826 TYR B CA 1
ATOM 12882 C C . TYR B 1 826 ? -21.906 -33.406 -19.672 1 83.81 826 TYR B C 1
ATOM 12884 O O . TYR B 1 826 ? -20.797 -33.719 -19.219 1 83.81 826 TYR B O 1
ATOM 12892 N N . ASN B 1 827 ? -23.016 -33.656 -19.109 1 80.94 827 ASN B N 1
ATOM 12893 C CA . ASN B 1 827 ? -23.062 -34.438 -17.875 1 80.94 827 ASN B CA 1
ATOM 12894 C C . ASN B 1 827 ? -23.328 -35.906 -18.156 1 80.94 827 ASN B C 1
ATOM 12896 O O . ASN B 1 827 ? -24.328 -36.25 -18.781 1 80.94 827 ASN B O 1
ATOM 12900 N N . TYR B 1 828 ? -22.453 -36.688 -17.594 1 76.62 828 TYR B N 1
ATOM 12901 C CA . TYR B 1 828 ? -22.578 -38.125 -17.844 1 76.62 828 TYR B CA 1
ATOM 12902 C C . TYR B 1 828 ? -22.828 -38.906 -16.547 1 76.62 828 TYR B C 1
ATOM 12904 O O . TYR B 1 828 ? -22.359 -38.469 -15.477 1 76.62 828 TYR B O 1
ATOM 12912 N N . ASN B 1 829 ? -23.594 -39.812 -16.547 1 71.5 829 ASN B N 1
ATOM 12913 C CA . ASN B 1 829 ? -23.672 -40.906 -15.602 1 71.5 829 ASN B CA 1
ATOM 12914 C C . ASN B 1 829 ? -23.141 -42.219 -16.203 1 71.5 829 ASN B C 1
ATOM 12916 O O . ASN B 1 829 ? -23.844 -42.875 -16.953 1 71.5 829 ASN B O 1
ATOM 12920 N N . GLY B 1 830 ? -21.906 -42.5 -15.766 1 67.94 830 GLY B N 1
ATOM 12921 C CA . GLY B 1 830 ? -21.234 -43.5 -16.562 1 67.94 830 GLY B CA 1
ATOM 12922 C C . GLY B 1 830 ? -21.031 -43.094 -18 1 67.94 830 GLY B C 1
ATOM 12923 O O . GLY B 1 830 ? -20.562 -42 -18.281 1 67.94 830 GLY B O 1
ATOM 12924 N N . ALA B 1 831 ? -21.391 -43.938 -18.906 1 72.44 831 ALA B N 1
ATOM 12925 C CA . ALA B 1 831 ? -21.219 -43.688 -20.328 1 72.44 831 ALA B CA 1
ATOM 12926 C C . ALA B 1 831 ? -22.469 -43 -20.922 1 72.44 831 ALA B C 1
ATOM 12928 O O . ALA B 1 831 ? -22.469 -42.594 -22.078 1 72.44 831 ALA B O 1
ATOM 12929 N N . THR B 1 832 ? -23.484 -42.844 -20.078 1 77.94 832 THR B N 1
ATOM 12930 C CA . THR B 1 832 ? -24.75 -42.312 -20.578 1 77.94 832 THR B CA 1
ATOM 12931 C C . THR B 1 832 ? -24.828 -40.812 -20.375 1 77.94 832 THR B C 1
ATOM 12933 O O . THR B 1 832 ? -24.672 -40.312 -19.25 1 77.94 832 THR B O 1
ATOM 12936 N N . LEU B 1 833 ? -24.953 -40.062 -21.469 1 83.12 833 LEU B N 1
ATOM 12937 C CA . LEU B 1 833 ? -25.203 -38.625 -21.359 1 83.12 833 LEU B CA 1
ATOM 12938 C C . LEU B 1 833 ? -26.562 -38.375 -20.719 1 83.12 833 LEU B C 1
ATOM 12940 O O . LEU B 1 833 ? -27.594 -38.781 -21.25 1 83.12 833 LEU B O 1
ATOM 12944 N N . VAL B 1 834 ? -26.562 -37.688 -19.594 1 82.94 834 VAL B N 1
ATOM 12945 C CA . VAL B 1 834 ? -27.812 -37.531 -18.844 1 82.94 834 VAL B CA 1
ATOM 12946 C C . VAL B 1 834 ? -28.359 -36.125 -19.062 1 82.94 834 VAL B C 1
ATOM 12948 O O . VAL B 1 834 ? -29.562 -35.875 -18.953 1 82.94 834 VAL B O 1
ATOM 12951 N N . SER B 1 835 ? -27.484 -35.156 -19.297 1 88.38 835 SER B N 1
ATOM 12952 C CA . SER B 1 835 ? -27.938 -33.781 -19.562 1 88.38 835 SER B CA 1
ATOM 12953 C C . SER B 1 835 ? -26.844 -32.969 -20.234 1 88.38 835 SER B C 1
ATOM 12955 O O . SER B 1 835 ? -25.672 -33.344 -20.203 1 88.38 835 SER B O 1
ATOM 12957 N N . THR B 1 836 ? -27.25 -31.969 -20.922 1 90.69 836 THR B N 1
ATOM 12958 C CA . THR B 1 836 ? -26.359 -30.969 -21.516 1 90.69 836 THR B CA 1
ATOM 12959 C C . THR B 1 836 ? -26.656 -29.578 -20.953 1 90.69 836 THR B C 1
ATOM 12961 O O . THR B 1 836 ? -27.781 -29.094 -21.031 1 90.69 836 THR B O 1
ATOM 12964 N N . ASN B 1 837 ? -25.672 -28.969 -20.391 1 90.94 837 ASN B N 1
ATOM 12965 C CA . ASN B 1 837 ? -25.844 -27.672 -19.75 1 90.94 837 ASN B CA 1
ATOM 12966 C C . ASN B 1 837 ? -25.406 -26.531 -20.656 1 90.94 837 ASN B C 1
ATOM 12968 O O . ASN B 1 837 ? -24.219 -26.422 -21.016 1 90.94 837 ASN B O 1
ATOM 12972 N N . TYR B 1 838 ? -26.312 -25.641 -21.016 1 93.5 838 TYR B N 1
ATOM 12973 C CA . TYR B 1 838 ? -26.047 -24.469 -21.844 1 93.5 838 TYR B CA 1
ATOM 12974 C C . TYR B 1 838 ? -25.969 -23.203 -20.984 1 93.5 838 TYR B C 1
ATOM 12976 O O . TYR B 1 838 ? -25.609 -22.141 -21.484 1 93.5 838 TYR B O 1
ATOM 12984 N N . GLY B 1 839 ? -26.25 -23.328 -19.734 1 89 839 GLY B N 1
ATOM 12985 C CA . GLY B 1 839 ? -26.391 -22.188 -18.844 1 89 839 GLY B CA 1
ATOM 12986 C C . GLY B 1 839 ? -25.094 -21.453 -18.578 1 89 839 GLY B C 1
ATOM 12987 O O . GLY B 1 839 ? -25.094 -20.266 -18.234 1 89 839 GLY B O 1
ATOM 12988 N N . GLY B 1 840 ? -23.969 -22.078 -18.766 1 90 840 GLY B N 1
ATOM 12989 C CA . GLY B 1 840 ? -22.672 -21.484 -18.484 1 90 840 GLY B CA 1
ATOM 12990 C C . GLY B 1 840 ? -22.016 -20.875 -19.703 1 90 840 GLY B C 1
ATOM 12991 O O . GLY B 1 840 ? -20.906 -20.344 -19.609 1 90 840 GLY B O 1
ATOM 12992 N N . ILE B 1 841 ? -22.719 -20.875 -20.797 1 94.12 841 ILE B N 1
ATOM 12993 C CA . ILE B 1 841 ? -22.125 -20.391 -22.031 1 94.12 841 ILE B CA 1
ATOM 12994 C C . ILE B 1 841 ? -22.062 -18.859 -22.016 1 94.12 841 ILE B C 1
ATOM 12996 O O . ILE B 1 841 ? -23.094 -18.203 -21.859 1 94.12 841 ILE B O 1
ATOM 13000 N N . LEU B 1 842 ? -20.953 -18.266 -22.188 1 96 842 LEU B N 1
ATOM 13001 C CA . LEU B 1 842 ? -20.641 -16.844 -22.234 1 96 842 LEU B CA 1
ATOM 13002 C C . LEU B 1 842 ? -19.672 -16.547 -23.375 1 96 842 LEU B C 1
ATOM 13004 O O . LEU B 1 842 ? -20.078 -16.047 -24.438 1 96 842 LEU B O 1
ATOM 13008 N N . GLY B 1 843 ? -18.516 -16.953 -23.344 1 96.75 843 GLY B N 1
ATOM 13009 C CA . GLY B 1 843 ? -17.453 -16.766 -24.312 1 96.75 843 GLY B CA 1
ATOM 13010 C C . GLY B 1 843 ? -16.078 -17.094 -23.75 1 96.75 843 GLY B C 1
ATOM 13011 O O . GLY B 1 843 ? -15.961 -17.625 -22.641 1 96.75 843 GLY B O 1
ATOM 13012 N N . ASP B 1 844 ? -15.031 -16.828 -24.562 1 96.75 844 ASP B N 1
ATOM 13013 C CA . ASP B 1 844 ? -13.664 -17.047 -24.109 1 96.75 844 ASP B CA 1
ATOM 13014 C C . ASP B 1 844 ? -13.211 -15.945 -23.156 1 96.75 844 ASP B C 1
ATOM 13016 O O . ASP B 1 844 ? -13.516 -14.773 -23.375 1 96.75 844 ASP B O 1
ATOM 13020 N N . TYR B 1 845 ? -12.609 -16.344 -22.125 1 95.56 845 TYR B N 1
ATOM 13021 C CA . TYR B 1 845 ? -11.859 -15.344 -21.359 1 95.56 845 TYR B CA 1
ATOM 13022 C C . TYR B 1 845 ? -10.359 -15.531 -21.547 1 95.56 845 TYR B C 1
ATOM 13024 O O . TYR B 1 845 ? -9.898 -16.625 -21.859 1 95.56 845 TYR B O 1
ATOM 13032 N N . ALA B 1 846 ? -9.625 -14.461 -21.375 1 97.31 846 ALA B N 1
ATOM 13033 C CA . ALA B 1 846 ? -8.195 -14.508 -21.641 1 97.31 846 ALA B CA 1
ATOM 13034 C C . ALA B 1 846 ? -7.441 -13.5 -20.781 1 97.31 846 ALA B C 1
ATOM 13036 O O . ALA B 1 846 ? -8.039 -12.578 -20.219 1 97.31 846 ALA B O 1
ATOM 13037 N N . ASN B 1 847 ? -6.238 -13.703 -20.578 1 96.69 847 ASN B N 1
ATOM 13038 C CA . ASN B 1 847 ? -5.293 -12.781 -19.969 1 96.69 847 ASN B CA 1
ATOM 13039 C C . ASN B 1 847 ? -4.258 -12.281 -20.969 1 96.69 847 ASN B C 1
ATOM 13041 O O . ASN B 1 847 ? -3.789 -13.047 -21.812 1 96.69 847 ASN B O 1
ATOM 13045 N N . PHE B 1 848 ? -3.926 -11.039 -20.859 1 96.94 848 PHE B N 1
ATOM 13046 C CA . PHE B 1 848 ? -2.959 -10.406 -21.75 1 96.94 848 PHE B CA 1
ATOM 13047 C C . PHE B 1 848 ? -1.613 -10.234 -21.047 1 96.94 848 PHE B C 1
ATOM 13049 O O . PHE B 1 848 ? -1.543 -10.203 -19.812 1 96.94 848 PHE B O 1
ATOM 13056 N N . ASN B 1 849 ? -0.621 -10.188 -21.875 1 95.44 849 ASN B N 1
ATOM 13057 C CA . ASN B 1 849 ? 0.708 -9.914 -21.344 1 95.44 849 ASN B CA 1
ATOM 13058 C C . ASN B 1 849 ? 0.776 -8.531 -20.703 1 95.44 849 ASN B C 1
ATOM 13060 O O . ASN B 1 849 ? -0.085 -7.684 -20.938 1 95.44 849 ASN B O 1
ATOM 13064 N N . PRO B 1 850 ? 1.84 -8.273 -19.875 1 93.81 850 PRO B N 1
ATOM 13065 C CA . PRO B 1 850 ? 1.995 -6.93 -19.312 1 93.81 850 PRO B CA 1
ATOM 13066 C C . PRO B 1 850 ? 2.191 -5.867 -20.391 1 93.81 850 PRO B C 1
ATOM 13068 O O . PRO B 1 850 ? 2.85 -6.121 -21.406 1 93.81 850 PRO B O 1
ATOM 13071 N N . PRO B 1 851 ? 1.684 -4.664 -20.156 1 96.88 851 PRO B N 1
ATOM 13072 C CA . PRO B 1 851 ? 1.933 -3.57 -21.094 1 96.88 851 PRO B CA 1
ATOM 13073 C C . PRO B 1 851 ? 3.381 -3.088 -21.062 1 96.88 851 PRO B C 1
ATOM 13075 O O . PRO B 1 851 ? 4.18 -3.566 -20.25 1 96.88 851 PRO B O 1
ATOM 13078 N N . ARG B 1 852 ? 3.646 -2.221 -22.016 1 97.44 852 ARG B N 1
ATOM 13079 C CA . ARG B 1 852 ? 4.984 -1.642 -22.031 1 97.44 852 ARG B CA 1
ATOM 13080 C C . ARG B 1 852 ? 5.293 -0.922 -20.719 1 97.44 852 ARG B C 1
ATOM 13082 O O . ARG B 1 852 ? 4.477 -0.146 -20.234 1 97.44 852 ARG B O 1
ATOM 13089 N N . THR B 1 853 ? 6.363 -1.198 -20.172 1 97 853 THR B N 1
ATOM 13090 C CA . THR B 1 853 ? 6.883 -0.455 -19.031 1 97 853 THR B CA 1
ATOM 13091 C C . THR B 1 853 ? 8.242 0.159 -19.359 1 97 853 THR B C 1
ATOM 13093 O O . THR B 1 853 ? 9.031 -0.427 -20.094 1 97 853 THR B O 1
ATOM 13096 N N . PHE B 1 854 ? 8.5 1.312 -18.922 1 97.88 854 PHE B N 1
ATOM 13097 C CA . PHE B 1 854 ? 9.773 1.993 -19.109 1 97.88 854 PHE B CA 1
ATOM 13098 C C . PHE B 1 854 ? 10.102 2.863 -17.906 1 97.88 854 PHE B C 1
ATOM 13100 O O . PHE B 1 854 ? 9.219 3.201 -17.109 1 97.88 854 PHE B O 1
ATOM 13107 N N . GLY B 1 855 ? 11.344 3.137 -17.766 1 97.19 855 GLY B N 1
ATOM 13108 C CA . GLY B 1 855 ? 11.758 3.932 -16.625 1 97.19 855 GLY B CA 1
ATOM 13109 C C . GLY B 1 855 ? 13.219 4.344 -16.688 1 97.19 855 GLY B C 1
ATOM 13110 O O . GLY B 1 855 ? 13.891 4.133 -17.688 1 97.19 855 GLY B O 1
ATOM 13111 N N . ALA B 1 856 ? 13.633 5.082 -15.664 1 96.25 856 ALA B N 1
ATOM 13112 C CA . ALA B 1 856 ? 15 5.543 -15.453 1 96.25 856 ALA B CA 1
ATOM 13113 C C . ALA B 1 856 ? 15.555 5.027 -14.125 1 96.25 856 ALA B C 1
ATOM 13115 O O . ALA B 1 856 ? 14.812 4.875 -13.156 1 96.25 856 ALA B O 1
ATOM 13116 N N . GLU B 1 857 ? 16.844 4.715 -14.203 1 94.75 857 GLU B N 1
ATOM 13117 C CA . GLU B 1 857 ? 17.516 4.242 -12.992 1 94.75 857 GLU B CA 1
ATOM 13118 C C . GLU B 1 857 ? 18.844 4.941 -12.797 1 94.75 857 GLU B C 1
ATOM 13120 O O . GLU B 1 857 ? 19.516 5.301 -13.773 1 94.75 857 GLU B O 1
ATOM 13125 N N . ALA B 1 858 ? 19.203 5.074 -11.57 1 90.56 858 ALA B N 1
ATOM 13126 C CA . ALA B 1 858 ? 20.547 5.496 -11.164 1 90.56 858 ALA B CA 1
ATOM 13127 C C . ALA B 1 858 ? 21.156 4.492 -10.195 1 90.56 858 ALA B C 1
ATOM 13129 O O . ALA B 1 858 ? 20.5 4.031 -9.266 1 90.56 858 ALA B O 1
ATOM 13130 N N . SER B 1 859 ? 22.375 4.133 -10.547 1 92.31 859 SER B N 1
ATOM 13131 C CA . SER B 1 859 ? 23.125 3.221 -9.688 1 92.31 859 SER B CA 1
ATOM 13132 C C . SER B 1 859 ? 24.453 3.84 -9.25 1 92.31 859 SER B C 1
ATOM 13134 O O . SER B 1 859 ? 25.188 4.398 -10.07 1 92.31 859 SER B O 1
ATOM 13136 N N . VAL B 1 860 ? 24.703 3.766 -7.996 1 87.25 860 VAL B N 1
ATOM 13137 C CA . VAL B 1 860 ? 25.984 4.219 -7.449 1 87.25 860 VAL B CA 1
ATOM 13138 C C . VAL B 1 860 ? 26.75 3.027 -6.883 1 87.25 860 VAL B C 1
ATOM 13140 O O . VAL B 1 860 ? 26.188 2.195 -6.172 1 87.25 860 VAL B O 1
ATOM 13143 N N . LYS B 1 861 ? 27.984 2.99 -7.277 1 89.25 861 LYS B N 1
ATOM 13144 C CA . LYS B 1 861 ? 28.859 1.914 -6.816 1 89.25 861 LYS B CA 1
ATOM 13145 C C . LYS B 1 861 ? 30.109 2.469 -6.137 1 89.25 861 LYS B C 1
ATOM 13147 O O . LYS B 1 861 ? 30.688 3.443 -6.609 1 89.25 861 LYS B O 1
ATOM 13152 N N . PHE B 1 862 ? 30.406 1.829 -5.047 1 86.06 862 PHE B N 1
ATOM 13153 C CA . PHE B 1 862 ? 31.609 2.156 -4.301 1 86.06 862 PHE B CA 1
ATOM 13154 C C . PHE B 1 862 ? 32.5 0.927 -4.145 1 86.06 862 PHE B C 1
ATOM 13156 O O . PHE B 1 862 ? 32 -0.19 -3.99 1 86.06 862 PHE B O 1
#

Organism: NCBI:txid68569

InterPro domains:
  IPR000531 TonB-dependent receptor-like, beta-barrel [PF00593] (389-808)
  IPR012910 TonB-dependent receptor, plug domain [PF07715] (61-172)
  IPR036942 TonB-dependent receptor-like, beta-barrel domain superfamily [G3DSA:2.40.170.20] (186-862)
  IPR037066 TonB-dependent receptor, plug domain superfamily [G3DSA:2.170.130.10] (37-180)
  IPR039426 TonB-dependent receptor-like [PS52016] (60-862)
  IPR039426 TonB-dependent receptor-like [PTHR32552] (12-862)

Sequence (1724 aa):
MQNVSRFRLSLLAGATLFALSAMPALAQDQTATTTSAQADGNDQGGLGEIIVTAQRRETNLQQTPISISVLSTEALQDRHVQSLFNLADGTVPSLRVATFEARQSALTIGIRGIVPYDQNQTARDGGVSVYIDGVALGKTQGLNAALFDIERIEVLKGPQGTLFGRNTEGGALSMVTKAPTGEFGARMTAGIGNYGSRNADIHLDLPAFFNIALKFDGVYQHQDPTVKDPLAGSVGWNYYDRKGGRAAARWTPFEGLTADFSYDYAKDENTPQFSQLINYNPNNYTVGTYTPAGGTIGTTLYLPGTATACGGTITAAQAAAGRLPCVAPLAPAVGVHPERQKVADVGVPQQPSVDITHGFTSNLKYKVAPGLELRSITAWRGVSTDQWDNSGGPERSTYAPNANFSRYSLSFLKQHQFSQEFQAVGSFDQFDFVLGAYYFTEHATEYAATPLSNLWNADGTAYTIRSPIVTGTVTSANSGYQPYAASCVNTLAATVPQFTNSCQFITRASKAWDHNYSAFGNLTFSPEGTGLHFTAGGRFTKDKRHGALYVVNNAVQGFTFENSISRFDPMFNIAYDATQDVHLYAKYSTGFRAGGANDRSQSFNAFGPESVKSYEIGAKMDFFDHHARFNIAGYIMDRSNTQFDFDLFDTAATITLPNGTAVPNPTNGAHIEQTQNAGNTKIRGIEADLTVKPTAGLTLSASYAYTYWKAPSAVNPFTGGLPQQLYIVYTPKNAASGAIDYVLPLTIANGANLRLHLDANYASSQYSFQLEPTKTDPSFVVNGRIALADIKMNDSAQVTLSLWARNLFDNTYIYRRSNANSSPVYNYNGATLVSTNYGGILGDYANFNPPRTFGAEASVKFMQNVSRFRLSLLAGATLFALSAMPALAQDQTATTTSAQADGNDQGGLGEIIVTAQRRETNLQQTPISISVLSTEALQDRHVQSLFNLADGTVPSLRVATFEARQSALTIGIRGIVPYDQNQTARDGGVSVYIDGVALGKTQGLNAALFDIERIEVLKGPQGTLFGRNTEGGALSMVTKAPTGEFGARMTAGIGNYGSRNADIHLDLPAFFNIALKFDGVYQHQDPTVKDPLAGSVGWNYYDRKGGRAAARWTPFEGLTADFSYDYAKDENTPQFSQLINYNPNNYTVGTYTPAGGTIGTTLYLPGTATACGGTITAAQAAAGRLPCVAPLAPAVGVHPERQKVADVGVPQQPSVDITHGFTSNLKYKVAPGLELRSITAWRGVSTDQWDNSGGPERSTYAPNANFSRYSLSFLKQHQFSQEFQAVGSFDQFDFVLGAYYFTEHATEYAATPLSNLWNADGTAYTIRSPIVTGTVTSANSGYQPYAASCVNTLAATVPQFTNSCQFITRASKAWDHNYSAFGNLTFSPEGTGLHFTAGGRFTKDKRHGALYVVNNAVQGFTFENSISRFDPMFNIAYDATQDVHLYAKYSTGFRAGGANDRSQSFNAFGPESVKSYEIGAKMDFFDHHARFNIAGYIMDRSNTQFDFDLFDTAATITLPNGTAVPNPTNGAHIEQTQNAGNTKIRGIEADLTVKPTAGLTLSASYAYTYWKAPSAVNPFTGGLPQQLYIVYTPKNAASGAIDYVLPLTIANGANLRLHLDANYASSQYSFQLEPTKTDPSFVVNGRIALADIKMNDSAQVTLSLWARNLFDNTYIYRRSNANSSPVYNYNGATLVSTNYGGILGDYANFNPPRTFGAEASVKF

Secondary structure (DSSP, 8-state):
------------------------------------------TTSSPPP-EE-TTSS-EEGGG--S-EEEEEHHHHHHTT--SGGGGGGTSSTTEEEEEETTEEEEEEEEETTB--SS--STT---SEEEEETTEEPS--BTTTS---SEEEEEEEES--TTTT-TT-SSEEEEEEEPPP-SS-EEEEEEEEESTT-EEEEEEEE---BTTEEEEEEEEEEEE--SBB--STT---BS-EEEEEEEEEEEE--STTEEEEEEEEEEEEEE-PPPEEE--S-TT-PPB-BSS-TTS---SS-B-TTS--B--SEEEHHHHHTTPPP-BPPPPTT----SS--SB-SS----PPEEEEEEEEEEEEEEEEETTEEEEEEEEEEEEEEEEEE---GGGGS---TT-EEEE-EEEEEEEEEEEEEEEEEEEETTEEEEEEEEEEEEEEEEEEE--EEEEE-SSSS-EEEPPSS-SEE--TTT--S-S--TTEE-GGGGT-GGGTT--S-EEEEEEEEEEEEEEEEEEEE--TTT-EEEEEEEEEEEEEEEEEEEEETTEEEEEEEEEEEEEEEEEEEEEEESSSSEEEEEEEEEEEE--EE-TTSSS--EE--EEEEEEEEEEEEEETTTTEEEEEEEEEEEEES-EEEEEEE---SEEE-TTS-EEE-TTTT-EEEEEEE---EEEEEEEEEEEEEEETTEEEEEEEEEEEEEPPEEE-TTTTT-EEE---BS--SEEEEEEEEEEEE--GGGT-EEEEEEEEEEE---B-STT---B---EEEEEEEEEEEEEESSSS-EEEEEEEEESTT----EEEEE-GGGSPEEEEETTEEEEEE-TT----EEEEPPPPEEEEEEEEE-/--------SGGGS-----------------------------TTSSPPP-EE-TTSS-EEGGG--S-EEEEEHHHHHHTT--SGGGGGGTSSTTEEEEEETTEEEEEEEEETTB--SS--STT---SEEEEETTEEPS--BTTTS---SEEEEEEEES--TTTT-TT-SSEEEEEEEPPP-SS-EEEEEEEEESTT-EEEEEEEE---BTTEEEEEEEEEEEE--SBB--STT---BS-EEEEEEEEEEEE--STTEEEEEEEEEEEEEE-PPPEEE--S-TT-PPB-BSS-TTS---SS-B-TTS--B--SEEEHHHHHTTPPP-BPPPPTT----SS--SB-SS----PPEEEEEEEEEEEEEEEEETTEEEEEEEEEEEEEEEEEE---GGGGS---TT-EEEE-EEEEEEEEEEEEEEEEEEEETTEEEEEEEEEEEEEEEEEEE--EEEEE-SSSS-EEEPPSS-SEE--TTT--S-S--TTEE-GGGGT-GGGTT--S-EEEEEEEEEEEEEEEEEEEE--TTT-EEEEEEEEEEEEEEEEEEEEETTEEEEEEEEEEEEEEEEEEEEEEESSSSEEEEEEEEEEEE--EE-TTSSS--EE--EEEEEEEEEEEEEETTTTEEEEEEEEEEEEES-EEEEEEE---SEEE-TTS-EEE-TTTT-EEEEEEE---EEEEEEEEEEEEEEETTEEEEEEEEEEEEEPPEEE-TTTTT-EEE---BS--SEEEEEEEEEEEE--GGGT-EEEEEEEEEEE---B-STT---B---EEEEEEEEEEEEEESSSS-EEEEEEEEESTT----EEEEE-GGGSPEEEEETTEEEEEE-TT----EEEEPPPPEEEEEEEEE-